Protein AF-0000000067000130 (afdb_homodimer)

Sequence (1724 aa):
MLTIAEVSGLIAAAVMIVQYGLPAALVVILVKYVGTENTAVTWSVVNRTISTTIWPHLLRTDAANTRQVPSRVQIPSWAATAGAALLVLASVVTPLGLYDEIVPGESTLVEFQYVKDPGPWGRVTMPRPDAQFSRQCEVGTVINCPGQYQGVYMAETEPGVWQSMETDENSTINITIPENFTTMFTSATSDQGNTVSGLFDIQYRRWKFNQNGLINKGQPYVRGDSRTIGTLITQERILLTEGLIVDVRDNPGIGFRNHTIPVGLEHGGTWTEDITWIEPVTKCADTNLSIELRIENTVDDFSNQNTFSVVDRGAFFGLDVTALESRAWIDNQTLDLFGRAHKAARMHNVLVASSLNISLPLDQNTKPLPKIPVTDTGSASPGMFSMSSFDTIVLDQMRGVGGAPPEVPEYSGGNTSIPFVNHYPDGFKKLLALNYSAIAQICRGYYEIGATDNDWRANNITYPAVQCGSVLGTPLQPPNQNISASTYTGIETYQKNLYICASAVRASIKTVTFRYNGTGAQFGNLEAVHIADKVYADEMSKPLWAAEHSYDRAMRFDPLWGIVDNRYHTMGYKDGFYTLRAEKLWLPTSPFLTGNFGESEGYDALAAASGFTRRLGNLYGGLSDLAGPDYSGQHDYTLLERYQRLSHDATNAAQIPSLKMTDGLAAGLVGTKTSVSTKYVAWPASLAVDDTASGFPRASVVEYRRVIRYDIRYAIPAFVMLALLLVALVWALAILCSSRHTLRTLRNMYNQTSTGRLAVNILRPGQGDAQQSSREWVRQDGALALRFGQINVPGGDDFCTVVGGCDDAKADFCPKDELCQRAYDGGNSVPRRPSSDIPPGGKKGVAETSITVIPKQEITGAMLTIAEVSGLIAAAVMIVQYGLPAALVVILVKYVGTENTAVTWSVVNRTISTTIWPHLLRTDAANTRQVPSRVQIPSWAATAGAALLVLASVVTPLGLYDEIVPGESTLVEFQYVKDPGPWGRVTMPRPDAQFSRQCEVGTVINCPGQYQGVYMAETEPGVWQSMETDENSTINITIPENFTTMFTSATSDQGNTVSGLFDIQYRRWKFNQNGLINKGQPYVRGDSRTIGTLITQERILLTEGLIVDVRDNPGIGFRNHTIPVGLEHGGTWTEDITWIEPVTKCADTNLSIELRIENTVDDFSNQNTFSVVDRGAFFGLDVTALESRAWIDNQTLDLFGRAHKAARMHNVLVASSLNISLPLDQNTKPLPKIPVTDTGSASPGMFSMSSFDTIVLDQMRGVGGAPPEVPEYSGGNTSIPFVNHYPDGFKKLLALNYSAIAQICRGYYEIGATDNDWRANNITYPAVQCGSVLGTPLQPPNQNISASTYTGIETYQKNLYICASAVRASIKTVTFRYNGTGAQFGNLEAVHIADKVYADEMSKPLWAAEHSYDRAMRFDPLWGIVDNRYHTMGYKDGFYTLRAEKLWLPTSPFLTGNFGESEGYDALAAASGFTRRLGNLYGGLSDLAGPDYSGQHDYTLLERYQRLSHDATNAAQIPSLKMTDGLAAGLVGTKTSVSTKYVAWPASLAVDDTASGFPRASVVEYRRVIRYDIRYAIPAFVMLALLLVALVWALAILCSSRHTLRTLRNMYNQTSTGRLAVNILRPGQGDAQQSSREWVRQDGALALRFGQINVPGGDDFCTVVGGCDDAKADFCPKDELCQRAYDGGNSVPRRPSSDIPPGGKKGVAETSITVIPKQEITGA

pLDDT: mean 78.93, std 21.7, range [13.81, 98.5]

Organism: NCBI:txid86049

Structure (mmCIF, N/CA/C/O backbone):
data_AF-0000000067000130-model_v1
#
loop_
_entity.id
_entity.type
_entity.pdbx_description
1 polymer 'Uncharacterized protein'
#
loop_
_atom_site.group_PDB
_atom_site.id
_atom_site.type_symbol
_atom_site.label_atom_id
_atom_site.label_alt_id
_atom_site.label_comp_id
_atom_site.label_asym_id
_atom_site.label_entity_id
_atom_site.label_seq_id
_atom_site.pdbx_PDB_ins_code
_atom_site.Cartn_x
_atom_site.Cartn_y
_atom_site.Cartn_z
_atom_site.occupancy
_atom_site.B_iso_or_equiv
_atom_site.auth_seq_id
_atom_site.auth_comp_id
_atom_site.auth_asym_id
_atom_site.auth_atom_id
_atom_site.pdbx_PDB_model_num
ATOM 1 N N . MET A 1 1 ? 12.211 -29.484 -22.578 1 67 1 MET A N 1
ATOM 2 C CA . MET A 1 1 ? 12.008 -30.391 -21.438 1 67 1 MET A CA 1
ATOM 3 C C . MET A 1 1 ? 10.914 -31.406 -21.734 1 67 1 MET A C 1
ATOM 5 O O . MET A 1 1 ? 9.969 -31.109 -22.469 1 67 1 MET A O 1
ATOM 9 N N . LEU A 1 2 ? 11.258 -32.562 -21.328 1 82.88 2 LEU A N 1
ATOM 10 C CA . LEU A 1 2 ? 10.328 -33.656 -21.625 1 82.88 2 LEU A CA 1
ATOM 11 C C . LEU A 1 2 ? 9.086 -33.562 -20.75 1 82.88 2 LEU A C 1
ATOM 13 O O . LEU A 1 2 ? 9.164 -33.094 -19.609 1 82.88 2 LEU A O 1
ATOM 17 N N . THR A 1 3 ? 7.93 -33.812 -21.219 1 85.5 3 THR A N 1
ATOM 18 C CA . THR A 1 3 ? 6.672 -33.875 -20.484 1 85.5 3 THR A CA 1
ATOM 19 C C . THR A 1 3 ? 6.395 -35.281 -19.953 1 85.5 3 THR A C 1
ATOM 21 O O . THR A 1 3 ? 7.059 -36.219 -20.359 1 85.5 3 THR A O 1
ATOM 24 N N . ILE A 1 4 ? 5.496 -35.375 -19.062 1 88.06 4 ILE A N 1
ATOM 25 C CA . ILE A 1 4 ? 5.113 -36.656 -18.531 1 88.06 4 ILE A CA 1
ATOM 26 C C . ILE A 1 4 ? 4.531 -37.531 -19.641 1 88.06 4 ILE A C 1
ATOM 28 O O . ILE A 1 4 ? 4.773 -38.75 -19.688 1 88.06 4 ILE A O 1
ATOM 32 N N . ALA A 1 5 ? 3.832 -36.844 -20.469 1 88.38 5 ALA A N 1
ATOM 33 C CA . ALA A 1 5 ? 3.25 -37.562 -21.594 1 88.38 5 ALA A CA 1
ATOM 34 C C . ALA A 1 5 ? 4.336 -38.156 -22.5 1 88.38 5 ALA A C 1
ATOM 36 O O . ALA A 1 5 ? 4.223 -39.281 -22.984 1 88.38 5 ALA A O 1
ATOM 37 N N . GLU A 1 6 ? 5.332 -37.5 -22.719 1 88.94 6 GLU A N 1
ATOM 38 C CA . GLU A 1 6 ? 6.426 -37.969 -23.578 1 88.94 6 GLU A CA 1
ATOM 39 C C . GLU A 1 6 ? 7.207 -39.094 -22.906 1 88.94 6 GLU A C 1
ATOM 41 O O . GLU A 1 6 ? 7.613 -40.031 -23.578 1 88.94 6 GLU A O 1
ATOM 46 N N . VAL A 1 7 ? 7.367 -38.938 -21.656 1 90.06 7 VAL A N 1
ATOM 47 C CA . VAL A 1 7 ? 8.078 -40 -20.953 1 90.06 7 VAL A CA 1
ATOM 48 C C . VAL A 1 7 ? 7.23 -41.281 -20.922 1 90.06 7 VAL A C 1
ATOM 50 O O . VAL A 1 7 ? 7.762 -42.375 -21.031 1 90.06 7 VAL A O 1
ATOM 53 N N . SER A 1 8 ? 6.055 -41.031 -20.781 1 89.69 8 SER A N 1
ATOM 54 C CA . SER A 1 8 ? 5.172 -42.188 -20.828 1 89.69 8 SER A CA 1
ATOM 55 C C . SER A 1 8 ? 5.234 -42.875 -22.188 1 89.69 8 SER A C 1
ATOM 57 O O . SER A 1 8 ? 5.16 -44.094 -22.266 1 89.69 8 SER A O 1
ATOM 59 N N . GLY A 1 9 ? 5.301 -42.094 -23.172 1 88 9 GLY A N 1
ATOM 60 C CA . GLY A 1 9 ? 5.488 -42.656 -24.5 1 88 9 GLY A CA 1
ATOM 61 C C . GLY A 1 9 ? 6.777 -43.438 -24.625 1 88 9 GLY A C 1
ATOM 62 O O . GLY A 1 9 ? 6.805 -44.5 -25.266 1 88 9 GLY A O 1
ATOM 63 N N . LEU A 1 10 ? 7.777 -43.062 -24.062 1 90.5 10 LEU A N 1
ATOM 64 C CA . LEU A 1 10 ? 9.062 -43.75 -24.094 1 90.5 10 LEU A CA 1
ATOM 65 C C . LEU A 1 10 ? 8.984 -45.062 -23.312 1 90.5 10 LEU A C 1
ATOM 67 O O . LEU A 1 10 ? 9.594 -46.062 -23.703 1 90.5 10 LEU A O 1
ATOM 71 N N . ILE A 1 11 ? 8.359 -45 -22.219 1 90.56 11 ILE A N 1
ATOM 72 C CA . ILE A 1 11 ? 8.164 -46.219 -21.453 1 90.56 11 ILE A CA 1
ATOM 73 C C . ILE A 1 11 ? 7.391 -47.219 -22.281 1 90.56 11 ILE A C 1
ATOM 75 O O . ILE A 1 11 ? 7.738 -48.406 -22.297 1 90.56 11 ILE A O 1
ATOM 79 N N . ALA A 1 12 ? 6.406 -46.688 -22.906 1 90.5 12 ALA A N 1
ATOM 80 C CA . ALA A 1 12 ? 5.621 -47.594 -23.766 1 90.5 12 ALA A CA 1
ATOM 81 C C . ALA A 1 12 ? 6.484 -48.188 -24.859 1 90.5 12 ALA A C 1
ATOM 83 O O . ALA A 1 12 ? 6.332 -49.375 -25.188 1 90.5 12 ALA A O 1
ATOM 84 N N . ALA A 1 13 ? 7.375 -47.5 -25.422 1 90.38 13 ALA A N 1
ATOM 85 C CA . ALA A 1 13 ? 8.297 -48 -26.438 1 90.38 13 ALA A CA 1
ATOM 86 C C . ALA A 1 13 ? 9.219 -49.062 -25.875 1 90.38 13 ALA A C 1
ATOM 88 O O . ALA A 1 13 ? 9.477 -50.062 -26.516 1 90.38 13 ALA A O 1
ATOM 89 N N . ALA A 1 14 ? 9.672 -48.844 -24.703 1 90.81 14 ALA A N 1
ATOM 90 C CA . ALA A 1 14 ? 10.539 -49.812 -24.047 1 90.81 14 ALA A CA 1
ATOM 91 C C . ALA A 1 14 ? 9.789 -51.125 -23.781 1 90.81 14 ALA A C 1
ATOM 93 O O . ALA A 1 14 ? 10.359 -52.219 -23.906 1 90.81 14 ALA A O 1
ATOM 94 N N . VAL A 1 15 ? 8.602 -50.969 -23.359 1 90.38 15 VAL A N 1
ATOM 95 C CA . VAL A 1 15 ? 7.781 -52.156 -23.094 1 90.38 15 VAL A CA 1
ATOM 96 C C . VAL A 1 15 ? 7.621 -52.969 -24.375 1 90.38 15 VAL A C 1
ATOM 98 O O . VAL A 1 15 ? 7.688 -54.219 -24.328 1 90.38 15 VAL A O 1
ATOM 101 N N . MET A 1 16 ? 7.523 -52.312 -25.484 1 88.81 16 MET A N 1
ATOM 102 C CA . MET A 1 16 ? 7.355 -53.031 -26.75 1 88.81 16 MET A CA 1
ATOM 103 C C . MET A 1 16 ? 8.648 -53.719 -27.156 1 88.81 16 MET A C 1
ATOM 105 O O . MET A 1 16 ? 8.617 -54.812 -27.719 1 88.81 16 MET A O 1
ATOM 109 N N . ILE A 1 17 ? 9.68 -53.219 -26.875 1 87.94 17 ILE A N 1
ATOM 110 C CA . ILE A 1 17 ? 10.969 -53.844 -27.188 1 87.94 17 ILE A CA 1
ATOM 111 C C . ILE A 1 17 ? 11.156 -55.094 -26.344 1 87.94 17 ILE A C 1
ATOM 113 O O . ILE A 1 17 ? 11.617 -56.125 -26.844 1 87.94 17 ILE A O 1
ATOM 117 N N . VAL A 1 18 ? 10.781 -54.969 -25.109 1 90.69 18 VAL A N 1
ATOM 118 C CA . VAL A 1 18 ? 10.898 -56.125 -24.234 1 90.69 18 VAL A CA 1
ATOM 119 C C . VAL A 1 18 ? 9.914 -57.219 -24.641 1 90.69 18 VAL A C 1
ATOM 121 O O . VAL A 1 18 ? 10.234 -58.406 -24.594 1 90.69 18 VAL A O 1
ATOM 124 N N . GLN A 1 19 ? 8.773 -56.812 -25.078 1 89.69 19 GLN A N 1
ATOM 125 C CA . GLN A 1 19 ? 7.719 -57.719 -25.453 1 89.69 19 GLN A CA 1
ATOM 126 C C . GLN A 1 19 ? 8.172 -58.625 -26.609 1 89.69 19 GLN A C 1
ATOM 128 O O . GLN A 1 19 ? 7.883 -59.844 -26.609 1 89.69 19 GLN A O 1
ATOM 133 N N . TYR A 1 20 ? 8.953 -58.125 -27.531 1 89 20 TYR A N 1
ATOM 134 C CA . TYR A 1 20 ? 9.375 -58.906 -28.688 1 89 20 TYR A CA 1
ATOM 135 C C . TYR A 1 20 ? 10.797 -59.438 -28.5 1 89 20 TYR A C 1
ATOM 137 O O . TYR A 1 20 ? 11.164 -60.469 -29.062 1 89 20 TYR A O 1
ATOM 145 N N . GLY A 1 21 ? 11.562 -58.844 -27.672 1 90.12 21 GLY A N 1
ATOM 146 C CA . GLY A 1 21 ? 12.953 -59.219 -27.5 1 90.12 21 GLY A CA 1
ATOM 147 C C . GLY A 1 21 ? 13.148 -60.406 -26.594 1 90.12 21 GLY A C 1
ATOM 148 O O . GLY A 1 21 ? 13.969 -61.281 -26.891 1 90.12 21 GLY A O 1
ATOM 149 N N . LEU A 1 22 ? 12.336 -60.5 -25.562 1 91.94 22 LEU A N 1
ATOM 150 C CA . LEU A 1 22 ? 12.531 -61.562 -24.594 1 91.94 22 LEU A CA 1
ATOM 151 C C . LEU A 1 22 ? 12.211 -62.938 -25.203 1 91.94 22 LEU A C 1
ATOM 153 O O . LEU A 1 22 ? 13.047 -63.844 -25.172 1 91.94 22 LEU A O 1
ATOM 157 N N . PRO A 1 23 ? 11.008 -63.156 -25.812 1 91.75 23 PRO A N 1
ATOM 158 C CA . PRO A 1 23 ? 10.742 -64.438 -26.422 1 91.75 23 PRO A CA 1
ATOM 159 C C . PRO A 1 23 ? 11.734 -64.812 -27.531 1 91.75 23 PRO A C 1
ATOM 161 O O . PRO A 1 23 ? 12.086 -66 -27.703 1 91.75 23 PRO A O 1
ATOM 164 N N . ALA A 1 24 ? 12.203 -63.875 -28.25 1 92.25 24 ALA A N 1
ATOM 165 C CA . ALA A 1 24 ? 13.172 -64.125 -29.312 1 92.25 24 ALA A CA 1
ATOM 166 C C . ALA A 1 24 ? 14.492 -64.625 -28.75 1 92.25 24 ALA A C 1
ATOM 168 O O . ALA A 1 24 ? 15.109 -65.5 -29.312 1 92.25 24 ALA A O 1
ATOM 169 N N . ALA A 1 25 ? 14.898 -64.125 -27.641 1 93.69 25 ALA A N 1
ATOM 170 C CA . ALA A 1 25 ? 16.141 -64.562 -27.016 1 93.69 25 ALA A CA 1
ATOM 171 C C . ALA A 1 25 ? 15.984 -65.938 -26.422 1 93.69 25 ALA A C 1
ATOM 173 O O . ALA A 1 25 ? 16.891 -66.812 -26.5 1 93.69 25 ALA A O 1
ATOM 174 N N . LEU A 1 26 ? 14.867 -66.25 -25.891 1 93.38 26 LEU A N 1
ATOM 175 C CA . LEU A 1 26 ? 14.625 -67.5 -25.25 1 93.38 26 LEU A CA 1
ATOM 176 C C . LEU A 1 26 ? 14.602 -68.625 -26.297 1 93.38 26 LEU A C 1
ATOM 178 O O . LEU A 1 26 ? 15.016 -69.75 -26 1 93.38 26 LEU A O 1
ATOM 182 N N . VAL A 1 27 ? 14.195 -68.375 -27.516 1 93.75 27 VAL A N 1
ATOM 183 C CA . VAL A 1 27 ? 14.117 -69.375 -28.562 1 93.75 27 VAL A CA 1
ATOM 184 C C . VAL A 1 27 ? 15.523 -69.812 -29 1 93.75 27 VAL A C 1
ATOM 186 O O . VAL A 1 27 ? 15.781 -70.938 -29.297 1 93.75 27 VAL A O 1
ATOM 189 N N . VAL A 1 28 ? 16.438 -68.875 -29.062 1 92.94 28 VAL A N 1
ATOM 190 C CA . VAL A 1 28 ? 17.812 -69.188 -29.406 1 92.94 28 VAL A CA 1
ATOM 191 C C . VAL A 1 28 ? 18.406 -70.188 -28.375 1 92.94 28 VAL A C 1
ATOM 193 O O . VAL A 1 28 ? 19.094 -71.125 -28.719 1 92.94 28 VAL A O 1
ATOM 196 N N . ILE A 1 29 ? 18.078 -69.938 -27.156 1 92.25 29 ILE A N 1
ATOM 197 C CA . ILE A 1 29 ? 18.547 -70.812 -26.078 1 92.25 29 ILE A CA 1
ATOM 198 C C . ILE A 1 29 ? 17.891 -72.188 -26.203 1 92.25 29 ILE A C 1
ATOM 200 O O . ILE A 1 29 ? 18.562 -73.25 -26.047 1 92.25 29 ILE A O 1
ATOM 204 N N . LEU A 1 30 ? 16.641 -72.25 -26.469 1 92.88 30 LEU A N 1
ATOM 205 C CA . LEU A 1 30 ? 15.883 -73.5 -26.609 1 92.88 30 LEU A CA 1
ATOM 206 C C . LEU A 1 30 ? 16.469 -74.312 -27.734 1 92.88 30 LEU A C 1
ATOM 208 O O . LEU A 1 30 ? 16.672 -75.562 -27.547 1 92.88 30 LEU A O 1
ATOM 212 N N . VAL A 1 31 ? 16.797 -73.812 -28.891 1 91.62 31 VAL A N 1
ATOM 213 C CA . VAL A 1 31 ? 17.25 -74.562 -30.062 1 91.62 31 VAL A CA 1
ATOM 214 C C . VAL A 1 31 ? 18.625 -75.125 -29.812 1 91.62 31 VAL A C 1
ATOM 216 O O . VAL A 1 31 ? 18.938 -76.25 -30.281 1 91.62 31 VAL A O 1
ATOM 219 N N . LYS A 1 32 ? 19.422 -74.5 -29.094 1 90.94 32 LYS A N 1
ATOM 220 C CA . LYS A 1 32 ? 20.766 -75 -28.781 1 90.94 32 LYS A CA 1
ATOM 221 C C . LYS A 1 32 ? 20.703 -76.25 -27.906 1 90.94 32 LYS A C 1
ATOM 223 O O . LYS A 1 32 ? 21.484 -77.188 -28.109 1 90.94 32 LYS A O 1
ATOM 228 N N . TYR A 1 33 ? 19.703 -76.375 -27.031 1 90.12 33 TYR A N 1
ATOM 229 C CA . TYR A 1 33 ? 19.75 -77.438 -26.016 1 90.12 33 TYR A CA 1
ATOM 230 C C . TYR A 1 33 ? 18.734 -78.5 -26.328 1 90.12 33 TYR A C 1
ATOM 232 O O . TYR A 1 33 ? 18.781 -79.625 -25.75 1 90.12 33 TYR A O 1
ATOM 240 N N . VAL A 1 34 ? 17.766 -78.312 -27.172 1 90.69 34 VAL A N 1
ATOM 241 C CA . VAL A 1 34 ? 16.703 -79.312 -27.438 1 90.69 34 VAL A CA 1
ATOM 242 C C . VAL A 1 34 ? 17.297 -80.562 -28.125 1 90.69 34 VAL A C 1
ATOM 244 O O . VAL A 1 34 ? 16.844 -81.688 -27.875 1 90.69 34 VAL A O 1
ATOM 247 N N . GLY A 1 35 ? 18.266 -80.562 -28.969 1 85.81 35 GLY A N 1
ATOM 248 C CA . GLY A 1 35 ? 18.828 -81.75 -29.672 1 85.81 35 GLY A CA 1
ATOM 249 C C . GLY A 1 35 ? 17.969 -82.25 -30.812 1 85.81 35 GLY A C 1
ATOM 250 O O . GLY A 1 35 ? 16.953 -81.562 -31.156 1 85.81 35 GLY A O 1
ATOM 251 N N . THR A 1 36 ? 18.219 -83.5 -31.422 1 89.5 36 THR A N 1
ATOM 252 C CA . THR A 1 36 ? 17.5 -84 -32.594 1 89.5 36 THR A CA 1
ATOM 253 C C . THR A 1 36 ? 16.625 -85.188 -32.219 1 89.5 36 THR A C 1
ATOM 255 O O . THR A 1 36 ? 15.883 -85.75 -33.062 1 89.5 36 THR A O 1
ATOM 258 N N . GLU A 1 37 ? 16.719 -85.562 -30.922 1 90.94 37 GLU A N 1
ATOM 259 C CA . GLU A 1 37 ? 15.898 -86.688 -30.438 1 90.94 37 GLU A CA 1
ATOM 260 C C . GLU A 1 37 ? 15.055 -86.25 -29.234 1 90.94 37 GLU A C 1
ATOM 262 O O . GLU A 1 37 ? 15.602 -85.875 -28.203 1 90.94 37 GLU A O 1
ATOM 267 N N . ASN A 1 38 ? 13.805 -86.188 -29.422 1 93.19 38 ASN A N 1
ATOM 268 C CA . ASN A 1 38 ? 12.891 -85.75 -28.359 1 93.19 38 ASN A CA 1
ATOM 269 C C . ASN A 1 38 ? 11.562 -86.5 -28.453 1 93.19 38 ASN A C 1
ATOM 271 O O . ASN A 1 38 ? 11.289 -87.188 -29.453 1 93.19 38 ASN A O 1
ATOM 275 N N . THR A 1 39 ? 10.742 -86.438 -27.391 1 92.94 39 THR A N 1
ATOM 276 C CA . THR A 1 39 ? 9.414 -87.062 -27.438 1 92.94 39 THR A CA 1
ATOM 277 C C . THR A 1 39 ? 8.523 -86.312 -28.438 1 92.94 39 THR A C 1
ATOM 279 O O . THR A 1 39 ? 8.812 -85.188 -28.828 1 92.94 39 THR A O 1
ATOM 282 N N . ALA A 1 40 ? 7.516 -87 -28.938 1 92.56 40 ALA A N 1
ATOM 283 C CA . ALA A 1 40 ? 6.602 -86.375 -29.906 1 92.56 40 ALA A CA 1
ATOM 284 C C . ALA A 1 40 ? 5.973 -85.125 -29.344 1 92.56 40 ALA A C 1
ATOM 286 O O . ALA A 1 40 ? 5.863 -84.125 -30.047 1 92.56 40 ALA A O 1
ATOM 287 N N . VAL A 1 41 ? 5.621 -85.188 -28.062 1 92.38 41 VAL A N 1
ATOM 288 C CA . VAL A 1 41 ? 5.012 -84 -27.453 1 92.38 41 VAL A CA 1
ATOM 289 C C . VAL A 1 41 ? 6.043 -82.875 -27.344 1 92.38 41 VAL A C 1
ATOM 291 O O . VAL A 1 41 ? 5.711 -81.688 -27.531 1 92.38 41 VAL A O 1
ATOM 294 N N . THR A 1 42 ? 7.242 -83.125 -27.047 1 93 42 THR A N 1
ATOM 295 C CA . THR A 1 42 ? 8.305 -82.125 -26.938 1 93 42 THR A CA 1
ATOM 296 C C . THR A 1 42 ? 8.508 -81.375 -28.266 1 93 42 THR A C 1
ATOM 298 O O . THR A 1 42 ? 8.734 -80.188 -28.281 1 93 42 THR A O 1
ATOM 301 N N . TRP A 1 43 ? 8.398 -82.125 -29.375 1 93.25 43 TRP A N 1
ATOM 302 C CA . TRP A 1 43 ? 8.562 -81.5 -30.688 1 93.25 43 TRP A CA 1
ATOM 303 C C . TRP A 1 43 ? 7.418 -80.562 -30.984 1 93.25 43 TRP A C 1
ATOM 305 O O . TRP A 1 43 ? 7.613 -79.5 -31.641 1 93.25 43 TRP A O 1
ATOM 315 N N . SER A 1 44 ? 6.23 -80.812 -30.469 1 92.56 44 SER A N 1
ATOM 316 C CA . SER A 1 44 ? 5.105 -79.938 -30.625 1 92.56 44 SER A CA 1
ATOM 317 C C . SER A 1 44 ? 5.32 -78.625 -29.812 1 92.56 44 SER A C 1
ATOM 319 O O . SER A 1 44 ? 4.988 -77.562 -30.266 1 92.56 44 SER A O 1
ATOM 321 N N . VAL A 1 45 ? 5.867 -78.75 -28.641 1 91.5 45 VAL A N 1
ATOM 322 C CA . VAL A 1 45 ? 6.125 -77.625 -27.781 1 91.5 45 VAL A CA 1
ATOM 323 C C . VAL A 1 45 ? 7.234 -76.75 -28.391 1 91.5 45 VAL A C 1
ATOM 325 O O . VAL A 1 45 ? 7.156 -75.5 -28.375 1 91.5 45 VAL A O 1
ATOM 328 N N . VAL A 1 46 ? 8.258 -77.375 -28.953 1 92.5 46 VAL A N 1
ATOM 329 C CA . VAL A 1 46 ? 9.383 -76.688 -29.547 1 92.5 46 VAL A CA 1
ATOM 330 C C . VAL A 1 46 ? 8.914 -75.875 -30.766 1 92.5 46 VAL A C 1
ATOM 332 O O . VAL A 1 46 ? 9.266 -74.688 -30.922 1 92.5 46 VAL A O 1
ATOM 335 N N . ASN A 1 47 ? 8.133 -76.438 -31.578 1 92.12 47 ASN A N 1
ATOM 336 C CA . ASN A 1 47 ? 7.613 -75.75 -32.781 1 92.12 47 ASN A CA 1
ATOM 337 C C . ASN A 1 47 ? 6.723 -74.562 -32.406 1 92.12 47 ASN A C 1
ATOM 339 O O . ASN A 1 47 ? 6.781 -73.5 -33.031 1 92.12 47 ASN A O 1
ATOM 343 N N . ARG A 1 48 ? 5.93 -74.75 -31.453 1 90.94 48 ARG A N 1
ATOM 344 C CA . ARG A 1 48 ? 5.078 -73.625 -31 1 90.94 48 ARG A CA 1
ATOM 345 C C . ARG A 1 48 ? 5.91 -72.5 -30.438 1 90.94 48 ARG A C 1
ATOM 347 O O . ARG A 1 48 ? 5.629 -71.312 -30.734 1 90.94 48 ARG A O 1
ATOM 354 N N . THR A 1 49 ? 6.82 -72.812 -29.594 1 90.38 49 THR A N 1
ATOM 355 C CA . THR A 1 49 ? 7.641 -71.75 -28.953 1 90.38 49 THR A CA 1
ATOM 356 C C . THR A 1 49 ? 8.391 -70.938 -30 1 90.38 49 THR A C 1
ATOM 358 O O . THR A 1 49 ? 8.539 -69.75 -29.875 1 90.38 49 THR A O 1
ATOM 361 N N . ILE A 1 50 ? 8.812 -71.625 -31.062 1 91.75 50 ILE A N 1
ATOM 362 C CA . ILE A 1 50 ? 9.516 -70.875 -32.125 1 91.75 50 ILE A CA 1
ATOM 363 C C . ILE A 1 50 ? 8.531 -70.062 -32.938 1 91.75 50 ILE A C 1
ATOM 365 O O . ILE A 1 50 ? 8.844 -68.938 -33.312 1 91.75 50 ILE A O 1
ATOM 369 N N . SER A 1 51 ? 7.367 -70.5 -33.094 1 89.88 51 SER A N 1
ATOM 370 C CA . SER A 1 51 ? 6.359 -69.875 -33.906 1 89.88 51 SER A CA 1
ATOM 371 C C . SER A 1 51 ? 5.883 -68.562 -33.25 1 89.88 51 SER A C 1
ATOM 373 O O . SER A 1 51 ? 5.441 -67.625 -33.938 1 89.88 51 SER A O 1
ATOM 375 N N . THR A 1 52 ? 5.938 -68.438 -31.953 1 86.88 52 THR A N 1
ATOM 376 C CA . THR A 1 52 ? 5.41 -67.25 -31.219 1 86.88 52 THR A CA 1
ATOM 377 C C . THR A 1 52 ? 6.391 -66.125 -31.281 1 86.88 52 THR A C 1
ATOM 379 O O . THR A 1 52 ? 6.066 -65 -30.859 1 86.88 52 THR A O 1
ATOM 382 N N . THR A 1 53 ? 7.492 -66.25 -31.797 1 90.31 53 THR A N 1
ATOM 383 C CA . THR A 1 53 ? 8.508 -65.188 -31.828 1 90.31 53 THR A CA 1
ATOM 384 C C . THR A 1 53 ? 8.625 -64.625 -33.219 1 90.31 53 THR A C 1
ATOM 386 O O . THR A 1 53 ? 7.914 -65 -34.156 1 90.31 53 THR A O 1
ATOM 389 N N . ILE A 1 54 ? 9.516 -63.688 -33.438 1 87.88 54 ILE A N 1
ATOM 390 C CA . ILE A 1 54 ? 9.68 -62.969 -34.688 1 87.88 54 ILE A CA 1
ATOM 391 C C . ILE A 1 54 ? 10.633 -63.719 -35.594 1 87.88 54 ILE A C 1
ATOM 393 O O . ILE A 1 54 ? 10.734 -63.406 -36.781 1 87.88 54 ILE A O 1
ATOM 397 N N . TRP A 1 55 ? 11.148 -64.875 -35.219 1 90.56 55 TRP A N 1
ATOM 398 C CA . TRP A 1 55 ? 12.195 -65.562 -35.938 1 90.56 55 TRP A CA 1
ATOM 399 C C . TRP A 1 55 ? 11.664 -66.062 -37.281 1 90.56 55 TRP A C 1
ATOM 401 O O . TRP A 1 55 ? 12.336 -66 -38.281 1 90.56 55 TRP A O 1
ATOM 411 N N . PRO A 1 56 ? 10.445 -66.75 -37.344 1 90.75 56 PRO A N 1
ATOM 412 C CA . PRO A 1 56 ? 9.945 -67.25 -38.625 1 90.75 56 PRO A CA 1
ATOM 413 C C . PRO A 1 56 ? 9.906 -66.188 -39.688 1 90.75 56 PRO A C 1
ATOM 415 O O . PRO A 1 56 ? 10.172 -66.5 -40.875 1 90.75 56 PRO A O 1
ATOM 418 N N . HIS A 1 57 ? 9.695 -64.938 -39.281 1 87.44 57 HIS A N 1
ATOM 419 C CA . HIS A 1 57 ? 9.656 -63.875 -40.25 1 87.44 57 HIS A CA 1
ATOM 420 C C . HIS A 1 57 ? 11.062 -63.375 -40.594 1 87.44 57 HIS A C 1
ATOM 422 O O . HIS A 1 57 ? 11.344 -63.062 -41.75 1 87.44 57 HIS A O 1
ATOM 428 N N . LEU A 1 58 ? 11.961 -63.406 -39.656 1 87.62 58 LEU A N 1
ATOM 429 C CA . LEU A 1 58 ? 13.32 -62.938 -39.875 1 87.62 58 LEU A CA 1
ATOM 430 C C . LEU A 1 58 ? 14.109 -63.906 -40.719 1 87.62 58 LEU A C 1
ATOM 432 O O . LEU A 1 58 ? 14.938 -63.5 -41.531 1 87.62 58 LEU A O 1
ATOM 436 N N . LEU A 1 59 ? 13.812 -65.25 -40.531 1 90.69 59 LEU A N 1
ATOM 437 C CA . LEU A 1 59 ? 14.547 -66.312 -41.25 1 90.69 59 LEU A CA 1
ATOM 438 C C . LEU A 1 59 ? 13.828 -66.688 -42.531 1 90.69 59 LEU A C 1
ATOM 440 O O . LEU A 1 59 ? 14.297 -67.562 -43.281 1 90.69 59 LEU A O 1
ATOM 444 N N . ARG A 1 60 ? 12.711 -66.125 -42.875 1 88.75 60 ARG A N 1
ATOM 445 C CA . ARG A 1 60 ? 11.938 -66.375 -44.094 1 88.75 60 ARG A CA 1
ATOM 446 C C . ARG A 1 60 ? 11.672 -67.875 -44.25 1 88.75 60 ARG A C 1
ATOM 448 O O . ARG A 1 60 ? 11.977 -68.438 -45.312 1 88.75 60 ARG A O 1
ATOM 455 N N . THR A 1 61 ? 11.117 -68.438 -43.156 1 91.5 61 THR A N 1
ATOM 456 C CA . THR A 1 61 ? 10.844 -69.812 -43.125 1 91.5 61 THR A CA 1
ATOM 457 C C . THR A 1 61 ? 9.617 -70.188 -43.969 1 91.5 61 THR A C 1
ATOM 459 O O . THR A 1 61 ? 8.961 -69.25 -44.5 1 91.5 61 THR A O 1
ATOM 462 N N . ASP A 1 62 ? 9.328 -71.5 -44.156 1 91 62 ASP A N 1
ATOM 463 C CA . ASP A 1 62 ? 8.195 -71.938 -44.969 1 91 62 ASP A CA 1
ATOM 464 C C . ASP A 1 62 ? 6.883 -71.375 -44.438 1 91 62 ASP A C 1
ATOM 466 O O . ASP A 1 62 ? 6.008 -71 -45.219 1 91 62 ASP A O 1
ATOM 470 N N . ALA A 1 63 ? 6.797 -71.312 -43.094 1 88.5 63 ALA A N 1
ATOM 471 C CA . ALA A 1 63 ? 5.555 -70.875 -42.438 1 88.5 63 ALA A CA 1
ATOM 472 C C . ALA A 1 63 ? 5.32 -69.375 -42.562 1 88.5 63 ALA A C 1
ATOM 474 O O . ALA A 1 63 ? 4.211 -68.875 -42.344 1 88.5 63 ALA A O 1
ATOM 475 N N . ALA A 1 64 ? 6.312 -68.562 -42.906 1 85.62 64 ALA A N 1
ATOM 476 C CA . ALA A 1 64 ? 6.172 -67.125 -43.062 1 85.62 64 ALA A CA 1
ATOM 477 C C . ALA A 1 64 ? 6.023 -66.75 -44.531 1 85.62 64 ALA A C 1
ATOM 479 O O . ALA A 1 64 ? 5.898 -65.562 -44.875 1 85.62 64 ALA A O 1
ATOM 480 N N . ASN A 1 65 ? 5.93 -67.812 -45.438 1 83.44 65 ASN A N 1
ATOM 481 C CA . ASN A 1 65 ? 5.863 -67.562 -46.875 1 83.44 65 ASN A CA 1
ATOM 482 C C . ASN A 1 65 ? 4.461 -67.188 -47.312 1 83.44 65 ASN A C 1
ATOM 484 O O . ASN A 1 65 ? 3.471 -67.625 -46.719 1 83.44 65 ASN A O 1
ATOM 488 N N . THR A 1 66 ? 4.406 -66.312 -48.312 1 80.44 66 THR A N 1
ATOM 489 C CA . THR A 1 66 ? 3.125 -65.812 -48.781 1 80.44 66 THR A CA 1
ATOM 490 C C . THR A 1 66 ? 2.793 -66.375 -50.188 1 80.44 66 THR A C 1
ATOM 492 O O . THR A 1 66 ? 1.653 -66.25 -50.625 1 80.44 66 THR A O 1
ATOM 495 N N . ARG A 1 67 ? 3.75 -67.188 -50.688 1 82.56 67 ARG A N 1
ATOM 496 C CA . ARG A 1 67 ? 3.514 -67.688 -52.031 1 82.56 67 ARG A CA 1
ATOM 497 C C . ARG A 1 67 ? 2.799 -69 -52 1 82.56 67 ARG A C 1
ATOM 499 O O . ARG A 1 67 ? 3.078 -69.875 -51.125 1 82.56 67 ARG A O 1
ATOM 506 N N . GLN A 1 68 ? 1.869 -69.25 -52.812 1 85.06 68 GLN A N 1
ATOM 507 C CA . GLN A 1 68 ? 1.129 -70.5 -53 1 85.06 68 GLN A CA 1
ATOM 508 C C . GLN A 1 68 ? 0.175 -70.688 -51.844 1 85.06 68 GLN A C 1
ATOM 510 O O . GLN A 1 68 ? -0.118 -71.875 -51.5 1 85.06 68 GLN A O 1
ATOM 515 N N . VAL A 1 69 ? -0.095 -69.625 -51.062 1 90.12 69 VAL A N 1
ATOM 516 C CA . VAL A 1 69 ? -1.051 -69.688 -49.938 1 90.12 69 VAL A CA 1
ATOM 517 C C . VAL A 1 69 ? -2.324 -68.938 -50.344 1 90.12 69 VAL A C 1
ATOM 519 O O . VAL A 1 69 ? -2.264 -67.812 -50.844 1 90.12 69 VAL A O 1
ATOM 522 N N . PRO A 1 70 ? -3.422 -69.562 -50.219 1 90.62 70 PRO A N 1
ATOM 523 C CA . PRO A 1 70 ? -4.672 -68.875 -50.625 1 90.62 70 PRO A CA 1
ATOM 524 C C . PRO A 1 70 ? -4.941 -67.625 -49.812 1 90.62 70 PRO A C 1
ATOM 526 O O . PRO A 1 70 ? -4.441 -67.438 -48.688 1 90.62 70 PRO A O 1
ATOM 529 N N . SER A 1 71 ? -5.75 -66.75 -50.375 1 90.19 71 SER A N 1
ATOM 530 C CA . SER A 1 71 ? -6.016 -65.438 -49.781 1 90.19 71 SER A CA 1
ATOM 531 C C . SER A 1 71 ? -6.762 -65.562 -48.469 1 90.19 71 SER A C 1
ATOM 533 O O . SER A 1 71 ? -6.586 -64.75 -47.562 1 90.19 71 SER A O 1
ATOM 535 N N . ARG A 1 72 ? -7.516 -66.625 -48.312 1 88.81 72 ARG A N 1
ATOM 536 C CA . ARG A 1 72 ? -8.297 -66.812 -47.094 1 88.81 72 ARG A CA 1
ATOM 537 C C . ARG A 1 72 ? -7.391 -67.062 -45.875 1 88.81 72 ARG A C 1
ATOM 539 O O . ARG A 1 72 ? -7.781 -66.812 -44.75 1 88.81 72 ARG A O 1
ATOM 546 N N . VAL A 1 73 ? -6.223 -67.562 -46.062 1 89.25 73 VAL A N 1
ATOM 547 C CA . VAL A 1 73 ? -5.254 -67.812 -45 1 89.25 73 VAL A CA 1
ATOM 548 C C . VAL A 1 73 ? -4.258 -66.625 -44.938 1 89.25 73 VAL A C 1
ATOM 550 O O . VAL A 1 73 ? -3.836 -66.25 -43.844 1 89.25 73 VAL A O 1
ATOM 553 N N . GLN A 1 74 ? -4.02 -66 -46 1 89.25 74 GLN A N 1
ATOM 554 C CA . GLN A 1 74 ? -3.025 -64.938 -46.062 1 89.25 74 GLN A CA 1
ATOM 555 C C . GLN A 1 74 ? -3.535 -63.656 -45.406 1 89.25 74 GLN A C 1
ATOM 557 O O . GLN A 1 74 ? -2.777 -62.969 -44.75 1 89.25 74 GLN A O 1
ATOM 562 N N . ILE A 1 75 ? -4.738 -63.375 -45.5 1 88.19 75 ILE A N 1
ATOM 563 C CA . ILE A 1 75 ? -5.281 -62.094 -45.031 1 88.19 75 ILE A CA 1
ATOM 564 C C . ILE A 1 75 ? -5.27 -62.062 -43.5 1 88.19 75 ILE A C 1
ATOM 566 O O . ILE A 1 75 ? -4.73 -61.156 -42.906 1 88.19 75 ILE A O 1
ATOM 570 N N . PRO A 1 76 ? -5.781 -63.031 -42.875 1 87.56 76 PRO A N 1
ATOM 571 C CA . PRO A 1 76 ? -5.73 -63 -41.406 1 87.56 76 PRO A CA 1
ATOM 572 C C . PRO A 1 76 ? -4.301 -63.031 -40.875 1 87.56 76 PRO A C 1
ATOM 574 O O . PRO A 1 76 ? -4.004 -62.406 -39.875 1 87.56 76 PRO A O 1
ATOM 577 N N . SER A 1 77 ? -3.414 -63.75 -41.5 1 84.19 77 SER A N 1
ATOM 578 C CA . SER A 1 77 ? -2.029 -63.844 -41.062 1 84.19 77 SER A CA 1
ATOM 579 C C . SER A 1 77 ? -1.313 -62.5 -41.219 1 84.19 77 SER A C 1
ATOM 581 O O . SER A 1 77 ? -0.608 -62.062 -40.312 1 84.19 77 SER A O 1
ATOM 583 N N . TRP A 1 78 ? -1.534 -61.875 -42.25 1 85.31 78 TRP A N 1
ATOM 584 C CA . TRP A 1 78 ? -0.906 -60.594 -42.5 1 85.31 78 TRP A CA 1
ATOM 585 C C . TRP A 1 78 ? -1.567 -59.5 -41.688 1 85.31 78 TRP A C 1
ATOM 587 O O . TRP A 1 78 ? -0.907 -58.531 -41.25 1 85.31 78 TRP A O 1
ATOM 597 N N . ALA A 1 79 ? -2.82 -59.594 -41.438 1 86.81 79 ALA A N 1
ATOM 598 C CA . ALA A 1 79 ? -3.52 -58.625 -40.594 1 86.81 79 ALA A CA 1
ATOM 599 C C . ALA A 1 79 ? -2.982 -58.656 -39.188 1 86.81 79 ALA A C 1
ATOM 601 O O . ALA A 1 79 ? -2.889 -57.625 -38.531 1 86.81 79 ALA A O 1
ATOM 602 N N . ALA A 1 80 ? -2.604 -59.812 -38.781 1 86.25 80 ALA A N 1
ATOM 603 C CA . ALA A 1 80 ? -2.039 -59.938 -37.438 1 86.25 80 ALA A CA 1
ATOM 604 C C . ALA A 1 80 ? -0.668 -59.281 -37.375 1 86.25 80 ALA A C 1
ATOM 606 O O . ALA A 1 80 ? -0.355 -58.625 -36.375 1 86.25 80 ALA A O 1
ATOM 607 N N . THR A 1 81 ? 0.142 -59.469 -38.375 1 83.81 81 THR A N 1
ATOM 608 C CA . THR A 1 81 ? 1.472 -58.875 -38.406 1 83.81 81 THR A CA 1
ATOM 609 C C . THR A 1 81 ? 1.379 -57.344 -38.562 1 83.81 81 THR A C 1
ATOM 611 O O . THR A 1 81 ? 2.059 -56.594 -37.875 1 83.81 81 THR A O 1
ATOM 614 N N . ALA A 1 82 ? 0.586 -56.938 -39.469 1 86.94 82 ALA A N 1
ATOM 615 C CA . ALA A 1 82 ? 0.389 -55.5 -39.688 1 86.94 82 ALA A CA 1
ATOM 616 C C . ALA A 1 82 ? -0.25 -54.844 -38.469 1 86.94 82 ALA A C 1
ATOM 618 O O . ALA A 1 82 ? 0.082 -53.719 -38.125 1 86.94 82 ALA A O 1
ATOM 619 N N . GLY A 1 83 ? -1.179 -55.562 -37.844 1 87.88 83 GLY A N 1
ATOM 620 C CA . GLY A 1 83 ? -1.79 -55.062 -36.625 1 87.88 83 GLY A CA 1
ATOM 621 C C . GLY A 1 83 ? -0.798 -54.875 -35.5 1 87.88 83 GLY A C 1
ATOM 622 O O . GLY A 1 83 ? -0.88 -53.938 -34.719 1 87.88 83 GLY A O 1
ATOM 623 N N . ALA A 1 84 ? 0.138 -55.781 -35.375 1 87.62 84 ALA A N 1
ATOM 624 C CA . ALA A 1 84 ? 1.165 -55.656 -34.344 1 87.62 84 ALA A CA 1
ATOM 625 C C . ALA A 1 84 ? 2.059 -54.438 -34.562 1 87.62 84 ALA A C 1
ATOM 627 O O . ALA A 1 84 ? 2.434 -53.75 -33.625 1 87.62 84 ALA A O 1
ATOM 628 N N . ALA A 1 85 ? 2.404 -54.219 -35.75 1 88.75 85 ALA A N 1
ATOM 629 C CA . ALA A 1 85 ? 3.227 -53.062 -36.094 1 88.75 85 ALA A CA 1
ATOM 630 C C . ALA A 1 85 ? 2.484 -51.75 -35.781 1 88.75 85 ALA A C 1
ATOM 632 O O . ALA A 1 85 ? 3.064 -50.812 -35.219 1 88.75 85 ALA A O 1
ATOM 633 N N . LEU A 1 86 ? 1.252 -51.688 -36.125 1 92.25 86 LEU A N 1
ATOM 634 C CA . LEU A 1 86 ? 0.436 -50.531 -35.875 1 92.25 86 LEU A CA 1
ATOM 635 C C . LEU A 1 86 ? 0.215 -50.344 -34.375 1 92.25 86 LEU A C 1
ATOM 637 O O . LEU A 1 86 ? 0.102 -49.188 -33.906 1 92.25 86 LEU A O 1
ATOM 641 N N . LEU A 1 87 ? 0.129 -51.375 -33.719 1 91.38 87 LEU A N 1
ATOM 642 C CA . LEU A 1 87 ? -0.071 -51.312 -32.25 1 91.38 87 LEU A CA 1
ATOM 643 C C . LEU A 1 87 ? 1.158 -50.719 -31.578 1 91.38 87 LEU A C 1
ATOM 645 O O . LEU A 1 87 ? 1.034 -50 -30.594 1 91.38 87 LEU A O 1
ATOM 649 N N . VAL A 1 88 ? 2.332 -51.094 -32.031 1 90.31 88 VAL A N 1
ATOM 650 C CA . VAL A 1 88 ? 3.553 -50.531 -31.484 1 90.31 88 VAL A CA 1
ATOM 651 C C . VAL A 1 88 ? 3.525 -49 -31.672 1 90.31 88 VAL A C 1
ATOM 653 O O . VAL A 1 88 ? 3.818 -48.25 -30.734 1 90.31 88 VAL A O 1
ATOM 656 N N . LEU A 1 89 ? 3.164 -48.625 -32.781 1 91.94 89 LEU A N 1
ATOM 657 C CA . LEU A 1 89 ? 3.082 -47.219 -33.031 1 91.94 89 LEU A CA 1
ATOM 658 C C . LEU A 1 89 ? 2.023 -46.531 -32.156 1 91.94 89 LEU A C 1
ATOM 660 O O . LEU A 1 89 ? 2.256 -45.469 -31.625 1 91.94 89 LEU A O 1
ATOM 664 N N . ALA A 1 90 ? 0.889 -47.125 -32.062 1 93.12 90 ALA A N 1
ATOM 665 C CA . ALA A 1 90 ? -0.202 -46.562 -31.266 1 93.12 90 ALA A CA 1
ATOM 666 C C . ALA A 1 90 ? 0.189 -46.5 -29.797 1 93.12 90 ALA A C 1
ATOM 668 O O . ALA A 1 90 ? -0.191 -45.562 -29.094 1 93.12 90 ALA A O 1
ATOM 669 N N . SER A 1 91 ? 0.878 -47.406 -29.281 1 91.06 91 SER A N 1
ATOM 670 C CA . SER A 1 91 ? 1.264 -47.438 -27.875 1 91.06 91 SER A CA 1
ATOM 671 C C . SER A 1 91 ? 2.207 -46.281 -27.531 1 91.06 91 SER A C 1
ATOM 673 O O . SER A 1 91 ? 2.191 -45.781 -26.406 1 91.06 91 SER A O 1
ATOM 675 N N . VAL A 1 92 ? 2.977 -45.906 -28.406 1 90.38 92 VAL A N 1
ATOM 676 C CA . VAL A 1 92 ? 3.969 -44.844 -28.156 1 90.38 92 VAL A CA 1
ATOM 677 C C . VAL A 1 92 ? 3.344 -43.469 -28.375 1 90.38 92 VAL A C 1
ATOM 679 O O . VAL A 1 92 ? 3.611 -42.531 -27.625 1 90.38 92 VAL A O 1
ATOM 682 N N . VAL A 1 93 ? 2.514 -43.344 -29.297 1 92.44 93 VAL A N 1
ATOM 683 C CA . VAL A 1 93 ? 2.035 -42.031 -29.734 1 92.44 93 VAL A CA 1
ATOM 684 C C . VAL A 1 93 ? 0.8 -41.656 -28.922 1 92.44 93 VAL A C 1
ATOM 686 O O . VAL A 1 93 ? 0.574 -40.469 -28.656 1 92.44 93 VAL A O 1
ATOM 689 N N . THR A 1 94 ? -0.005 -42.531 -28.5 1 92 94 THR A N 1
ATOM 690 C CA . THR A 1 94 ? -1.285 -42.219 -27.859 1 92 94 THR A CA 1
ATOM 691 C C . THR A 1 94 ? -1.082 -41.438 -26.562 1 92 94 THR A C 1
ATOM 693 O O . THR A 1 94 ? -1.79 -40.469 -26.297 1 92 94 THR A O 1
ATOM 696 N N . PRO A 1 95 ? -0.157 -41.781 -25.766 1 90.88 95 PRO A N 1
ATOM 697 C CA . PRO A 1 95 ? -0.007 -41.031 -24.531 1 90.88 95 PRO A CA 1
ATOM 698 C C . PRO A 1 95 ? 0.493 -39.625 -24.766 1 90.88 95 PRO A C 1
ATOM 700 O O . PRO A 1 95 ? 0.353 -38.75 -23.891 1 90.88 95 PRO A O 1
ATOM 703 N N . LEU A 1 96 ? 1.044 -39.281 -25.828 1 91.12 96 LEU A N 1
ATOM 704 C CA . LEU A 1 96 ? 1.62 -37.969 -26.125 1 91.12 96 LEU A CA 1
ATOM 705 C C . LEU A 1 96 ? 0.533 -36.906 -26.203 1 91.12 96 LEU A C 1
ATOM 707 O O . LEU A 1 96 ? 0.82 -35.719 -26.109 1 91.12 96 LEU A O 1
ATOM 711 N N . GLY A 1 97 ? -0.641 -37.281 -26.406 1 90.38 97 GLY A N 1
ATOM 712 C CA . GLY A 1 97 ? -1.729 -36.312 -26.562 1 90.38 97 GLY A CA 1
ATOM 713 C C . GLY A 1 97 ? -2.291 -35.844 -25.234 1 90.38 97 GLY A C 1
ATOM 714 O O . GLY A 1 97 ? -3.109 -34.906 -25.203 1 90.38 97 GLY A O 1
ATOM 715 N N . LEU A 1 98 ? -1.828 -36.375 -24.188 1 91.12 98 LEU A N 1
ATOM 716 C CA . LEU A 1 98 ? -2.371 -36.031 -22.875 1 91.12 98 LEU A CA 1
ATOM 717 C C . LEU A 1 98 ? -1.783 -34.719 -22.359 1 91.12 98 LEU A C 1
ATOM 719 O O . LEU A 1 98 ? -0.578 -34.5 -22.484 1 91.12 98 LEU A O 1
ATOM 723 N N . TYR A 1 99 ? -2.596 -33.75 -21.859 1 88.81 99 TYR A N 1
ATOM 724 C CA . TYR A 1 99 ? -2.15 -32.562 -21.188 1 88.81 99 TYR A CA 1
ATOM 725 C C . TYR A 1 99 ? -3.16 -32.094 -20.141 1 88.81 99 TYR A C 1
ATOM 727 O O . TYR A 1 99 ? -4.297 -32.594 -20.109 1 88.81 99 TYR A O 1
ATOM 735 N N . ASP A 1 100 ? -2.635 -31.359 -19.219 1 86.81 100 ASP A N 1
ATOM 736 C CA . ASP A 1 100 ? -3.482 -30.875 -18.125 1 86.81 100 ASP A CA 1
ATOM 737 C C . ASP A 1 100 ? -3.867 -29.406 -18.344 1 86.81 100 ASP A C 1
ATOM 739 O O . ASP A 1 100 ? -3.111 -28.656 -18.938 1 86.81 100 ASP A O 1
ATOM 743 N N . GLU A 1 101 ? -5.203 -29.125 -17.984 1 83.81 101 GLU A N 1
ATOM 744 C CA . GLU A 1 101 ? -5.676 -27.75 -18.031 1 83.81 101 GLU A CA 1
ATOM 745 C C . GLU A 1 101 ? -6.562 -27.438 -16.828 1 83.81 101 GLU A C 1
ATOM 747 O O . GLU A 1 101 ? -7.289 -28.297 -16.344 1 83.81 101 GLU A O 1
ATOM 752 N N . ILE A 1 102 ? -6.461 -26.25 -16.312 1 84.81 102 ILE A N 1
ATOM 753 C CA . ILE A 1 102 ? -7.336 -25.797 -15.227 1 84.81 102 ILE A CA 1
ATOM 754 C C . ILE A 1 102 ? -8.562 -25.094 -15.812 1 84.81 102 ILE A C 1
ATOM 756 O O . ILE A 1 102 ? -8.43 -24.094 -16.516 1 84.81 102 ILE A O 1
ATOM 760 N N . VAL A 1 103 ? -9.742 -25.672 -15.523 1 86.38 103 VAL A N 1
ATOM 761 C CA . VAL A 1 103 ? -10.984 -25.125 -16.078 1 86.38 103 VAL A CA 1
ATOM 762 C C . VAL A 1 103 ? -11.977 -24.875 -14.945 1 86.38 103 VAL A C 1
ATOM 764 O O . VAL A 1 103 ? -11.898 -25.5 -13.883 1 86.38 103 VAL A O 1
ATOM 767 N N . PRO A 1 104 ? -12.906 -23.891 -15.25 1 89.44 104 PRO A N 1
ATOM 768 C CA . PRO A 1 104 ? -13.969 -23.688 -14.258 1 89.44 104 PRO A CA 1
ATOM 769 C C . PRO A 1 104 ? -14.953 -24.859 -14.195 1 89.44 104 PRO A C 1
ATOM 771 O O . PRO A 1 104 ? -15.336 -25.406 -15.227 1 89.44 104 PRO A O 1
ATOM 774 N N . GLY A 1 105 ? -15.164 -25.344 -13.031 1 86 105 GLY A N 1
ATOM 775 C CA . GLY A 1 105 ? -16.109 -26.438 -12.836 1 86 105 GLY A CA 1
ATOM 776 C C . GLY A 1 105 ? -17.531 -25.969 -12.633 1 86 105 GLY A C 1
ATOM 777 O O . GLY A 1 105 ? -17.906 -24.891 -13.078 1 86 105 GLY A O 1
ATOM 778 N N . GLU A 1 106 ? -18.312 -26.906 -12.141 1 83.44 106 GLU A N 1
ATOM 779 C CA . GLU A 1 106 ? -19.703 -26.578 -11.82 1 83.44 106 GLU A CA 1
ATOM 780 C C . GLU A 1 106 ? -19.797 -25.859 -10.484 1 83.44 106 GLU A C 1
ATOM 782 O O . GLU A 1 106 ? -18.891 -25.938 -9.656 1 83.44 106 GLU A O 1
ATOM 787 N N . SER A 1 107 ? -20.875 -25.141 -10.406 1 88.69 107 SER A N 1
ATOM 788 C CA . SER A 1 107 ? -21.109 -24.406 -9.156 1 88.69 107 SER A CA 1
ATOM 789 C C . SER A 1 107 ? -21.438 -25.359 -8.016 1 88.69 107 SER A C 1
ATOM 791 O O . SER A 1 107 ? -22.297 -26.234 -8.148 1 88.69 107 SER A O 1
ATOM 793 N N . THR A 1 108 ? -20.609 -25.375 -7.02 1 87.38 108 THR A N 1
ATOM 794 C CA . THR A 1 108 ? -20.828 -26.219 -5.844 1 87.38 108 THR A CA 1
ATOM 795 C C . THR A 1 108 ? -20.969 -25.359 -4.59 1 87.38 108 THR A C 1
ATOM 797 O O . THR A 1 108 ? -20.453 -24.234 -4.539 1 87.38 108 THR A O 1
ATOM 800 N N . LEU A 1 109 ? -21.75 -25.891 -3.605 1 87.25 109 LEU A N 1
ATOM 801 C CA . LEU A 1 109 ? -21.875 -25.203 -2.32 1 87.25 109 LEU A CA 1
ATOM 802 C C . LEU A 1 109 ? -20.625 -25.438 -1.463 1 87.25 109 LEU A C 1
ATOM 804 O O . LEU A 1 109 ? -20.25 -26.594 -1.208 1 87.25 109 LEU A O 1
ATOM 808 N N . VAL A 1 110 ? -20 -24.438 -1.122 1 87.62 110 VAL A N 1
ATOM 809 C CA . VAL A 1 110 ? -18.75 -24.531 -0.364 1 87.62 110 VAL A CA 1
ATOM 810 C C . VAL A 1 110 ? -18.875 -23.734 0.94 1 87.62 110 VAL A C 1
ATOM 812 O O . VAL A 1 110 ? -19.594 -22.734 0.996 1 87.62 110 VAL A O 1
ATOM 815 N N . GLU A 1 111 ? -18.188 -24.297 1.951 1 85.75 111 GLU A N 1
ATOM 816 C CA . GLU A 1 111 ? -18.156 -23.594 3.234 1 85.75 111 GLU A CA 1
ATOM 817 C C . GLU A 1 111 ? -17.141 -22.453 3.217 1 85.75 111 GLU A C 1
ATOM 819 O O . GLU A 1 111 ? -16.109 -22.547 2.557 1 85.75 111 GLU A O 1
ATOM 824 N N . PHE A 1 112 ? -17.5 -21.375 3.998 1 88.06 112 PHE A N 1
ATOM 825 C CA . PHE A 1 112 ? -16.625 -20.203 4.07 1 88.06 112 PHE A CA 1
ATOM 826 C C . PHE A 1 112 ? -16.141 -19.984 5.496 1 88.06 112 PHE A C 1
ATOM 828 O O . PHE A 1 112 ? -16.844 -20.297 6.457 1 88.06 112 PHE A O 1
ATOM 835 N N . GLN A 1 113 ? -14.93 -19.469 5.637 1 85.5 113 GLN A N 1
ATOM 836 C CA . GLN A 1 113 ? -14.375 -19.094 6.934 1 85.5 113 GLN A CA 1
ATOM 837 C C . GLN A 1 113 ? -13.875 -17.656 6.941 1 85.5 113 GLN A C 1
ATOM 839 O O . GLN A 1 113 ? -13.414 -17.156 5.914 1 85.5 113 GLN A O 1
ATOM 844 N N . TYR A 1 114 ? -14.023 -17.094 8.203 1 87.81 114 TYR A N 1
ATOM 845 C CA . TYR A 1 114 ? -13.547 -15.719 8.375 1 87.81 114 TYR A CA 1
ATOM 846 C C . TYR A 1 114 ? -12.039 -15.648 8.219 1 87.81 114 TYR A C 1
ATOM 848 O O . TYR A 1 114 ? -11.312 -16.516 8.703 1 87.81 114 TYR A O 1
ATOM 856 N N . VAL A 1 115 ? -11.586 -14.609 7.512 1 89.44 115 VAL A N 1
ATOM 857 C CA . VAL A 1 115 ? -10.156 -14.344 7.387 1 89.44 115 VAL A CA 1
ATOM 858 C C . VAL A 1 115 ? -9.867 -12.883 7.73 1 89.44 115 VAL A C 1
ATOM 860 O O . VAL A 1 115 ? -10.398 -11.969 7.09 1 89.44 115 VAL A O 1
ATOM 863 N N . LYS A 1 116 ? -9.047 -12.656 8.711 1 88.62 116 LYS A N 1
ATOM 864 C CA . LYS A 1 116 ? -8.695 -11.312 9.148 1 88.62 116 LYS A CA 1
ATOM 865 C C . LYS A 1 116 ? -7.652 -10.688 8.219 1 88.62 116 LYS A C 1
ATOM 867 O O . LYS A 1 116 ? -6.746 -11.375 7.746 1 88.62 116 LYS A O 1
ATOM 872 N N . ASP A 1 117 ? -7.82 -9.398 8 1 91.81 117 ASP A N 1
ATOM 873 C CA . ASP A 1 117 ? -6.801 -8.641 7.285 1 91.81 117 ASP A CA 1
ATOM 874 C C . ASP A 1 117 ? -5.508 -8.562 8.094 1 91.81 117 ASP A C 1
ATOM 876 O O . ASP A 1 117 ? -5.48 -7.973 9.18 1 91.81 117 ASP A O 1
ATOM 880 N N . PRO A 1 118 ? -4.477 -9.117 7.547 1 89.31 118 PRO A N 1
ATOM 881 C CA . PRO A 1 118 ? -3.221 -9.07 8.297 1 89.31 118 PRO A CA 1
ATOM 882 C C . PRO A 1 118 ? -2.525 -7.715 8.211 1 89.31 118 PRO A C 1
ATOM 884 O O . PRO A 1 118 ? -1.558 -7.465 8.93 1 89.31 118 PRO A O 1
ATOM 887 N N . GLY A 1 119 ? -2.941 -6.879 7.43 1 88.38 119 GLY A N 1
ATOM 888 C CA . GLY A 1 119 ? -2.34 -5.57 7.227 1 88.38 119 GLY A CA 1
ATOM 889 C C . GLY A 1 119 ? -2.691 -4.574 8.312 1 88.38 119 GLY A C 1
ATOM 890 O O . GLY A 1 119 ? -3.301 -4.941 9.32 1 88.38 119 GLY A O 1
ATOM 891 N N . PRO A 1 120 ? -2.262 -3.352 8.086 1 88.19 120 PRO A N 1
ATOM 892 C CA . PRO A 1 120 ? -2.504 -2.316 9.094 1 88.19 120 PRO A CA 1
ATOM 893 C C . PRO A 1 120 ? -3.992 -2.064 9.328 1 88.19 120 PRO A C 1
ATOM 895 O O . PRO A 1 120 ? -4.395 -1.756 10.453 1 88.19 120 PRO A O 1
ATOM 898 N N . TRP A 1 121 ? -4.812 -2.207 8.344 1 92.25 121 TRP A N 1
ATOM 899 C CA . TRP A 1 121 ? -6.242 -1.953 8.477 1 92.25 121 TRP A CA 1
ATOM 900 C C . TRP A 1 121 ? -6.895 -2.977 9.406 1 92.25 121 TRP A C 1
ATOM 902 O O . TRP A 1 121 ? -7.828 -2.65 10.141 1 92.25 121 TRP A O 1
ATOM 912 N N . GLY A 1 122 ? -6.375 -4.164 9.336 1 91.19 122 GLY A N 1
ATOM 913 C CA . GLY A 1 122 ? -6.855 -5.168 10.266 1 91.19 122 GLY A CA 1
ATOM 914 C C . GLY A 1 122 ? -6.406 -4.926 11.695 1 91.19 122 GLY A C 1
ATOM 915 O O . GLY A 1 122 ? -7.172 -5.141 12.641 1 91.19 122 GLY A O 1
ATOM 916 N N . ARG A 1 123 ? -5.258 -4.422 11.859 1 88 123 ARG A N 1
ATOM 917 C CA . ARG A 1 123 ? -4.691 -4.223 13.188 1 88 123 ARG A CA 1
ATOM 918 C C . ARG A 1 123 ? -5.383 -3.068 13.906 1 88 123 ARG A C 1
ATOM 920 O O . ARG A 1 123 ? -5.516 -3.084 15.133 1 88 123 ARG A O 1
ATOM 927 N N . VAL A 1 124 ? -5.852 -2.143 13.102 1 90.19 124 VAL A N 1
ATOM 928 C CA . VAL A 1 124 ? -6.406 -0.953 13.734 1 90.19 124 VAL A CA 1
ATOM 929 C C . VAL A 1 124 ? -7.914 -1.114 13.914 1 90.19 124 VAL A C 1
ATOM 931 O O . VAL A 1 124 ? -8.57 -0.252 14.5 1 90.19 124 VAL A O 1
ATOM 934 N N . THR A 1 125 ? -8.461 -2.125 13.359 1 90.5 125 THR A N 1
ATOM 935 C CA . THR A 1 125 ? -9.883 -2.387 13.516 1 90.5 125 THR A CA 1
ATOM 936 C C . THR A 1 125 ? -10.164 -3.098 14.836 1 90.5 125 THR A C 1
ATOM 938 O O . THR A 1 125 ? -9.641 -4.188 15.086 1 90.5 125 THR A O 1
ATOM 941 N N . MET A 1 126 ? -11.039 -2.475 15.641 1 87 126 MET A N 1
ATOM 942 C CA . MET A 1 126 ? -11.391 -3.029 16.953 1 87 126 MET A CA 1
ATOM 943 C C . MET A 1 126 ? -12.578 -3.975 16.844 1 87 126 MET A C 1
ATOM 945 O O . MET A 1 126 ? -13.484 -3.748 16.031 1 87 126 MET A O 1
ATOM 949 N N . PRO A 1 127 ? -12.516 -4.988 17.688 1 82.25 127 PRO A N 1
ATOM 950 C CA . PRO A 1 127 ? -13.773 -5.727 17.812 1 82.25 127 PRO A CA 1
ATOM 951 C C . PRO A 1 127 ? -14.867 -4.91 18.484 1 82.25 127 PRO A C 1
ATOM 953 O O . PRO A 1 127 ? -14.578 -4.117 19.391 1 82.25 127 PRO A O 1
ATOM 956 N N . ARG A 1 128 ? -15.992 -5.047 18.062 1 83.31 128 ARG A N 1
ATOM 957 C CA . ARG A 1 128 ? -17.078 -4.328 18.719 1 83.31 128 ARG A CA 1
ATOM 958 C C . ARG A 1 128 ? -17.219 -4.754 20.172 1 83.31 128 ARG A C 1
ATOM 960 O O . ARG A 1 128 ? -17.219 -5.949 20.484 1 83.31 128 ARG A O 1
ATOM 967 N N . PRO A 1 129 ? -17.344 -3.744 21.031 1 82 129 PRO A N 1
ATOM 968 C CA . PRO A 1 129 ? -17.578 -4.094 22.438 1 82 129 PRO A CA 1
ATOM 969 C C . PRO A 1 129 ? -18.953 -4.703 22.672 1 82 129 PRO A C 1
ATOM 971 O O . PRO A 1 129 ? -19.891 -4.434 21.922 1 82 129 PRO A O 1
ATOM 974 N N . ASP A 1 130 ? -19.047 -5.52 23.766 1 79.88 130 ASP A N 1
ATOM 975 C CA . ASP A 1 130 ? -20.312 -6.109 24.156 1 79.88 130 ASP A CA 1
ATOM 976 C C . ASP A 1 130 ? -21.219 -5.078 24.828 1 79.88 130 ASP A C 1
ATOM 978 O O . ASP A 1 130 ? -21.312 -5.039 26.062 1 79.88 130 ASP A O 1
ATOM 982 N N . ALA A 1 131 ? -21.766 -4.23 23.984 1 82.25 131 ALA A N 1
ATOM 983 C CA . ALA A 1 131 ? -22.656 -3.168 24.438 1 82.25 131 ALA A CA 1
ATOM 984 C C . ALA A 1 131 ? -23.781 -2.943 23.422 1 82.25 131 ALA A C 1
ATOM 986 O O . ALA A 1 131 ? -23.641 -3.24 22.234 1 82.25 131 ALA A O 1
ATOM 987 N N . GLN A 1 132 ? -24.875 -2.447 23.938 1 80.38 132 GLN A N 1
ATOM 988 C CA . GLN A 1 132 ? -26.031 -2.197 23.094 1 80.38 132 GLN A CA 1
ATOM 989 C C . GLN A 1 132 ? -25.797 -0.999 22.172 1 80.38 132 GLN A C 1
ATOM 991 O O . GLN A 1 132 ? -24.938 -0.158 22.453 1 80.38 132 GLN A O 1
ATOM 996 N N . PHE A 1 133 ? -26.656 -1.013 21.125 1 84.88 133 PHE A N 1
ATOM 997 C CA . PHE A 1 133 ? -26.625 0.165 20.266 1 84.88 133 PHE A CA 1
ATOM 998 C C . PHE A 1 133 ? -27.219 1.372 20.984 1 84.88 133 PHE A C 1
ATOM 1000 O O . PHE A 1 133 ? -28.188 1.241 21.734 1 84.88 133 PHE A O 1
ATOM 1007 N N . SER A 1 134 ? -26.547 2.479 20.812 1 83 134 SER A N 1
ATOM 1008 C CA . SER A 1 134 ? -27.031 3.732 21.391 1 83 134 SER A CA 1
ATOM 1009 C C . SER A 1 134 ? -27.297 4.766 20.297 1 83 134 SER A C 1
ATOM 1011 O O . SER A 1 134 ? -26.609 4.777 19.266 1 83 134 SER A O 1
ATOM 1013 N N . ARG A 1 135 ? -28.344 5.492 20.469 1 84.19 135 ARG A N 1
ATOM 1014 C CA . ARG A 1 135 ? -28.703 6.57 19.562 1 84.19 135 ARG A CA 1
ATOM 1015 C C . ARG A 1 135 ? -28.906 7.883 20.312 1 84.19 135 ARG A C 1
ATOM 1017 O O . ARG A 1 135 ? -29.688 7.938 21.25 1 84.19 135 ARG A O 1
ATOM 1024 N N . GLN A 1 136 ? -28.109 8.859 19.812 1 79.75 136 GLN A N 1
ATOM 1025 C CA . GLN A 1 136 ? -28.234 10.188 20.406 1 79.75 136 GLN A CA 1
ATOM 1026 C C . GLN A 1 136 ? -28.688 11.211 19.375 1 79.75 136 GLN A C 1
ATOM 1028 O O . GLN A 1 136 ? -28.188 11.211 18.25 1 79.75 136 GLN A O 1
ATOM 1033 N N . CYS A 1 137 ? -29.703 11.93 19.516 1 70.81 137 CYS A N 1
ATOM 1034 C CA . CYS A 1 137 ? -30.25 12.875 18.547 1 70.81 137 CYS A CA 1
ATOM 1035 C C . CYS A 1 137 ? -29.844 14.305 18.891 1 70.81 137 CYS A C 1
ATOM 1037 O O . CYS A 1 137 ? -29.5 15.086 18.016 1 70.81 137 CYS A O 1
ATOM 1039 N N . GLU A 1 138 ? -30.297 15.016 19.922 1 62.62 138 GLU A N 1
ATOM 1040 C CA . GLU A 1 138 ? -30.172 16.453 20.094 1 62.62 138 GLU A CA 1
ATOM 1041 C C . GLU A 1 138 ? -29.25 16.797 21.266 1 62.62 138 GLU A C 1
ATOM 1043 O O . GLU A 1 138 ? -28.984 15.961 22.125 1 62.62 138 GLU A O 1
ATOM 1048 N N . VAL A 1 139 ? -28.422 17.922 20.859 1 54.88 139 VAL A N 1
ATOM 1049 C CA . VAL A 1 139 ? -27.734 18.562 21.984 1 54.88 139 VAL A CA 1
ATOM 1050 C C . VAL A 1 139 ? -28.594 19.688 22.531 1 54.88 139 VAL A C 1
ATOM 1052 O O . VAL A 1 139 ? -29.453 20.234 21.828 1 54.88 139 VAL A O 1
ATOM 1055 N N . GLY A 1 140 ? -28.875 19.812 23.781 1 48.12 140 GLY A N 1
ATOM 1056 C CA . GLY A 1 140 ? -29.547 20.922 24.438 1 48.12 140 GLY A CA 1
ATOM 1057 C C . GLY A 1 140 ? -30.688 20.484 25.359 1 48.12 140 GLY A C 1
ATOM 1058 O O . GLY A 1 140 ? -30.531 19.516 26.109 1 48.12 140 GLY A O 1
ATOM 1059 N N . THR A 1 141 ? -32 21.172 25.328 1 43 141 THR A N 1
ATOM 1060 C CA . THR A 1 141 ? -33.125 21.016 26.25 1 43 141 THR A CA 1
ATOM 1061 C C . THR A 1 141 ? -33.812 19.672 26 1 43 141 THR A C 1
ATOM 1063 O O . THR A 1 141 ? -34.438 19.125 26.922 1 43 141 THR A O 1
ATOM 1066 N N . VAL A 1 142 ? -34.531 19.406 25.234 1 45.38 142 VAL A N 1
ATOM 1067 C CA . VAL A 1 142 ? -35.562 18.406 24.969 1 45.38 142 VAL A CA 1
ATOM 1068 C C . VAL A 1 142 ? -34.906 17.125 24.422 1 45.38 142 VAL A C 1
ATOM 1070 O O . VAL A 1 142 ? -35.406 16.031 24.656 1 45.38 142 VAL A O 1
ATOM 1073 N N . ILE A 1 143 ? -33.875 16.234 24.156 1 56.16 143 ILE A N 1
ATOM 1074 C CA . ILE A 1 143 ? -34.062 15.938 22.734 1 56.16 143 ILE A CA 1
ATOM 1075 C C . ILE A 1 143 ? -34.031 14.422 22.531 1 56.16 143 ILE A C 1
ATOM 1077 O O . ILE A 1 143 ? -33 13.773 22.797 1 56.16 143 ILE A O 1
ATOM 1081 N N . ASN A 1 144 ? -35.031 13.688 23.141 1 66.75 144 ASN A N 1
ATOM 1082 C CA . ASN A 1 144 ? -35.156 12.281 22.766 1 66.75 144 ASN A CA 1
ATOM 1083 C C . ASN A 1 144 ? -35.312 12.125 21.25 1 66.75 144 ASN A C 1
ATOM 1085 O O . ASN A 1 144 ? -35.906 12.984 20.594 1 66.75 144 ASN A O 1
ATOM 1089 N N . CYS A 1 145 ? -34.719 11.008 20.844 1 77.94 145 CYS A N 1
ATOM 1090 C CA . CYS A 1 145 ? -34.906 10.695 19.422 1 77.94 145 CYS A CA 1
ATOM 1091 C C . CYS A 1 145 ? -36.344 10.266 19.141 1 77.94 145 CYS A C 1
ATOM 1093 O O . CYS A 1 145 ? -37.031 9.82 20.031 1 77.94 145 CYS A O 1
ATOM 1095 N N . PRO A 1 146 ? -36.781 10.508 17.891 1 74.62 146 PRO A N 1
ATOM 1096 C CA . PRO A 1 146 ? -38.094 10 17.562 1 74.62 146 PRO A CA 1
ATOM 1097 C C . PRO A 1 146 ? -38.312 8.539 17.969 1 74.62 146 PRO A C 1
ATOM 1099 O O . PRO A 1 146 ? -37.438 7.703 17.703 1 74.62 146 PRO A O 1
ATOM 1102 N N . GLY A 1 147 ? -39.375 8.258 18.672 1 70.44 147 GLY A N 1
ATOM 1103 C CA . GLY A 1 147 ? -39.688 6.906 19.109 1 70.44 147 GLY A CA 1
ATOM 1104 C C . GLY A 1 147 ? -39.156 6.59 20.5 1 70.44 147 GLY A C 1
ATOM 1105 O O . GLY A 1 147 ? -39.5 5.555 21.078 1 70.44 147 GLY A O 1
ATOM 1106 N N . GLN A 1 148 ? -38.25 7.484 21.016 1 69.12 148 GLN A N 1
ATOM 1107 C CA . GLN A 1 148 ? -37.625 7.23 22.312 1 69.12 148 GLN A CA 1
ATOM 1108 C C . GLN A 1 148 ? -38.125 8.219 23.359 1 69.12 148 GLN A C 1
ATOM 1110 O O . GLN A 1 148 ? -37.594 9.32 23.484 1 69.12 148 GLN A O 1
ATOM 1115 N N . TYR A 1 149 ? -39.344 8.359 23.625 1 58.53 149 TYR A N 1
ATOM 1116 C CA . TYR A 1 149 ? -39.844 9.438 24.469 1 58.53 149 TYR A CA 1
ATOM 1117 C C . TYR A 1 149 ? -39.812 9.031 25.938 1 58.53 149 TYR A C 1
ATOM 1119 O O . TYR A 1 149 ? -40.375 8 26.328 1 58.53 149 TYR A O 1
ATOM 1127 N N . GLN A 1 150 ? -38.562 9.281 26.719 1 54.81 150 GLN A N 1
ATOM 1128 C CA . GLN A 1 150 ? -38.719 8.992 28.141 1 54.81 150 GLN A CA 1
ATOM 1129 C C . GLN A 1 150 ? -38.531 10.258 28.984 1 54.81 150 GLN A C 1
ATOM 1131 O O . GLN A 1 150 ? -38.062 10.188 30.109 1 54.81 150 GLN A O 1
ATOM 1136 N N . GLY A 1 151 ? -39 11.453 28.688 1 50.28 151 GLY A N 1
ATOM 1137 C CA . GLY A 1 151 ? -39.375 12.367 29.75 1 50.28 151 GLY A CA 1
ATOM 1138 C C . GLY A 1 151 ? -38.406 13.539 29.891 1 50.28 151 GLY A C 1
ATOM 1139 O O . GLY A 1 151 ? -38.531 14.32 30.844 1 50.28 151 GLY A O 1
ATOM 1140 N N . VAL A 1 152 ? -37.125 13.617 29.5 1 55.12 152 VAL A N 1
ATOM 1141 C CA . VAL A 1 152 ? -36.25 14.711 29.969 1 55.12 152 VAL A CA 1
ATOM 1142 C C . VAL A 1 152 ? -36.5 15.953 29.109 1 55.12 152 VAL A C 1
ATOM 1144 O O . VAL A 1 152 ? -36.531 15.867 27.891 1 55.12 152 VAL A O 1
ATOM 1147 N N . TYR A 1 153 ? -37.031 16.969 29.812 1 53.72 153 TYR A N 1
ATOM 1148 C CA . TYR A 1 153 ? -37.094 18.266 29.141 1 53.72 153 TYR A CA 1
ATOM 1149 C C . TYR A 1 153 ? -35.969 19.172 29.625 1 53.72 153 TYR A C 1
ATOM 1151 O O . TYR A 1 153 ? -35.594 19.156 30.797 1 53.72 153 TYR A O 1
ATOM 1159 N N . MET A 1 154 ? -35.031 19.656 28.734 1 54.91 154 MET A N 1
ATOM 1160 C CA . MET A 1 154 ? -34 20.609 29.109 1 54.91 154 MET A CA 1
ATOM 1161 C C . MET A 1 154 ? -34.531 22.031 29.188 1 54.91 154 MET A C 1
ATOM 1163 O O . MET A 1 154 ? -35.312 22.453 28.312 1 54.91 154 MET A O 1
ATOM 1167 N N . ALA A 1 155 ? -34.469 22.688 30.438 1 51.94 155 ALA A N 1
ATOM 1168 C CA . ALA A 1 155 ? -34.844 24.094 30.578 1 51.94 155 ALA A CA 1
ATOM 1169 C C . ALA A 1 155 ? -33.625 24.969 30.797 1 51.94 155 ALA A C 1
ATOM 1171 O O . ALA A 1 155 ? -32.656 24.562 31.453 1 51.94 155 ALA A O 1
ATOM 1172 N N . GLU A 1 156 ? -33.438 25.922 29.922 1 52.09 156 GLU A N 1
ATOM 1173 C CA . GLU A 1 156 ? -32.406 26.938 30.172 1 52.09 156 GLU A CA 1
ATOM 1174 C C . GLU A 1 156 ? -32.688 27.672 31.469 1 52.09 156 GLU A C 1
ATOM 1176 O O . GLU A 1 156 ? -33.625 28.438 31.578 1 52.09 156 GLU A O 1
ATOM 1181 N N . THR A 1 157 ? -32.031 27.328 32.562 1 57 157 THR A N 1
ATOM 1182 C CA . THR A 1 157 ? -32.219 27.969 33.844 1 57 157 THR A CA 1
ATOM 1183 C C . THR A 1 157 ? -31.484 29.297 33.906 1 57 157 THR A C 1
ATOM 1185 O O . THR A 1 157 ? -31.922 30.234 34.562 1 57 157 THR A O 1
ATOM 1188 N N . GLU A 1 158 ? -30.391 29.312 33.344 1 57.16 158 GLU A N 1
ATOM 1189 C CA . GLU A 1 158 ? -29.609 30.531 33.125 1 57.16 158 GLU A CA 1
ATOM 1190 C C . GLU A 1 158 ? -29.125 30.625 31.672 1 57.16 158 GLU A C 1
ATOM 1192 O O . GLU A 1 158 ? -29.031 29.609 30.984 1 57.16 158 GLU A O 1
ATOM 1197 N N . PRO A 1 159 ? -29.141 31.906 31.328 1 56.25 159 PRO A N 1
ATOM 1198 C CA . PRO A 1 159 ? -28.672 32.062 29.953 1 56.25 159 PRO A CA 1
ATOM 1199 C C . PRO A 1 159 ? -27.453 31.188 29.641 1 56.25 159 PRO A C 1
ATOM 1201 O O . PRO A 1 159 ? -26.422 31.328 30.297 1 56.25 159 PRO A O 1
ATOM 1204 N N . GLY A 1 160 ? -27.531 30.297 28.844 1 51 160 GLY A N 1
ATOM 1205 C CA . GLY A 1 160 ? -26.453 29.438 28.375 1 51 160 GLY A CA 1
ATOM 1206 C C . GLY A 1 160 ? -26.297 28.172 29.188 1 51 160 GLY A C 1
ATOM 1207 O O . GLY A 1 160 ? -25.516 27.281 28.844 1 51 160 GLY A O 1
ATOM 1208 N N . VAL A 1 161 ? -27 28.266 30.406 1 52.03 161 VAL A N 1
ATOM 1209 C CA . VAL A 1 161 ? -26.922 27.094 31.266 1 52.03 161 VAL A CA 1
ATOM 1210 C C . VAL A 1 161 ? -28.172 26.234 31.078 1 52.03 161 VAL A C 1
ATOM 1212 O O . VAL A 1 161 ? -29.281 26.672 31.375 1 52.03 161 VAL A O 1
ATOM 1215 N N . TRP A 1 162 ? -28.062 25.234 30.484 1 51.94 162 TRP A N 1
ATOM 1216 C CA . TRP A 1 162 ? -29.156 24.312 30.234 1 51.94 162 TRP A CA 1
ATOM 1217 C C . TRP A 1 162 ? -29.188 23.188 31.266 1 51.94 162 TRP A C 1
ATOM 1219 O O . TRP A 1 162 ? -28.156 22.562 31.531 1 51.94 162 TRP A O 1
ATOM 1229 N N . GLN A 1 163 ? -30.203 23.359 32.094 1 51.06 163 GLN A N 1
ATOM 1230 C CA . GLN A 1 163 ? -30.359 22.312 33.094 1 51.06 163 GLN A CA 1
ATOM 1231 C C . GLN A 1 163 ? -31.562 21.422 32.781 1 51.06 163 GLN A C 1
ATOM 1233 O O . GLN A 1 163 ? -32.531 21.891 32.219 1 51.06 163 GLN A O 1
ATOM 1238 N N . SER A 1 164 ? -31.281 20.156 32.812 1 53.97 164 SER A N 1
ATOM 1239 C CA . SER A 1 164 ? -32.406 19.203 32.719 1 53.97 164 SER A CA 1
ATOM 1240 C C . SER A 1 164 ? -33.469 19.484 33.781 1 53.97 164 SER A C 1
ATOM 1242 O O . SER A 1 164 ? -33.125 19.672 34.969 1 53.97 164 SER A O 1
ATOM 1244 N N . MET A 1 165 ? -34.5 20.125 33.312 1 49.88 165 MET A N 1
ATOM 1245 C CA . MET A 1 165 ? -35.625 20.172 34.281 1 49.88 165 MET A CA 1
ATOM 1246 C C . MET A 1 165 ? -36.188 18.781 34.531 1 49.88 165 MET A C 1
ATOM 1248 O O . MET A 1 165 ? -36.594 18.109 33.562 1 49.88 165 MET A O 1
ATOM 1252 N N . GLU A 1 166 ? -35.5 18.094 35.344 1 49.66 166 GLU A N 1
ATOM 1253 C CA . GLU A 1 166 ? -36.031 16.812 35.812 1 49.66 166 GLU A CA 1
ATOM 1254 C C . GLU A 1 166 ? -37.562 16.891 35.969 1 49.66 166 GLU A C 1
ATOM 1256 O O . GLU A 1 166 ? -38.062 17.75 36.688 1 49.66 166 GLU A O 1
ATOM 1261 N N . THR A 1 167 ? -38.312 16.656 35 1 49.12 167 THR A N 1
ATOM 1262 C CA . THR A 1 167 ? -39.75 16.641 35.344 1 49.12 167 THR A CA 1
ATOM 1263 C C . THR A 1 167 ? -39.969 15.812 36.594 1 49.12 167 THR A C 1
ATOM 1265 O O . THR A 1 167 ? -40.875 16.125 37.375 1 49.12 167 THR A O 1
ATOM 1268 N N . ASP A 1 168 ? -39.438 14.617 36.719 1 49.38 168 ASP A N 1
ATOM 1269 C CA . ASP A 1 168 ? -39.469 13.797 37.938 1 49.38 168 ASP A CA 1
ATOM 1270 C C . ASP A 1 168 ? -38.062 13.227 38.219 1 49.38 168 ASP A C 1
ATOM 1272 O O . ASP A 1 168 ? -37.156 13.344 37.406 1 49.38 168 ASP A O 1
ATOM 1276 N N . GLU A 1 169 ? -37.719 12.992 39.5 1 51.59 169 GLU A N 1
ATOM 1277 C CA . GLU A 1 169 ? -36.469 12.469 40.062 1 51.59 169 GLU A CA 1
ATOM 1278 C C . GLU A 1 169 ? -35.875 11.375 39.156 1 51.59 169 GLU A C 1
ATOM 1280 O O . GLU A 1 169 ? -34.688 11.141 39.188 1 51.59 169 GLU A O 1
ATOM 1285 N N . ASN A 1 170 ? -36.688 10.859 38.281 1 54.38 170 ASN A N 1
ATOM 1286 C CA . ASN A 1 170 ? -36.312 9.68 37.5 1 54.38 170 ASN A CA 1
ATOM 1287 C C . ASN A 1 170 ? -36.125 10 36.031 1 54.38 170 ASN A C 1
ATOM 1289 O O . ASN A 1 170 ? -35.906 9.102 35.219 1 54.38 170 ASN A O 1
ATOM 1293 N N . SER A 1 171 ? -36.094 11.297 35.688 1 62 171 SER A N 1
ATOM 1294 C CA . SER A 1 171 ? -36.031 11.617 34.281 1 62 171 SER A CA 1
ATOM 1295 C C . SER A 1 171 ? -34.625 11.453 33.719 1 62 171 SER A C 1
ATOM 1297 O O . SER A 1 171 ? -33.656 11.883 34.344 1 62 171 SER A O 1
ATOM 1299 N N . THR A 1 172 ? -34.375 10.578 32.688 1 69.69 172 THR A N 1
ATOM 1300 C CA . THR A 1 172 ? -33.094 10.344 32 1 69.69 172 THR A CA 1
ATOM 1301 C C . THR A 1 172 ? -33.281 10.336 30.5 1 69.69 172 THR A C 1
ATOM 1303 O O . THR A 1 172 ? -34.406 10.234 30 1 69.69 172 THR A O 1
ATOM 1306 N N . ILE A 1 173 ? -32.281 10.797 29.797 1 76.88 173 ILE A N 1
ATOM 1307 C CA . ILE A 1 173 ? -32.25 10.602 28.359 1 76.88 173 ILE A CA 1
ATOM 1308 C C . ILE A 1 173 ? -32 9.133 28.031 1 76.88 173 ILE A C 1
ATOM 1310 O O . ILE A 1 173 ? -30.969 8.57 28.406 1 76.88 173 ILE A O 1
ATOM 1314 N N . ASN A 1 174 ? -33.031 8.57 27.453 1 77.5 174 ASN A N 1
ATOM 1315 C CA . ASN A 1 174 ? -32.875 7.18 27.031 1 77.5 174 ASN A CA 1
ATOM 1316 C C . ASN A 1 174 ? -32.344 7.074 25.609 1 77.5 174 ASN A C 1
ATOM 1318 O O . ASN A 1 174 ? -32.969 7.516 24.656 1 77.5 174 ASN A O 1
ATOM 1322 N N . ILE A 1 175 ? -31.188 6.438 25.438 1 82.31 175 ILE A N 1
ATOM 1323 C CA . ILE A 1 175 ? -30.562 6.387 24.125 1 82.31 175 ILE A CA 1
ATOM 1324 C C . ILE A 1 175 ? -30.688 4.977 23.547 1 82.31 175 ILE A C 1
ATOM 1326 O O . ILE A 1 175 ? -30 4.637 22.578 1 82.31 175 ILE A O 1
ATOM 1330 N N . THR A 1 176 ? -31.531 4.137 24.125 1 81.31 176 THR A N 1
ATOM 1331 C CA . THR A 1 176 ? -31.734 2.783 23.625 1 81.31 176 THR A CA 1
ATOM 1332 C C . THR A 1 176 ? -32.625 2.801 22.375 1 81.31 176 THR A C 1
ATOM 1334 O O . THR A 1 176 ? -33.594 3.543 22.312 1 81.31 176 THR A O 1
ATOM 1337 N N . ILE A 1 177 ? -32.312 1.988 21.438 1 83.94 177 ILE A N 1
ATOM 1338 C CA . ILE A 1 177 ? -33.094 1.892 20.203 1 83.94 177 ILE A CA 1
ATOM 1339 C C . ILE A 1 177 ? -34.312 0.982 20.453 1 83.94 177 ILE A C 1
ATOM 1341 O O . ILE A 1 177 ? -34.156 -0.154 20.906 1 83.94 177 ILE A O 1
ATOM 1345 N N . PRO A 1 178 ? -35.438 1.488 20.109 1 82.81 178 PRO A N 1
ATOM 1346 C CA . PRO A 1 178 ? -36.625 0.655 20.297 1 82.81 178 PRO A CA 1
ATOM 1347 C C . PRO A 1 178 ? -36.562 -0.667 19.531 1 82.81 178 PRO A C 1
ATOM 1349 O O . PRO A 1 178 ? -36.062 -0.707 18.406 1 82.81 178 PRO A O 1
ATOM 1352 N N . GLU A 1 179 ? -37.125 -1.702 20.047 1 82.69 179 GLU A N 1
ATOM 1353 C CA . GLU A 1 179 ? -37.094 -3.045 19.484 1 82.69 179 GLU A CA 1
ATOM 1354 C C . GLU A 1 179 ? -37.781 -3.096 18.125 1 82.69 179 GLU A C 1
ATOM 1356 O O . GLU A 1 179 ? -37.375 -3.836 17.234 1 82.69 179 GLU A O 1
ATOM 1361 N N . ASN A 1 180 ? -38.875 -2.363 17.984 1 84.12 180 ASN A N 1
ATOM 1362 C CA . ASN A 1 180 ? -39.594 -2.371 16.719 1 84.12 180 ASN A CA 1
ATOM 1363 C C . ASN A 1 180 ? -38.719 -1.823 15.586 1 84.12 180 ASN A C 1
ATOM 1365 O O . ASN A 1 180 ? -38.875 -2.232 14.43 1 84.12 180 ASN A O 1
ATOM 1369 N N . PHE A 1 181 ? -37.875 -0.916 15.914 1 88.06 181 PHE A N 1
ATOM 1370 C CA . PHE A 1 181 ? -36.969 -0.387 14.898 1 88.06 181 PHE A CA 1
ATOM 1371 C C . PHE A 1 181 ? -35.938 -1.425 14.508 1 88.06 181 PHE A C 1
ATOM 1373 O O . PHE A 1 181 ? -35.656 -1.605 13.32 1 88.06 181 PHE A O 1
ATOM 1380 N N . THR A 1 182 ? -35.375 -2.109 15.523 1 86 182 THR A N 1
ATOM 1381 C CA . THR A 1 182 ? -34.375 -3.131 15.242 1 86 182 THR A CA 1
ATOM 1382 C C . THR A 1 182 ? -34.969 -4.254 14.391 1 86 182 THR A C 1
ATOM 1384 O O . THR A 1 182 ? -34.344 -4.742 13.461 1 86 182 THR A O 1
ATOM 1387 N N . THR A 1 183 ? -36.156 -4.609 14.711 1 86.31 183 THR A N 1
ATOM 1388 C CA . THR A 1 183 ? -36.844 -5.656 13.961 1 86.31 183 THR A CA 1
ATOM 1389 C C . THR A 1 183 ? -37.125 -5.199 12.531 1 86.31 183 THR A C 1
ATOM 1391 O O . THR A 1 183 ? -36.938 -5.969 11.578 1 86.31 183 THR A O 1
ATOM 1394 N N . MET A 1 184 ? -37.531 -4.012 12.367 1 90.81 184 MET A N 1
ATOM 1395 C CA . MET A 1 184 ? -37.875 -3.482 11.047 1 90.81 184 MET A CA 1
ATOM 1396 C C . MET A 1 184 ? -36.656 -3.434 10.148 1 90.81 184 MET A C 1
ATOM 1398 O O . MET A 1 184 ? -36.656 -3.961 9.031 1 90.81 184 MET A O 1
ATOM 1402 N N . PHE A 1 185 ? -35.594 -2.934 10.617 1 92.81 185 PHE A N 1
ATOM 1403 C CA . PHE A 1 185 ? -34.438 -2.678 9.789 1 92.81 185 PHE A CA 1
ATOM 1404 C C . PHE A 1 185 ? -33.594 -3.936 9.641 1 92.81 185 PHE A C 1
ATOM 1406 O O . PHE A 1 185 ? -32.562 -3.938 8.922 1 92.81 185 PHE A O 1
ATOM 1413 N N . THR A 1 186 ? -33.938 -5.035 10.258 1 88.75 186 THR A N 1
ATOM 1414 C CA . THR A 1 186 ? -33.25 -6.316 10.039 1 88.75 186 THR A CA 1
ATOM 1415 C C . THR A 1 186 ? -34.156 -7.277 9.281 1 88.75 186 THR A C 1
ATOM 1417 O O . THR A 1 186 ? -33.75 -8.383 8.938 1 88.75 186 THR A O 1
ATOM 1420 N N . SER A 1 187 ? -35.312 -6.852 8.977 1 89.94 187 SER A N 1
ATOM 1421 C CA . SER A 1 187 ? -36.344 -7.734 8.43 1 89.94 187 SER A CA 1
ATOM 1422 C C . SER A 1 187 ? -35.969 -8.219 7.031 1 89.94 187 SER A C 1
ATOM 1424 O O . SER A 1 187 ? -36.219 -9.375 6.68 1 89.94 187 SER A O 1
ATOM 1426 N N . ALA A 1 188 ? -35.312 -7.371 6.25 1 90.56 188 ALA A N 1
ATOM 1427 C CA . ALA A 1 188 ? -35.031 -7.707 4.859 1 90.56 188 ALA A CA 1
ATOM 1428 C C . ALA A 1 188 ? -33.656 -8.375 4.723 1 90.56 188 ALA A C 1
ATOM 1430 O O . ALA A 1 188 ? -33.344 -8.984 3.693 1 90.56 188 ALA A O 1
ATOM 1431 N N . THR A 1 189 ? -32.812 -8.367 5.719 1 87.06 189 THR A N 1
ATOM 1432 C CA . THR A 1 189 ? -31.422 -8.773 5.551 1 87.06 189 THR A CA 1
ATOM 1433 C C . THR A 1 189 ? -31.078 -9.93 6.488 1 87.06 189 THR A C 1
ATOM 1435 O O . THR A 1 189 ? -29.953 -10.422 6.488 1 87.06 189 THR A O 1
ATOM 1438 N N . SER A 1 190 ? -32 -10.422 7.152 1 79.88 190 SER A N 1
ATOM 1439 C CA . SER A 1 190 ? -31.703 -11.398 8.203 1 79.88 190 SER A CA 1
ATOM 1440 C C . SER A 1 190 ? -31.797 -12.828 7.672 1 79.88 190 SER A C 1
ATOM 1442 O O . SER A 1 190 ? -31.406 -13.773 8.352 1 79.88 190 SER A O 1
ATOM 1444 N N . ASP A 1 191 ? -32.25 -12.953 6.441 1 75.06 191 ASP A N 1
ATOM 1445 C CA . ASP A 1 191 ? -32.406 -14.297 5.906 1 75.06 191 ASP A CA 1
ATOM 1446 C C . ASP A 1 191 ? -31.047 -14.984 5.742 1 75.06 191 ASP A C 1
ATOM 1448 O O . ASP A 1 191 ? -30.016 -14.32 5.551 1 75.06 191 ASP A O 1
ATOM 1452 N N . GLN A 1 192 ? -31.156 -16.297 5.777 1 70.44 192 GLN A N 1
ATOM 1453 C CA . GLN A 1 192 ? -29.938 -17.078 5.605 1 70.44 192 GLN A CA 1
ATOM 1454 C C . GLN A 1 192 ? -29.359 -16.906 4.199 1 70.44 192 GLN A C 1
ATOM 1456 O O . GLN A 1 192 ? -30.094 -16.969 3.213 1 70.44 192 GLN A O 1
ATOM 1461 N N . GLY A 1 193 ? -28.062 -16.625 4.152 1 71.81 193 GLY A N 1
ATOM 1462 C CA . GLY A 1 193 ? -27.375 -16.5 2.869 1 71.81 193 GLY A CA 1
ATOM 1463 C C . GLY A 1 193 ? -27.406 -15.086 2.316 1 71.81 193 GLY A C 1
ATOM 1464 O O . GLY A 1 193 ? -26.75 -14.797 1.312 1 71.81 193 GLY A O 1
ATOM 1465 N N . ASN A 1 194 ? -28.203 -14.273 3 1 84.06 194 ASN A N 1
ATOM 1466 C CA . ASN A 1 194 ? -28.234 -12.883 2.557 1 84.06 194 ASN A CA 1
ATOM 1467 C C . ASN A 1 194 ? -26.938 -12.148 2.912 1 84.06 194 ASN A C 1
ATOM 1469 O O . ASN A 1 194 ? -26.516 -12.156 4.07 1 84.06 194 ASN A O 1
ATOM 1473 N N . THR A 1 195 ? -26.297 -11.617 1.955 1 88.88 195 THR A N 1
ATOM 1474 C CA . THR A 1 195 ? -25 -10.977 2.166 1 88.88 195 THR A CA 1
ATOM 1475 C C . THR A 1 195 ? -25.141 -9.461 2.186 1 88.88 195 THR A C 1
ATOM 1477 O O . THR A 1 195 ? -24.156 -8.742 2.367 1 88.88 195 THR A O 1
ATOM 1480 N N . VAL A 1 196 ? -26.359 -8.961 2.082 1 92.56 196 VAL A N 1
ATOM 1481 C CA . VAL A 1 196 ? -26.625 -7.527 2.082 1 92.56 196 VAL A CA 1
ATOM 1482 C C . VAL A 1 196 ? -26.609 -7 3.516 1 92.56 196 VAL A C 1
ATOM 1484 O O . VAL A 1 196 ? -27.297 -7.535 4.387 1 92.56 196 VAL A O 1
ATOM 1487 N N . SER A 1 197 ? -25.844 -5.945 3.721 1 92.56 197 SER A N 1
ATOM 1488 C CA . SER A 1 197 ? -25.734 -5.344 5.047 1 92.56 197 SER A CA 1
ATOM 1489 C C . SER A 1 197 ? -26.875 -4.363 5.297 1 92.56 197 SER A C 1
ATOM 1491 O O . SER A 1 197 ? -27.219 -3.555 4.43 1 92.56 197 SER A O 1
ATOM 1493 N N . GLY A 1 198 ? -27.453 -4.48 6.465 1 91.56 198 GLY A N 1
ATOM 1494 C CA . GLY A 1 198 ? -28.453 -3.518 6.906 1 91.56 198 GLY A CA 1
ATOM 1495 C C . GLY A 1 198 ? -27.875 -2.42 7.777 1 91.56 198 GLY A C 1
ATOM 1496 O O . GLY A 1 198 ? -26.656 -2.293 7.898 1 91.56 198 GLY A O 1
ATOM 1497 N N . LEU A 1 199 ? -28.781 -1.65 8.367 1 91.69 199 LEU A N 1
ATOM 1498 C CA . LEU A 1 199 ? -28.422 -0.484 9.164 1 91.69 199 LEU A CA 1
ATOM 1499 C C . LEU A 1 199 ? -27.484 -0.873 10.312 1 91.69 199 LEU A C 1
ATOM 1501 O O . LEU A 1 199 ? -26.516 -0.176 10.578 1 91.69 199 LEU A O 1
ATOM 1505 N N . PHE A 1 200 ? -27.719 -1.971 10.945 1 89.56 200 PHE A N 1
ATOM 1506 C CA . PHE A 1 200 ? -27.016 -2.342 12.156 1 89.56 200 PHE A CA 1
ATOM 1507 C C . PHE A 1 200 ? -25.75 -3.135 11.828 1 89.56 200 PHE A C 1
ATOM 1509 O O . PHE A 1 200 ? -24.906 -3.35 12.695 1 89.56 200 PHE A O 1
ATOM 1516 N N . ASP A 1 201 ? -25.594 -3.535 10.555 1 90.25 201 ASP A N 1
ATOM 1517 C CA . ASP A 1 201 ? -24.391 -4.238 10.109 1 90.25 201 ASP A CA 1
ATOM 1518 C C . ASP A 1 201 ? -23.266 -3.254 9.773 1 90.25 201 ASP A C 1
ATOM 1520 O O . ASP A 1 201 ? -22.094 -3.645 9.68 1 90.25 201 ASP A O 1
ATOM 1524 N N . ILE A 1 202 ? -23.641 -2.035 9.531 1 93.12 202 ILE A N 1
ATOM 1525 C CA . ILE A 1 202 ? -22.672 -0.973 9.297 1 93.12 202 ILE A CA 1
ATOM 1526 C C . ILE A 1 202 ? -22.219 -0.379 10.633 1 93.12 202 ILE A C 1
ATOM 1528 O O . ILE A 1 202 ? -23.031 0.22 11.352 1 93.12 202 ILE A O 1
ATOM 1532 N N . GLN A 1 203 ? -20.953 -0.543 10.93 1 91.69 203 GLN A N 1
ATOM 1533 C CA . GLN A 1 203 ? -20.469 -0.14 12.242 1 91.69 203 GLN A CA 1
ATOM 1534 C C . GLN A 1 203 ? -19.188 0.678 12.133 1 91.69 203 GLN A C 1
ATOM 1536 O O . GLN A 1 203 ? -18.609 0.804 11.047 1 91.69 203 GLN A O 1
ATOM 1541 N N . TYR A 1 204 ? -18.859 1.224 13.312 1 91.06 204 TYR A N 1
ATOM 1542 C CA . TYR A 1 204 ? -17.594 1.959 13.367 1 91.06 204 TYR A CA 1
ATOM 1543 C C . TYR A 1 204 ? -16.406 1.005 13.445 1 91.06 204 TYR A C 1
ATOM 1545 O O . TYR A 1 204 ? -16.531 -0.106 13.961 1 91.06 204 TYR A O 1
ATOM 1553 N N . ARG A 1 205 ? -15.32 1.406 12.93 1 90.81 205 ARG A N 1
ATOM 1554 C CA . ARG A 1 205 ? -14.094 0.62 12.992 1 90.81 205 ARG A CA 1
ATOM 1555 C C . ARG A 1 205 ? -13.508 0.63 14.398 1 90.81 205 ARG A C 1
ATOM 1557 O O . ARG A 1 205 ? -12.836 -0.323 14.805 1 90.81 205 ARG A O 1
ATOM 1564 N N . ARG A 1 206 ? -13.727 1.724 15.055 1 89.56 206 ARG A N 1
ATOM 1565 C CA . ARG A 1 206 ? -13.195 1.881 16.406 1 89.56 206 ARG A CA 1
ATOM 1566 C C . ARG A 1 206 ? -14.266 2.377 17.359 1 89.56 206 ARG A C 1
ATOM 1568 O O . ARG A 1 206 ? -15.18 3.104 16.969 1 89.56 206 ARG A O 1
ATOM 1575 N N . TRP A 1 207 ? -14.039 2.041 18.672 1 87.56 207 TRP A N 1
ATOM 1576 C CA . TRP A 1 207 ? -15.055 2.305 19.688 1 87.56 207 TRP A CA 1
ATOM 1577 C C . TRP A 1 207 ? -14.43 2.93 20.922 1 87.56 207 TRP A C 1
ATOM 1579 O O . TRP A 1 207 ? -13.242 2.748 21.188 1 87.56 207 TRP A O 1
ATOM 1589 N N . LYS A 1 208 ? -15.203 3.6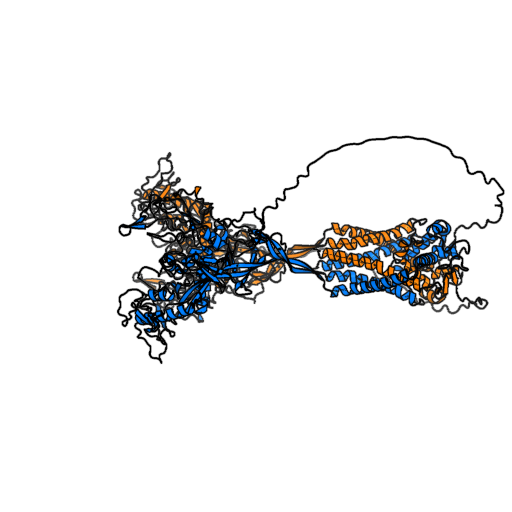76 21.688 1 85.44 208 LYS A N 1
ATOM 1590 C CA . LYS A 1 208 ? -14.844 4.172 23 1 85.44 208 LYS A CA 1
ATOM 1591 C C . LYS A 1 208 ? -16.062 4.25 23.922 1 85.44 208 LYS A C 1
ATOM 1593 O O . LYS A 1 208 ? -17.203 4.32 23.438 1 85.44 208 LYS A O 1
ATOM 1598 N N . PHE A 1 209 ? -15.875 4.168 25.188 1 85.25 209 PHE A N 1
ATOM 1599 C CA . PHE A 1 209 ? -16.969 4.312 26.141 1 85.25 209 PHE A CA 1
ATOM 1600 C C . PHE A 1 209 ? -17.094 5.762 26.609 1 85.25 209 PHE A C 1
ATOM 1602 O O . PHE A 1 209 ? -16.094 6.492 26.656 1 85.25 209 PHE A O 1
ATOM 1609 N N . ASN A 1 210 ? -18.266 6.109 26.844 1 82.94 210 ASN A N 1
ATOM 1610 C CA . ASN A 1 210 ? -18.594 7.395 27.438 1 82.94 210 ASN A CA 1
ATOM 1611 C C . ASN A 1 210 ? -19.625 7.238 28.562 1 82.94 210 ASN A C 1
ATOM 1613 O O . ASN A 1 210 ? -20.297 6.203 28.656 1 82.94 210 ASN A O 1
ATOM 1617 N N . GLN A 1 211 ? -19.578 8.297 29.469 1 82.81 211 GLN A N 1
ATOM 1618 C CA . GLN A 1 211 ? -20.531 8.297 30.578 1 82.81 211 GLN A CA 1
ATOM 1619 C C . GLN A 1 211 ? -21 9.711 30.906 1 82.81 211 GLN A C 1
ATOM 1621 O O . GLN A 1 211 ? -20.203 10.648 30.891 1 82.81 211 GLN A O 1
ATOM 1626 N N . ASN A 1 212 ? -22.297 9.789 30.953 1 80 212 ASN A N 1
ATOM 1627 C CA . ASN A 1 212 ? -22.938 11.047 31.312 1 80 212 ASN A CA 1
ATOM 1628 C C . ASN A 1 212 ? -24.109 10.828 32.281 1 80 212 ASN A C 1
ATOM 1630 O O . ASN A 1 212 ? -24.938 9.945 32.031 1 80 212 ASN A O 1
ATOM 1634 N N . GLY A 1 213 ? -24.109 11.617 33.344 1 75.94 213 GLY A N 1
ATOM 1635 C CA . GLY A 1 213 ? -25.125 11.445 34.375 1 75.94 213 GLY A CA 1
ATOM 1636 C C . GLY A 1 213 ? -26.547 11.578 33.812 1 75.94 213 GLY A C 1
ATOM 1637 O O . GLY A 1 213 ? -27.469 10.945 34.344 1 75.94 213 GLY A O 1
ATOM 1638 N N . LEU A 1 214 ? -26.766 12.305 32.781 1 75.44 214 LEU A N 1
ATOM 1639 C CA . LEU A 1 214 ? -28.094 12.555 32.219 1 75.44 214 LEU A CA 1
ATOM 1640 C C . LEU A 1 214 ? -28.469 11.453 31.219 1 75.44 214 LEU A C 1
ATOM 1642 O O . LEU A 1 214 ? -29.641 11.328 30.859 1 75.44 214 LEU A O 1
ATOM 1646 N N . ILE A 1 215 ? -27.531 10.703 30.828 1 80.19 215 ILE A N 1
ATOM 1647 C CA . ILE A 1 215 ? -27.781 9.664 29.844 1 80.19 215 ILE A CA 1
ATOM 1648 C C . ILE A 1 215 ? -27.859 8.305 30.516 1 80.19 215 ILE A C 1
ATOM 1650 O O . ILE A 1 215 ? -26.922 7.895 31.219 1 80.19 215 ILE A O 1
ATOM 1654 N N . ASN A 1 216 ? -28.938 7.625 30.344 1 80.62 216 ASN A N 1
ATOM 1655 C CA . ASN A 1 216 ? -29.156 6.293 30.891 1 80.62 216 ASN A CA 1
ATOM 1656 C C . ASN A 1 216 ? -28.828 6.25 32.375 1 80.62 216 ASN A C 1
ATOM 1658 O O . ASN A 1 216 ? -28.156 5.324 32.844 1 80.62 216 ASN A O 1
ATOM 1662 N N . LYS A 1 217 ? -29.094 7.309 33.031 1 78.38 217 LYS A N 1
ATOM 1663 C CA . LYS A 1 217 ? -28.906 7.414 34.469 1 78.38 217 LYS A CA 1
ATOM 1664 C C . LYS A 1 217 ? -27.438 7.227 34.844 1 78.38 217 LYS A C 1
ATOM 1666 O O . LYS A 1 217 ? -27.125 6.559 35.812 1 78.38 217 LYS A O 1
ATOM 1671 N N . GLY A 1 218 ? -26.578 7.598 33.938 1 79.44 218 GLY A N 1
ATOM 1672 C CA . GLY A 1 218 ? -25.156 7.594 34.25 1 79.44 218 GLY A CA 1
ATOM 1673 C C . GLY A 1 218 ? -24.469 6.285 33.906 1 79.44 218 GLY A C 1
ATOM 1674 O O . GLY A 1 218 ? -23.297 6.094 34.188 1 79.44 218 GLY A O 1
ATOM 1675 N N . GLN A 1 219 ? -25.141 5.359 33.25 1 82.75 219 GLN A N 1
ATOM 1676 C CA . GLN A 1 219 ? -24.516 4.113 32.812 1 82.75 219 GLN A CA 1
ATOM 1677 C C . GLN A 1 219 ? -23.609 4.348 31.625 1 82.75 219 GLN A C 1
ATOM 1679 O O . GLN A 1 219 ? -23.906 5.152 30.734 1 82.75 219 GLN A O 1
ATOM 1684 N N . PRO A 1 220 ? -22.469 3.584 31.625 1 85.94 220 PRO A N 1
ATOM 1685 C CA . PRO A 1 220 ? -21.578 3.725 30.469 1 85.94 220 PRO A CA 1
ATOM 1686 C C . PRO A 1 220 ? -22.188 3.213 29.172 1 85.94 220 PRO A C 1
ATOM 1688 O O . PRO A 1 220 ? -22.938 2.23 29.188 1 85.94 220 PRO A O 1
ATOM 1691 N N . TYR A 1 221 ? -21.953 3.9 28.078 1 85.56 221 TYR A N 1
ATOM 1692 C CA . TYR A 1 221 ? -22.406 3.5 26.75 1 85.56 221 TYR A CA 1
ATOM 1693 C C . TYR A 1 221 ? -21.297 3.643 25.719 1 85.56 221 TYR A C 1
ATOM 1695 O O . TYR A 1 221 ? -20.281 4.312 25.969 1 85.56 221 TYR A O 1
ATOM 1703 N N . VAL A 1 222 ? -21.453 2.984 24.578 1 85.69 222 VAL A N 1
ATOM 1704 C CA . VAL A 1 222 ? -20.391 2.945 23.578 1 85.69 222 VAL A CA 1
ATOM 1705 C C . VAL A 1 222 ? -20.703 3.955 22.469 1 85.69 222 VAL A C 1
ATOM 1707 O O . VAL A 1 222 ? -21.859 4.176 22.125 1 85.69 222 VAL A O 1
ATOM 1710 N N . ARG A 1 223 ? -19.672 4.547 21.922 1 86.56 223 ARG A N 1
ATOM 1711 C CA . ARG A 1 223 ? -19.75 5.422 20.75 1 86.56 223 ARG A CA 1
ATOM 1712 C C . ARG A 1 223 ? -18.578 5.176 19.812 1 86.56 223 ARG A C 1
ATOM 1714 O O . ARG A 1 223 ? -17.641 4.449 20.156 1 86.56 223 ARG A O 1
ATOM 1721 N N . GLY A 1 224 ? -18.734 5.699 18.609 1 86.62 224 GLY A N 1
ATOM 1722 C CA . GLY A 1 224 ? -17.641 5.582 17.656 1 86.62 224 GLY A CA 1
ATOM 1723 C C . GLY A 1 224 ? -16.438 6.43 18.031 1 86.62 224 GLY A C 1
ATOM 1724 O O . GLY A 1 224 ? -16.578 7.516 18.594 1 86.62 224 GLY A O 1
ATOM 1725 N N . ASP A 1 225 ? -15.266 5.859 17.797 1 85.38 225 ASP A N 1
ATOM 1726 C CA . ASP A 1 225 ? -14 6.574 17.938 1 85.38 225 ASP A CA 1
ATOM 1727 C C . ASP A 1 225 ? -13.258 6.652 16.609 1 85.38 225 ASP A C 1
ATOM 1729 O O . ASP A 1 225 ? -12.172 6.098 16.469 1 85.38 225 ASP A O 1
ATOM 1733 N N . SER A 1 226 ? -13.875 7.406 15.719 1 81.69 226 SER A N 1
ATOM 1734 C CA . SER A 1 226 ? -13.344 7.469 14.359 1 81.69 226 SER A CA 1
ATOM 1735 C C . SER A 1 226 ? -12 8.188 14.328 1 81.69 226 SER A C 1
ATOM 1737 O O . SER A 1 226 ? -11.82 9.211 14.992 1 81.69 226 SER A O 1
ATOM 1739 N N . ARG A 1 227 ? -11.07 7.543 13.727 1 83.31 227 ARG A N 1
ATOM 1740 C CA . ARG A 1 227 ? -9.75 8.109 13.477 1 83.31 227 ARG A CA 1
ATOM 1741 C C . ARG A 1 227 ? -9.398 8.047 12 1 83.31 227 ARG A C 1
ATOM 1743 O O . ARG A 1 227 ? -9.922 7.207 11.266 1 83.31 227 ARG A O 1
ATOM 1750 N N . THR A 1 228 ? -8.578 8.984 11.633 1 83.69 228 THR A N 1
ATOM 1751 C CA . THR A 1 228 ? -8.086 8.93 10.266 1 83.69 228 THR A CA 1
ATOM 1752 C C . THR A 1 228 ? -7.043 7.828 10.109 1 83.69 228 THR A C 1
ATOM 1754 O O . THR A 1 228 ? -6.207 7.629 10.992 1 83.69 228 THR A O 1
ATOM 1757 N N . ILE A 1 229 ? -7.234 7.105 9.039 1 87.94 229 ILE A N 1
ATOM 1758 C CA . ILE A 1 229 ? -6.32 6.02 8.695 1 87.94 229 ILE A CA 1
ATOM 1759 C C . ILE A 1 229 ? -5.625 6.32 7.375 1 87.94 229 ILE A C 1
ATOM 1761 O O . ILE A 1 229 ? -6.07 7.184 6.613 1 87.94 229 ILE A O 1
ATOM 1765 N N . GLY A 1 230 ? -4.492 5.887 7.094 1 81.38 230 GLY A N 1
ATOM 1766 C CA . GLY A 1 230 ? -3.779 6.098 5.844 1 81.38 230 GLY A CA 1
ATOM 1767 C C . GLY A 1 230 ? -4.703 6.277 4.652 1 81.38 230 GLY A C 1
ATOM 1768 O O . GLY A 1 230 ? -5.879 5.918 4.715 1 81.38 230 GLY A O 1
ATOM 1769 N N . THR A 1 231 ? -4.254 6.93 3.619 1 88.81 231 THR A N 1
ATOM 1770 C CA . THR A 1 231 ? -5.078 7.223 2.453 1 88.81 231 THR A CA 1
ATOM 1771 C C . THR A 1 231 ? -4.992 6.098 1.429 1 88.81 231 THR A C 1
ATOM 1773 O O . THR A 1 231 ? -3.924 5.52 1.221 1 88.81 231 THR A O 1
ATOM 1776 N N . LEU A 1 232 ? -6.121 5.742 0.849 1 93.31 232 LEU A N 1
ATOM 1777 C CA . LEU A 1 232 ? -6.199 4.703 -0.172 1 93.31 232 LEU A CA 1
ATOM 1778 C C . LEU A 1 232 ? -6.367 5.312 -1.559 1 93.31 232 LEU A C 1
ATOM 1780 O O . LEU A 1 232 ? -6.363 4.598 -2.562 1 93.31 232 LEU A O 1
ATOM 1784 N N . ILE A 1 233 ? -6.441 6.602 -1.671 1 94.81 233 ILE A N 1
ATOM 1785 C CA . ILE A 1 233 ? -6.797 7.312 -2.895 1 94.81 233 ILE A CA 1
ATOM 1786 C C . ILE A 1 233 ? -5.773 7.008 -3.984 1 94.81 233 ILE A C 1
ATOM 1788 O O . ILE A 1 233 ? -6.125 6.875 -5.16 1 94.81 233 ILE A O 1
ATOM 1792 N N . THR A 1 234 ? -4.531 6.797 -3.656 1 92.44 234 THR A N 1
ATOM 1793 C CA . THR A 1 234 ? -3.447 6.695 -4.625 1 92.44 234 THR A CA 1
ATOM 1794 C C . THR A 1 234 ? -3.354 5.281 -5.191 1 92.44 234 THR A C 1
ATOM 1796 O O . THR A 1 234 ? -2.674 5.051 -6.195 1 92.44 234 THR A O 1
ATOM 1799 N N . GLN A 1 235 ? -3.992 4.309 -4.676 1 89.19 235 GLN A N 1
ATOM 1800 C CA . GLN A 1 235 ? -3.891 2.918 -5.109 1 89.19 235 GLN A CA 1
ATOM 1801 C C . GLN A 1 235 ? -4.602 2.705 -6.445 1 89.19 235 GLN A C 1
ATOM 1803 O O . GLN A 1 235 ? -4.184 1.871 -7.25 1 89.19 235 GLN A O 1
ATOM 1808 N N . GLU A 1 236 ? -5.703 3.387 -6.758 1 92.25 236 GLU A N 1
ATOM 1809 C CA . GLU A 1 236 ? -6.445 3.398 -8.016 1 92.25 236 GLU A CA 1
ATOM 1810 C C . GLU A 1 236 ? -6.867 1.99 -8.422 1 92.25 236 GLU A C 1
ATOM 1812 O O . GLU A 1 236 ? -6.723 1.604 -9.586 1 92.25 236 GLU A O 1
ATOM 1817 N N . ARG A 1 237 ? -7.309 1.151 -7.543 1 93.38 237 ARG A N 1
ATOM 1818 C CA . ARG A 1 237 ? -7.82 -0.201 -7.738 1 93.38 237 ARG A CA 1
ATOM 1819 C C . ARG A 1 237 ? -8.875 -0.544 -6.688 1 93.38 237 ARG A C 1
ATOM 1821 O O . ARG A 1 237 ? -9.227 0.293 -5.852 1 93.38 237 ARG A O 1
ATOM 1828 N N . ILE A 1 238 ? -9.453 -1.779 -6.844 1 96.88 238 ILE A N 1
ATOM 1829 C CA . ILE A 1 238 ? -10.344 -2.289 -5.805 1 96.88 238 ILE A CA 1
ATOM 1830 C C . ILE A 1 238 ? -9.516 -2.906 -4.676 1 96.88 238 ILE A C 1
ATOM 1832 O O . ILE A 1 238 ? -8.617 -3.713 -4.926 1 96.88 238 ILE A O 1
ATOM 1836 N N . LEU A 1 239 ? -9.797 -2.463 -3.498 1 96.31 239 LEU A N 1
ATOM 1837 C CA . LEU A 1 239 ? -9.055 -2.955 -2.342 1 96.31 239 LEU A CA 1
ATOM 1838 C C . LEU A 1 239 ? -9.984 -3.631 -1.345 1 96.31 239 LEU A C 1
ATOM 1840 O O . LEU A 1 239 ? -11.117 -3.184 -1.146 1 96.31 239 LEU A O 1
ATOM 1844 N N . LEU A 1 240 ? -9.445 -4.684 -0.794 1 96.81 240 LEU A N 1
ATOM 1845 C CA . LEU A 1 240 ? -10.109 -5.301 0.345 1 96.81 240 LEU A CA 1
ATOM 1846 C C . LEU A 1 240 ? -9.43 -4.914 1.653 1 96.81 240 LEU A C 1
ATOM 1848 O O . LEU A 1 240 ? -8.219 -5.094 1.805 1 96.81 240 LEU A O 1
ATOM 1852 N N . THR A 1 241 ? -10.109 -4.297 2.496 1 95.56 241 THR A N 1
ATOM 1853 C CA . THR A 1 241 ? -9.672 -3.998 3.854 1 95.56 241 THR A CA 1
ATOM 1854 C C . THR A 1 241 ? -10.578 -4.668 4.879 1 95.56 241 THR A C 1
ATOM 1856 O O . THR A 1 241 ? -11.656 -5.16 4.531 1 95.56 241 THR A O 1
ATOM 1859 N N . GLU A 1 242 ? -10.125 -4.684 6.066 1 94.69 242 GLU A N 1
ATOM 1860 C CA . GLU A 1 242 ? -10.93 -5.348 7.09 1 94.69 242 GLU A CA 1
ATOM 1861 C C . GLU A 1 242 ? -12.367 -4.828 7.09 1 94.69 242 GLU A C 1
ATOM 1863 O O . GLU A 1 242 ? -12.602 -3.648 7.359 1 94.69 242 GLU A O 1
ATOM 1868 N N . GLY A 1 243 ? -13.25 -5.594 6.617 1 94.81 243 GLY A N 1
ATOM 1869 C CA . GLY A 1 243 ? -14.672 -5.305 6.711 1 94.81 243 GLY A CA 1
ATOM 1870 C C . GLY A 1 243 ? -15.211 -4.535 5.52 1 94.81 243 GLY A C 1
ATOM 1871 O O . GLY A 1 243 ? -16.391 -4.184 5.48 1 94.81 243 GLY A O 1
ATOM 1872 N N . LEU A 1 244 ? -14.344 -4.234 4.551 1 96.94 244 LEU A N 1
ATOM 1873 C CA . LEU A 1 244 ? -14.828 -3.377 3.475 1 96.94 244 LEU A CA 1
ATOM 1874 C C . LEU A 1 244 ? -14.219 -3.787 2.139 1 96.94 244 LEU A C 1
ATOM 1876 O O . LEU A 1 244 ? -13.117 -4.336 2.096 1 96.94 244 LEU A O 1
ATOM 1880 N N . ILE A 1 245 ? -14.984 -3.605 1.116 1 97.69 245 ILE A N 1
ATOM 1881 C CA . ILE A 1 245 ? -14.5 -3.475 -0.254 1 97.69 245 ILE A CA 1
ATOM 1882 C C . ILE A 1 245 ? -14.43 -1.998 -0.636 1 97.69 245 ILE A C 1
ATOM 1884 O O . ILE A 1 245 ? -15.438 -1.289 -0.597 1 97.69 245 ILE A O 1
ATOM 1888 N N . VAL A 1 246 ? -13.297 -1.528 -0.967 1 97.94 246 VAL A N 1
ATOM 1889 C CA . VAL A 1 246 ? -13.125 -0.11 -1.266 1 97.94 246 VAL A CA 1
ATOM 1890 C C . VAL A 1 246 ? -12.734 0.066 -2.73 1 97.94 246 VAL A C 1
ATOM 1892 O O . VAL A 1 246 ? -11.727 -0.484 -3.184 1 97.94 246 VAL A O 1
ATOM 1895 N N . ASP A 1 247 ? -13.531 0.738 -3.482 1 98 247 ASP A N 1
ATOM 1896 C CA . ASP A 1 247 ? -13.242 1.076 -4.871 1 98 247 ASP A CA 1
ATOM 1897 C C . ASP A 1 247 ? -12.773 2.523 -4.996 1 98 247 ASP A C 1
ATOM 1899 O O . ASP A 1 247 ? -13.531 3.455 -4.723 1 98 247 ASP A O 1
ATOM 1903 N N . VAL A 1 248 ? -11.562 2.732 -5.379 1 96.88 248 VAL A N 1
ATOM 1904 C CA . VAL A 1 248 ? -11.055 4.094 -5.496 1 96.88 248 VAL A CA 1
ATOM 1905 C C . VAL A 1 248 ? -10.727 4.402 -6.953 1 96.88 248 VAL A C 1
ATOM 1907 O O . VAL A 1 248 ? -9.844 5.223 -7.238 1 96.88 248 VAL A O 1
ATOM 1910 N N . ARG A 1 249 ? -11.352 3.682 -7.961 1 93.88 249 ARG A N 1
ATOM 1911 C CA . ARG A 1 249 ? -11.172 3.91 -9.391 1 93.88 249 ARG A CA 1
ATOM 1912 C C . ARG A 1 249 ? -12.078 5.035 -9.883 1 93.88 249 ARG A C 1
ATOM 1914 O O . ARG A 1 249 ? -12.148 6.098 -9.266 1 93.88 249 ARG A O 1
ATOM 1921 N N . ASP A 1 250 ? -12.758 4.977 -10.867 1 91.5 250 ASP A N 1
ATOM 1922 C CA . ASP A 1 250 ? -13.523 6.039 -11.516 1 91.5 250 ASP A CA 1
ATOM 1923 C C . ASP A 1 250 ? -14.82 6.316 -10.766 1 91.5 250 ASP A C 1
ATOM 1925 O O . ASP A 1 250 ? -15.32 7.445 -10.773 1 91.5 250 ASP A O 1
ATOM 1929 N N . ASN A 1 251 ? -15.383 5.293 -10.211 1 92.25 251 ASN A N 1
ATOM 1930 C CA . ASN A 1 251 ? -16.594 5.422 -9.406 1 92.25 251 ASN A CA 1
ATOM 1931 C C . ASN A 1 251 ? -16.344 4.984 -7.961 1 92.25 251 ASN A C 1
ATOM 1933 O O . ASN A 1 251 ? -16.797 3.912 -7.551 1 92.25 251 ASN A O 1
ATOM 1937 N N . PRO A 1 252 ? -15.812 5.965 -7.238 1 96.88 252 PRO A N 1
ATOM 1938 C CA . PRO A 1 252 ? -15.414 5.574 -5.883 1 96.88 252 PRO A CA 1
ATOM 1939 C C . PRO A 1 252 ? -16.609 5.191 -5.008 1 96.88 252 PRO A C 1
ATOM 1941 O O . PRO A 1 252 ? -17.688 5.773 -5.133 1 96.88 252 PRO A O 1
ATOM 1944 N N . GLY A 1 253 ? -16.406 4.234 -4.125 1 97.81 253 GLY A N 1
ATOM 1945 C CA . GLY A 1 253 ? -17.406 3.76 -3.193 1 97.81 253 GLY A CA 1
ATOM 1946 C C . GLY A 1 253 ? -16.906 2.643 -2.297 1 97.81 253 GLY A C 1
ATOM 1947 O O . GLY A 1 253 ? -15.766 2.211 -2.412 1 97.81 253 GLY A O 1
ATOM 1948 N N . ILE A 1 254 ? -17.75 2.312 -1.337 1 98.12 254 ILE A N 1
ATOM 1949 C CA . ILE A 1 254 ? -17.375 1.249 -0.414 1 98.12 254 ILE A CA 1
ATOM 1950 C C . ILE A 1 254 ? -18.5 0.217 -0.328 1 98.12 254 ILE A C 1
ATOM 1952 O O . ILE A 1 254 ? -19.672 0.564 -0.414 1 98.12 254 ILE A O 1
ATOM 1956 N N . GLY A 1 255 ? -18.062 -1.018 -0.278 1 98 255 GLY A N 1
ATOM 1957 C CA . GLY A 1 255 ? -18.953 -2.135 -0.007 1 98 255 GLY A CA 1
ATOM 1958 C C . GLY A 1 255 ? -18.703 -2.783 1.342 1 98 255 GLY A C 1
ATOM 1959 O O . GLY A 1 255 ? -17.562 -2.969 1.744 1 98 255 GLY A O 1
ATOM 1960 N N . PHE A 1 256 ? -19.797 -3.057 2.033 1 96.44 256 PHE A N 1
ATOM 1961 C CA . PHE A 1 256 ? -19.672 -3.607 3.377 1 96.44 256 PHE A CA 1
ATOM 1962 C C . PHE A 1 256 ? -19.688 -5.129 3.34 1 96.44 256 PHE A C 1
ATOM 1964 O O . PHE A 1 256 ? -20.672 -5.742 2.932 1 96.44 256 PHE A O 1
ATOM 1971 N N . ARG A 1 257 ? -18.547 -5.648 3.818 1 93.56 257 ARG A N 1
ATOM 1972 C CA . ARG A 1 257 ? -18.422 -7.102 3.828 1 93.56 257 ARG A CA 1
ATOM 1973 C C . ARG A 1 257 ? -17.359 -7.555 4.828 1 93.56 257 ARG A C 1
ATOM 1975 O O . ARG A 1 257 ? -16.203 -7.145 4.742 1 93.56 257 ARG A O 1
ATOM 1982 N N . ASN A 1 258 ? -17.75 -8.375 5.715 1 90.62 258 ASN A N 1
ATOM 1983 C CA . ASN A 1 258 ? -16.781 -9.062 6.547 1 90.62 258 ASN A CA 1
ATOM 1984 C C . ASN A 1 258 ? -16.125 -10.234 5.801 1 90.62 258 ASN A C 1
ATOM 1986 O O . ASN A 1 258 ? -16.781 -11.25 5.555 1 90.62 258 ASN A O 1
ATOM 1990 N N . HIS A 1 259 ? -14.867 -10.188 5.48 1 91.88 259 HIS A N 1
ATOM 1991 C CA . HIS A 1 259 ? -14.234 -11.047 4.488 1 91.88 259 HIS A CA 1
ATOM 1992 C C . HIS A 1 259 ? -14.125 -12.484 4.992 1 91.88 259 HIS A C 1
ATOM 1994 O O . HIS A 1 259 ? -13.648 -12.719 6.102 1 91.88 259 HIS A O 1
ATOM 2000 N N . THR A 1 260 ? -14.617 -13.367 4.133 1 90.06 260 THR A N 1
ATOM 2001 C CA . THR A 1 260 ? -14.516 -14.805 4.336 1 90.06 260 THR A CA 1
ATOM 2002 C C . THR A 1 260 ? -13.961 -15.492 3.088 1 90.06 260 THR A C 1
ATOM 2004 O O . THR A 1 260 ? -14.086 -14.961 1.981 1 90.06 260 THR A O 1
ATOM 2007 N N . ILE A 1 261 ? -13.297 -16.609 3.242 1 90.38 261 ILE A N 1
ATOM 2008 C CA . ILE A 1 261 ? -12.734 -17.344 2.123 1 90.38 261 ILE A CA 1
ATOM 2009 C C . ILE A 1 261 ? -13.258 -18.781 2.143 1 90.38 261 ILE A C 1
ATOM 2011 O O . ILE A 1 261 ? -13.586 -19.312 3.203 1 90.38 261 ILE A O 1
ATOM 2015 N N . PRO A 1 262 ? -13.344 -19.375 0.954 1 89.5 262 PRO A N 1
ATOM 2016 C CA . PRO A 1 262 ? -13.789 -20.766 0.902 1 89.5 262 PRO A CA 1
ATOM 2017 C C . PRO A 1 262 ? -12.75 -21.734 1.465 1 89.5 262 PRO A C 1
ATOM 2019 O O . PRO A 1 262 ? -11.547 -21.531 1.286 1 89.5 262 PRO A O 1
ATOM 2022 N N . VAL A 1 263 ? -13.297 -22.781 1.97 1 86.94 263 VAL A N 1
ATOM 2023 C CA . VAL A 1 263 ? -12.422 -23.781 2.588 1 86.94 263 VAL A CA 1
ATOM 2024 C C . VAL A 1 263 ? -12.258 -24.969 1.65 1 86.94 263 VAL A C 1
ATOM 2026 O O . VAL A 1 263 ? -13.227 -25.422 1.031 1 86.94 263 VAL A O 1
ATOM 2029 N N . GLY A 1 264 ? -11.016 -25.422 1.488 1 82.81 264 GLY A N 1
ATOM 2030 C CA . GLY A 1 264 ? -10.766 -26.719 0.863 1 82.81 264 GLY A CA 1
ATOM 2031 C C . GLY A 1 264 ? -10.664 -26.641 -0.649 1 82.81 264 GLY A C 1
ATOM 2032 O O . GLY A 1 264 ? -10.883 -27.625 -1.343 1 82.81 264 GLY A O 1
ATOM 2033 N N . LEU A 1 265 ? -10.602 -25.469 -1.178 1 87.5 265 LEU A N 1
ATOM 2034 C CA . LEU A 1 265 ? -10.438 -25.359 -2.623 1 87.5 265 LEU A CA 1
ATOM 2035 C C . LEU A 1 265 ? -8.961 -25.375 -3.008 1 87.5 265 LEU A C 1
ATOM 2037 O O . LEU A 1 265 ? -8.258 -24.391 -2.805 1 87.5 265 LEU A O 1
ATOM 2041 N N . GLU A 1 266 ? -8.539 -26.344 -3.6 1 83.69 266 GLU A N 1
ATOM 2042 C CA . GLU A 1 266 ? -7.125 -26.516 -3.922 1 83.69 266 GLU A CA 1
ATOM 2043 C C . GLU A 1 266 ? -6.68 -25.531 -5.004 1 83.69 266 GLU A C 1
ATOM 2045 O O . GLU A 1 266 ? -5.566 -25.016 -4.953 1 83.69 266 GLU A O 1
ATOM 2050 N N . HIS A 1 267 ? -7.547 -25.375 -5.984 1 87.81 267 HIS A N 1
ATOM 2051 C CA . HIS A 1 267 ? -7.148 -24.516 -7.105 1 87.81 267 HIS A CA 1
ATOM 2052 C C . HIS A 1 267 ? -7.914 -23.203 -7.098 1 87.81 267 HIS A C 1
ATOM 2054 O O . HIS A 1 267 ? -7.855 -22.438 -8.062 1 87.81 267 HIS A O 1
ATOM 2060 N N . GLY A 1 268 ? -8.672 -22.969 -6.129 1 91.94 268 GLY A N 1
ATOM 2061 C CA . GLY A 1 268 ? -9.406 -21.719 -6.02 1 91.94 268 GLY A CA 1
ATOM 2062 C C . GLY A 1 268 ? -10.758 -21.75 -6.715 1 91.94 268 GLY A C 1
ATOM 2063 O O . GLY A 1 268 ? -11.258 -22.828 -7.039 1 91.94 268 GLY A O 1
ATOM 2064 N N . GLY A 1 269 ? -11.359 -20.578 -6.848 1 93.06 269 GLY A N 1
ATOM 2065 C CA . GLY A 1 269 ? -12.68 -20.469 -7.457 1 93.06 269 GLY A CA 1
ATOM 2066 C C . GLY A 1 269 ? -13.188 -19.047 -7.547 1 93.06 269 GLY A C 1
ATOM 2067 O O . GLY A 1 269 ? -12.492 -18.109 -7.148 1 93.06 269 GLY A O 1
ATOM 2068 N N . THR A 1 270 ? -14.383 -18.938 -8.203 1 94.06 270 THR A N 1
ATOM 2069 C CA . THR A 1 270 ? -15.047 -17.656 -8.352 1 94.06 270 THR A CA 1
ATOM 2070 C C . THR A 1 270 ? -16.5 -17.734 -7.91 1 94.06 270 THR A C 1
ATOM 2072 O O . THR A 1 270 ? -17.141 -18.781 -8.039 1 94.06 270 THR A O 1
ATOM 2075 N N . TRP A 1 271 ? -17 -16.703 -7.34 1 92.69 271 TRP A N 1
ATOM 2076 C CA . TRP A 1 271 ? -18.406 -16.609 -6.973 1 92.69 271 TRP A CA 1
ATOM 2077 C C . TRP A 1 271 ? -18.859 -15.156 -6.969 1 92.69 271 TRP A C 1
ATOM 2079 O O . TRP A 1 271 ? -18.062 -14.242 -7.145 1 92.69 271 TRP A O 1
ATOM 2089 N N . THR A 1 272 ? -20.172 -14.938 -6.863 1 92.12 272 THR A N 1
ATOM 2090 C CA . THR A 1 272 ? -20.75 -13.594 -6.84 1 92.12 272 THR A CA 1
ATOM 2091 C C . THR A 1 272 ? -21.578 -13.383 -5.574 1 92.12 272 THR A C 1
ATOM 2093 O O . THR A 1 272 ? -22.172 -14.328 -5.047 1 92.12 272 THR A O 1
ATOM 2096 N N . GLU A 1 273 ? -21.516 -12.188 -5.098 1 93.12 273 GLU A N 1
ATOM 2097 C CA . GLU A 1 273 ? -22.297 -11.789 -3.93 1 93.12 273 GLU A CA 1
ATOM 2098 C C . GLU A 1 273 ? -22.938 -10.422 -4.137 1 93.12 273 GLU A C 1
ATOM 2100 O O . GLU A 1 273 ? -22.375 -9.562 -4.82 1 93.12 273 GLU A O 1
ATOM 2105 N N . ASP A 1 274 ? -24.172 -10.305 -3.543 1 93.75 274 ASP A N 1
ATOM 2106 C CA . ASP A 1 274 ? -24.797 -8.992 -3.465 1 93.75 274 ASP A CA 1
ATOM 2107 C C . ASP A 1 274 ? -24.359 -8.242 -2.207 1 93.75 274 ASP A C 1
ATOM 2109 O O . ASP A 1 274 ? -24.438 -8.781 -1.101 1 93.75 274 ASP A O 1
ATOM 2113 N N . ILE A 1 275 ? -23.938 -7.035 -2.408 1 96.12 275 ILE A N 1
ATOM 2114 C CA . ILE A 1 275 ? -23.312 -6.289 -1.32 1 96.12 275 ILE A CA 1
ATOM 2115 C C . ILE A 1 275 ? -23.938 -4.895 -1.23 1 96.12 275 ILE A C 1
ATOM 2117 O O . ILE A 1 275 ? -24.156 -4.246 -2.252 1 96.12 275 ILE A O 1
ATOM 2121 N N . THR A 1 276 ? -24.25 -4.465 0.027 1 97 276 THR A N 1
ATOM 2122 C CA . THR A 1 276 ? -24.641 -3.07 0.227 1 97 276 THR A CA 1
ATOM 2123 C C . THR A 1 276 ? -23.484 -2.133 -0.139 1 97 276 THR A C 1
ATOM 2125 O O . THR A 1 276 ? -22.359 -2.299 0.342 1 97 276 THR A O 1
ATOM 2128 N N . TRP A 1 277 ? -23.844 -1.204 -0.965 1 98.12 277 TRP A N 1
ATOM 2129 C CA . TRP A 1 277 ? -22.828 -0.323 -1.522 1 98.12 277 TRP A CA 1
ATOM 2130 C C . TRP A 1 277 ? -23.172 1.14 -1.264 1 98.12 277 TRP A C 1
ATOM 2132 O O . TRP A 1 277 ? -24.312 1.553 -1.429 1 98.12 277 TRP A O 1
ATOM 2142 N N . ILE A 1 278 ? -22.234 1.912 -0.727 1 98.12 278 ILE A N 1
ATOM 2143 C CA . ILE A 1 278 ? -22.359 3.352 -0.538 1 98.12 278 ILE A CA 1
ATOM 2144 C C . ILE A 1 278 ? -21.453 4.086 -1.528 1 98.12 278 ILE A C 1
ATOM 2146 O O . ILE A 1 278 ? -20.266 3.811 -1.611 1 98.12 278 ILE A O 1
ATOM 2150 N N . GLU A 1 279 ? -22.062 5.047 -2.191 1 97.25 279 GLU A N 1
ATOM 2151 C CA . GLU A 1 279 ? -21.328 5.77 -3.229 1 97.25 279 GLU A CA 1
ATOM 2152 C C . GLU A 1 279 ? -21.469 7.277 -3.049 1 97.25 279 GLU A C 1
ATOM 2154 O O . GLU A 1 279 ? -22.562 7.824 -3.164 1 97.25 279 GLU A O 1
ATOM 2159 N N . PRO A 1 280 ? -20.328 7.934 -2.727 1 97.56 280 PRO A N 1
ATOM 2160 C CA . PRO A 1 280 ? -20.359 9.391 -2.869 1 97.56 280 PRO A CA 1
ATOM 2161 C C . PRO A 1 280 ? -20.406 9.844 -4.328 1 97.56 280 PRO A C 1
ATOM 2163 O O . PRO A 1 280 ? -19.625 9.367 -5.152 1 97.56 280 PRO A O 1
ATOM 2166 N N . VAL A 1 281 ? -21.344 10.68 -4.629 1 97.56 281 VAL A N 1
ATOM 2167 C CA . VAL A 1 281 ? -21.516 11.18 -5.988 1 97.56 281 VAL A CA 1
ATOM 2168 C C . VAL A 1 281 ? -21.359 12.703 -6 1 97.56 281 VAL A C 1
ATOM 2170 O O . VAL A 1 281 ? -22.031 13.406 -5.234 1 97.56 281 VAL A O 1
ATOM 2173 N N . THR A 1 282 ? -20.469 13.117 -6.824 1 98 282 THR A N 1
ATOM 2174 C CA . THR A 1 282 ? -20.219 14.547 -6.945 1 98 282 THR A CA 1
ATOM 2175 C C . THR A 1 282 ? -20.312 14.992 -8.406 1 98 282 THR A C 1
ATOM 2177 O O . THR A 1 282 ? -19.906 14.266 -9.305 1 98 282 THR A O 1
ATOM 2180 N N . LYS A 1 283 ? -20.938 16.141 -8.609 1 98.19 283 LYS A N 1
ATOM 2181 C CA . LYS A 1 283 ? -20.891 16.844 -9.891 1 98.19 283 LYS A CA 1
ATOM 2182 C C . LYS A 1 283 ? -20.375 18.266 -9.711 1 98.19 283 LYS A C 1
ATOM 2184 O O . LYS A 1 283 ? -20.719 18.938 -8.727 1 98.19 283 LYS A O 1
ATOM 2189 N N . CYS A 1 284 ? -19.516 18.625 -10.609 1 98.5 284 CYS A N 1
ATOM 2190 C CA . CYS A 1 284 ? -18.938 19.969 -10.539 1 98.5 284 CYS A CA 1
ATOM 2191 C C . CYS A 1 284 ? -19.281 20.781 -11.781 1 98.5 284 CYS A C 1
ATOM 2193 O O . CYS A 1 284 ? -19.531 20.203 -12.852 1 98.5 284 CYS A O 1
ATOM 2195 N N . ALA A 1 285 ? -19.391 22.078 -11.57 1 98.38 285 ALA A N 1
ATOM 2196 C CA . ALA A 1 285 ? -19.547 23.031 -12.664 1 98.38 285 ALA A CA 1
ATOM 2197 C C . ALA A 1 285 ? -18.344 23.953 -12.758 1 98.38 285 ALA A C 1
ATOM 2199 O O . ALA A 1 285 ? -17.828 24.422 -11.734 1 98.38 285 ALA A O 1
ATOM 2200 N N . ASP A 1 286 ? -17.891 24.125 -13.969 1 98.12 286 ASP A N 1
ATOM 2201 C CA . ASP A 1 286 ? -16.781 25.047 -14.203 1 98.12 286 ASP A CA 1
ATOM 2202 C C . ASP A 1 286 ? -17.234 26.5 -14.062 1 98.12 286 ASP A C 1
ATOM 2204 O O . ASP A 1 286 ? -18.172 26.938 -14.742 1 98.12 286 ASP A O 1
ATOM 2208 N N . THR A 1 287 ? -16.578 27.297 -13.219 1 97.81 287 THR A N 1
ATOM 2209 C CA . THR A 1 287 ? -16.922 28.703 -13.086 1 97.81 287 THR A CA 1
ATOM 2210 C C . THR A 1 287 ? -16.406 29.5 -14.273 1 97.81 287 THR A C 1
ATOM 2212 O O . THR A 1 287 ? -16.781 30.656 -14.461 1 97.81 287 THR A O 1
ATOM 2215 N N . ASN A 1 288 ? -15.523 28.891 -15.016 1 96.88 288 ASN A N 1
ATOM 2216 C CA . ASN A 1 288 ? -14.805 29.531 -16.109 1 96.88 288 ASN A CA 1
ATOM 2217 C C . ASN A 1 288 ? -13.867 30.625 -15.594 1 96.88 288 ASN A C 1
ATOM 2219 O O . ASN A 1 288 ? -13.57 31.578 -16.312 1 96.88 288 ASN A O 1
ATOM 2223 N N . LEU A 1 289 ? -13.578 30.562 -14.352 1 97.06 289 LEU A N 1
ATOM 2224 C CA . LEU A 1 289 ? -12.508 31.344 -13.758 1 97.06 289 LEU A CA 1
ATOM 2225 C C . LEU A 1 289 ? -11.289 30.484 -13.469 1 97.06 289 LEU A C 1
ATOM 2227 O O . LEU A 1 289 ? -11.422 29.312 -13.117 1 97.06 289 LEU A O 1
ATOM 2231 N N . SER A 1 290 ? -10.148 31.062 -13.656 1 96.25 290 SER A N 1
ATOM 2232 C CA . SER A 1 290 ? -8.898 30.406 -13.297 1 96.25 290 SER A CA 1
ATOM 2233 C C . SER A 1 290 ? -8 31.344 -12.484 1 96.25 290 SER A C 1
ATOM 2235 O O . SER A 1 290 ? -8.141 32.562 -12.555 1 96.25 290 SER A O 1
ATOM 2237 N N . ILE A 1 291 ? -7.227 30.734 -11.68 1 96.75 291 ILE A N 1
ATOM 2238 C CA . ILE A 1 291 ? -6.191 31.453 -10.953 1 96.75 291 ILE A CA 1
ATOM 2239 C C . ILE A 1 291 ? -4.828 31.188 -11.578 1 96.75 291 ILE A C 1
ATOM 2241 O O . ILE A 1 291 ? -4.453 30.031 -11.781 1 96.75 291 ILE A O 1
ATOM 2245 N N . GLU A 1 292 ? -4.133 32.25 -11.852 1 95.56 292 GLU A N 1
ATOM 2246 C CA . GLU A 1 292 ? -2.842 32.094 -12.516 1 95.56 292 GLU A CA 1
ATOM 2247 C C . GLU A 1 292 ? -1.707 32.625 -11.648 1 95.56 292 GLU A C 1
ATOM 2249 O O . GLU A 1 292 ? -1.839 33.688 -11.023 1 95.56 292 GLU A O 1
ATOM 2254 N N . LEU A 1 293 ? -0.65 31.906 -11.539 1 94.44 293 LEU A N 1
ATOM 2255 C CA . LEU A 1 293 ? 0.606 32.312 -10.922 1 94.44 293 LEU A CA 1
ATOM 2256 C C . LEU A 1 293 ? 1.718 32.406 -11.961 1 94.44 293 LEU A C 1
ATOM 2258 O O . LEU A 1 293 ? 1.998 31.438 -12.672 1 94.44 293 LEU A O 1
ATOM 2262 N N . ARG A 1 294 ? 2.268 33.594 -12.055 1 91.69 294 ARG A N 1
ATOM 2263 C CA . ARG A 1 294 ? 3.414 33.844 -12.922 1 91.69 294 ARG A CA 1
ATOM 2264 C C . ARG A 1 294 ? 4.68 34.094 -12.109 1 91.69 294 ARG A C 1
ATOM 2266 O O . ARG A 1 294 ? 4.715 35 -11.266 1 91.69 294 ARG A O 1
ATOM 2273 N N . ILE A 1 295 ? 5.688 33.188 -12.336 1 89.19 295 ILE A N 1
ATOM 2274 C CA . ILE A 1 295 ? 6.977 33.312 -11.664 1 89.19 295 ILE A CA 1
ATOM 2275 C C . ILE A 1 295 ? 8.047 33.719 -12.672 1 89.19 295 ILE A C 1
ATOM 2277 O O . ILE A 1 295 ? 8.25 33.031 -13.68 1 89.19 295 ILE A O 1
ATOM 2281 N N . GLU A 1 296 ? 8.703 34.844 -12.398 1 87.19 296 GLU A N 1
ATOM 2282 C CA . GLU A 1 296 ? 9.766 35.312 -13.273 1 87.19 296 GLU A CA 1
ATOM 2283 C C . GLU A 1 296 ? 11.094 35.406 -12.531 1 87.19 296 GLU A C 1
ATOM 2285 O O . GLU A 1 296 ? 11.203 36.094 -11.516 1 87.19 296 GLU A O 1
ATOM 2290 N N . ASN A 1 297 ? 12.016 34.531 -13.055 1 84.19 297 ASN A N 1
ATOM 2291 C CA . ASN A 1 297 ? 13.375 34.594 -12.531 1 84.19 297 ASN A CA 1
ATOM 2292 C C . ASN A 1 297 ? 14.148 35.75 -13.133 1 84.19 297 ASN A C 1
ATOM 2294 O O . ASN A 1 297 ? 14.43 35.781 -14.336 1 84.19 297 ASN A O 1
ATOM 2298 N N . THR A 1 298 ? 14.531 36.812 -12.367 1 74.94 298 THR A N 1
ATOM 2299 C CA . THR A 1 298 ? 15.195 38 -12.883 1 74.94 298 THR A CA 1
ATOM 2300 C C . THR A 1 298 ? 16.703 37.781 -12.961 1 74.94 298 THR A C 1
ATOM 2302 O O . THR A 1 298 ? 17.438 38.688 -13.336 1 74.94 298 THR A O 1
ATOM 2305 N N . VAL A 1 299 ? 17.188 36.562 -12.969 1 69 299 VAL A N 1
ATOM 2306 C CA . VAL A 1 299 ? 18.594 36.188 -13.086 1 69 299 VAL A CA 1
ATOM 2307 C C . VAL A 1 299 ? 19.438 37.031 -12.125 1 69 299 VAL A C 1
ATOM 2309 O O . VAL A 1 299 ? 20.359 36.5 -11.5 1 69 299 VAL A O 1
ATOM 2312 N N . ASP A 1 300 ? 19.094 38.375 -12.07 1 62.19 300 ASP A N 1
ATOM 2313 C CA . ASP A 1 300 ? 19.953 39.312 -11.328 1 62.19 300 ASP A CA 1
ATOM 2314 C C . ASP A 1 300 ? 19.703 39.188 -9.82 1 62.19 300 ASP A C 1
ATOM 2316 O O . ASP A 1 300 ? 20.625 39.406 -9.023 1 62.19 300 ASP A O 1
ATOM 2320 N N . ASP A 1 301 ? 18.516 38.906 -9.461 1 60.75 301 ASP A N 1
ATOM 2321 C CA . ASP A 1 301 ? 18.188 38.969 -8.039 1 60.75 301 ASP A CA 1
ATOM 2322 C C . ASP A 1 301 ? 17.859 37.562 -7.512 1 60.75 301 ASP A C 1
ATOM 2324 O O . ASP A 1 301 ? 17.547 36.656 -8.289 1 60.75 301 ASP A O 1
ATOM 2328 N N . PHE A 1 302 ? 18.531 37.219 -6.234 1 61.06 302 PHE A N 1
ATOM 2329 C CA . PHE A 1 302 ? 18.281 35.938 -5.559 1 61.06 302 PHE A CA 1
ATOM 2330 C C . PHE A 1 302 ? 16.797 35.781 -5.266 1 61.06 302 PHE A C 1
ATOM 2332 O O . PHE A 1 302 ? 16.406 34.875 -4.512 1 61.06 302 PHE A O 1
ATOM 2339 N N . SER A 1 303 ? 15.992 36.719 -5.867 1 66.06 303 SER A N 1
ATOM 2340 C CA . SER A 1 303 ? 14.562 36.594 -5.586 1 66.06 303 SER A CA 1
ATOM 2341 C C . SER A 1 303 ? 13.742 36.562 -6.871 1 66.06 303 SER A C 1
ATOM 2343 O O . SER A 1 303 ? 14.109 37.219 -7.855 1 66.06 303 SER A O 1
ATOM 2345 N N . ASN A 1 304 ? 12.75 35.75 -6.996 1 76.62 304 ASN A N 1
ATOM 2346 C CA . ASN A 1 304 ? 11.805 35.688 -8.109 1 76.62 304 ASN A CA 1
ATOM 2347 C C . ASN A 1 304 ? 10.664 36.688 -7.938 1 76.62 304 ASN A C 1
ATOM 2349 O O . ASN A 1 304 ? 10.312 37.031 -6.816 1 76.62 304 ASN A O 1
ATOM 2353 N N . GLN A 1 305 ? 10.273 37.312 -9.039 1 84.44 305 GLN A N 1
ATOM 2354 C CA . GLN A 1 305 ? 9.055 38.094 -9.039 1 84.44 305 GLN A CA 1
ATOM 2355 C C . GLN A 1 305 ? 7.824 37.219 -9.281 1 84.44 305 GLN A C 1
ATOM 2357 O O . GLN A 1 305 ? 7.762 36.5 -10.273 1 84.44 305 GLN A O 1
ATOM 2362 N N . ASN A 1 306 ? 6.93 37.281 -8.305 1 89.31 306 ASN A N 1
ATOM 2363 C CA . ASN A 1 306 ? 5.715 36.469 -8.391 1 89.31 306 ASN A CA 1
ATOM 2364 C C . ASN A 1 306 ? 4.473 37.344 -8.508 1 89.31 306 ASN A C 1
ATOM 2366 O O . ASN A 1 306 ? 4.336 38.344 -7.801 1 89.31 306 ASN A O 1
ATOM 2370 N N . THR A 1 307 ? 3.596 37.031 -9.5 1 92.06 307 THR A N 1
ATOM 2371 C CA . THR A 1 307 ? 2.348 37.75 -9.688 1 92.06 307 THR A CA 1
ATOM 2372 C C . THR A 1 307 ? 1.167 36.781 -9.773 1 92.06 307 THR A C 1
ATOM 2374 O O . THR A 1 307 ? 1.208 35.812 -10.531 1 92.06 307 THR A O 1
ATOM 2377 N N . PHE A 1 308 ? 0.138 37.125 -9 1 95.12 308 PHE A N 1
ATOM 2378 C CA . PHE A 1 308 ? -1.111 36.375 -9.062 1 95.12 308 PHE A CA 1
ATOM 2379 C C . PHE A 1 308 ? -2.154 37.125 -9.875 1 95.12 308 PHE A C 1
ATOM 2381 O O . PHE A 1 308 ? -2.248 38.344 -9.789 1 95.12 308 PHE A O 1
ATOM 2388 N N . SER A 1 309 ? -2.945 36.406 -10.742 1 95.94 309 SER A N 1
ATOM 2389 C CA . SER A 1 309 ? -4.02 37 -11.523 1 95.94 309 SER A CA 1
ATOM 2390 C C . SER A 1 309 ? -5.238 36.094 -11.594 1 95.94 309 SER A C 1
ATOM 2392 O O . SER A 1 309 ? -5.105 34.875 -11.508 1 95.94 309 SER A O 1
ATOM 2394 N N . VAL A 1 310 ? -6.402 36.688 -11.672 1 96.5 310 VAL A N 1
ATOM 2395 C CA . VAL A 1 310 ? -7.637 35.969 -11.992 1 96.5 310 VAL A CA 1
ATOM 2396 C C . VAL A 1 310 ? -7.887 36.031 -13.5 1 96.5 310 VAL A C 1
ATOM 2398 O O . VAL A 1 310 ? -7.82 37.094 -14.117 1 96.5 310 VAL A O 1
ATOM 2401 N N . VAL A 1 311 ? -8.102 34.875 -14.078 1 96.56 311 VAL A N 1
ATOM 2402 C CA . VAL A 1 311 ? -8.297 34.781 -15.523 1 96.56 311 VAL A CA 1
ATOM 2403 C C . VAL A 1 311 ? -9.758 34.469 -15.828 1 96.56 311 VAL A C 1
ATOM 2405 O O . VAL A 1 311 ? -10.305 33.469 -15.328 1 96.56 311 VAL A O 1
ATOM 2408 N N . ASP A 1 312 ? -10.367 35.281 -16.656 1 96.25 312 ASP A N 1
ATOM 2409 C CA . ASP A 1 312 ? -11.734 35.062 -17.125 1 96.25 312 ASP A CA 1
ATOM 2410 C C . ASP A 1 312 ? -11.758 34.25 -18.422 1 96.25 312 ASP A C 1
ATOM 2412 O O . ASP A 1 312 ? -11.203 34.688 -19.438 1 96.25 312 ASP A O 1
ATOM 2416 N N . ARG A 1 313 ? -12.414 33.125 -18.375 1 95.25 313 ARG A N 1
ATOM 2417 C CA . ARG A 1 313 ? -12.57 32.281 -19.547 1 95.25 313 ARG A CA 1
ATOM 2418 C C . ARG A 1 313 ? -14.016 32.281 -20.031 1 95.25 313 ARG A C 1
ATOM 2420 O O . ARG A 1 313 ? -14.5 31.266 -20.531 1 95.25 313 ARG A O 1
ATOM 2427 N N . GLY A 1 314 ? -14.695 33.281 -19.688 1 93.94 314 GLY A N 1
ATOM 2428 C CA . GLY A 1 314 ? -16.109 33.406 -20.047 1 93.94 314 GLY A CA 1
ATOM 2429 C C . GLY A 1 314 ? -17.031 33.312 -18.859 1 93.94 314 GLY A C 1
ATOM 2430 O O . GLY A 1 314 ? -18.203 32.938 -19 1 93.94 314 GLY A O 1
ATOM 2431 N N . ALA A 1 315 ? -16.562 33.594 -17.688 1 96.06 315 ALA A N 1
ATOM 2432 C CA . ALA A 1 315 ? -17.297 33.438 -16.438 1 96.06 315 ALA A CA 1
ATOM 2433 C C . ALA A 1 315 ? -18.453 34.438 -16.344 1 96.06 315 ALA A C 1
ATOM 2435 O O . ALA A 1 315 ? -19.469 34.156 -15.711 1 96.06 315 ALA A O 1
ATOM 2436 N N . PHE A 1 316 ? -18.328 35.594 -17.047 1 94.31 316 PHE A N 1
ATOM 2437 C CA . PHE A 1 316 ? -19.266 36.688 -16.812 1 94.31 316 PHE A CA 1
ATOM 2438 C C . PHE A 1 316 ? -20.203 36.844 -18 1 94.31 316 PHE A C 1
ATOM 2440 O O . PHE A 1 316 ? -21.047 37.75 -18.016 1 94.31 316 PHE A O 1
ATOM 2447 N N . PHE A 1 317 ? -20.109 35.906 -18.906 1 90.94 317 PHE A N 1
ATOM 2448 C CA . PHE A 1 317 ? -20.984 35.969 -20.062 1 90.94 317 PHE A CA 1
ATOM 2449 C C . PHE A 1 317 ? -22.406 35.625 -19.688 1 90.94 317 PHE A C 1
ATOM 2451 O O . PHE A 1 317 ? -22.641 34.625 -19 1 90.94 317 PHE A O 1
ATOM 2458 N N . GLY A 1 318 ? -23.328 36.438 -20.156 1 86.38 318 GLY A N 1
ATOM 2459 C CA . GLY A 1 318 ? -24.734 36.156 -19.984 1 86.38 318 GLY A CA 1
ATOM 2460 C C . GLY A 1 318 ? -25.188 36.188 -18.547 1 86.38 318 GLY A C 1
ATOM 2461 O O . GLY A 1 318 ? -26.172 35.562 -18.172 1 86.38 318 GLY A O 1
ATOM 2462 N N . LEU A 1 319 ? -24.516 36.875 -17.688 1 91 319 LEU A N 1
ATOM 2463 C CA . LEU A 1 319 ? -24.859 36.969 -16.281 1 91 319 LEU A CA 1
ATOM 2464 C C . LEU A 1 319 ? -25.484 38.312 -15.938 1 91 319 LEU A C 1
ATOM 2466 O O . LEU A 1 319 ? -25.078 39.344 -16.484 1 91 319 LEU A O 1
ATOM 2470 N N . ASP A 1 320 ? -26.484 38.219 -15.156 1 88.69 320 ASP A N 1
ATOM 2471 C CA . ASP A 1 320 ? -27.062 39.406 -14.555 1 88.69 320 ASP A CA 1
ATOM 2472 C C . ASP A 1 320 ? -27.469 39.156 -13.102 1 88.69 320 ASP A C 1
ATOM 2474 O O . ASP A 1 320 ? -27.359 38.031 -12.609 1 88.69 320 ASP A O 1
ATOM 2478 N N . VAL A 1 321 ? -27.922 40.094 -12.406 1 86.94 321 VAL A N 1
ATOM 2479 C CA . VAL A 1 321 ? -28.188 40.031 -10.969 1 86.94 321 VAL A CA 1
ATOM 2480 C C . VAL A 1 321 ? -29.328 39.062 -10.695 1 86.94 321 VAL A C 1
ATOM 2482 O O . VAL A 1 321 ? -29.453 38.531 -9.586 1 86.94 321 VAL A O 1
ATOM 2485 N N . THR A 1 322 ? -30.125 38.75 -11.664 1 86.44 322 THR A N 1
ATOM 2486 C CA . THR A 1 322 ? -31.25 37.844 -11.492 1 86.44 322 THR A CA 1
ATOM 2487 C C . THR A 1 322 ? -30.766 36.438 -11.289 1 86.44 322 THR A C 1
ATOM 2489 O O . THR A 1 322 ? -31.516 35.562 -10.828 1 86.44 322 THR A O 1
ATOM 2492 N N . ALA A 1 323 ? -29.547 36.25 -11.68 1 89.75 323 ALA A N 1
ATOM 2493 C CA . ALA A 1 323 ? -28.969 34.938 -11.477 1 89.75 323 ALA A CA 1
ATOM 2494 C C . ALA A 1 323 ? -28.906 34.562 -9.992 1 89.75 323 ALA A C 1
ATOM 2496 O O . ALA A 1 323 ? -28.828 33.406 -9.633 1 89.75 323 ALA A O 1
ATOM 2497 N N . LEU A 1 324 ? -28.984 35.531 -9.133 1 89.44 324 LEU A N 1
ATOM 2498 C CA . LEU A 1 324 ? -28.891 35.312 -7.691 1 89.44 324 LEU A CA 1
ATOM 2499 C C . LEU A 1 324 ? -30.203 34.75 -7.137 1 89.44 324 LEU A C 1
ATOM 2501 O O . LEU A 1 324 ? -30.25 34.312 -5.988 1 89.44 324 LEU A O 1
ATOM 2505 N N . GLU A 1 325 ? -31.156 34.719 -7.934 1 83.56 325 GLU A N 1
ATOM 2506 C CA . GLU A 1 325 ? -32.469 34.188 -7.52 1 83.56 325 GLU A CA 1
ATOM 2507 C C . GLU A 1 325 ? -32.594 32.719 -7.863 1 83.56 325 GLU A C 1
ATOM 2509 O O . GLU A 1 325 ? -32.062 32.25 -8.867 1 83.56 325 GLU A O 1
ATOM 2514 N N . SER A 1 326 ? -33.25 31.953 -6.961 1 84.75 326 SER A N 1
ATOM 2515 C CA . SER A 1 326 ? -33.5 30.547 -7.211 1 84.75 326 SER A CA 1
ATOM 2516 C C . SER A 1 326 ? -34.844 30.094 -6.656 1 84.75 326 SER A C 1
ATOM 2518 O O . SER A 1 326 ? -35.344 30.656 -5.676 1 84.75 326 SER A O 1
ATOM 2520 N N . ARG A 1 327 ? -35.312 29.094 -7.34 1 79.12 327 ARG A N 1
ATOM 2521 C CA . ARG A 1 327 ? -36.438 28.359 -6.773 1 79.12 327 ARG A CA 1
ATOM 2522 C C . ARG A 1 327 ? -35.969 27.266 -5.824 1 79.12 327 ARG A C 1
ATOM 2524 O O . ARG A 1 327 ? -34.812 26.828 -5.895 1 79.12 327 ARG A O 1
ATOM 2531 N N . ALA A 1 328 ? -36.906 26.844 -4.891 1 76.88 328 ALA A N 1
ATOM 2532 C CA . ALA A 1 328 ? -36.562 25.703 -4.035 1 76.88 328 ALA A CA 1
ATOM 2533 C C . ALA A 1 328 ? -36.375 24.438 -4.859 1 76.88 328 ALA A C 1
ATOM 2535 O O . ALA A 1 328 ? -37.094 24.219 -5.852 1 76.88 328 ALA A O 1
ATOM 2536 N N . TRP A 1 329 ? -35.406 23.641 -4.422 1 80.5 329 TRP A N 1
ATOM 2537 C CA . TRP A 1 329 ? -35.188 22.359 -5.094 1 80.5 329 TRP A CA 1
ATOM 2538 C C . TRP A 1 329 ? -36.25 21.344 -4.688 1 80.5 329 TRP A C 1
ATOM 2540 O O . TRP A 1 329 ? -36.594 21.234 -3.512 1 80.5 329 TRP A O 1
ATOM 2550 N N . ILE A 1 330 ? -36.969 20.75 -5.605 1 72.5 330 ILE A N 1
ATOM 2551 C CA . ILE A 1 330 ? -37.938 19.688 -5.324 1 72.5 330 ILE A CA 1
ATOM 2552 C C . ILE A 1 330 ? -37.406 18.359 -5.855 1 72.5 330 ILE A C 1
ATOM 2554 O O . ILE A 1 330 ? -37.781 17.922 -6.945 1 72.5 330 ILE A O 1
ATOM 2558 N N . ASP A 1 331 ? -36.469 17.734 -5.238 1 73.44 331 ASP A N 1
ATOM 2559 C CA . ASP A 1 331 ? -35.719 16.594 -5.777 1 73.44 331 ASP A CA 1
ATOM 2560 C C . ASP A 1 331 ? -36.469 15.281 -5.52 1 73.44 331 ASP A C 1
ATOM 2562 O O . ASP A 1 331 ? -36.5 14.414 -6.391 1 73.44 331 ASP A O 1
ATOM 2566 N N . ASN A 1 332 ? -37.375 15.039 -4.582 1 77.38 332 ASN A N 1
ATOM 2567 C CA . ASN A 1 332 ? -38.062 13.805 -4.25 1 77.38 332 ASN A CA 1
ATOM 2568 C C . ASN A 1 332 ? -37.281 12.578 -4.719 1 77.38 332 ASN A C 1
ATOM 2570 O O . ASN A 1 332 ? -37.812 11.734 -5.438 1 77.38 332 ASN A O 1
ATOM 2574 N N . GLN A 1 333 ? -35.969 12.383 -4.457 1 87.88 333 GLN A N 1
ATOM 2575 C CA . GLN A 1 333 ? -35.062 11.273 -4.723 1 87.88 333 GLN A CA 1
ATOM 2576 C C . GLN A 1 333 ? -34.625 11.266 -6.184 1 87.88 333 GLN A C 1
ATOM 2578 O O . GLN A 1 333 ? -34.156 10.234 -6.688 1 87.88 333 GLN A O 1
ATOM 2583 N N . THR A 1 334 ? -34.75 12.305 -6.91 1 86.94 334 THR A N 1
ATOM 2584 C CA . THR A 1 334 ? -34.156 12.562 -8.211 1 86.94 334 THR A CA 1
ATOM 2585 C C . THR A 1 334 ? -33.219 13.773 -8.156 1 86.94 334 THR A C 1
ATOM 2587 O O . THR A 1 334 ? -33.594 14.867 -8.602 1 86.94 334 THR A O 1
ATOM 2590 N N . LEU A 1 335 ? -32.125 13.578 -7.719 1 90.31 335 LEU A N 1
ATOM 2591 C CA . LEU A 1 335 ? -31.203 14.664 -7.426 1 90.31 335 LEU A CA 1
ATOM 2592 C C . LEU A 1 335 ? -30.469 15.109 -8.688 1 90.31 335 LEU A C 1
ATOM 2594 O O . LEU A 1 335 ? -29.875 14.289 -9.391 1 90.31 335 LEU A O 1
ATOM 2598 N N . ASP A 1 336 ? -30.609 16.359 -9.023 1 92.81 336 ASP A N 1
ATOM 2599 C CA . ASP A 1 336 ? -29.844 16.984 -10.086 1 92.81 336 ASP A CA 1
ATOM 2600 C C . ASP A 1 336 ? -28.609 17.703 -9.531 1 92.81 336 ASP A C 1
ATOM 2602 O O . ASP A 1 336 ? -28.609 18.922 -9.414 1 92.81 336 ASP A O 1
ATOM 2606 N N . LEU A 1 337 ? -27.625 16.969 -9.305 1 96.31 337 LEU A N 1
ATOM 2607 C CA . LEU A 1 337 ? -26.422 17.516 -8.672 1 96.31 337 LEU A CA 1
ATOM 2608 C C . LEU A 1 337 ? -25.734 18.531 -9.594 1 96.31 337 LEU A C 1
ATOM 2610 O O . LEU A 1 337 ? -25.234 19.547 -9.133 1 96.31 337 LEU A O 1
ATOM 2614 N N . PHE A 1 338 ? -25.734 18.297 -10.859 1 96.75 338 PHE A N 1
ATOM 2615 C CA . PHE A 1 338 ? -25.094 19.234 -11.781 1 96.75 338 PHE A CA 1
ATOM 2616 C C . PHE A 1 338 ? -25.844 20.562 -11.82 1 96.75 338 PHE A C 1
ATOM 2618 O O . PHE A 1 338 ? -25.234 21.625 -11.828 1 96.75 338 PHE A O 1
ATOM 2625 N N . GLY A 1 339 ? -27.156 20.422 -11.953 1 95.06 339 GLY A N 1
ATOM 2626 C CA . GLY A 1 339 ? -27.953 21.641 -11.945 1 95.06 339 GLY A CA 1
ATOM 2627 C C . GLY A 1 339 ? -27.703 22.5 -10.727 1 95.06 339 GLY A C 1
ATOM 2628 O O . GLY A 1 339 ? -27.625 23.734 -10.828 1 95.06 339 GLY A O 1
ATOM 2629 N N . ARG A 1 340 ? -27.562 21.906 -9.625 1 95 340 ARG A N 1
ATOM 2630 C CA . ARG A 1 340 ? -27.281 22.641 -8.383 1 95 340 ARG A CA 1
ATOM 2631 C C . ARG A 1 340 ? -25.906 23.297 -8.445 1 95 340 ARG A C 1
ATOM 2633 O O . ARG A 1 340 ? -25.781 24.484 -8.109 1 95 340 ARG A O 1
ATOM 2640 N N . ALA A 1 341 ? -24.922 22.562 -8.875 1 97.81 341 ALA A N 1
ATOM 2641 C CA . ALA A 1 341 ? -23.578 23.078 -8.977 1 97.81 341 ALA A CA 1
ATOM 2642 C C . ALA A 1 341 ? -23.516 24.234 -9.984 1 97.81 341 ALA A C 1
ATOM 2644 O O . ALA A 1 341 ? -22.844 25.234 -9.742 1 97.81 341 ALA A O 1
ATOM 2645 N N . HIS A 1 342 ? -24.203 24.047 -11.07 1 97 342 HIS A N 1
ATOM 2646 C CA . HIS A 1 342 ? -24.188 25.047 -12.133 1 97 342 HIS A CA 1
ATOM 2647 C C . HIS A 1 342 ? -24.859 26.344 -11.664 1 97 342 HIS A C 1
ATOM 2649 O O . HIS A 1 342 ? -24.328 27.438 -11.922 1 97 342 HIS A O 1
ATOM 2655 N N . LYS A 1 343 ? -25.984 26.188 -11.047 1 95.31 343 LYS A N 1
ATOM 2656 C CA . LYS A 1 343 ? -26.672 27.359 -10.508 1 95.31 343 LYS A CA 1
ATOM 2657 C C . LYS A 1 343 ? -25.797 28.078 -9.477 1 95.31 343 LYS A C 1
ATOM 2659 O O . LYS A 1 343 ? -25.703 29.312 -9.492 1 95.31 343 LYS A O 1
ATOM 2664 N N . ALA A 1 344 ? -25.234 27.375 -8.625 1 96.56 344 ALA A N 1
ATOM 2665 C CA . ALA A 1 344 ? -24.344 27.938 -7.613 1 96.56 344 ALA A CA 1
ATOM 2666 C C . ALA A 1 344 ? -23.156 28.641 -8.258 1 96.56 344 ALA A C 1
ATOM 2668 O O . ALA A 1 344 ? -22.719 29.703 -7.793 1 96.56 344 ALA A O 1
ATOM 2669 N N . ALA A 1 345 ? -22.594 28.062 -9.312 1 97.94 345 ALA A N 1
ATOM 2670 C CA . ALA A 1 345 ? -21.469 28.672 -10.023 1 97.94 345 ALA A CA 1
ATOM 2671 C C . ALA A 1 345 ? -21.859 30.016 -10.625 1 97.94 345 ALA A C 1
ATOM 2673 O O . ALA A 1 345 ? -21.078 30.969 -10.586 1 97.94 345 ALA A O 1
ATOM 2674 N N . ARG A 1 346 ? -23.016 30.078 -11.172 1 96.62 346 ARG A N 1
ATOM 2675 C CA . ARG A 1 346 ? -23.5 31.328 -11.758 1 96.62 346 ARG A CA 1
ATOM 2676 C C . ARG A 1 346 ? -23.703 32.375 -10.68 1 96.62 346 ARG A C 1
ATOM 2678 O O . ARG A 1 346 ? -23.312 33.531 -10.867 1 96.62 346 ARG A O 1
ATOM 2685 N N . MET A 1 347 ? -24.297 32 -9.578 1 94.81 347 MET A N 1
ATOM 2686 C CA . MET A 1 347 ? -24.453 32.906 -8.453 1 94.81 347 MET A CA 1
ATOM 2687 C C . MET A 1 347 ? -23.094 33.406 -7.949 1 94.81 347 MET A C 1
ATOM 2689 O O . MET A 1 347 ? -22.906 34.594 -7.668 1 94.81 347 MET A O 1
ATOM 2693 N N . HIS A 1 348 ? -22.219 32.469 -7.836 1 96.25 348 HIS A N 1
ATOM 2694 C CA . HIS A 1 348 ? -20.859 32.781 -7.398 1 96.25 348 HIS A CA 1
ATOM 2695 C C . HIS A 1 348 ? -20.203 33.812 -8.289 1 96.25 348 HIS A C 1
ATOM 2697 O O . HIS A 1 348 ? -19.609 34.781 -7.789 1 96.25 348 HIS A O 1
ATOM 2703 N N . ASN A 1 349 ? -20.344 33.656 -9.547 1 96.44 349 ASN A N 1
ATOM 2704 C CA . ASN A 1 349 ? -19.719 34.562 -10.508 1 96.44 349 ASN A CA 1
ATOM 2705 C C . ASN A 1 349 ? -20.297 35.969 -10.406 1 96.44 349 ASN A C 1
ATOM 2707 O O . ASN A 1 349 ? -19.578 36.969 -10.633 1 96.44 349 ASN A O 1
ATOM 2711 N N . VAL A 1 350 ? -21.562 36.125 -10.094 1 95.12 350 VAL A N 1
ATOM 2712 C CA . VAL A 1 350 ? -22.156 37.438 -9.914 1 95.12 350 VAL A CA 1
ATOM 2713 C C . VAL A 1 350 ? -21.516 38.156 -8.727 1 95.12 350 VAL A C 1
ATOM 2715 O O . VAL A 1 350 ? -21.188 39.344 -8.805 1 95.12 350 VAL A O 1
ATOM 2718 N N . LEU A 1 351 ? -21.359 37.438 -7.688 1 93.5 351 LEU A N 1
ATOM 2719 C CA . LEU A 1 351 ? -20.75 38 -6.504 1 93.5 351 LEU A CA 1
ATOM 2720 C C . LEU A 1 351 ? -19.281 38.344 -6.758 1 93.5 351 LEU A C 1
ATOM 2722 O O . LEU A 1 351 ? -18.781 39.344 -6.27 1 93.5 351 LEU A O 1
ATOM 2726 N N . VAL A 1 352 ? -18.641 37.469 -7.492 1 95.12 352 VAL A N 1
ATOM 2727 C CA . VAL A 1 352 ? -17.25 37.719 -7.84 1 95.12 352 VAL A CA 1
ATOM 2728 C C . VAL A 1 352 ? -17.141 39 -8.695 1 95.12 352 VAL A C 1
ATOM 2730 O O . VAL A 1 352 ? -16.234 39.781 -8.516 1 95.12 352 VAL A O 1
ATOM 2733 N N . ALA A 1 353 ? -18.031 39.188 -9.586 1 93.88 353 ALA A N 1
ATOM 2734 C CA . ALA A 1 353 ? -18.047 40.375 -10.414 1 93.88 353 ALA A CA 1
ATOM 2735 C C . ALA A 1 353 ? -18.156 41.656 -9.555 1 93.88 353 ALA A C 1
ATOM 2737 O O . ALA A 1 353 ? -17.453 42.625 -9.797 1 93.88 353 ALA A O 1
ATOM 2738 N N . SER A 1 354 ? -19 41.531 -8.641 1 91.12 354 SER A N 1
ATOM 2739 C CA . SER A 1 354 ? -19.156 42.656 -7.727 1 91.12 354 SER A CA 1
ATOM 2740 C C . SER A 1 354 ? -17.859 42.938 -6.965 1 91.12 354 SER A C 1
ATOM 2742 O O . SER A 1 354 ? -17.453 44.094 -6.832 1 91.12 354 SER A O 1
ATOM 2744 N N . SER A 1 355 ? -17.266 41.906 -6.5 1 91.31 355 SER A N 1
ATOM 2745 C CA . SER A 1 355 ? -16.047 42.031 -5.707 1 91.31 355 SER A CA 1
ATOM 2746 C C . SER A 1 355 ? -14.898 42.594 -6.543 1 91.31 355 SER A C 1
ATOM 2748 O O . SER A 1 355 ? -14.016 43.25 -6.02 1 91.31 355 SER A O 1
ATOM 2750 N N . LEU A 1 356 ? -14.953 42.25 -7.812 1 91.5 356 LEU A N 1
ATOM 2751 C CA . LEU A 1 356 ? -13.898 42.719 -8.711 1 91.5 356 LEU A CA 1
ATOM 2752 C C . LEU A 1 356 ? -14.289 44 -9.43 1 91.5 356 LEU A C 1
ATOM 2754 O O . LEU A 1 356 ? -13.594 44.438 -10.336 1 91.5 356 LEU A O 1
ATOM 2758 N N . ASN A 1 357 ? -15.344 44.562 -9.109 1 89.25 357 ASN A N 1
ATOM 2759 C CA . ASN A 1 357 ? -15.859 45.812 -9.656 1 89.25 357 ASN A CA 1
ATOM 2760 C C . ASN A 1 357 ? -16.156 45.719 -11.148 1 89.25 357 ASN A C 1
ATOM 2762 O O . ASN A 1 357 ? -15.781 46.594 -11.93 1 89.25 357 ASN A O 1
ATOM 2766 N N . ILE A 1 358 ? -16.719 44.594 -11.414 1 90.81 358 ILE A N 1
ATOM 2767 C CA . ILE A 1 358 ? -17.172 44.344 -12.773 1 90.81 358 ILE A CA 1
ATOM 2768 C C . ILE A 1 358 ? -18.672 44.625 -12.875 1 90.81 358 ILE A C 1
ATOM 2770 O O . ILE A 1 358 ? -19.469 44.031 -12.141 1 90.81 358 ILE A O 1
ATOM 2774 N N . SER A 1 359 ? -19.031 45.469 -13.766 1 87.88 359 SER A N 1
ATOM 2775 C CA . SER A 1 359 ? -20.453 45.781 -13.945 1 87.88 359 SER A CA 1
ATOM 2776 C C . SER A 1 359 ? -21.125 44.75 -14.859 1 87.88 359 SER A C 1
ATOM 2778 O O . SER A 1 359 ? -20.672 44.531 -15.984 1 87.88 359 SER A O 1
ATOM 2780 N N . LEU A 1 360 ? -22.219 44.188 -14.422 1 90.19 360 LEU A N 1
ATOM 2781 C CA . LEU A 1 360 ? -22.984 43.188 -15.188 1 90.19 360 LEU A CA 1
ATOM 2782 C C . LEU A 1 360 ? -24.312 43.781 -15.633 1 90.19 360 LEU A C 1
ATOM 2784 O O . LEU A 1 360 ? -24.891 44.625 -14.953 1 90.19 360 LEU A O 1
ATOM 2788 N N . PRO A 1 361 ? -25.031 43.281 -16.734 1 89.56 361 PRO A N 1
ATOM 2789 C CA . PRO A 1 361 ? -24.5 42.312 -17.688 1 89.56 361 PRO A CA 1
ATOM 2790 C C . PRO A 1 361 ? -23.422 42.906 -18.609 1 89.56 361 PRO A C 1
ATOM 2792 O O . PRO A 1 361 ? -23.438 44.094 -18.891 1 89.56 361 PRO A O 1
ATOM 2795 N N . LEU A 1 362 ? -22.547 42.062 -18.969 1 88.19 362 LEU A N 1
ATOM 2796 C CA . LEU A 1 362 ? -21.531 42.5 -19.938 1 88.19 362 LEU A CA 1
ATOM 2797 C C . LEU A 1 362 ? -22.141 42.719 -21.297 1 88.19 362 LEU A C 1
ATOM 2799 O O . LEU A 1 362 ? -23.141 42.094 -21.656 1 88.19 362 LEU A O 1
ATOM 2803 N N . ASP A 1 363 ? -21.5 43.688 -22 1 76.62 363 ASP A N 1
ATOM 2804 C CA . ASP A 1 363 ? -21.953 43.938 -23.359 1 76.62 363 ASP A CA 1
ATOM 2805 C C . ASP A 1 363 ? -21.766 42.688 -24.234 1 76.62 363 ASP A C 1
ATOM 2807 O O . ASP A 1 363 ? -20.812 41.938 -24.047 1 76.62 363 ASP A O 1
ATOM 2811 N N . GLN A 1 364 ? -22.969 42.156 -24.906 1 61.56 364 GLN A N 1
ATOM 2812 C CA . GLN A 1 364 ? -23.125 40.938 -25.688 1 61.56 364 GLN A CA 1
ATOM 2813 C C . GLN A 1 364 ? -21.875 40.656 -26.516 1 61.56 364 GLN A C 1
ATOM 2815 O O . GLN A 1 364 ? -21.516 39.5 -26.734 1 61.56 364 GLN A O 1
ATOM 2820 N N . ASN A 1 365 ? -21.281 41.562 -27.203 1 60.31 365 ASN A N 1
ATOM 2821 C CA . ASN A 1 365 ? -20.172 41.312 -28.109 1 60.31 365 ASN A CA 1
ATOM 2822 C C . ASN A 1 365 ? -18.828 41.281 -27.375 1 60.31 365 ASN A C 1
ATOM 2824 O O . ASN A 1 365 ? -17.781 41.469 -27.984 1 60.31 365 ASN A O 1
ATOM 2828 N N . THR A 1 366 ? -19 40.906 -26.078 1 65.38 366 THR A N 1
ATOM 2829 C CA . THR A 1 366 ? -17.797 41.188 -25.312 1 65.38 366 THR A CA 1
ATOM 2830 C C . THR A 1 366 ? -16.938 39.938 -25.172 1 65.38 366 THR A C 1
ATOM 2832 O O . THR A 1 366 ? -17.469 38.844 -24.969 1 65.38 366 THR A O 1
ATOM 2835 N N . LYS A 1 367 ? -15.648 39.938 -25.578 1 79.81 367 LYS A N 1
ATOM 2836 C CA . LYS A 1 367 ? -14.531 39.031 -25.312 1 79.81 367 LYS A CA 1
ATOM 2837 C C . LYS A 1 367 ? -14.281 38.875 -23.812 1 79.81 367 LYS A C 1
ATOM 2839 O O . LYS A 1 367 ? -14.703 39.75 -23.016 1 79.81 367 LYS A O 1
ATOM 2844 N N . PRO A 1 368 ? -13.805 37.656 -23.359 1 90.19 368 PRO A N 1
ATOM 2845 C CA . PRO A 1 368 ? -13.406 37.5 -21.953 1 90.19 368 PRO A CA 1
ATOM 2846 C C . PRO A 1 368 ? -12.555 38.688 -21.469 1 90.19 368 PRO A C 1
ATOM 2848 O O . PRO A 1 368 ? -11.828 39.281 -22.266 1 90.19 368 PRO A O 1
ATOM 2851 N N . LEU A 1 369 ? -12.766 39.094 -20.266 1 92.25 369 LEU A N 1
ATOM 2852 C CA . LEU A 1 369 ? -12.016 40.188 -19.672 1 92.25 369 LEU A CA 1
ATOM 2853 C C . LEU A 1 369 ? -10.531 39.844 -19.594 1 92.25 369 LEU A C 1
ATOM 2855 O O . LEU A 1 369 ? -10.148 38.688 -19.531 1 92.25 369 LEU A O 1
ATOM 2859 N N . PRO A 1 370 ? -9.727 40.875 -19.75 1 92.5 370 PRO A N 1
ATOM 2860 C CA . PRO A 1 370 ? -8.289 40.625 -19.562 1 92.5 370 PRO A CA 1
ATOM 2861 C C . PRO A 1 370 ? -7.949 40.156 -18.156 1 92.5 370 PRO A C 1
ATOM 2863 O O . PRO A 1 370 ? -8.773 40.281 -17.234 1 92.5 370 PRO A O 1
ATOM 2866 N N . LYS A 1 371 ? -6.766 39.625 -18 1 94.81 371 LYS A N 1
ATOM 2867 C CA . LYS A 1 371 ? -6.293 39.156 -16.703 1 94.81 371 LYS A CA 1
ATOM 2868 C C . LYS A 1 371 ? -6.406 40.25 -15.648 1 94.81 371 LYS A C 1
ATOM 2870 O O . LYS A 1 371 ? -6.094 41.406 -15.906 1 94.81 371 LYS A O 1
ATOM 2875 N N . ILE A 1 372 ? -6.883 39.844 -14.492 1 94 372 ILE A N 1
ATOM 2876 C CA . ILE A 1 372 ? -7.074 40.781 -13.398 1 94 372 ILE A CA 1
ATOM 2877 C C . ILE A 1 372 ? -6.055 40.5 -12.289 1 94 372 ILE A C 1
ATOM 2879 O O . ILE A 1 372 ? -6.117 39.469 -11.625 1 94 372 ILE A O 1
ATOM 2883 N N . PRO A 1 373 ? -5.156 41.375 -12.062 1 92.88 373 PRO A N 1
ATOM 2884 C CA . PRO A 1 373 ? -4.188 41.156 -10.984 1 92.88 373 PRO A CA 1
ATOM 2885 C C . PRO A 1 373 ? -4.84 41.125 -9.602 1 92.88 373 PRO A C 1
ATOM 2887 O O . PRO A 1 373 ? -5.762 41.906 -9.336 1 92.88 373 PRO A O 1
ATOM 2890 N N . VAL A 1 374 ? -4.332 40.25 -8.812 1 90.38 374 VAL A N 1
ATOM 2891 C CA . VAL A 1 374 ? -4.883 40.125 -7.469 1 90.38 374 VAL A CA 1
ATOM 2892 C C . VAL A 1 374 ? -4.156 41.062 -6.516 1 90.38 374 VAL A C 1
ATOM 2894 O O . VAL A 1 374 ? -2.936 41 -6.367 1 90.38 374 VAL A O 1
ATOM 2897 N N . THR A 1 375 ? -4.926 41.969 -5.879 1 84.38 375 THR A N 1
ATOM 2898 C CA . THR A 1 375 ? -4.336 42.906 -4.941 1 84.38 375 THR A CA 1
ATOM 2899 C C . THR A 1 375 ? -4.809 42.625 -3.518 1 84.38 375 THR A C 1
ATOM 2901 O O . THR A 1 375 ? -4.148 43.031 -2.551 1 84.38 375 THR A O 1
ATOM 2904 N N . ASP A 1 376 ? -5.938 42.031 -3.414 1 86.5 376 ASP A N 1
ATOM 2905 C CA . ASP A 1 376 ? -6.547 41.656 -2.133 1 86.5 376 ASP A CA 1
ATOM 2906 C C . ASP A 1 376 ? -7.035 40.219 -2.135 1 86.5 376 ASP A C 1
ATOM 2908 O O . ASP A 1 376 ? -7.812 39.812 -3.002 1 86.5 376 ASP A O 1
ATOM 2912 N N . THR A 1 377 ? -6.512 39.5 -1.133 1 86.25 377 THR A N 1
ATOM 2913 C CA . THR A 1 377 ? -6.863 38.094 -1.082 1 86.25 377 THR A CA 1
ATOM 2914 C C . THR A 1 377 ? -7.848 37.812 0.054 1 86.25 377 THR A C 1
ATOM 2916 O O . THR A 1 377 ? -8.039 36.656 0.452 1 86.25 377 THR A O 1
ATOM 2919 N N . GLY A 1 378 ? -8.406 38.75 0.621 1 79.38 378 GLY A N 1
ATOM 2920 C CA . GLY A 1 378 ? -9.172 38.625 1.855 1 79.38 378 GLY A CA 1
ATOM 2921 C C . GLY A 1 378 ? -10.375 37.719 1.726 1 79.38 378 GLY A C 1
ATOM 2922 O O . GLY A 1 378 ? -10.703 36.969 2.658 1 79.38 378 GLY A O 1
ATOM 2923 N N . SER A 1 379 ? -11.055 37.688 0.632 1 83.31 379 SER A N 1
ATOM 2924 C CA . SER A 1 379 ? -12.273 36.875 0.48 1 83.31 379 SER A CA 1
ATOM 2925 C C . SER A 1 379 ? -11.969 35.5 -0.091 1 83.31 379 SER A C 1
ATOM 2927 O O . SER A 1 379 ? -12.852 34.656 -0.158 1 83.31 379 SER A O 1
ATOM 2929 N N . ALA A 1 380 ? -10.758 35.312 -0.407 1 90 380 ALA A N 1
ATOM 2930 C CA . ALA A 1 380 ? -10.391 34.062 -1.072 1 90 380 ALA A CA 1
ATOM 2931 C C . ALA A 1 380 ? -10.094 32.969 -0.054 1 90 380 ALA A C 1
ATOM 2933 O O . ALA A 1 380 ? -9.891 33.25 1.13 1 90 380 ALA A O 1
ATOM 2934 N N . SER A 1 381 ? -10.219 31.688 -0.504 1 88.38 381 SER A N 1
ATOM 2935 C CA . SER A 1 381 ? -9.82 30.547 0.321 1 88.38 381 SER A CA 1
ATOM 2936 C C . SER A 1 381 ? -8.344 30.625 0.684 1 88.38 381 SER A C 1
ATOM 2938 O O . SER A 1 381 ? -7.512 31 -0.144 1 88.38 381 SER A O 1
ATOM 2940 N N . PRO A 1 382 ? -8.141 30.125 1.915 1 82.69 382 PRO A N 1
ATOM 2941 C CA . PRO A 1 382 ? -6.727 30.031 2.264 1 82.69 382 PRO A CA 1
ATOM 2942 C C . PRO A 1 382 ? -5.945 29.109 1.329 1 82.69 382 PRO A C 1
ATOM 2944 O O . PRO A 1 382 ? -6.426 28.031 0.988 1 82.69 382 PRO A O 1
ATOM 2947 N N . GLY A 1 383 ? -4.988 29.438 0.772 1 86 383 GLY A N 1
ATOM 2948 C CA . GLY A 1 383 ? -4.145 28.609 -0.083 1 86 383 GLY A CA 1
ATOM 2949 C C . GLY A 1 383 ? -4.312 28.922 -1.559 1 86 383 GLY A C 1
ATOM 2950 O O . GLY A 1 383 ? -3.502 28.5 -2.383 1 86 383 GLY A O 1
ATOM 2951 N N . MET A 1 384 ? -5.438 29.625 -1.84 1 93 384 MET A N 1
ATOM 2952 C CA . MET A 1 384 ? -5.715 29.938 -3.238 1 93 384 MET A CA 1
ATOM 2953 C C . MET A 1 384 ? -4.562 30.719 -3.859 1 93 384 MET A C 1
ATOM 2955 O O . MET A 1 384 ? -4.195 30.484 -5.012 1 93 384 MET A O 1
ATOM 2959 N N . PHE A 1 385 ? -3.994 31.625 -3.01 1 93.44 385 PHE A N 1
ATOM 2960 C CA . PHE A 1 385 ? -2.938 32.5 -3.508 1 93.44 385 PHE A CA 1
ATOM 2961 C C . PHE A 1 385 ? -1.646 32.281 -2.725 1 93.44 385 PHE A C 1
ATOM 2963 O O . PHE A 1 385 ? -0.915 33.25 -2.453 1 93.44 385 PHE A O 1
ATOM 2970 N N . SER A 1 386 ? -1.417 31.047 -2.33 1 88.19 386 SER A N 1
ATOM 2971 C CA . SER A 1 386 ? -0.184 30.719 -1.625 1 88.19 386 SER A CA 1
ATOM 2972 C C . SER A 1 386 ? 0.884 30.203 -2.588 1 88.19 386 SER A C 1
ATOM 2974 O O . SER A 1 386 ? 0.659 29.234 -3.318 1 88.19 386 SER A O 1
ATOM 2976 N N . MET A 1 387 ? 2.035 30.828 -2.477 1 85.44 387 MET A N 1
ATOM 2977 C CA . MET A 1 387 ? 3.133 30.422 -3.35 1 85.44 387 MET A CA 1
ATOM 2978 C C . MET A 1 387 ? 3.643 29.031 -2.969 1 85.44 387 MET A C 1
ATOM 2980 O O . MET A 1 387 ? 3.943 28.219 -3.84 1 85.44 387 MET A O 1
ATOM 2984 N N . SER A 1 388 ? 3.721 28.75 -1.744 1 78.5 388 SER A N 1
ATOM 2985 C CA . SER A 1 388 ? 4.328 27.531 -1.235 1 78.5 388 SER A CA 1
ATOM 2986 C C . SER A 1 388 ? 3.439 26.312 -1.498 1 78.5 388 SER A C 1
ATOM 2988 O O . SER A 1 388 ? 3.924 25.188 -1.574 1 78.5 388 SER A O 1
ATOM 2990 N N . SER A 1 389 ? 2.166 26.594 -1.742 1 86.5 389 SER A N 1
ATOM 2991 C CA . SER A 1 389 ? 1.252 25.469 -1.911 1 86.5 389 SER A CA 1
ATOM 2992 C C . SER A 1 389 ? 0.37 25.656 -3.143 1 86.5 389 SER A C 1
ATOM 2994 O O . SER A 1 389 ? -0.746 25.125 -3.195 1 86.5 389 SER A O 1
ATOM 2996 N N . PHE A 1 390 ? 0.826 26.406 -4.109 1 90.75 390 PHE A N 1
ATOM 2997 C CA . PHE A 1 390 ? -0.024 26.719 -5.254 1 90.75 390 PHE A CA 1
ATOM 2998 C C . PHE A 1 390 ? -0.32 25.469 -6.062 1 90.75 390 PHE A C 1
ATOM 3000 O O . PHE A 1 390 ? -1.373 25.359 -6.695 1 90.75 390 PHE A O 1
ATOM 3007 N N . ASP A 1 391 ? 0.562 24.531 -6.043 1 89.12 391 ASP A N 1
ATOM 3008 C CA . ASP A 1 391 ? 0.376 23.359 -6.879 1 89.12 391 ASP A CA 1
ATOM 3009 C C . ASP A 1 391 ? -0.64 22.406 -6.258 1 89.12 391 ASP A C 1
ATOM 3011 O O . ASP A 1 391 ? -1.122 21.484 -6.926 1 89.12 391 ASP A O 1
ATOM 3015 N N . THR A 1 392 ? -1.022 22.656 -5.059 1 93.06 392 THR A N 1
ATOM 3016 C CA . THR A 1 392 ? -1.94 21.75 -4.363 1 93.06 392 THR A CA 1
ATOM 3017 C C . THR A 1 392 ? -3.389 22.109 -4.676 1 93.06 392 THR A C 1
ATOM 3019 O O . THR A 1 392 ? -3.66 23.172 -5.25 1 93.06 392 THR A O 1
ATOM 3022 N N . ILE A 1 393 ? -4.289 21.219 -4.371 1 95.12 393 ILE A N 1
ATOM 3023 C CA . ILE A 1 393 ? -5.703 21.547 -4.551 1 95.12 393 ILE A CA 1
ATOM 3024 C C . ILE A 1 393 ? -6.215 22.328 -3.35 1 95.12 393 ILE A C 1
ATOM 3026 O O . ILE A 1 393 ? -5.59 22.328 -2.287 1 95.12 393 ILE A O 1
ATOM 3030 N N . VAL A 1 394 ? -7.309 23.047 -3.611 1 93.94 394 VAL A N 1
ATOM 3031 C CA . VAL A 1 394 ? -8.039 23.703 -2.531 1 93.94 394 VAL A CA 1
ATOM 3032 C C . VAL A 1 394 ? -9.484 23.219 -2.518 1 93.94 394 VAL A C 1
ATOM 3034 O O . VAL A 1 394 ? -10.211 23.375 -3.502 1 93.94 394 VAL A O 1
ATOM 3037 N N . LEU A 1 395 ? -9.852 22.5 -1.521 1 93.12 395 LEU A N 1
ATOM 3038 C CA . LEU A 1 395 ? -11.234 22.125 -1.223 1 93.12 395 LEU A CA 1
ATOM 3039 C C . LEU A 1 395 ? -11.773 22.953 -0.058 1 93.12 395 LEU A C 1
ATOM 3041 O O . LEU A 1 395 ? -11.289 22.828 1.07 1 93.12 395 LEU A O 1
ATOM 3045 N N . ASP A 1 396 ? -12.742 23.75 -0.37 1 91.69 396 ASP A N 1
ATOM 3046 C CA . ASP A 1 396 ? -13.211 24.672 0.657 1 91.69 396 ASP A CA 1
ATOM 3047 C C . ASP A 1 396 ? -14.68 25.031 0.46 1 91.69 396 ASP A C 1
ATOM 3049 O O . ASP A 1 396 ? -15.266 24.703 -0.577 1 91.69 396 ASP A O 1
ATOM 3053 N N . GLN A 1 397 ? -15.203 25.609 1.56 1 90.31 397 GLN A N 1
ATOM 3054 C CA . GLN A 1 397 ? -16.531 26.203 1.408 1 90.31 397 GLN A CA 1
ATOM 3055 C C . GLN A 1 397 ? -16.531 27.297 0.346 1 90.31 397 GLN A C 1
ATOM 3057 O O . GLN A 1 397 ? -15.469 27.75 -0.073 1 90.31 397 GLN A O 1
ATOM 3062 N N . MET A 1 398 ? -17.703 27.641 -0.084 1 91.31 398 MET A N 1
ATOM 3063 C CA . MET A 1 398 ? -17.781 28.656 -1.137 1 91.31 398 MET A CA 1
ATOM 3064 C C . MET A 1 398 ? -17.281 30 -0.635 1 91.31 398 MET A C 1
ATOM 3066 O O . MET A 1 398 ? -17.75 30.5 0.388 1 91.31 398 MET A O 1
ATOM 3070 N N . ARG A 1 399 ? -16.266 30.422 -1.296 1 92.12 399 ARG A N 1
ATOM 3071 C CA . ARG A 1 399 ? -15.664 31.719 -1.019 1 92.12 399 ARG A CA 1
ATOM 3072 C C . ARG A 1 399 ? -15.391 32.5 -2.311 1 92.12 399 ARG A C 1
ATOM 3074 O O . ARG A 1 399 ? -15.672 31.984 -3.402 1 92.12 399 ARG A O 1
ATOM 3081 N N . GLY A 1 400 ? -14.914 33.719 -2.146 1 92.62 400 GLY A N 1
ATOM 3082 C CA . GLY A 1 400 ? -14.602 34.531 -3.311 1 92.62 400 GLY A CA 1
ATOM 3083 C C . GLY A 1 400 ? -13.195 34.312 -3.846 1 92.62 400 GLY A C 1
ATOM 3084 O O . GLY A 1 400 ? -12.578 33.281 -3.547 1 92.62 400 GLY A O 1
ATOM 3085 N N . VAL A 1 401 ? -12.867 35.094 -4.852 1 93.56 401 VAL A N 1
ATOM 3086 C CA . VAL A 1 401 ? -11.539 35 -5.445 1 93.56 401 VAL A CA 1
ATOM 3087 C C . VAL A 1 401 ? -10.727 36.25 -5.086 1 93.56 401 VAL A C 1
ATOM 3089 O O . VAL A 1 401 ? -9.875 36.688 -5.859 1 93.56 401 VAL A O 1
ATOM 3092 N N . GLY A 1 402 ? -11.109 36.844 -3.98 1 85.62 402 GLY A N 1
ATOM 3093 C CA . GLY A 1 402 ? -10.461 38.094 -3.586 1 85.62 402 GLY A CA 1
ATOM 3094 C C . GLY A 1 402 ? -11.273 39.344 -3.93 1 85.62 402 GLY A C 1
ATOM 3095 O O . GLY A 1 402 ? -12.391 39.219 -4.43 1 85.62 402 GLY A O 1
ATOM 3096 N N . GLY A 1 403 ? -10.812 40.5 -3.486 1 83.38 403 GLY A N 1
ATOM 3097 C CA . GLY A 1 403 ? -11.508 41.75 -3.717 1 83.38 403 GLY A CA 1
ATOM 3098 C C . GLY A 1 403 ? -12.367 42.188 -2.543 1 83.38 403 GLY A C 1
ATOM 3099 O O . GLY A 1 403 ? -12.336 41.562 -1.479 1 83.38 403 GLY A O 1
ATOM 3100 N N . ALA A 1 404 ? -13.172 43.188 -2.805 1 79.62 404 ALA A N 1
ATOM 3101 C CA . ALA A 1 404 ? -14.039 43.719 -1.768 1 79.62 404 ALA A CA 1
ATOM 3102 C C . ALA A 1 404 ? -15.227 42.812 -1.496 1 79.62 404 ALA A C 1
ATOM 3104 O O . ALA A 1 404 ? -15.578 41.969 -2.34 1 79.62 404 ALA A O 1
ATOM 3105 N N . PRO A 1 405 ? -15.719 42.875 -0.332 1 80.94 405 PRO A N 1
ATOM 3106 C CA . PRO A 1 405 ? -16.969 42.125 -0.108 1 80.94 405 PRO A CA 1
ATOM 3107 C C . PRO A 1 405 ? -18.047 42.469 -1.137 1 80.94 405 PRO A C 1
ATOM 3109 O O . PRO A 1 405 ? -18.188 43.625 -1.532 1 80.94 405 PRO A O 1
ATOM 3112 N N . PRO A 1 406 ? -18.609 41.375 -1.6 1 84.38 406 PRO A N 1
ATOM 3113 C CA . PRO A 1 406 ? -19.609 41.625 -2.637 1 84.38 406 PRO A CA 1
ATOM 3114 C C . PRO A 1 406 ? -20.75 42.5 -2.146 1 84.38 406 PRO A C 1
ATOM 3116 O O . PRO A 1 406 ? -21.188 42.375 -0.999 1 84.38 406 PRO A O 1
ATOM 3119 N N . GLU A 1 407 ? -21.188 43.5 -2.943 1 80.19 407 GLU A N 1
ATOM 3120 C CA . GLU A 1 407 ? -22.328 44.375 -2.703 1 80.19 407 GLU A CA 1
ATOM 3121 C C . GLU A 1 407 ? -23.312 44.344 -3.867 1 80.19 407 GLU A C 1
ATOM 3123 O O . GLU A 1 407 ? -22.922 44.5 -5.023 1 80.19 407 GLU A O 1
ATOM 3128 N N . VAL A 1 408 ? -24.578 43.969 -3.457 1 76 408 VAL A N 1
ATOM 3129 C CA . VAL A 1 408 ? -25.625 43.938 -4.484 1 76 408 VAL A CA 1
ATOM 3130 C C . VAL A 1 408 ? -26.625 45.062 -4.223 1 76 408 VAL A C 1
ATOM 3132 O O . VAL A 1 408 ? -27.578 44.906 -3.471 1 76 408 VAL A O 1
ATOM 3135 N N . PRO A 1 409 ? -26.344 46.25 -4.797 1 65.44 409 PRO A N 1
ATOM 3136 C CA . PRO A 1 409 ? -27.109 47.469 -4.477 1 65.44 409 PRO A CA 1
ATOM 3137 C C . PRO A 1 409 ? -28.625 47.25 -4.625 1 65.44 409 PRO A C 1
ATOM 3139 O O . PRO A 1 409 ? -29.406 47.875 -3.906 1 65.44 409 PRO A O 1
ATOM 3142 N N . GLU A 1 410 ? -28.938 46.531 -5.652 1 63.16 410 GLU A N 1
ATOM 3143 C CA . GLU A 1 410 ? -30.359 46.375 -5.906 1 63.16 410 GLU A CA 1
ATOM 3144 C C . GLU A 1 410 ? -31.078 45.75 -4.711 1 63.16 410 GLU A C 1
ATOM 3146 O O . GLU A 1 410 ? -32.281 45.844 -4.57 1 63.16 410 GLU A O 1
ATOM 3151 N N . TYR A 1 411 ? -30.234 45.094 -3.943 1 61.44 411 TYR A N 1
ATOM 3152 C CA . TYR A 1 411 ? -30.844 44.406 -2.814 1 61.44 411 TYR A CA 1
ATOM 3153 C C . TYR A 1 411 ? -30.312 44.938 -1.492 1 61.44 411 TYR A C 1
ATOM 3155 O O . TYR A 1 411 ? -29.094 45.031 -1.29 1 61.44 411 TYR A O 1
ATOM 3163 N N . SER A 1 412 ? -30.516 46.219 -1.104 1 52.22 412 SER A N 1
ATOM 3164 C CA . SER A 1 412 ? -29.984 46.906 0.068 1 52.22 412 SER A CA 1
ATOM 3165 C C . SER A 1 412 ? -30.047 46.031 1.306 1 52.22 412 SER A C 1
ATOM 3167 O O . SER A 1 412 ? -29.781 46.469 2.418 1 52.22 412 SER A O 1
ATOM 3169 N N . GLY A 1 413 ? -30.719 45.031 1.415 1 44.59 413 GLY A N 1
ATOM 3170 C CA . GLY A 1 413 ? -30.953 44.562 2.771 1 44.59 413 GLY A CA 1
ATOM 3171 C C . GLY A 1 413 ? -29.719 44 3.432 1 44.59 413 GLY A C 1
ATOM 3172 O O . GLY A 1 413 ? -28.75 43.656 2.752 1 44.59 413 GLY A O 1
ATOM 3173 N N . GLY A 1 414 ? -29.562 44.312 4.832 1 40.75 414 GLY A N 1
ATOM 3174 C CA . GLY A 1 414 ? -28.562 43.906 5.816 1 40.75 414 GLY A CA 1
ATOM 3175 C C . GLY A 1 414 ? -27.984 42.531 5.555 1 40.75 414 GLY A C 1
ATOM 3176 O O . GLY A 1 414 ? -28.438 41.844 4.645 1 40.75 414 GLY A O 1
ATOM 3177 N N . ASN A 1 415 ? -26.859 42.312 6.191 1 41.31 415 ASN A N 1
ATOM 3178 C CA . ASN A 1 415 ? -26.031 41.125 6.273 1 41.31 415 ASN A CA 1
ATOM 3179 C C . ASN A 1 415 ? -26.875 39.844 6.332 1 41.31 415 ASN A C 1
ATOM 3181 O O . ASN A 1 415 ? -26.406 38.781 6.777 1 41.31 415 ASN A O 1
ATOM 3185 N N . THR A 1 416 ? -28.25 40 6.559 1 43.22 416 THR A N 1
ATOM 3186 C CA . THR A 1 416 ? -28.906 38.781 7.023 1 43.22 416 THR A CA 1
ATOM 3187 C C . THR A 1 416 ? -28.938 37.719 5.926 1 43.22 416 THR A C 1
ATOM 3189 O O . THR A 1 416 ? -28.859 38.062 4.738 1 43.22 416 THR A O 1
ATOM 3192 N N . SER A 1 417 ? -28.828 36.438 6.227 1 45.88 417 SER A N 1
ATOM 3193 C CA . SER A 1 417 ? -29.109 35.25 5.465 1 45.88 417 SER A CA 1
ATOM 3194 C C . SER A 1 417 ? -30.234 35.469 4.453 1 45.88 417 SER A C 1
ATOM 3196 O O . SER A 1 417 ? -30.875 36.531 4.473 1 45.88 417 SER A O 1
ATOM 3198 N N . ILE A 1 418 ? -31 34.375 3.928 1 48.91 418 ILE A N 1
ATOM 3199 C CA . ILE A 1 418 ? -31.922 34.25 2.791 1 48.91 418 ILE A CA 1
ATOM 3200 C C . ILE A 1 418 ? -33.062 35.25 2.971 1 48.91 418 ILE A C 1
ATOM 3202 O O . ILE A 1 418 ? -33.938 35.031 3.816 1 48.91 418 ILE A O 1
ATOM 3206 N N . PRO A 1 419 ? -32.938 36.531 2.711 1 48.12 419 PRO A N 1
ATOM 3207 C CA . PRO A 1 419 ? -34.125 37.375 2.758 1 48.12 419 PRO A CA 1
ATOM 3208 C C . PRO A 1 419 ? -35.281 36.781 1.934 1 48.12 419 PRO A C 1
ATOM 3210 O O . PRO A 1 419 ? -35.062 36.344 0.808 1 48.12 419 PRO A O 1
ATOM 3213 N N . PHE A 1 420 ? -36.219 36.125 2.666 1 50.12 420 PHE A N 1
ATOM 3214 C CA . PHE A 1 420 ? -37.438 35.719 1.976 1 50.12 420 PHE A CA 1
ATOM 3215 C C . PHE A 1 420 ? -38.031 36.875 1.177 1 50.12 420 PHE A C 1
ATOM 3217 O O . PHE A 1 420 ? -38.281 37.938 1.72 1 50.12 420 PHE A O 1
ATOM 3224 N N . VAL A 1 421 ? -37.625 36.906 -0.132 1 56.69 421 VAL A N 1
ATOM 3225 C CA . VAL A 1 421 ? -38.25 37.875 -1 1 56.69 421 VAL A CA 1
ATOM 3226 C C . VAL A 1 421 ? -39.656 37.406 -1.374 1 56.69 421 VAL A C 1
ATOM 3228 O O . VAL A 1 421 ? -40.062 36.312 -1.03 1 56.69 421 VAL A O 1
ATOM 3231 N N . ASN A 1 422 ? -40.094 38.094 -2.607 1 62.38 422 ASN A N 1
ATOM 3232 C CA . ASN A 1 422 ? -41.375 37.969 -3.318 1 62.38 422 ASN A CA 1
ATOM 3233 C C . ASN A 1 422 ? -41.562 36.531 -3.85 1 62.38 422 ASN A C 1
ATOM 3235 O O . ASN A 1 422 ? -40.656 35.719 -3.785 1 62.38 422 ASN A O 1
ATOM 3239 N N . HIS A 1 423 ? -42.75 36.125 -4.039 1 65.75 423 HIS A N 1
ATOM 3240 C CA . HIS A 1 423 ? -43.188 34.875 -4.598 1 65.75 423 HIS A CA 1
ATOM 3241 C C . HIS A 1 423 ? -43.125 34.875 -6.121 1 65.75 423 HIS A C 1
ATOM 3243 O O . HIS A 1 423 ? -43.25 35.938 -6.742 1 65.75 423 HIS A O 1
ATOM 3249 N N . TYR A 1 424 ? -42.625 33.75 -6.637 1 65.56 424 TYR A N 1
ATOM 3250 C CA . TYR A 1 424 ? -42.812 33.562 -8.062 1 65.56 424 TYR A CA 1
ATOM 3251 C C . TYR A 1 424 ? -44.312 33.594 -8.406 1 65.56 424 TYR A C 1
ATOM 3253 O O . TYR A 1 424 ? -45.156 33.438 -7.535 1 65.56 424 TYR A O 1
ATOM 3261 N N . PRO A 1 425 ? -44.531 33.844 -9.672 1 63.53 425 PRO A N 1
ATOM 3262 C CA . PRO A 1 425 ? -45.938 33.875 -10.062 1 63.53 425 PRO A CA 1
ATOM 3263 C C . PRO A 1 425 ? -46.656 32.594 -9.703 1 63.53 425 PRO A C 1
ATOM 3265 O O . PRO A 1 425 ? -47.875 32.625 -9.453 1 63.53 425 PRO A O 1
ATOM 3268 N N . ASP A 1 426 ? -45.906 31.578 -9.633 1 65.44 426 ASP A N 1
ATOM 3269 C CA . ASP A 1 426 ? -46.531 30.297 -9.328 1 65.44 426 ASP A CA 1
ATOM 3270 C C . ASP A 1 426 ? -46.656 30.094 -7.82 1 65.44 426 ASP A C 1
ATOM 3272 O O . ASP A 1 426 ? -47.156 29.062 -7.367 1 65.44 426 ASP A O 1
ATOM 3276 N N . GLY A 1 427 ? -46.281 31 -7.078 1 62.53 427 GLY A N 1
ATOM 3277 C CA . GLY A 1 427 ? -46.531 30.969 -5.648 1 62.53 427 GLY A CA 1
ATOM 3278 C C . GLY A 1 427 ? -45.344 30.547 -4.836 1 62.53 427 GLY A C 1
ATOM 3279 O O . GLY A 1 427 ? -45.312 30.672 -3.609 1 62.53 427 GLY A O 1
ATOM 3280 N N . PHE A 1 428 ? -44.344 30.109 -5.508 1 66.88 428 PHE A N 1
ATOM 3281 C CA . PHE A 1 428 ? -43.188 29.625 -4.754 1 66.88 428 PHE A CA 1
ATOM 3282 C C . PHE A 1 428 ? -42.344 30.781 -4.238 1 66.88 428 PHE A C 1
ATOM 3284 O O . PHE A 1 428 ? -42.219 31.812 -4.91 1 66.88 428 PHE A O 1
ATOM 3291 N N . LYS A 1 429 ? -41.844 30.516 -3.037 1 69.44 429 LYS A N 1
ATOM 3292 C CA . LYS A 1 429 ? -40.969 31.531 -2.424 1 69.44 429 LYS A CA 1
ATOM 3293 C C . LYS A 1 429 ? -39.656 31.672 -3.176 1 69.44 429 LYS A C 1
ATOM 3295 O O . LYS A 1 429 ? -39.062 30.688 -3.588 1 69.44 429 LYS A O 1
ATOM 3300 N N . LYS A 1 430 ? -39.375 32.875 -3.5 1 72.06 430 LYS A N 1
ATOM 3301 C CA . LYS A 1 430 ? -38.125 33.156 -4.137 1 72.06 430 LYS A CA 1
ATOM 3302 C C . LYS A 1 430 ? -36.969 33.219 -3.113 1 72.06 430 LYS A C 1
ATOM 3304 O O . LYS A 1 430 ? -37.094 33.875 -2.082 1 72.06 430 LYS A O 1
ATOM 3309 N N . LEU A 1 431 ? -35.875 32.375 -3.422 1 79.06 431 LEU A N 1
ATOM 3310 C CA . LEU A 1 431 ? -34.656 32.438 -2.615 1 79.06 431 LEU A CA 1
ATOM 3311 C C . LEU A 1 431 ? -33.625 33.375 -3.248 1 79.06 431 LEU A C 1
ATOM 3313 O O . LEU A 1 431 ? -33.5 33.406 -4.473 1 79.06 431 LEU A O 1
ATOM 3317 N N . LEU A 1 432 ? -33.031 34.188 -2.467 1 81.12 432 LEU A N 1
ATOM 3318 C CA . LEU A 1 432 ? -32.031 35.156 -2.945 1 81.12 432 LEU A CA 1
ATOM 3319 C C . LEU A 1 432 ? -30.688 34.969 -2.223 1 81.12 432 LEU A C 1
ATOM 3321 O O . LEU A 1 432 ? -30.656 34.906 -0.991 1 81.12 432 LEU A O 1
ATOM 3325 N N . ALA A 1 433 ? -29.609 34.812 -3.021 1 85.94 433 ALA A N 1
ATOM 3326 C CA . ALA A 1 433 ? -28.281 34.688 -2.441 1 85.94 433 ALA A CA 1
ATOM 3327 C C . ALA A 1 433 ? -27.5 36 -2.492 1 85.94 433 ALA A C 1
ATOM 3329 O O . ALA A 1 433 ? -27.156 36.469 -3.572 1 85.94 433 ALA A O 1
ATOM 3330 N N . LEU A 1 434 ? -27.125 36.5 -1.27 1 84.19 434 LEU A N 1
ATOM 3331 C CA . LEU A 1 434 ? -26.438 37.812 -1.234 1 84.19 434 LEU A CA 1
ATOM 3332 C C . LEU A 1 434 ? -25 37.625 -0.741 1 84.19 434 LEU A C 1
ATOM 3334 O O . LEU A 1 434 ? -24.25 38.625 -0.682 1 84.19 434 LEU A O 1
ATOM 3338 N N . ASN A 1 435 ? -24.688 36.531 -0.324 1 86.25 435 ASN A N 1
ATOM 3339 C CA . ASN A 1 435 ? -23.328 36.188 0.049 1 86.25 435 ASN A CA 1
ATOM 3340 C C . ASN A 1 435 ? -23 34.75 -0.306 1 86.25 435 ASN A C 1
ATOM 3342 O O . ASN A 1 435 ? -23.859 34 -0.753 1 86.25 435 ASN A O 1
ATOM 3346 N N . TYR A 1 436 ? -21.828 34.375 -0.116 1 89.12 436 TYR A N 1
ATOM 3347 C CA . TYR A 1 436 ? -21.375 33.062 -0.557 1 89.12 436 TYR A CA 1
ATOM 3348 C C . TYR A 1 436 ? -22 31.969 0.272 1 89.12 436 TYR A C 1
ATOM 3350 O O . TYR A 1 436 ? -22.297 30.891 -0.246 1 89.12 436 TYR A O 1
ATOM 3358 N N . SER A 1 437 ? -22.141 32.125 1.594 1 83.38 437 SER A N 1
ATOM 3359 C CA . SER A 1 437 ? -22.781 31.141 2.449 1 83.38 437 SER A CA 1
ATOM 3360 C C . SER A 1 437 ? -24.219 30.891 2.023 1 83.38 437 SER A C 1
ATOM 3362 O O . SER A 1 437 ? -24.719 29.766 2.125 1 83.38 437 SER A O 1
ATOM 3364 N N . ALA A 1 438 ? -24.875 31.938 1.576 1 84.44 438 ALA A N 1
ATOM 3365 C CA . ALA A 1 438 ? -26.25 31.797 1.099 1 84.44 438 ALA A CA 1
ATOM 3366 C C . ALA A 1 438 ? -26.312 30.969 -0.175 1 84.44 438 ALA A C 1
ATOM 3368 O O . ALA A 1 438 ? -27.266 30.219 -0.391 1 84.44 438 ALA A O 1
ATOM 3369 N N . ILE A 1 439 ? -25.344 31.141 -1.04 1 90.38 439 ILE A N 1
ATOM 3370 C CA . ILE A 1 439 ? -25.281 30.328 -2.248 1 90.38 439 ILE A CA 1
ATOM 3371 C C . ILE A 1 439 ? -25.188 28.844 -1.869 1 90.38 439 ILE A C 1
ATOM 3373 O O . ILE A 1 439 ? -25.891 28.016 -2.449 1 90.38 439 ILE A O 1
ATOM 3377 N N . ALA A 1 440 ? -24.328 28.531 -0.907 1 88.25 440 ALA A N 1
ATOM 3378 C CA . ALA A 1 440 ? -24.156 27.156 -0.457 1 88.25 440 ALA A CA 1
ATOM 3379 C C . ALA A 1 440 ? -25.469 26.594 0.109 1 88.25 440 ALA A C 1
ATOM 3381 O O . ALA A 1 440 ? -25.781 25.422 -0.092 1 88.25 440 ALA A O 1
ATOM 3382 N N . GLN A 1 441 ? -26.172 27.406 0.788 1 83.31 441 GLN A N 1
ATOM 3383 C CA . GLN A 1 441 ? -27.422 26.969 1.377 1 83.31 441 GLN A CA 1
ATOM 3384 C C . GLN A 1 441 ? -28.469 26.672 0.299 1 83.31 441 GLN A C 1
ATOM 3386 O O . GLN A 1 441 ? -29.203 25.688 0.395 1 83.31 441 GLN A O 1
ATOM 3391 N N . ILE A 1 442 ? -28.531 27.531 -0.653 1 85.5 442 ILE A N 1
ATOM 3392 C CA . ILE A 1 442 ? -29.453 27.297 -1.758 1 85.5 442 ILE A CA 1
ATOM 3393 C C . ILE A 1 442 ? -29.062 26.031 -2.514 1 85.5 442 ILE A C 1
ATOM 3395 O O . ILE A 1 442 ? -29.922 25.219 -2.869 1 85.5 442 ILE A O 1
ATOM 3399 N N . CYS A 1 443 ? -27.828 25.906 -2.719 1 90.69 443 CYS A N 1
ATOM 3400 C CA . CYS A 1 443 ? -27.312 24.719 -3.418 1 90.69 443 CYS A CA 1
ATOM 3401 C C . CYS A 1 443 ? -27.656 23.453 -2.656 1 90.69 443 CYS A C 1
ATOM 3403 O O . CYS A 1 443 ? -27.984 22.422 -3.264 1 90.69 443 CYS A O 1
ATOM 3405 N N . ARG A 1 444 ? -27.594 23.469 -1.393 1 86.06 444 ARG A N 1
ATOM 3406 C CA . ARG A 1 444 ? -27.891 22.312 -0.544 1 86.06 444 ARG A CA 1
ATOM 3407 C C . ARG A 1 444 ? -29.391 21.969 -0.591 1 86.06 444 ARG A C 1
ATOM 3409 O O . ARG A 1 444 ? -29.766 20.828 -0.357 1 86.06 444 ARG A O 1
ATOM 3416 N N . GLY A 1 445 ? -30.172 22.969 -0.953 1 75.62 445 GLY A N 1
ATOM 3417 C CA . GLY A 1 445 ? -31.609 22.781 -0.976 1 75.62 445 GLY A CA 1
ATOM 3418 C C . GLY A 1 445 ? -32.281 23.188 0.322 1 75.62 445 GLY A C 1
ATOM 3419 O O . GLY A 1 445 ? -33.406 22.781 0.59 1 75.62 445 GLY A O 1
ATOM 3420 N N . TYR A 1 446 ? -31.375 23.75 1.274 1 61.28 446 TYR A N 1
ATOM 3421 C CA . TYR A 1 446 ? -31.969 24.094 2.568 1 61.28 446 TYR A CA 1
ATOM 3422 C C . TYR A 1 446 ? -32.688 25.438 2.51 1 61.28 446 TYR A C 1
ATOM 3424 O O . TYR A 1 446 ? -32.219 26.344 1.809 1 61.28 446 TYR A O 1
ATOM 3432 N N . TYR A 1 447 ? -34.031 25.438 2.646 1 53 447 TYR A N 1
ATOM 3433 C CA . TYR A 1 447 ? -34.812 26.672 2.68 1 53 447 TYR A CA 1
ATOM 3434 C C . TYR A 1 447 ? -34.594 27.406 4.004 1 53 447 TYR A C 1
ATOM 3436 O O . TYR A 1 447 ? -34.656 26.797 5.07 1 53 447 TYR A O 1
ATOM 3444 N N . GLU A 1 448 ? -33.656 28.359 4.082 1 45.78 448 GLU A N 1
ATOM 3445 C CA . GLU A 1 448 ? -33.344 29.141 5.273 1 45.78 448 GLU A CA 1
ATOM 3446 C C . GLU A 1 448 ? -34.625 29.531 6.02 1 45.78 448 GLU A C 1
ATOM 3448 O O . GLU A 1 448 ? -35.312 30.484 5.625 1 45.78 448 GLU A O 1
ATOM 3453 N N . ILE A 1 449 ? -35.438 28.703 6.363 1 40.5 449 ILE A N 1
ATOM 3454 C CA . ILE A 1 449 ? -36.312 29.516 7.211 1 40.5 449 ILE A CA 1
ATOM 3455 C C . ILE A 1 449 ? -35.5 30.281 8.234 1 40.5 449 ILE A C 1
ATOM 3457 O O . ILE A 1 449 ? -34.281 30 8.406 1 40.5 449 ILE A O 1
ATOM 3461 N N . GLY A 1 450 ? -35.875 30.641 9.438 1 37.28 450 GLY A N 1
ATOM 3462 C CA . GLY A 1 450 ? -35.188 31.516 10.391 1 37.28 450 GLY A CA 1
ATOM 3463 C C . GLY A 1 450 ? -33.75 31.141 10.633 1 37.28 450 GLY A C 1
ATOM 3464 O O . GLY A 1 450 ? -33.312 30.078 10.211 1 37.28 450 GLY A O 1
ATOM 3465 N N . ALA A 1 451 ? -32.844 32.25 10.977 1 38 451 ALA A N 1
ATOM 3466 C CA . ALA A 1 451 ? -31.422 32.281 11.203 1 38 451 ALA A CA 1
ATOM 3467 C C . ALA A 1 451 ? -30.891 30.922 11.594 1 38 451 ALA A C 1
ATOM 3469 O O . ALA A 1 451 ? -29.719 30.594 11.336 1 38 451 ALA A O 1
ATOM 3470 N N . THR A 1 452 ? -31.25 30.469 12.758 1 38.09 452 THR A N 1
ATOM 3471 C CA . THR A 1 452 ? -30.672 29.375 13.523 1 38.09 452 THR A CA 1
ATOM 3472 C C . THR A 1 452 ? -31.125 28.031 12.953 1 38.09 452 THR A C 1
ATOM 3474 O O . THR A 1 452 ? -30.641 26.969 13.367 1 38.09 452 THR A O 1
ATOM 3477 N N . ASP A 1 453 ? -32.438 27.734 12.602 1 38.97 453 ASP A N 1
ATOM 3478 C CA . ASP A 1 453 ? -33.094 26.422 12.625 1 38.97 453 ASP A CA 1
ATOM 3479 C C . ASP A 1 453 ? -33.125 25.797 11.234 1 38.97 453 ASP A C 1
ATOM 3481 O O . ASP A 1 453 ? -33.594 26.406 10.273 1 38.97 453 ASP A O 1
ATOM 3485 N N . ASN A 1 454 ? -32.156 25.188 10.727 1 44.12 454 ASN A N 1
ATOM 3486 C CA . ASN A 1 454 ? -32.312 24.25 9.617 1 44.12 454 ASN A CA 1
ATOM 3487 C C . ASN A 1 454 ? -33.75 23.75 9.516 1 44.12 454 ASN A C 1
ATOM 3489 O O . ASN A 1 454 ? -34.375 23.422 10.523 1 44.12 454 ASN A O 1
ATOM 3493 N N . ASP A 1 455 ? -34.5 24.156 8.516 1 48 455 ASP A N 1
ATOM 3494 C CA . ASP A 1 455 ? -35.844 23.578 8.414 1 48 455 ASP A CA 1
ATOM 3495 C C . ASP A 1 455 ? -35.844 22.125 8.859 1 48 455 ASP A C 1
ATOM 3497 O O . ASP A 1 455 ? -35.375 21.234 8.133 1 48 455 ASP A O 1
ATOM 3501 N N . TRP A 1 456 ? -35.875 21.938 10.148 1 50.72 456 TRP A N 1
ATOM 3502 C CA . TRP A 1 456 ? -35.906 20.719 10.953 1 50.72 456 TRP A CA 1
ATOM 3503 C C . TRP A 1 456 ? -36.875 19.703 10.367 1 50.72 456 TRP A C 1
ATOM 3505 O O . TRP A 1 456 ? -36.875 18.531 10.766 1 50.72 456 TRP A O 1
ATOM 3515 N N . ARG A 1 457 ? -37.781 20.203 9.375 1 50.56 457 ARG A N 1
ATOM 3516 C CA . ARG A 1 457 ? -38.781 19.328 8.766 1 50.56 457 ARG A CA 1
ATOM 3517 C C . ARG A 1 457 ? -38.219 18.562 7.59 1 50.56 457 ARG A C 1
ATOM 3519 O O . ARG A 1 457 ? -38.875 17.688 7.016 1 50.56 457 ARG A O 1
ATOM 3526 N N . ALA A 1 458 ? -36.875 18.922 7.359 1 58.44 458 ALA A N 1
ATOM 3527 C CA . ALA A 1 458 ? -36.281 18.406 6.129 1 58.44 458 ALA A CA 1
ATOM 3528 C C . ALA A 1 458 ? -35.688 17.016 6.344 1 58.44 458 ALA A C 1
ATOM 3530 O O . ALA A 1 458 ? -35.094 16.438 5.426 1 58.44 458 ALA A O 1
ATOM 3531 N N . ASN A 1 459 ? -36.094 16.516 7.477 1 65.69 459 ASN A N 1
ATOM 3532 C CA . ASN A 1 459 ? -35.531 15.203 7.742 1 65.69 459 ASN A CA 1
ATOM 3533 C C . ASN A 1 459 ? -36.438 14.078 7.266 1 65.69 459 ASN A C 1
ATOM 3535 O O . ASN A 1 459 ? -37.062 13.391 8.078 1 65.69 459 ASN A O 1
ATOM 3539 N N . ASN A 1 460 ? -36.562 14.016 5.965 1 73.44 460 ASN A N 1
ATOM 3540 C CA . ASN A 1 460 ? -37.312 12.906 5.426 1 73.44 460 ASN A CA 1
ATOM 3541 C C . ASN A 1 460 ? -36.719 12.383 4.125 1 73.44 460 ASN A C 1
ATOM 3543 O O . ASN A 1 460 ? -35.75 12.938 3.619 1 73.44 460 ASN A O 1
ATOM 3547 N N . ILE A 1 461 ? -37.281 11.406 3.584 1 82 461 ILE A N 1
ATOM 3548 C CA . ILE A 1 461 ? -36.781 10.641 2.447 1 82 461 ILE A CA 1
ATOM 3549 C C . ILE A 1 461 ? -36.781 11.523 1.2 1 82 461 ILE A C 1
ATOM 3551 O O . ILE A 1 461 ? -36.062 11.242 0.242 1 82 461 ILE A O 1
ATOM 3555 N N . THR A 1 462 ? -37.531 12.664 1.156 1 80.06 462 THR A N 1
ATOM 3556 C CA . THR A 1 462 ? -37.656 13.492 -0.039 1 80.06 462 THR A CA 1
ATOM 3557 C C . THR A 1 462 ? -36.562 14.547 -0.08 1 80.06 462 THR A C 1
ATOM 3559 O O . THR A 1 462 ? -36.375 15.219 -1.099 1 80.06 462 THR A O 1
ATOM 3562 N N . TYR A 1 463 ? -35.844 14.672 1.003 1 82 463 TYR A N 1
ATOM 3563 C CA . TYR A 1 463 ? -34.781 15.656 1.064 1 82 463 TYR A CA 1
ATOM 3564 C C . TYR A 1 463 ? -33.406 14.984 1.218 1 82 463 TYR A C 1
ATOM 3566 O O . TYR A 1 463 ? -32.906 14.828 2.334 1 82 463 TYR A O 1
ATOM 3574 N N . PRO A 1 464 ? -32.844 14.703 0.079 1 88.62 464 PRO A N 1
ATOM 3575 C CA . PRO A 1 464 ? -31.516 14.086 0.156 1 88.62 464 PRO A CA 1
ATOM 3576 C C . PRO A 1 464 ? -30.453 15.039 0.672 1 88.62 464 PRO A C 1
ATOM 3578 O O . PRO A 1 464 ? -30.562 16.25 0.487 1 88.62 464 PRO A O 1
ATOM 3581 N N . ALA A 1 465 ? -29.484 14.484 1.353 1 89.56 465 ALA A N 1
ATOM 3582 C CA . ALA A 1 465 ? -28.359 15.273 1.863 1 89.56 465 ALA A CA 1
ATOM 3583 C C . ALA A 1 465 ? -27.438 15.703 0.73 1 89.56 465 ALA A C 1
ATOM 3585 O O . ALA A 1 465 ? -26.953 14.867 -0.032 1 89.56 465 ALA A O 1
ATOM 3586 N N . VAL A 1 466 ? -27.234 17 0.601 1 92.31 466 VAL A N 1
ATOM 3587 C CA . VAL A 1 466 ? -26.328 17.562 -0.399 1 92.31 466 VAL A CA 1
ATOM 3588 C C . VAL A 1 466 ? -25.406 18.578 0.253 1 92.31 466 VAL A C 1
ATOM 3590 O O . VAL A 1 466 ? -25.828 19.359 1.116 1 92.31 466 VAL A O 1
ATOM 3593 N N . GLN A 1 467 ? -24.172 18.453 -0.022 1 91.94 467 GLN A N 1
ATOM 3594 C CA . GLN A 1 467 ? -23.203 19.469 0.39 1 91.94 467 GLN A CA 1
ATOM 3595 C C . GLN A 1 467 ? -22.531 20.109 -0.819 1 91.94 467 GLN A C 1
ATOM 3597 O O . GLN A 1 467 ? -22.281 19.453 -1.83 1 91.94 467 GLN A O 1
ATOM 3602 N N . CYS A 1 468 ? -22.359 21.438 -0.735 1 94.31 468 CYS A N 1
ATOM 3603 C CA . CYS A 1 468 ? -21.781 22.172 -1.853 1 94.31 468 CYS A CA 1
ATOM 3604 C C . CYS A 1 468 ? -20.531 22.938 -1.415 1 94.31 468 CYS A C 1
ATOM 3606 O O . CYS A 1 468 ? -20.438 23.359 -0.262 1 94.31 468 CYS A O 1
ATOM 3608 N N . GLY A 1 469 ? -19.594 23 -2.26 1 95.12 469 GLY A N 1
ATOM 3609 C CA . GLY A 1 469 ? -18.344 23.703 -2.016 1 95.12 469 GLY A CA 1
ATOM 3610 C C . GLY A 1 469 ? -17.547 23.969 -3.279 1 95.12 469 GLY A C 1
ATOM 3611 O O . GLY A 1 469 ? -18.078 23.828 -4.387 1 95.12 469 GLY A O 1
ATOM 3612 N N . SER A 1 470 ? -16.359 24.5 -3.111 1 96.5 470 SER A N 1
ATOM 3613 C CA . SER A 1 470 ? -15.508 24.844 -4.25 1 96.5 470 SER A CA 1
ATOM 3614 C C . SER A 1 470 ? -14.273 23.938 -4.305 1 96.5 470 SER A C 1
ATOM 3616 O O . SER A 1 470 ? -13.789 23.469 -3.271 1 96.5 470 SER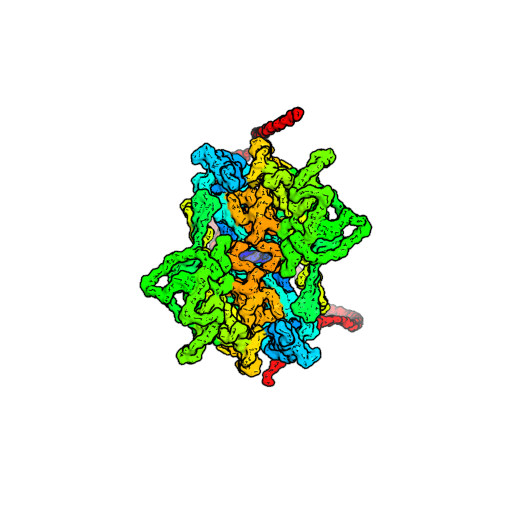 A O 1
ATOM 3618 N N . VAL A 1 471 ? -13.852 23.641 -5.543 1 96.94 471 VAL A N 1
ATOM 3619 C CA . VAL A 1 471 ? -12.625 22.891 -5.801 1 96.94 471 VAL A CA 1
ATOM 3620 C C . VAL A 1 471 ? -11.727 23.703 -6.738 1 96.94 471 VAL A C 1
ATOM 3622 O O . VAL A 1 471 ? -12.109 24 -7.867 1 96.94 471 VAL A O 1
ATOM 3625 N N . LEU A 1 472 ? -10.641 24.156 -6.18 1 97.38 472 LEU A N 1
ATOM 3626 C CA . LEU A 1 472 ? -9.562 24.656 -7.027 1 97.38 472 LEU A CA 1
ATOM 3627 C C . LEU A 1 472 ? -8.578 23.547 -7.379 1 97.38 472 LEU A C 1
ATOM 3629 O O . LEU A 1 472 ? -7.844 23.062 -6.516 1 97.38 472 LEU A O 1
ATOM 3633 N N . GLY A 1 473 ? -8.562 23.141 -8.609 1 96.06 473 GLY A N 1
ATOM 3634 C CA . GLY A 1 473 ? -7.75 22.016 -9.031 1 96.06 473 GLY A CA 1
ATOM 3635 C C . GLY A 1 473 ? -6.262 22.297 -8.977 1 96.06 473 GLY A C 1
ATOM 3636 O O . GLY A 1 473 ? -5.824 23.219 -8.289 1 96.06 473 GLY A O 1
ATOM 3637 N N . THR A 1 474 ? -5.473 21.359 -9.531 1 95.12 474 THR A N 1
ATOM 3638 C CA . THR A 1 474 ? -4.027 21.516 -9.664 1 95.12 474 THR A CA 1
ATOM 3639 C C . THR A 1 474 ? -3.684 22.281 -10.938 1 95.12 474 THR A C 1
ATOM 3641 O O . THR A 1 474 ? -4.547 22.5 -11.789 1 95.12 474 THR A O 1
ATOM 3644 N N . PRO A 1 475 ? -2.443 22.734 -10.938 1 93.25 475 PRO A N 1
ATOM 3645 C CA . PRO A 1 475 ? -2.059 23.406 -12.18 1 93.25 475 PRO A CA 1
ATOM 3646 C C . PRO A 1 475 ? -2.238 22.516 -13.406 1 93.25 475 PRO A C 1
ATOM 3648 O O . PRO A 1 475 ? -1.968 21.312 -13.344 1 93.25 475 PRO A O 1
ATOM 3651 N N . LEU A 1 476 ? -2.727 23.094 -14.477 1 88.19 476 LEU A N 1
ATOM 3652 C CA . LEU A 1 476 ? -3.037 22.375 -15.711 1 88.19 476 LEU A CA 1
ATOM 3653 C C . LEU A 1 476 ? -1.761 21.938 -16.422 1 88.19 476 LEU A C 1
ATOM 3655 O O . LEU A 1 476 ? -1.77 20.984 -17.188 1 88.19 476 LEU A O 1
ATOM 3659 N N . GLN A 1 477 ? -0.705 22.609 -16.109 1 77.81 477 GLN A N 1
ATOM 3660 C CA . GLN A 1 477 ? 0.574 22.266 -16.734 1 77.81 477 GLN A CA 1
ATOM 3661 C C . GLN A 1 477 ? 1.197 21.047 -16.062 1 77.81 477 GLN A C 1
ATOM 3663 O O . GLN A 1 477 ? 1.153 20.891 -14.844 1 77.81 477 GLN A O 1
ATOM 3668 N N . PRO A 1 478 ? 1.579 20.156 -16.891 1 64.38 478 PRO A N 1
ATOM 3669 C CA . PRO A 1 478 ? 2.123 18.938 -16.281 1 64.38 478 PRO A CA 1
ATOM 3670 C C . PRO A 1 478 ? 3.42 19.188 -15.508 1 64.38 478 PRO A C 1
ATOM 3672 O O . PRO A 1 478 ? 4.301 19.891 -16 1 64.38 478 PRO A O 1
ATOM 3675 N N . PRO A 1 479 ? 3.467 18.812 -14.266 1 57.88 479 PRO A N 1
ATOM 3676 C CA . PRO A 1 479 ? 4.672 19.031 -13.469 1 57.88 479 PRO A CA 1
ATOM 3677 C C . PRO A 1 479 ? 5.891 18.297 -14.008 1 57.88 479 PRO A C 1
ATOM 3679 O O . PRO A 1 479 ? 7.027 18.734 -13.805 1 57.88 479 PRO A O 1
ATOM 3682 N N . ASN A 1 480 ? 5.691 17.016 -14.453 1 57.34 480 ASN A N 1
ATOM 3683 C CA . ASN A 1 480 ? 6.766 16.047 -14.617 1 57.34 480 ASN A CA 1
ATOM 3684 C C . ASN A 1 480 ? 7.285 16.016 -16.047 1 57.34 480 ASN A C 1
ATOM 3686 O O . ASN A 1 480 ? 7.977 15.07 -16.453 1 57.34 480 ASN A O 1
ATOM 3690 N N . GLN A 1 481 ? 6.992 17.141 -16.766 1 60.75 481 GLN A N 1
ATOM 3691 C CA . GLN A 1 481 ? 7.418 16.938 -18.141 1 60.75 481 GLN A CA 1
ATOM 3692 C C . GLN A 1 481 ? 8.93 17.125 -18.281 1 60.75 481 GLN A C 1
ATOM 3694 O O . GLN A 1 481 ? 9.562 17.766 -17.453 1 60.75 481 GLN A O 1
ATOM 3699 N N . ASN A 1 482 ? 9.43 16.469 -19.344 1 62.81 482 ASN A N 1
ATOM 3700 C CA . ASN A 1 482 ? 10.82 16.5 -19.781 1 62.81 482 ASN A CA 1
ATOM 3701 C C . ASN A 1 482 ? 11.391 17.906 -19.781 1 62.81 482 ASN A C 1
ATOM 3703 O O . ASN A 1 482 ? 11.031 18.719 -20.641 1 62.81 482 ASN A O 1
ATOM 3707 N N . ILE A 1 483 ? 11.953 18.172 -18.594 1 73.06 483 ILE A N 1
ATOM 3708 C CA . ILE A 1 483 ? 12.539 19.516 -18.5 1 73.06 483 ILE A CA 1
ATOM 3709 C C . ILE A 1 483 ? 13.93 19.5 -19.125 1 73.06 483 ILE A C 1
ATOM 3711 O O . ILE A 1 483 ? 14.641 18.5 -19.078 1 73.06 483 ILE A O 1
ATOM 3715 N N . SER A 1 484 ? 14.156 20.469 -19.938 1 77.81 484 SER A N 1
ATOM 3716 C CA . SER A 1 484 ? 15.469 20.641 -20.562 1 77.81 484 SER A CA 1
ATOM 3717 C C . SER A 1 484 ? 15.977 22.062 -20.391 1 77.81 484 SER A C 1
ATOM 3719 O O . SER A 1 484 ? 15.188 23 -20.172 1 77.81 484 SER A O 1
ATOM 3721 N N . ALA A 1 485 ? 17.234 22.125 -20.375 1 78.62 485 ALA A N 1
ATOM 3722 C CA . ALA A 1 485 ? 17.859 23.438 -20.234 1 78.62 485 ALA A CA 1
ATOM 3723 C C . ALA A 1 485 ? 17.453 24.359 -21.391 1 78.62 485 ALA A C 1
ATOM 3725 O O . ALA A 1 485 ? 17.328 25.578 -21.203 1 78.62 485 ALA A O 1
ATOM 3726 N N . SER A 1 486 ? 17.172 23.797 -22.578 1 77.88 486 SER A N 1
ATOM 3727 C CA . SER A 1 486 ? 16.859 24.594 -23.75 1 77.88 486 SER A CA 1
ATOM 3728 C C . SER A 1 486 ? 15.461 25.188 -23.656 1 77.88 486 SER A C 1
ATOM 3730 O O . SER A 1 486 ? 15.188 26.234 -24.234 1 77.88 486 SER A O 1
ATOM 3732 N N . THR A 1 487 ? 14.688 24.516 -22.891 1 76.5 487 THR A N 1
ATOM 3733 C CA . THR A 1 487 ? 13.297 24.969 -22.844 1 76.5 487 THR A CA 1
ATOM 3734 C C . THR A 1 487 ? 13.062 25.812 -21.594 1 76.5 487 THR A C 1
ATOM 3736 O O . THR A 1 487 ? 11.984 26.391 -21.422 1 76.5 487 THR A O 1
ATOM 3739 N N . TYR A 1 488 ? 14.141 25.875 -20.812 1 84.12 488 TYR A N 1
ATOM 3740 C CA . TYR A 1 488 ? 14 26.688 -19.609 1 84.12 488 TYR A CA 1
ATOM 3741 C C . TYR A 1 488 ? 14.133 28.172 -19.938 1 84.12 488 TYR A C 1
ATOM 3743 O O . TYR A 1 488 ? 15.164 28.609 -20.453 1 84.12 488 TYR A O 1
ATOM 3751 N N . THR A 1 489 ? 13.031 29.078 -19.75 1 81.31 489 THR A N 1
ATOM 3752 C CA . THR A 1 489 ? 13.023 30.5 -20.078 1 81.31 489 THR A CA 1
ATOM 3753 C C . THR A 1 489 ? 13.141 31.359 -18.828 1 81.31 489 THR A C 1
ATOM 3755 O O . THR A 1 489 ? 13.242 32.562 -18.922 1 81.31 489 THR A O 1
ATOM 3758 N N . GLY A 1 490 ? 13.07 30.781 -17.703 1 82.56 490 GLY A N 1
ATOM 3759 C CA . GLY A 1 490 ? 13.055 31.547 -16.469 1 82.56 490 GLY A CA 1
ATOM 3760 C C . GLY A 1 490 ? 11.672 32.031 -16.078 1 82.56 490 GLY A C 1
ATOM 3761 O O . GLY A 1 490 ? 11.484 32.625 -15.016 1 82.56 490 GLY A O 1
ATOM 3762 N N . ILE A 1 491 ? 10.75 31.938 -17 1 86.5 491 ILE A N 1
ATOM 3763 C CA . ILE A 1 491 ? 9.367 32.312 -16.75 1 86.5 491 ILE A CA 1
ATOM 3764 C C . ILE A 1 491 ? 8.492 31.078 -16.672 1 86.5 491 ILE A C 1
ATOM 3766 O O . ILE A 1 491 ? 8.469 30.266 -17.594 1 86.5 491 ILE A O 1
ATOM 3770 N N . GLU A 1 492 ? 7.887 30.906 -15.57 1 84.94 492 GLU A N 1
ATOM 3771 C CA . GLU A 1 492 ? 6.945 29.812 -15.375 1 84.94 492 GLU A CA 1
ATOM 3772 C C . GLU A 1 492 ? 5.547 30.328 -15.062 1 84.94 492 GLU A C 1
ATOM 3774 O O . GLU A 1 492 ? 5.379 31.234 -14.25 1 84.94 492 GLU A O 1
ATOM 3779 N N . THR A 1 493 ? 4.574 29.859 -15.828 1 89.25 493 THR A N 1
ATOM 3780 C CA . THR A 1 493 ? 3.184 30.234 -15.594 1 89.25 493 THR A CA 1
ATOM 3781 C C . THR A 1 493 ? 2.338 29 -15.273 1 89.25 493 THR A C 1
ATOM 3783 O O . THR A 1 493 ? 2.367 28.016 -16.016 1 89.25 493 THR A O 1
ATOM 3786 N N . TYR A 1 494 ? 1.641 29.078 -14.203 1 92 494 TYR A N 1
ATOM 3787 C CA . TYR A 1 494 ? 0.756 28.016 -13.758 1 92 494 TYR A CA 1
ATOM 3788 C C . TYR A 1 494 ? -0.683 28.5 -13.648 1 92 494 TYR A C 1
ATOM 3790 O O . TYR A 1 494 ? -0.935 29.594 -13.133 1 92 494 TYR A O 1
ATOM 3798 N N . GLN A 1 495 ? -1.549 27.766 -14.203 1 94.88 495 GLN A N 1
ATOM 3799 C CA . GLN A 1 495 ? -2.963 28.125 -14.156 1 94.88 495 GLN A CA 1
ATOM 3800 C C . GLN A 1 495 ? -3.793 27 -13.539 1 94.88 495 GLN A C 1
ATOM 3802 O O . GLN A 1 495 ? -3.566 25.828 -13.828 1 94.88 495 GLN A O 1
ATOM 3807 N N . LYS A 1 496 ? -4.719 27.359 -12.664 1 96.44 496 LYS A N 1
ATOM 3808 C CA . LYS A 1 496 ? -5.633 26.422 -12.016 1 96.44 496 LYS A CA 1
ATOM 3809 C C . LYS A 1 496 ? -7.086 26.812 -12.266 1 96.44 496 LYS A C 1
ATOM 3811 O O . LYS A 1 496 ? -7.453 27.984 -12.156 1 96.44 496 LYS A O 1
ATOM 3816 N N . ASN A 1 497 ? -7.895 25.859 -12.594 1 97.5 497 ASN A N 1
ATOM 3817 C CA . ASN A 1 497 ? -9.312 26.125 -12.797 1 97.5 497 ASN A CA 1
ATOM 3818 C C . ASN A 1 497 ? -10.094 26.031 -11.484 1 97.5 497 ASN A C 1
ATOM 3820 O O . ASN A 1 497 ? -9.766 25.219 -10.625 1 97.5 497 ASN A O 1
ATOM 3824 N N . LEU A 1 498 ? -11.102 26.875 -11.359 1 97.94 498 LEU A N 1
ATOM 3825 C CA . LEU A 1 498 ? -11.977 26.891 -10.195 1 97.94 498 LEU A CA 1
ATOM 3826 C C . LEU A 1 498 ? -13.32 26.25 -10.516 1 97.94 498 LEU A C 1
ATOM 3828 O O . LEU A 1 498 ? -14.008 26.672 -11.453 1 97.94 498 LEU A O 1
ATOM 3832 N N . TYR A 1 499 ? -13.719 25.281 -9.695 1 98.38 499 TYR A N 1
ATOM 3833 C CA . TYR A 1 499 ? -14.969 24.562 -9.883 1 98.38 499 TYR A CA 1
ATOM 3834 C C . TYR A 1 499 ? -15.867 24.703 -8.664 1 98.38 499 TYR A C 1
ATOM 3836 O O . TYR A 1 499 ? -15.383 24.812 -7.535 1 98.38 499 TYR A O 1
ATOM 3844 N N . ILE A 1 500 ? -17.156 24.797 -8.891 1 98.25 500 ILE A N 1
ATOM 3845 C CA . ILE A 1 500 ? -18.172 24.656 -7.84 1 98.25 500 ILE A CA 1
ATOM 3846 C C . ILE A 1 500 ? -18.812 23.266 -7.918 1 98.25 500 ILE A C 1
ATOM 3848 O O . ILE A 1 500 ? -19.203 22.812 -8.992 1 98.25 500 ILE A O 1
ATOM 3852 N N . CYS A 1 501 ? -18.859 22.609 -6.785 1 98.31 501 CYS A N 1
ATOM 3853 C CA . CYS A 1 501 ? -19.281 21.203 -6.793 1 98.31 501 CYS A CA 1
ATOM 3854 C C . CYS A 1 501 ? -20.453 20.984 -5.84 1 98.31 501 CYS A C 1
ATOM 3856 O O . CYS A 1 501 ? -20.625 21.75 -4.883 1 98.31 501 CYS A O 1
ATOM 3858 N N . ALA A 1 502 ? -21.281 20.047 -6.145 1 97.62 502 ALA A N 1
ATOM 3859 C CA . ALA A 1 502 ? -22.344 19.5 -5.305 1 97.62 502 ALA A CA 1
ATOM 3860 C C . ALA A 1 502 ? -22.141 18 -5.086 1 97.62 502 ALA A C 1
ATOM 3862 O O . ALA A 1 502 ? -21.969 17.25 -6.043 1 97.62 502 ALA A O 1
ATOM 3863 N N . SER A 1 503 ? -22.125 17.609 -3.807 1 96.56 503 SER A N 1
ATOM 3864 C CA . SER A 1 503 ? -21.859 16.219 -3.453 1 96.56 503 SER A CA 1
ATOM 3865 C C . SER A 1 503 ? -23.016 15.625 -2.637 1 96.56 503 SER A C 1
ATOM 3867 O O . SER A 1 503 ? -23.609 16.312 -1.805 1 96.56 503 SER A O 1
ATOM 3869 N N . ALA A 1 504 ? -23.297 14.375 -2.881 1 96.12 504 ALA A N 1
ATOM 3870 C CA . ALA A 1 504 ? -24.297 13.602 -2.143 1 96.12 504 ALA A CA 1
ATOM 3871 C C . ALA A 1 504 ? -23.844 12.148 -1.985 1 96.12 504 ALA A C 1
ATOM 3873 O O . ALA A 1 504 ? -22.781 11.758 -2.49 1 96.12 504 ALA A O 1
ATOM 3874 N N . VAL A 1 505 ? -24.609 11.414 -1.171 1 96.06 505 VAL A N 1
ATOM 3875 C CA . VAL A 1 505 ? -24.297 10.008 -0.933 1 96.06 505 VAL A CA 1
ATOM 3876 C C . VAL A 1 505 ? -25.484 9.141 -1.291 1 96.06 505 VAL A C 1
ATOM 3878 O O . VAL A 1 505 ? -26.625 9.469 -0.958 1 96.06 505 VAL A O 1
ATOM 3881 N N . ARG A 1 506 ? -25.219 8.094 -1.979 1 96.25 506 ARG A N 1
ATOM 3882 C CA . ARG A 1 506 ? -26.297 7.199 -2.365 1 96.25 506 ARG A CA 1
ATOM 3883 C C . ARG A 1 506 ? -26 5.762 -1.946 1 96.25 506 ARG A C 1
ATOM 3885 O O . ARG A 1 506 ? -24.844 5.328 -1.987 1 96.25 506 ARG A O 1
ATOM 3892 N N . ALA A 1 507 ? -27.016 5.035 -1.501 1 97.25 507 ALA A N 1
ATOM 3893 C CA . ALA A 1 507 ? -26.938 3.625 -1.137 1 97.25 507 ALA A CA 1
ATOM 3894 C C . ALA A 1 507 ? -27.578 2.748 -2.211 1 97.25 507 ALA A C 1
ATOM 3896 O O . ALA A 1 507 ? -28.594 3.115 -2.793 1 97.25 507 ALA A O 1
ATOM 3897 N N . SER A 1 508 ? -26.938 1.65 -2.539 1 97.81 508 SER A N 1
ATOM 3898 C CA . SER A 1 508 ? -27.453 0.674 -3.498 1 97.81 508 SER A CA 1
ATOM 3899 C C . SER A 1 508 ? -26.922 -0.724 -3.195 1 97.81 508 SER A C 1
ATOM 3901 O O . SER A 1 508 ? -26.172 -0.915 -2.238 1 97.81 508 SER A O 1
ATOM 3903 N N . ILE A 1 509 ? -27.453 -1.641 -3.914 1 97.44 509 ILE A N 1
ATOM 3904 C CA . ILE A 1 509 ? -26.922 -3 -3.869 1 97.44 509 ILE A CA 1
ATOM 3905 C C . ILE A 1 509 ? -26.125 -3.285 -5.137 1 97.44 509 ILE A C 1
ATOM 3907 O O . ILE A 1 509 ? -26.609 -3.051 -6.25 1 97.44 509 ILE A O 1
ATOM 3911 N N . LYS A 1 510 ? -24.906 -3.709 -4.941 1 97.69 510 LYS A N 1
ATOM 3912 C CA . LYS A 1 510 ? -24.062 -4.094 -6.07 1 97.69 510 LYS A CA 1
ATOM 3913 C C . LYS A 1 510 ? -23.734 -5.586 -6.031 1 97.69 510 LYS A C 1
ATOM 3915 O O . LYS A 1 510 ? -23.641 -6.172 -4.953 1 97.69 510 LYS A O 1
ATOM 3920 N N . THR A 1 511 ? -23.609 -6.145 -7.227 1 96.5 511 THR A N 1
ATOM 3921 C CA . THR A 1 511 ? -23.156 -7.523 -7.355 1 96.5 511 THR A CA 1
ATOM 3922 C C . THR A 1 511 ? -21.641 -7.566 -7.594 1 96.5 511 THR A C 1
ATOM 3924 O O . THR A 1 511 ? -21.156 -7.043 -8.594 1 96.5 511 THR A O 1
ATOM 3927 N N . VAL A 1 512 ? -20.953 -8.203 -6.66 1 96.31 512 VAL A N 1
ATOM 3928 C CA . VAL A 1 512 ? -19.5 -8.25 -6.723 1 96.31 512 VAL A CA 1
ATOM 3929 C C . VAL A 1 512 ? -19.047 -9.68 -7.035 1 96.31 512 VAL A C 1
ATOM 3931 O O . VAL A 1 512 ? -19.516 -10.633 -6.422 1 96.31 512 VAL A O 1
ATOM 3934 N N . THR A 1 513 ? -18.141 -9.812 -8.016 1 96.19 513 THR A N 1
ATOM 3935 C CA . THR A 1 513 ? -17.531 -11.094 -8.344 1 96.19 513 THR A CA 1
ATOM 3936 C C . THR A 1 513 ? -16.188 -11.266 -7.625 1 96.19 513 THR A C 1
ATOM 3938 O O . THR A 1 513 ? -15.297 -10.43 -7.766 1 96.19 513 THR A O 1
ATOM 3941 N N . PHE A 1 514 ? -16.109 -12.367 -6.922 1 95.19 514 PHE A N 1
ATOM 3942 C CA . PHE A 1 514 ? -14.891 -12.664 -6.176 1 95.19 514 PHE A CA 1
ATOM 3943 C C . PHE A 1 514 ? -14.117 -13.812 -6.824 1 95.19 514 PHE A C 1
ATOM 3945 O O . PHE A 1 514 ? -14.719 -14.688 -7.453 1 95.19 514 PHE A O 1
ATOM 3952 N N . ARG A 1 515 ? -12.828 -13.68 -6.672 1 94.62 515 ARG A N 1
ATOM 3953 C CA . ARG A 1 515 ? -11.922 -14.742 -7.09 1 94.62 515 ARG A CA 1
ATOM 3954 C C . ARG A 1 515 ? -10.969 -15.133 -5.957 1 94.62 515 ARG A C 1
ATOM 3956 O O . ARG A 1 515 ? -10.453 -14.266 -5.25 1 94.62 515 ARG A O 1
ATOM 3963 N N . TYR A 1 516 ? -10.844 -16.375 -5.738 1 93.62 516 TYR A N 1
ATOM 3964 C CA . TYR A 1 516 ? -9.961 -16.906 -4.711 1 93.62 516 TYR A CA 1
ATOM 3965 C C . TYR A 1 516 ? -8.93 -17.859 -5.32 1 93.62 516 TYR A C 1
ATOM 3967 O O . TYR A 1 516 ? -9.273 -18.75 -6.094 1 93.62 516 TYR A O 1
ATOM 3975 N N . ASN A 1 517 ? -7.582 -17.562 -4.891 1 88.38 517 ASN A N 1
ATOM 3976 C CA . ASN A 1 517 ? -6.492 -18.453 -5.273 1 88.38 517 ASN A CA 1
ATOM 3977 C C . ASN A 1 517 ? -6.234 -19.516 -4.203 1 88.38 517 ASN A C 1
ATOM 3979 O O . ASN A 1 517 ? -5.992 -19.188 -3.043 1 88.38 517 ASN A O 1
ATOM 3983 N N . GLY A 1 518 ? -6.184 -20.703 -4.469 1 81.75 518 GLY A N 1
ATOM 3984 C CA . GLY A 1 518 ? -6.145 -21.812 -3.539 1 81.75 518 GLY A CA 1
ATOM 3985 C C . GLY A 1 518 ? -4.773 -22.047 -2.938 1 81.75 518 GLY A C 1
ATOM 3986 O O . GLY A 1 518 ? -4.574 -22.984 -2.168 1 81.75 518 GLY A O 1
ATOM 3987 N N . THR A 1 519 ? -3.729 -21.266 -3.189 1 73.75 519 THR A N 1
ATOM 3988 C CA . THR A 1 519 ? -2.361 -21.469 -2.727 1 73.75 519 THR A CA 1
ATOM 3989 C C . THR A 1 519 ? -2.258 -21.234 -1.222 1 73.75 519 THR A C 1
ATOM 3991 O O . THR A 1 519 ? -1.167 -21.297 -0.65 1 73.75 519 THR A O 1
ATOM 3994 N N . GLY A 1 520 ? -3.377 -21.203 -0.529 1 71.94 520 GLY A N 1
ATOM 3995 C CA . GLY A 1 520 ? -3.369 -21.031 0.915 1 71.94 520 GLY A CA 1
ATOM 3996 C C . GLY A 1 520 ? -4.547 -20.219 1.424 1 71.94 520 GLY A C 1
ATOM 3997 O O . GLY A 1 520 ? -5.16 -19.469 0.669 1 71.94 520 GLY A O 1
ATOM 3998 N N . ALA A 1 521 ? -4.809 -20.531 2.645 1 77 521 ALA A N 1
ATOM 3999 C CA . ALA A 1 521 ? -5.914 -19.828 3.289 1 77 521 ALA A CA 1
ATOM 4000 C C . ALA A 1 521 ? -5.48 -18.453 3.785 1 77 521 ALA A C 1
ATOM 4002 O O . ALA A 1 521 ? -5.402 -18.219 4.992 1 77 521 ALA A O 1
ATOM 4003 N N . GLN A 1 522 ? -5.254 -17.578 2.818 1 87 522 GLN A N 1
ATOM 4004 C CA . GLN A 1 522 ? -4.727 -16.266 3.17 1 87 522 GLN A CA 1
ATOM 4005 C C . GLN A 1 522 ? -5.594 -15.148 2.59 1 87 522 GLN A C 1
ATOM 4007 O O . GLN A 1 522 ? -6.168 -15.297 1.508 1 87 522 GLN A O 1
ATOM 4012 N N . PHE A 1 523 ? -5.637 -14.039 3.332 1 90.38 523 PHE A N 1
ATOM 4013 C CA . PHE A 1 523 ? -6.379 -12.844 2.949 1 90.38 523 PHE A CA 1
ATOM 4014 C C . PHE A 1 523 ? -5.926 -12.344 1.586 1 90.38 523 PHE A C 1
ATOM 4016 O O . PHE A 1 523 ? -6.742 -11.891 0.78 1 90.38 523 PHE A O 1
ATOM 4023 N N . GLY A 1 524 ? -4.68 -12.516 1.283 1 88.81 524 GLY A N 1
ATOM 4024 C CA . GLY A 1 524 ? -4.102 -12 0.052 1 88.81 524 GLY A CA 1
ATOM 4025 C C . GLY A 1 524 ? -4.52 -12.781 -1.177 1 88.81 524 GLY A C 1
ATOM 4026 O O . GLY A 1 524 ? -4.371 -12.305 -2.305 1 88.81 524 GLY A O 1
ATOM 4027 N N . ASN A 1 525 ? -5.156 -13.906 -0.986 1 91.31 525 ASN A N 1
ATOM 4028 C CA . ASN A 1 525 ? -5.586 -14.742 -2.1 1 91.31 525 ASN A CA 1
ATOM 4029 C C . ASN A 1 525 ? -7.016 -14.422 -2.523 1 91.31 525 ASN A C 1
ATOM 4031 O O . ASN A 1 525 ? -7.527 -15 -3.486 1 91.31 525 ASN A O 1
ATOM 4035 N N . LEU A 1 526 ? -7.664 -13.586 -1.821 1 94.56 526 LEU A N 1
ATOM 4036 C CA . LEU A 1 526 ? -9.016 -13.133 -2.135 1 94.56 526 LEU A CA 1
ATOM 4037 C C . LEU A 1 526 ? -8.984 -11.82 -2.908 1 94.56 526 LEU A C 1
ATOM 4039 O O . LEU A 1 526 ? -8.305 -10.875 -2.51 1 94.56 526 LEU A O 1
ATOM 4043 N N . GLU A 1 527 ? -9.711 -11.797 -4.035 1 94.19 527 GLU A N 1
ATOM 4044 C CA . GLU A 1 527 ? -9.766 -10.578 -4.836 1 94.19 527 GLU A CA 1
ATOM 4045 C C . GLU A 1 527 ? -11.188 -10.305 -5.32 1 94.19 527 GLU A C 1
ATOM 4047 O O . GLU A 1 527 ? -11.922 -11.234 -5.652 1 94.19 527 GLU A O 1
ATOM 4052 N N . ALA A 1 528 ? -11.586 -9.031 -5.223 1 96.12 528 ALA A N 1
ATOM 4053 C CA . ALA A 1 528 ? -12.789 -8.586 -5.918 1 96.12 528 ALA A CA 1
ATOM 4054 C C . ALA A 1 528 ? -12.477 -8.156 -7.348 1 96.12 528 ALA A C 1
ATOM 4056 O O . ALA A 1 528 ? -11.805 -7.148 -7.566 1 96.12 528 ALA A O 1
ATOM 4057 N N . VAL A 1 529 ? -13.023 -8.844 -8.297 1 93.94 529 VAL A N 1
ATOM 4058 C CA . VAL A 1 529 ? -12.586 -8.68 -9.672 1 93.94 529 VAL A CA 1
ATOM 4059 C C . VAL A 1 529 ? -13.523 -7.727 -10.406 1 93.94 529 VAL A C 1
ATOM 4061 O O . VAL A 1 529 ? -13.094 -6.957 -11.266 1 93.94 529 VAL A O 1
ATOM 4064 N N . HIS A 1 530 ? -14.82 -7.82 -10.031 1 94.56 530 HIS A N 1
ATOM 4065 C CA . HIS A 1 530 ? -15.789 -7.012 -10.766 1 94.56 530 HIS A CA 1
ATOM 4066 C C . HIS A 1 530 ? -16.906 -6.535 -9.852 1 94.56 530 HIS A C 1
ATOM 4068 O O . HIS A 1 530 ? -17.391 -7.297 -9.008 1 94.56 530 HIS A O 1
ATOM 4074 N N . ILE A 1 531 ? -17.266 -5.27 -10 1 97.06 531 ILE A N 1
ATOM 4075 C CA . ILE A 1 531 ? -18.359 -4.645 -9.273 1 97.06 531 ILE A CA 1
ATOM 4076 C C . ILE A 1 531 ? -19.391 -4.082 -10.258 1 97.06 531 ILE A C 1
ATOM 4078 O O . ILE A 1 531 ? -19.047 -3.266 -11.117 1 97.06 531 ILE A O 1
ATOM 4082 N N . ALA A 1 532 ? -20.625 -4.52 -10.141 1 96.25 532 ALA A N 1
ATOM 4083 C CA . ALA A 1 532 ? -21.688 -4.047 -11.016 1 96.25 532 ALA A CA 1
ATOM 4084 C C . ALA A 1 532 ? -22.969 -3.807 -10.234 1 96.25 532 ALA A C 1
ATOM 4086 O O . ALA A 1 532 ? -23.188 -4.398 -9.18 1 96.25 532 ALA A O 1
ATOM 4087 N N . ASP A 1 533 ? -23.781 -2.895 -10.758 1 96.69 533 ASP A N 1
ATOM 4088 C CA . ASP A 1 533 ? -25.109 -2.695 -10.156 1 96.69 533 ASP A CA 1
ATOM 4089 C C . ASP A 1 533 ? -25.953 -3.963 -10.258 1 96.69 533 ASP A C 1
ATOM 4091 O O . ASP A 1 533 ? -25.906 -4.66 -11.273 1 96.69 533 ASP A O 1
ATOM 4095 N N . LYS A 1 534 ? -26.609 -4.23 -9.211 1 96.62 534 LYS A N 1
ATOM 4096 C CA . LYS A 1 534 ? -27.516 -5.375 -9.258 1 96.62 534 LYS A CA 1
ATOM 4097 C C . LYS A 1 534 ? -28.625 -5.164 -10.289 1 96.62 534 LYS A C 1
ATOM 4099 O O . LYS A 1 534 ? -29.188 -4.074 -10.375 1 96.62 534 LYS A O 1
ATOM 4104 N N . VAL A 1 535 ? -28.906 -6.18 -11.062 1 95.5 535 VAL A N 1
ATOM 4105 C CA . VAL A 1 535 ? -29.984 -6.137 -12.055 1 95.5 535 VAL A CA 1
ATOM 4106 C C . VAL A 1 535 ? -31.234 -6.801 -11.484 1 95.5 535 VAL A C 1
ATOM 4108 O O . VAL A 1 535 ? -31.188 -7.953 -11.055 1 95.5 535 VAL A O 1
ATOM 4111 N N . TYR A 1 536 ? -32.25 -6.004 -11.438 1 95.81 536 TYR A N 1
ATOM 4112 C CA . TYR A 1 536 ? -33.5 -6.5 -10.898 1 95.81 536 TYR A CA 1
ATOM 4113 C C . TYR A 1 536 ? -34.438 -6.934 -12.016 1 95.81 536 TYR A C 1
ATOM 4115 O O . TYR A 1 536 ? -34.531 -6.285 -13.062 1 95.81 536 TYR A O 1
ATOM 4123 N N . ALA A 1 537 ? -35.25 -7.992 -11.859 1 92.19 537 ALA A N 1
ATOM 4124 C CA . ALA A 1 537 ? -36.156 -8.555 -12.875 1 92.19 537 ALA A CA 1
ATOM 4125 C C . ALA A 1 537 ? -37.344 -7.648 -13.109 1 92.19 537 ALA A C 1
ATOM 4127 O O . ALA A 1 537 ? -37.812 -7.5 -14.242 1 92.19 537 ALA A O 1
ATOM 4128 N N . ASP A 1 538 ? -37.938 -7.145 -12 1 91.62 538 ASP A N 1
ATOM 4129 C CA . ASP A 1 538 ? -39.094 -6.285 -12.094 1 91.62 538 ASP A CA 1
ATOM 4130 C C . ASP A 1 538 ? -39.062 -5.195 -11.023 1 91.62 538 ASP A C 1
ATOM 4132 O O . ASP A 1 538 ? -38.156 -5.145 -10.211 1 91.62 538 ASP A O 1
ATOM 4136 N N . GLU A 1 539 ? -40.031 -4.371 -11.094 1 92.31 539 GLU A N 1
ATOM 4137 C CA . GLU A 1 539 ? -40.094 -3.244 -10.172 1 92.31 539 GLU A CA 1
ATOM 4138 C C . GLU A 1 539 ? -40.344 -3.717 -8.734 1 92.31 539 GLU A C 1
ATOM 4140 O O . GLU A 1 539 ? -39.844 -3.105 -7.789 1 92.31 539 GLU A O 1
ATOM 4145 N N . MET A 1 540 ? -40.969 -4.785 -8.602 1 91.25 540 MET A N 1
ATOM 4146 C CA . MET A 1 540 ? -41.312 -5.281 -7.27 1 91.25 540 MET A CA 1
ATOM 4147 C C . MET A 1 540 ? -40.125 -5.973 -6.617 1 91.25 540 MET A C 1
ATOM 4149 O O . MET A 1 540 ? -40.094 -6.16 -5.402 1 91.25 540 MET A O 1
ATOM 4153 N N . SER A 1 541 ? -39.188 -6.301 -7.453 1 92.44 541 SER A N 1
ATOM 4154 C CA . SER A 1 541 ? -38 -6.988 -6.922 1 92.44 541 SER A CA 1
ATOM 4155 C C . SER A 1 541 ? -36.969 -5.992 -6.414 1 92.44 541 SER A C 1
ATOM 4157 O O . SER A 1 541 ? -36 -6.375 -5.727 1 92.44 541 SER A O 1
ATOM 4159 N N . LYS A 1 542 ? -37.219 -4.797 -6.656 1 96.06 542 LYS A N 1
ATOM 4160 C CA . LYS A 1 542 ? -36.312 -3.77 -6.133 1 96.06 542 LYS A CA 1
ATOM 4161 C C . LYS A 1 542 ? -36.438 -3.654 -4.617 1 96.06 542 LYS A C 1
ATOM 4163 O O . LYS A 1 542 ? -37.469 -3.971 -4.043 1 96.06 542 LYS A O 1
ATOM 4168 N N . PRO A 1 543 ? -35.344 -3.27 -4.031 1 96 543 PRO A N 1
ATOM 4169 C CA . PRO A 1 543 ? -35.438 -3.154 -2.572 1 96 543 PRO A CA 1
ATOM 4170 C C . PRO A 1 543 ? -36.406 -2.055 -2.119 1 96 543 PRO A C 1
ATOM 4172 O O . PRO A 1 543 ? -36.562 -1.043 -2.809 1 96 543 PRO A O 1
ATOM 4175 N N . LEU A 1 544 ? -37.062 -2.301 -0.966 1 96.75 544 LEU A N 1
ATOM 4176 C CA . LEU A 1 544 ? -37.875 -1.304 -0.298 1 96.75 544 LEU A CA 1
ATOM 4177 C C . LEU A 1 544 ? -37.094 -0.561 0.769 1 96.75 544 LEU A C 1
ATOM 4179 O O . LEU A 1 544 ? -36.75 -1.135 1.804 1 96.75 544 LEU A O 1
ATOM 4183 N N . TRP A 1 545 ? -36.875 0.735 0.483 1 96.19 545 TRP A N 1
ATOM 4184 C CA . TRP A 1 545 ? -36.125 1.567 1.418 1 96.19 545 TRP A CA 1
ATOM 4185 C C . TRP A 1 545 ? -37.062 2.283 2.385 1 96.19 545 TRP A C 1
ATOM 4187 O O . TRP A 1 545 ? -38.125 2.748 1.989 1 96.19 545 TRP A O 1
ATOM 4197 N N . ALA A 1 546 ? -36.656 2.346 3.619 1 95.38 546 ALA A N 1
ATOM 4198 C CA . ALA A 1 546 ? -37.375 3.131 4.625 1 95.38 546 ALA A CA 1
ATOM 4199 C C . ALA A 1 546 ? -36.469 4.223 5.199 1 95.38 546 ALA A C 1
ATOM 4201 O O . ALA A 1 546 ? -35.281 4.008 5.41 1 95.38 546 ALA A O 1
ATOM 4202 N N . ALA A 1 547 ? -37.062 5.391 5.414 1 92.56 547 ALA A N 1
ATOM 4203 C CA . ALA A 1 547 ? -36.375 6.492 6.066 1 92.56 547 ALA A CA 1
ATOM 4204 C C . ALA A 1 547 ? -37.25 7.16 7.117 1 92.56 547 ALA A C 1
ATOM 4206 O O . ALA A 1 547 ? -38.438 7.344 6.902 1 92.56 547 ALA A O 1
ATOM 4207 N N . GLU A 1 548 ? -36.562 7.516 8.141 1 89.62 548 GLU A N 1
ATOM 4208 C CA . GLU A 1 548 ? -37.25 8.133 9.266 1 89.62 548 GLU A CA 1
ATOM 4209 C C . GLU A 1 548 ? -37.594 9.586 8.953 1 89.62 548 GLU A C 1
ATOM 4211 O O . GLU A 1 548 ? -36.938 10.242 8.164 1 89.62 548 GLU A O 1
ATOM 4216 N N . HIS A 1 549 ? -38.719 10.016 9.531 1 82.75 549 HIS A N 1
ATOM 4217 C CA . HIS A 1 549 ? -39.062 11.43 9.414 1 82.75 549 HIS A CA 1
ATOM 4218 C C . HIS A 1 549 ? -39.562 11.984 10.75 1 82.75 549 HIS A C 1
ATOM 4220 O O . HIS A 1 549 ? -39.969 11.227 11.633 1 82.75 549 HIS A O 1
ATOM 4226 N N . SER A 1 550 ? -39.469 13.305 11.047 1 70.12 550 SER A N 1
ATOM 4227 C CA . SER A 1 550 ? -39.812 13.938 12.312 1 70.12 550 SER A CA 1
ATOM 4228 C C . SER A 1 550 ? -41.25 14.43 12.305 1 70.12 550 SER A C 1
ATOM 4230 O O . SER A 1 550 ? -41.625 15.289 13.109 1 70.12 550 SER A O 1
ATOM 4232 N N . TYR A 1 551 ? -42.031 13.883 11.516 1 64.06 551 TYR A N 1
ATOM 4233 C CA . TYR A 1 551 ? -43.406 14.383 11.43 1 64.06 551 TYR A CA 1
ATOM 4234 C C . TYR A 1 551 ? -43.438 15.898 11.289 1 64.06 551 TYR A C 1
ATOM 4236 O O . TYR A 1 551 ? -42.625 16.469 10.547 1 64.06 551 TYR A O 1
ATOM 4244 N N . ASP A 1 552 ? -44.344 16.5 11.984 1 59.19 552 ASP A N 1
ATOM 4245 C CA . ASP A 1 552 ? -44.5 17.953 11.898 1 59.19 552 ASP A CA 1
ATOM 4246 C C . ASP A 1 552 ? -43.656 18.656 12.969 1 59.19 552 ASP A C 1
ATOM 4248 O O . ASP A 1 552 ? -43.781 19.859 13.172 1 59.19 552 ASP A O 1
ATOM 4252 N N . ARG A 1 553 ? -42.781 17.844 13.539 1 61.06 553 ARG A N 1
ATOM 4253 C CA . ARG A 1 553 ? -42 18.422 14.617 1 61.06 553 ARG A CA 1
ATOM 4254 C C . ARG A 1 553 ? -40.594 18.75 14.133 1 61.06 553 ARG A C 1
ATOM 4256 O O . ARG A 1 553 ? -40 18 13.367 1 61.06 553 ARG A O 1
ATOM 4263 N N . ALA A 1 554 ? -40.156 19.938 14.445 1 62.88 554 ALA A N 1
ATOM 4264 C CA . ALA A 1 554 ? -38.75 20.328 14.211 1 62.88 554 ALA A CA 1
ATOM 4265 C C . ALA A 1 554 ? -37.844 19.625 15.195 1 62.88 554 ALA A C 1
ATOM 4267 O O . ALA A 1 554 ? -37.875 19.859 16.406 1 62.88 554 ALA A O 1
ATOM 4268 N N . MET A 1 555 ? -37.156 18.5 14.711 1 66.56 555 MET A N 1
ATOM 4269 C CA . MET A 1 555 ? -36.25 17.75 15.562 1 66.56 555 MET A CA 1
ATOM 4270 C C . MET A 1 555 ? -34.875 17.625 14.906 1 66.56 555 MET A C 1
ATOM 4272 O O . MET A 1 555 ? -34.781 17.562 13.68 1 66.56 555 MET A O 1
ATOM 4276 N N . ARG A 1 556 ? -33.906 17.656 15.82 1 72.69 556 ARG A N 1
ATOM 4277 C CA . ARG A 1 556 ? -32.562 17.469 15.359 1 72.69 556 ARG A CA 1
ATOM 4278 C C . ARG A 1 556 ? -32.094 16.031 15.594 1 72.69 556 ARG A C 1
ATOM 4280 O O . ARG A 1 556 ? -31.781 15.648 16.734 1 72.69 556 ARG A O 1
ATOM 4287 N N . PHE A 1 557 ? -32.125 15.273 14.562 1 78.06 557 PHE A N 1
ATOM 4288 C CA . PHE A 1 557 ? -31.672 13.891 14.68 1 78.06 557 PHE A CA 1
ATOM 4289 C C . PHE A 1 557 ? -31.172 13.367 13.336 1 78.06 557 PHE A C 1
ATOM 4291 O O . PHE A 1 557 ? -31.438 13.969 12.297 1 78.06 557 PHE A O 1
ATOM 4298 N N . ASP A 1 558 ? -30.391 12.359 13.359 1 82.94 558 ASP A N 1
ATOM 4299 C CA . ASP A 1 558 ? -29.984 11.633 12.164 1 82.94 558 ASP A CA 1
ATOM 4300 C C . ASP A 1 558 ? -31 10.57 11.781 1 82.94 558 ASP A C 1
ATOM 4302 O O . ASP A 1 558 ? -31.172 9.586 12.508 1 82.94 558 ASP A O 1
ATOM 4306 N N . PRO A 1 559 ? -31.656 10.797 10.648 1 87.06 559 PRO A N 1
ATOM 4307 C CA . PRO A 1 559 ? -32.719 9.844 10.297 1 87.06 559 PRO A CA 1
ATOM 4308 C C . PRO A 1 559 ? -32.188 8.43 10.07 1 87.06 559 PRO A C 1
ATOM 4310 O O . PRO A 1 559 ? -31.125 8.258 9.453 1 87.06 559 PRO A O 1
ATOM 4313 N N . LEU A 1 560 ? -32.906 7.434 10.602 1 91.19 560 LEU A N 1
ATOM 4314 C CA . LEU A 1 560 ? -32.625 6.039 10.289 1 91.19 560 LEU A CA 1
ATOM 4315 C C . LEU A 1 560 ? -33.031 5.699 8.859 1 91.19 560 LEU A C 1
ATOM 4317 O O . LEU A 1 560 ? -34.031 6.219 8.359 1 91.19 560 LEU A O 1
ATOM 4321 N N . TRP A 1 561 ? -32.25 4.898 8.242 1 94.5 561 TRP A N 1
ATOM 4322 C CA . TRP A 1 561 ? -32.562 4.457 6.887 1 94.5 561 TRP A CA 1
ATOM 4323 C C . TRP A 1 561 ? -32.125 3.016 6.668 1 94.5 561 TRP A C 1
ATOM 4325 O O . TRP A 1 561 ? -31.266 2.506 7.391 1 94.5 561 TRP A O 1
ATOM 4335 N N . GLY A 1 562 ? -32.719 2.316 5.75 1 95.38 562 GLY A N 1
ATOM 4336 C CA . GLY A 1 562 ? -32.312 0.957 5.422 1 95.38 562 GLY A CA 1
ATOM 4337 C C . GLY A 1 562 ? -33.344 0.214 4.602 1 95.38 562 GLY A C 1
ATOM 4338 O O . GLY A 1 562 ? -34.406 0.768 4.273 1 95.38 562 GLY A O 1
ATOM 4339 N N . ILE A 1 563 ? -33 -0.951 4.238 1 96.06 563 ILE A N 1
ATOM 4340 C CA . ILE A 1 563 ? -33.875 -1.822 3.49 1 96.06 563 ILE A CA 1
ATOM 4341 C C . ILE A 1 563 ? -34.812 -2.566 4.453 1 96.06 563 ILE A C 1
ATOM 4343 O O . ILE A 1 563 ? -34.375 -3.045 5.5 1 96.06 563 ILE A O 1
ATOM 4347 N N . VAL A 1 564 ? -36.125 -2.623 4.102 1 95.62 564 VAL A N 1
ATOM 4348 C CA . VAL A 1 564 ? -37.094 -3.301 4.949 1 95.62 564 VAL A CA 1
ATOM 4349 C C . VAL A 1 564 ? -37.906 -4.297 4.117 1 95.62 564 VAL A C 1
ATOM 4351 O O . VAL A 1 564 ? -37.844 -4.277 2.885 1 95.62 564 VAL A O 1
ATOM 4354 N N . ASP A 1 565 ? -38.594 -5.129 4.863 1 93.62 565 ASP A N 1
ATOM 4355 C CA . ASP A 1 565 ? -39.375 -6.148 4.203 1 93.62 565 ASP A CA 1
ATOM 4356 C C . ASP A 1 565 ? -40.625 -5.531 3.549 1 93.62 565 ASP A C 1
ATOM 4358 O O . ASP A 1 565 ? -41 -4.402 3.863 1 93.62 565 ASP A O 1
ATOM 4362 N N . ASN A 1 566 ? -41.219 -6.312 2.646 1 92.75 566 ASN A N 1
ATOM 4363 C CA . ASN A 1 566 ? -42.375 -5.852 1.875 1 92.75 566 ASN A CA 1
ATOM 4364 C C . ASN A 1 566 ? -43.562 -5.57 2.771 1 92.75 566 ASN A C 1
ATOM 4366 O O . ASN A 1 566 ? -44.469 -4.809 2.4 1 92.75 566 ASN A O 1
ATOM 4370 N N . ARG A 1 567 ? -43.656 -6.055 3.986 1 92.56 567 ARG A N 1
ATOM 4371 C CA . ARG A 1 567 ? -44.812 -5.848 4.887 1 92.56 567 ARG A CA 1
ATOM 4372 C C . ARG A 1 567 ? -44.875 -4.395 5.336 1 92.56 567 ARG A C 1
ATOM 4374 O O . ARG A 1 567 ? -45.938 -3.938 5.785 1 92.56 567 ARG A O 1
ATOM 4381 N N . TYR A 1 568 ? -43.812 -3.652 5.094 1 94.06 568 TYR A N 1
ATOM 4382 C CA . TYR A 1 568 ? -43.75 -2.268 5.551 1 94.06 568 TYR A CA 1
ATOM 4383 C C . TYR A 1 568 ? -44.031 -1.305 4.402 1 94.06 568 TYR A C 1
ATOM 4385 O O . TYR A 1 568 ? -43.812 -0.1 4.523 1 94.06 568 TYR A O 1
ATOM 4393 N N . HIS A 1 569 ? -44.531 -1.739 3.275 1 92.25 569 HIS A N 1
ATOM 4394 C CA . HIS A 1 569 ? -44.719 -0.928 2.078 1 92.25 569 HIS A CA 1
ATOM 4395 C C . HIS A 1 569 ? -45.781 0.141 2.297 1 92.25 569 HIS A C 1
ATOM 4397 O O . HIS A 1 569 ? -45.781 1.16 1.603 1 92.25 569 HIS A O 1
ATOM 4403 N N . THR A 1 570 ? -46.625 0.029 3.33 1 88.25 570 THR A N 1
ATOM 4404 C CA . THR A 1 570 ? -47.719 0.958 3.543 1 88.25 570 THR A CA 1
ATOM 4405 C C . THR A 1 570 ? -47.375 1.975 4.629 1 88.25 570 THR A C 1
ATOM 4407 O O . THR A 1 570 ? -48.219 2.779 5.027 1 88.25 570 THR A O 1
ATOM 4410 N N . MET A 1 571 ? -46.156 1.863 5.074 1 86.56 571 MET A N 1
ATOM 4411 C CA . MET A 1 571 ? -45.781 2.824 6.105 1 86.56 571 MET A CA 1
ATOM 4412 C C . MET A 1 571 ? -45.75 4.242 5.543 1 86.56 571 MET A C 1
ATOM 4414 O O . MET A 1 571 ? -45.344 4.449 4.398 1 86.56 571 MET A O 1
ATOM 4418 N N . GLY A 1 572 ? -46.25 5.148 6.375 1 79.19 572 GLY A N 1
ATOM 4419 C CA . GLY A 1 572 ? -46.312 6.543 5.969 1 79.19 572 GLY A CA 1
ATOM 4420 C C . GLY A 1 572 ? -46.094 7.508 7.121 1 79.19 572 GLY A C 1
ATOM 4421 O O . GLY A 1 572 ? -45.312 7.242 8.023 1 79.19 572 GLY A O 1
ATOM 4422 N N . TYR A 1 573 ? -46.781 8.531 7.105 1 75.81 573 TYR A N 1
ATOM 4423 C CA . TYR A 1 573 ? -46.625 9.664 8.016 1 75.81 573 TYR A CA 1
ATOM 4424 C C . TYR A 1 573 ? -46.906 9.25 9.453 1 75.81 573 TYR A C 1
ATOM 4426 O O . TYR A 1 573 ? -46.156 9.602 10.367 1 75.81 573 TYR A O 1
ATOM 4434 N N . LYS A 1 574 ? -47.875 8.453 9.664 1 75.06 574 LYS A N 1
ATOM 4435 C CA . LYS A 1 574 ? -48.312 8.109 11.016 1 75.06 574 LYS A CA 1
ATOM 4436 C C . LYS A 1 574 ? -47.344 7.129 11.672 1 75.06 574 LYS A C 1
ATOM 4438 O O . LYS A 1 574 ? -47.25 7.066 12.898 1 75.06 574 LYS A O 1
ATOM 4443 N N . ASP A 1 575 ? -46.625 6.484 10.852 1 80.12 575 ASP A N 1
ATOM 4444 C CA . ASP A 1 575 ? -45.75 5.441 11.375 1 80.12 575 ASP A CA 1
ATOM 4445 C C . ASP A 1 575 ? -44.344 5.992 11.656 1 80.12 575 ASP A C 1
ATOM 4447 O O . ASP A 1 575 ? -43.5 5.309 12.242 1 80.12 575 ASP A O 1
ATOM 4451 N N . GLY A 1 576 ? -44.062 7.223 11.25 1 82.56 576 GLY A N 1
ATOM 4452 C CA . GLY A 1 576 ? -42.781 7.844 11.492 1 82.56 576 GLY A CA 1
ATOM 4453 C C . GLY A 1 576 ? -41.75 7.512 10.43 1 82.56 576 GLY A C 1
ATOM 4454 O O . GLY A 1 576 ? -40.594 7.887 10.547 1 82.56 576 GLY A O 1
ATOM 4455 N N . PHE A 1 577 ? -42.188 6.695 9.367 1 90.06 577 PHE A N 1
ATOM 4456 C CA . PHE A 1 577 ? -41.281 6.289 8.297 1 90.06 577 PHE A CA 1
ATOM 4457 C C . PHE A 1 577 ? -41.969 6.426 6.938 1 90.06 577 PHE A C 1
ATOM 4459 O O . PHE A 1 577 ? -43.156 6.203 6.812 1 90.06 577 PHE A O 1
ATOM 4466 N N . TYR A 1 578 ? -41.156 6.91 6 1 90.06 578 TYR A N 1
ATOM 4467 C CA . TYR A 1 578 ? -41.562 6.809 4.602 1 90.06 578 TYR A CA 1
ATOM 4468 C C . TYR A 1 578 ? -40.812 5.691 3.896 1 90.06 578 TYR A C 1
ATOM 4470 O O . TYR A 1 578 ? -39.656 5.402 4.242 1 90.06 578 TYR A O 1
ATOM 4478 N N . THR A 1 579 ? -41.469 5.031 2.973 1 92.5 579 THR A N 1
ATOM 4479 C CA . THR A 1 579 ? -40.844 3.953 2.229 1 92.5 579 THR A CA 1
ATOM 4480 C C . THR A 1 579 ? -40.781 4.273 0.738 1 92.5 579 THR A C 1
ATOM 4482 O O . THR A 1 579 ? -41.625 5.035 0.239 1 92.5 579 THR A O 1
ATOM 4485 N N . LEU A 1 580 ? -39.812 3.809 0.037 1 92.56 580 LEU A N 1
ATOM 4486 C CA . LEU A 1 580 ? -39.594 3.994 -1.395 1 92.56 580 LEU A CA 1
ATOM 4487 C C . LEU A 1 580 ? -39 2.74 -2.023 1 92.56 580 LEU A C 1
ATOM 4489 O O . LEU A 1 580 ? -37.969 2.238 -1.56 1 92.56 580 LEU A O 1
ATOM 4493 N N . ARG A 1 581 ? -39.719 2.23 -3.023 1 94.56 581 ARG A N 1
ATOM 4494 C CA . ARG A 1 581 ? -39.156 1.143 -3.809 1 94.56 581 ARG A CA 1
ATOM 4495 C C . ARG A 1 581 ? -38.281 1.684 -4.938 1 94.56 581 ARG A C 1
ATOM 4497 O O . ARG A 1 581 ? -38.781 2.361 -5.84 1 94.56 581 ARG A O 1
ATOM 4504 N N . ALA A 1 582 ? -37 1.465 -4.82 1 94.81 582 ALA A N 1
ATOM 4505 C CA . ALA A 1 582 ? -36.062 1.996 -5.801 1 94.81 582 ALA A CA 1
ATOM 4506 C C . ALA A 1 582 ? -34.75 1.197 -5.797 1 94.81 582 ALA A C 1
ATOM 4508 O O . ALA A 1 582 ? -34.469 0.482 -4.836 1 94.81 582 ALA A O 1
ATOM 4509 N N . GLU A 1 583 ? -34 1.297 -6.906 1 96.12 583 GLU A N 1
ATOM 4510 C CA . GLU A 1 583 ? -32.719 0.632 -7.004 1 96.12 583 GLU A CA 1
ATOM 4511 C C . GLU A 1 583 ? -31.672 1.298 -6.098 1 96.12 583 GLU A C 1
ATOM 4513 O O . GLU A 1 583 ? -30.75 0.644 -5.621 1 96.12 583 GLU A O 1
ATOM 4518 N N . LYS A 1 584 ? -31.875 2.564 -6.008 1 95.88 584 LYS A N 1
ATOM 4519 C CA . LYS A 1 584 ? -30.922 3.357 -5.227 1 95.88 584 LYS A CA 1
ATOM 4520 C C . LYS A 1 584 ? -31.656 4.32 -4.293 1 95.88 584 LYS A C 1
ATOM 4522 O O . LYS A 1 584 ? -32.812 4.695 -4.555 1 95.88 584 LYS A O 1
ATOM 4527 N N . LEU A 1 585 ? -31.031 4.652 -3.219 1 96.31 585 LEU A N 1
ATOM 4528 C CA . LEU A 1 585 ? -31.547 5.621 -2.268 1 96.31 585 LEU A CA 1
ATOM 4529 C C . LEU A 1 585 ? -30.547 6.738 -2.012 1 96.31 585 LEU A C 1
ATOM 4531 O O . LEU A 1 585 ? -29.422 6.473 -1.58 1 96.31 585 LEU A O 1
ATOM 4535 N N . TRP A 1 586 ? -31.016 7.961 -2.301 1 95.44 586 TRP A N 1
ATOM 4536 C CA . TRP A 1 586 ? -30.234 9.086 -1.794 1 95.44 586 TRP A CA 1
ATOM 4537 C C . TRP A 1 586 ? -30.453 9.266 -0.295 1 95.44 586 TRP A C 1
ATOM 4539 O O . TRP A 1 586 ? -31.594 9.359 0.169 1 95.44 586 TRP A O 1
ATOM 4549 N N . LEU A 1 587 ? -29.391 9.258 0.463 1 93.69 587 LEU A N 1
ATOM 4550 C CA . LEU A 1 587 ? -29.531 9.328 1.915 1 93.69 587 LEU A CA 1
ATOM 4551 C C . LEU A 1 587 ? -30.125 10.664 2.344 1 93.69 587 LEU A C 1
ATOM 4553 O O . LEU A 1 587 ? -29.797 11.711 1.775 1 93.69 587 LEU A O 1
ATOM 4557 N N . PRO A 1 588 ? -30.969 10.578 3.281 1 88.56 588 PRO A N 1
ATOM 4558 C CA . PRO A 1 588 ? -31.656 11.797 3.727 1 88.56 588 PRO A CA 1
ATOM 4559 C C . PRO A 1 588 ? -30.719 12.766 4.453 1 88.56 588 PRO A C 1
ATOM 4561 O O . PRO A 1 588 ? -29.688 12.352 4.996 1 88.56 588 PRO A O 1
ATOM 4564 N N . THR A 1 589 ? -31.125 13.945 4.543 1 83.69 589 THR A N 1
ATOM 4565 C CA . THR A 1 589 ? -30.344 15.008 5.164 1 83.69 589 THR A CA 1
ATOM 4566 C C . THR A 1 589 ? -30.5 14.977 6.68 1 83.69 589 THR A C 1
ATOM 4568 O O . THR A 1 589 ? -31.375 14.297 7.207 1 83.69 589 THR A O 1
ATOM 4571 N N . SER A 1 590 ? -29.453 15.516 7.332 1 78.44 590 SER A N 1
ATOM 4572 C CA . SER A 1 590 ? -29.406 15.703 8.781 1 78.44 590 SER A CA 1
ATOM 4573 C C . SER A 1 590 ? -29.094 17.156 9.133 1 78.44 590 SER A C 1
ATOM 4575 O O . SER A 1 590 ? -28.375 17.844 8.398 1 78.44 590 SER A O 1
ATOM 4577 N N . PRO A 1 591 ? -29.75 17.641 10.18 1 69.38 591 PRO A N 1
ATOM 4578 C CA . PRO A 1 591 ? -29.391 19 10.609 1 69.38 591 PRO A CA 1
ATOM 4579 C C . PRO A 1 591 ? -27.906 19.156 10.914 1 69.38 591 PRO A C 1
ATOM 4581 O O . PRO A 1 591 ? -27.391 20.266 10.961 1 69.38 591 PRO A O 1
ATOM 4584 N N . PHE A 1 592 ? -27.312 18.062 11.07 1 67 592 PHE A N 1
ATOM 4585 C CA . PHE A 1 592 ? -25.906 18.078 11.422 1 67 592 PHE A CA 1
ATOM 4586 C C . PHE A 1 592 ? -25.031 18.312 10.195 1 67 592 PHE A C 1
ATOM 4588 O O . PHE A 1 592 ? -23.828 18.531 10.305 1 67 592 PHE A O 1
ATOM 4595 N N . LEU A 1 593 ? -25.562 18.297 9.094 1 71.25 593 LEU A N 1
ATOM 4596 C CA . LEU A 1 593 ? -24.844 18.578 7.863 1 71.25 593 LEU A CA 1
ATOM 4597 C C . LEU A 1 593 ? -24.203 19.969 7.918 1 71.25 593 LEU A C 1
ATOM 4599 O O . LEU A 1 593 ? -23.109 20.172 7.387 1 71.25 593 LEU A O 1
ATOM 4603 N N . THR A 1 594 ? -24.812 20.906 8.609 1 62.06 594 THR A N 1
ATOM 4604 C CA . THR A 1 594 ? -24.328 22.281 8.641 1 62.06 594 THR A CA 1
ATOM 4605 C C . THR A 1 594 ? -23.516 22.531 9.914 1 62.06 594 THR A C 1
ATOM 4607 O O . THR A 1 594 ? -22.797 23.531 10 1 62.06 594 THR A O 1
ATOM 4610 N N . GLY A 1 595 ? -23.766 21.906 10.938 1 55.94 595 GLY A N 1
ATOM 4611 C CA . GLY A 1 595 ? -23.094 22.203 12.195 1 55.94 595 GLY A CA 1
ATOM 4612 C C . GLY A 1 595 ? -21.641 21.797 12.219 1 55.94 595 GLY A C 1
ATOM 4613 O O . GLY A 1 595 ? -20.891 22.188 13.117 1 55.94 595 GLY A O 1
ATOM 4614 N N . ASN A 1 596 ? -21 21.719 11.102 1 52.94 596 ASN A N 1
ATOM 4615 C CA . ASN A 1 596 ? -19.594 21.484 10.82 1 52.94 596 ASN A CA 1
ATOM 4616 C C . ASN A 1 596 ? -18.906 20.75 11.977 1 52.94 596 ASN A C 1
ATOM 4618 O O . ASN A 1 596 ? -17.812 21.125 12.391 1 52.94 596 ASN A O 1
ATOM 4622 N N . PHE A 1 597 ? -19.734 19.953 12.711 1 51.84 597 PHE A N 1
ATOM 4623 C CA . PHE A 1 597 ? -19.062 19.297 13.836 1 51.84 597 PHE A CA 1
ATOM 4624 C C . PHE A 1 597 ? -18.047 18.266 13.344 1 51.84 597 PHE A C 1
ATOM 4626 O O . PHE A 1 597 ? -18.391 17.391 12.539 1 51.84 597 PHE A O 1
ATOM 4633 N N . GLY A 1 598 ? -17.016 18.609 12.656 1 48.47 598 GLY A N 1
ATOM 4634 C CA . GLY A 1 598 ? -15.93 17.781 12.172 1 48.47 598 GLY A CA 1
ATOM 4635 C C . GLY A 1 598 ? -16.109 16.312 12.508 1 48.47 598 GLY A C 1
ATOM 4636 O O . GLY A 1 598 ? -16.891 15.961 13.391 1 48.47 598 GLY A O 1
ATOM 4637 N N . GLU A 1 599 ? -15.898 15.391 11.57 1 52.78 599 GLU A N 1
ATOM 4638 C CA . GLU A 1 599 ? -15.945 13.945 11.805 1 52.78 599 GLU A CA 1
ATOM 4639 C C . GLU A 1 599 ? -15.172 13.562 13.062 1 52.78 599 GLU A C 1
ATOM 4641 O O . GLU A 1 599 ? -13.984 13.242 12.992 1 52.78 599 GLU A O 1
ATOM 4646 N N . SER A 1 600 ? -15.055 14.281 14.078 1 53.12 600 SER A N 1
ATOM 4647 C CA . SER A 1 600 ? -14.211 13.773 15.148 1 53.12 600 SER A CA 1
ATOM 4648 C C . SER A 1 600 ? -14.586 12.336 15.516 1 53.12 600 SER A C 1
ATOM 4650 O O . SER A 1 600 ? -13.766 11.43 15.406 1 53.12 600 SER A O 1
ATOM 4652 N N . GLU A 1 601 ? -15.492 12.211 16.469 1 60.97 601 GLU A N 1
ATOM 4653 C CA . GLU A 1 601 ? -15.852 10.938 17.094 1 60.97 601 GLU A CA 1
ATOM 4654 C C . GLU A 1 601 ? -17.297 10.555 16.766 1 60.97 601 GLU A C 1
ATOM 4656 O O . GLU A 1 601 ? -18.078 11.383 16.312 1 60.97 601 GLU A O 1
ATOM 4661 N N . GLY A 1 602 ? -17.531 9.242 16.453 1 62.84 602 GLY A N 1
ATOM 4662 C CA . GLY A 1 602 ? -18.922 8.805 16.438 1 62.84 602 GLY A CA 1
ATOM 4663 C C . GLY A 1 602 ? -19.75 9.375 17.578 1 62.84 602 GLY A C 1
ATOM 4664 O O . GLY A 1 602 ? -19.281 9.43 18.719 1 62.84 602 GLY A O 1
ATOM 4665 N N . TYR A 1 603 ? -20.812 10.047 17.219 1 68.38 603 TYR A N 1
ATOM 4666 C CA . TYR A 1 603 ? -21.703 10.68 18.188 1 68.38 603 TYR A CA 1
ATOM 4667 C C . TYR A 1 603 ? -22.391 9.633 19.047 1 68.38 603 TYR A C 1
ATOM 4669 O O . TYR A 1 603 ? -22.578 9.844 20.25 1 68.38 603 TYR A O 1
ATOM 4677 N N . ASP A 1 604 ? -22.703 8.578 18.484 1 82.56 604 ASP A N 1
ATOM 4678 C CA . ASP A 1 604 ? -23.328 7.434 19.156 1 82.56 604 ASP A CA 1
ATOM 4679 C C . ASP A 1 604 ? -22.812 6.117 18.578 1 82.56 604 ASP A C 1
ATOM 4681 O O . ASP A 1 604 ? -21.672 6.047 18.078 1 82.56 604 ASP A O 1
ATOM 4685 N N . ALA A 1 605 ? -23.625 5.082 18.797 1 87.88 605 ALA A N 1
ATOM 4686 C CA . ALA A 1 605 ? -23.141 3.775 18.359 1 87.88 605 ALA A CA 1
ATOM 4687 C C . ALA A 1 605 ? -23.703 3.408 16.984 1 87.88 605 ALA A C 1
ATOM 4689 O O . ALA A 1 605 ? -23.422 2.324 16.469 1 87.88 605 ALA A O 1
ATOM 4690 N N . LEU A 1 606 ? -24.469 4.336 16.344 1 89.38 606 LEU A N 1
ATOM 4691 C CA . LEU A 1 606 ? -25.078 4.02 15.062 1 89.38 606 LEU A CA 1
ATOM 4692 C C . LEU A 1 606 ? -24.297 4.652 13.914 1 89.38 606 LEU A C 1
ATOM 4694 O O . LEU A 1 606 ? -24.688 5.707 13.406 1 89.38 606 LEU A O 1
ATOM 4698 N N . ALA A 1 607 ? -23.391 3.902 13.422 1 90.62 607 ALA A N 1
ATOM 4699 C CA . ALA A 1 607 ? -22.484 4.391 12.383 1 90.62 607 ALA A CA 1
ATOM 4700 C C . ALA A 1 607 ? -23.25 4.672 11.086 1 90.62 607 ALA A C 1
ATOM 4702 O O . ALA A 1 607 ? -22.969 5.648 10.391 1 90.62 607 ALA A O 1
ATOM 4703 N N . ALA A 1 608 ? -24.25 3.934 10.766 1 91.62 608 ALA A N 1
ATOM 4704 C CA . ALA A 1 608 ? -24.984 4.043 9.508 1 91.62 608 ALA A CA 1
ATOM 4705 C C . ALA A 1 608 ? -25.844 5.312 9.484 1 91.62 608 ALA A C 1
ATOM 4707 O O . ALA A 1 608 ? -26.141 5.844 8.414 1 91.62 608 ALA A O 1
ATOM 4708 N N . ALA A 1 609 ? -26.219 5.727 10.609 1 88.19 609 ALA A N 1
ATOM 4709 C CA . ALA A 1 609 ? -27.078 6.906 10.68 1 88.19 609 ALA A CA 1
ATOM 4710 C C . ALA A 1 609 ? -26.25 8.188 10.617 1 88.19 609 ALA A C 1
ATOM 4712 O O . ALA A 1 609 ? -26.562 9.102 9.844 1 88.19 609 ALA A O 1
ATOM 4713 N N . SER A 1 610 ? -25.219 8.18 11.328 1 82.44 610 SER A N 1
ATOM 4714 C CA . SER A 1 610 ? -24.5 9.445 11.492 1 82.44 610 SER A CA 1
ATOM 4715 C C . SER A 1 610 ? -23.234 9.477 10.641 1 82.44 610 SER A C 1
ATOM 4717 O O . SER A 1 610 ? -22.734 10.547 10.281 1 82.44 610 SER A O 1
ATOM 4719 N N . GLY A 1 611 ? -22.703 8.445 10.273 1 83.94 611 GLY A N 1
ATOM 4720 C CA . GLY A 1 611 ? -21.375 8.367 9.695 1 83.94 611 GLY A CA 1
ATOM 4721 C C . GLY A 1 611 ? -21.281 9 8.32 1 83.94 611 GLY A C 1
ATOM 4722 O O . GLY A 1 611 ? -20.234 9.539 7.945 1 83.94 611 GLY A O 1
ATOM 4723 N N . PHE A 1 612 ? -22.375 9.023 7.535 1 89.62 612 PHE A N 1
ATOM 4724 C CA . PHE A 1 612 ? -22.312 9.484 6.156 1 89.62 612 PHE A CA 1
ATOM 4725 C C . PHE A 1 612 ? -22.547 10.992 6.082 1 89.62 612 PHE A C 1
ATOM 4727 O O . PHE A 1 612 ? -21.75 11.719 5.48 1 89.62 612 PHE A O 1
ATOM 4734 N N . THR A 1 613 ? -23.547 11.484 6.742 1 83 613 THR A N 1
ATOM 4735 C CA . THR A 1 613 ? -23.938 12.883 6.648 1 83 613 THR A CA 1
ATOM 4736 C C . THR A 1 613 ? -22.891 13.773 7.34 1 83 613 THR A C 1
ATOM 4738 O O . THR A 1 613 ? -22.656 14.898 6.906 1 83 613 THR A O 1
ATOM 4741 N N . ARG A 1 614 ? -22.375 13.289 8.328 1 80.62 614 ARG A N 1
ATOM 4742 C CA . ARG A 1 614 ? -21.359 14.078 9.031 1 80.62 614 ARG A CA 1
ATOM 4743 C C . ARG A 1 614 ? -20.109 14.242 8.188 1 80.62 614 ARG A C 1
ATOM 4745 O O . ARG A 1 614 ? -19.484 15.305 8.18 1 80.62 614 ARG A O 1
ATOM 4752 N N . ARG A 1 615 ? -19.75 13.234 7.578 1 85.75 615 ARG A N 1
ATOM 4753 C CA . ARG A 1 615 ? -18.594 13.328 6.699 1 85.75 615 ARG A CA 1
ATOM 4754 C C . ARG A 1 615 ? -18.891 14.195 5.48 1 85.75 615 ARG A C 1
ATOM 4756 O O . ARG A 1 615 ? -18.016 14.938 5.012 1 85.75 615 ARG A O 1
ATOM 4763 N N . LEU A 1 616 ? -20.078 14.07 5 1 89.69 616 LEU A N 1
ATOM 4764 C CA . LEU A 1 616 ? -20.5 14.914 3.889 1 89.69 616 LEU A CA 1
ATOM 4765 C C . LEU A 1 616 ? -20.469 16.391 4.285 1 89.69 616 LEU A C 1
ATOM 4767 O O . LEU A 1 616 ? -20.078 17.25 3.494 1 89.69 616 LEU A O 1
ATOM 4771 N N . GLY A 1 617 ? -20.828 16.656 5.484 1 84.12 617 GLY A N 1
ATOM 4772 C CA . GLY A 1 617 ? -20.859 18.016 5.973 1 84.12 617 GLY A CA 1
ATOM 4773 C C . GLY A 1 617 ? -19.469 18.656 6.047 1 84.12 617 GLY A C 1
ATOM 4774 O O . GLY A 1 617 ? -19.328 19.859 5.895 1 84.12 617 GLY A O 1
ATOM 4775 N N . ASN A 1 618 ? -18.484 17.828 6.199 1 82.94 618 ASN A N 1
ATOM 4776 C CA . ASN A 1 618 ? -17.125 18.328 6.344 1 82.94 618 ASN A CA 1
ATOM 4777 C C . ASN A 1 618 ? -16.312 18.156 5.059 1 82.94 618 ASN A C 1
ATOM 4779 O O . ASN A 1 618 ? -15.102 18.344 5.051 1 82.94 618 ASN A O 1
ATOM 4783 N N . LEU A 1 619 ? -16.953 17.828 4.051 1 89.56 619 LEU A N 1
ATOM 4784 C CA . LEU A 1 619 ? -16.25 17.453 2.822 1 89.56 619 LEU A CA 1
ATOM 4785 C C . LEU A 1 619 ? -15.477 18.641 2.252 1 89.56 619 LEU A C 1
ATOM 4787 O O . LEU A 1 619 ? -14.359 18.469 1.765 1 89.56 619 LEU A O 1
ATOM 4791 N N . TYR A 1 620 ? -16.062 19.859 2.197 1 89.94 620 TYR A N 1
ATOM 4792 C CA . TYR A 1 620 ? -15.445 21.031 1.617 1 89.94 620 TYR A CA 1
ATOM 4793 C C . TYR A 1 620 ? -14.922 21.969 2.705 1 89.94 620 TYR A C 1
ATOM 4795 O O . TYR A 1 620 ? -14.93 23.188 2.543 1 89.94 620 TYR A O 1
ATOM 4803 N N . GLY A 1 621 ? -14.453 21.469 3.609 1 74.31 621 GLY A N 1
ATOM 4804 C CA . GLY A 1 621 ? -13.883 22.281 4.672 1 74.31 621 GLY A CA 1
ATOM 4805 C C . GLY A 1 621 ? -14.891 22.641 5.75 1 74.31 621 GLY A C 1
ATOM 4806 O O . GLY A 1 621 ? -16.031 22.172 5.719 1 74.31 621 GLY A O 1
ATOM 4807 N N . GLY A 1 622 ? -14.555 23.266 6.902 1 59.97 622 GLY A N 1
ATOM 4808 C CA . GLY A 1 622 ? -15.328 23.688 8.055 1 59.97 622 GLY A CA 1
ATOM 4809 C C . GLY A 1 622 ? -14.57 23.562 9.367 1 59.97 622 GLY A C 1
ATOM 4810 O O . GLY A 1 622 ? -13.344 23.5 9.375 1 59.97 622 GLY A O 1
ATOM 4811 N N . LEU A 1 623 ? -15.203 23.875 10.344 1 49.47 623 LEU A N 1
ATOM 4812 C CA . LEU A 1 623 ? -14.562 23.938 11.656 1 49.47 623 LEU A CA 1
ATOM 4813 C C . LEU A 1 623 ? -13.68 22.719 11.898 1 49.47 623 LEU A C 1
ATOM 4815 O O . LEU A 1 623 ? -12.625 22.828 12.523 1 49.47 623 LEU A O 1
ATOM 4819 N N . SER A 1 624 ? -14.195 21.641 11.336 1 48.44 624 SER A N 1
ATOM 4820 C CA . SER A 1 624 ? -13.57 20.359 11.648 1 48.44 624 SER A CA 1
ATOM 4821 C C . SER A 1 624 ? -12.297 20.156 10.828 1 48.44 624 SER A C 1
ATOM 4823 O O . SER A 1 624 ? -11.414 19.406 11.234 1 48.44 624 SER A O 1
ATOM 4825 N N . ASP A 1 625 ? -12.227 20.75 9.625 1 50.66 625 ASP A N 1
ATOM 4826 C CA . ASP A 1 625 ? -11.094 20.5 8.734 1 50.66 625 ASP A CA 1
ATOM 4827 C C . ASP A 1 625 ? -9.812 21.125 9.297 1 50.66 625 ASP A C 1
ATOM 4829 O O . ASP A 1 625 ? -8.719 20.859 8.797 1 50.66 625 ASP A O 1
ATOM 4833 N N . LEU A 1 626 ? -9.93 21.953 10.344 1 46.78 626 LEU A N 1
ATOM 4834 C CA . LEU A 1 626 ? -8.781 22.625 10.938 1 46.78 626 LEU A CA 1
ATOM 4835 C C . LEU A 1 626 ? -7.824 21.625 11.578 1 46.78 626 LEU A C 1
ATOM 4837 O O . LEU A 1 626 ? -6.629 21.906 11.703 1 46.78 626 LEU A O 1
ATOM 4841 N N . ALA A 1 627 ? -8.375 20.438 11.836 1 58.94 627 ALA A N 1
ATOM 4842 C CA . ALA A 1 627 ? -7.43 19.547 12.5 1 58.94 627 ALA A CA 1
ATOM 4843 C C . ALA A 1 627 ? -7.406 18.172 11.82 1 58.94 627 ALA A C 1
ATOM 4845 O O . ALA A 1 627 ? -6.898 17.203 12.391 1 58.94 627 ALA A O 1
ATOM 4846 N N . GLY A 1 628 ? -7.871 18.234 10.492 1 70.81 628 GLY A N 1
ATOM 4847 C CA . GLY A 1 628 ? -7.973 16.922 9.883 1 70.81 628 GLY A CA 1
ATOM 4848 C C . GLY A 1 628 ? -6.789 16.578 8.992 1 70.81 628 GLY A C 1
ATOM 4849 O O . GLY A 1 628 ? -5.812 17.328 8.938 1 70.81 628 GLY A O 1
ATOM 4850 N N . PRO A 1 629 ? -6.84 15.367 8.438 1 79.31 629 PRO A N 1
ATOM 4851 C CA . PRO A 1 629 ? -5.77 14.945 7.527 1 79.31 629 PRO A CA 1
ATOM 4852 C C . PRO A 1 629 ? -5.66 15.844 6.293 1 79.31 629 PRO A C 1
ATOM 4854 O O . PRO A 1 629 ? -6.648 16.453 5.883 1 79.31 629 PRO A O 1
ATOM 4857 N N . ASP A 1 630 ? -4.492 15.984 5.824 1 83.62 630 ASP A N 1
ATOM 4858 C CA . ASP A 1 630 ? -4.262 16.797 4.637 1 83.62 630 ASP A CA 1
ATOM 4859 C C . ASP A 1 630 ? -4.602 16.031 3.365 1 83.62 630 ASP A C 1
ATOM 4861 O O . ASP A 1 630 ? -3.945 15.039 3.035 1 83.62 630 ASP A O 1
ATOM 4865 N N . TYR A 1 631 ? -5.598 16.484 2.65 1 89.94 631 TYR A N 1
ATOM 4866 C CA . TYR A 1 631 ? -5.988 15.875 1.383 1 89.94 631 TYR A CA 1
ATOM 4867 C C . TYR A 1 631 ? -5.586 16.766 0.208 1 89.94 631 TYR A C 1
ATOM 4869 O O . TYR A 1 631 ? -6.02 16.531 -0.924 1 89.94 631 TYR A O 1
ATOM 4877 N N . SER A 1 632 ? -4.816 17.781 0.463 1 90.69 632 SER A N 1
ATOM 4878 C CA . SER A 1 632 ? -4.492 18.734 -0.583 1 90.69 632 SER A CA 1
ATOM 4879 C C . SER A 1 632 ? -3.422 18.203 -1.523 1 90.69 632 SER A C 1
ATOM 4881 O O . SER A 1 632 ? -3.297 18.656 -2.66 1 90.69 632 SER A O 1
ATOM 4883 N N . GLY A 1 633 ? -2.65 17.281 -1.017 1 89.88 633 GLY A N 1
ATOM 4884 C CA . GLY A 1 633 ? -1.508 16.781 -1.767 1 89.88 633 GLY A CA 1
ATOM 4885 C C . GLY A 1 633 ? -0.214 17.5 -1.429 1 89.88 633 GLY A C 1
ATOM 4886 O O . GLY A 1 633 ? 0.823 17.234 -2.045 1 89.88 633 GLY A O 1
ATOM 4887 N N . GLN A 1 634 ? -0.237 18.297 -0.443 1 87.38 634 GLN A N 1
ATOM 4888 C CA . GLN A 1 634 ? 0.943 19.078 -0.088 1 87.38 634 GLN A CA 1
ATOM 4889 C C . GLN A 1 634 ? 2.062 18.172 0.43 1 87.38 634 GLN A C 1
ATOM 4891 O O . GLN A 1 634 ? 3.232 18.391 0.107 1 87.38 634 GLN A O 1
ATOM 4896 N N . HIS A 1 635 ? 1.696 17.172 1.174 1 85.81 635 HIS A N 1
ATOM 4897 C CA . HIS A 1 635 ? 2.719 16.359 1.815 1 85.81 635 HIS A CA 1
ATOM 4898 C C . HIS A 1 635 ? 2.707 14.938 1.27 1 85.81 635 HIS A C 1
ATOM 4900 O O . HIS A 1 635 ? 3.223 14.016 1.91 1 85.81 635 HIS A O 1
ATOM 4906 N N . ASP A 1 636 ? 2.084 14.758 0.178 1 89.38 636 ASP A N 1
ATOM 4907 C CA . ASP A 1 636 ? 2.043 13.492 -0.544 1 89.38 636 ASP A CA 1
ATOM 4908 C C . ASP A 1 636 ? 1.959 13.719 -2.051 1 89.38 636 ASP A C 1
ATOM 4910 O O . ASP A 1 636 ? 0.865 13.852 -2.605 1 89.38 636 ASP A O 1
ATOM 4914 N N . TYR A 1 637 ? 3.045 13.617 -2.654 1 90.81 637 TYR A N 1
ATOM 4915 C CA . TYR A 1 637 ? 3.119 13.938 -4.074 1 90.81 637 TYR A CA 1
ATOM 4916 C C . TYR A 1 637 ? 2.373 12.906 -4.906 1 90.81 637 TYR A C 1
ATOM 4918 O O . TYR A 1 637 ? 1.974 13.18 -6.043 1 90.81 637 TYR A O 1
ATOM 4926 N N . THR A 1 638 ? 2.24 11.703 -4.395 1 91.56 638 THR A N 1
ATOM 4927 C CA . THR A 1 638 ? 1.451 10.719 -5.129 1 91.56 638 THR A CA 1
ATOM 4928 C C . THR A 1 638 ? -0.018 11.133 -5.172 1 91.56 638 THR A C 1
ATOM 4930 O O . THR A 1 638 ? -0.704 10.898 -6.168 1 91.56 638 THR A O 1
ATOM 4933 N N . LEU A 1 639 ? -0.461 11.68 -4.117 1 93.5 639 LEU A N 1
ATOM 4934 C CA . LEU A 1 639 ? -1.817 12.211 -4.09 1 93.5 639 LEU A CA 1
ATOM 4935 C C . LEU A 1 639 ? -1.954 13.398 -5.043 1 93.5 639 LEU A C 1
ATOM 4937 O O . LEU A 1 639 ? -2.941 13.5 -5.773 1 93.5 639 LEU A O 1
ATOM 4941 N N . LEU A 1 640 ? -0.978 14.258 -5.027 1 92.69 640 LEU A N 1
ATOM 4942 C CA . LEU A 1 640 ? -0.97 15.414 -5.918 1 92.69 640 LEU A CA 1
ATOM 4943 C C . LEU A 1 640 ? -0.97 14.969 -7.375 1 92.69 640 LEU A C 1
ATOM 4945 O O . LEU A 1 640 ? -1.678 15.547 -8.203 1 92.69 640 LEU A O 1
ATOM 4949 N N . GLU A 1 641 ? -0.145 14.008 -7.637 1 91.88 641 GLU A N 1
ATOM 4950 C CA . GLU A 1 641 ? -0.067 13.484 -9 1 91.88 641 GLU A CA 1
ATOM 4951 C C . GLU A 1 641 ? -1.418 12.945 -9.461 1 91.88 641 GLU A C 1
ATOM 4953 O O . GLU A 1 641 ? -1.803 13.133 -10.617 1 91.88 641 GLU A O 1
ATOM 4958 N N . ARG A 1 642 ? -2.113 12.266 -8.625 1 93.25 642 ARG A N 1
ATOM 4959 C CA . ARG A 1 642 ? -3.447 11.781 -8.977 1 93.25 642 ARG A CA 1
ATOM 4960 C C . ARG A 1 642 ? -4.398 12.945 -9.234 1 93.25 642 ARG A C 1
ATOM 4962 O O . ARG A 1 642 ? -5.145 12.938 -10.219 1 93.25 642 ARG A O 1
ATOM 4969 N N . TYR A 1 643 ? -4.359 13.914 -8.422 1 95.31 643 TYR A N 1
ATOM 4970 C CA . TYR A 1 643 ? -5.23 15.078 -8.578 1 95.31 643 TYR A CA 1
ATOM 4971 C C . TYR A 1 643 ? -4.895 15.844 -9.852 1 95.31 643 TYR A C 1
ATOM 4973 O O . TYR A 1 643 ? -5.777 16.438 -10.469 1 95.31 643 TYR A O 1
ATOM 4981 N N . GLN A 1 644 ? -3.666 15.867 -10.18 1 93.19 644 GLN A N 1
ATOM 4982 C CA . GLN A 1 644 ? -3.268 16.531 -11.414 1 93.19 644 GLN A CA 1
ATOM 4983 C C . GLN A 1 644 ? -3.973 15.922 -12.617 1 93.19 644 GLN A C 1
ATOM 4985 O O . GLN A 1 644 ? -4.371 16.641 -13.539 1 93.19 644 GLN A O 1
ATOM 4990 N N . ARG A 1 645 ? -4.152 14.695 -12.609 1 92.19 645 ARG A N 1
ATOM 4991 C CA . ARG A 1 645 ? -4.82 14.008 -13.711 1 92.19 645 ARG A CA 1
ATOM 4992 C C . ARG A 1 645 ? -6.324 14.234 -13.664 1 92.19 645 ARG A C 1
ATOM 4994 O O . ARG A 1 645 ? -7.004 14.125 -14.688 1 92.19 645 ARG A O 1
ATOM 5001 N N . LEU A 1 646 ? -6.777 14.68 -12.508 1 95.19 646 LEU A N 1
ATOM 5002 C CA . LEU A 1 646 ? -8.219 14.805 -12.328 1 95.19 646 LEU A CA 1
ATOM 5003 C C . LEU A 1 646 ? -8.664 16.25 -12.438 1 95.19 646 LEU A C 1
ATOM 5005 O O . LEU A 1 646 ? -9.859 16.547 -12.469 1 95.19 646 LEU A O 1
ATOM 5009 N N . SER A 1 647 ? -7.797 17.203 -12.562 1 95.19 647 SER A N 1
ATOM 5010 C CA . SER A 1 647 ? -8.133 18.625 -12.406 1 95.19 647 SER A CA 1
ATOM 5011 C C . SER A 1 647 ? -8.344 19.297 -13.758 1 95.19 647 SER A C 1
ATOM 5013 O O . SER A 1 647 ? -8.625 20.484 -13.828 1 95.19 647 SER A O 1
ATOM 5015 N N . HIS A 1 648 ? -8.422 18.625 -14.836 1 92.62 648 HIS A N 1
ATOM 5016 C CA . HIS A 1 648 ? -8.414 19.25 -16.156 1 92.62 648 HIS A CA 1
ATOM 5017 C C . HIS A 1 648 ? -9.812 19.688 -16.562 1 92.62 648 HIS A C 1
ATOM 5019 O O . HIS A 1 648 ? -9.969 20.609 -17.359 1 92.62 648 HIS A O 1
ATOM 5025 N N . ASP A 1 649 ? -10.719 19 -16.078 1 94.88 649 ASP A N 1
ATOM 5026 C CA . ASP A 1 649 ? -12.094 19.344 -16.422 1 94.88 649 ASP A CA 1
ATOM 5027 C C . ASP A 1 649 ? -13.031 19.094 -15.242 1 94.88 649 ASP A C 1
ATOM 5029 O O . ASP A 1 649 ? -12.656 18.422 -14.273 1 94.88 649 ASP A O 1
ATOM 5033 N N . ALA A 1 650 ? -14.219 19.688 -15.406 1 96.94 650 ALA A N 1
ATOM 5034 C CA . ALA A 1 650 ? -15.18 19.641 -14.305 1 96.94 650 ALA A CA 1
ATOM 5035 C C . ALA A 1 650 ? -15.602 18.203 -14.016 1 96.94 650 ALA A C 1
ATOM 5037 O O . ALA A 1 650 ? -15.812 17.828 -12.859 1 96.94 650 ALA A O 1
ATOM 5038 N N . THR A 1 651 ? -15.742 17.406 -15.047 1 96 651 THR A N 1
ATOM 5039 C CA . THR A 1 651 ? -16.188 16.016 -14.883 1 96 651 THR A CA 1
ATOM 5040 C C . THR A 1 651 ? -15.172 15.219 -14.07 1 96 651 THR A C 1
ATOM 5042 O O . THR A 1 651 ? -15.539 14.516 -13.133 1 96 651 THR A O 1
ATOM 5045 N N . ASN A 1 652 ? -13.938 15.352 -14.422 1 95.5 652 ASN A N 1
ATOM 5046 C CA . ASN A 1 652 ? -12.883 14.633 -13.711 1 95.5 652 ASN A CA 1
ATOM 5047 C C . ASN A 1 652 ? -12.648 15.234 -12.32 1 95.5 652 ASN A C 1
ATOM 5049 O O . ASN A 1 652 ? -12.375 14.508 -11.367 1 95.5 652 ASN A O 1
ATOM 5053 N N . ALA A 1 653 ? -12.742 16.5 -12.234 1 97.31 653 ALA A N 1
ATOM 5054 C CA . ALA A 1 653 ? -12.523 17.172 -10.953 1 97.31 653 ALA A CA 1
ATOM 5055 C C . ALA A 1 653 ? -13.547 16.719 -9.914 1 97.31 653 ALA A C 1
ATOM 5057 O O . ALA A 1 653 ? -13.266 16.734 -8.711 1 97.31 653 ALA A O 1
ATOM 5058 N N . ALA A 1 654 ? -14.703 16.328 -10.375 1 97.94 654 ALA A N 1
ATOM 5059 C CA . ALA A 1 654 ? -15.773 15.875 -9.484 1 97.94 654 ALA A CA 1
ATOM 5060 C C . ALA A 1 654 ? -15.352 14.617 -8.719 1 97.94 654 ALA A C 1
ATOM 5062 O O . ALA A 1 654 ? -15.914 14.305 -7.668 1 97.94 654 ALA A O 1
ATOM 5063 N N . GLN A 1 655 ? -14.383 13.938 -9.172 1 97.38 655 GLN A N 1
ATOM 5064 C CA . GLN A 1 655 ? -13.922 12.719 -8.516 1 97.38 655 GLN A CA 1
ATOM 5065 C C . GLN A 1 655 ? -13.156 13.047 -7.234 1 97.38 655 GLN A C 1
ATOM 5067 O O . GLN A 1 655 ? -13.078 12.219 -6.324 1 97.38 655 GLN A O 1
ATOM 5072 N N . ILE A 1 656 ? -12.586 14.195 -7.152 1 97.31 656 ILE A N 1
ATOM 5073 C CA . ILE A 1 656 ? -11.695 14.555 -6.043 1 97.31 656 ILE A CA 1
ATOM 5074 C C . ILE A 1 656 ? -12.484 14.539 -4.734 1 97.31 656 ILE A C 1
ATOM 5076 O O . ILE A 1 656 ? -12.117 13.82 -3.795 1 97.31 656 ILE A O 1
ATOM 5080 N N . PRO A 1 657 ? -13.633 15.234 -4.637 1 96.94 657 PRO A N 1
ATOM 5081 C CA . PRO A 1 657 ? -14.398 15.141 -3.389 1 96.94 657 PRO A CA 1
ATOM 5082 C C . PRO A 1 657 ? -14.922 13.734 -3.117 1 96.94 657 PRO A C 1
ATOM 5084 O O . PRO A 1 657 ? -14.977 13.305 -1.962 1 96.94 657 PRO A O 1
ATOM 5087 N N . SER A 1 658 ? -15.289 13.047 -4.152 1 97.62 658 SER A N 1
ATOM 5088 C CA . SER A 1 658 ? -15.789 11.688 -3.979 1 97.62 658 SER A CA 1
ATOM 5089 C C . SER A 1 658 ? -14.711 10.766 -3.426 1 97.62 658 SER A C 1
ATOM 5091 O O . SER A 1 658 ? -14.992 9.906 -2.592 1 97.62 658 SER A O 1
ATOM 5093 N N . LEU A 1 659 ? -13.523 10.953 -3.9 1 97.5 659 LEU A N 1
ATOM 5094 C CA . LEU A 1 659 ? -12.406 10.156 -3.412 1 97.5 659 LEU A CA 1
ATOM 5095 C C . LEU A 1 659 ? -12.102 10.477 -1.952 1 97.5 659 LEU A C 1
ATOM 5097 O O . LEU A 1 659 ? -11.859 9.57 -1.152 1 97.5 659 LEU A O 1
ATOM 5101 N N . LYS A 1 660 ? -12.094 11.742 -1.635 1 94.5 660 LYS A N 1
ATOM 5102 C CA . LYS A 1 660 ? -11.875 12.141 -0.248 1 94.5 660 LYS A CA 1
ATOM 5103 C C . LYS A 1 660 ? -12.93 11.531 0.673 1 94.5 660 LYS A C 1
ATOM 5105 O O . LYS A 1 660 ? -12.602 11.008 1.739 1 94.5 660 LYS A O 1
ATOM 5110 N N . MET A 1 661 ? -14.117 11.609 0.26 1 94.62 661 MET A N 1
ATOM 5111 C CA . MET A 1 661 ? -15.211 11.055 1.056 1 94.62 661 MET A CA 1
ATOM 5112 C C . MET A 1 661 ? -15.062 9.539 1.202 1 94.62 661 MET A C 1
ATOM 5114 O O . MET A 1 661 ? -15.25 9 2.293 1 94.62 661 MET A O 1
ATOM 5118 N N . THR A 1 662 ? -14.789 8.867 0.115 1 96.31 662 THR A N 1
ATOM 5119 C CA . THR A 1 662 ? -14.617 7.418 0.133 1 96.31 662 THR A CA 1
ATOM 5120 C C . THR A 1 662 ? -13.5 7.012 1.091 1 96.31 662 THR A C 1
ATOM 5122 O O . THR A 1 662 ? -13.648 6.055 1.853 1 96.31 662 THR A O 1
ATOM 5125 N N . ASP A 1 663 ? -12.461 7.715 1.067 1 94.94 663 ASP A N 1
ATOM 5126 C CA . ASP A 1 663 ? -11.336 7.445 1.954 1 94.94 663 ASP A CA 1
ATOM 5127 C C . ASP A 1 663 ? -11.734 7.621 3.418 1 94.94 663 ASP A C 1
ATOM 5129 O O . ASP A 1 663 ? -11.367 6.809 4.266 1 94.94 663 ASP A O 1
ATOM 5133 N N . GLY A 1 664 ? -12.414 8.664 3.68 1 91.44 664 GLY A N 1
ATOM 5134 C CA . GLY A 1 664 ? -12.898 8.906 5.031 1 91.44 664 GLY A CA 1
ATOM 5135 C C . GLY A 1 664 ? -13.875 7.852 5.516 1 91.44 664 GLY A C 1
ATOM 5136 O O . GLY A 1 664 ? -13.836 7.445 6.68 1 91.44 664 GLY A O 1
ATOM 5137 N N . LEU A 1 665 ? -14.703 7.438 4.648 1 94.19 665 LEU A N 1
ATOM 5138 C CA . LEU A 1 665 ? -15.664 6.395 5 1 94.19 665 LEU A CA 1
ATOM 5139 C C . LEU A 1 665 ? -14.945 5.078 5.285 1 94.19 665 LEU A C 1
ATOM 5141 O O . LEU A 1 665 ? -15.289 4.375 6.238 1 94.19 665 LEU A O 1
ATOM 5145 N N . ALA A 1 666 ? -14.008 4.777 4.473 1 95 666 ALA A N 1
ATOM 5146 C CA . ALA A 1 666 ? -13.25 3.545 4.672 1 95 666 ALA A CA 1
ATOM 5147 C C . ALA A 1 666 ? -12.531 3.555 6.02 1 95 666 ALA A C 1
ATOM 5149 O O . ALA A 1 666 ? -12.422 2.52 6.68 1 95 666 ALA A O 1
ATOM 5150 N N . ALA A 1 667 ? -12.07 4.664 6.375 1 92.38 667 ALA A N 1
ATOM 5151 C CA . ALA A 1 667 ? -11.32 4.785 7.617 1 92.38 667 ALA A CA 1
ATOM 5152 C C . ALA A 1 667 ? -12.242 4.656 8.828 1 92.38 667 ALA A C 1
ATOM 5154 O O . ALA A 1 667 ? -11.828 4.16 9.883 1 92.38 667 ALA A O 1
ATOM 5155 N N . GLY A 1 668 ? -13.484 4.988 8.703 1 91.19 668 GLY A N 1
ATOM 5156 C CA . GLY A 1 668 ? -14.344 5.102 9.875 1 91.19 668 GLY A CA 1
ATOM 5157 C C . GLY A 1 668 ? -15.305 3.941 10.023 1 91.19 668 GLY A C 1
ATOM 5158 O O . GLY A 1 668 ? -15.797 3.672 11.117 1 91.19 668 GLY A O 1
ATOM 5159 N N . LEU A 1 669 ? -15.523 3.244 8.906 1 93.62 669 LEU A N 1
ATOM 5160 C CA . LEU A 1 669 ? -16.641 2.301 8.953 1 93.62 669 LEU A CA 1
ATOM 5161 C C . LEU A 1 669 ? -16.172 0.894 8.594 1 93.62 669 LEU A C 1
ATOM 5163 O O . LEU A 1 669 ? -15.117 0.725 7.965 1 93.62 669 LEU A O 1
ATOM 5167 N N . VAL A 1 670 ? -16.969 -0.102 9.07 1 93.56 670 VAL A N 1
ATOM 5168 C CA . VAL A 1 670 ? -16.734 -1.504 8.742 1 93.56 670 VAL A CA 1
ATOM 5169 C C . VAL A 1 670 ? -18.062 -2.242 8.609 1 93.56 670 VAL A C 1
ATOM 5171 O O . VAL A 1 670 ? -19.062 -1.838 9.195 1 93.56 670 VAL A O 1
ATOM 5174 N N . GLY A 1 671 ? -18 -3.215 7.723 1 92.56 671 GLY A N 1
ATOM 5175 C CA . GLY A 1 671 ? -19.125 -4.133 7.633 1 92.56 671 GLY A CA 1
ATOM 5176 C C . GLY A 1 671 ? -18.938 -5.391 8.461 1 92.56 671 GLY A C 1
ATOM 5177 O O . GLY A 1 671 ? -17.844 -5.977 8.461 1 92.56 671 GLY A O 1
ATOM 5178 N N . THR A 1 672 ? -19.984 -5.805 9.148 1 88.06 672 THR A N 1
ATOM 5179 C CA . THR A 1 672 ? -19.828 -6.949 10.047 1 88.06 672 THR A CA 1
ATOM 5180 C C . THR A 1 672 ? -20.531 -8.18 9.477 1 88.06 672 THR A C 1
ATOM 5182 O O . THR A 1 672 ? -20.375 -9.281 9.992 1 88.06 672 THR A O 1
ATOM 5185 N N . LYS A 1 673 ? -21.266 -7.891 8.508 1 83.12 673 LYS A N 1
ATOM 5186 C CA . LYS A 1 673 ? -22 -9.008 7.934 1 83.12 673 LYS A CA 1
ATOM 5187 C C . LYS A 1 673 ? -21.094 -9.867 7.055 1 83.12 673 LYS A C 1
ATOM 5189 O O . LYS A 1 673 ? -20.281 -9.344 6.293 1 83.12 673 LYS A O 1
ATOM 5194 N N . THR A 1 674 ? -21.156 -11.156 7.5 1 68.75 674 THR A N 1
ATOM 5195 C CA . THR A 1 674 ? -20.344 -12.094 6.727 1 68.75 674 THR A CA 1
ATOM 5196 C C . THR A 1 674 ? -21.172 -12.695 5.586 1 68.75 674 THR A C 1
ATOM 5198 O O . THR A 1 674 ? -22.391 -12.68 5.625 1 68.75 674 THR A O 1
ATOM 5201 N N . SER A 1 675 ? -20.562 -12.773 4.449 1 54.28 675 SER A N 1
ATOM 5202 C CA . SER A 1 675 ? -21.203 -13.32 3.258 1 54.28 675 SER A CA 1
ATOM 5203 C C . SER A 1 675 ? -22.234 -14.383 3.627 1 54.28 675 SER A C 1
ATOM 5205 O O . SER A 1 675 ? -23.266 -14.516 2.959 1 54.28 675 SER A O 1
ATOM 5207 N N . VAL A 1 676 ? -21.938 -15.359 4.527 1 48 676 VAL A N 1
ATOM 5208 C CA . VAL A 1 676 ? -22.734 -16.578 4.52 1 48 676 VAL A CA 1
ATOM 5209 C C . VAL A 1 676 ? -23.312 -16.828 5.91 1 48 676 VAL A C 1
ATOM 5211 O O . VAL A 1 676 ? -23.781 -17.922 6.207 1 48 676 VAL A O 1
ATOM 5214 N N . SER A 1 677 ? -23.422 -15.742 6.621 1 45.75 677 SER A N 1
ATOM 5215 C CA . SER A 1 677 ? -23.812 -16.062 7.988 1 45.75 677 SER A CA 1
ATOM 5216 C C . SER A 1 677 ? -25.328 -16.312 8.078 1 45.75 677 SER A C 1
ATOM 5218 O O . SER A 1 677 ? -26.109 -15.586 7.461 1 45.75 677 SER A O 1
ATOM 5220 N N . THR A 1 678 ? -25.688 -17.484 8.367 1 42.72 678 THR A N 1
ATOM 5221 C CA . THR A 1 678 ? -27.062 -17.875 8.586 1 42.72 678 THR A CA 1
ATOM 5222 C C . THR A 1 678 ? -27.625 -17.266 9.867 1 42.72 678 THR A C 1
ATOM 5224 O O . THR A 1 678 ? -28.828 -17.328 10.125 1 42.72 678 THR A O 1
ATOM 5227 N N . LYS A 1 679 ? -26.859 -17.078 10.828 1 38.78 679 LYS A N 1
ATOM 5228 C CA . LYS A 1 679 ? -27.547 -16.719 12.062 1 38.78 679 LYS A CA 1
ATOM 5229 C C . LYS A 1 679 ? -27.609 -15.203 12.227 1 38.78 679 LYS A C 1
ATOM 5231 O O . LYS A 1 679 ? -26.75 -14.484 11.719 1 38.78 679 LYS A O 1
ATOM 5236 N N . TYR A 1 680 ? -28.734 -14.969 12.695 1 39.31 680 TYR A N 1
ATOM 5237 C CA . TYR A 1 680 ? -29.031 -13.617 13.156 1 39.31 680 TYR A CA 1
ATOM 5238 C C . TYR A 1 680 ? -27.938 -13.102 14.086 1 39.31 680 TYR A C 1
ATOM 5240 O O . TYR A 1 680 ? -27.516 -13.805 15.008 1 39.31 680 TYR A O 1
ATOM 5248 N N . VAL A 1 681 ? -27.031 -12.5 13.688 1 40.38 681 VAL A N 1
ATOM 5249 C CA . VAL A 1 681 ? -26.125 -11.852 14.633 1 40.38 681 VAL A CA 1
ATOM 5250 C C . VAL A 1 681 ? -26.938 -11.125 15.711 1 40.38 681 VAL A C 1
ATOM 5252 O O . VAL A 1 681 ? -27.719 -10.227 15.406 1 40.38 681 VAL A O 1
ATOM 5255 N N . ALA A 1 682 ? -27.156 -11.906 16.75 1 39.88 682 ALA A N 1
ATOM 5256 C CA . ALA A 1 682 ? -27.812 -11.219 17.859 1 39.88 682 ALA A CA 1
ATOM 5257 C C . ALA A 1 682 ? -27.156 -9.867 18.141 1 39.88 682 ALA A C 1
ATOM 5259 O O . ALA A 1 682 ? -25.922 -9.766 18.125 1 39.88 682 ALA A O 1
ATOM 5260 N N . TRP A 1 683 ? -27.812 -8.844 17.734 1 40.44 683 TRP A N 1
ATOM 5261 C CA . TRP A 1 683 ? -27.375 -7.5 18.109 1 40.44 683 TRP A CA 1
ATOM 5262 C C . TRP A 1 683 ? -27.016 -7.438 19.578 1 40.44 683 TRP A C 1
ATOM 5264 O O . TRP A 1 683 ? -27.703 -8.023 20.422 1 40.44 683 TRP A O 1
ATOM 5274 N N . PRO A 1 684 ? -25.688 -6.789 19.906 1 41.25 684 PRO A N 1
ATOM 5275 C CA . PRO A 1 684 ? -24.828 -6.008 19.016 1 41.25 684 PRO A CA 1
ATOM 5276 C C . PRO A 1 684 ? -23.828 -6.867 18.266 1 41.25 684 PRO A C 1
ATOM 5278 O O . PRO A 1 684 ? -23.203 -7.758 18.844 1 41.25 684 PRO A O 1
ATOM 5281 N N . ALA A 1 685 ? -23.75 -6.793 16.922 1 40.97 685 ALA A N 1
ATOM 5282 C CA . ALA A 1 685 ? -23 -7.59 15.953 1 40.97 685 ALA A CA 1
ATOM 5283 C C . ALA A 1 685 ? -21.5 -7.348 16.078 1 40.97 685 ALA A C 1
ATOM 5285 O O . ALA A 1 685 ? -21.047 -6.203 16.203 1 40.97 685 ALA A O 1
ATOM 5286 N N . SER A 1 686 ? -20.641 -8.156 16.688 1 41.19 686 SER A N 1
ATOM 5287 C CA . SER A 1 686 ? -19.188 -8.055 16.734 1 41.19 686 SER A CA 1
ATOM 5288 C C . SER A 1 686 ? -18.562 -8.523 15.422 1 41.19 686 SER A C 1
ATOM 5290 O O . SER A 1 686 ? -19.156 -9.336 14.703 1 41.19 686 SER A O 1
ATOM 5292 N N . LEU A 1 687 ? -17.703 -7.773 14.82 1 40.91 687 LEU A N 1
ATOM 5293 C CA . LEU A 1 687 ? -16.938 -8.18 13.641 1 40.91 687 LEU A CA 1
ATOM 5294 C C . LEU A 1 687 ? -16.469 -9.625 13.758 1 40.91 687 LEU A C 1
ATOM 5296 O O . LEU A 1 687 ? -16.359 -10.328 12.758 1 40.91 687 LEU A O 1
ATOM 5300 N N . ALA A 1 688 ? -15.844 -10.039 14.992 1 38.09 688 ALA A N 1
ATOM 5301 C CA . ALA A 1 688 ? -15.273 -11.367 15.156 1 38.09 688 ALA A CA 1
ATOM 5302 C C . ALA A 1 688 ? -16.359 -12.445 15.062 1 38.09 688 ALA A C 1
ATOM 5304 O O . ALA A 1 688 ? -17.125 -12.648 16 1 38.09 688 ALA A O 1
ATOM 5305 N N . VAL A 1 689 ? -17.078 -12.484 14.211 1 36.75 689 VAL A N 1
ATOM 5306 C CA . VAL A 1 689 ? -18.047 -13.57 14.219 1 36.75 689 VAL A CA 1
ATOM 5307 C C . VAL A 1 689 ? -17.344 -14.891 14.555 1 36.75 689 VAL A C 1
ATOM 5309 O O . VAL A 1 689 ? -16.734 -15.508 13.688 1 36.75 689 VAL A O 1
ATOM 5312 N N . ASP A 1 690 ? -16.484 -14.953 15.453 1 34.19 690 ASP A N 1
ATOM 5313 C CA . ASP A 1 690 ? -16.172 -16.328 15.859 1 34.19 690 ASP A CA 1
ATOM 5314 C C . ASP A 1 690 ? -17.438 -17.109 16.156 1 34.19 690 ASP A C 1
ATOM 5316 O O . ASP A 1 690 ? -17.422 -18.094 16.891 1 34.19 690 ASP A O 1
ATOM 5320 N N . ASP A 1 691 ? -18.5 -16.516 16.172 1 35.88 691 ASP A N 1
ATOM 5321 C CA . ASP A 1 691 ? -19.484 -17.5 16.656 1 35.88 691 ASP A CA 1
ATOM 5322 C C . ASP A 1 691 ? -19.484 -18.75 15.781 1 35.88 691 ASP A C 1
ATOM 5324 O O . ASP A 1 691 ? -20.062 -18.734 14.695 1 35.88 691 ASP A O 1
ATOM 5328 N N . THR A 1 692 ? -18.484 -19.531 15.828 1 36.75 692 THR A N 1
ATOM 5329 C CA . THR A 1 692 ? -18.344 -20.906 15.406 1 36.75 692 THR A CA 1
ATOM 5330 C C . THR A 1 692 ? -19.656 -21.656 15.531 1 36.75 692 THR A C 1
ATOM 5332 O O . THR A 1 692 ? -19.766 -22.828 15.141 1 36.75 692 THR A O 1
ATOM 5335 N N . ALA A 1 693 ? -20.359 -21.312 16.484 1 34.09 693 ALA A N 1
ATOM 5336 C CA . ALA A 1 693 ? -21.438 -22.266 16.75 1 34.09 693 ALA A CA 1
ATOM 5337 C C . ALA A 1 693 ? -22.297 -22.469 15.516 1 34.09 693 ALA A C 1
ATOM 5339 O O . ALA A 1 693 ? -23 -23.484 15.406 1 34.09 693 ALA A O 1
ATOM 5340 N N . SER A 1 694 ? -22.828 -21.281 14.922 1 38.53 694 SER A N 1
ATOM 5341 C CA . SER A 1 694 ? -23.844 -21.594 13.922 1 38.53 694 SER A CA 1
ATOM 5342 C C . SER A 1 694 ? -23.234 -21.781 12.539 1 38.53 694 SER A C 1
ATOM 5344 O O . SER A 1 694 ? -22.672 -20.828 11.969 1 38.53 694 SER A O 1
ATOM 5346 N N . GLY A 1 695 ? -23.094 -22.875 12.125 1 45.88 695 GLY A N 1
ATOM 5347 C CA . GLY A 1 695 ? -22.703 -23.516 10.875 1 45.88 695 GLY A CA 1
ATOM 5348 C C . GLY A 1 695 ? -21.969 -22.594 9.93 1 45.88 695 GLY A C 1
ATOM 5349 O O . GLY A 1 695 ? -22.078 -21.359 10.039 1 45.88 695 GLY A O 1
ATOM 5350 N N . PHE A 1 696 ? -21.016 -22.922 9.328 1 54.59 696 PHE A N 1
ATOM 5351 C CA . PHE A 1 696 ? -20.219 -22.234 8.32 1 54.59 696 PHE A CA 1
ATOM 5352 C C . PHE A 1 696 ? -21.078 -21.781 7.152 1 54.59 696 PHE A C 1
ATOM 5354 O O . PHE A 1 696 ? -21.906 -22.547 6.66 1 54.59 696 PHE A O 1
ATOM 5361 N N . PRO A 1 697 ? -21.062 -20.344 6.84 1 65.38 697 PRO A N 1
ATOM 5362 C CA . PRO A 1 697 ? -21.797 -19.891 5.656 1 65.38 697 PRO A CA 1
ATOM 5363 C C . PRO A 1 697 ? -21.359 -20.609 4.379 1 65.38 697 PRO A C 1
ATOM 5365 O O . PRO A 1 697 ? -20.203 -21.031 4.27 1 65.38 697 PRO A O 1
ATOM 5368 N N . ARG A 1 698 ? -22.422 -21.062 3.592 1 73.81 698 ARG A N 1
ATOM 5369 C CA . ARG A 1 698 ? -22.156 -21.734 2.332 1 73.81 698 ARG A CA 1
ATOM 5370 C C . ARG A 1 698 ? -22.578 -20.875 1.143 1 73.81 698 ARG A C 1
ATOM 5372 O O . ARG A 1 698 ? -23.578 -20.156 1.22 1 73.81 698 ARG A O 1
ATOM 5379 N N . ALA A 1 699 ? -21.797 -20.719 0.161 1 80.62 699 ALA A N 1
ATOM 5380 C CA . ALA A 1 699 ? -22.125 -20.047 -1.094 1 80.62 699 ALA A CA 1
ATOM 5381 C C . ALA A 1 699 ? -21.75 -20.906 -2.293 1 80.62 699 ALA A C 1
ATOM 5383 O O . ALA A 1 699 ? -20.891 -21.781 -2.188 1 80.62 699 ALA A O 1
ATOM 5384 N N . SER A 1 700 ? -22.516 -20.734 -3.33 1 84 700 SER A N 1
ATOM 5385 C CA . SER A 1 700 ? -22.219 -21.453 -4.566 1 84 700 SER A CA 1
ATOM 5386 C C . SER A 1 700 ? -20.969 -20.891 -5.246 1 84 700 SER A C 1
ATOM 5388 O O . SER A 1 700 ? -20.906 -19.703 -5.574 1 84 700 SER A O 1
ATOM 5390 N N . VAL A 1 701 ? -20.031 -21.734 -5.34 1 90.62 701 VAL A N 1
ATOM 5391 C CA . VAL A 1 701 ? -18.75 -21.328 -5.91 1 90.62 701 VAL A CA 1
ATOM 5392 C C . VAL A 1 701 ? -18.453 -22.156 -7.148 1 90.62 701 VAL A C 1
ATOM 5394 O O . VAL A 1 701 ? -18.703 -23.359 -7.176 1 90.62 701 VAL A O 1
ATOM 5397 N N . VAL A 1 702 ? -18.016 -21.484 -8.188 1 92.5 702 VAL A N 1
ATOM 5398 C CA . VAL A 1 702 ? -17.453 -22.188 -9.344 1 92.5 702 VAL A CA 1
ATOM 5399 C C . VAL A 1 702 ? -16 -22.578 -9.062 1 92.5 702 VAL A C 1
ATOM 5401 O O . VAL A 1 702 ? -15.102 -21.75 -9.164 1 92.5 702 VAL A O 1
ATOM 5404 N N . GLU A 1 703 ? -15.812 -23.766 -8.797 1 91.12 703 GLU A N 1
ATOM 5405 C CA . GLU A 1 703 ? -14.5 -24.281 -8.422 1 91.12 703 GLU A CA 1
ATOM 5406 C C . GLU A 1 703 ? -13.641 -24.562 -9.656 1 91.12 703 GLU A C 1
ATOM 5408 O O . GLU A 1 703 ? -14.141 -25.062 -10.664 1 91.12 703 GLU A O 1
ATOM 5413 N N . TYR A 1 704 ? -12.375 -24.188 -9.484 1 90 704 TYR A N 1
ATOM 5414 C CA . TYR A 1 704 ? -11.43 -24.547 -10.539 1 90 704 TYR A CA 1
ATOM 5415 C C . TYR A 1 704 ? -10.914 -25.969 -10.352 1 90 704 TYR A C 1
ATOM 5417 O O . TYR A 1 704 ? -10.531 -26.344 -9.242 1 90 704 TYR A O 1
ATOM 5425 N N . ARG A 1 705 ? -11.031 -26.656 -11.414 1 85.81 705 ARG A N 1
ATOM 5426 C CA . ARG A 1 705 ? -10.578 -28.031 -11.359 1 85.81 705 ARG A CA 1
ATOM 5427 C C . ARG A 1 705 ? -9.578 -28.328 -12.477 1 85.81 705 ARG A C 1
ATOM 5429 O O . ARG A 1 705 ? -9.648 -27.734 -13.555 1 85.81 705 ARG A O 1
ATOM 5436 N N . ARG A 1 706 ? -8.695 -29.156 -12.078 1 85.19 706 ARG A N 1
ATOM 5437 C CA . ARG A 1 706 ? -7.734 -29.641 -13.062 1 85.19 706 ARG A CA 1
ATOM 5438 C C . ARG A 1 706 ? -8.336 -30.766 -13.914 1 85.19 706 ARG A C 1
ATOM 5440 O O . ARG A 1 706 ? -8.828 -31.75 -13.375 1 85.19 706 ARG A O 1
ATOM 5447 N N . VAL A 1 707 ? -8.406 -30.484 -15.219 1 85.88 707 VAL A N 1
ATOM 5448 C CA . VAL A 1 707 ? -8.969 -31.5 -16.109 1 85.88 707 VAL A CA 1
ATOM 5449 C C . VAL A 1 707 ? -7.91 -31.922 -17.125 1 85.88 707 VAL A C 1
ATOM 5451 O O . VAL A 1 707 ? -7.109 -31.109 -17.594 1 85.88 707 VAL A O 1
ATOM 5454 N N . ILE A 1 708 ? -7.852 -33.25 -17.312 1 87.38 708 ILE A N 1
ATOM 5455 C CA . ILE A 1 708 ? -6.953 -33.812 -18.312 1 87.38 708 ILE A CA 1
ATOM 5456 C C . ILE A 1 708 ? -7.625 -33.781 -19.688 1 87.38 708 ILE A C 1
ATOM 5458 O O . ILE A 1 708 ? -8.758 -34.219 -19.844 1 87.38 708 ILE A O 1
ATOM 5462 N N . ARG A 1 709 ? -6.961 -33.125 -20.609 1 86.38 709 ARG A N 1
ATOM 5463 C CA . ARG A 1 709 ? -7.453 -33.062 -21.969 1 86.38 709 ARG A CA 1
ATOM 5464 C C . ARG A 1 709 ? -6.59 -33.938 -22.906 1 86.38 709 ARG A C 1
ATOM 5466 O O . ARG A 1 709 ? -5.516 -34.375 -22.5 1 86.38 709 ARG A O 1
ATOM 5473 N N . TYR A 1 710 ? -7.293 -34.312 -24.031 1 90.56 710 TYR A N 1
ATOM 5474 C CA . TYR A 1 710 ? -6.609 -35.188 -24.984 1 90.56 710 TYR A CA 1
ATOM 5475 C C . TYR A 1 710 ? -6.684 -34.594 -26.391 1 90.56 710 TYR A C 1
ATOM 5477 O O . TYR A 1 710 ? -7.75 -34.188 -26.844 1 90.56 710 TYR A O 1
ATOM 5485 N N . ASP A 1 711 ? -5.539 -34.469 -26.953 1 91.25 711 ASP A N 1
ATOM 5486 C CA . ASP A 1 711 ? -5.492 -34.156 -28.375 1 91.25 711 ASP A CA 1
ATOM 5487 C C . ASP A 1 711 ? -5.812 -35.375 -29.219 1 91.25 711 ASP A C 1
ATOM 5489 O O . ASP A 1 711 ? -4.996 -36.281 -29.328 1 91.25 711 ASP A O 1
ATOM 5493 N N . ILE A 1 712 ? -6.875 -35.375 -29.984 1 90.31 712 ILE A N 1
ATOM 5494 C CA . ILE A 1 712 ? -7.426 -36.531 -30.672 1 90.31 712 ILE A CA 1
ATOM 5495 C C . ILE A 1 712 ? -6.5 -36.938 -31.812 1 90.31 712 ILE A C 1
ATOM 5497 O O . ILE A 1 712 ? -6.512 -38.094 -32.25 1 90.31 712 ILE A O 1
ATOM 5501 N N . ARG A 1 713 ? -5.707 -35.969 -32.281 1 86.56 713 ARG A N 1
ATOM 5502 C CA . ARG A 1 713 ? -4.801 -36.281 -33.406 1 86.56 713 ARG A CA 1
ATOM 5503 C C . ARG A 1 713 ? -3.854 -37.406 -33.031 1 86.56 713 ARG A C 1
ATOM 5505 O O . ARG A 1 713 ? -3.438 -38.188 -33.875 1 86.56 713 ARG A O 1
ATOM 5512 N N . TYR A 1 714 ? -3.545 -37.531 -31.703 1 92.31 714 TYR A N 1
ATOM 5513 C CA . TYR A 1 714 ? -2.598 -38.531 -31.234 1 92.31 714 TYR A CA 1
ATOM 5514 C C . TYR A 1 714 ? -3.297 -39.875 -31 1 92.31 714 TYR A C 1
ATOM 5516 O O . TYR A 1 714 ? -2.641 -40.906 -30.828 1 92.31 714 TYR A O 1
ATOM 5524 N N . ALA A 1 715 ? -4.59 -39.875 -31.109 1 91.75 715 ALA A N 1
ATOM 5525 C CA . ALA A 1 715 ? -5.352 -41.094 -30.828 1 91.75 715 ALA A CA 1
ATOM 5526 C C . ALA A 1 715 ? -5.738 -41.812 -32.125 1 91.75 715 ALA A C 1
ATOM 5528 O O . ALA A 1 715 ? -6.305 -42.906 -32.062 1 91.75 715 ALA A O 1
ATOM 5529 N N . ILE A 1 716 ? -5.363 -41.344 -33.219 1 92.62 716 ILE A N 1
ATOM 5530 C CA . ILE A 1 716 ? -5.793 -41.906 -34.531 1 92.62 716 ILE A CA 1
ATOM 5531 C C . ILE A 1 716 ? -5.312 -43.344 -34.656 1 92.62 716 ILE A C 1
ATOM 5533 O O . ILE A 1 716 ? -6.105 -44.25 -34.938 1 92.62 716 ILE A O 1
ATOM 5537 N N . PRO A 1 717 ? -4.012 -43.562 -34.469 1 92.25 717 PRO A N 1
ATOM 5538 C CA . PRO A 1 717 ? -3.57 -44.969 -34.594 1 92.25 717 PRO A CA 1
ATOM 5539 C C . PRO A 1 717 ? -4.301 -45.906 -33.625 1 92.25 717 PRO A C 1
ATOM 5541 O O . PRO A 1 717 ? -4.602 -47.031 -33.969 1 92.25 717 PRO A O 1
ATOM 5544 N N . ALA A 1 718 ? -4.598 -45.438 -32.5 1 91.5 718 ALA A N 1
ATOM 5545 C CA . ALA A 1 718 ? -5.305 -46.281 -31.531 1 91.5 718 ALA A CA 1
ATOM 5546 C C . ALA A 1 718 ? -6.742 -46.531 -31.969 1 91.5 718 ALA A C 1
ATOM 5548 O O . ALA A 1 718 ? -7.266 -47.625 -31.781 1 91.5 718 ALA A O 1
ATOM 5549 N N . PHE A 1 719 ? -7.391 -45.625 -32.594 1 92.75 719 PHE A N 1
ATOM 5550 C CA . PHE A 1 719 ? -8.766 -45.812 -33.062 1 92.75 719 PHE A CA 1
ATOM 5551 C C . PHE A 1 719 ? -8.812 -46.781 -34.219 1 92.75 719 PHE A C 1
ATOM 5553 O O . PHE A 1 719 ? -9.75 -47.594 -34.312 1 92.75 719 PHE A O 1
ATOM 5560 N N . VAL A 1 720 ? -7.84 -46.656 -35.031 1 92.38 720 VAL A N 1
ATOM 5561 C CA . VAL A 1 720 ? -7.766 -47.594 -36.156 1 92.38 720 VAL A CA 1
ATOM 5562 C C . VAL A 1 720 ? -7.617 -49.031 -35.625 1 92.38 720 VAL A C 1
ATOM 5564 O O . VAL A 1 720 ? -8.281 -49.938 -36.094 1 92.38 720 VAL A O 1
ATOM 5567 N N . MET A 1 721 ? -6.832 -49.094 -34.656 1 92.88 721 MET A N 1
ATOM 5568 C CA . MET A 1 721 ? -6.613 -50.406 -34.062 1 92.88 721 MET A CA 1
ATOM 5569 C C . MET A 1 721 ? -7.879 -50.906 -33.375 1 92.88 721 MET A C 1
ATOM 5571 O O . MET A 1 721 ? -8.203 -52.094 -33.438 1 92.88 721 MET A O 1
ATOM 5575 N N . LEU A 1 722 ? -8.531 -50.094 -32.656 1 91.75 722 LEU A N 1
ATOM 5576 C CA . LEU A 1 722 ? -9.766 -50.469 -31.984 1 91.75 722 LEU A CA 1
ATOM 5577 C C . LEU A 1 722 ? -10.852 -50.844 -32.969 1 91.75 722 LEU A C 1
ATOM 5579 O O . LEU A 1 722 ? -11.633 -51.75 -32.719 1 91.75 722 LEU A O 1
ATOM 5583 N N . ALA A 1 723 ? -10.859 -50.156 -34.125 1 92.06 723 ALA A N 1
ATOM 5584 C CA . ALA A 1 723 ? -11.805 -50.5 -35.188 1 92.06 723 ALA A CA 1
ATOM 5585 C C . ALA A 1 723 ? -11.5 -51.875 -35.781 1 92.06 723 ALA A C 1
ATOM 5587 O O . ALA A 1 723 ? -12.414 -52.688 -36 1 92.06 723 ALA A O 1
ATOM 5588 N N . LEU A 1 724 ? -10.234 -52.094 -36.031 1 90.94 724 LEU A N 1
ATOM 5589 C CA . LEU A 1 724 ? -9.828 -53.406 -36.531 1 90.94 724 LEU A CA 1
ATOM 5590 C C . LEU A 1 724 ? -10.172 -54.5 -35.562 1 90.94 724 LEU A C 1
ATOM 5592 O O . LEU A 1 724 ? -10.633 -55.562 -35.969 1 90.94 724 LEU A O 1
ATOM 5596 N N . LEU A 1 725 ? -9.93 -54.25 -34.344 1 92.62 725 LEU A N 1
ATOM 5597 C CA . LEU A 1 725 ? -10.258 -55.219 -33.312 1 92.62 725 LEU A CA 1
ATOM 5598 C C . LEU A 1 725 ? -11.758 -55.469 -33.25 1 92.62 725 LEU A C 1
ATOM 5600 O O . LEU A 1 725 ? -12.203 -56.594 -33.156 1 92.62 725 LEU A O 1
ATOM 5604 N N . LEU A 1 726 ? -12.492 -54.438 -33.344 1 93.5 726 LEU A N 1
ATOM 5605 C CA . LEU A 1 726 ? -13.938 -54.562 -33.25 1 93.5 726 LEU A CA 1
ATOM 5606 C C . LEU A 1 726 ? -14.5 -55.375 -34.406 1 93.5 726 LEU A C 1
ATOM 5608 O O . LEU A 1 726 ? -15.352 -56.219 -34.219 1 93.5 726 LEU A O 1
ATOM 5612 N N . VAL A 1 727 ? -14.031 -55.094 -35.594 1 93.06 727 VAL A N 1
ATOM 5613 C CA . VAL A 1 727 ? -14.477 -55.812 -36.781 1 93.06 727 VAL A CA 1
ATOM 5614 C C . VAL A 1 727 ? -14.102 -57.281 -36.656 1 93.06 727 VAL A C 1
ATOM 5616 O O . VAL A 1 727 ? -14.922 -58.156 -36.938 1 93.06 727 VAL A O 1
ATOM 5619 N N . ALA A 1 728 ? -12.906 -57.531 -36.188 1 93.56 728 ALA A N 1
ATOM 5620 C CA . ALA A 1 728 ? -12.445 -58.906 -36.031 1 93.56 728 ALA A CA 1
ATOM 5621 C C . ALA A 1 728 ? -13.227 -59.625 -34.938 1 93.56 728 ALA A C 1
ATOM 5623 O O . ALA A 1 728 ? -13.578 -60.812 -35.094 1 93.56 728 ALA A O 1
ATOM 5624 N N . LEU A 1 729 ? -13.469 -58.906 -33.844 1 94.12 729 LEU A N 1
ATOM 5625 C CA . LEU A 1 729 ? -14.18 -59.5 -32.719 1 94.12 729 LEU A CA 1
ATOM 5626 C C . LEU A 1 729 ? -15.625 -59.812 -33.094 1 94.12 729 LEU A C 1
ATOM 5628 O O . LEU A 1 729 ? -16.141 -60.875 -32.75 1 94.12 729 LEU A O 1
ATOM 5632 N N . VAL A 1 730 ? -16.297 -59.031 -33.875 1 94.25 730 VAL A N 1
ATOM 5633 C CA . VAL A 1 730 ? -17.672 -59.25 -34.281 1 94.25 730 VAL A CA 1
ATOM 5634 C C . VAL A 1 730 ? -17.734 -60.406 -35.25 1 94.25 730 VAL A C 1
ATOM 5636 O O . VAL A 1 730 ? -18.625 -61.25 -35.156 1 94.25 730 VAL A O 1
ATOM 5639 N N . TRP A 1 731 ? -16.812 -60.375 -36.156 1 93.69 731 TRP A N 1
ATOM 5640 C CA . TRP A 1 731 ? -16.734 -61.438 -37.125 1 93.69 731 TRP A CA 1
ATOM 5641 C C . TRP A 1 731 ? -16.469 -62.781 -36.469 1 93.69 731 TRP A C 1
ATOM 5643 O O . TRP A 1 731 ? -17.125 -63.781 -36.75 1 93.69 731 TRP A O 1
ATOM 5653 N N . ALA A 1 732 ? -15.664 -62.781 -35.469 1 93.88 732 ALA A N 1
ATOM 5654 C CA . ALA A 1 732 ? -15.336 -64 -34.75 1 93.88 732 ALA A CA 1
ATOM 5655 C C . ALA A 1 732 ? -16.516 -64.438 -33.875 1 93.88 732 ALA A C 1
ATOM 5657 O O . ALA A 1 732 ? -16.812 -65.625 -33.812 1 93.88 732 ALA A O 1
ATOM 5658 N N . LEU A 1 733 ? -17.141 -63.531 -33.281 1 93.12 733 LEU A N 1
ATOM 5659 C CA . LEU A 1 733 ? -18.281 -63.875 -32.438 1 93.12 733 LEU A CA 1
ATOM 5660 C C . LEU A 1 733 ? -19.422 -64.438 -33.281 1 93.12 733 LEU A C 1
ATOM 5662 O O . LEU A 1 733 ? -20.141 -65.312 -32.875 1 93.12 733 LEU A O 1
ATOM 5666 N N . ALA A 1 734 ? -19.594 -63.969 -34.531 1 94.06 734 ALA A N 1
ATOM 5667 C CA . ALA A 1 734 ? -20.609 -64.5 -35.438 1 94.06 734 ALA A CA 1
ATOM 5668 C C . ALA A 1 734 ? -20.328 -65.938 -35.844 1 94.06 734 ALA A C 1
ATOM 5670 O O . ALA A 1 734 ? -21.234 -66.75 -35.906 1 94.06 734 ALA A O 1
ATOM 5671 N N . ILE A 1 735 ? -19.125 -66.25 -36.031 1 93.31 735 ILE A N 1
ATOM 5672 C CA . ILE A 1 735 ? -18.719 -67.562 -36.375 1 93.31 735 ILE A CA 1
ATOM 5673 C C . ILE A 1 735 ? -18.922 -68.5 -35.219 1 93.31 735 ILE A C 1
ATOM 5675 O O . ILE A 1 735 ? -19.453 -69.625 -35.375 1 93.31 735 ILE A O 1
ATOM 5679 N N . LEU A 1 736 ? -18.547 -68 -34 1 91.25 736 LEU A N 1
ATOM 5680 C CA . LEU A 1 736 ? -18.672 -68.812 -32.812 1 91.25 736 LEU A CA 1
ATOM 5681 C C . LEU A 1 736 ? -20.141 -69.062 -32.5 1 91.25 736 LEU A C 1
ATOM 5683 O O . LEU A 1 736 ? -20.484 -70.188 -31.969 1 91.25 736 LEU A O 1
ATOM 5687 N N . CYS A 1 737 ? -20.953 -68.25 -32.875 1 90.31 737 CYS A N 1
ATOM 5688 C CA . CYS A 1 737 ? -22.375 -68.375 -32.594 1 90.31 737 CYS A CA 1
ATOM 5689 C C . CYS A 1 737 ? -23.031 -69.25 -33.656 1 90.31 737 CYS A C 1
ATOM 5691 O O . CYS A 1 737 ? -24 -69.938 -33.375 1 90.31 737 CYS A O 1
ATOM 5693 N N . SER A 1 738 ? -22.594 -69.25 -34.844 1 89.44 738 SER A N 1
ATOM 5694 C CA . SER A 1 738 ? -23.203 -69.938 -35.938 1 89.44 738 SER A CA 1
ATOM 5695 C C . SER A 1 738 ? -22.75 -71.438 -35.969 1 89.44 738 SER A C 1
ATOM 5697 O O . SER A 1 738 ? -23.469 -72.312 -36.469 1 89.44 738 SER A O 1
ATOM 5699 N N . SER A 1 739 ? -21.562 -71.688 -35.594 1 81.56 739 SER A N 1
ATOM 5700 C CA . SER A 1 739 ? -21.047 -73.062 -35.656 1 81.56 739 SER A CA 1
ATOM 5701 C C . SER A 1 739 ? -20.578 -73.562 -34.281 1 81.56 739 SER A C 1
ATOM 5703 O O . SER A 1 739 ? -19.609 -73 -33.719 1 81.56 739 SER A O 1
ATOM 5705 N N . ARG A 1 740 ? -21.312 -74.375 -33.562 1 77.38 740 ARG A N 1
ATOM 5706 C CA . ARG A 1 740 ? -21.031 -74.875 -32.219 1 77.38 740 ARG A CA 1
ATOM 5707 C C . ARG A 1 740 ? -19.766 -75.688 -32.188 1 77.38 740 ARG A C 1
ATOM 5709 O O . ARG A 1 740 ? -19.156 -75.875 -31.125 1 77.38 740 ARG A O 1
ATOM 5716 N N . HIS A 1 741 ? -19.219 -76.125 -33.312 1 84.88 741 HIS A N 1
ATOM 5717 C CA . HIS A 1 741 ? -18.109 -77.062 -33.312 1 84.88 741 HIS A CA 1
ATOM 5718 C C . HIS A 1 741 ? -16.812 -76.375 -33.719 1 84.88 741 HIS A C 1
ATOM 5720 O O . HIS A 1 741 ? -15.812 -77.062 -33.969 1 84.88 741 HIS A O 1
ATOM 5726 N N . THR A 1 742 ? -16.812 -75.062 -33.688 1 88.25 742 THR A N 1
ATOM 5727 C CA . THR A 1 742 ? -15.625 -74.375 -34.188 1 88.25 742 THR A CA 1
ATOM 5728 C C . THR A 1 742 ? -14.461 -74.5 -33.219 1 88.25 742 THR A C 1
ATOM 5730 O O . THR A 1 742 ? -13.312 -74.688 -33.625 1 88.25 742 THR A O 1
ATOM 5733 N N . LEU A 1 743 ? -14.648 -74.5 -31.922 1 89.12 743 LEU A N 1
ATOM 5734 C CA . LEU A 1 743 ? -13.578 -74.625 -30.953 1 89.12 743 LEU A CA 1
ATOM 5735 C C . LEU A 1 743 ? -13.016 -76.062 -30.938 1 89.12 743 LEU A C 1
ATOM 5737 O O . LEU A 1 743 ? -11.812 -76.25 -30.766 1 89.12 743 LEU A O 1
ATOM 5741 N N . ARG A 1 744 ? -13.852 -76.938 -31.172 1 89 744 ARG A N 1
ATOM 5742 C CA . ARG A 1 744 ? -13.398 -78.312 -31.281 1 89 744 ARG A CA 1
ATOM 5743 C C . ARG A 1 744 ? -12.602 -78.562 -32.562 1 89 744 ARG A C 1
ATOM 5745 O O . ARG A 1 744 ? -11.594 -79.25 -32.562 1 89 744 ARG A O 1
ATOM 5752 N N . THR A 1 745 ? -13.133 -77.875 -33.594 1 90.69 745 THR A N 1
ATOM 5753 C CA . THR A 1 745 ? -12.406 -78 -34.844 1 90.69 745 THR A CA 1
ATOM 5754 C C . THR A 1 745 ? -11.039 -77.312 -34.719 1 90.69 745 THR A C 1
ATOM 5756 O O . THR A 1 745 ? -10.047 -77.812 -35.25 1 90.69 745 THR A O 1
ATOM 5759 N N . LEU A 1 746 ? -11.023 -76.188 -34.031 1 92.44 746 LEU A N 1
ATOM 5760 C CA . LEU A 1 746 ? -9.766 -75.438 -33.812 1 92.44 746 LEU A CA 1
ATOM 5761 C C . LEU A 1 746 ? -8.789 -76.312 -33 1 92.44 746 LEU A C 1
ATOM 5763 O O . LEU A 1 746 ? -7.613 -76.438 -33.375 1 92.44 746 LEU A O 1
ATOM 5767 N N . ARG A 1 747 ? -9.211 -76.938 -32 1 91.69 747 ARG A N 1
ATOM 5768 C CA . ARG A 1 747 ? -8.367 -77.812 -31.172 1 91.69 747 ARG A CA 1
ATOM 5769 C C . ARG A 1 747 ? -7.883 -79 -31.984 1 91.69 747 ARG A C 1
ATOM 5771 O O . ARG A 1 747 ? -6.691 -79.312 -31.953 1 91.69 747 ARG A O 1
ATOM 5778 N N . ASN A 1 748 ? -8.758 -79.625 -32.719 1 91 748 ASN A N 1
ATOM 5779 C CA . ASN A 1 748 ? -8.398 -80.812 -33.531 1 91 748 ASN A CA 1
ATOM 5780 C C . ASN A 1 748 ? -7.457 -80.438 -34.656 1 91 748 ASN A C 1
ATOM 5782 O O . ASN A 1 748 ? -6.508 -81.188 -34.938 1 91 748 ASN A O 1
ATOM 5786 N N . MET A 1 749 ? -7.785 -79.375 -35.25 1 92 749 MET A N 1
ATOM 5787 C CA . MET A 1 749 ? -6.945 -78.938 -36.375 1 92 749 MET A CA 1
ATOM 5788 C C . MET A 1 749 ? -5.527 -78.625 -35.875 1 92 749 MET A C 1
ATOM 5790 O O . MET A 1 749 ? -4.555 -79.062 -36.5 1 92 749 MET A O 1
ATOM 5794 N N . TYR A 1 750 ? -5.434 -77.938 -34.75 1 92.31 750 TYR A N 1
ATOM 5795 C CA . TYR A 1 750 ? -4.117 -77.562 -34.219 1 92.31 750 TYR A CA 1
ATOM 5796 C C . TYR A 1 750 ? -3.375 -78.812 -33.75 1 92.31 750 TYR A C 1
ATOM 5798 O O . TYR A 1 750 ? -2.174 -78.938 -34 1 92.31 750 TYR A O 1
ATOM 5806 N N . ASN A 1 751 ? -4.023 -79.75 -33.125 1 92.38 751 ASN A N 1
ATOM 5807 C CA . ASN A 1 751 ? -3.404 -81 -32.594 1 92.38 751 ASN A CA 1
ATOM 5808 C C . ASN A 1 751 ? -2.969 -81.875 -33.75 1 92.38 751 ASN A C 1
ATOM 5810 O O . ASN A 1 751 ? -1.878 -82.438 -33.719 1 92.38 751 ASN A O 1
ATOM 5814 N N . GLN A 1 752 ? -3.771 -82.062 -34.719 1 90.88 752 GLN A N 1
ATOM 5815 C CA . GLN A 1 752 ? -3.473 -83 -35.812 1 90.88 752 GLN A CA 1
ATOM 5816 C C . GLN A 1 752 ? -2.383 -82.438 -36.719 1 90.88 752 GLN A C 1
ATOM 5818 O O . GLN A 1 752 ? -1.665 -83.188 -37.406 1 90.88 752 GLN A O 1
ATOM 5823 N N . THR A 1 753 ? -2.279 -81.062 -36.781 1 91.56 753 THR A N 1
ATOM 5824 C CA . THR A 1 753 ? -1.273 -80.438 -37.625 1 91.56 753 THR A CA 1
ATOM 5825 C C . THR A 1 753 ? -0.008 -80.125 -36.812 1 91.56 753 THR A C 1
ATOM 5827 O O . THR A 1 753 ? 0.974 -79.625 -37.375 1 91.56 753 THR A O 1
ATOM 5830 N N . SER A 1 754 ? -0.055 -80.438 -35.562 1 92.12 754 SER A N 1
ATOM 5831 C CA . SER A 1 754 ? 1.132 -80.25 -34.719 1 92.12 754 SER A CA 1
ATOM 5832 C C . SER A 1 754 ? 2.189 -81.312 -35.031 1 92.12 754 SER A C 1
ATOM 5834 O O . SER A 1 754 ? 1.871 -82.375 -35.562 1 92.12 754 SER A O 1
ATOM 5836 N N . THR A 1 755 ? 3.404 -80.938 -34.75 1 92.12 755 THR A N 1
ATOM 5837 C CA . THR A 1 755 ? 4.543 -81.812 -35.156 1 92.12 755 THR A CA 1
ATOM 5838 C C . THR A 1 755 ? 4.434 -83.188 -34.594 1 92.12 755 THR A C 1
ATOM 5840 O O . THR A 1 755 ? 4.594 -84.188 -35.312 1 92.12 755 THR A O 1
ATOM 5843 N N . GLY A 1 756 ? 4.117 -83.375 -33.312 1 90.56 756 GLY A N 1
ATOM 5844 C CA . GLY A 1 756 ? 4.129 -84.688 -32.656 1 90.56 756 GLY A CA 1
ATOM 5845 C C . GLY A 1 756 ? 3.035 -85.625 -33.125 1 90.56 756 GLY A C 1
ATOM 5846 O O . GLY A 1 756 ? 3.318 -86.688 -33.625 1 90.56 756 GLY A O 1
ATOM 5847 N N . ARG A 1 757 ? 1.854 -85.25 -33.094 1 90.75 757 ARG A N 1
ATOM 5848 C CA . ARG A 1 757 ? 0.728 -86.062 -33.5 1 90.75 757 ARG A CA 1
ATOM 5849 C C . ARG A 1 757 ? 0.771 -86.375 -34.969 1 90.75 757 ARG A C 1
ATOM 5851 O O . ARG A 1 757 ? 0.386 -87.5 -35.406 1 90.75 757 ARG A O 1
ATOM 5858 N N . LEU A 1 758 ? 1.184 -85.375 -35.781 1 92.5 758 LEU A N 1
ATOM 5859 C CA . LEU A 1 758 ? 1.299 -85.562 -37.219 1 92.5 758 LEU A CA 1
ATOM 5860 C C . LEU A 1 758 ? 2.346 -86.625 -37.531 1 92.5 758 LEU A C 1
ATOM 5862 O O . LEU A 1 758 ? 2.086 -87.562 -38.312 1 92.5 758 LEU A O 1
ATOM 5866 N N . ALA A 1 759 ? 3.465 -86.625 -36.938 1 92.06 759 ALA A N 1
ATOM 5867 C CA . ALA A 1 759 ? 4.547 -87.562 -37.188 1 92.06 759 ALA A CA 1
ATOM 5868 C C . ALA A 1 759 ? 4.172 -88.938 -36.719 1 92.06 759 ALA A C 1
ATOM 5870 O O . ALA A 1 759 ? 4.359 -89.938 -37.438 1 92.06 759 ALA A O 1
ATOM 5871 N N . VAL A 1 760 ? 3.564 -89.062 -35.562 1 91.06 760 VAL A N 1
ATOM 5872 C CA . VAL A 1 760 ? 3.252 -90.375 -34.969 1 91.06 760 VAL A CA 1
ATOM 5873 C C . VAL A 1 760 ? 2.15 -91.062 -35.781 1 91.06 760 VAL A C 1
ATOM 5875 O O . VAL A 1 760 ? 2.223 -92.25 -36.062 1 91.06 760 VAL A O 1
ATOM 5878 N N . ASN A 1 761 ? 1.198 -90.25 -36.219 1 89.69 761 ASN A N 1
ATOM 5879 C CA . ASN A 1 761 ? 0.072 -90.875 -36.938 1 89.69 761 ASN A CA 1
ATOM 5880 C C . ASN A 1 761 ? 0.454 -91.25 -38.344 1 89.69 761 ASN A C 1
ATOM 5882 O O . ASN A 1 761 ? -0.128 -92.188 -38.906 1 89.69 761 ASN A O 1
ATOM 5886 N N . ILE A 1 762 ? 1.467 -90.562 -38.938 1 89.44 762 ILE A N 1
ATOM 5887 C CA . ILE A 1 762 ? 1.907 -90.938 -40.281 1 89.44 762 ILE A CA 1
ATOM 5888 C C . ILE A 1 762 ? 2.885 -92.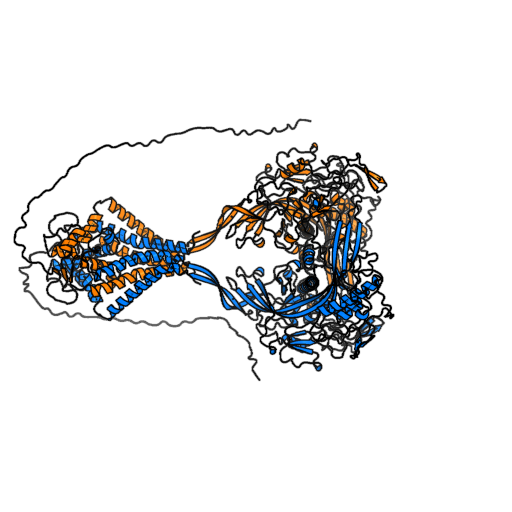125 -40.219 1 89.44 762 ILE A C 1
ATOM 5890 O O . ILE A 1 762 ? 2.867 -93 -41.094 1 89.44 762 ILE A O 1
ATOM 5894 N N . LEU A 1 763 ? 3.738 -92.188 -39.219 1 88.69 763 LEU A N 1
ATOM 5895 C CA . LEU A 1 763 ? 4.754 -93.25 -39.094 1 88.69 763 LEU A CA 1
ATOM 5896 C C . LEU A 1 763 ? 4.148 -94.5 -38.562 1 88.69 763 LEU A C 1
ATOM 5898 O O . LEU A 1 763 ? 4.645 -95.625 -38.844 1 88.69 763 LEU A O 1
ATOM 5902 N N . ARG A 1 764 ? 3.084 -94.438 -37.781 1 85.06 764 ARG A N 1
ATOM 5903 C CA . ARG A 1 764 ? 2.381 -95.625 -37.281 1 85.06 764 ARG A CA 1
ATOM 5904 C C . ARG A 1 764 ? 0.902 -95.562 -37.656 1 85.06 764 ARG A C 1
ATOM 5906 O O . ARG A 1 764 ? 0.049 -95.312 -36.781 1 85.06 764 ARG A O 1
ATOM 5913 N N . PRO A 1 765 ? 0.648 -96 -38.938 1 78.88 765 PRO A N 1
ATOM 5914 C CA . PRO A 1 765 ? -0.726 -95.812 -39.438 1 78.88 765 PRO A CA 1
ATOM 5915 C C . PRO A 1 765 ? -1.69 -96.812 -38.781 1 78.88 765 PRO A C 1
ATOM 5917 O O . PRO A 1 765 ? -1.365 -98 -38.594 1 78.88 765 PRO A O 1
ATOM 5920 N N . GLY A 1 766 ? -2.795 -96.438 -38.219 1 70.81 766 GLY A N 1
ATOM 5921 C CA . GLY A 1 766 ? -3.846 -97.25 -37.719 1 70.81 766 GLY A CA 1
ATOM 5922 C C . GLY A 1 766 ? -3.766 -97.5 -36.219 1 70.81 766 GLY A C 1
ATOM 5923 O O . GLY A 1 766 ? -4.688 -98 -35.594 1 70.81 766 GLY A O 1
ATOM 5924 N N . GLN A 1 767 ? -2.68 -97.25 -35.5 1 67.31 767 GLN A N 1
ATOM 5925 C CA . GLN A 1 767 ? -2.506 -97.562 -34.094 1 67.31 767 GLN A CA 1
ATOM 5926 C C . GLN A 1 767 ? -3.008 -96.438 -33.188 1 67.31 767 GLN A C 1
ATOM 5928 O O . GLN A 1 767 ? -3.395 -96.625 -32.031 1 67.31 767 GLN A O 1
ATOM 5933 N N . GLY A 1 768 ? -3.084 -95.25 -33.688 1 69.75 768 GLY A N 1
ATOM 5934 C CA . GLY A 1 768 ? -3.461 -94.188 -32.781 1 69.75 768 GLY A CA 1
ATOM 5935 C C . GLY A 1 768 ? -4.66 -93.375 -33.25 1 69.75 768 GLY A C 1
ATOM 5936 O O . GLY A 1 768 ? -5 -93.375 -34.438 1 69.75 768 GLY A O 1
ATOM 5937 N N . ASP A 1 769 ? -5.609 -93 -32.188 1 78.69 769 ASP A N 1
ATOM 5938 C CA . ASP A 1 769 ? -6.758 -92.125 -32.438 1 78.69 769 ASP A CA 1
ATOM 5939 C C . ASP A 1 769 ? -6.32 -90.688 -32.625 1 78.69 769 ASP A C 1
ATOM 5941 O O . ASP A 1 769 ? -5.766 -90.062 -31.688 1 78.69 769 ASP A O 1
ATOM 5945 N N . ALA A 1 770 ? -6.492 -90.188 -33.938 1 83.75 770 ALA A N 1
ATOM 5946 C CA . ALA A 1 770 ? -6.066 -88.812 -34.25 1 83.75 770 ALA A CA 1
ATOM 5947 C C . ALA A 1 770 ? -6.828 -87.812 -33.406 1 83.75 770 ALA A C 1
ATOM 5949 O O . ALA A 1 770 ? -6.359 -86.688 -33.219 1 83.75 770 ALA A O 1
ATOM 5950 N N . GLN A 1 771 ? -7.984 -88.125 -32.812 1 86.88 771 GLN A N 1
ATOM 5951 C CA . GLN A 1 771 ? -8.812 -87.188 -32.094 1 86.88 771 GLN A CA 1
ATOM 5952 C C . GLN A 1 771 ? -8.758 -87.438 -30.578 1 86.88 771 GLN A C 1
ATOM 5954 O O . GLN A 1 771 ? -9.609 -86.938 -29.828 1 86.88 771 GLN A O 1
ATOM 5959 N N . GLN A 1 772 ? -7.801 -88.188 -30.203 1 87.94 772 GLN A N 1
ATOM 5960 C CA . GLN A 1 772 ? -7.637 -88.5 -28.781 1 87.94 772 GLN A CA 1
ATOM 5961 C C . GLN A 1 772 ? -7.348 -87.25 -27.984 1 87.94 772 GLN A C 1
ATOM 5963 O O . GLN A 1 772 ? -6.672 -86.312 -28.469 1 87.94 772 GLN A O 1
ATOM 5968 N N . SER A 1 773 ? -7.934 -87.25 -26.781 1 88.88 773 SER A N 1
ATOM 5969 C CA . SER A 1 773 ? -7.711 -86.062 -25.922 1 88.88 773 SER A CA 1
ATOM 5970 C C . SER A 1 773 ? -6.227 -85.875 -25.641 1 88.88 773 SER A C 1
ATOM 5972 O O . SER A 1 773 ? -5.465 -86.875 -25.578 1 88.88 773 SER A O 1
ATOM 5974 N N . SER A 1 774 ? -5.844 -84.5 -25.562 1 90.69 774 SER A N 1
ATOM 5975 C CA . SER A 1 774 ? -4.434 -84.188 -25.391 1 90.69 774 SER A CA 1
ATOM 5976 C C . SER A 1 774 ? -3.846 -84.875 -24.156 1 90.69 774 SER A C 1
ATOM 5978 O O . SER A 1 774 ? -2.689 -85.312 -24.172 1 90.69 774 SER A O 1
ATOM 5980 N N . ARG A 1 775 ? -4.559 -85.062 -23.109 1 88.5 775 ARG A N 1
ATOM 5981 C CA . ARG A 1 775 ? -4.07 -85.688 -21.891 1 88.5 775 ARG A CA 1
ATOM 5982 C C . ARG A 1 775 ? -3.773 -87.188 -22.125 1 88.5 775 ARG A C 1
ATOM 5984 O O . ARG A 1 775 ? -2.746 -87.688 -21.672 1 88.5 775 ARG A O 1
ATOM 5991 N N . GLU A 1 776 ? -4.637 -87.875 -22.812 1 89.19 776 GLU A N 1
ATOM 5992 C CA . GLU A 1 776 ? -4.477 -89.25 -23.078 1 89.19 776 GLU A CA 1
ATOM 5993 C C . GLU A 1 776 ? -3.408 -89.5 -24.141 1 89.19 776 GLU A C 1
ATOM 5995 O O . GLU A 1 776 ? -2.607 -90.438 -24.016 1 89.19 776 GLU A O 1
ATOM 6000 N N . TRP A 1 777 ? -3.434 -88.688 -25.109 1 91.62 777 TRP A N 1
ATOM 6001 C CA . TRP A 1 777 ? -2.451 -88.875 -26.172 1 91.62 777 TRP A CA 1
ATOM 6002 C C . TRP A 1 777 ? -1.035 -88.625 -25.641 1 91.62 777 TRP A C 1
ATOM 6004 O O . TRP A 1 777 ? -0.111 -89.375 -26.047 1 91.62 777 TRP A O 1
ATOM 6014 N N . VAL A 1 778 ? -0.785 -87.625 -24.75 1 90.94 778 VAL A N 1
ATOM 6015 C CA . VAL A 1 778 ? 0.541 -87.312 -24.234 1 90.94 778 VAL A CA 1
ATOM 6016 C C . VAL A 1 778 ? 1.056 -88.5 -23.406 1 90.94 778 VAL A C 1
ATOM 6018 O O . VAL A 1 778 ? 2.25 -88.812 -23.422 1 90.94 778 VAL A O 1
ATOM 6021 N N . ARG A 1 779 ? 0.185 -89.25 -22.797 1 87.06 779 ARG A N 1
ATOM 6022 C CA . ARG A 1 779 ? 0.567 -90.375 -21.953 1 87.06 779 ARG A CA 1
ATOM 6023 C C . ARG A 1 779 ? 0.921 -91.625 -22.797 1 87.06 779 ARG A C 1
ATOM 6025 O O . ARG A 1 779 ? 1.759 -92.438 -22.406 1 87.06 779 ARG A O 1
ATOM 6032 N N . GLN A 1 780 ? 0.401 -91.688 -23.953 1 89.81 780 GLN A N 1
ATOM 6033 C CA . GLN A 1 780 ? 0.611 -92.875 -24.797 1 89.81 780 GLN A CA 1
ATOM 6034 C C . GLN A 1 780 ? 1.548 -92.562 -25.969 1 89.81 780 GLN A C 1
ATOM 6036 O O . GLN A 1 780 ? 2.77 -92.562 -25.797 1 89.81 780 GLN A O 1
ATOM 6041 N N . ASP A 1 781 ? 0.963 -92 -26.969 1 89.25 781 ASP A N 1
ATOM 6042 C CA . ASP A 1 781 ? 1.712 -91.812 -28.203 1 89.25 781 ASP A CA 1
ATOM 6043 C C . ASP A 1 781 ? 2.596 -90.562 -28.094 1 89.25 781 ASP A C 1
ATOM 6045 O O . ASP A 1 781 ? 3.562 -90.438 -28.844 1 89.25 781 ASP A O 1
ATOM 6049 N N . GLY A 1 782 ? 2.26 -89.688 -27.234 1 90.06 782 GLY A N 1
ATOM 6050 C CA . GLY A 1 782 ? 3.029 -88.5 -27.062 1 90.06 782 GLY A CA 1
ATOM 6051 C C . GLY A 1 782 ? 4.371 -88.688 -26.391 1 90.06 782 GLY A C 1
ATOM 6052 O O . GLY A 1 782 ? 5.285 -87.875 -26.531 1 90.06 782 GLY A O 1
ATOM 6053 N N . ALA A 1 783 ? 4.543 -89.812 -25.859 1 89 783 ALA A N 1
ATOM 6054 C CA . ALA A 1 783 ? 5.766 -90.125 -25.125 1 89 783 ALA A CA 1
ATOM 6055 C C . ALA A 1 783 ? 6.75 -90.875 -26.031 1 89 783 ALA A C 1
ATOM 6057 O O . ALA A 1 783 ? 7.906 -91.062 -25.656 1 89 783 ALA A O 1
ATOM 6058 N N . LEU A 1 784 ? 6.332 -91.188 -27.266 1 91.94 784 LEU A N 1
ATOM 6059 C CA . LEU A 1 784 ? 7.215 -91.875 -28.203 1 91.94 784 LEU A CA 1
ATOM 6060 C C . LEU A 1 784 ? 8.359 -90.938 -28.641 1 91.94 784 LEU A C 1
ATOM 6062 O O . LEU A 1 784 ? 8.156 -89.75 -28.859 1 91.94 784 LEU A O 1
ATOM 6066 N N . ALA A 1 785 ? 9.562 -91.5 -28.734 1 92.5 785 ALA A N 1
ATOM 6067 C CA . ALA A 1 785 ? 10.742 -90.75 -29.094 1 92.5 785 ALA A CA 1
ATOM 6068 C C . ALA A 1 785 ? 10.898 -90.625 -30.609 1 92.5 785 ALA A C 1
ATOM 6070 O O . ALA A 1 785 ? 10.883 -91.688 -31.297 1 92.5 785 ALA A O 1
ATOM 6071 N N . LEU A 1 786 ? 10.898 -89.375 -31.109 1 92.38 786 LEU A N 1
ATOM 6072 C CA . LEU A 1 786 ? 11.102 -89.125 -32.531 1 92.38 786 LEU A CA 1
ATOM 6073 C C . LEU A 1 786 ? 12.477 -88.562 -32.781 1 92.38 786 LEU A C 1
ATOM 6075 O O . LEU A 1 786 ? 12.922 -87.688 -32.031 1 92.38 786 LEU A O 1
ATOM 6079 N N . ARG A 1 787 ? 13.133 -89.062 -33.781 1 90.69 787 ARG A N 1
ATOM 6080 C CA . ARG A 1 787 ? 14.438 -88.562 -34.156 1 90.69 787 ARG A CA 1
ATOM 6081 C C . ARG A 1 787 ? 14.406 -87.938 -35.562 1 90.69 787 ARG A C 1
ATOM 6083 O O . ARG A 1 787 ? 13.945 -88.562 -36.5 1 90.69 787 ARG A O 1
ATOM 6090 N N . PHE A 1 788 ? 14.797 -86.625 -35.656 1 90.38 788 PHE A N 1
ATOM 6091 C CA . PHE A 1 788 ? 14.945 -85.938 -36.969 1 90.38 788 PHE A CA 1
ATOM 6092 C C . PHE A 1 788 ? 16.406 -85.938 -37.406 1 90.38 788 PHE A C 1
ATOM 6094 O O . PHE A 1 788 ? 17.234 -85.25 -36.812 1 90.38 788 PHE A O 1
ATOM 6101 N N . GLY A 1 789 ? 16.75 -86.75 -38.344 1 79.12 789 GLY A N 1
ATOM 6102 C CA . GLY A 1 789 ? 18.141 -87 -38.719 1 79.12 789 GLY A CA 1
ATOM 6103 C C . GLY A 1 789 ? 18.703 -86 -39.656 1 79.12 789 GLY A C 1
ATOM 6104 O O . GLY A 1 789 ? 19.922 -85.875 -39.844 1 79.12 789 GLY A O 1
ATOM 6105 N N . GLN A 1 790 ? 17.938 -85.062 -40.25 1 86.88 790 GLN A N 1
ATOM 6106 C CA . GLN A 1 790 ? 18.453 -84.25 -41.312 1 86.88 790 GLN A CA 1
ATOM 6107 C C . GLN A 1 790 ? 18.453 -82.75 -40.875 1 86.88 790 GLN A C 1
ATOM 6109 O O . GLN A 1 790 ? 18.531 -81.875 -41.719 1 86.88 790 GLN A O 1
ATOM 6114 N N . ILE A 1 791 ? 18.375 -82.562 -39.625 1 87.44 791 ILE A N 1
ATOM 6115 C CA . ILE A 1 791 ? 18.359 -81.188 -39.125 1 87.44 791 ILE A CA 1
ATOM 6116 C C . ILE A 1 791 ? 19.766 -80.625 -39.219 1 87.44 791 ILE A C 1
ATOM 6118 O O . ILE A 1 791 ? 19.953 -79.5 -39.688 1 87.44 791 ILE A O 1
ATOM 6122 N N . ASN A 1 792 ? 20.906 -81.312 -38.812 1 78.5 792 ASN A N 1
ATOM 6123 C CA . ASN A 1 792 ? 22.266 -80.812 -38.75 1 78.5 792 ASN A CA 1
ATOM 6124 C C . ASN A 1 792 ? 23.109 -81.312 -39.938 1 78.5 792 ASN A C 1
ATOM 6126 O O . ASN A 1 792 ? 24.047 -80.625 -40.344 1 78.5 792 ASN A O 1
ATOM 6130 N N . VAL A 1 793 ? 22.875 -82.688 -40.562 1 74.38 793 VAL A N 1
ATOM 6131 C CA . VAL A 1 793 ? 23.734 -83.25 -41.562 1 74.38 793 VAL A CA 1
ATOM 6132 C C . VAL A 1 793 ? 22.906 -83.562 -42.812 1 74.38 793 VAL A C 1
ATOM 6134 O O . VAL A 1 793 ? 21.844 -84.188 -42.75 1 74.38 793 VAL A O 1
ATOM 6137 N N . PRO A 1 794 ? 23.516 -83 -44.062 1 70.75 794 PRO A N 1
ATOM 6138 C CA . PRO A 1 794 ? 22.828 -83.312 -45.312 1 70.75 794 PRO A CA 1
ATOM 6139 C C . PRO A 1 794 ? 22.969 -84.75 -45.688 1 70.75 794 PRO A C 1
ATOM 6141 O O . PRO A 1 794 ? 24.016 -85.375 -45.469 1 70.75 794 PRO A O 1
ATOM 6144 N N . GLY A 1 795 ? 21.984 -85.5 -46.188 1 62.91 795 GLY A N 1
ATOM 6145 C CA . GLY A 1 795 ? 22.078 -86.812 -46.812 1 62.91 795 GLY A CA 1
ATOM 6146 C C . GLY A 1 795 ? 22.016 -87.938 -45.844 1 62.91 795 GLY A C 1
ATOM 6147 O O . GLY A 1 795 ? 22.422 -89.062 -46.156 1 62.91 795 GLY A O 1
ATOM 6148 N N . GLY A 1 796 ? 21.906 -87.625 -44.562 1 56.69 796 GLY A N 1
ATOM 6149 C CA . GLY A 1 796 ? 21.922 -88.812 -43.688 1 56.69 796 GLY A CA 1
ATOM 6150 C C . GLY A 1 796 ? 20.719 -89.688 -43.875 1 56.69 796 GLY A C 1
ATOM 6151 O O . GLY A 1 796 ? 19.812 -89.438 -44.656 1 56.69 796 GLY A O 1
ATOM 6152 N N . ASP A 1 797 ? 20.656 -90.938 -43.094 1 63.22 797 ASP A N 1
ATOM 6153 C CA . ASP A 1 797 ? 19.703 -92 -43.312 1 63.22 797 ASP A CA 1
ATOM 6154 C C . ASP A 1 797 ? 18.266 -91.5 -43.219 1 63.22 797 ASP A C 1
ATOM 6156 O O . ASP A 1 797 ? 17.984 -90.375 -43.594 1 63.22 797 ASP A O 1
ATOM 6160 N N . ASP A 1 798 ? 17.406 -91.75 -42.125 1 77.88 798 ASP A N 1
ATOM 6161 C CA . ASP A 1 798 ? 15.945 -91.688 -42.125 1 77.88 798 ASP A CA 1
ATOM 6162 C C . ASP A 1 798 ? 15.5 -90.25 -41.688 1 77.88 798 ASP A C 1
ATOM 6164 O O . ASP A 1 798 ? 16.094 -89.688 -40.781 1 77.88 798 ASP A O 1
ATOM 6168 N N . PHE A 1 799 ? 14.625 -89.375 -42.438 1 86.81 799 PHE A N 1
ATOM 6169 C CA . PHE A 1 799 ? 14.039 -88.062 -42.156 1 86.81 799 PHE A CA 1
ATOM 6170 C C . PHE A 1 799 ? 13.461 -88 -40.75 1 86.81 799 PHE A C 1
ATOM 6172 O O . PHE A 1 799 ? 13.891 -87.188 -39.938 1 86.81 799 PHE A O 1
ATOM 6179 N N . CYS A 1 800 ? 12.602 -88.75 -40.438 1 88.25 800 CYS A N 1
ATOM 6180 C CA . CYS A 1 800 ? 11.953 -88.875 -39.156 1 88.25 800 CYS A CA 1
ATOM 6181 C C . CYS A 1 800 ? 11.664 -90.312 -38.781 1 88.25 800 CYS A C 1
ATOM 6183 O O . CYS A 1 800 ? 11.031 -91.062 -39.562 1 88.25 800 CYS A O 1
ATOM 6185 N N . THR A 1 801 ? 12.289 -90.875 -37.688 1 88.38 801 THR A N 1
ATOM 6186 C CA . THR A 1 801 ? 12.086 -92.312 -37.312 1 88.38 801 THR A CA 1
ATOM 6187 C C . THR A 1 801 ? 11.688 -92.375 -35.844 1 88.38 801 THR A C 1
ATOM 6189 O O . THR A 1 801 ? 12.023 -91.562 -35.031 1 88.38 801 THR A O 1
ATOM 6192 N N . VAL A 1 802 ? 10.836 -93.312 -35.469 1 87.12 802 VAL A N 1
ATOM 6193 C CA . VAL A 1 802 ? 10.484 -93.625 -34.094 1 87.12 802 VAL A CA 1
ATOM 6194 C C . VAL A 1 802 ? 11.594 -94.5 -33.438 1 87.12 802 VAL A C 1
ATOM 6196 O O . VAL A 1 802 ? 12 -95.5 -33.969 1 87.12 802 VAL A O 1
ATOM 6199 N N . VAL A 1 803 ? 12.258 -94 -32.406 1 80.75 803 VAL A N 1
ATOM 6200 C CA . VAL A 1 803 ? 13.375 -94.688 -31.75 1 80.75 803 VAL A CA 1
ATOM 6201 C C . VAL A 1 803 ? 12.852 -95.688 -30.719 1 80.75 803 VAL A C 1
ATOM 6203 O O . VAL A 1 803 ? 12.031 -95.312 -29.875 1 80.75 803 VAL A O 1
ATOM 6206 N N . GLY A 1 804 ? 13.117 -97.375 -30.703 1 63 804 GLY A N 1
ATOM 6207 C CA . GLY A 1 804 ? 12.875 -98.5 -29.766 1 63 804 GLY A CA 1
ATOM 6208 C C . GLY A 1 804 ? 11.766 -99.375 -30.219 1 63 804 GLY A C 1
ATOM 6209 O O . GLY A 1 804 ? 11.242 -100.188 -29.422 1 63 804 GLY A O 1
ATOM 6210 N N . GLY A 1 805 ? 11.023 -99.5 -31.297 1 45.06 805 GLY A N 1
ATOM 6211 C CA . GLY A 1 805 ? 10.008 -100.562 -31.453 1 45.06 805 GLY A CA 1
ATOM 6212 C C . GLY A 1 805 ? 10.602 -101.938 -31.656 1 45.06 805 GLY A C 1
ATOM 6213 O O . GLY A 1 805 ? 11.516 -102.125 -32.469 1 45.06 805 GLY A O 1
ATOM 6214 N N . CYS A 1 806 ? 10.5 -102.938 -30.578 1 37.09 806 CYS A N 1
ATOM 6215 C CA . CYS A 1 806 ? 10.633 -104.438 -30.688 1 37.09 806 CYS A CA 1
ATOM 6216 C C . CYS A 1 806 ? 9.773 -104.938 -31.828 1 37.09 806 CYS A C 1
ATOM 6218 O O . CYS A 1 806 ? 8.602 -104.562 -31.953 1 37.09 806 CYS A O 1
ATOM 6220 N N . ASP A 1 807 ? 10.234 -105.75 -32.812 1 34.97 807 ASP A N 1
ATOM 6221 C CA . ASP A 1 807 ? 9.562 -106.625 -33.781 1 34.97 807 ASP A CA 1
ATOM 6222 C C . ASP A 1 807 ? 8.773 -107.688 -33.062 1 34.97 807 ASP A C 1
ATOM 6224 O O . ASP A 1 807 ? 8.141 -108.5 -33.719 1 34.97 807 ASP A O 1
ATOM 6228 N N . ASP A 1 808 ? 9.156 -108.375 -31.906 1 31.36 808 ASP A N 1
ATOM 6229 C CA . ASP A 1 808 ? 8.797 -109.75 -31.547 1 31.36 808 ASP A CA 1
ATOM 6230 C C . ASP A 1 808 ? 7.309 -109.875 -31.234 1 31.36 808 ASP A C 1
ATOM 6232 O O . ASP A 1 808 ? 6.895 -110.75 -30.516 1 31.36 808 ASP A O 1
ATOM 6236 N N . ALA A 1 809 ? 6.395 -109.375 -31.719 1 27.2 809 ALA A N 1
ATOM 6237 C CA . ALA A 1 809 ? 5.07 -109.688 -31.203 1 27.2 809 ALA A CA 1
ATOM 6238 C C . ALA A 1 809 ? 4.617 -111.062 -31.75 1 27.2 809 ALA A C 1
ATOM 6240 O O . ALA A 1 809 ? 3.447 -111.438 -31.609 1 27.2 809 ALA A O 1
ATOM 6241 N N . LYS A 1 810 ? 5.18 -111.875 -32.562 1 27.81 810 LYS A N 1
ATOM 6242 C CA . LYS A 1 810 ? 4.176 -112.875 -32.812 1 27.81 810 LYS A CA 1
ATOM 6243 C C . LYS A 1 810 ? 3.951 -113.75 -31.547 1 27.81 810 LYS A C 1
ATOM 6245 O O . LYS A 1 810 ? 2.889 -114.312 -31.375 1 27.81 810 LYS A O 1
ATOM 6250 N N . ALA A 1 811 ? 5.004 -114.562 -31.031 1 22.05 811 ALA A N 1
ATOM 6251 C CA . ALA A 1 811 ? 4.566 -115.875 -30.672 1 22.05 811 ALA A CA 1
ATOM 6252 C C . ALA A 1 811 ? 3.555 -115.812 -29.531 1 22.05 811 ALA A C 1
ATOM 6254 O O . ALA A 1 811 ? 2.473 -116.438 -29.625 1 22.05 811 ALA A O 1
ATOM 6255 N N . ASP A 1 812 ? 4.051 -116.188 -28.172 1 21.84 812 ASP A N 1
ATOM 6256 C CA . ASP A 1 812 ? 3.514 -117.188 -27.234 1 21.84 812 ASP A CA 1
ATOM 6257 C C . ASP A 1 812 ? 2.322 -116.625 -26.469 1 21.84 812 ASP A C 1
ATOM 6259 O O . ASP A 1 812 ? 1.835 -117.25 -25.516 1 21.84 812 ASP A O 1
ATOM 6263 N N . PHE A 1 813 ? 1.978 -115.375 -26.656 1 19.98 813 PHE A N 1
ATOM 6264 C CA . PHE A 1 813 ? 1.357 -114.938 -25.406 1 19.98 813 PHE A CA 1
ATOM 6265 C C . PHE A 1 813 ? 0.009 -115.688 -25.219 1 19.98 813 PHE A C 1
ATOM 6267 O O . PHE A 1 813 ? -1.04 -115.062 -25.422 1 19.98 813 PHE A O 1
ATOM 6274 N N . CYS A 1 814 ? -0.033 -117 -25.828 1 18.61 814 CYS A N 1
ATOM 6275 C CA . CYS A 1 814 ? -1.367 -117.438 -25.469 1 18.61 814 CYS A CA 1
ATOM 6276 C C . CYS A 1 814 ? -1.49 -117.625 -23.969 1 18.61 814 CYS A C 1
ATOM 6278 O O . CYS A 1 814 ? -0.906 -118.562 -23.391 1 18.61 814 CYS A O 1
ATOM 6280 N N . PRO A 1 815 ? -1.289 -116.688 -23.219 1 17.69 815 PRO A N 1
ATOM 6281 C CA . PRO A 1 815 ? -1.518 -117 -21.797 1 17.69 815 PRO A CA 1
ATOM 6282 C C . PRO A 1 815 ? -2.805 -117.75 -21.562 1 17.69 815 PRO A C 1
ATOM 6284 O O . PRO A 1 815 ? -3.83 -117.5 -22.188 1 17.69 815 PRO A O 1
ATOM 6287 N N . LYS A 1 816 ? -2.576 -119.062 -21.422 1 18.11 816 LYS A N 1
ATOM 6288 C CA . LYS A 1 816 ? -3.723 -119.812 -20.984 1 18.11 816 LYS A CA 1
ATOM 6289 C C . LYS A 1 816 ? -4.5 -119.125 -19.891 1 18.11 816 LYS A C 1
ATOM 6291 O O . LYS A 1 816 ? -5.727 -119.188 -19.844 1 18.11 816 LYS A O 1
ATOM 6296 N N . ASP A 1 817 ? -3.545 -118.938 -18.812 1 16.34 817 ASP A N 1
ATOM 6297 C CA . ASP A 1 817 ? -4.102 -119.5 -17.594 1 16.34 817 ASP A CA 1
ATOM 6298 C C . ASP A 1 817 ? -5.461 -118.938 -17.266 1 16.34 817 ASP A C 1
ATOM 6300 O O . ASP A 1 817 ? -5.883 -117.938 -17.922 1 16.34 817 ASP A O 1
ATOM 6304 N N . GLU A 1 818 ? -5.508 -118.562 -15.938 1 18.03 818 GLU A N 1
ATOM 6305 C CA . GLU A 1 818 ? -6.383 -118.75 -14.789 1 18.03 818 GLU A CA 1
ATOM 6306 C C . GLU A 1 818 ? -7.598 -117.812 -14.859 1 18.03 818 GLU A C 1
ATOM 6308 O O . GLU A 1 818 ? -7.629 -116.875 -15.656 1 18.03 818 GLU A O 1
ATOM 6313 N N . LEU A 1 819 ? -8.195 -117.688 -13.578 1 16.7 819 LEU A N 1
ATOM 6314 C CA . LEU A 1 819 ? -9.336 -117.562 -12.672 1 16.7 819 LEU A CA 1
ATOM 6315 C C . LEU A 1 819 ? -9.922 -116.188 -12.656 1 16.7 819 LEU A C 1
ATOM 6317 O O . LEU A 1 819 ? -9.18 -115.188 -12.539 1 16.7 819 LEU A O 1
ATOM 6321 N N . CYS A 1 820 ? -10.852 -115.875 -13.453 1 16.83 820 CYS A N 1
ATOM 6322 C CA . CYS A 1 820 ? -11.773 -114.75 -13.203 1 16.83 820 CYS A CA 1
ATOM 6323 C C . CYS A 1 820 ? -12.094 -114.688 -11.719 1 16.83 820 CYS A C 1
ATOM 6325 O O . CYS A 1 820 ? -13.008 -115.312 -11.227 1 16.83 820 CYS A O 1
ATOM 6327 N N . GLN A 1 821 ? -11.078 -114.812 -10.844 1 15.01 821 GLN A N 1
ATOM 6328 C CA . GLN A 1 821 ? -11.5 -114.812 -9.445 1 15.01 821 GLN A CA 1
ATOM 6329 C C . GLN A 1 821 ? -12.43 -113.625 -9.172 1 15.01 821 GLN A C 1
ATOM 6331 O O . GLN A 1 821 ? -12.422 -112.625 -9.922 1 15.01 821 GLN A O 1
ATOM 6336 N N . ARG A 1 822 ? -13.172 -113.875 -8 1 15.43 822 ARG A N 1
ATOM 6337 C CA . ARG A 1 822 ? -14.148 -113.312 -7.047 1 15.43 822 ARG A CA 1
ATOM 6338 C C . ARG A 1 822 ? -13.68 -112 -6.445 1 15.43 822 ARG A C 1
ATOM 6340 O O . ARG A 1 822 ? -12.539 -111.875 -5.992 1 15.43 822 ARG A O 1
ATOM 6347 N N . ALA A 1 823 ? -13.992 -111.062 -7.121 1 15.14 823 ALA A N 1
ATOM 6348 C CA . ALA A 1 823 ? -13.953 -109.812 -6.34 1 15.14 823 ALA A CA 1
ATOM 6349 C C . ALA A 1 823 ? -14.242 -110.062 -4.867 1 15.14 823 ALA A C 1
ATOM 6351 O O . ALA A 1 823 ? -15.211 -110.75 -4.535 1 15.14 823 ALA A O 1
ATOM 6352 N N . TYR A 1 824 ? -13.234 -109.938 -3.885 1 14.47 824 TYR A N 1
ATOM 6353 C CA . TYR A 1 824 ? -12.938 -109.812 -2.461 1 14.47 824 TYR A CA 1
ATOM 6354 C C . TYR A 1 824 ? -13.969 -108.938 -1.754 1 14.47 824 TYR A C 1
ATOM 6356 O O . TYR A 1 824 ? -14.57 -108.062 -2.367 1 14.47 824 TYR A O 1
ATOM 6364 N N . ASP A 1 825 ? -14.086 -109.125 -0.328 1 14.74 825 ASP A N 1
ATOM 6365 C CA . ASP A 1 825 ? -14.781 -109.125 0.952 1 14.74 825 ASP A CA 1
ATOM 6366 C C . ASP A 1 825 ? -14.648 -107.75 1.604 1 14.74 825 ASP A C 1
ATOM 6368 O O . ASP A 1 825 ? -15.391 -107.438 2.539 1 14.74 825 ASP A O 1
ATOM 6372 N N . GLY A 1 826 ? -13.656 -107 1.6 1 14.7 826 GLY A N 1
ATOM 6373 C CA . GLY A 1 826 ? -13.25 -106.5 2.918 1 14.7 826 GLY A CA 1
ATOM 6374 C C . GLY A 1 826 ? -14.391 -105.938 3.721 1 14.7 826 GLY A C 1
ATOM 6375 O O . GLY A 1 826 ? -15.43 -105.562 3.162 1 14.7 826 GLY A O 1
ATOM 6376 N N . GLY A 1 827 ? -14.078 -105.812 5.23 1 15.33 827 GLY A N 1
ATOM 6377 C CA . GLY A 1 827 ? -14.508 -105.75 6.617 1 15.33 827 GLY A CA 1
ATOM 6378 C C . GLY A 1 827 ? -15.211 -104.438 6.984 1 15.33 827 GLY A C 1
ATOM 6379 O O . GLY A 1 827 ? -16.422 -104.312 6.809 1 15.33 827 GLY A O 1
ATOM 6380 N N . ASN A 1 828 ? -14.445 -103.75 8.125 1 14.55 828 ASN A N 1
ATOM 6381 C CA . ASN A 1 828 ? -14.664 -103.438 9.531 1 14.55 828 ASN A CA 1
ATOM 6382 C C . ASN A 1 828 ? -15.438 -102.125 9.695 1 14.55 828 ASN A C 1
ATOM 6384 O O . ASN A 1 828 ? -16.531 -102 9.148 1 14.55 828 ASN A O 1
ATOM 6388 N N . SER A 1 829 ? -14.68 -101.25 10.688 1 14.54 829 SER A N 1
ATOM 6389 C CA . SER A 1 829 ? -14.805 -100.75 12.047 1 14.54 829 SER A CA 1
ATOM 6390 C C . SER A 1 829 ? -15.57 -99.438 12.07 1 14.54 829 SER A C 1
ATOM 6392 O O . SER A 1 829 ? -15.742 -98.812 11.031 1 14.54 829 SER A O 1
ATOM 6394 N N . VAL A 1 830 ? -15.195 -98.688 13.336 1 15.01 830 VAL A N 1
ATOM 6395 C CA . VAL A 1 830 ? -15.844 -98.188 14.547 1 15.01 830 VAL A CA 1
ATOM 6396 C C . VAL A 1 830 ? -16.281 -96.75 14.344 1 15.01 830 VAL A C 1
ATOM 6398 O O . VAL A 1 830 ? -17.438 -96.438 14.602 1 15.01 830 VAL A O 1
ATOM 6401 N N . PRO A 1 831 ? -15.359 -95.812 14.82 1 14.66 831 PRO A N 1
ATOM 6402 C CA . PRO A 1 831 ? -15.523 -95.125 16.094 1 14.66 831 PRO A CA 1
ATOM 6403 C C . PRO A 1 831 ? -16.5 -93.938 15.984 1 14.66 831 PRO A C 1
ATOM 6405 O O . PRO A 1 831 ? -16.812 -93.5 14.883 1 14.66 831 PRO A O 1
ATOM 6408 N N . ARG A 1 832 ? -16.156 -93 17.156 1 14.21 832 ARG A N 1
ATOM 6409 C CA . ARG A 1 832 ? -16.781 -92.312 18.25 1 14.21 832 ARG A CA 1
ATOM 6410 C C . ARG A 1 832 ? -17.25 -90.938 17.797 1 14.21 832 ARG A C 1
ATOM 6412 O O . ARG A 1 832 ? -18.406 -90.562 18 1 14.21 832 ARG A O 1
ATOM 6419 N N . ARG A 1 833 ? -16.297 -89.938 18.297 1 14.33 833 ARG A N 1
ATOM 6420 C CA . ARG A 1 833 ? -16.625 -89.062 19.406 1 14.33 833 ARG A CA 1
ATOM 6421 C C . ARG A 1 833 ? -17.516 -87.875 18.953 1 14.33 833 ARG A C 1
ATOM 6423 O O . ARG A 1 833 ? -17.562 -87.562 17.766 1 14.33 833 ARG A O 1
ATOM 6430 N N . PRO A 1 834 ? -17.391 -86.812 19.984 1 14.55 834 PRO A N 1
ATOM 6431 C CA . PRO A 1 834 ? -18.219 -86.125 20.953 1 14.55 834 PRO A CA 1
ATOM 6432 C C . PRO A 1 834 ? -18.688 -84.75 20.453 1 14.55 834 PRO A C 1
ATOM 6434 O O . PRO A 1 834 ? -19.875 -84.438 20.516 1 14.55 834 PRO A O 1
ATOM 6437 N N . SER A 1 835 ? -17.656 -83.75 20.594 1 14.72 835 SER A N 1
ATOM 6438 C CA . SER A 1 835 ? -17.703 -82.688 21.562 1 14.72 835 SER A CA 1
ATOM 6439 C C . SER A 1 835 ? -18.594 -81.5 21.078 1 14.72 835 SER A C 1
ATOM 6441 O O . SER A 1 835 ? -18.844 -81.438 19.875 1 14.72 835 SER A O 1
ATOM 6443 N N . SER A 1 836 ? -18.656 -80.5 22.062 1 14.85 836 SER A N 1
ATOM 6444 C CA . SER A 1 836 ? -19.391 -79.625 22.969 1 14.85 836 SER A CA 1
ATOM 6445 C C . SER A 1 836 ? -19.719 -78.312 22.312 1 14.85 836 SER A C 1
ATOM 6447 O O . SER A 1 836 ? -20.875 -77.875 22.25 1 14.85 836 SER A O 1
ATOM 6449 N N . ASP A 1 837 ? -19.219 -77.188 23.062 1 14.52 837 ASP A N 1
ATOM 6450 C CA . ASP A 1 837 ? -19.75 -76.188 23.969 1 14.52 837 ASP A CA 1
ATOM 6451 C C . ASP A 1 837 ? -19.828 -74.812 23.281 1 14.52 837 ASP A C 1
ATOM 6453 O O . ASP A 1 837 ? -20.828 -74.125 23.422 1 14.52 837 ASP A O 1
ATOM 6457 N N . ILE A 1 838 ? -18.703 -74.188 23.016 1 15.97 838 ILE A N 1
ATOM 6458 C CA . ILE A 1 838 ? -18.484 -73 23.812 1 15.97 838 ILE A CA 1
ATOM 6459 C C . ILE A 1 838 ? -19.469 -71.875 23.391 1 15.97 838 ILE A C 1
ATOM 6461 O O . ILE A 1 838 ? -19.766 -71.75 22.203 1 15.97 838 ILE A O 1
ATOM 6465 N N . PRO A 1 839 ? -19.75 -70.875 24.453 1 16.48 839 PRO A N 1
ATOM 6466 C CA . PRO A 1 839 ? -20.641 -70 25.172 1 16.48 839 PRO A CA 1
ATOM 6467 C C . PRO A 1 839 ? -20.844 -68.625 24.469 1 16.48 839 PRO A C 1
ATOM 6469 O O . PRO A 1 839 ? -21.984 -68.25 24.188 1 16.48 839 PRO A O 1
ATOM 6472 N N . PRO A 1 840 ? -20.312 -67.562 25.234 1 15.8 840 PRO A N 1
ATOM 6473 C CA . PRO A 1 840 ? -20.906 -66.438 25.953 1 15.8 840 PRO A CA 1
ATOM 6474 C C . PRO A 1 840 ? -20.906 -65.188 25.141 1 15.8 840 PRO A C 1
ATOM 6476 O O . PRO A 1 840 ? -21.906 -64.438 25.109 1 15.8 840 PRO A O 1
ATOM 6479 N N . GLY A 1 841 ? -19.703 -64.625 24.875 1 15.23 841 GLY A N 1
ATOM 6480 C CA . GLY A 1 841 ? -19.391 -63.344 25.516 1 15.23 841 GLY A CA 1
ATOM 6481 C C . GLY A 1 841 ? -20.062 -62.156 24.875 1 15.23 841 GLY A C 1
ATOM 6482 O O . GLY A 1 841 ? -20.609 -62.281 23.781 1 15.23 841 GLY A O 1
ATOM 6483 N N . GLY A 1 842 ? -19.734 -60.906 25.422 1 15.26 842 GLY A N 1
ATOM 6484 C CA . GLY A 1 842 ? -20.094 -59.625 26.062 1 15.26 842 GLY A CA 1
ATOM 6485 C C . GLY A 1 842 ? -20.188 -58.469 25.094 1 15.26 842 GLY A C 1
ATOM 6486 O O . GLY A 1 842 ? -21.188 -57.781 25.062 1 15.26 842 GLY A O 1
ATOM 6487 N N . LYS A 1 843 ? -19 -57.875 24.859 1 14.97 843 LYS A N 1
ATOM 6488 C CA . LYS A 1 843 ? -18.859 -56.5 25.266 1 14.97 843 LYS A CA 1
ATOM 6489 C C . LYS A 1 843 ? -19.672 -55.562 24.375 1 14.97 843 LYS A C 1
ATOM 6491 O O . LYS A 1 843 ? -20.125 -55.969 23.297 1 14.97 843 LYS A O 1
ATOM 6496 N N . LYS A 1 844 ? -18.938 -54.375 24.094 1 15.74 844 LYS A N 1
ATOM 6497 C CA . LYS A 1 844 ? -18.906 -53 24.516 1 15.74 844 LYS A CA 1
ATOM 6498 C C . LYS A 1 844 ? -19.625 -52.094 23.5 1 15.74 844 LYS A C 1
ATOM 6500 O O . LYS A 1 844 ? -19.906 -52.531 22.375 1 15.74 844 LYS A O 1
ATOM 6505 N N . GLY A 1 845 ? -19.078 -50.781 23.422 1 15.73 845 GLY A N 1
ATOM 6506 C CA . GLY A 1 845 ? -19.297 -49.406 23.75 1 15.73 845 GLY A CA 1
ATOM 6507 C C . GLY A 1 845 ? -19.531 -48.531 22.531 1 15.73 845 GLY A C 1
ATOM 6508 O O . GLY A 1 845 ? -19.625 -47.312 22.625 1 15.73 845 GLY A O 1
ATOM 6509 N N . VAL A 1 846 ? -19.766 -49 21.344 1 15.95 846 VAL A N 1
ATOM 6510 C CA . VAL A 1 846 ? -19.438 -47.938 20.406 1 15.95 846 VAL A CA 1
ATOM 6511 C C . VAL A 1 846 ? -20.359 -46.719 20.641 1 15.95 846 VAL A C 1
ATOM 6513 O O . VAL A 1 846 ? -21.578 -46.875 20.641 1 15.95 846 VAL A O 1
ATOM 6516 N N . ALA A 1 847 ? -19.828 -45.594 21.172 1 16.14 847 ALA A N 1
ATOM 6517 C CA . ALA A 1 847 ? -20.188 -44.25 21.625 1 16.14 847 ALA A CA 1
ATOM 6518 C C . ALA A 1 847 ? -20.828 -43.469 20.5 1 16.14 847 ALA A C 1
ATOM 6520 O O . ALA A 1 847 ? -21.625 -42.562 20.75 1 16.14 847 ALA A O 1
ATOM 6521 N N . GLU A 1 848 ? -20.484 -43.656 19.281 1 17.03 848 GLU A N 1
ATOM 6522 C CA . GLU A 1 848 ? -20.312 -42.375 18.625 1 17.03 848 GLU A CA 1
ATOM 6523 C C . GLU A 1 848 ? -21.594 -41.531 18.719 1 17.03 848 GLU A C 1
ATOM 6525 O O . GLU A 1 848 ? -22.688 -42.094 18.859 1 17.03 848 GLU A O 1
ATOM 6530 N N . THR A 1 849 ? -21.344 -40.25 18.391 1 17.66 849 THR A N 1
ATOM 6531 C CA . THR A 1 849 ? -21.641 -38.844 18.656 1 17.66 849 THR A CA 1
ATOM 6532 C C . THR A 1 849 ? -23 -38.469 18.078 1 17.66 849 THR A C 1
ATOM 6534 O O . THR A 1 849 ? -23.453 -39.062 17.094 1 17.66 849 THR A O 1
ATOM 6537 N N . SER A 1 850 ? -23.641 -37.562 18.812 1 17.62 850 SER A N 1
ATOM 6538 C CA . SER A 1 850 ? -24.906 -36.906 19.047 1 17.62 850 SER A CA 1
ATOM 6539 C C . SER A 1 850 ? -25.234 -35.906 17.922 1 17.62 850 SER A C 1
ATOM 6541 O O . SER A 1 850 ? -24.547 -34.906 17.75 1 17.62 850 SER A O 1
ATOM 6543 N N . ILE A 1 851 ? -25.359 -36.312 16.703 1 17.39 851 ILE A N 1
ATOM 6544 C CA . ILE A 1 851 ? -25.656 -35.281 15.742 1 17.39 851 ILE A CA 1
ATOM 6545 C C . ILE A 1 851 ? -26.953 -34.562 16.141 1 17.39 851 ILE A C 1
ATOM 6547 O O . ILE A 1 851 ? -28.016 -35.188 16.156 1 17.39 851 ILE A O 1
ATOM 6551 N N . THR A 1 852 ? -26.891 -33.625 17.062 1 17.12 852 THR A N 1
ATOM 6552 C CA . THR A 1 852 ? -28.078 -32.906 17.516 1 17.12 852 THR A CA 1
ATOM 6553 C C . THR A 1 852 ? -28.609 -31.984 16.406 1 17.12 852 THR A C 1
ATOM 6555 O O . THR A 1 852 ? -27.969 -31 16.047 1 17.12 852 THR A O 1
ATOM 6558 N N . VAL A 1 853 ? -28.859 -32.438 15.305 1 18.98 853 VAL A N 1
ATOM 6559 C CA . VAL A 1 853 ? -29.359 -31.422 14.375 1 18.98 853 VAL A CA 1
ATOM 6560 C C . VAL A 1 853 ? -30.594 -30.75 14.945 1 18.98 853 VAL A C 1
ATOM 6562 O O . VAL A 1 853 ? -31.578 -31.422 15.258 1 18.98 853 VAL A O 1
ATOM 6565 N N . ILE A 1 854 ? -30.375 -29.562 15.547 1 17.88 854 ILE A N 1
ATOM 6566 C CA . ILE A 1 854 ? -31.375 -28.75 16.25 1 17.88 854 ILE A CA 1
ATOM 6567 C C . ILE A 1 854 ? -32.562 -28.469 15.312 1 17.88 854 ILE A C 1
ATOM 6569 O O . ILE A 1 854 ? -33.688 -28.797 15.641 1 17.88 854 ILE A O 1
ATOM 6573 N N . PRO A 1 855 ? -32.812 -27.031 15.125 1 18.41 855 PRO A N 1
ATOM 6574 C CA . PRO A 1 855 ? -33.969 -26.266 15.531 1 18.41 855 PRO A CA 1
ATOM 6575 C C . PRO A 1 855 ? -34.938 -26 14.367 1 18.41 855 PRO A C 1
ATOM 6577 O O . PRO A 1 855 ? -36.125 -25.719 14.594 1 18.41 855 PRO A O 1
ATOM 6580 N N . LYS A 1 856 ? -34.594 -25.969 13.047 1 19.56 856 LYS A N 1
ATOM 6581 C CA . LYS A 1 856 ? -35.281 -24.891 12.305 1 19.56 856 LYS A CA 1
ATOM 6582 C C . LYS A 1 856 ? -36.781 -25.078 12.297 1 19.56 856 LYS A C 1
ATOM 6584 O O . LYS A 1 856 ? -37.281 -26.125 11.883 1 19.56 856 LYS A O 1
ATOM 6589 N N . GLN A 1 857 ? -37.469 -24.344 13.25 1 18 857 GLN A N 1
ATOM 6590 C CA . GLN A 1 857 ? -38.938 -24.328 13.234 1 18 857 GLN A CA 1
ATOM 6591 C C . GLN A 1 857 ? -39.469 -23.859 11.883 1 18 857 GLN A C 1
ATOM 6593 O O . GLN A 1 857 ? -38.875 -22.984 11.242 1 18 857 GLN A O 1
ATOM 6598 N N . GLU A 1 858 ? -40.219 -24.672 11.305 1 19.06 858 GLU A N 1
ATOM 6599 C CA . GLU A 1 858 ? -41.125 -24.547 10.164 1 19.06 858 GLU A CA 1
ATOM 6600 C C . GLU A 1 858 ? -42.062 -23.344 10.32 1 19.06 858 GLU A C 1
ATOM 6602 O O . GLU A 1 858 ? -42.875 -23.297 11.242 1 19.06 858 GLU A O 1
ATOM 6607 N N . ILE A 1 859 ? -41.531 -22.062 10.141 1 19.09 859 ILE A N 1
ATOM 6608 C CA . ILE A 1 859 ? -42.469 -20.938 10.055 1 19.09 859 ILE A CA 1
ATOM 6609 C C . ILE A 1 859 ? -43.531 -21.25 9.008 1 19.09 859 ILE A C 1
ATOM 6611 O O . ILE A 1 859 ? -43.219 -21.375 7.82 1 19.09 859 ILE A O 1
ATOM 6615 N N . THR A 1 860 ? -44.375 -22.047 9.312 1 19.56 860 THR A N 1
ATOM 6616 C CA . THR A 1 860 ? -45.625 -22.281 8.555 1 19.56 860 THR A CA 1
ATOM 6617 C C . THR A 1 860 ? -46.188 -20.953 8.062 1 19.56 860 THR A C 1
ATOM 6619 O O . THR A 1 860 ? -45.906 -19.891 8.617 1 19.56 860 THR A O 1
ATOM 6622 N N . GLY A 1 861 ? -47.25 -21.109 7.324 1 19.19 861 GLY A N 1
ATOM 6623 C CA . GLY A 1 861 ? -48.188 -20.484 6.406 1 19.19 861 GLY A CA 1
ATOM 6624 C C . GLY A 1 861 ? -48.906 -19.266 7 1 19.19 861 GLY A C 1
ATOM 6625 O O . GLY A 1 861 ? -48.594 -18.141 6.645 1 19.19 861 GLY A O 1
ATOM 6626 N N . ALA A 1 862 ? -50.312 -19.375 6.957 1 17.7 862 ALA A N 1
ATOM 6627 C CA . ALA A 1 862 ? -51.5 -18.531 7.008 1 17.7 862 ALA A CA 1
ATOM 6628 C C . ALA A 1 862 ? -51.719 -17.969 8.406 1 17.7 862 ALA A C 1
ATOM 6630 O O . ALA A 1 862 ? -51.531 -18.672 9.406 1 17.7 862 ALA A O 1
ATOM 6631 N N . MET B 1 1 ? -9.188 -37 -8.672 1 66.5 1 MET B N 1
ATOM 6632 C CA . MET B 1 1 ? -8.969 -36.688 -10.078 1 66.5 1 MET B CA 1
ATOM 6633 C C . MET B 1 1 ? -7.785 -37.469 -10.641 1 66.5 1 MET B C 1
ATOM 6635 O O . MET B 1 1 ? -6.836 -37.75 -9.914 1 66.5 1 MET B O 1
ATOM 6639 N N . LEU B 1 2 ? -8.062 -37.938 -11.789 1 82.62 2 LEU B N 1
ATOM 6640 C CA . LEU B 1 2 ? -7.047 -38.781 -12.406 1 82.62 2 LEU B CA 1
ATOM 6641 C C . LEU B 1 2 ? -5.848 -37.938 -12.852 1 82.62 2 LEU B C 1
ATOM 6643 O O . LEU B 1 2 ? -6 -36.781 -13.219 1 82.62 2 LEU B O 1
ATOM 6647 N N . THR B 1 3 ? -4.66 -38.375 -12.688 1 85.56 3 THR B N 1
ATOM 6648 C CA . THR B 1 3 ? -3.424 -37.75 -13.148 1 85.56 3 THR B CA 1
ATOM 6649 C C . THR B 1 3 ? -3.061 -38.219 -14.547 1 85.56 3 THR B C 1
ATOM 6651 O O . THR B 1 3 ? -3.641 -39.188 -15.055 1 85.56 3 THR B O 1
ATOM 6654 N N . ILE B 1 4 ? -2.18 -37.531 -15.172 1 88.06 4 ILE B N 1
ATOM 6655 C CA . ILE B 1 4 ? -1.721 -37.906 -16.5 1 88.06 4 ILE B CA 1
ATOM 6656 C C . ILE B 1 4 ? -1.035 -39.281 -16.438 1 88.06 4 ILE B C 1
ATOM 6658 O O . ILE B 1 4 ? -1.188 -40.094 -17.359 1 88.06 4 ILE B O 1
ATOM 6662 N N . ALA B 1 5 ? -0.359 -39.438 -15.352 1 88.31 5 ALA B N 1
ATOM 6663 C CA . ALA B 1 5 ? 0.318 -40.719 -15.172 1 88.31 5 ALA B CA 1
ATOM 6664 C C . ALA B 1 5 ? -0.688 -41.875 -15.078 1 88.31 5 ALA B C 1
ATOM 6666 O O . ALA B 1 5 ? -0.472 -42.938 -15.648 1 88.31 5 ALA B O 1
ATOM 6667 N N . GLU B 1 6 ? -1.717 -41.688 -14.484 1 89 6 GLU B N 1
ATOM 6668 C CA . GLU B 1 6 ? -2.74 -42.719 -14.336 1 89 6 GLU B CA 1
ATOM 6669 C C . GLU B 1 6 ? -3.455 -42.969 -15.656 1 89 6 GLU B C 1
ATOM 6671 O O . GLU B 1 6 ? -3.762 -44.125 -15.984 1 89 6 GLU B O 1
ATOM 6676 N N . VAL B 1 7 ? -3.66 -41.938 -16.344 1 90.06 7 VAL B N 1
ATOM 6677 C CA . VAL B 1 7 ? -4.312 -42.125 -17.641 1 90.06 7 VAL B CA 1
ATOM 6678 C C . VAL B 1 7 ? -3.373 -42.844 -18.594 1 90.06 7 VAL B C 1
ATOM 6680 O O . VAL B 1 7 ? -3.814 -43.656 -19.406 1 90.06 7 VAL B O 1
ATOM 6683 N N . SER B 1 8 ? -2.225 -42.5 -18.453 1 89.81 8 SER B N 1
ATOM 6684 C CA . SER B 1 8 ? -1.256 -43.219 -19.281 1 89.81 8 SER B CA 1
ATOM 6685 C C . SER B 1 8 ? -1.222 -44.688 -18.953 1 89.81 8 SER B C 1
ATOM 6687 O O . SER B 1 8 ? -1.049 -45.531 -19.844 1 89.81 8 SER B O 1
ATOM 6689 N N . GLY B 1 9 ? -1.304 -44.969 -17.703 1 88.12 9 GLY B N 1
ATOM 6690 C CA . GLY B 1 9 ? -1.402 -46.344 -17.312 1 88.12 9 GLY B CA 1
ATOM 6691 C C . GLY B 1 9 ? -2.621 -47.062 -17.891 1 88.12 9 GLY B C 1
ATOM 6692 O O . GLY B 1 9 ? -2.545 -48.219 -18.312 1 88.12 9 GLY B O 1
ATOM 6693 N N . LEU B 1 10 ? -3.672 -46.438 -17.984 1 90.56 10 LEU B N 1
ATOM 6694 C CA . LEU B 1 10 ? -4.891 -47 -18.547 1 90.56 10 LEU B CA 1
ATOM 6695 C C . LEU B 1 10 ? -4.746 -47.219 -20.047 1 90.56 10 LEU B C 1
ATOM 6697 O O . LEU B 1 10 ? -5.262 -48.188 -20.594 1 90.56 10 LEU B O 1
ATOM 6701 N N . ILE B 1 11 ? -4.145 -46.312 -20.672 1 90.62 11 ILE B N 1
ATOM 6702 C CA . ILE B 1 11 ? -3.887 -46.469 -22.094 1 90.62 11 ILE B CA 1
ATOM 6703 C C . ILE B 1 11 ? -3.004 -47.688 -22.328 1 90.62 11 ILE B C 1
ATOM 6705 O O . ILE B 1 11 ? -3.254 -48.469 -23.234 1 90.62 11 ILE B O 1
ATOM 6709 N N . ALA B 1 12 ? -2.037 -47.75 -21.469 1 90.44 12 ALA B N 1
ATOM 6710 C CA . ALA B 1 12 ? -1.158 -48.938 -21.578 1 90.44 12 ALA B CA 1
ATOM 6711 C C . ALA B 1 12 ? -1.936 -50.219 -21.391 1 90.44 12 ALA B C 1
ATOM 6713 O O . ALA B 1 12 ? -1.684 -51.219 -22.078 1 90.44 12 ALA B O 1
ATOM 6714 N N . ALA B 1 13 ? -2.846 -50.281 -20.5 1 90.25 13 ALA B N 1
ATOM 6715 C CA . ALA B 1 13 ? -3.688 -51.438 -20.281 1 90.25 13 ALA B CA 1
ATOM 6716 C C . ALA B 1 13 ? -4.543 -51.75 -21.516 1 90.25 13 ALA B C 1
ATOM 6718 O O . ALA B 1 13 ? -4.703 -52.906 -21.891 1 90.25 13 ALA B O 1
ATOM 6719 N N . ALA B 1 14 ? -5.039 -50.75 -22.094 1 90.69 14 ALA B N 1
ATOM 6720 C CA . ALA B 1 14 ? -5.852 -50.906 -23.297 1 90.69 14 ALA B CA 1
ATOM 6721 C C . ALA B 1 14 ? -5.02 -51.469 -24.438 1 90.69 14 ALA B C 1
ATOM 6723 O O . ALA B 1 14 ? -5.492 -52.312 -25.203 1 90.69 14 AL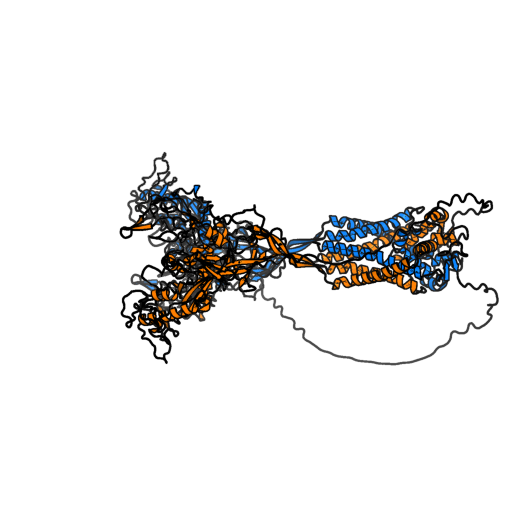A B O 1
ATOM 6724 N N . VAL B 1 15 ? -3.852 -51 -24.547 1 90.19 15 VAL B N 1
ATOM 6725 C CA . VAL B 1 15 ? -2.953 -51.469 -25.594 1 90.19 15 VAL B CA 1
ATOM 6726 C C . VAL B 1 15 ? -2.684 -52.969 -25.406 1 90.19 15 VAL B C 1
ATOM 6728 O O . VAL B 1 15 ? -2.652 -53.719 -26.375 1 90.19 15 VAL B O 1
ATOM 6731 N N . MET B 1 16 ? -2.588 -53.406 -24.188 1 88.81 16 MET B N 1
ATOM 6732 C CA . MET B 1 16 ? -2.32 -54.812 -23.922 1 88.81 16 MET B CA 1
ATOM 6733 C C . MET B 1 16 ? -3.539 -55.656 -24.25 1 88.81 16 MET B C 1
ATOM 6735 O O . MET B 1 16 ? -3.4 -56.781 -24.734 1 88.81 16 MET B O 1
ATOM 6739 N N . ILE B 1 17 ? -4.602 -55.188 -24.062 1 87.94 17 ILE B N 1
ATOM 6740 C CA . ILE B 1 17 ? -5.828 -55.906 -24.391 1 87.94 17 ILE B CA 1
ATOM 6741 C C . ILE B 1 17 ? -5.945 -56.062 -25.906 1 87.94 17 ILE B C 1
ATOM 6743 O O . ILE B 1 17 ? -6.309 -57.156 -26.391 1 87.94 17 ILE B O 1
ATOM 6747 N N . VAL B 1 18 ? -5.621 -55.031 -26.609 1 90.38 18 VAL B N 1
ATOM 6748 C CA . VAL B 1 18 ? -5.68 -55.094 -28.062 1 90.38 18 VAL B CA 1
ATOM 6749 C C . VAL B 1 18 ? -4.594 -56.031 -28.578 1 90.38 18 VAL B C 1
ATOM 6751 O O . VAL B 1 18 ? -4.816 -56.781 -29.547 1 90.38 18 VAL B O 1
ATOM 6754 N N . GLN B 1 19 ? -3.473 -56.031 -27.953 1 89.62 19 GLN B N 1
ATOM 6755 C CA . GLN B 1 19 ? -2.332 -56.812 -28.375 1 89.62 19 GLN B CA 1
ATOM 6756 C C . GLN B 1 19 ? -2.67 -58.312 -28.359 1 89.62 19 GLN B C 1
ATOM 6758 O O . GLN B 1 19 ? -2.279 -59.062 -29.25 1 89.62 19 GLN B O 1
ATOM 6763 N N . TYR B 1 20 ? -3.43 -58.781 -27.422 1 89.12 20 TYR B N 1
ATOM 6764 C CA . TYR B 1 20 ? -3.746 -60.188 -27.297 1 89.12 20 TYR B CA 1
ATOM 6765 C C . TYR B 1 20 ? -5.129 -60.5 -27.859 1 89.12 20 TYR B C 1
ATOM 6767 O O . TYR B 1 20 ? -5.391 -61.594 -28.312 1 89.12 20 TYR B O 1
ATOM 6775 N N . GLY B 1 21 ? -5.934 -59.531 -27.969 1 90 21 GLY B N 1
ATOM 6776 C CA . GLY B 1 21 ? -7.301 -59.719 -28.422 1 90 21 GLY B CA 1
ATOM 6777 C C . GLY B 1 21 ? -7.426 -59.812 -29.938 1 90 21 GLY B C 1
ATOM 6778 O O . GLY B 1 21 ? -8.156 -60.656 -30.453 1 90 21 GLY B O 1
ATOM 6779 N N . LEU B 1 22 ? -6.664 -59.031 -30.625 1 92 22 LEU B N 1
ATOM 6780 C CA . LEU B 1 22 ? -6.805 -58.938 -32.094 1 92 22 LEU B CA 1
ATOM 6781 C C . LEU B 1 22 ? -6.352 -60.25 -32.719 1 92 22 LEU B C 1
ATOM 6783 O O . LEU B 1 22 ? -7.105 -60.875 -33.469 1 92 22 LEU B O 1
ATOM 6787 N N . PRO B 1 23 ? -5.105 -60.781 -32.438 1 91.69 23 PRO B N 1
ATOM 6788 C CA . PRO B 1 23 ? -4.707 -62.031 -33.062 1 91.69 23 PRO B CA 1
ATOM 6789 C C . PRO B 1 23 ? -5.625 -63.188 -32.656 1 91.69 23 PRO B C 1
ATOM 6791 O O . PRO B 1 23 ? -5.875 -64.125 -33.469 1 91.69 23 PRO B O 1
ATOM 6794 N N . ALA B 1 24 ? -6.137 -63.188 -31.5 1 92.12 24 ALA B N 1
ATOM 6795 C CA . ALA B 1 24 ? -7.039 -64.25 -31.062 1 92.12 24 ALA B CA 1
ATOM 6796 C C . ALA B 1 24 ? -8.336 -64.25 -31.875 1 92.12 24 ALA B C 1
ATOM 6798 O O . ALA B 1 24 ? -8.852 -65.312 -32.25 1 92.12 24 ALA B O 1
ATOM 6799 N N . ALA B 1 25 ? -8.82 -63.094 -32.188 1 93.69 25 ALA B N 1
ATOM 6800 C CA . ALA B 1 25 ? -10.039 -63 -32.969 1 93.69 25 ALA B CA 1
ATOM 6801 C C . ALA B 1 25 ? -9.789 -63.406 -34.438 1 93.69 25 ALA B C 1
ATOM 6803 O O . ALA B 1 25 ? -10.625 -64.062 -35.062 1 93.69 25 ALA B O 1
ATOM 6804 N N . LEU B 1 26 ? -8.664 -63.062 -34.938 1 93.38 26 LEU B N 1
ATOM 6805 C CA . LEU B 1 26 ? -8.336 -63.375 -36.312 1 93.38 26 LEU B CA 1
ATOM 6806 C C . LEU B 1 26 ? -8.188 -64.875 -36.531 1 93.38 26 LEU B C 1
ATOM 6808 O O . LEU B 1 26 ? -8.508 -65.375 -37.594 1 93.38 26 LEU B O 1
ATOM 6812 N N . VAL B 1 27 ? -7.727 -65.625 -35.531 1 93.56 27 VAL B N 1
ATOM 6813 C CA . VAL B 1 27 ? -7.523 -67.062 -35.656 1 93.56 27 VAL B CA 1
ATOM 6814 C C . VAL B 1 27 ? -8.875 -67.75 -35.75 1 93.56 27 VAL B C 1
ATOM 6816 O O . VAL B 1 27 ? -9.023 -68.75 -36.469 1 93.56 27 VAL B O 1
ATOM 6819 N N . VAL B 1 28 ? -9.844 -67.312 -35.031 1 93 28 VAL B N 1
ATOM 6820 C CA . VAL B 1 28 ? -11.18 -67.875 -35.125 1 93 28 VAL B CA 1
ATOM 6821 C C . VAL B 1 28 ? -11.719 -67.75 -36.531 1 93 28 VAL B C 1
ATOM 6823 O O . VAL B 1 28 ? -12.312 -68.688 -37.094 1 93 28 VAL B O 1
ATOM 6826 N N . ILE B 1 29 ? -11.453 -66.625 -37.125 1 92.12 29 ILE B N 1
ATOM 6827 C CA . ILE B 1 29 ? -11.891 -66.375 -38.5 1 92.12 29 ILE B CA 1
ATOM 6828 C C . ILE B 1 29 ? -11.125 -67.312 -39.469 1 92.12 29 ILE B C 1
ATOM 6830 O O . ILE B 1 29 ? -11.711 -67.875 -40.375 1 92.12 29 ILE B O 1
ATOM 6834 N N . LEU B 1 30 ? -9.852 -67.438 -39.281 1 92.81 30 LEU B N 1
ATOM 6835 C CA . LEU B 1 30 ? -9 -68.25 -40.125 1 92.81 30 LEU B CA 1
ATOM 6836 C C . LEU B 1 30 ? -9.453 -69.75 -40.094 1 92.81 30 LEU B C 1
ATOM 6838 O O . LEU B 1 30 ? -9.562 -70.375 -41.156 1 92.81 30 LEU B O 1
ATOM 6842 N N . VAL B 1 31 ? -9.758 -70.312 -38.969 1 91.56 31 VAL B N 1
ATOM 6843 C CA . VAL B 1 31 ? -10.094 -71.75 -38.812 1 91.56 31 VAL B CA 1
ATOM 6844 C C . VAL B 1 31 ? -11.438 -72 -39.469 1 91.56 31 VAL B C 1
ATOM 6846 O O . VAL B 1 31 ? -11.633 -73.062 -40.031 1 91.56 31 VAL B O 1
ATOM 6849 N N . LYS B 1 32 ? -12.297 -71.125 -39.5 1 90.94 32 LYS B N 1
ATOM 6850 C CA . LYS B 1 32 ? -13.602 -71.312 -40.125 1 90.94 32 LYS B CA 1
ATOM 6851 C C . LYS B 1 32 ? -13.469 -71.438 -41.625 1 90.94 32 LYS B C 1
ATOM 6853 O O . LYS B 1 32 ? -14.156 -72.25 -42.281 1 90.94 32 LYS B O 1
ATOM 6858 N N . TYR B 1 33 ? -12.492 -70.75 -42.25 1 90.25 33 TYR B N 1
ATOM 6859 C CA . TYR B 1 33 ? -12.484 -70.625 -43.719 1 90.25 33 TYR B CA 1
ATOM 6860 C C . TYR B 1 33 ? -11.359 -71.438 -44.312 1 90.25 33 TYR B C 1
ATOM 6862 O O . TYR B 1 33 ? -11.336 -71.688 -45.531 1 90.25 33 TYR B O 1
ATOM 6870 N N . VAL B 1 34 ? -10.367 -71.938 -43.594 1 90.56 34 VAL B N 1
ATOM 6871 C CA . VAL B 1 34 ? -9.211 -72.688 -44.125 1 90.56 34 VAL B CA 1
ATOM 6872 C C . VAL B 1 34 ? -9.656 -74 -44.688 1 90.56 34 VAL B C 1
ATOM 6874 O O . VAL B 1 34 ? -9.125 -74.5 -45.719 1 90.56 34 VAL B O 1
ATOM 6877 N N . GLY B 1 35 ? -10.578 -74.812 -44.25 1 85.56 35 GLY B N 1
ATOM 6878 C CA . GLY B 1 35 ? -11.016 -76.125 -44.719 1 85.56 35 GLY B CA 1
ATOM 6879 C C . GLY B 1 35 ? -10.062 -77.188 -44.344 1 85.56 35 GLY B C 1
ATOM 6880 O O . GLY B 1 35 ? -9.102 -77 -43.594 1 85.56 35 GLY B O 1
ATOM 6881 N N . THR B 1 36 ? -10.156 -78.5 -44.938 1 89.38 36 THR B N 1
ATOM 6882 C CA . THR B 1 36 ? -9.352 -79.688 -44.562 1 89.38 36 THR B CA 1
ATOM 6883 C C . THR B 1 36 ? -8.391 -80.062 -45.688 1 89.38 36 THR B C 1
ATOM 6885 O O . THR B 1 36 ? -7.578 -81 -45.531 1 89.38 36 THR B O 1
ATOM 6888 N N . GLU B 1 37 ? -8.508 -79.312 -46.812 1 90.81 37 GLU B N 1
ATOM 6889 C CA . GLU B 1 37 ? -7.609 -79.562 -47.938 1 90.81 37 GLU B CA 1
ATOM 6890 C C . GLU B 1 37 ? -6.863 -78.312 -48.312 1 90.81 37 GLU B C 1
ATOM 6892 O O . GLU B 1 37 ? -7.477 -77.312 -48.719 1 90.81 37 GLU B O 1
ATOM 6897 N N . ASN B 1 38 ? -5.617 -78.312 -48.094 1 93.12 38 ASN B N 1
ATOM 6898 C CA . ASN B 1 38 ? -4.785 -77.125 -48.438 1 93.12 38 ASN B CA 1
ATOM 6899 C C . ASN B 1 38 ? -3.393 -77.562 -48.875 1 93.12 38 ASN B C 1
ATOM 6901 O O . ASN B 1 38 ? -3.018 -78.75 -48.75 1 93.12 38 ASN B O 1
ATOM 6905 N N . THR B 1 39 ? -2.637 -76.688 -49.5 1 92.75 39 THR B N 1
ATOM 6906 C CA . THR B 1 39 ? -1.261 -76.938 -49.875 1 92.75 39 THR B CA 1
ATOM 6907 C C . THR B 1 39 ? -0.396 -77.188 -48.656 1 92.75 39 THR B C 1
ATOM 6909 O O . THR B 1 39 ? -0.766 -76.812 -47.531 1 92.75 39 THR B O 1
ATOM 6912 N N . ALA B 1 40 ? 0.694 -77.938 -48.812 1 92.56 40 ALA B N 1
ATOM 6913 C CA . ALA B 1 40 ? 1.586 -78.188 -47.688 1 92.56 40 ALA B CA 1
ATOM 6914 C C . ALA B 1 40 ? 2.078 -76.938 -47.031 1 92.56 40 ALA B C 1
ATOM 6916 O O . ALA B 1 40 ? 2.131 -76.812 -45.781 1 92.56 40 ALA B O 1
ATOM 6917 N N . VAL B 1 41 ? 2.367 -75.938 -47.844 1 92.44 41 VAL B N 1
ATOM 6918 C CA . VAL B 1 41 ? 2.85 -74.688 -47.312 1 92.44 41 VAL B CA 1
ATOM 6919 C C . VAL B 1 41 ? 1.724 -74 -46.562 1 92.44 41 VAL B C 1
ATOM 6921 O O . VAL B 1 41 ? 1.961 -73.375 -45.5 1 92.44 41 VAL B O 1
ATOM 6924 N N . THR B 1 42 ? 0.524 -74 -46.969 1 93 42 THR B N 1
ATOM 6925 C CA . THR B 1 42 ? -0.623 -73.375 -46.312 1 93 42 THR B CA 1
ATOM 6926 C C . THR B 1 42 ? -0.836 -74 -44.906 1 93 42 THR B C 1
ATOM 6928 O O . THR B 1 42 ? -1.165 -73.25 -43.969 1 93 42 THR B O 1
ATOM 6931 N N . TRP B 1 43 ? -0.625 -75.25 -44.75 1 93.31 43 TRP B N 1
ATOM 6932 C CA . TRP B 1 43 ? -0.788 -75.875 -43.469 1 93.31 43 TRP B CA 1
ATOM 6933 C C . TRP B 1 43 ? 0.28 -75.438 -42.469 1 93.31 43 TRP B C 1
ATOM 6935 O O . TRP B 1 43 ? 0.022 -75.312 -41.281 1 93.31 43 TRP B O 1
ATOM 6945 N N . SER B 1 44 ? 1.465 -75.125 -43 1 92.62 44 SER B N 1
ATOM 6946 C CA . SER B 1 44 ? 2.512 -74.562 -42.156 1 92.62 44 SER B CA 1
ATOM 6947 C C . SER B 1 44 ? 2.158 -73.188 -41.688 1 92.62 44 SER B C 1
ATOM 6949 O O . SER B 1 44 ? 2.412 -72.812 -40.531 1 92.62 44 SER B O 1
ATOM 6951 N N . VAL B 1 45 ? 1.562 -72.375 -42.531 1 91.56 45 VAL B N 1
ATOM 6952 C CA . VAL B 1 45 ? 1.172 -71.062 -42.219 1 91.56 45 VAL B CA 1
ATOM 6953 C C . VAL B 1 45 ? 0.018 -71.062 -41.219 1 91.56 45 VAL B C 1
ATOM 6955 O O . VAL B 1 45 ? -0.009 -70.25 -40.25 1 91.56 45 VAL B O 1
ATOM 6958 N N . VAL B 1 46 ? -0.938 -71.938 -41.375 1 92.5 46 VAL B N 1
ATOM 6959 C CA . VAL B 1 46 ? -2.098 -72.062 -40.469 1 92.5 46 VAL B CA 1
ATOM 6960 C C . VAL B 1 46 ? -1.646 -72.438 -39.094 1 92.5 46 VAL B C 1
ATOM 6962 O O . VAL B 1 46 ? -2.092 -71.875 -38.094 1 92.5 46 VAL B O 1
ATOM 6965 N N . ASN B 1 47 ? -0.784 -73.375 -38.969 1 92 47 ASN B N 1
ATOM 6966 C CA . ASN B 1 47 ? -0.279 -73.812 -37.688 1 92 47 ASN B CA 1
ATOM 6967 C C . ASN B 1 47 ? 0.492 -72.688 -36.969 1 92 47 ASN B C 1
ATOM 6969 O O . ASN B 1 47 ? 0.37 -72.562 -35.75 1 92 47 ASN B O 1
ATOM 6973 N N . ARG B 1 48 ? 1.245 -72 -37.656 1 91.06 48 ARG B N 1
ATOM 6974 C CA . ARG B 1 48 ? 1.982 -70.938 -37.062 1 91.06 48 ARG B CA 1
ATOM 6975 C C . ARG B 1 48 ? 1.032 -69.812 -36.562 1 91.06 48 ARG B C 1
ATOM 6977 O O . ARG B 1 48 ? 1.224 -69.312 -35.469 1 91.06 48 ARG B O 1
ATOM 6984 N N . THR B 1 49 ? 0.105 -69.438 -37.344 1 90.38 49 THR B N 1
ATOM 6985 C CA . THR B 1 49 ? -0.825 -68.375 -36.969 1 90.38 49 THR B CA 1
ATOM 6986 C C . THR B 1 49 ? -1.601 -68.688 -35.719 1 90.38 49 THR B C 1
ATOM 6988 O O . THR B 1 49 ? -1.854 -67.875 -34.875 1 90.38 49 THR B O 1
ATOM 6991 N N . ILE B 1 50 ? -1.93 -70 -35.562 1 91.88 50 ILE B N 1
ATOM 6992 C CA . ILE B 1 50 ? -2.648 -70.438 -34.375 1 91.88 50 ILE B CA 1
ATOM 6993 C C . ILE B 1 50 ? -1.706 -70.438 -33.188 1 91.88 50 ILE B C 1
ATOM 6995 O O . ILE B 1 50 ? -2.096 -70 -32.094 1 91.88 50 ILE B O 1
ATOM 6999 N N . SER B 1 51 ? -0.503 -70.75 -33.406 1 89.94 51 SER B N 1
ATOM 7000 C CA . SER B 1 51 ? 0.48 -70.875 -32.344 1 89.94 51 SER B CA 1
ATOM 7001 C C . SER B 1 51 ? 0.819 -69.5 -31.734 1 89.94 51 SER B C 1
ATOM 7003 O O . SER B 1 51 ? 1.196 -69.438 -30.562 1 89.94 51 SER B O 1
ATOM 7005 N N . THR B 1 52 ? 0.691 -68.438 -32.438 1 87 52 THR B N 1
ATOM 7006 C CA . THR B 1 52 ? 1.087 -67.125 -32 1 87 52 THR B CA 1
ATOM 7007 C C . THR B 1 52 ? 0.02 -66.5 -31.094 1 87 52 THR B C 1
ATOM 7009 O O . THR B 1 52 ? 0.235 -65.438 -30.5 1 87 52 THR B O 1
ATOM 7012 N N . THR B 1 53 ? -1.05 -67.062 -30.938 1 90.38 53 THR B N 1
ATOM 7013 C CA . THR B 1 53 ? -2.148 -66.5 -30.141 1 90.38 53 THR B CA 1
ATOM 7014 C C . THR B 1 53 ? -2.254 -67.25 -28.797 1 90.38 53 THR B C 1
ATOM 7016 O O . THR B 1 53 ? -1.476 -68.125 -28.516 1 90.38 53 THR B O 1
ATOM 7019 N N . ILE B 1 54 ? -3.213 -66.875 -28 1 87.88 54 ILE B N 1
ATOM 7020 C CA . ILE B 1 54 ? -3.383 -67.375 -26.641 1 87.88 54 ILE B CA 1
ATOM 7021 C C . ILE B 1 54 ? -4.238 -68.625 -26.672 1 87.88 54 ILE B C 1
ATOM 7023 O O . ILE B 1 54 ? -4.305 -69.375 -25.688 1 87.88 54 ILE B O 1
ATOM 7027 N N . TRP B 1 55 ? -4.668 -69.125 -27.828 1 90.56 55 TRP B N 1
ATOM 7028 C CA . TRP B 1 55 ? -5.625 -70.188 -27.938 1 90.56 55 TRP B CA 1
ATOM 7029 C C . TRP B 1 55 ? -4.996 -71.5 -27.484 1 90.56 55 TRP B C 1
ATOM 7031 O O . TRP B 1 55 ? -5.633 -72.312 -26.797 1 90.56 55 TRP B O 1
ATOM 7041 N N . PRO B 1 56 ? -3.721 -71.875 -27.891 1 90.75 56 PRO B N 1
ATOM 7042 C CA . PRO B 1 56 ? -3.131 -73.125 -27.469 1 90.75 56 PRO B CA 1
ATOM 7043 C C . PRO B 1 56 ? -3.137 -73.312 -25.938 1 90.75 56 PRO B C 1
ATOM 7045 O O . PRO B 1 56 ? -3.33 -74.438 -25.438 1 90.75 56 PRO B O 1
ATOM 7048 N N . HIS B 1 57 ? -3.033 -72.188 -25.266 1 87.69 57 HIS B N 1
ATOM 7049 C CA . HIS B 1 57 ? -3.051 -72.25 -23.797 1 87.69 57 HIS B CA 1
ATOM 7050 C C . HIS B 1 57 ? -4.477 -72.312 -23.266 1 87.69 57 HIS B C 1
ATOM 7052 O O . HIS B 1 57 ? -4.738 -73.062 -22.312 1 87.69 57 HIS B O 1
ATOM 7058 N N . LEU B 1 58 ? -5.398 -71.688 -23.922 1 87.75 58 LEU B N 1
ATOM 7059 C CA . LEU B 1 58 ? -6.785 -71.688 -23.469 1 87.75 58 LEU B CA 1
ATOM 7060 C C . LEU B 1 58 ? -7.453 -73 -23.719 1 87.75 58 LEU B C 1
ATOM 7062 O O . LEU B 1 58 ? -8.273 -73.438 -22.906 1 87.75 58 LEU B O 1
ATOM 7066 N N . LEU B 1 59 ? -7.047 -73.688 -24.844 1 90.81 59 LEU B N 1
ATOM 7067 C CA . LEU B 1 59 ? -7.66 -74.938 -25.234 1 90.81 59 LEU B CA 1
ATOM 7068 C C . LEU B 1 59 ? -6.855 -76.125 -24.703 1 90.81 59 LEU B C 1
ATOM 7070 O O . LEU B 1 59 ? -7.223 -77.312 -24.906 1 90.81 59 LEU B O 1
ATOM 7074 N N . ARG B 1 60 ? -5.773 -75.938 -23.984 1 88.81 60 ARG B N 1
ATOM 7075 C CA . ARG B 1 60 ? -4.922 -77 -23.391 1 88.81 60 ARG B CA 1
ATOM 7076 C C . ARG B 1 60 ? -4.535 -78.062 -24.438 1 88.81 60 ARG B C 1
ATOM 7078 O O . ARG B 1 60 ? -4.742 -79.25 -24.219 1 88.81 60 ARG B O 1
ATOM 7085 N N . THR B 1 61 ? -3.994 -77.5 -25.547 1 91.5 61 THR B N 1
ATOM 7086 C CA . THR B 1 61 ? -3.602 -78.375 -26.656 1 91.5 61 THR B CA 1
ATOM 7087 C C . THR B 1 61 ? -2.32 -79.125 -26.328 1 91.5 61 THR B C 1
ATOM 7089 O O . THR B 1 61 ? -1.719 -78.938 -25.266 1 91.5 61 THR B O 1
ATOM 7092 N N . ASP B 1 62 ? -1.896 -80.062 -27.219 1 91.06 62 ASP B N 1
ATOM 7093 C CA . ASP B 1 62 ? -0.703 -80.875 -27.016 1 91.06 62 ASP B CA 1
ATOM 7094 C C . ASP B 1 62 ? 0.541 -80 -26.859 1 91.06 62 ASP B C 1
ATOM 7096 O O . ASP B 1 62 ? 1.41 -80.312 -26.047 1 91.06 62 ASP B O 1
ATOM 7100 N N . ALA B 1 63 ? 0.561 -78.875 -27.609 1 88.62 63 ALA B N 1
ATOM 7101 C CA . ALA B 1 63 ? 1.739 -78.062 -27.672 1 88.62 63 ALA B CA 1
ATOM 7102 C C . ALA B 1 63 ? 1.852 -77.188 -26.422 1 88.62 63 ALA B C 1
ATOM 7104 O O . ALA B 1 63 ? 2.908 -76.625 -26.141 1 88.62 63 ALA B O 1
ATOM 7105 N N . ALA B 1 64 ? 0.8 -77.062 -25.703 1 86.44 64 ALA B N 1
ATOM 7106 C CA . ALA B 1 64 ? 0.827 -76.312 -24.484 1 86.44 64 ALA B CA 1
ATOM 7107 C C . ALA B 1 64 ? 0.995 -77.188 -23.25 1 86.44 64 ALA B C 1
ATOM 7109 O O . ALA B 1 64 ? 1.021 -76.688 -22.125 1 86.44 64 ALA B O 1
ATOM 7110 N N . ASN B 1 65 ? 1.228 -78.438 -23.406 1 83.56 65 ASN B N 1
ATOM 7111 C CA . ASN B 1 65 ? 1.326 -79.375 -22.312 1 83.56 65 ASN B CA 1
ATOM 7112 C C . ASN B 1 65 ? 2.709 -79.375 -21.672 1 83.56 65 ASN B C 1
ATOM 7114 O O . ASN B 1 65 ? 3.707 -79.062 -22.344 1 83.56 65 ASN B O 1
ATOM 7118 N N . THR B 1 66 ? 2.734 -79.625 -20.391 1 80.62 66 THR B N 1
ATOM 7119 C CA . THR B 1 66 ? 3.988 -79.562 -19.656 1 80.62 66 THR B CA 1
ATOM 7120 C C . THR B 1 66 ? 4.426 -80.938 -19.203 1 80.62 66 THR B C 1
ATOM 7122 O O . THR B 1 66 ? 5.574 -81.125 -18.797 1 80.62 66 THR B O 1
ATOM 7125 N N . ARG B 1 67 ? 3.594 -81.938 -19.531 1 82.56 67 ARG B N 1
ATOM 7126 C CA . ARG B 1 67 ? 3.928 -83.25 -19.062 1 82.56 67 ARG B CA 1
ATOM 7127 C C . ARG B 1 67 ? 4.754 -84 -20.109 1 82.56 67 ARG B C 1
ATOM 7129 O O . ARG B 1 67 ? 4.512 -83.875 -21.312 1 82.56 67 ARG B O 1
ATOM 7136 N N . GLN B 1 68 ? 5.73 -84.75 -19.703 1 84.88 68 GLN B N 1
ATOM 7137 C CA . GLN B 1 68 ? 6.586 -85.562 -20.531 1 84.88 68 GLN B CA 1
ATOM 7138 C C . GLN B 1 68 ? 7.512 -84.75 -21.406 1 84.88 68 GLN B C 1
ATOM 7140 O O . GLN B 1 68 ? 7.898 -85.188 -22.5 1 84.88 68 GLN B O 1
ATOM 7145 N N . VAL B 1 69 ? 7.641 -83.438 -21.047 1 89.81 69 VAL B N 1
ATOM 7146 C CA . VAL B 1 69 ? 8.555 -82.562 -21.734 1 89.81 69 VAL B CA 1
ATOM 7147 C C . VAL B 1 69 ? 9.766 -82.25 -20.859 1 89.81 69 VAL B C 1
ATOM 7149 O O . VAL B 1 69 ? 9.625 -81.938 -19.672 1 89.81 69 VAL B O 1
ATOM 7152 N N . PRO B 1 70 ? 10.898 -82.5 -21.375 1 90.69 70 PRO B N 1
ATOM 7153 C CA . PRO B 1 70 ? 12.102 -82.25 -20.562 1 90.69 70 PRO B CA 1
ATOM 7154 C C . PRO B 1 70 ? 12.227 -80.812 -20.094 1 90.69 70 PRO B C 1
ATOM 7156 O O . PRO B 1 70 ? 11.664 -79.938 -20.703 1 90.69 70 PRO B O 1
ATOM 7159 N N . SER B 1 71 ? 12.961 -80.625 -19.016 1 90.25 71 SER B N 1
ATOM 7160 C CA . SER B 1 71 ? 13.094 -79.312 -18.375 1 90.25 71 SER B CA 1
ATOM 7161 C C . SER B 1 71 ? 13.789 -78.312 -19.297 1 90.25 71 SER B C 1
ATOM 7163 O O . SER B 1 71 ? 13.508 -77.125 -19.25 1 90.25 71 SER B O 1
ATOM 7165 N N . ARG B 1 72 ? 14.617 -78.812 -20.219 1 88.81 72 ARG B N 1
ATOM 7166 C CA . ARG B 1 72 ? 15.359 -77.938 -21.109 1 88.81 72 ARG B CA 1
ATOM 7167 C C . ARG B 1 72 ? 14.43 -77.25 -22.078 1 88.81 72 ARG B C 1
ATOM 7169 O O . ARG B 1 72 ? 14.742 -76.188 -22.578 1 88.81 72 ARG B O 1
ATOM 7176 N N . VAL B 1 73 ? 13.312 -77.812 -22.375 1 89.44 73 VAL B N 1
ATOM 7177 C CA . VAL B 1 73 ? 12.32 -77.188 -23.281 1 89.44 73 VAL B CA 1
ATOM 7178 C C . VAL B 1 73 ? 11.234 -76.5 -22.469 1 89.44 73 VAL B C 1
ATOM 7180 O O . VAL B 1 73 ? 10.727 -75.438 -22.859 1 89.44 73 VAL B O 1
ATOM 7183 N N . GLN B 1 74 ? 10.977 -76.938 -21.297 1 89.12 74 GLN B N 1
ATOM 7184 C CA . GLN B 1 74 ? 9.898 -76.438 -20.469 1 89.12 74 GLN B CA 1
ATOM 7185 C C . GLN B 1 74 ? 10.273 -75.062 -19.891 1 89.12 74 GLN B C 1
ATOM 7187 O O . GLN B 1 74 ? 9.43 -74.188 -19.797 1 89.12 74 GLN B O 1
ATOM 7192 N N . ILE B 1 75 ? 11.43 -74.875 -19.547 1 88.19 75 ILE B N 1
ATOM 7193 C CA . ILE B 1 75 ? 11.844 -73.625 -18.859 1 88.19 75 ILE B CA 1
ATOM 7194 C C . ILE B 1 75 ? 11.766 -72.438 -19.797 1 88.19 75 ILE B C 1
ATOM 7196 O O . ILE B 1 75 ? 11.133 -71.438 -19.484 1 88.19 75 ILE B O 1
ATOM 7200 N N . PRO B 1 76 ? 12.32 -72.5 -20.938 1 87.81 76 PRO B N 1
ATOM 7201 C CA . PRO B 1 76 ? 12.195 -71.375 -21.828 1 87.81 76 PRO B CA 1
ATOM 7202 C C . PRO B 1 76 ? 10.758 -71.125 -22.25 1 87.81 76 PRO B C 1
ATOM 7204 O O . PRO B 1 76 ? 10.359 -69.938 -22.422 1 87.81 76 PRO B O 1
ATOM 7207 N N . SER B 1 77 ? 9.961 -72.125 -22.422 1 84.44 77 SER B N 1
ATOM 7208 C CA . SER B 1 77 ? 8.57 -71.938 -22.828 1 84.44 77 SER B CA 1
ATOM 7209 C C . SER B 1 77 ? 7.762 -71.312 -21.703 1 84.44 77 SER B C 1
ATOM 7211 O O . SER B 1 77 ? 6.98 -70.375 -21.969 1 84.44 77 SER B O 1
ATOM 7213 N N . TRP B 1 78 ? 7.969 -71.688 -20.547 1 85.56 78 TRP B N 1
ATOM 7214 C CA . TRP B 1 78 ? 7.254 -71.062 -19.422 1 85.56 78 TRP B CA 1
ATOM 7215 C C . TRP B 1 78 ? 7.793 -69.688 -19.094 1 85.56 78 TRP B C 1
ATOM 7217 O O . TRP B 1 78 ? 7.047 -68.812 -18.641 1 85.56 78 TRP B O 1
ATOM 7227 N N . ALA B 1 79 ? 9.016 -69.5 -19.266 1 87.12 79 ALA B N 1
ATOM 7228 C CA . ALA B 1 79 ? 9.602 -68.188 -19.047 1 87.12 79 ALA B CA 1
ATOM 7229 C C . ALA B 1 79 ? 9.008 -67.125 -20 1 87.12 79 ALA B C 1
ATOM 7231 O O . ALA B 1 79 ? 8.805 -66 -19.625 1 87.12 79 ALA B O 1
ATOM 7232 N N . ALA B 1 80 ? 8.695 -67.562 -21.156 1 86.31 80 ALA B N 1
ATOM 7233 C CA . ALA B 1 80 ? 8.094 -66.688 -22.125 1 86.31 80 ALA B CA 1
ATOM 7234 C C . ALA B 1 80 ? 6.668 -66.312 -21.719 1 86.31 80 ALA B C 1
ATOM 7236 O O . ALA B 1 80 ? 6.258 -65.188 -21.844 1 86.31 80 ALA B O 1
ATOM 7237 N N . THR B 1 81 ? 5.91 -67.25 -21.219 1 84 81 THR B N 1
ATOM 7238 C CA . THR B 1 81 ? 4.535 -67 -20.797 1 84 81 THR B CA 1
ATOM 7239 C C . THR B 1 81 ? 4.508 -66.188 -19.516 1 84 81 THR B C 1
ATOM 7241 O O . THR B 1 81 ? 3.74 -65.25 -19.406 1 84 81 THR B O 1
ATOM 7244 N N . ALA B 1 82 ? 5.293 -66.562 -18.609 1 86.94 82 ALA B N 1
ATOM 7245 C CA . ALA B 1 82 ? 5.379 -65.812 -17.359 1 86.94 82 ALA B CA 1
ATOM 7246 C C . ALA B 1 82 ? 5.91 -64.375 -17.609 1 86.94 82 ALA B C 1
ATOM 7248 O O . ALA B 1 82 ? 5.469 -63.438 -16.984 1 86.94 82 ALA B O 1
ATOM 7249 N N . GLY B 1 83 ? 6.859 -64.312 -18.5 1 87.69 83 GLY B N 1
ATOM 7250 C CA . GLY B 1 83 ? 7.375 -63 -18.859 1 87.69 83 GLY B CA 1
ATOM 7251 C C . GLY B 1 83 ? 6.328 -62.094 -19.5 1 87.69 83 GLY B C 1
ATOM 7252 O O . GLY B 1 83 ? 6.297 -60.875 -19.234 1 87.69 83 GLY B O 1
ATOM 7253 N N . ALA B 1 84 ? 5.469 -62.625 -20.281 1 87.69 84 ALA B N 1
ATOM 7254 C CA . ALA B 1 84 ? 4.395 -61.844 -20.906 1 87.69 84 ALA B CA 1
ATOM 7255 C C . ALA B 1 84 ? 3.414 -61.344 -19.859 1 87.69 84 ALA B C 1
ATOM 7257 O O . ALA B 1 84 ? 2.947 -60.188 -19.953 1 87.69 84 ALA B O 1
ATOM 7258 N N . ALA B 1 85 ? 3.084 -62.125 -18.938 1 88.75 85 ALA B N 1
ATOM 7259 C CA . ALA B 1 85 ? 2.178 -61.688 -17.875 1 88.75 85 ALA B CA 1
ATOM 7260 C C . ALA B 1 85 ? 2.797 -60.594 -17.031 1 88.75 85 ALA B C 1
ATOM 7262 O O . ALA B 1 85 ? 2.121 -59.625 -16.688 1 88.75 85 ALA B O 1
ATOM 7263 N N . LEU B 1 86 ? 4.02 -60.719 -16.719 1 92.31 86 LEU B N 1
ATOM 7264 C CA . LEU B 1 86 ? 4.723 -59.719 -15.938 1 92.31 86 LEU B CA 1
ATOM 7265 C C . LEU B 1 86 ? 4.867 -58.438 -16.734 1 92.31 86 LEU B C 1
ATOM 7267 O O . LEU B 1 86 ? 4.863 -57.344 -16.172 1 92.31 86 LEU B O 1
ATOM 7271 N N . LEU B 1 87 ? 5.027 -58.562 -17.969 1 91.44 87 LEU B N 1
ATOM 7272 C CA . LEU B 1 87 ? 5.164 -57.406 -18.828 1 91.44 87 LEU B CA 1
ATOM 7273 C C . LEU B 1 87 ? 3.867 -56.594 -18.859 1 91.44 87 LEU B C 1
ATOM 7275 O O . LEU B 1 87 ? 3.893 -55.375 -18.922 1 91.44 87 LEU B O 1
ATOM 7279 N N . VAL B 1 88 ? 2.725 -57.25 -18.906 1 90.44 88 VAL B N 1
ATOM 7280 C CA . VAL B 1 88 ? 1.442 -56.562 -18.844 1 90.44 88 VAL B CA 1
ATOM 7281 C C . VAL B 1 88 ? 1.358 -55.75 -17.562 1 90.44 88 VAL B C 1
ATOM 7283 O O . VAL B 1 88 ? 0.972 -54.594 -17.594 1 90.44 88 VAL B O 1
ATOM 7286 N N . LEU B 1 89 ? 1.719 -56.312 -16.562 1 91.88 89 LEU B N 1
ATOM 7287 C CA . LEU B 1 89 ? 1.695 -55.625 -15.281 1 91.88 89 LEU B CA 1
ATOM 7288 C C . LEU B 1 89 ? 2.668 -54.438 -15.289 1 91.88 89 LEU B C 1
ATOM 7290 O O . LEU B 1 89 ? 2.336 -53.375 -14.812 1 91.88 89 LEU B O 1
ATOM 7294 N N . ALA B 1 90 ? 3.834 -54.656 -15.758 1 93.06 90 ALA B N 1
ATOM 7295 C CA . ALA B 1 90 ? 4.852 -53.625 -15.805 1 93.06 90 ALA B CA 1
ATOM 7296 C C . ALA B 1 90 ? 4.406 -52.469 -16.703 1 93.06 90 ALA B C 1
ATOM 7298 O O . ALA B 1 90 ? 4.688 -51.281 -16.406 1 93.06 90 ALA B O 1
ATOM 7299 N N . SER B 1 91 ? 3.775 -52.688 -17.75 1 91.19 91 SER B N 1
ATOM 7300 C CA . SER B 1 91 ? 3.342 -51.656 -18.688 1 91.19 91 SER B CA 1
ATOM 7301 C C . SER B 1 91 ? 2.299 -50.75 -18.062 1 91.19 91 SER B C 1
ATOM 7303 O O . SER B 1 91 ? 2.232 -49.562 -18.391 1 91.19 91 SER B O 1
ATOM 7305 N N . VAL B 1 92 ? 1.513 -51.219 -17.219 1 90.5 92 VAL B N 1
ATOM 7306 C CA . VAL B 1 92 ? 0.434 -50.438 -16.625 1 90.5 92 VAL B CA 1
ATOM 7307 C C . VAL B 1 92 ? 0.957 -49.688 -15.398 1 90.5 92 VAL B C 1
ATOM 7309 O O . VAL B 1 92 ? 0.588 -48.531 -15.164 1 90.5 92 VAL B O 1
ATOM 7312 N N . VAL B 1 93 ? 1.819 -50.25 -14.68 1 92.38 93 VAL B N 1
ATOM 7313 C CA . VAL B 1 93 ? 2.209 -49.719 -13.383 1 92.38 93 VAL B CA 1
ATOM 7314 C C . VAL B 1 93 ? 3.381 -48.75 -13.555 1 92.38 93 VAL B C 1
ATOM 7316 O O . VAL B 1 93 ? 3.502 -47.781 -12.812 1 92.38 93 VAL B O 1
ATOM 7319 N N . THR B 1 94 ? 4.203 -48.938 -14.461 1 91.75 94 THR B N 1
ATOM 7320 C CA . THR B 1 94 ? 5.438 -48.156 -14.594 1 91.75 94 THR B CA 1
ATOM 7321 C C . THR B 1 94 ? 5.125 -46.688 -14.828 1 91.75 94 THR B C 1
ATOM 7323 O O . THR B 1 94 ? 5.746 -45.812 -14.219 1 91.75 94 THR B O 1
ATOM 7326 N N . PRO B 1 95 ? 4.207 -46.344 -15.648 1 90.75 95 PRO B N 1
ATOM 7327 C CA . PRO B 1 95 ? 3.955 -44.938 -15.859 1 90.75 95 PRO B CA 1
ATOM 7328 C C . PRO B 1 95 ? 3.348 -44.25 -14.633 1 90.75 95 PRO B C 1
ATOM 7330 O O . PRO B 1 95 ? 3.385 -43 -14.531 1 90.75 95 PRO B O 1
ATOM 7333 N N . LEU B 1 96 ? 2.814 -44.906 -13.727 1 90.94 96 LEU B N 1
ATOM 7334 C CA . LEU B 1 96 ? 2.141 -44.344 -12.562 1 90.94 96 LEU B CA 1
ATOM 7335 C C . LEU B 1 96 ? 3.139 -43.656 -11.641 1 90.94 96 LEU B C 1
ATOM 7337 O O . LEU B 1 96 ? 2.75 -42.812 -10.805 1 90.94 96 LEU B O 1
ATOM 7341 N N . GLY B 1 97 ? 4.34 -43.938 -11.734 1 90.31 97 GLY B N 1
ATOM 7342 C CA . GLY B 1 97 ? 5.352 -43.375 -10.859 1 90.31 97 GLY B CA 1
ATOM 7343 C C . GLY B 1 97 ? 5.824 -42 -11.312 1 90.31 97 GLY B C 1
ATOM 7344 O O . GLY B 1 97 ? 6.562 -41.312 -10.594 1 90.31 97 GLY B O 1
ATOM 7345 N N . LEU B 1 98 ? 5.359 -41.594 -12.422 1 90.94 98 LEU B N 1
ATOM 7346 C CA . LEU B 1 98 ? 5.824 -40.312 -12.977 1 90.94 98 LEU B CA 1
ATOM 7347 C C . LEU B 1 98 ? 5.117 -39.125 -12.32 1 90.94 98 LEU B C 1
ATOM 7349 O O . LEU B 1 98 ? 3.902 -39.188 -12.109 1 90.94 98 LEU B O 1
ATOM 7353 N N . TYR B 1 99 ? 5.816 -38.094 -11.859 1 88.75 99 TYR B N 1
ATOM 7354 C CA . TYR B 1 99 ? 5.258 -36.844 -11.367 1 88.75 99 TYR B CA 1
ATOM 7355 C C . TYR B 1 99 ? 6.195 -35.656 -11.656 1 88.75 99 TYR B C 1
ATOM 7357 O O . TYR B 1 99 ? 7.363 -35.875 -11.984 1 88.75 99 TYR B O 1
ATOM 7365 N N . ASP B 1 100 ? 5.574 -34.531 -11.695 1 86.62 100 ASP B N 1
ATOM 7366 C CA . ASP B 1 100 ? 6.344 -33.344 -11.984 1 86.62 100 ASP B CA 1
ATOM 7367 C C . ASP B 1 100 ? 6.633 -32.562 -10.703 1 86.62 100 ASP B C 1
ATOM 7369 O O . ASP B 1 100 ? 5.848 -32.594 -9.758 1 86.62 100 ASP B O 1
ATOM 7373 N N . GLU B 1 101 ? 7.914 -32 -10.664 1 83.75 101 GLU B N 1
ATOM 7374 C CA . GLU B 1 101 ? 8.297 -31.125 -9.562 1 83.75 101 GLU B CA 1
ATOM 7375 C C . GLU B 1 101 ? 9.117 -29.938 -10.055 1 83.75 101 GLU B C 1
ATOM 7377 O O . GLU B 1 101 ? 9.883 -30.062 -11.008 1 83.75 101 GLU B O 1
ATOM 7382 N N . ILE B 1 102 ? 8.898 -28.812 -9.484 1 84.62 102 ILE B N 1
ATOM 7383 C CA . ILE B 1 102 ? 9.695 -27.625 -9.805 1 84.62 102 ILE B CA 1
ATOM 7384 C C . ILE B 1 102 ? 10.883 -27.547 -8.844 1 84.62 102 ILE B C 1
ATOM 7386 O O . ILE B 1 102 ? 10.703 -27.453 -7.629 1 84.62 102 ILE B O 1
ATOM 7390 N N . VAL B 1 103 ? 12.094 -27.625 -9.422 1 86.38 103 VAL B N 1
ATOM 7391 C CA . VAL B 1 103 ? 13.305 -27.609 -8.609 1 86.38 103 VAL B CA 1
ATOM 7392 C C . VAL B 1 103 ? 14.25 -26.516 -9.102 1 86.38 103 VAL B C 1
ATOM 7394 O O . VAL B 1 103 ? 14.18 -26.109 -10.258 1 86.38 103 VAL B O 1
ATOM 7397 N N . PRO B 1 104 ? 15.086 -26.078 -8.117 1 89.38 104 PRO B N 1
ATOM 7398 C CA . PRO B 1 104 ? 16.109 -25.125 -8.555 1 89.38 104 PRO B CA 1
ATOM 7399 C C . PRO B 1 104 ? 17.156 -25.75 -9.461 1 89.38 104 PRO B C 1
ATOM 7401 O O . PRO B 1 104 ? 17.609 -26.875 -9.219 1 89.38 104 PRO B O 1
ATOM 7404 N N . GLY B 1 105 ? 17.375 -25.156 -10.578 1 85.81 105 GLY B N 1
ATOM 7405 C CA . GLY B 1 105 ? 18.391 -25.625 -11.516 1 85.81 105 GLY B CA 1
ATOM 7406 C C . GLY B 1 105 ? 19.766 -25.078 -11.234 1 85.81 105 GLY B C 1
ATOM 7407 O O . GLY B 1 105 ? 20.078 -24.703 -10.102 1 85.81 105 GLY B O 1
ATOM 7408 N N . GLU B 1 106 ? 20.594 -25.281 -12.258 1 83.5 106 GLU B N 1
ATOM 7409 C CA . GLU B 1 106 ? 21.938 -24.734 -12.164 1 83.5 106 GLU B CA 1
ATOM 7410 C C . GLU B 1 106 ? 21.953 -23.234 -12.453 1 83.5 106 GLU B C 1
ATOM 7412 O O . GLU B 1 106 ? 21.031 -22.719 -13.086 1 83.5 106 GLU B O 1
ATOM 7417 N N . SER B 1 107 ? 22.969 -22.641 -11.93 1 88.56 107 SER B N 1
ATOM 7418 C CA . SER B 1 107 ? 23.109 -21.203 -12.156 1 88.56 107 SER B CA 1
ATOM 7419 C C . SER B 1 107 ? 23.469 -20.906 -13.609 1 88.56 107 SER B C 1
ATOM 7421 O O . SER B 1 107 ? 24.391 -21.516 -14.164 1 88.56 107 SER B O 1
ATOM 7423 N N . THR B 1 108 ? 22.609 -20.234 -14.273 1 87.25 108 THR B N 1
ATOM 7424 C CA . THR B 1 108 ? 22.859 -19.844 -15.664 1 87.25 108 THR B CA 1
ATOM 7425 C C . THR B 1 108 ? 22.906 -18.328 -15.805 1 87.25 108 THR B C 1
ATOM 7427 O O . THR B 1 108 ? 22.312 -17.609 -15 1 87.25 108 THR B O 1
ATOM 7430 N N . LEU B 1 109 ? 23.703 -17.875 -16.812 1 87.19 109 LEU B N 1
ATOM 7431 C CA . LEU B 1 109 ? 23.734 -16.453 -17.109 1 87.19 109 LEU B CA 1
ATOM 7432 C C . LEU B 1 109 ? 22.5 -16.031 -17.891 1 87.19 109 LEU B C 1
ATOM 7434 O O . LEU B 1 109 ? 22.203 -16.594 -18.953 1 87.19 109 LEU B O 1
ATOM 7438 N N . VAL B 1 110 ? 21.766 -15.164 -17.375 1 87.19 110 VAL B N 1
ATOM 7439 C CA . VAL B 1 110 ? 20.516 -14.727 -17.984 1 87.19 110 VAL B CA 1
ATOM 7440 C C . VAL B 1 110 ? 20.562 -13.219 -18.219 1 87.19 110 VAL B C 1
ATOM 7442 O O . VAL B 1 110 ? 21.188 -12.484 -17.453 1 87.19 110 VAL B O 1
ATOM 7445 N N . GLU B 1 111 ? 19.859 -12.844 -19.312 1 85.31 111 GLU B N 1
ATOM 7446 C CA . GLU B 1 111 ? 19.75 -11.414 -19.609 1 85.31 111 GLU B CA 1
ATOM 7447 C C . GLU B 1 111 ? 18.656 -10.766 -18.766 1 85.31 111 GLU B C 1
ATOM 7449 O O . GLU B 1 111 ? 17.641 -11.391 -18.438 1 85.31 111 GLU B O 1
ATOM 7454 N N . PHE B 1 112 ? 18.906 -9.445 -18.438 1 87.81 112 PHE B N 1
ATOM 7455 C CA . PHE B 1 112 ? 17.953 -8.703 -17.625 1 87.81 112 PHE B CA 1
ATOM 7456 C C . PHE B 1 112 ? 17.422 -7.496 -18.391 1 87.81 112 PHE B C 1
ATOM 7458 O O . PHE B 1 112 ? 18.125 -6.922 -19.219 1 87.81 112 PHE B O 1
ATOM 7465 N N . GLN B 1 113 ? 16.156 -7.129 -18.109 1 84.94 113 GLN B N 1
ATOM 7466 C CA . GLN B 1 113 ? 15.547 -5.938 -18.703 1 84.94 113 GLN B CA 1
ATOM 7467 C C . GLN B 1 113 ? 14.945 -5.043 -17.625 1 84.94 113 GLN B C 1
ATOM 7469 O O . GLN B 1 113 ? 14.469 -5.531 -16.594 1 84.94 113 GLN B O 1
ATOM 7474 N N . TYR B 1 114 ? 15.023 -3.697 -18 1 87.31 114 TYR B N 1
ATOM 7475 C CA . TYR B 1 114 ? 14.445 -2.723 -17.078 1 87.31 114 TYR B CA 1
ATOM 7476 C C . TYR B 1 114 ? 12.938 -2.898 -16.969 1 87.31 114 TYR B C 1
ATOM 7478 O O . TYR B 1 114 ? 12.258 -3.145 -17.969 1 87.31 114 TYR B O 1
ATOM 7486 N N . VAL B 1 115 ? 12.43 -2.793 -15.734 1 89.19 115 VAL B N 1
ATOM 7487 C CA . VAL B 1 115 ? 10.984 -2.82 -15.492 1 89.19 115 VAL B CA 1
ATOM 7488 C C . VAL B 1 115 ? 10.586 -1.644 -14.602 1 89.19 115 VAL B C 1
ATOM 7490 O O . VAL B 1 115 ? 11.07 -1.52 -13.469 1 89.19 115 VAL B O 1
ATOM 7493 N N . LYS B 1 116 ? 9.734 -0.805 -15.102 1 88.31 116 LYS B N 1
ATOM 7494 C CA . LYS B 1 116 ? 9.273 0.367 -14.359 1 88.31 116 LYS B CA 1
ATOM 7495 C C . LYS B 1 116 ? 8.227 -0.015 -13.32 1 88.31 116 LYS B C 1
ATOM 7497 O O . LYS B 1 116 ? 7.383 -0.878 -13.57 1 88.31 116 LYS B O 1
ATOM 7502 N N . ASP B 1 117 ? 8.312 0.656 -12.188 1 91.62 117 ASP B N 1
ATOM 7503 C CA . ASP B 1 117 ? 7.27 0.528 -11.18 1 91.62 117 ASP B CA 1
ATOM 7504 C C . ASP B 1 117 ? 5.949 1.108 -11.68 1 91.62 117 ASP B C 1
ATOM 7506 O O . ASP B 1 117 ? 5.848 2.312 -11.922 1 91.62 117 ASP B O 1
ATOM 7510 N N . PRO B 1 118 ? 4.973 0.253 -11.797 1 89.25 118 PRO B N 1
ATOM 7511 C CA . PRO B 1 118 ? 3.695 0.773 -12.297 1 89.25 118 PRO B CA 1
ATOM 7512 C C . PRO B 1 118 ? 2.912 1.527 -11.219 1 89.25 118 PRO B C 1
ATOM 7514 O O . PRO B 1 118 ? 1.909 2.18 -11.531 1 89.25 118 PRO B O 1
ATOM 7517 N N . GLY B 1 119 ? 3.295 1.501 -10.062 1 88.25 119 GLY B N 1
ATOM 7518 C CA . GLY B 1 119 ? 2.613 2.146 -8.953 1 88.25 119 GLY B CA 1
ATOM 7519 C C . GLY B 1 119 ? 2.867 3.641 -8.883 1 88.25 119 GLY B C 1
ATOM 7520 O O . GLY B 1 119 ? 3.475 4.215 -9.789 1 88.25 119 GLY B O 1
ATOM 7521 N N . PRO B 1 120 ? 2.355 4.23 -7.82 1 88.25 120 PRO B N 1
ATOM 7522 C CA . PRO B 1 120 ? 2.5 5.68 -7.672 1 88.25 120 PRO B CA 1
ATOM 7523 C C . PRO B 1 120 ? 3.959 6.121 -7.586 1 88.25 120 PRO B C 1
ATOM 7525 O O . PRO B 1 120 ? 4.309 7.207 -8.062 1 88.25 120 PRO B O 1
ATOM 7528 N N . TRP B 1 121 ? 4.816 5.336 -7.031 1 92.19 121 TRP B N 1
ATOM 7529 C CA . TRP B 1 121 ? 6.219 5.699 -6.879 1 92.19 121 TRP B CA 1
ATOM 7530 C C . TRP B 1 121 ? 6.91 5.793 -8.234 1 92.19 121 TRP B C 1
ATOM 7532 O O . TRP B 1 121 ? 7.805 6.621 -8.43 1 92.19 121 TRP B O 1
ATOM 7542 N N . GLY B 1 122 ? 6.469 4.945 -9.125 1 90.88 122 GLY B N 1
ATOM 7543 C CA . GLY B 1 122 ? 6.988 5.047 -10.484 1 90.88 122 GLY B CA 1
ATOM 7544 C C . GLY B 1 122 ? 6.473 6.262 -11.227 1 90.88 122 GLY B C 1
ATOM 7545 O O . GLY B 1 122 ? 7.219 6.898 -11.977 1 90.88 122 GLY B O 1
ATOM 7546 N N . ARG B 1 123 ? 5.293 6.637 -10.977 1 87.88 123 ARG B N 1
ATOM 7547 C CA . ARG B 1 123 ? 4.672 7.742 -11.695 1 87.88 123 ARG B CA 1
ATOM 7548 C C . ARG B 1 123 ? 5.262 9.078 -11.25 1 87.88 123 ARG B C 1
ATOM 7550 O O . ARG B 1 123 ? 5.355 10.016 -12.047 1 87.88 123 ARG B O 1
ATOM 7557 N N . VAL B 1 124 ? 5.688 9.094 -10.008 1 90.06 124 VAL B N 1
ATOM 7558 C CA . VAL B 1 124 ? 6.137 10.375 -9.492 1 90.06 124 VAL B CA 1
ATOM 7559 C C . VAL B 1 124 ? 7.648 10.516 -9.688 1 90.06 124 VAL B C 1
ATOM 7561 O O . VAL B 1 124 ? 8.227 11.555 -9.383 1 90.06 124 VAL B O 1
ATOM 7564 N N . THR B 1 125 ? 8.273 9.477 -10.094 1 90.25 125 THR B N 1
ATOM 7565 C CA . THR B 1 125 ? 9.703 9.523 -10.352 1 90.25 125 THR B CA 1
ATOM 7566 C C . THR B 1 125 ? 9.984 10.102 -11.734 1 90.25 125 THR B C 1
ATOM 7568 O O . THR B 1 125 ? 9.523 9.562 -12.742 1 90.25 125 THR B O 1
ATOM 7571 N N . MET B 1 126 ? 10.812 11.164 -11.75 1 86.75 126 MET B N 1
ATOM 7572 C CA . MET B 1 126 ? 11.148 11.828 -13.008 1 86.75 126 MET B CA 1
ATOM 7573 C C . MET B 1 126 ? 12.406 11.211 -13.625 1 86.75 126 MET B C 1
ATOM 7575 O O . MET B 1 126 ? 13.312 10.797 -12.906 1 86.75 126 MET B O 1
ATOM 7579 N N . PRO B 1 127 ? 12.375 11.211 -14.945 1 82.25 127 PRO B N 1
ATOM 7580 C CA . PRO B 1 127 ? 13.672 10.906 -15.555 1 82.25 127 PRO B CA 1
ATOM 7581 C C . PRO B 1 127 ? 14.695 12.016 -15.344 1 82.25 127 PRO B C 1
ATOM 7583 O O . PRO B 1 127 ? 14.344 13.203 -15.352 1 82.25 127 PRO B O 1
ATOM 7586 N N . ARG B 1 128 ? 15.836 11.664 -15.133 1 83.06 128 ARG B N 1
ATOM 7587 C CA . ARG B 1 128 ? 16.859 12.695 -14.969 1 83.06 128 ARG B CA 1
ATOM 7588 C C . ARG B 1 128 ? 16.984 13.539 -16.234 1 83.06 128 ARG B C 1
ATOM 7590 O O . ARG B 1 128 ? 17.062 13.008 -17.344 1 83.06 128 ARG B O 1
ATOM 7597 N N . PRO B 1 129 ? 17.031 14.844 -16.016 1 81.81 129 PRO B N 1
ATOM 7598 C CA . PRO B 1 129 ? 17.234 15.703 -17.188 1 81.81 129 PRO B CA 1
ATOM 7599 C C . PRO B 1 129 ? 18.641 15.586 -17.766 1 81.81 129 PRO B C 1
ATOM 7601 O O . PRO B 1 129 ? 19.578 15.25 -17.031 1 81.81 129 PRO B O 1
ATOM 7604 N N . ASP B 1 130 ? 18.75 15.906 -19.078 1 79.75 130 ASP B N 1
ATOM 7605 C CA . ASP B 1 130 ? 20.047 15.906 -19.75 1 79.75 130 ASP B CA 1
ATOM 7606 C C . ASP B 1 130 ? 20.859 17.156 -19.375 1 79.75 130 ASP B C 1
ATOM 7608 O O . ASP B 1 130 ? 20.906 18.125 -20.141 1 79.75 130 ASP B O 1
ATOM 7612 N N . ALA B 1 131 ? 21.37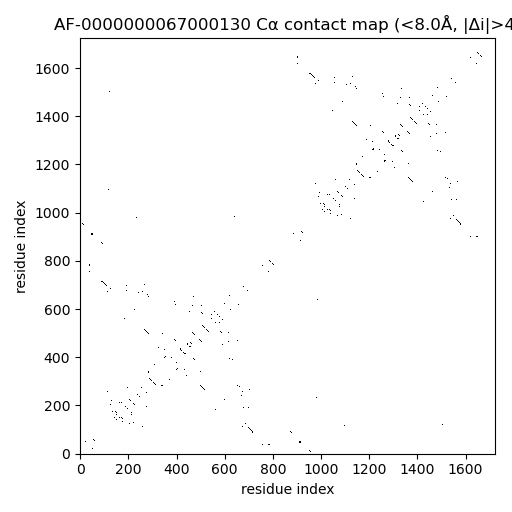5 17.078 -18.172 1 82.25 131 ALA B N 1
ATOM 7613 C CA . ALA B 1 131 ? 22.188 18.156 -17.625 1 82.25 131 ALA B CA 1
ATOM 7614 C C . ALA B 1 131 ? 23.328 17.609 -16.766 1 82.25 131 ALA B C 1
ATOM 7616 O O . ALA B 1 131 ? 23.234 16.516 -16.219 1 82.25 131 ALA B O 1
ATOM 7617 N N . GLN B 1 132 ? 24.359 18.391 -16.688 1 80.44 132 GLN B N 1
ATOM 7618 C CA . GLN B 1 132 ? 25.516 17.969 -15.898 1 80.44 132 GLN B CA 1
ATOM 7619 C C . GLN B 1 132 ? 25.219 18.047 -14.406 1 80.44 132 GLN B C 1
ATOM 7621 O O . GLN B 1 132 ? 24.312 18.75 -13.977 1 80.44 132 GLN B O 1
ATOM 7626 N N . PHE B 1 133 ? 26.094 17.281 -13.703 1 84.75 133 PHE B N 1
ATOM 7627 C CA . PHE B 1 133 ? 26.016 17.391 -12.25 1 84.75 133 PHE B CA 1
ATOM 7628 C C . PHE B 1 133 ? 26.5 18.766 -11.781 1 84.75 133 PHE B C 1
ATOM 7630 O O . PHE B 1 133 ? 27.453 19.312 -12.336 1 84.75 133 PHE B O 1
ATOM 7637 N N . SER B 1 134 ? 25.75 19.297 -10.852 1 83.06 134 SER B N 1
ATOM 7638 C CA . SER B 1 134 ? 26.141 20.562 -10.25 1 83.06 134 SER B CA 1
ATOM 7639 C C . SER B 1 134 ? 26.375 20.422 -8.75 1 83.06 134 SER B C 1
ATOM 7641 O O . SER B 1 134 ? 25.734 19.594 -8.094 1 83.06 134 SER B O 1
ATOM 7643 N N . ARG B 1 135 ? 27.391 21.078 -8.297 1 83.88 135 ARG B N 1
ATOM 7644 C CA . ARG B 1 135 ? 27.703 21.109 -6.871 1 83.88 135 ARG B CA 1
ATOM 7645 C C . ARG B 1 135 ? 27.812 22.531 -6.355 1 83.88 135 ARG B C 1
ATOM 7647 O O . ARG B 1 135 ? 28.562 23.344 -6.898 1 83.88 135 ARG B O 1
ATOM 7654 N N . GLN B 1 136 ? 26.969 22.75 -5.324 1 79.69 136 GLN B N 1
ATOM 7655 C CA . GLN B 1 136 ? 27 24.062 -4.691 1 79.69 136 GLN B CA 1
ATOM 7656 C C . GLN B 1 136 ? 27.422 23.953 -3.229 1 79.69 136 GLN B C 1
ATOM 7658 O O . GLN B 1 136 ? 26.969 23.062 -2.51 1 79.69 136 GLN B O 1
ATOM 7663 N N . CYS B 1 137 ? 28.375 24.578 -2.795 1 70.62 137 CYS B N 1
ATOM 7664 C CA . CYS B 1 137 ? 28.891 24.484 -1.432 1 70.62 137 CYS B CA 1
ATOM 7665 C C . CYS B 1 137 ? 28.391 25.656 -0.583 1 70.62 137 CYS B C 1
ATOM 7667 O O . CYS B 1 137 ? 27.859 25.453 0.512 1 70.62 137 CYS B O 1
ATOM 7669 N N . GLU B 1 138 ? 28.984 26.875 -0.598 1 62.31 138 GLU B N 1
ATOM 7670 C CA . GLU B 1 138 ? 28.844 27.922 0.422 1 62.31 138 GLU B CA 1
ATOM 7671 C C . GLU B 1 138 ? 27.875 29.016 -0.042 1 62.31 138 GLU B C 1
ATOM 7673 O O . GLU B 1 138 ? 27.641 29.156 -1.241 1 62.31 138 GLU B O 1
ATOM 7678 N N . VAL B 1 139 ? 27.016 29.266 1.12 1 54.75 139 VAL B N 1
ATOM 7679 C CA . VAL B 1 139 ? 26.312 30.531 0.936 1 54.75 139 VAL B CA 1
ATOM 7680 C C . VAL B 1 139 ? 27.125 31.656 1.567 1 54.75 139 VAL B C 1
ATOM 7682 O O . VAL B 1 139 ? 27.906 31.438 2.494 1 54.75 139 VAL B O 1
ATOM 7685 N N . GLY B 1 140 ? 27.578 32.656 0.918 1 48.53 140 GLY B N 1
ATOM 7686 C CA . GLY B 1 140 ? 28.266 33.812 1.455 1 48.53 140 GLY B CA 1
ATOM 7687 C C . GLY B 1 140 ? 29.422 34.281 0.6 1 48.53 140 GLY B C 1
ATOM 7688 O O . GLY B 1 140 ? 29.312 34.312 -0.627 1 48.53 140 GLY B O 1
ATOM 7689 N N . THR B 1 141 ? 30.828 34.438 1.383 1 45.38 141 THR B N 1
ATOM 7690 C CA . THR B 1 141 ? 32 35.062 0.765 1 45.38 141 THR B CA 1
ATOM 7691 C C . THR B 1 141 ? 32.688 34.062 -0.158 1 45.38 141 THR B C 1
ATOM 7693 O O . THR B 1 141 ? 33.312 34.469 -1.16 1 45.38 141 THR B O 1
ATOM 7696 N N . VAL B 1 142 ? 33.188 32.969 0.367 1 49.06 142 VAL B N 1
ATOM 7697 C CA . VAL B 1 142 ? 33.938 31.984 -0.386 1 49.06 142 VAL B CA 1
ATOM 7698 C C . VAL B 1 142 ? 32.969 30.922 -0.941 1 49.06 142 VAL B C 1
ATOM 7700 O O . VAL B 1 142 ? 32.344 30.203 -0.18 1 49.06 142 VAL B O 1
ATOM 7703 N N . ILE B 1 143 ? 32.594 30.938 -2.297 1 59.5 143 ILE B N 1
ATOM 7704 C CA . ILE B 1 143 ? 31.422 30.281 -2.834 1 59.5 143 ILE B CA 1
ATOM 7705 C C . ILE B 1 143 ? 31.812 29.016 -3.568 1 59.5 143 ILE B C 1
ATOM 7707 O O . ILE B 1 143 ? 31.016 28.094 -3.727 1 59.5 143 ILE B O 1
ATOM 7711 N N . ASN B 1 144 ? 33.219 28.891 -3.74 1 67.69 144 ASN B N 1
ATOM 7712 C CA . ASN B 1 144 ? 33.531 27.734 -4.57 1 67.69 144 ASN B CA 1
ATOM 7713 C C . ASN B 1 144 ? 33.781 26.484 -3.723 1 67.69 144 ASN B C 1
ATOM 7715 O O . ASN B 1 144 ? 34.344 26.578 -2.633 1 67.69 144 ASN B O 1
ATOM 7719 N N . CYS B 1 145 ? 33.344 25.391 -4.18 1 77.75 145 CYS B N 1
ATOM 7720 C CA . CYS B 1 145 ? 33.594 24.109 -3.518 1 77.75 145 CYS B CA 1
ATOM 7721 C C . CYS B 1 145 ? 35.062 23.719 -3.629 1 77.75 145 CYS B C 1
ATOM 7723 O O . CYS B 1 145 ? 35.781 24.188 -4.523 1 77.75 145 CYS B O 1
ATOM 7725 N N . PRO B 1 146 ? 35.531 22.953 -2.629 1 74.5 146 PRO B N 1
ATOM 7726 C CA . PRO B 1 146 ? 36.906 22.484 -2.77 1 74.5 146 PRO B CA 1
ATOM 7727 C C . PRO B 1 146 ? 37.188 21.875 -4.141 1 74.5 146 PRO B C 1
ATOM 7729 O O . PRO B 1 146 ? 36.406 21.062 -4.633 1 74.5 146 PRO B O 1
ATOM 7732 N N . GLY B 1 147 ? 38.25 22.297 -4.777 1 69.88 147 GLY B N 1
ATOM 7733 C CA . GLY B 1 147 ? 38.656 21.797 -6.082 1 69.88 147 GLY B CA 1
ATOM 7734 C C . GLY B 1 147 ? 38.094 22.594 -7.234 1 69.88 147 GLY B C 1
ATOM 7735 O O . GLY B 1 147 ? 38.469 22.406 -8.391 1 69.88 147 GLY B O 1
ATOM 7736 N N . GLN B 1 148 ? 37.094 23.516 -6.922 1 69.31 148 GLN B N 1
ATOM 7737 C CA . GLN B 1 148 ? 36.438 24.266 -7.977 1 69.31 148 GLN B CA 1
ATOM 7738 C C . GLN B 1 148 ? 36.781 25.75 -7.902 1 69.31 148 GLN B C 1
ATOM 7740 O O . GLN B 1 148 ? 36.25 26.562 -8.664 1 69.31 148 GLN B O 1
ATOM 7745 N N . TYR B 1 149 ? 37.938 26.188 -7.871 1 59.28 149 TYR B N 1
ATOM 7746 C CA . TYR B 1 149 ? 38.25 27.594 -7.617 1 59.28 149 TYR B CA 1
ATOM 7747 C C . TYR B 1 149 ? 38.219 28.391 -8.914 1 59.28 149 TYR B C 1
ATOM 7749 O O . TYR B 1 149 ? 38.906 28.047 -9.875 1 59.28 149 TYR B O 1
ATOM 7757 N N . GLN B 1 150 ? 37.031 29.172 -9.242 1 56.09 150 GLN B N 1
ATOM 7758 C CA . GLN B 1 150 ? 37.156 30.016 -10.43 1 56.09 150 GLN B CA 1
ATOM 7759 C C . GLN B 1 150 ? 36.969 31.484 -10.078 1 56.09 150 GLN B C 1
ATOM 7761 O O . GLN B 1 150 ? 36.375 32.25 -10.836 1 56.09 150 GLN B O 1
ATOM 7766 N N . GLY B 1 151 ? 37.438 32.031 -8.969 1 53.38 151 GLY B N 1
ATOM 7767 C CA . GLY B 1 151 ? 37.75 33.469 -8.867 1 53.38 151 GLY B CA 1
ATOM 7768 C C . GLY B 1 151 ? 36.656 34.25 -8.172 1 53.38 151 GLY B C 1
ATOM 7769 O O . GLY B 1 151 ? 36.594 35.469 -8.297 1 53.38 151 GLY B O 1
ATOM 7770 N N . VAL B 1 152 ? 35.469 33.812 -7.793 1 56.94 152 VAL B N 1
ATOM 7771 C CA . VAL B 1 152 ? 34.469 34.688 -7.211 1 56.94 152 VAL B CA 1
ATOM 7772 C C . VAL B 1 152 ? 34.625 34.75 -5.695 1 56.94 152 VAL B C 1
ATOM 7774 O O . VAL B 1 152 ? 34.781 33.719 -5.043 1 56.94 152 VAL B O 1
ATOM 7777 N N . TYR B 1 153 ? 34.938 36 -5.27 1 56.94 153 TYR B N 1
ATOM 7778 C CA . TYR B 1 153 ? 34.938 36.219 -3.83 1 56.94 153 TYR B CA 1
ATOM 7779 C C . TYR B 1 153 ? 33.75 37.094 -3.42 1 56.94 153 TYR B C 1
ATOM 7781 O O . TYR B 1 153 ? 33.344 37.969 -4.176 1 56.94 153 TYR B O 1
ATOM 7789 N N . MET B 1 154 ? 32.906 36.625 -2.494 1 56.78 154 MET B N 1
ATOM 7790 C CA . MET B 1 154 ? 31.797 37.469 -2.006 1 56.78 154 MET B CA 1
ATOM 7791 C C . MET B 1 154 ? 32.281 38.438 -0.929 1 56.78 154 MET B C 1
ATOM 7793 O O . MET B 1 154 ? 33.062 38.031 -0.049 1 56.78 154 MET B O 1
ATOM 7797 N N . ALA B 1 155 ? 32.156 39.781 -1.196 1 54.03 155 ALA B N 1
ATOM 7798 C CA . ALA B 1 155 ? 32.469 40.781 -0.182 1 54.03 155 ALA B CA 1
ATOM 7799 C C . ALA B 1 155 ? 31.203 41.469 0.324 1 54.03 155 ALA B C 1
ATOM 7801 O O . ALA B 1 155 ? 30.266 41.719 -0.443 1 54.03 155 ALA B O 1
ATOM 7802 N N . GLU B 1 156 ? 31.031 41.375 1.602 1 54.03 156 GLU B N 1
ATOM 7803 C CA . GLU B 1 156 ? 29.953 42.188 2.186 1 54.03 156 GLU B CA 1
ATOM 7804 C C . GLU B 1 156 ? 30.188 43.656 1.931 1 54.03 156 GLU B C 1
ATOM 7806 O O . GLU B 1 156 ? 31.125 44.25 2.471 1 54.03 156 GLU B O 1
ATOM 7811 N N . THR B 1 157 ? 29.531 44.25 0.976 1 58.88 157 THR B N 1
ATOM 7812 C CA . THR B 1 157 ? 29.672 45.656 0.659 1 58.88 157 THR B CA 1
ATOM 7813 C C . THR B 1 157 ? 28.859 46.531 1.622 1 58.88 157 THR B C 1
ATOM 7815 O O . THR B 1 157 ? 29.266 47.625 1.961 1 58.88 157 THR B O 1
ATOM 7818 N N . GLU B 1 158 ? 27.766 46.062 1.954 1 58.34 158 GLU B N 1
ATOM 7819 C CA . GLU B 1 158 ? 26.938 46.625 3.014 1 58.34 158 GLU B CA 1
ATOM 7820 C C . GLU B 1 158 ? 26.453 45.531 3.977 1 58.34 158 GLU B C 1
ATOM 7822 O O . GLU B 1 158 ? 26.422 44.344 3.621 1 58.34 158 GLU B O 1
ATOM 7827 N N . PRO B 1 159 ? 26.406 46.094 5.195 1 56.72 159 PRO B N 1
ATOM 7828 C CA . PRO B 1 159 ? 25.938 45.062 6.16 1 56.72 159 PRO B CA 1
ATOM 7829 C C . PRO B 1 159 ? 24.781 44.25 5.637 1 56.72 159 PRO B C 1
ATOM 7831 O O . PRO B 1 159 ? 23.719 44.781 5.301 1 56.72 159 PRO B O 1
ATOM 7834 N N . GLY B 1 160 ? 24.922 43.062 5.438 1 51.78 160 GLY B N 1
ATOM 7835 C CA . GLY B 1 160 ? 23.906 42.125 5.023 1 51.78 160 GLY B CA 1
ATOM 7836 C C . GLY B 1 160 ? 23.812 41.969 3.518 1 51.78 160 GLY B C 1
ATOM 7837 O O . GLY B 1 160 ? 23.078 41.094 3.021 1 51.78 160 GLY B O 1
ATOM 7838 N N . VAL B 1 161 ? 24.531 42.969 2.867 1 53.81 161 VAL B N 1
ATOM 7839 C CA . VAL B 1 161 ? 24.5 42.938 1.409 1 53.81 161 VAL B CA 1
ATOM 7840 C C . VAL B 1 161 ? 25.781 42.281 0.879 1 53.81 161 VAL B C 1
ATOM 7842 O O . VAL B 1 161 ? 26.859 42.844 1.044 1 53.81 161 VAL B O 1
ATOM 7845 N N . TRP B 1 162 ? 25.688 41.188 0.448 1 53.5 162 TRP B N 1
ATOM 7846 C CA . TRP B 1 162 ? 26.828 40.469 -0.082 1 53.5 162 TRP B CA 1
ATOM 7847 C C . TRP B 1 162 ? 26.891 40.562 -1.602 1 53.5 162 TRP B C 1
ATOM 7849 O O . TRP B 1 162 ? 25.891 40.375 -2.285 1 53.5 162 TRP B O 1
ATOM 7859 N N . GLN B 1 163 ? 27.938 41.312 -1.969 1 53.44 163 GLN B N 1
ATOM 7860 C CA . GLN B 1 163 ? 28.109 41.469 -3.408 1 53.44 163 GLN B CA 1
ATOM 7861 C C . GLN B 1 163 ? 29.344 40.688 -3.893 1 53.44 163 GLN B C 1
ATOM 7863 O O . GLN B 1 163 ? 30.312 40.531 -3.156 1 53.44 163 GLN B O 1
ATOM 7868 N N . SER B 1 164 ? 29.078 39.938 -4.938 1 56.66 164 SER B N 1
ATOM 7869 C CA . SER B 1 164 ? 30.203 39.281 -5.605 1 56.66 164 SER B CA 1
ATOM 7870 C C . SER B 1 164 ? 31.25 40.312 -6.059 1 56.66 164 SER B C 1
ATOM 7872 O O . SER B 1 164 ? 30.906 41.312 -6.688 1 56.66 164 SER B O 1
ATOM 7874 N N . MET B 1 165 ? 32.312 40.312 -5.297 1 53 165 MET B N 1
ATOM 7875 C CA . MET B 1 165 ? 33.438 41.094 -5.836 1 53 165 MET B CA 1
ATOM 7876 C C . MET B 1 165 ? 34.094 40.375 -6.996 1 53 165 MET B C 1
ATOM 7878 O O . MET B 1 165 ? 34.562 39.25 -6.844 1 53 165 MET B O 1
ATOM 7882 N N . GLU B 1 166 ? 33.375 40.562 -8.125 1 53.28 166 GLU B N 1
ATOM 7883 C CA . GLU B 1 166 ? 34 40.031 -9.344 1 53.28 166 GLU B CA 1
ATOM 7884 C C . GLU B 1 166 ? 35.469 40.469 -9.445 1 53.28 166 GLU B C 1
ATOM 7886 O O . GLU B 1 166 ? 35.781 41.656 -9.281 1 53.28 166 GLU B O 1
ATOM 7891 N N . THR B 1 167 ? 36.406 39.656 -9.086 1 51.31 167 THR B N 1
ATOM 7892 C CA . THR B 1 167 ? 37.781 40.062 -9.305 1 51.31 167 THR B CA 1
ATOM 7893 C C . THR B 1 167 ? 38 40.5 -10.758 1 51.31 167 THR B C 1
ATOM 7895 O O . THR B 1 167 ? 38.875 41.344 -11.047 1 51.31 167 THR B O 1
ATOM 7898 N N . ASP B 1 168 ? 37.406 39.875 -11.688 1 53.16 168 ASP B N 1
ATOM 7899 C CA . ASP B 1 168 ? 37.438 40.25 -13.094 1 53.16 168 ASP B CA 1
ATOM 7900 C C . ASP B 1 168 ? 36.094 40.031 -13.766 1 53.16 168 ASP B C 1
ATOM 7902 O O . ASP B 1 168 ? 35.188 39.469 -13.164 1 53.16 168 ASP B O 1
ATOM 7906 N N . GLU B 1 169 ? 35.812 40.75 -14.781 1 54.72 169 GLU B N 1
ATOM 7907 C CA . GLU B 1 169 ? 34.562 40.719 -15.562 1 54.72 169 GLU B CA 1
ATOM 7908 C C . GLU B 1 169 ? 34.094 39.312 -15.82 1 54.72 169 GLU B C 1
ATOM 7910 O O . GLU B 1 169 ? 32.906 39.094 -16.047 1 54.72 169 GLU B O 1
ATOM 7915 N N . ASN B 1 170 ? 35 38.375 -15.578 1 57.09 170 ASN B N 1
ATOM 7916 C CA . ASN B 1 170 ? 34.688 36.969 -15.953 1 57.09 170 ASN B CA 1
ATOM 7917 C C . ASN B 1 170 ? 34.5 36.094 -14.719 1 57.09 170 ASN B C 1
ATOM 7919 O O . ASN B 1 170 ? 34.344 34.875 -14.836 1 57.09 170 ASN B O 1
ATOM 7923 N N . SER B 1 171 ? 34.375 36.781 -13.586 1 63.84 171 SER B N 1
ATOM 7924 C CA . SER B 1 171 ? 34.312 35.969 -12.367 1 63.84 171 SER B CA 1
ATOM 7925 C C . SER B 1 171 ? 32.938 35.375 -12.195 1 63.84 171 SER B C 1
ATOM 7927 O O . SER B 1 171 ? 31.906 36.031 -12.406 1 63.84 171 SER B O 1
ATOM 7929 N N . THR B 1 172 ? 32.781 33.969 -12.125 1 70.75 172 THR B N 1
ATOM 7930 C CA . THR B 1 172 ? 31.531 33.25 -11.914 1 70.75 172 THR B CA 1
ATOM 7931 C C . THR B 1 172 ? 31.734 32.125 -10.914 1 70.75 172 THR B C 1
ATOM 7933 O O . THR B 1 172 ? 32.875 31.75 -10.609 1 70.75 172 THR B O 1
ATOM 7936 N N . ILE B 1 173 ? 30.719 31.844 -10.211 1 77.19 173 ILE B N 1
ATOM 7937 C CA . ILE B 1 173 ? 30.75 30.625 -9.406 1 77.19 173 ILE B CA 1
ATOM 7938 C C . ILE B 1 173 ? 30.594 29.406 -10.32 1 77.19 173 ILE B C 1
ATOM 7940 O O . ILE B 1 173 ? 29.562 29.25 -10.992 1 77.19 173 ILE B O 1
ATOM 7944 N N . ASN B 1 174 ? 31.672 28.672 -10.336 1 77.56 174 ASN B N 1
ATOM 7945 C CA . ASN B 1 174 ? 31.625 27.438 -11.125 1 77.56 174 ASN B CA 1
ATOM 7946 C C . ASN B 1 174 ? 31.109 26.266 -10.297 1 77.56 174 ASN B C 1
ATOM 7948 O O . ASN B 1 174 ? 31.75 25.875 -9.312 1 77.56 174 ASN B O 1
ATOM 7952 N N . ILE B 1 175 ? 30.031 25.641 -10.719 1 82.38 175 ILE B N 1
ATOM 7953 C CA . ILE B 1 175 ? 29.438 24.562 -9.93 1 82.38 175 ILE B CA 1
ATOM 7954 C C . ILE B 1 175 ? 29.672 23.219 -10.617 1 82.38 175 ILE B C 1
ATOM 7956 O O . ILE B 1 175 ? 29.047 22.219 -10.258 1 82.38 175 ILE B O 1
ATOM 7960 N N . THR B 1 176 ? 30.547 23.188 -11.609 1 81.38 176 THR B N 1
ATOM 7961 C CA . THR B 1 176 ? 30.859 21.938 -12.297 1 81.38 176 THR B CA 1
ATOM 7962 C C . THR B 1 176 ? 31.781 21.062 -11.453 1 81.38 176 THR B C 1
ATOM 7964 O O . THR B 1 176 ? 32.719 21.547 -10.82 1 81.38 176 THR B O 1
ATOM 7967 N N . ILE B 1 177 ? 31.547 19.781 -11.477 1 84 177 ILE B N 1
ATOM 7968 C CA . ILE B 1 177 ? 32.375 18.844 -10.734 1 84 177 ILE B CA 1
ATOM 7969 C C . ILE B 1 177 ? 33.625 18.516 -11.547 1 84 177 ILE B C 1
ATOM 7971 O O . ILE B 1 177 ? 33.531 18.125 -12.711 1 84 177 ILE B O 1
ATOM 7975 N N . PRO B 1 178 ? 34.75 18.656 -10.898 1 82.81 178 PRO B N 1
ATOM 7976 C CA . PRO B 1 178 ? 36 18.344 -11.625 1 82.81 178 PRO B CA 1
ATOM 7977 C C . PRO B 1 178 ? 36.031 16.906 -12.141 1 82.81 178 PRO B C 1
ATOM 7979 O O . PRO B 1 178 ? 35.562 15.992 -11.461 1 82.81 178 PRO B O 1
ATOM 7982 N N . GLU B 1 179 ? 36.656 16.703 -13.234 1 82.56 179 GLU B N 1
ATOM 7983 C CA . GLU B 1 179 ? 36.719 15.391 -13.891 1 82.56 179 GLU B CA 1
ATOM 7984 C C . GLU B 1 179 ? 37.469 14.375 -13.031 1 82.56 179 GLU B C 1
ATOM 7986 O O . GLU B 1 179 ? 37.125 13.195 -13.031 1 82.56 179 GLU B O 1
ATOM 7991 N N . ASN B 1 180 ? 38.5 14.805 -12.352 1 83.69 180 ASN B N 1
ATOM 7992 C CA . ASN B 1 180 ? 39.25 13.883 -11.516 1 83.69 180 ASN B CA 1
ATOM 7993 C C . ASN B 1 180 ? 38.406 13.312 -10.391 1 83.69 180 ASN B C 1
ATOM 7995 O O . ASN B 1 180 ? 38.625 12.18 -9.953 1 83.69 180 ASN B O 1
ATOM 7999 N N . PHE B 1 181 ? 37.469 14.109 -9.93 1 87.69 181 PHE B N 1
ATOM 8000 C CA . PHE B 1 181 ? 36.594 13.609 -8.898 1 87.69 181 PHE B CA 1
ATOM 8001 C C . PHE B 1 181 ? 35.625 12.578 -9.461 1 87.69 181 PHE B C 1
ATOM 8003 O O . PHE B 1 181 ? 35.375 11.539 -8.844 1 87.69 181 PHE B O 1
ATOM 8010 N N . THR B 1 182 ? 35.094 12.859 -10.656 1 85.75 182 THR B N 1
ATOM 8011 C CA . THR B 1 182 ? 34.156 11.922 -11.281 1 85.75 182 THR B CA 1
ATOM 8012 C C . THR B 1 182 ? 34.844 10.594 -11.57 1 85.75 182 THR B C 1
ATOM 8014 O O . THR B 1 182 ? 34.281 9.523 -11.359 1 85.75 182 THR B O 1
ATOM 8017 N N . THR B 1 183 ? 36.031 10.688 -12.008 1 86.12 183 THR B N 1
ATOM 8018 C CA . THR B 1 183 ? 36.812 9.484 -12.305 1 86.12 183 THR B CA 1
ATOM 8019 C C . THR B 1 183 ? 37.125 8.703 -11.023 1 86.12 183 THR B C 1
ATOM 8021 O O . THR B 1 183 ? 37 7.477 -11 1 86.12 183 THR B O 1
ATOM 8024 N N . MET B 1 184 ? 37.438 9.375 -10.008 1 90.56 184 MET B N 1
ATOM 8025 C CA . MET B 1 184 ? 37.781 8.727 -8.742 1 90.56 184 MET B CA 1
ATOM 8026 C C . MET B 1 184 ? 36.594 7.996 -8.164 1 90.56 184 MET B C 1
ATOM 8028 O O . MET B 1 184 ? 36.656 6.809 -7.84 1 90.56 184 MET B O 1
ATOM 8032 N N . PHE B 1 185 ? 35.5 8.602 -8.117 1 92.44 185 PHE B N 1
ATOM 8033 C CA . PHE B 1 185 ? 34.312 8.055 -7.418 1 92.44 185 PHE B CA 1
ATOM 8034 C C . PHE B 1 185 ? 33.562 7.078 -8.312 1 92.44 185 PHE B C 1
ATOM 8036 O O . PHE B 1 185 ? 32.594 6.465 -7.875 1 92.44 185 PHE B O 1
ATOM 8043 N N . THR B 1 186 ? 34 6.867 -9.523 1 88.5 186 THR B N 1
ATOM 8044 C CA . THR B 1 186 ? 33.406 5.836 -10.383 1 88.5 186 THR B CA 1
ATOM 8045 C C . THR B 1 186 ? 34.406 4.699 -10.602 1 88.5 186 THR B C 1
ATOM 8047 O O . THR B 1 186 ? 34.062 3.697 -11.242 1 88.5 186 THR B O 1
ATOM 8050 N N . SER B 1 187 ? 35.5 4.812 -10.039 1 89.75 187 SER B N 1
ATOM 8051 C CA . SER B 1 187 ? 36.594 3.896 -10.336 1 89.75 187 SER B CA 1
ATOM 8052 C C . SER B 1 187 ? 36.312 2.494 -9.812 1 89.75 187 SER B C 1
ATOM 8054 O O . SER B 1 187 ? 36.656 1.501 -10.453 1 89.75 187 SER B O 1
ATOM 8056 N N . ALA B 1 188 ? 35.625 2.402 -8.672 1 90.44 188 ALA B N 1
ATOM 8057 C CA . ALA B 1 188 ? 35.406 1.105 -8.039 1 90.44 188 ALA B CA 1
ATOM 8058 C C . ALA B 1 188 ? 34.094 0.486 -8.492 1 90.44 188 ALA B C 1
ATOM 8060 O O . ALA B 1 188 ? 33.875 -0.711 -8.305 1 90.44 188 ALA B O 1
ATOM 8061 N N . THR B 1 189 ? 33.219 1.197 -9.148 1 86.88 189 THR B N 1
ATOM 8062 C CA . THR B 1 189 ? 31.859 0.72 -9.391 1 86.88 189 THR B CA 1
ATOM 8063 C C . THR B 1 189 ? 31.562 0.663 -10.891 1 86.88 189 THR B C 1
ATOM 8065 O O . THR B 1 189 ? 30.469 0.259 -11.297 1 86.88 189 THR B O 1
ATOM 8068 N N . SER B 1 190 ? 32.5 0.919 -11.664 1 79.69 190 SER B N 1
ATOM 8069 C CA . SER B 1 190 ? 32.25 1.064 -13.094 1 79.69 190 SER B CA 1
ATOM 8070 C C . SER B 1 190 ? 32.469 -0.252 -13.828 1 79.69 190 SER B C 1
ATOM 8072 O O . SER B 1 190 ? 32.125 -0.373 -15.008 1 79.69 190 SER B O 1
ATOM 8074 N N . ASP B 1 191 ? 32.938 -1.242 -13.133 1 74.62 191 ASP B N 1
ATOM 8075 C CA . ASP B 1 191 ? 33.188 -2.51 -13.805 1 74.62 191 ASP B CA 1
ATOM 8076 C C . ASP B 1 191 ? 31.891 -3.166 -14.266 1 74.62 191 ASP B C 1
ATOM 8078 O O . ASP B 1 191 ? 30.828 -2.951 -13.672 1 74.62 191 ASP B O 1
ATOM 8082 N N . GLN B 1 192 ? 32.125 -3.99 -15.266 1 70.12 192 GLN B N 1
ATOM 8083 C CA . GLN B 1 192 ? 30.969 -4.711 -15.805 1 70.12 192 GLN B CA 1
ATOM 8084 C C . GLN B 1 192 ? 30.422 -5.703 -14.773 1 70.12 192 GLN B C 1
ATOM 8086 O O . GLN B 1 192 ? 31.188 -6.445 -14.156 1 70.12 192 GLN B O 1
ATOM 8091 N N . GLY B 1 193 ? 29.094 -5.629 -14.562 1 71.31 193 GLY B N 1
ATOM 8092 C CA . GLY B 1 193 ? 28.438 -6.566 -13.664 1 71.31 193 GLY B CA 1
ATOM 8093 C C . GLY B 1 193 ? 28.391 -6.078 -12.234 1 71.31 193 GLY B C 1
ATOM 8094 O O . GLY B 1 193 ? 27.766 -6.707 -11.375 1 71.31 193 GLY B O 1
ATOM 8095 N N . ASN B 1 194 ? 29.109 -4.973 -12.047 1 83.69 194 ASN B N 1
ATOM 8096 C CA . ASN B 1 194 ? 29.047 -4.414 -10.703 1 83.69 194 ASN B CA 1
ATOM 8097 C C . ASN B 1 194 ? 27.703 -3.758 -10.414 1 83.69 194 ASN B C 1
ATOM 8099 O O . ASN B 1 194 ? 27.25 -2.912 -11.18 1 83.69 194 ASN B O 1
ATOM 8103 N N . THR B 1 195 ? 27.047 -4.188 -9.414 1 88.31 195 THR B N 1
ATOM 8104 C CA . THR B 1 195 ? 25.703 -3.699 -9.094 1 88.31 195 THR B CA 1
ATOM 8105 C C . THR B 1 195 ? 25.75 -2.701 -7.945 1 88.31 195 THR B C 1
ATOM 8107 O O . THR B 1 195 ? 24.719 -2.164 -7.539 1 88.31 195 THR B O 1
ATOM 8110 N N . VAL B 1 196 ? 26.938 -2.381 -7.461 1 92.25 196 VAL B N 1
ATOM 8111 C CA . VAL B 1 196 ? 27.094 -1.441 -6.355 1 92.25 196 VAL B CA 1
ATOM 8112 C C . VAL B 1 196 ? 27.016 -0.009 -6.879 1 92.25 196 VAL B C 1
ATOM 8114 O O . VAL B 1 196 ? 27.703 0.357 -7.828 1 92.25 196 VAL B O 1
ATOM 8117 N N . SER B 1 197 ? 26.172 0.784 -6.234 1 92.31 197 SER B N 1
ATOM 8118 C CA . SER B 1 197 ? 25.984 2.176 -6.629 1 92.31 197 SER B CA 1
ATOM 8119 C C . SER B 1 197 ? 27.062 3.072 -6.012 1 92.31 197 SER B C 1
ATOM 8121 O O . SER B 1 197 ? 27.359 2.951 -4.824 1 92.31 197 SER B O 1
ATOM 8123 N N . GLY B 1 198 ? 27.594 3.926 -6.852 1 91.38 198 GLY B N 1
ATOM 8124 C CA . GLY B 1 198 ? 28.516 4.945 -6.375 1 91.38 198 GLY B CA 1
ATOM 8125 C C . GLY B 1 198 ? 27.844 6.281 -6.109 1 91.38 198 GLY B C 1
ATOM 8126 O O . GLY B 1 198 ? 26.625 6.375 -6.125 1 91.38 198 GLY B O 1
ATOM 8127 N N . LEU B 1 199 ? 28.688 7.281 -5.883 1 91.38 199 LEU B N 1
ATOM 8128 C CA . LEU B 1 199 ? 28.219 8.617 -5.52 1 91.38 199 LEU B CA 1
ATOM 8129 C C . LEU B 1 199 ? 27.281 9.172 -6.582 1 91.38 199 LEU B C 1
ATOM 8131 O O . LEU B 1 199 ? 26.234 9.758 -6.254 1 91.38 199 LEU B O 1
ATOM 8135 N N . PHE B 1 200 ? 27.562 8.969 -7.816 1 89.31 200 PHE B N 1
ATOM 8136 C CA . PHE B 1 200 ? 26.844 9.609 -8.906 1 89.31 200 PHE B CA 1
ATOM 8137 C C . PHE B 1 200 ? 25.641 8.766 -9.328 1 89.31 200 PHE B C 1
ATOM 8139 O O . PHE B 1 200 ? 24.781 9.234 -10.07 1 89.31 200 PHE B O 1
ATOM 8146 N N . ASP B 1 201 ? 25.547 7.527 -8.828 1 90.06 201 ASP B N 1
ATOM 8147 C CA . ASP B 1 201 ? 24.422 6.656 -9.109 1 90.06 201 ASP B CA 1
ATOM 8148 C C . ASP B 1 201 ? 23.25 6.961 -8.18 1 90.06 201 ASP B C 1
ATOM 8150 O O . ASP B 1 201 ? 22.109 6.559 -8.445 1 90.06 201 ASP B O 1
ATOM 8154 N N . ILE B 1 202 ? 23.547 7.578 -7.082 1 92.88 202 ILE B N 1
ATOM 8155 C CA . ILE B 1 202 ? 22.516 8.023 -6.148 1 92.88 202 ILE B CA 1
ATOM 8156 C C . ILE B 1 202 ? 21.984 9.391 -6.57 1 92.88 202 ILE B C 1
ATOM 8158 O O . ILE B 1 202 ? 22.734 10.375 -6.559 1 92.88 202 ILE B O 1
ATOM 8162 N N . GLN B 1 203 ? 20.719 9.438 -6.918 1 91.38 203 GLN B N 1
ATOM 8163 C CA . GLN B 1 203 ? 20.172 10.664 -7.477 1 91.38 203 GLN B CA 1
ATOM 8164 C C . GLN B 1 203 ? 18.844 11.023 -6.82 1 91.38 203 GLN B C 1
ATOM 8166 O O . GLN B 1 203 ? 18.297 10.242 -6.035 1 91.38 203 GLN B O 1
ATOM 8171 N N . TYR B 1 204 ? 18.438 12.25 -7.184 1 90.75 204 TYR B N 1
ATOM 8172 C CA . TYR B 1 204 ? 17.141 12.688 -6.699 1 90.75 204 TYR B CA 1
ATOM 8173 C C . TYR B 1 204 ? 16.016 12.055 -7.512 1 90.75 204 TYR B C 1
ATOM 8175 O O . TYR B 1 204 ? 16.188 11.742 -8.688 1 90.75 204 TYR B O 1
ATOM 8183 N N . ARG B 1 205 ? 14.906 11.852 -6.898 1 90.56 205 ARG B N 1
ATOM 8184 C CA . ARG B 1 205 ? 13.734 11.312 -7.578 1 90.56 205 ARG B CA 1
ATOM 8185 C C . ARG B 1 205 ? 13.102 12.359 -8.492 1 90.56 205 ARG B C 1
ATOM 8187 O O . ARG B 1 205 ? 12.484 12.016 -9.508 1 90.56 205 ARG B O 1
ATOM 8194 N N . ARG B 1 206 ? 13.242 13.578 -8.07 1 89.38 206 ARG B N 1
ATOM 8195 C CA . ARG B 1 206 ? 12.656 14.672 -8.836 1 89.38 206 ARG B CA 1
ATOM 8196 C C . ARG B 1 206 ? 13.664 15.797 -9.047 1 89.38 206 ARG B C 1
ATOM 8198 O O . ARG B 1 206 ? 14.539 16.016 -8.211 1 89.38 206 ARG B O 1
ATOM 8205 N N . TRP B 1 207 ? 13.43 16.547 -10.156 1 87.38 207 TRP B N 1
ATOM 8206 C CA . TRP B 1 207 ? 14.398 17.547 -10.578 1 87.38 207 TRP B CA 1
ATOM 8207 C C . TRP B 1 207 ? 13.695 18.859 -10.922 1 87.38 207 TRP B C 1
ATOM 8209 O O . TRP B 1 207 ? 12.516 18.875 -11.258 1 87.38 207 TRP B O 1
ATOM 8219 N N . LYS B 1 208 ? 14.406 19.969 -10.828 1 85.5 208 LYS B N 1
ATOM 8220 C CA . LYS B 1 208 ? 13.977 21.281 -11.305 1 85.5 208 LYS B CA 1
ATOM 8221 C C . LYS B 1 208 ? 15.156 22.109 -11.805 1 85.5 208 LYS B C 1
ATOM 8223 O O . LYS B 1 208 ? 16.297 21.859 -11.414 1 85.5 208 LYS B O 1
ATOM 8228 N N . PHE B 1 209 ? 14.93 23 -12.703 1 85.19 209 PHE B N 1
ATOM 8229 C CA . PHE B 1 209 ? 15.977 23.906 -13.18 1 85.19 209 PHE B CA 1
ATOM 8230 C C . PHE B 1 209 ? 15.992 25.203 -12.383 1 85.19 209 PHE B C 1
ATOM 8232 O O . PHE B 1 209 ? 14.953 25.641 -11.875 1 85.19 209 PHE B O 1
ATOM 8239 N N . ASN B 1 210 ? 17.125 25.688 -12.242 1 83.12 210 ASN B N 1
ATOM 8240 C CA . ASN B 1 210 ? 17.359 27 -11.648 1 83.12 210 ASN B CA 1
ATOM 8241 C C . ASN B 1 210 ? 18.359 27.812 -12.461 1 83.12 210 ASN B C 1
ATOM 8243 O O . ASN B 1 210 ? 19.078 27.25 -13.297 1 83.12 210 ASN B O 1
ATOM 8247 N N . GLN B 1 211 ? 18.219 29.172 -12.258 1 83 211 GLN B N 1
ATOM 8248 C CA . GLN B 1 211 ? 19.125 30.078 -12.953 1 83 211 GLN B CA 1
ATOM 8249 C C . GLN B 1 211 ? 19.5 31.266 -12.07 1 83 211 GLN B C 1
ATOM 8251 O O . GLN B 1 211 ? 18.641 31.812 -11.367 1 83 211 GLN B O 1
ATOM 8256 N N . ASN B 1 212 ? 20.781 31.453 -12.016 1 80.12 212 ASN B N 1
ATOM 8257 C CA . ASN B 1 212 ? 21.344 32.594 -11.281 1 80.12 212 ASN B CA 1
ATOM 8258 C C . ASN B 1 212 ? 22.484 33.25 -12.047 1 80.12 212 ASN B C 1
ATOM 8260 O O . ASN B 1 212 ? 23.375 32.562 -12.547 1 80.12 212 ASN B O 1
ATOM 8264 N N . GLY B 1 213 ? 22.406 34.562 -12.148 1 76.25 213 GLY B N 1
ATOM 8265 C CA . GLY B 1 213 ? 23.406 35.281 -12.914 1 76.25 213 GLY B CA 1
ATOM 8266 C C . GLY B 1 213 ? 24.828 35.062 -12.43 1 76.25 213 GLY B C 1
ATOM 8267 O O . GLY B 1 213 ? 25.766 35.094 -13.227 1 76.25 213 GLY B O 1
ATOM 8268 N N . LEU B 1 214 ? 25.031 34.75 -11.203 1 75.56 214 LEU B N 1
ATOM 8269 C CA . LEU B 1 214 ? 26.359 34.562 -10.617 1 75.56 214 LEU B CA 1
ATOM 8270 C C . LEU B 1 214 ? 26.844 33.125 -10.781 1 75.56 214 LEU B C 1
ATOM 8272 O O . LEU B 1 214 ? 28.031 32.844 -10.617 1 75.56 214 LEU B O 1
ATOM 8276 N N . ILE B 1 215 ? 25.969 32.281 -11.125 1 80.56 215 ILE B N 1
ATOM 8277 C CA . ILE B 1 215 ? 26.312 30.875 -11.25 1 80.56 215 ILE B CA 1
ATOM 8278 C C . ILE B 1 215 ? 26.453 30.516 -12.727 1 80.56 215 ILE B C 1
ATOM 8280 O O . ILE B 1 215 ? 25.516 30.703 -13.516 1 80.56 215 ILE B O 1
ATOM 8284 N N . ASN B 1 216 ? 27.578 30.016 -13.086 1 80.81 216 ASN B N 1
ATOM 8285 C CA . ASN B 1 216 ? 27.859 29.578 -14.453 1 80.81 216 ASN B CA 1
ATOM 8286 C C . ASN B 1 216 ? 27.484 30.656 -15.469 1 80.81 216 ASN B C 1
ATOM 8288 O O . ASN B 1 216 ? 26.859 30.359 -16.484 1 80.81 216 ASN B O 1
ATOM 8292 N N . LYS B 1 217 ? 27.672 31.844 -15.062 1 78.75 217 LYS B N 1
ATOM 8293 C CA . LYS B 1 217 ? 27.438 33 -15.93 1 78.75 217 LYS B CA 1
ATOM 8294 C C . LYS B 1 217 ? 25.969 33.062 -16.359 1 78.75 217 LYS B C 1
ATOM 8296 O O . LYS B 1 217 ? 25.672 33.375 -17.516 1 78.75 217 LYS B O 1
ATOM 8301 N N . GLY B 1 218 ? 25.109 32.562 -15.508 1 79.56 218 GLY B N 1
ATOM 8302 C CA . GLY B 1 218 ? 23.688 32.688 -15.75 1 79.56 218 GLY B CA 1
ATOM 8303 C C . GLY B 1 218 ? 23.094 31.531 -16.516 1 79.56 218 GLY B C 1
ATOM 8304 O O . GLY B 1 218 ? 21.922 31.562 -16.891 1 79.56 218 GLY B O 1
ATOM 8305 N N . GLN B 1 219 ? 23.844 30.5 -16.797 1 82.94 219 GLN B N 1
ATOM 8306 C CA . GLN B 1 219 ? 23.312 29.312 -17.469 1 82.94 219 GLN B CA 1
ATOM 8307 C C . GLN B 1 219 ? 22.422 28.5 -16.547 1 82.94 219 GLN B C 1
ATOM 8309 O O . GLN B 1 219 ? 22.719 28.375 -15.352 1 82.94 219 GLN B O 1
ATOM 8314 N N . PRO B 1 220 ? 21.328 27.953 -17.141 1 86.06 220 PRO B N 1
ATOM 8315 C CA . PRO B 1 220 ? 20.469 27.109 -16.312 1 86.06 220 PRO B CA 1
ATOM 8316 C C . PRO B 1 220 ? 21.156 25.844 -15.844 1 86.06 220 PRO B C 1
ATOM 8318 O O . PRO B 1 220 ? 21.969 25.266 -16.578 1 86.06 220 PRO B O 1
ATOM 8321 N N . TYR B 1 221 ? 20.891 25.438 -14.617 1 85.5 221 TYR B N 1
ATOM 8322 C CA . TYR B 1 221 ? 21.422 24.203 -14.047 1 85.5 221 TYR B CA 1
ATOM 8323 C C . TYR B 1 221 ? 20.328 23.438 -13.312 1 85.5 221 TYR B C 1
ATOM 8325 O O . TYR B 1 221 ? 19.281 23.984 -12.984 1 85.5 221 TYR B O 1
ATOM 8333 N N . VAL B 1 222 ? 20.578 22.141 -13.078 1 85.5 222 VAL B N 1
ATOM 8334 C CA . VAL B 1 222 ? 19.562 21.281 -12.492 1 85.5 222 VAL B CA 1
ATOM 8335 C C . VAL B 1 222 ? 19.844 21.109 -11 1 85.5 222 VAL B C 1
ATOM 8337 O O . VAL B 1 222 ? 21 21.078 -10.57 1 85.5 222 VAL B O 1
ATOM 8340 N N . ARG B 1 223 ? 18.781 21 -10.211 1 86.19 223 ARG B N 1
ATOM 8341 C CA . ARG B 1 223 ? 18.844 20.672 -8.789 1 86.19 223 ARG B CA 1
ATOM 8342 C C . ARG B 1 223 ? 17.703 19.734 -8.398 1 86.19 223 ARG B C 1
ATOM 8344 O O . ARG B 1 223 ? 16.812 19.453 -9.203 1 86.19 223 ARG B O 1
ATOM 8351 N N . GLY B 1 224 ? 17.859 19.172 -7.211 1 86.19 224 GLY B N 1
ATOM 8352 C CA . GLY B 1 224 ? 16.812 18.297 -6.719 1 86.19 224 GLY B CA 1
ATOM 8353 C C . GLY B 1 224 ? 15.539 19.047 -6.348 1 86.19 224 GLY B C 1
ATOM 8354 O O . GLY B 1 224 ? 15.602 20.188 -5.887 1 86.19 224 GLY B O 1
ATOM 8355 N N . ASP B 1 225 ? 14.414 18.422 -6.672 1 85.06 225 ASP B N 1
ATOM 8356 C CA . ASP B 1 225 ? 13.109 18.906 -6.258 1 85.06 225 ASP B CA 1
ATOM 8357 C C . ASP B 1 225 ? 12.398 17.891 -5.359 1 85.06 225 ASP B C 1
ATOM 8359 O O . ASP B 1 225 ? 11.352 17.359 -5.723 1 85.06 225 ASP B O 1
ATOM 8363 N N . SER B 1 226 ? 12.969 17.75 -4.184 1 81.56 226 SER B N 1
ATOM 8364 C CA . SER B 1 226 ? 12.477 16.719 -3.279 1 81.56 226 SER B CA 1
ATOM 8365 C C . SER B 1 226 ? 11.094 17.062 -2.752 1 81.56 226 SER B C 1
ATOM 8367 O O . SER B 1 226 ? 10.82 18.219 -2.416 1 81.56 226 SER B O 1
ATOM 8369 N N . ARG B 1 227 ? 10.234 16.109 -2.879 1 83.12 227 ARG B N 1
ATOM 8370 C CA . ARG B 1 227 ? 8.883 16.188 -2.322 1 83.12 227 ARG B CA 1
ATOM 8371 C C . ARG B 1 227 ? 8.586 14.992 -1.432 1 83.12 227 ARG B C 1
ATOM 8373 O O . ARG B 1 227 ? 9.195 13.93 -1.586 1 83.12 227 ARG B O 1
ATOM 8380 N N . THR B 1 228 ? 7.734 15.266 -0.501 1 83.69 228 THR B N 1
ATOM 8381 C CA . THR B 1 228 ? 7.297 14.141 0.319 1 83.69 228 THR B CA 1
ATOM 8382 C C . THR B 1 228 ? 6.332 13.25 -0.456 1 83.69 228 THR B C 1
ATOM 8384 O O . THR B 1 228 ? 5.477 13.742 -1.193 1 83.69 228 THR B O 1
ATOM 8387 N N . ILE B 1 229 ? 6.633 11.984 -0.331 1 88 229 ILE B N 1
ATOM 8388 C CA . ILE B 1 229 ? 5.809 10.969 -0.98 1 88 229 ILE B CA 1
ATOM 8389 C C . ILE B 1 229 ? 5.141 10.094 0.076 1 88 229 ILE B C 1
ATOM 8391 O O . ILE B 1 229 ? 5.594 10.031 1.221 1 88 229 ILE B O 1
ATOM 8395 N N . GLY B 1 230 ? 4 9.609 -0.05 1 81.31 230 GLY B N 1
ATOM 8396 C CA . GLY B 1 230 ? 3.309 8.742 0.888 1 81.31 230 GLY B CA 1
ATOM 8397 C C . GLY B 1 230 ? 4.246 8.008 1.825 1 81.31 230 GLY B C 1
ATOM 8398 O O . GLY B 1 230 ? 5.449 7.918 1.565 1 81.31 230 GLY B O 1
ATOM 8399 N N . THR B 1 231 ? 3.783 7.562 2.973 1 88.94 231 THR B N 1
ATOM 8400 C CA . THR B 1 231 ? 4.617 6.918 3.979 1 88.94 231 THR B CA 1
ATOM 8401 C C . THR B 1 231 ? 4.641 5.406 3.771 1 88.94 231 THR B C 1
ATOM 8403 O O . THR B 1 231 ? 3.621 4.805 3.428 1 88.94 231 THR B O 1
ATOM 8406 N N . LEU B 1 232 ? 5.812 4.809 3.928 1 93.31 232 LEU B N 1
ATOM 8407 C CA . LEU B 1 232 ? 5.992 3.365 3.797 1 93.31 232 LEU B CA 1
ATOM 8408 C C . LEU B 1 232 ? 6.16 2.713 5.164 1 93.31 232 LEU B C 1
ATOM 8410 O O . LEU B 1 232 ? 6.234 1.486 5.27 1 93.31 232 LEU B O 1
ATOM 8414 N N . ILE B 1 233 ? 6.152 3.455 6.219 1 94.81 233 ILE B N 1
ATOM 8415 C CA . ILE B 1 233 ? 6.5 3 7.562 1 94.81 233 ILE B CA 1
ATOM 8416 C C . ILE B 1 233 ? 5.531 1.904 8 1 94.81 233 ILE B C 1
ATOM 8418 O O . ILE B 1 233 ? 5.93 0.946 8.672 1 94.81 233 ILE B O 1
ATOM 8422 N N . THR B 1 234 ? 4.301 1.941 7.59 1 92.56 234 THR B N 1
ATOM 8423 C CA . THR B 1 234 ? 3.258 1.062 8.109 1 92.56 234 THR B CA 1
ATOM 8424 C C . THR B 1 234 ? 3.279 -0.283 7.387 1 92.56 234 THR B C 1
ATOM 8426 O O . THR B 1 234 ? 2.648 -1.242 7.836 1 92.56 234 THR B O 1
ATOM 8429 N N . GLN B 1 235 ? 3.967 -0.472 6.332 1 89.38 235 GLN B N 1
ATOM 8430 C CA . GLN B 1 235 ? 3.973 -1.701 5.547 1 89.38 235 GLN B CA 1
ATOM 8431 C C . GLN B 1 235 ? 4.73 -2.812 6.27 1 89.38 235 GLN B C 1
ATOM 8433 O O . GLN B 1 235 ? 4.387 -3.988 6.145 1 89.38 235 GLN B O 1
ATOM 8438 N N . GLU B 1 236 ? 5.793 -2.543 7.027 1 92.38 236 GLU B N 1
ATOM 8439 C CA . GLU B 1 236 ? 6.562 -3.449 7.875 1 92.38 236 GLU B CA 1
ATOM 8440 C C . GLU B 1 236 ? 7.086 -4.637 7.074 1 92.38 236 GLU B C 1
ATOM 8442 O O . GLU B 1 236 ? 7 -5.781 7.523 1 92.38 236 GLU B O 1
ATOM 8447 N N . ARG B 1 237 ? 7.555 -4.488 5.867 1 93.38 237 ARG B N 1
ATOM 8448 C CA . ARG B 1 237 ? 8.164 -5.473 4.977 1 93.38 237 ARG B CA 1
ATOM 8449 C C . ARG B 1 237 ? 9.203 -4.82 4.066 1 93.38 237 ARG B C 1
ATOM 8451 O O . ARG B 1 237 ? 9.453 -3.617 4.164 1 93.38 237 ARG B O 1
ATOM 8458 N N . ILE B 1 238 ? 9.867 -5.688 3.258 1 96.88 238 ILE B N 1
ATOM 8459 C CA . ILE B 1 238 ? 10.758 -5.164 2.229 1 96.88 238 ILE B CA 1
ATOM 8460 C C . ILE B 1 238 ? 9.945 -4.75 1.004 1 96.88 238 ILE B C 1
ATOM 8462 O O . ILE B 1 238 ? 9.102 -5.512 0.524 1 96.88 238 ILE B O 1
ATOM 8466 N N . LEU B 1 239 ? 10.164 -3.551 0.58 1 96.25 239 LEU B N 1
ATOM 8467 C CA . LEU B 1 239 ? 9.422 -3.035 -0.565 1 96.25 239 LEU B CA 1
ATOM 8468 C C . LEU B 1 239 ? 10.367 -2.65 -1.697 1 96.25 239 LEU B C 1
ATOM 8470 O O . LEU B 1 239 ? 11.461 -2.148 -1.45 1 96.25 239 LEU B O 1
ATOM 8474 N N . LEU B 1 240 ? 9.883 -2.932 -2.873 1 96.81 240 LEU B N 1
ATOM 8475 C CA . LEU B 1 240 ? 10.555 -2.414 -4.059 1 96.81 240 LEU B CA 1
ATOM 8476 C C . LEU B 1 240 ? 9.812 -1.209 -4.625 1 96.81 240 LEU B C 1
ATOM 8478 O O . LEU B 1 240 ? 8.609 -1.285 -4.895 1 96.81 240 LEU B O 1
ATOM 8482 N N . THR B 1 241 ? 10.414 -0.125 -4.676 1 95.5 241 THR B N 1
ATOM 8483 C CA . THR B 1 241 ? 9.906 1.074 -5.336 1 95.5 241 THR B CA 1
ATOM 8484 C C . THR B 1 241 ? 10.836 1.492 -6.473 1 95.5 241 THR B C 1
ATOM 8486 O O . THR B 1 241 ? 11.953 0.984 -6.59 1 95.5 241 THR B O 1
ATOM 8489 N N . GLU B 1 242 ? 10.352 2.367 -7.266 1 94.44 242 GLU B N 1
ATOM 8490 C CA . GLU B 1 242 ? 11.164 2.773 -8.406 1 94.44 242 GLU B CA 1
ATOM 8491 C C . GLU B 1 242 ? 12.562 3.197 -7.965 1 94.44 242 GLU B C 1
ATOM 8493 O O . GLU B 1 242 ? 12.719 4.176 -7.23 1 94.44 242 GLU B O 1
ATOM 8498 N N . GLY B 1 243 ? 13.516 2.393 -8.219 1 94.56 243 GLY B N 1
ATOM 8499 C CA . GLY B 1 243 ? 14.914 2.736 -8.016 1 94.56 243 GLY B CA 1
ATOM 8500 C C . GLY B 1 243 ? 15.438 2.354 -6.648 1 94.56 243 GLY B C 1
ATOM 8501 O O . GLY B 1 243 ? 16.594 2.625 -6.316 1 94.56 243 GLY B O 1
ATOM 8502 N N . LEU B 1 244 ? 14.57 1.753 -5.816 1 96.81 244 LEU B N 1
ATOM 8503 C CA . LEU B 1 244 ? 15.031 1.514 -4.453 1 96.81 244 LEU B CA 1
ATOM 8504 C C . LEU B 1 244 ? 14.492 0.189 -3.924 1 96.81 244 LEU B C 1
ATOM 8506 O O . LEU B 1 244 ? 13.43 -0.264 -4.344 1 96.81 244 LEU B O 1
ATOM 8510 N N . ILE B 1 245 ? 15.281 -0.422 -3.104 1 97.62 245 ILE B N 1
ATOM 8511 C CA . ILE B 1 245 ? 14.836 -1.415 -2.133 1 97.62 245 ILE B CA 1
ATOM 8512 C C . ILE B 1 245 ? 14.672 -0.763 -0.762 1 97.62 245 ILE B C 1
ATOM 8514 O O . ILE B 1 245 ? 15.633 -0.211 -0.215 1 97.62 245 ILE B O 1
ATOM 8518 N N . VAL B 1 246 ? 13.508 -0.802 -0.225 1 97.94 246 VAL B N 1
ATOM 8519 C CA . VAL B 1 246 ? 13.258 -0.128 1.043 1 97.94 246 VAL B CA 1
ATOM 8520 C C . VAL B 1 246 ? 12.898 -1.157 2.113 1 97.94 246 VAL B C 1
ATOM 8522 O O . VAL B 1 246 ? 11.938 -1.918 1.955 1 97.94 246 VAL B O 1
ATOM 8525 N N . ASP B 1 247 ? 13.688 -1.238 3.139 1 98 247 ASP B N 1
ATOM 8526 C CA . ASP B 1 247 ? 13.414 -2.098 4.285 1 98 247 ASP B CA 1
ATOM 8527 C C . ASP B 1 247 ? 12.852 -1.289 5.453 1 98 247 ASP B C 1
ATOM 8529 O O . ASP B 1 247 ? 13.539 -0.433 6.012 1 98 247 ASP B O 1
ATOM 8533 N N . VAL B 1 248 ? 11.641 -1.528 5.809 1 96.88 248 VAL B N 1
ATOM 8534 C CA . VAL B 1 248 ? 11.039 -0.774 6.906 1 96.88 248 VAL B CA 1
ATOM 8535 C C . VAL B 1 248 ? 10.734 -1.712 8.07 1 96.88 248 VAL B C 1
ATOM 8537 O O . VAL B 1 248 ? 9.805 -1.469 8.844 1 96.88 248 VAL B O 1
ATOM 8540 N N . ARG B 1 249 ? 11.453 -2.869 8.203 1 93.75 249 ARG B N 1
ATOM 8541 C CA . ARG B 1 249 ? 11.305 -3.824 9.297 1 93.75 249 ARG B CA 1
ATOM 8542 C C . ARG B 1 249 ? 12.141 -3.414 10.5 1 93.75 249 ARG B C 1
ATOM 8544 O O . ARG B 1 249 ? 12.133 -2.252 10.906 1 93.75 249 ARG B O 1
ATOM 8551 N N . ASP B 1 250 ? 12.836 -4.176 11.125 1 91.31 250 ASP B N 1
ATOM 8552 C CA . ASP B 1 250 ? 13.547 -3.934 12.375 1 91.31 250 ASP B CA 1
ATOM 8553 C C . ASP B 1 250 ? 14.805 -3.105 12.141 1 91.31 250 ASP B C 1
ATOM 8555 O O . ASP B 1 250 ? 15.234 -2.35 13.016 1 91.31 250 ASP B O 1
ATOM 8559 N N . ASN B 1 251 ? 15.43 -3.293 11.023 1 92.12 251 ASN B N 1
ATOM 8560 C CA . ASN B 1 251 ? 16.594 -2.516 10.633 1 92.12 251 ASN B CA 1
ATOM 8561 C C . ASN B 1 251 ? 16.344 -1.716 9.359 1 92.12 251 ASN B C 1
ATOM 8563 O O . ASN B 1 251 ? 16.844 -2.066 8.289 1 92.12 251 ASN B O 1
ATOM 8567 N N . PRO B 1 252 ? 15.719 -0.577 9.625 1 96.88 252 PRO B N 1
ATOM 8568 C CA . PRO B 1 252 ? 15.305 0.175 8.438 1 96.88 252 PRO B CA 1
ATOM 8569 C C . PRO B 1 252 ? 16.484 0.675 7.617 1 96.88 252 PRO B C 1
ATOM 8571 O O . PRO B 1 252 ? 17.531 1.024 8.18 1 96.88 252 PRO B O 1
ATOM 8574 N N . GLY B 1 253 ? 16.328 0.71 6.316 1 97.81 253 GLY B N 1
ATOM 8575 C CA . GLY B 1 253 ? 17.344 1.183 5.383 1 97.81 253 GLY B CA 1
ATOM 8576 C C . GLY B 1 253 ? 16.891 1.117 3.936 1 97.81 253 GLY B C 1
ATOM 8577 O O . GLY B 1 253 ? 15.773 0.673 3.643 1 97.81 253 GLY B O 1
ATOM 8578 N N . ILE B 1 254 ? 17.719 1.687 3.088 1 98.12 254 ILE B N 1
ATOM 8579 C CA . ILE B 1 254 ? 17.375 1.682 1.668 1 98.12 254 ILE B CA 1
ATOM 8580 C C . ILE B 1 254 ? 18.562 1.16 0.858 1 98.12 254 ILE B C 1
ATOM 8582 O O . ILE B 1 254 ? 19.719 1.401 1.212 1 98.12 254 ILE B O 1
ATOM 8586 N N . GLY B 1 255 ? 18.203 0.382 -0.135 1 98 255 GLY B N 1
ATOM 8587 C CA . GLY B 1 255 ? 19.156 -0.071 -1.135 1 98 255 GLY B CA 1
ATOM 8588 C C . GLY B 1 255 ? 18.922 0.521 -2.508 1 98 255 GLY B C 1
ATOM 8589 O O . GLY B 1 255 ? 17.766 0.631 -2.943 1 98 255 GLY B O 1
ATOM 8590 N N . PHE B 1 256 ? 20 0.942 -3.113 1 96.31 256 PHE B N 1
ATOM 8591 C CA . PHE B 1 256 ? 19.875 1.607 -4.406 1 96.31 256 PHE B CA 1
ATOM 8592 C C . PHE B 1 256 ? 19.984 0.602 -5.547 1 96.31 256 PHE B C 1
ATOM 8594 O O . PHE B 1 256 ? 21.016 -0.042 -5.715 1 96.31 256 PHE B O 1
ATOM 8601 N N . ARG B 1 257 ? 18.875 0.562 -6.289 1 93.31 257 ARG B N 1
ATOM 8602 C CA . ARG B 1 257 ? 18.844 -0.372 -7.41 1 93.31 257 ARG B CA 1
ATOM 8603 C C . ARG B 1 257 ? 17.797 0.039 -8.438 1 93.31 257 ARG B C 1
ATOM 8605 O O . ARG B 1 257 ? 16.609 0.171 -8.102 1 93.31 257 ARG B O 1
ATOM 8612 N N . ASN B 1 258 ? 18.219 0.206 -9.609 1 90.38 258 ASN B N 1
ATOM 8613 C CA . ASN B 1 258 ? 17.266 0.333 -10.711 1 90.38 258 ASN B CA 1
ATOM 8614 C C . ASN B 1 258 ? 16.719 -1.026 -11.133 1 90.38 258 ASN B C 1
ATOM 8616 O O . ASN B 1 258 ? 17.438 -1.833 -11.727 1 90.38 258 ASN B O 1
ATOM 8620 N N . HIS B 1 259 ? 15.469 -1.313 -10.938 1 91.56 259 HIS B N 1
ATOM 8621 C CA . HIS B 1 259 ? 14.914 -2.662 -10.984 1 91.56 259 HIS B CA 1
ATOM 8622 C C . HIS B 1 259 ? 14.898 -3.203 -12.414 1 91.56 259 HIS B C 1
ATOM 8624 O O . HIS B 1 259 ? 14.406 -2.535 -13.328 1 91.56 259 HIS B O 1
ATOM 8630 N N . THR B 1 260 ? 15.461 -4.398 -12.508 1 89.75 260 THR B N 1
ATOM 8631 C CA . THR B 1 260 ? 15.453 -5.176 -13.75 1 89.75 260 THR B CA 1
ATOM 8632 C C . THR B 1 260 ? 14.992 -6.605 -13.484 1 89.75 260 THR B C 1
ATOM 8634 O O . THR B 1 260 ? 15.102 -7.102 -12.359 1 89.75 260 THR B O 1
ATOM 8637 N N . ILE B 1 261 ? 14.406 -7.25 -14.453 1 90.19 261 ILE B N 1
ATOM 8638 C CA . ILE B 1 261 ? 13.93 -8.625 -14.312 1 90.19 261 ILE B CA 1
ATOM 8639 C C . ILE B 1 261 ? 14.547 -9.492 -15.406 1 90.19 261 ILE B C 1
ATOM 8641 O O . ILE B 1 261 ? 14.891 -9.008 -16.484 1 90.19 261 ILE B O 1
ATOM 8645 N N . PRO B 1 262 ? 14.703 -10.773 -15.078 1 89.19 262 PRO B N 1
ATOM 8646 C CA . PRO B 1 262 ? 15.234 -11.68 -16.094 1 89.19 262 PRO B CA 1
ATOM 8647 C C . PRO B 1 262 ? 14.258 -11.938 -17.234 1 89.19 262 PRO B C 1
ATOM 8649 O O . PRO B 1 262 ? 13.047 -12.023 -17.016 1 89.19 262 PRO B O 1
ATOM 8652 N N . VAL B 1 263 ? 14.883 -12.18 -18.328 1 86.69 263 VAL B N 1
ATOM 8653 C CA . VAL B 1 263 ? 14.07 -12.398 -19.516 1 86.69 263 VAL B CA 1
ATOM 8654 C C . VAL B 1 263 ? 14.008 -13.891 -19.844 1 86.69 263 VAL B C 1
ATOM 8656 O O . VAL B 1 263 ? 15.023 -14.586 -19.75 1 86.69 263 VAL B O 1
ATOM 8659 N N . GLY B 1 264 ? 12.828 -14.375 -20.141 1 82.88 264 GLY B N 1
ATOM 8660 C CA . GLY B 1 264 ? 12.688 -15.695 -20.734 1 82.88 264 GLY B CA 1
ATOM 8661 C C . GLY B 1 264 ? 12.625 -16.812 -19.703 1 82.88 264 GLY B C 1
ATOM 8662 O O . GLY B 1 264 ? 12.922 -17.969 -20.016 1 82.88 264 GLY B O 1
ATOM 8663 N N . LEU B 1 265 ? 12.484 -16.469 -18.469 1 87.31 265 LEU B N 1
ATOM 8664 C CA . LEU B 1 265 ? 12.352 -17.531 -17.469 1 87.31 265 LEU B CA 1
ATOM 8665 C C . LEU B 1 265 ? 10.891 -17.922 -17.281 1 87.31 265 LEU B C 1
ATOM 8667 O O . LEU B 1 265 ? 10.109 -17.172 -16.688 1 87.31 265 LEU B O 1
ATOM 8671 N N . GLU B 1 266 ? 10.555 -19.016 -17.641 1 83.56 266 GLU B N 1
ATOM 8672 C CA . GLU B 1 266 ? 9.164 -19.469 -17.625 1 83.56 266 GLU B CA 1
ATOM 8673 C C . GLU B 1 266 ? 8.688 -19.688 -16.188 1 83.56 266 GLU B C 1
ATOM 8675 O O . GLU B 1 266 ? 7.539 -19.391 -15.852 1 83.56 266 GLU B O 1
ATOM 8680 N N . HIS B 1 267 ? 9.586 -20.281 -15.398 1 87.62 267 HIS B N 1
ATOM 8681 C CA . HIS B 1 267 ? 9.164 -20.609 -14.047 1 87.62 267 HIS B CA 1
ATOM 8682 C C . HIS B 1 267 ? 9.836 -19.719 -13.016 1 87.62 267 HIS B C 1
ATOM 8684 O O . HIS B 1 267 ? 9.742 -19.969 -11.812 1 87.62 267 HIS B O 1
ATOM 8690 N N . GLY B 1 268 ? 10.531 -18.781 -13.438 1 91.88 268 GLY B N 1
ATOM 8691 C CA . GLY B 1 268 ? 11.18 -17.844 -12.531 1 91.88 268 GLY B CA 1
ATOM 8692 C C . GLY B 1 268 ? 12.547 -18.312 -12.062 1 91.88 268 GLY B C 1
ATOM 8693 O O . GLY B 1 268 ? 13.133 -19.219 -12.656 1 91.88 268 GLY B O 1
ATOM 8694 N N . GLY B 1 269 ? 13.062 -17.625 -11.055 1 92.94 269 GLY B N 1
ATOM 8695 C CA . GLY B 1 269 ? 14.383 -17.938 -10.539 1 92.94 269 GLY B CA 1
ATOM 8696 C C . GLY B 1 269 ? 14.789 -17.062 -9.367 1 92.94 269 GLY B C 1
ATOM 8697 O O . GLY B 1 269 ? 14.016 -16.203 -8.938 1 92.94 269 GLY B O 1
ATOM 8698 N N . THR B 1 270 ? 15.992 -17.422 -8.828 1 94.06 270 THR B N 1
ATOM 8699 C CA . THR B 1 270 ? 16.562 -16.672 -7.719 1 94.06 270 THR B CA 1
ATOM 8700 C C . THR B 1 270 ? 18.016 -16.281 -8.016 1 94.06 270 THR B C 1
ATOM 8702 O O . THR B 1 270 ? 18.719 -17.016 -8.719 1 94.06 270 THR B O 1
ATOM 8705 N N . TRP B 1 271 ? 18.422 -15.148 -7.598 1 92.56 271 TRP B N 1
ATOM 8706 C CA . TRP B 1 271 ? 19.797 -14.711 -7.715 1 92.56 271 TRP B CA 1
ATOM 8707 C C . TRP B 1 271 ? 20.156 -13.742 -6.59 1 92.56 271 TRP B C 1
ATOM 8709 O O . TRP B 1 271 ? 19.297 -13.352 -5.805 1 92.56 271 TRP B O 1
ATOM 8719 N N . THR B 1 272 ? 21.438 -13.438 -6.441 1 92.06 272 THR B N 1
ATOM 8720 C CA . THR B 1 272 ? 21.922 -12.516 -5.418 1 92.06 272 THR B CA 1
ATOM 8721 C C . THR B 1 272 ? 22.703 -11.367 -6.047 1 92.06 272 THR B C 1
ATOM 8723 O O . THR B 1 272 ? 23.328 -11.531 -7.09 1 92.06 272 THR B O 1
ATOM 8726 N N . GLU B 1 273 ? 22.531 -10.219 -5.457 1 92.88 273 GLU B N 1
ATOM 8727 C CA . GLU B 1 273 ? 23.25 -9.023 -5.879 1 92.88 273 GLU B CA 1
ATOM 8728 C C . GLU B 1 273 ? 23.812 -8.266 -4.68 1 92.88 273 GLU B C 1
ATOM 8730 O O . GLU B 1 273 ? 23.203 -8.266 -3.602 1 92.88 273 GLU B O 1
ATOM 8735 N N . ASP B 1 274 ? 25.016 -7.672 -4.938 1 93.38 274 ASP B N 1
ATOM 8736 C CA . ASP B 1 274 ? 25.547 -6.727 -3.959 1 93.38 274 ASP B CA 1
ATOM 8737 C C . ASP B 1 274 ? 25.016 -5.316 -4.215 1 93.38 274 ASP B C 1
ATOM 8739 O O . ASP B 1 274 ? 25.094 -4.809 -5.332 1 93.38 274 ASP B O 1
ATOM 8743 N N . ILE B 1 275 ? 24.516 -4.719 -3.174 1 95.94 275 ILE B N 1
ATOM 8744 C CA . ILE B 1 275 ? 23.812 -3.449 -3.32 1 95.94 275 ILE B CA 1
ATOM 8745 C C . ILE B 1 275 ? 24.344 -2.445 -2.297 1 95.94 275 ILE B C 1
ATOM 8747 O O . ILE B 1 275 ? 24.562 -2.795 -1.136 1 95.94 275 ILE B O 1
ATOM 8751 N N . THR B 1 276 ? 24.594 -1.189 -2.773 1 96.88 276 THR B N 1
ATOM 8752 C CA . THR B 1 276 ? 24.875 -0.118 -1.828 1 96.88 276 THR B CA 1
ATOM 8753 C C . THR B 1 276 ? 23.688 0.131 -0.91 1 96.88 276 THR B C 1
ATOM 8755 O O . THR B 1 276 ? 22.562 0.319 -1.382 1 96.88 276 THR B O 1
ATOM 8758 N N . TRP B 1 277 ? 24.016 0.122 0.351 1 98.12 277 TRP B N 1
ATOM 8759 C CA . TRP B 1 277 ? 22.953 0.195 1.354 1 98.12 277 TRP B CA 1
ATOM 8760 C C . TRP B 1 277 ? 23.188 1.356 2.312 1 98.12 277 TRP B C 1
ATOM 8762 O O . TRP B 1 277 ? 24.312 1.574 2.768 1 98.12 277 TRP B O 1
ATOM 8772 N N . ILE B 1 278 ? 22.188 2.199 2.512 1 98.06 278 ILE B N 1
ATOM 8773 C CA . ILE B 1 278 ? 22.219 3.277 3.494 1 98.06 278 ILE B CA 1
ATOM 8774 C C . ILE B 1 278 ? 21.297 2.932 4.668 1 98.06 278 ILE B C 1
ATOM 8776 O O . ILE B 1 278 ? 20.125 2.611 4.477 1 98.06 278 ILE B O 1
ATOM 8780 N N . GLU B 1 279 ? 21.859 3.086 5.855 1 97.25 279 GLU B N 1
ATOM 8781 C CA . GLU B 1 279 ? 21.125 2.711 7.055 1 97.25 279 GLU B CA 1
ATOM 8782 C C . GLU B 1 279 ? 21.156 3.828 8.094 1 97.25 279 GLU B C 1
ATOM 8784 O O . GLU B 1 279 ? 22.219 4.168 8.617 1 97.25 279 GLU B O 1
ATOM 8789 N N . PRO B 1 280 ? 19.969 4.418 8.352 1 97.5 280 PRO B N 1
ATOM 8790 C CA . PRO B 1 280 ? 19.891 5.246 9.555 1 97.5 280 PRO B CA 1
ATOM 8791 C C . PRO B 1 280 ? 19.969 4.426 10.844 1 97.5 280 PRO B C 1
ATOM 8793 O O . PRO B 1 280 ? 19.25 3.438 10.992 1 97.5 280 PRO B O 1
ATOM 8796 N N . VAL B 1 281 ? 20.859 4.793 11.703 1 97.5 281 VAL B N 1
ATOM 8797 C CA . VAL B 1 281 ? 21.031 4.094 12.969 1 97.5 281 VAL B CA 1
ATOM 8798 C C . VAL B 1 281 ? 20.781 5.055 14.133 1 97.5 281 VAL B C 1
ATOM 8800 O O . VAL B 1 281 ? 21.391 6.133 14.188 1 97.5 281 VAL B O 1
ATOM 8803 N N . THR B 1 282 ? 19.891 4.641 14.945 1 98 282 THR B N 1
ATOM 8804 C CA . THR B 1 282 ? 19.547 5.457 16.109 1 98 282 THR B CA 1
ATOM 8805 C C . THR B 1 282 ? 19.656 4.637 17.391 1 98 282 THR B C 1
ATOM 8807 O O . THR B 1 282 ? 19.312 3.453 17.406 1 98 282 THR B O 1
ATOM 8810 N N . LYS B 1 283 ? 20.203 5.25 18.422 1 98.19 283 LYS B N 1
ATOM 8811 C CA . LYS B 1 283 ? 20.141 4.73 19.781 1 98.19 283 LYS B CA 1
ATOM 8812 C C . LYS B 1 283 ? 19.547 5.75 20.75 1 98.19 283 LYS B C 1
ATOM 8814 O O . LYS B 1 283 ? 19.797 6.949 20.625 1 98.19 283 LYS B O 1
ATOM 8819 N N . CYS B 1 284 ? 18.688 5.242 21.578 1 98.5 284 CYS B N 1
ATOM 8820 C CA . CYS B 1 284 ? 18.016 6.125 22.531 1 98.5 284 CYS B CA 1
ATOM 8821 C C . CYS B 1 284 ? 18.344 5.723 23.969 1 98.5 284 CYS B C 1
ATOM 8823 O O . CYS B 1 284 ? 18.656 4.559 24.234 1 98.5 284 CYS B O 1
ATOM 8825 N N . ALA B 1 285 ? 18.375 6.727 24.812 1 98.38 285 ALA B N 1
ATOM 8826 C CA . ALA B 1 285 ? 18.484 6.523 26.25 1 98.38 285 ALA B CA 1
ATOM 8827 C C . ALA B 1 285 ? 17.219 6.973 26.969 1 98.38 285 ALA B C 1
ATOM 8829 O O . ALA B 1 285 ? 16.656 8.016 26.656 1 98.38 285 ALA B O 1
ATOM 8830 N N . ASP B 1 286 ? 16.797 6.129 27.875 1 98.12 286 ASP B N 1
ATOM 8831 C CA . ASP B 1 286 ? 15.633 6.477 28.688 1 98.12 286 ASP B CA 1
ATOM 8832 C C . ASP B 1 286 ? 15.984 7.547 29.719 1 98.12 286 ASP B C 1
ATOM 8834 O O . ASP B 1 286 ? 16.906 7.371 30.516 1 98.12 286 ASP B O 1
ATOM 8838 N N . THR B 1 287 ? 15.266 8.656 29.766 1 97.88 287 THR B N 1
ATOM 8839 C CA . THR B 1 287 ? 15.508 9.688 30.766 1 97.88 287 THR B CA 1
ATOM 8840 C C . THR B 1 287 ? 14.969 9.266 32.125 1 97.88 287 THR B C 1
ATOM 8842 O O . THR B 1 287 ? 15.266 9.898 33.156 1 97.88 287 THR B O 1
ATOM 8845 N N . ASN B 1 288 ? 14.164 8.242 32.094 1 96.88 288 ASN B N 1
ATOM 8846 C CA . ASN B 1 288 ? 13.438 7.777 33.281 1 96.88 288 ASN B CA 1
ATOM 8847 C C . ASN B 1 288 ? 12.414 8.805 33.75 1 96.88 288 ASN B C 1
ATOM 8849 O O . ASN B 1 288 ? 12.062 8.852 34.938 1 96.88 288 ASN B O 1
ATOM 8853 N N . LEU B 1 289 ? 12.102 9.695 32.906 1 97.12 289 LEU B N 1
ATOM 8854 C CA . LEU B 1 289 ? 10.961 10.586 33.094 1 97.12 289 LEU B CA 1
ATOM 8855 C C . LEU B 1 289 ? 9.789 10.164 32.219 1 97.12 289 LEU B C 1
ATOM 8857 O O . LEU B 1 289 ? 9.992 9.688 31.094 1 97.12 289 LEU B O 1
ATOM 8861 N N . SER B 1 290 ? 8.617 10.32 32.75 1 96.31 290 SER B N 1
ATOM 8862 C CA . SER B 1 290 ? 7.398 10.094 31.984 1 96.31 290 SER B CA 1
ATOM 8863 C C . SER B 1 290 ? 6.418 11.25 32.125 1 96.31 290 SER B C 1
ATOM 8865 O O . SER B 1 290 ? 6.477 11.992 33.125 1 96.31 290 SER B O 1
ATOM 8867 N N . ILE B 1 291 ? 5.668 11.422 31.125 1 96.88 291 ILE B N 1
ATOM 8868 C CA . ILE B 1 291 ? 4.566 12.375 31.172 1 96.88 291 ILE B CA 1
ATOM 8869 C C . ILE B 1 291 ? 3.244 11.625 31.328 1 96.88 291 ILE B C 1
ATOM 8871 O O . ILE B 1 291 ? 2.953 10.703 30.562 1 96.88 291 ILE B O 1
ATOM 8875 N N . GLU B 1 292 ? 2.492 12.047 32.281 1 95.62 292 GLU B N 1
ATOM 8876 C CA . GLU B 1 292 ? 1.235 11.359 32.562 1 95.62 292 GLU B CA 1
ATOM 8877 C C . GLU B 1 292 ? 0.041 12.289 32.375 1 95.62 292 GLU B C 1
ATOM 8879 O O . GLU B 1 292 ? 0.085 13.453 32.781 1 95.62 292 GLU B O 1
ATOM 8884 N N . LEU B 1 293 ? -0.964 11.844 31.719 1 94.5 293 LEU B N 1
ATOM 8885 C CA . LEU B 1 293 ? -2.264 12.5 31.594 1 94.5 293 LEU B CA 1
ATOM 8886 C C . LEU B 1 293 ? -3.346 11.695 32.312 1 94.5 293 LEU B C 1
ATOM 8888 O O . LEU B 1 293 ? -3.541 10.508 32.031 1 94.5 293 LEU B O 1
ATOM 8892 N N . ARG B 1 294 ? -3.975 12.344 33.25 1 91.62 294 ARG B N 1
ATOM 8893 C CA . ARG B 1 294 ? -5.105 11.75 33.969 1 91.62 294 ARG B CA 1
ATOM 8894 C C . ARG B 1 294 ? -6.41 12.445 33.594 1 91.62 294 ARG B C 1
ATOM 8896 O O . ARG B 1 294 ? -6.527 13.664 33.719 1 91.62 294 ARG B O 1
ATOM 8903 N N . ILE B 1 295 ? -7.352 11.633 33.031 1 89.06 295 ILE B N 1
ATOM 8904 C CA . ILE B 1 295 ? -8.664 12.148 32.656 1 89.06 295 ILE B CA 1
ATOM 8905 C C . ILE B 1 295 ? -9.727 11.57 33.594 1 89.06 295 ILE B C 1
ATOM 8907 O O . ILE B 1 295 ? -9.852 10.352 33.719 1 89.06 295 ILE B O 1
ATOM 8911 N N . GLU B 1 296 ? -10.445 12.445 34.219 1 87 296 GLU B N 1
ATOM 8912 C CA . GLU B 1 296 ? -11.516 12.023 35.125 1 87 296 GLU B CA 1
ATOM 8913 C C . GLU B 1 296 ? -12.867 12.562 34.656 1 87 296 GLU B C 1
ATOM 8915 O O . GLU B 1 296 ? -13.055 13.773 34.531 1 87 296 GLU B O 1
ATOM 8920 N N . ASN B 1 297 ? -13.719 11.547 34.312 1 83.75 297 ASN B N 1
ATOM 8921 C CA . ASN B 1 297 ? -15.094 11.898 33.969 1 83.75 297 ASN B CA 1
ATOM 8922 C C . ASN B 1 297 ? -15.93 12.156 35.219 1 83.75 297 ASN B C 1
ATOM 8924 O O . ASN B 1 297 ? -16.188 11.234 36 1 83.75 297 ASN B O 1
ATOM 8928 N N . THR B 1 298 ? -16.391 13.398 35.5 1 74.69 298 THR B N 1
ATOM 8929 C CA . THR B 1 298 ? -17.109 13.734 36.719 1 74.69 298 THR B CA 1
ATOM 8930 C C . THR B 1 298 ? -18.594 13.453 36.562 1 74.69 298 THR B C 1
ATOM 8932 O O . THR B 1 298 ? -19.375 13.703 37.469 1 74.69 298 THR B O 1
ATOM 8935 N N . VAL B 1 299 ? -19 12.602 35.625 1 67.88 299 VAL B N 1
ATOM 8936 C CA . VAL B 1 299 ? -20.375 12.18 35.375 1 67.88 299 VAL B CA 1
ATOM 8937 C C . VAL B 1 299 ? -21.297 13.398 35.344 1 67.88 299 VAL B C 1
ATOM 8939 O O . VAL B 1 299 ? -22.219 13.477 34.531 1 67.88 299 VAL B O 1
ATOM 8942 N N . ASP B 1 300 ? -21.078 14.344 36.344 1 61.69 300 ASP B N 1
ATOM 8943 C CA . ASP B 1 300 ? -22 15.445 36.531 1 61.69 300 ASP B CA 1
ATOM 8944 C C . ASP B 1 300 ? -21.797 16.531 35.469 1 61.69 300 ASP B C 1
ATOM 8946 O O . ASP B 1 300 ? -22.75 17.219 35.094 1 61.69 300 ASP B O 1
ATOM 8950 N N . ASP B 1 301 ? -20.609 16.75 35.094 1 59.97 301 ASP B N 1
ATOM 8951 C CA . ASP B 1 301 ? -20.312 17.891 34.219 1 59.97 301 ASP B CA 1
ATOM 8952 C C . ASP B 1 301 ? -19.891 17.422 32.812 1 59.97 301 ASP B C 1
ATOM 8954 O O . ASP B 1 301 ? -19.516 16.266 32.656 1 59.97 301 ASP B O 1
ATOM 8958 N N . PHE B 1 302 ? -20.625 18.031 31.672 1 61.16 302 PHE B N 1
ATOM 8959 C CA . PHE B 1 302 ? -20.297 17.766 30.281 1 61.16 302 PHE B CA 1
ATOM 8960 C C . PHE B 1 302 ? -18.812 17.984 30.016 1 61.16 302 PHE B C 1
ATOM 8962 O O . PHE B 1 302 ? -18.391 18.094 28.859 1 61.16 302 PHE B O 1
ATOM 8969 N N . SER B 1 303 ? -18.062 18.156 31.188 1 65.19 303 SER B N 1
ATOM 8970 C CA . SER B 1 303 ? -16.641 18.391 30.953 1 65.19 303 SER B CA 1
ATOM 8971 C C . SER B 1 303 ? -15.781 17.438 31.781 1 65.19 303 SER B C 1
ATOM 8973 O O . SER B 1 303 ? -16.172 17.031 32.875 1 65.19 303 SER B O 1
ATOM 8975 N N . ASN B 1 304 ? -14.711 16.906 31.281 1 76.06 304 ASN B N 1
ATOM 8976 C CA . ASN B 1 304 ? -13.727 16.062 31.953 1 76.06 304 ASN B CA 1
ATOM 8977 C C . ASN B 1 304 ? -12.664 16.906 32.656 1 76.06 304 ASN B C 1
ATOM 8979 O O . ASN B 1 304 ? -12.359 18.016 32.219 1 76.06 304 ASN B O 1
ATOM 8983 N N . GLN B 1 305 ? -12.281 16.5 33.875 1 84.25 305 GLN B N 1
ATOM 8984 C CA . GLN B 1 305 ? -11.117 17.109 34.531 1 84.25 305 GLN B CA 1
ATOM 8985 C C . GLN B 1 305 ? -9.828 16.438 34.062 1 84.25 305 GLN B C 1
ATOM 8987 O O . GLN B 1 305 ? -9.68 15.219 34.156 1 84.25 305 GLN B O 1
ATOM 8992 N N . ASN B 1 306 ? -8.984 17.266 33.469 1 89.19 306 ASN B N 1
ATOM 8993 C CA . ASN B 1 306 ? -7.719 16.75 32.938 1 89.19 306 ASN B CA 1
ATOM 8994 C C . ASN B 1 306 ? -6.531 17.312 33.719 1 89.19 306 ASN B C 1
ATOM 8996 O O . ASN B 1 306 ? -6.484 18.5 34.031 1 89.19 306 ASN B O 1
ATOM 9000 N N . THR B 1 307 ? -5.598 16.406 34.156 1 92 307 THR B N 1
ATOM 9001 C CA . THR B 1 307 ? -4.395 16.828 34.875 1 92 307 THR B CA 1
ATOM 9002 C C . THR B 1 307 ? -3.15 16.219 34.25 1 92 307 THR B C 1
ATOM 9004 O O . THR B 1 307 ? -3.1 15.008 34 1 92 307 THR B O 1
ATOM 9007 N N . PHE B 1 308 ? -2.178 17.078 34 1 95.19 308 PHE B N 1
ATOM 9008 C CA . PHE B 1 308 ? -0.879 16.625 33.531 1 95.19 308 PHE B CA 1
ATOM 9009 C C . PHE B 1 308 ? 0.132 16.562 34.656 1 95.19 308 PHE B C 1
ATOM 9011 O O . PHE B 1 308 ? 0.136 17.422 35.531 1 95.19 308 PHE B O 1
ATOM 9018 N N . SER B 1 309 ? 1.007 15.508 34.688 1 95.94 309 SER B N 1
ATOM 9019 C CA . SER B 1 309 ? 2.062 15.383 35.688 1 95.94 309 SER B CA 1
ATOM 9020 C C . SER B 1 309 ? 3.338 14.812 35.062 1 95.94 309 SER B C 1
ATOM 9022 O O . SER B 1 309 ? 3.285 14.078 34.094 1 95.94 309 SER B O 1
ATOM 9024 N N . VAL B 1 310 ? 4.461 15.203 35.625 1 96.5 310 VAL B N 1
ATOM 9025 C CA . VAL B 1 310 ? 5.746 14.586 35.312 1 96.5 310 VAL B CA 1
ATOM 9026 C C . VAL B 1 310 ? 6.039 13.484 36.344 1 96.5 310 VAL B C 1
ATOM 9028 O O . VAL B 1 310 ? 5.93 13.695 37.562 1 96.5 310 VAL B O 1
ATOM 9031 N N . VAL B 1 311 ? 6.355 12.312 35.844 1 96.56 311 VAL B N 1
ATOM 9032 C CA . VAL B 1 311 ? 6.605 11.164 36.719 1 96.56 311 VAL B CA 1
ATOM 9033 C C . VAL B 1 311 ? 8.094 10.828 36.719 1 96.56 311 VAL B C 1
ATOM 9035 O O . VAL B 1 311 ? 8.688 10.617 35.656 1 96.56 311 VAL B O 1
ATOM 9038 N N . ASP B 1 312 ? 8.672 10.773 37.906 1 96.31 312 ASP B N 1
ATOM 9039 C CA . ASP B 1 312 ? 10.062 10.375 38.094 1 96.31 312 ASP B CA 1
ATOM 9040 C C . ASP B 1 312 ? 10.18 8.867 38.312 1 96.31 312 ASP B C 1
ATOM 9042 O O . ASP B 1 312 ? 9.641 8.336 39.281 1 96.31 312 ASP B O 1
ATOM 9046 N N . ARG B 1 313 ? 10.898 8.211 37.438 1 95.25 313 ARG B N 1
ATOM 9047 C CA . ARG B 1 313 ? 11.148 6.781 37.562 1 95.25 313 ARG B CA 1
ATOM 9048 C C . ARG B 1 313 ? 12.609 6.504 37.906 1 95.25 313 ARG B C 1
ATOM 9050 O O . ARG B 1 313 ? 13.188 5.512 37.438 1 95.25 313 ARG B O 1
ATOM 9057 N N . GLY B 1 314 ? 13.203 7.477 38.469 1 94 314 GLY B N 1
ATOM 9058 C CA . GLY B 1 314 ? 14.609 7.371 38.844 1 94 314 GLY B CA 1
ATOM 9059 C C . GLY B 1 314 ? 15.508 8.281 38 1 94 314 GLY B C 1
ATOM 9060 O O . GLY B 1 314 ? 16.703 8.008 37.844 1 94 314 GLY B O 1
ATOM 9061 N N . ALA B 1 315 ? 14.992 9.312 37.469 1 96.19 315 ALA B N 1
ATOM 9062 C CA . ALA B 1 315 ? 15.695 10.211 36.562 1 96.19 315 ALA B CA 1
ATOM 9063 C C . ALA B 1 315 ? 16.781 11 37.281 1 96.19 315 ALA B C 1
ATOM 9065 O O . ALA B 1 315 ? 17.797 11.367 36.688 1 96.19 315 ALA B O 1
ATOM 9066 N N . PHE B 1 316 ? 16.625 11.211 38.625 1 94.44 316 PHE B N 1
ATOM 9067 C CA . PHE B 1 316 ? 17.469 12.156 39.312 1 94.44 316 PHE B CA 1
ATOM 9068 C C . PHE B 1 316 ? 18.438 11.422 40.25 1 94.44 316 PHE B C 1
ATOM 9070 O O . PHE B 1 316 ? 19.219 12.055 40.969 1 94.44 316 PHE B O 1
ATOM 9077 N N . PHE B 1 317 ? 18.438 10.117 40.094 1 91.12 317 PHE B N 1
ATOM 9078 C CA . PHE B 1 317 ? 19.344 9.336 40.938 1 91.12 317 PHE B CA 1
ATOM 9079 C C . PHE B 1 317 ? 20.781 9.492 40.469 1 91.12 317 PHE B C 1
ATOM 9081 O O . PHE B 1 317 ? 21.062 9.406 39.281 1 91.12 317 PHE B O 1
ATOM 9088 N N . GLY B 1 318 ? 21.641 9.727 41.438 1 86.81 318 GLY B N 1
ATOM 9089 C CA . GLY B 1 318 ? 23.078 9.75 41.125 1 86.81 318 GLY B CA 1
ATOM 9090 C C . GLY B 1 318 ? 23.484 10.922 40.25 1 86.81 318 GLY B C 1
ATOM 9091 O O . GLY B 1 318 ? 24.484 10.852 39.562 1 86.81 318 GLY B O 1
ATOM 9092 N N . LEU B 1 319 ? 22.719 11.977 40.219 1 91.31 319 LEU B N 1
ATOM 9093 C CA . LEU B 1 319 ? 23.016 13.125 39.375 1 91.31 319 LEU B CA 1
ATOM 9094 C C . LEU B 1 319 ? 23.531 14.297 40.219 1 91.31 319 LEU B C 1
ATOM 9096 O O . LEU B 1 319 ? 23.078 14.516 41.344 1 91.31 319 LEU B O 1
ATOM 9100 N N . ASP B 1 320 ? 24.516 14.922 39.656 1 89.12 320 ASP B N 1
ATOM 9101 C CA . ASP B 1 320 ? 24.984 16.188 40.188 1 89.12 320 ASP B CA 1
ATOM 9102 C C . ASP B 1 320 ? 25.375 17.156 39.094 1 89.12 320 ASP B C 1
ATOM 9104 O O . ASP B 1 320 ? 25.297 16.797 37.906 1 89.12 320 ASP B O 1
ATOM 9108 N N . VAL B 1 321 ? 25.734 18.312 39.344 1 87.25 321 VAL B N 1
ATOM 9109 C CA . VAL B 1 321 ? 25.969 19.375 38.375 1 87.25 321 VAL B CA 1
ATOM 9110 C C . VAL B 1 321 ? 27.156 19.016 37.5 1 87.25 321 VAL B C 1
ATOM 9112 O O . VAL B 1 321 ? 27.297 19.531 36.375 1 87.25 321 VAL B O 1
ATOM 9115 N N . THR B 1 322 ? 28 18.141 37.938 1 86.69 322 THR B N 1
ATOM 9116 C CA . THR B 1 322 ? 29.172 17.75 37.156 1 86.69 322 THR B CA 1
ATOM 9117 C C . THR B 1 322 ? 28.766 16.938 35.906 1 86.69 322 THR B C 1
ATOM 9119 O O . THR B 1 322 ? 29.547 16.781 35 1 86.69 322 THR B O 1
ATOM 9122 N N . ALA B 1 323 ? 27.562 16.453 36 1 90.38 323 ALA B N 1
ATOM 9123 C CA . ALA B 1 323 ? 27.062 15.711 34.844 1 90.38 323 ALA B CA 1
ATOM 9124 C C . ALA B 1 323 ? 26.984 16.609 33.625 1 90.38 323 ALA B C 1
ATOM 9126 O O . ALA B 1 323 ? 26.969 16.109 32.469 1 90.38 323 ALA B O 1
ATOM 9127 N N . LEU B 1 324 ? 26.969 17.875 33.781 1 89.69 324 LEU B N 1
ATOM 9128 C CA . LEU B 1 324 ? 26.844 18.828 32.688 1 89.69 324 LEU B CA 1
ATOM 9129 C C . LEU B 1 324 ? 28.156 18.984 31.938 1 89.69 324 LEU B C 1
ATOM 9131 O O . LEU B 1 324 ? 28.203 19.578 30.859 1 89.69 324 LEU B O 1
ATOM 9135 N N . GLU B 1 325 ? 29.156 18.406 32.438 1 83.5 325 GLU B N 1
ATOM 9136 C CA . GLU B 1 325 ? 30.469 18.469 31.828 1 83.5 325 GLU B CA 1
ATOM 9137 C C . GLU B 1 325 ? 30.719 17.266 30.922 1 83.5 325 GLU B C 1
ATOM 9139 O O . GLU B 1 325 ? 30.234 16.156 31.219 1 83.5 325 GLU B O 1
ATOM 9144 N N . SER B 1 326 ? 31.406 17.5 29.781 1 84.81 326 SER B N 1
ATOM 9145 C CA . SER B 1 326 ? 31.734 16.406 28.875 1 84.81 326 SER B CA 1
ATOM 9146 C C . SER B 1 326 ? 33.094 16.641 28.219 1 84.81 326 SER B C 1
ATOM 9148 O O . SER B 1 326 ? 33.5 17.781 28.016 1 84.81 326 SER B O 1
ATOM 9150 N N . ARG B 1 327 ? 33.656 15.5 27.906 1 79 327 ARG B N 1
ATOM 9151 C CA . ARG B 1 327 ? 34.812 15.539 27.016 1 79 327 ARG B CA 1
ATOM 9152 C C . ARG B 1 327 ? 34.375 15.531 25.547 1 79 327 ARG B C 1
ATOM 9154 O O . ARG B 1 327 ? 33.25 15.141 25.234 1 79 327 ARG B O 1
ATOM 9161 N N . ALA B 1 328 ? 35.312 16.031 24.672 1 76.69 328 ALA B N 1
ATOM 9162 C CA . ALA B 1 328 ? 35.031 15.938 23.234 1 76.69 328 ALA B CA 1
ATOM 9163 C C . ALA B 1 328 ? 34.938 14.484 22.781 1 76.69 328 ALA B C 1
ATOM 9165 O O . ALA B 1 328 ? 35.688 13.641 23.281 1 76.69 328 ALA B O 1
ATOM 9166 N N . TRP B 1 329 ? 34.031 14.25 21.891 1 80.44 329 TRP B N 1
ATOM 9167 C CA . TRP B 1 329 ? 33.906 12.906 21.328 1 80.44 329 TRP B CA 1
ATOM 9168 C C . TRP B 1 329 ? 35.031 12.633 20.328 1 80.44 329 TRP B C 1
ATOM 9170 O O . TRP B 1 329 ? 35.344 13.484 19.5 1 80.44 329 TRP B O 1
ATOM 9180 N N . ILE B 1 330 ? 35.781 11.578 20.484 1 72.44 330 ILE B N 1
ATOM 9181 C CA . ILE B 1 330 ? 36.812 11.164 19.531 1 72.44 330 ILE B CA 1
ATOM 9182 C C . ILE B 1 330 ? 36.375 9.883 18.828 1 72.44 330 ILE B C 1
ATOM 9184 O O . ILE B 1 330 ? 36.781 8.781 19.234 1 72.44 330 ILE B O 1
ATOM 9188 N N . ASP B 1 331 ? 35.469 9.875 17.906 1 73.06 331 ASP B N 1
ATOM 9189 C CA . ASP B 1 331 ? 34.812 8.703 17.344 1 73.06 331 ASP B CA 1
ATOM 9190 C C . ASP B 1 331 ? 35.625 8.102 16.203 1 73.06 331 ASP B C 1
ATOM 9192 O O . ASP B 1 331 ? 35.75 6.879 16.109 1 73.06 331 ASP B O 1
ATOM 9196 N N . ASN B 1 332 ? 36.562 8.703 15.5 1 77.12 332 ASN B N 1
ATOM 9197 C CA . ASN B 1 332 ? 37.312 8.211 14.352 1 77.12 332 ASN B CA 1
ATOM 9198 C C . ASN B 1 332 ? 36.625 7.016 13.703 1 77.12 332 ASN B C 1
ATOM 9200 O O . ASN B 1 332 ? 37.25 5.965 13.523 1 77.12 332 ASN B O 1
ATOM 9204 N N . GLN B 1 333 ? 35.312 7.004 13.352 1 87.5 333 GLN B N 1
ATOM 9205 C CA . GLN B 1 333 ? 34.5 6.027 12.648 1 87.5 333 GLN B CA 1
ATOM 9206 C C . GLN B 1 333 ? 34.094 4.879 13.57 1 87.5 333 GLN B C 1
ATOM 9208 O O . GLN B 1 333 ? 33.719 3.797 13.109 1 87.5 333 GLN B O 1
ATOM 9213 N N . THR B 1 334 ? 34.188 5 14.836 1 86.81 334 THR B N 1
ATOM 9214 C CA . THR B 1 334 ? 33.594 4.133 15.859 1 86.81 334 THR B CA 1
ATOM 9215 C C . THR B 1 334 ? 32.594 4.898 16.719 1 86.81 334 THR B C 1
ATOM 9217 O O . THR B 1 334 ? 32.906 5.285 17.844 1 86.81 334 THR B O 1
ATOM 9220 N N . LEU B 1 335 ? 31.516 5.035 16.25 1 90.19 335 LEU B N 1
ATOM 9221 C CA . LEU B 1 335 ? 30.5 5.891 16.859 1 90.19 335 LEU B CA 1
ATOM 9222 C C . LEU B 1 335 ? 29.781 5.164 18 1 90.19 335 LEU B C 1
ATOM 9224 O O . LEU B 1 335 ? 29.281 4.059 17.797 1 90.19 335 LEU B O 1
ATOM 9228 N N . ASP B 1 336 ? 29.859 5.738 19.156 1 92.94 336 ASP B N 1
ATOM 9229 C CA . ASP B 1 336 ? 29.078 5.27 20.297 1 92.94 336 ASP B CA 1
ATOM 9230 C C . ASP B 1 336 ? 27.781 6.074 20.453 1 92.94 336 ASP B C 1
ATOM 9232 O O . ASP B 1 336 ? 27.688 6.949 21.312 1 92.94 336 ASP B O 1
ATOM 9236 N N . LEU B 1 337 ? 26.844 5.707 19.719 1 96.31 337 LEU B N 1
ATOM 9237 C CA . LEU B 1 337 ? 25.594 6.465 19.688 1 96.31 337 LEU B CA 1
ATOM 9238 C C . LEU B 1 337 ? 24.859 6.363 21.031 1 96.31 337 LEU B C 1
ATOM 9240 O O . LEU B 1 337 ? 24.281 7.34 21.5 1 96.31 337 LEU B O 1
ATOM 9244 N N . PHE B 1 338 ? 24.922 5.258 21.672 1 96.81 338 PHE B N 1
ATOM 9245 C CA . PHE B 1 338 ? 24.25 5.113 22.953 1 96.81 338 PHE B CA 1
ATOM 9246 C C . PHE B 1 338 ? 24.906 5.984 24.016 1 96.81 338 PHE B C 1
ATOM 9248 O O . PHE B 1 338 ? 24.219 6.625 24.812 1 96.81 338 PHE B O 1
ATOM 9255 N N . GLY B 1 339 ? 26.234 5.891 24.031 1 95.19 339 GLY B N 1
ATOM 9256 C CA . GLY B 1 339 ? 26.938 6.734 24.984 1 95.19 339 GLY B CA 1
ATOM 9257 C C . GLY B 1 339 ? 26.594 8.203 24.844 1 95.19 339 GLY B C 1
ATOM 9258 O O . GLY B 1 339 ? 26.438 8.914 25.844 1 95.19 339 GLY B O 1
ATOM 9259 N N . ARG B 1 340 ? 26.469 8.656 23.672 1 94.94 340 ARG B N 1
ATOM 9260 C CA . ARG B 1 340 ? 26.094 10.047 23.406 1 94.94 340 ARG B CA 1
ATOM 9261 C C . ARG B 1 340 ? 24.688 10.336 23.922 1 94.94 340 ARG B C 1
ATOM 9263 O O . ARG B 1 340 ? 24.469 11.344 24.594 1 94.94 340 ARG B O 1
ATOM 9270 N N . ALA B 1 341 ? 23.781 9.461 23.594 1 97.81 341 ALA B N 1
ATOM 9271 C CA . ALA B 1 341 ? 22.391 9.633 24.031 1 97.81 341 ALA B CA 1
ATOM 9272 C C . ALA B 1 341 ? 22.281 9.602 25.547 1 97.81 341 ALA B C 1
ATOM 9274 O O . ALA B 1 341 ? 21.547 10.391 26.141 1 97.81 341 ALA B O 1
ATOM 9275 N N . HIS B 1 342 ? 23.016 8.695 26.141 1 97.06 342 HIS B N 1
ATOM 9276 C CA . HIS B 1 342 ? 22.984 8.539 27.578 1 97.06 342 HIS B CA 1
ATOM 9277 C C . HIS B 1 342 ? 23.531 9.766 28.281 1 97.06 342 HIS B C 1
ATOM 9279 O O . HIS B 1 342 ? 22.953 10.25 29.266 1 97.06 342 HIS B O 1
ATOM 9285 N N . LYS B 1 343 ? 24.672 10.219 27.797 1 95.38 343 LYS B N 1
ATOM 9286 C CA . LYS B 1 343 ? 25.25 11.43 28.375 1 95.38 343 LYS B CA 1
ATOM 9287 C C . LYS B 1 343 ? 24.297 12.617 28.234 1 95.38 343 LYS B C 1
ATOM 9289 O O . LYS B 1 343 ? 24.125 13.391 29.172 1 95.38 343 LYS B O 1
ATOM 9294 N N . ALA B 1 344 ? 23.75 12.773 27.109 1 96.62 344 ALA B N 1
ATOM 9295 C CA . ALA B 1 344 ? 22.797 13.852 26.859 1 96.62 344 ALA B CA 1
ATOM 9296 C C . ALA B 1 344 ? 21.594 13.734 27.781 1 96.62 344 ALA B C 1
ATOM 9298 O O . ALA B 1 344 ? 21.078 14.742 28.266 1 96.62 344 ALA B O 1
ATOM 9299 N N . ALA B 1 345 ? 21.109 12.516 28.016 1 98 345 ALA B N 1
ATOM 9300 C CA . ALA B 1 345 ? 19.969 12.289 28.891 1 98 345 ALA B CA 1
ATOM 9301 C C . ALA B 1 345 ? 20.281 12.727 30.312 1 98 345 ALA B C 1
ATOM 9303 O O . ALA B 1 345 ? 19.438 13.328 30.984 1 98 345 ALA B O 1
ATOM 9304 N N . ARG B 1 346 ? 21.453 12.422 30.75 1 96.69 346 ARG B N 1
ATOM 9305 C CA . ARG B 1 346 ? 21.859 12.812 32.094 1 96.69 346 ARG B CA 1
ATOM 9306 C C . ARG B 1 346 ? 21.953 14.336 32.219 1 96.69 346 ARG B C 1
ATOM 9308 O O . ARG B 1 346 ? 21.5 14.906 33.219 1 96.69 346 ARG B O 1
ATOM 9315 N N . MET B 1 347 ? 22.547 14.969 31.219 1 94.88 347 MET B N 1
ATOM 9316 C CA . MET B 1 347 ? 22.609 16.422 31.203 1 94.88 347 MET B CA 1
ATOM 9317 C C . MET B 1 347 ? 21.219 17.031 31.203 1 94.88 347 MET B C 1
ATOM 9319 O O . MET B 1 347 ? 20.953 18 31.922 1 94.88 347 MET B O 1
ATOM 9323 N N . HIS B 1 348 ? 20.391 16.469 30.406 1 96.38 348 HIS B N 1
ATOM 9324 C CA . HIS B 1 348 ? 19 16.891 30.312 1 96.38 348 HIS B CA 1
ATOM 9325 C C . HIS B 1 348 ? 18.312 16.859 31.672 1 96.38 348 HIS B C 1
ATOM 9327 O O . HIS B 1 348 ? 17.641 17.812 32.062 1 96.38 348 HIS B O 1
ATOM 9333 N N . ASN B 1 349 ? 18.5 15.805 32.375 1 96.56 349 ASN B N 1
ATOM 9334 C CA . ASN B 1 349 ? 17.859 15.617 33.656 1 96.56 349 ASN B CA 1
ATOM 9335 C C . ASN B 1 349 ? 18.328 16.641 34.688 1 96.56 349 ASN B C 1
ATOM 9337 O O . ASN B 1 349 ? 17.562 17.062 35.562 1 96.56 349 ASN B O 1
ATOM 9341 N N . VAL B 1 350 ? 19.562 17.078 34.625 1 95.25 350 VAL B N 1
ATOM 9342 C CA . VAL B 1 350 ? 20.078 18.094 35.531 1 95.25 350 VAL B CA 1
ATOM 9343 C C . VAL B 1 350 ? 19.359 19.422 35.281 1 95.25 350 VAL B C 1
ATOM 9345 O O . VAL B 1 350 ? 18.953 20.094 36.219 1 95.25 350 VAL B O 1
ATOM 9348 N N . LEU B 1 351 ? 19.219 19.719 34.062 1 93.69 351 LEU B N 1
ATOM 9349 C CA . LEU B 1 351 ? 18.531 20.969 33.719 1 93.69 351 LEU B CA 1
ATOM 9350 C C . LEU B 1 351 ? 17.062 20.906 34.094 1 93.69 351 LEU B C 1
ATOM 9352 O O . LEU B 1 351 ? 16.469 21.891 34.531 1 93.69 351 LEU B O 1
ATOM 9356 N N . VAL B 1 352 ? 16.5 19.719 33.875 1 95.31 352 VAL B N 1
ATOM 9357 C CA . VAL B 1 352 ? 15.094 19.531 34.25 1 95.31 352 VAL B CA 1
ATOM 9358 C C . VAL B 1 352 ? 14.938 19.703 35.75 1 95.31 352 VAL B C 1
ATOM 9360 O O . VAL B 1 352 ? 13.969 20.297 36.219 1 95.31 352 VAL B O 1
ATOM 9363 N N . ALA B 1 353 ? 15.844 19.188 36.531 1 94.06 353 ALA B N 1
ATOM 9364 C CA . ALA B 1 353 ? 15.805 19.344 37.969 1 94.06 353 ALA B CA 1
ATOM 9365 C C . ALA B 1 353 ? 15.805 20.812 38.375 1 94.06 353 ALA B C 1
ATOM 9367 O O . ALA B 1 353 ? 15.039 21.219 39.25 1 94.06 353 ALA B O 1
ATOM 9368 N N . SER B 1 354 ? 16.641 21.516 37.719 1 91.25 354 SER B N 1
ATOM 9369 C CA . SER B 1 354 ? 16.688 22.953 38 1 91.25 354 SER B CA 1
ATOM 9370 C C . SER B 1 354 ? 15.367 23.625 37.688 1 91.25 354 SER B C 1
ATOM 9372 O O . SER B 1 354 ? 14.875 24.438 38.469 1 91.25 354 SER B O 1
ATOM 9374 N N . SER B 1 355 ? 14.812 23.266 36.562 1 91.5 355 SER B N 1
ATOM 9375 C CA . SER B 1 355 ? 13.57 23.875 36.094 1 91.5 355 SER B CA 1
ATOM 9376 C C . SER B 1 355 ? 12.414 23.516 37.031 1 91.5 355 SER B C 1
ATOM 9378 O O . SER B 1 355 ? 11.477 24.312 37.188 1 91.5 355 SER B O 1
ATOM 9380 N N . LEU B 1 356 ? 12.531 22.344 37.625 1 91.62 356 LEU B N 1
ATOM 9381 C CA . LEU B 1 356 ? 11.469 21.891 38.5 1 91.62 356 LEU B CA 1
ATOM 9382 C C . LEU B 1 356 ? 11.805 22.203 39.969 1 91.62 356 LEU B C 1
ATOM 9384 O O . LEU B 1 356 ? 11.102 21.75 40.875 1 91.62 356 LEU B O 1
ATOM 9388 N N . ASN B 1 357 ? 12.812 22.875 40.219 1 89.5 357 ASN B N 1
ATOM 9389 C CA . ASN B 1 357 ? 13.266 23.297 41.562 1 89.5 357 ASN B CA 1
ATOM 9390 C C . ASN B 1 357 ? 13.609 22.109 42.438 1 89.5 357 ASN B C 1
ATOM 9392 O O . ASN B 1 357 ? 13.211 22.062 43.594 1 89.5 357 ASN B O 1
ATOM 9396 N N . ILE B 1 358 ? 14.242 21.203 41.781 1 91 358 ILE B N 1
ATOM 9397 C CA . ILE B 1 358 ? 14.742 20.047 42.5 1 91 358 ILE B CA 1
ATOM 9398 C C . ILE B 1 358 ? 16.234 20.234 42.812 1 91 358 ILE B C 1
ATOM 9400 O O . ILE B 1 358 ? 17.031 20.453 41.906 1 91 358 ILE B O 1
ATOM 9404 N N . SER B 1 359 ? 16.562 20.141 44.031 1 88.12 359 SER B N 1
ATOM 9405 C CA . SER B 1 359 ? 17.953 20.281 44.438 1 88.12 359 SER B CA 1
ATOM 9406 C C . SER B 1 359 ? 18.719 18.969 44.25 1 88.12 359 SER B C 1
ATOM 9408 O O . SER B 1 359 ? 18.312 17.938 44.781 1 88.12 359 SER B O 1
ATOM 9410 N N . LEU B 1 360 ? 19.844 19.016 43.594 1 90.38 360 LEU B N 1
ATOM 9411 C CA . LEU B 1 360 ? 20.688 17.844 43.344 1 90.38 360 LEU B CA 1
ATOM 9412 C C . LEU B 1 360 ? 22 17.969 44.125 1 90.38 360 LEU B C 1
ATOM 9414 O O . LEU B 1 360 ? 22.5 19.062 44.344 1 90.38 360 LEU B O 1
ATOM 9418 N N . PRO B 1 361 ? 22.766 16.859 44.5 1 89.75 361 PRO B N 1
ATOM 9419 C CA . PRO B 1 361 ? 22.328 15.469 44.344 1 89.75 361 PRO B CA 1
ATOM 9420 C C . PRO B 1 361 ? 21.25 15.078 45.344 1 89.75 361 PRO B C 1
ATOM 9422 O O . PRO B 1 361 ? 21.172 15.656 46.438 1 89.75 361 PRO B O 1
ATOM 9425 N N . LEU B 1 362 ? 20.438 14.188 44.906 1 88.31 362 LEU B N 1
ATOM 9426 C CA . LEU B 1 362 ? 19.422 13.672 45.812 1 88.31 362 LEU B CA 1
ATOM 9427 C C . LEU B 1 362 ? 20.062 12.828 46.906 1 88.31 362 LEU B C 1
ATOM 9429 O O . LEU B 1 362 ? 21.109 12.227 46.719 1 88.31 362 LEU B O 1
ATOM 9433 N N . ASP B 1 363 ? 19.375 12.883 48.062 1 76.5 363 ASP B N 1
ATOM 9434 C CA . ASP B 1 363 ? 19.859 12.039 49.156 1 76.5 363 ASP B CA 1
ATOM 9435 C C . ASP B 1 363 ? 19.781 10.562 48.781 1 76.5 363 ASP B C 1
ATOM 9437 O O . ASP B 1 363 ? 18.891 10.148 48.062 1 76.5 363 ASP B O 1
ATOM 9441 N N . GLN B 1 364 ? 21.047 9.766 48.875 1 61 364 GLN B N 1
ATOM 9442 C CA . GLN B 1 364 ? 21.328 8.391 48.469 1 61 364 GLN B CA 1
ATOM 9443 C C . GLN B 1 364 ? 20.125 7.484 48.75 1 61 364 GLN B C 1
ATOM 9445 O O . GLN B 1 364 ? 19.875 6.539 47.969 1 61 364 GLN B O 1
ATOM 9450 N N . ASN B 1 365 ? 19.5 7.484 49.844 1 60.19 365 ASN B N 1
ATOM 9451 C CA . ASN B 1 365 ? 18.422 6.566 50.219 1 60.19 365 ASN B CA 1
ATOM 9452 C C . ASN B 1 365 ? 17.094 7.008 49.625 1 60.19 365 ASN B C 1
ATOM 9454 O O . ASN B 1 365 ? 16.031 6.586 50.125 1 60.19 365 ASN B O 1
ATOM 9458 N N . THR B 1 366 ? 17.234 7.77 48.531 1 65.19 366 THR B N 1
ATOM 9459 C CA . THR B 1 366 ? 16 8.492 48.188 1 65.19 366 THR B CA 1
ATOM 9460 C C . THR B 1 366 ? 15.203 7.734 47.156 1 65.19 366 THR B C 1
ATOM 9462 O O . THR B 1 366 ? 15.773 7.195 46.188 1 65.19 366 THR B O 1
ATOM 9465 N N . LYS B 1 367 ? 13.938 7.324 47.375 1 79.5 367 LYS B N 1
ATOM 9466 C CA . LYS B 1 367 ? 12.852 6.891 46.5 1 79.5 367 LYS B CA 1
ATOM 9467 C C . LYS B 1 367 ? 12.57 7.926 45.406 1 79.5 367 LYS B C 1
ATOM 9469 O O . LYS B 1 367 ? 12.922 9.102 45.562 1 79.5 367 LYS B O 1
ATOM 9474 N N . PRO B 1 368 ? 12.141 7.43 44.125 1 89.94 368 PRO B N 1
ATOM 9475 C CA . PRO B 1 368 ? 11.711 8.391 43.125 1 89.94 368 PRO B CA 1
ATOM 9476 C C . PRO B 1 368 ? 10.773 9.461 43.656 1 89.94 368 PRO B C 1
ATOM 9478 O O . PRO B 1 368 ? 10.023 9.203 44.594 1 89.94 368 PRO B O 1
ATOM 9481 N N . LEU B 1 369 ? 10.938 10.648 43.188 1 92.25 369 LEU B N 1
ATOM 9482 C CA . LEU B 1 369 ? 10.102 11.766 43.625 1 92.25 369 LEU B CA 1
ATOM 9483 C C . LEU B 1 369 ? 8.641 11.508 43.281 1 92.25 369 LEU B C 1
ATOM 9485 O O . LEU B 1 369 ? 8.336 10.789 42.312 1 92.25 369 LEU B O 1
ATOM 9489 N N . PRO B 1 370 ? 7.762 11.984 44.125 1 92.56 370 PRO B N 1
ATOM 9490 C CA . PRO B 1 370 ? 6.344 11.875 43.781 1 92.56 370 PRO B CA 1
ATOM 9491 C C . PRO B 1 370 ? 5.988 12.625 42.5 1 92.56 370 PRO B C 1
ATOM 9493 O O . PRO B 1 370 ? 6.773 13.453 42.031 1 92.56 370 PRO B O 1
ATOM 9496 N N . LYS B 1 371 ? 4.832 12.312 41.969 1 94.81 371 LYS B N 1
ATOM 9497 C CA . LYS B 1 371 ? 4.355 12.961 40.75 1 94.81 371 LYS B CA 1
ATOM 9498 C C . LYS B 1 371 ? 4.363 14.477 40.875 1 94.81 371 LYS B C 1
ATOM 9500 O O . LYS B 1 371 ? 3.979 15.008 41.938 1 94.81 371 LYS B O 1
ATOM 9505 N N . ILE B 1 372 ? 4.824 15.133 39.844 1 94.12 372 ILE B N 1
ATOM 9506 C CA . ILE B 1 372 ? 4.918 16.578 39.844 1 94.12 372 ILE B CA 1
ATOM 9507 C C . ILE B 1 372 ? 3.883 17.172 38.906 1 94.12 372 ILE B C 1
ATOM 9509 O O . ILE B 1 372 ? 3.99 17.016 37.688 1 94.12 372 ILE B O 1
ATOM 9513 N N . PRO B 1 373 ? 2.91 17.859 39.406 1 92.81 373 PRO B N 1
ATOM 9514 C CA . PRO B 1 373 ? 1.923 18.469 38.5 1 92.81 373 PRO B CA 1
ATOM 9515 C C . PRO B 1 373 ? 2.529 19.547 37.625 1 92.81 373 PRO B C 1
ATOM 9517 O O . PRO B 1 373 ? 3.395 20.312 38.062 1 92.81 373 PRO B O 1
ATOM 9520 N N . VAL B 1 374 ? 2.064 19.562 36.406 1 90.5 374 VAL B N 1
ATOM 9521 C CA . VAL B 1 374 ? 2.582 20.531 35.438 1 90.5 374 VAL B CA 1
ATOM 9522 C C . VAL B 1 374 ? 1.762 21.828 35.531 1 90.5 374 VAL B C 1
ATOM 9524 O O . VAL B 1 374 ? 0.543 21.797 35.312 1 90.5 374 VAL B O 1
ATOM 9527 N N . THR B 1 375 ? 2.438 22.938 35.812 1 84.5 375 THR B N 1
ATOM 9528 C CA . THR B 1 375 ? 1.751 24.234 35.906 1 84.5 375 THR B CA 1
ATOM 9529 C C . THR B 1 375 ? 2.201 25.156 34.781 1 84.5 375 THR B C 1
ATOM 9531 O O . THR B 1 375 ? 1.483 26.094 34.406 1 84.5 375 THR B O 1
ATOM 9534 N N . ASP B 1 376 ? 3.379 24.922 34.281 1 86.88 376 ASP B N 1
ATOM 9535 C CA . ASP B 1 376 ? 3.973 25.703 33.219 1 86.88 376 ASP B CA 1
ATOM 9536 C C . ASP B 1 376 ? 4.559 24.797 32.125 1 86.88 376 ASP B C 1
ATOM 9538 O O . ASP B 1 376 ? 5.395 23.938 32.406 1 86.88 376 ASP B O 1
ATOM 9542 N N . THR B 1 377 ? 4.051 25.047 30.922 1 86.44 377 THR B N 1
ATOM 9543 C CA . THR B 1 377 ? 4.5 24.203 29.828 1 86.44 377 THR B CA 1
ATOM 9544 C C . THR B 1 377 ? 5.465 24.953 28.922 1 86.44 377 THR B C 1
ATOM 9546 O O . THR B 1 377 ? 5.727 24.531 27.797 1 86.44 377 THR B O 1
ATOM 9549 N N . GLY B 1 378 ? 5.945 26.047 29.266 1 79.88 378 GLY B N 1
ATOM 9550 C CA . GLY B 1 378 ? 6.672 26.953 28.406 1 79.88 378 GLY B CA 1
ATOM 9551 C C . GLY B 1 378 ? 7.941 26.344 27.828 1 79.88 378 GLY B C 1
ATOM 9552 O O . GLY B 1 378 ? 8.289 26.609 26.672 1 79.88 378 GLY B O 1
ATOM 9553 N N . SER B 1 379 ? 8.648 25.531 28.531 1 83.75 379 SER B N 1
ATOM 9554 C CA . SER B 1 379 ? 9.922 24.984 28.078 1 83.75 379 SER B CA 1
ATOM 9555 C C . SER B 1 379 ? 9.734 23.641 27.391 1 83.75 379 SER B C 1
ATOM 9557 O O . SER B 1 379 ? 10.672 23.078 26.812 1 83.75 379 SER B O 1
ATOM 9559 N N . ALA B 1 380 ? 8.539 23.188 27.422 1 90.06 380 ALA B N 1
ATOM 9560 C CA . ALA B 1 380 ? 8.273 21.859 26.891 1 90.06 380 ALA B CA 1
ATOM 9561 C C . ALA B 1 380 ? 8.023 21.906 25.375 1 90.06 380 ALA B C 1
ATOM 9563 O O . ALA B 1 380 ? 7.766 22.969 24.828 1 90.06 380 ALA B O 1
ATOM 9564 N N . SER B 1 381 ? 8.242 20.75 24.719 1 88.56 381 SER B N 1
ATOM 9565 C CA . SER B 1 381 ? 7.902 20.625 23.297 1 88.56 381 SER B CA 1
ATOM 9566 C C . SER B 1 381 ? 6.414 20.844 23.062 1 88.56 381 SER B C 1
ATOM 9568 O O . SER B 1 381 ? 5.582 20.406 23.859 1 88.56 381 SER B O 1
ATOM 9570 N N . PRO B 1 382 ? 6.207 21.453 21.891 1 82.94 382 PRO B N 1
ATOM 9571 C CA . PRO B 1 382 ? 4.785 21.562 21.531 1 82.94 382 PRO B CA 1
ATOM 9572 C C . PRO B 1 382 ? 4.109 20.203 21.406 1 82.94 382 PRO B C 1
ATOM 9574 O O . PRO B 1 382 ? 4.676 19.281 20.812 1 82.94 382 PRO B O 1
ATOM 9577 N N . GLY B 1 383 ? 3.131 19.922 22 1 86.25 383 GLY B N 1
ATOM 9578 C CA . GLY B 1 383 ? 2.381 18.688 21.891 1 86.25 383 GLY B CA 1
ATOM 9579 C C . GLY B 1 383 ? 2.572 17.766 23.078 1 86.25 383 GLY B C 1
ATOM 9580 O O . GLY B 1 383 ? 1.82 16.812 23.266 1 86.25 383 GLY B O 1
ATOM 9581 N N . MET B 1 384 ? 3.656 18.062 23.844 1 93.06 384 MET B N 1
ATOM 9582 C CA . MET B 1 384 ? 3.953 17.219 25 1 93.06 384 MET B CA 1
ATOM 9583 C C . MET B 1 384 ? 2.773 17.172 25.953 1 93.06 384 MET B C 1
ATOM 9585 O O . MET B 1 384 ? 2.459 16.125 26.516 1 93.06 384 MET B O 1
ATOM 9589 N N . PHE B 1 385 ? 2.117 18.375 26.078 1 93.56 385 PHE B N 1
ATOM 9590 C CA . PHE B 1 385 ? 1.021 18.484 27.031 1 93.56 385 PHE B CA 1
ATOM 9591 C C . PHE B 1 385 ? -0.277 18.859 26.312 1 93.56 385 PHE B C 1
ATOM 9593 O O . PHE B 1 385 ? -1.069 19.641 26.844 1 93.56 385 PHE B O 1
ATOM 9600 N N . SER B 1 386 ? -0.469 18.344 25.125 1 88.25 386 SER B N 1
ATOM 9601 C CA . SER B 1 386 ? -1.699 18.578 24.375 1 88.25 386 SER B CA 1
ATOM 9602 C C . SER B 1 386 ? -2.697 17.438 24.578 1 88.25 386 SER B C 1
ATOM 9604 O O . SER B 1 386 ? -2.385 16.281 24.312 1 88.25 386 SER B O 1
ATOM 9606 N N . MET B 1 387 ? -3.883 17.844 24.953 1 85.75 387 MET B N 1
ATOM 9607 C CA . MET B 1 387 ? -4.918 16.844 25.172 1 85.75 387 MET B CA 1
ATOM 9608 C C . MET B 1 387 ? -5.355 16.203 23.859 1 85.75 387 MET B C 1
ATOM 9610 O O . MET B 1 387 ? -5.57 14.992 23.797 1 85.75 387 MET B O 1
ATOM 9614 N N . SER B 1 388 ? -5.465 16.953 22.859 1 78.69 388 SER B N 1
ATOM 9615 C CA . SER B 1 388 ? -6.012 16.5 21.578 1 78.69 388 SER B CA 1
ATOM 9616 C C . SER B 1 388 ? -5.031 15.594 20.844 1 78.69 388 SER B C 1
ATOM 9618 O O . SER B 1 388 ? -5.438 14.781 20.016 1 78.69 388 SER B O 1
ATOM 9620 N N . SER B 1 389 ? -3.764 15.664 21.266 1 86.62 389 SER B N 1
ATOM 9621 C CA . SER B 1 389 ? -2.773 14.867 20.547 1 86.62 389 SER B CA 1
ATOM 9622 C C . SER B 1 389 ? -1.865 14.109 21.516 1 86.62 389 SER B C 1
ATOM 9624 O O . SER B 1 389 ? -0.712 13.82 21.188 1 86.62 389 SER B O 1
ATOM 9626 N N . PHE B 1 390 ? -2.35 13.859 22.656 1 90.88 390 PHE B N 1
ATOM 9627 C CA . PHE B 1 390 ? -1.483 13.242 23.656 1 90.88 390 PHE B CA 1
ATOM 9628 C C . PHE B 1 390 ? -1.084 11.836 23.234 1 90.88 390 PHE B C 1
ATOM 9630 O O . PHE B 1 390 ? -0.005 11.359 23.594 1 90.88 390 PHE B O 1
ATOM 9637 N N . ASP B 1 391 ? -1.9 11.18 22.5 1 89.38 391 ASP B N 1
ATOM 9638 C CA . ASP B 1 391 ? -1.611 9.789 22.141 1 89.38 391 ASP B CA 1
ATOM 9639 C C . ASP B 1 391 ? -0.546 9.719 21.062 1 89.38 391 ASP B C 1
ATOM 9641 O O . ASP B 1 391 ? 0.019 8.648 20.797 1 89.38 391 ASP B O 1
ATOM 9645 N N . THR B 1 392 ? -0.211 10.82 20.484 1 93.06 392 THR B N 1
ATOM 9646 C CA . THR B 1 392 ? 0.743 10.828 19.391 1 93.06 392 THR B CA 1
ATOM 9647 C C . THR B 1 392 ? 2.174 10.93 19.906 1 93.06 392 THR B C 1
ATOM 9649 O O . THR B 1 392 ? 2.391 11.203 21.094 1 93.06 392 THR B O 1
ATOM 9652 N N . ILE B 1 393 ? 3.127 10.656 19.062 1 95.19 393 ILE B N 1
ATOM 9653 C CA . ILE B 1 393 ? 4.52 10.82 19.453 1 95.19 393 ILE B CA 1
ATOM 9654 C C . ILE B 1 393 ? 4.941 12.273 19.297 1 95.19 393 ILE B C 1
ATOM 9656 O O . ILE B 1 393 ? 4.285 13.039 18.578 1 95.19 393 ILE B O 1
ATOM 9660 N N . VAL B 1 394 ? 5.996 12.609 20.031 1 94 394 VAL B N 1
ATOM 9661 C CA . VAL B 1 394 ? 6.648 13.906 19.859 1 94 394 VAL B CA 1
ATOM 9662 C C . VAL B 1 394 ? 8.125 13.703 19.516 1 94 394 VAL B C 1
ATOM 9664 O O . VAL B 1 394 ? 8.867 13.094 20.297 1 94 394 VAL B O 1
ATOM 9667 N N . LEU B 1 395 ? 8.516 14.031 18.344 1 93.12 395 LEU B N 1
ATOM 9668 C CA . LEU B 1 395 ? 9.906 14.117 17.922 1 93.12 395 LEU B CA 1
ATOM 9669 C C . LEU B 1 395 ? 10.359 15.57 17.812 1 93.12 395 LEU B C 1
ATOM 9671 O O . LEU B 1 395 ? 9.852 16.328 16.969 1 93.12 395 LEU B O 1
ATOM 9675 N N . ASP B 1 396 ? 11.281 15.914 18.656 1 91.69 396 ASP B N 1
ATOM 9676 C CA . ASP B 1 396 ? 11.648 17.328 18.703 1 91.69 396 ASP B CA 1
ATOM 9677 C C . ASP B 1 396 ? 13.109 17.5 19.141 1 91.69 396 ASP B C 1
ATOM 9679 O O . ASP B 1 396 ? 13.742 16.547 19.578 1 91.69 396 ASP B O 1
ATOM 9683 N N . GLN B 1 397 ? 13.562 18.75 18.875 1 90.19 397 GLN B N 1
ATOM 9684 C CA . GLN B 1 397 ? 14.852 19.109 19.453 1 90.19 397 GLN B CA 1
ATOM 9685 C C . GLN B 1 397 ? 14.82 19 20.984 1 90.19 397 GLN B C 1
ATOM 9687 O O . GLN B 1 397 ? 13.742 18.922 21.578 1 90.19 397 GLN B O 1
ATOM 9692 N N . MET B 1 398 ? 15.984 18.984 21.562 1 91.31 398 MET B N 1
ATOM 9693 C CA . MET B 1 398 ? 16.031 18.844 23.016 1 91.31 398 MET B CA 1
ATOM 9694 C C . MET B 1 398 ? 15.422 20.047 23.703 1 91.31 398 MET B C 1
ATOM 9696 O O . MET B 1 398 ? 15.828 21.188 23.438 1 91.31 398 MET B O 1
ATOM 9700 N N . ARG B 1 399 ? 14.406 19.75 24.422 1 92.19 399 ARG B N 1
ATOM 9701 C CA . ARG B 1 399 ? 13.711 20.75 25.219 1 92.19 399 ARG B CA 1
ATOM 9702 C C . ARG B 1 399 ? 13.43 20.25 26.625 1 92.19 399 ARG B C 1
ATOM 9704 O O . ARG B 1 399 ? 13.781 19.109 26.969 1 92.19 399 ARG B O 1
ATOM 9711 N N . GLY B 1 400 ? 12.867 21.141 27.438 1 92.69 400 GLY B N 1
ATOM 9712 C CA . GLY B 1 400 ? 12.539 20.75 28.812 1 92.69 400 GLY B CA 1
ATOM 9713 C C . GLY B 1 400 ? 11.172 20.109 28.938 1 92.69 400 GLY B C 1
ATOM 9714 O O . GLY B 1 400 ? 10.617 19.625 27.938 1 92.69 400 GLY B O 1
ATOM 9715 N N . VAL B 1 401 ? 10.812 19.828 30.172 1 93.56 401 VAL B N 1
ATOM 9716 C CA . VAL B 1 401 ? 9.508 19.234 30.453 1 93.56 401 VAL B CA 1
ATOM 9717 C C . VAL B 1 401 ? 8.617 20.25 31.141 1 93.56 401 VAL B C 1
ATOM 9719 O O . VAL B 1 401 ? 7.762 19.891 31.953 1 93.56 401 VAL B O 1
ATOM 9722 N N . GLY B 1 402 ? 8.914 21.516 30.875 1 85.69 402 GLY B N 1
ATOM 9723 C CA . GLY B 1 402 ? 8.172 22.578 31.547 1 85.69 402 GLY B CA 1
ATOM 9724 C C . GLY B 1 402 ? 8.906 23.156 32.75 1 85.69 402 GLY B C 1
ATOM 9725 O O . GLY B 1 402 ? 10.039 22.781 33.031 1 85.69 402 GLY B O 1
ATOM 9726 N N . GLY B 1 403 ? 8.367 24.234 33.312 1 83.69 403 GLY B N 1
ATOM 9727 C CA . GLY B 1 403 ? 8.984 24.922 34.438 1 83.69 403 GLY B CA 1
ATOM 9728 C C . GLY B 1 403 ? 9.789 26.141 34.031 1 83.69 403 GLY B C 1
ATOM 9729 O O . GLY B 1 403 ? 9.758 26.547 32.875 1 83.69 403 GLY B O 1
ATOM 9730 N N . ALA B 1 404 ? 10.531 26.656 35 1 80.06 404 ALA B N 1
ATOM 9731 C CA . ALA B 1 404 ? 11.336 27.844 34.75 1 80.06 404 ALA B CA 1
ATOM 9732 C C . ALA B 1 404 ? 12.57 27.531 33.938 1 80.06 404 ALA B C 1
ATOM 9734 O O . ALA B 1 404 ? 13 26.375 33.844 1 80.06 404 ALA B O 1
ATOM 9735 N N . PRO B 1 405 ? 13.039 28.484 33.25 1 81.56 405 PRO B N 1
ATOM 9736 C CA . PRO B 1 405 ? 14.32 28.25 32.594 1 81.56 405 PRO B CA 1
ATOM 9737 C C . PRO B 1 405 ? 15.406 27.75 33.531 1 81.56 405 PRO B C 1
ATOM 9739 O O . PRO B 1 405 ? 15.484 28.219 34.688 1 81.56 405 PRO B O 1
ATOM 9742 N N . PRO B 1 406 ? 16.062 26.734 33.031 1 85 406 PRO B N 1
ATOM 9743 C CA . PRO B 1 406 ? 17.078 26.172 33.906 1 85 406 PRO B CA 1
ATOM 9744 C C . PRO B 1 406 ? 18.141 27.188 34.312 1 85 406 PRO B C 1
ATOM 9746 O O . PRO B 1 406 ? 18.547 28.016 33.469 1 85 406 PRO B O 1
ATOM 9749 N N . GLU B 1 407 ? 18.531 27.266 35.625 1 80.75 407 GLU B N 1
ATOM 9750 C CA . GLU B 1 407 ? 19.609 28.094 36.156 1 80.75 407 GLU B CA 1
ATOM 9751 C C . GLU B 1 407 ? 20.625 27.234 36.906 1 80.75 407 GLU B C 1
ATOM 9753 O O . GLU B 1 407 ? 20.266 26.453 37.781 1 80.75 407 GLU B O 1
ATOM 9758 N N . VAL B 1 408 ? 21.922 27.375 36.406 1 76.69 408 VAL B N 1
ATOM 9759 C CA . VAL B 1 408 ? 22.984 26.672 37.094 1 76.69 408 VAL B CA 1
ATOM 9760 C C . VAL B 1 408 ? 23.906 27.656 37.812 1 76.69 408 VAL B C 1
ATOM 9762 O O . VAL B 1 408 ? 24.844 28.172 37.188 1 76.69 408 VAL B O 1
ATOM 9765 N N . PRO B 1 409 ? 23.594 27.984 39.062 1 66.06 409 PRO B N 1
ATOM 9766 C CA . PRO B 1 409 ? 24.266 29.062 39.812 1 66.06 409 PRO B CA 1
ATOM 9767 C C . PRO B 1 409 ? 25.797 28.906 39.781 1 66.06 409 PRO B C 1
ATOM 9769 O O . PRO B 1 409 ? 26.516 29.906 39.812 1 66.06 409 PRO B O 1
ATOM 9772 N N . GLU B 1 410 ? 26.188 27.672 39.906 1 64.06 410 GLU B N 1
ATOM 9773 C CA . GLU B 1 410 ? 27.625 27.469 40 1 64.06 410 GLU B CA 1
ATOM 9774 C C . GLU B 1 410 ? 28.344 28 38.75 1 64.06 410 GLU B C 1
ATOM 9776 O O . GLU B 1 410 ? 29.547 28.266 38.812 1 64.06 410 GLU B O 1
ATOM 9781 N N . TYR B 1 411 ? 27.531 28.141 37.75 1 62.03 411 TYR B N 1
ATOM 9782 C CA . TYR B 1 411 ? 28.141 28.578 36.5 1 62.03 411 TYR B CA 1
ATOM 9783 C C . TYR B 1 411 ? 27.547 29.891 36.031 1 62.03 411 TYR B C 1
ATOM 9785 O O . TYR B 1 411 ? 26.328 30.031 35.969 1 62.03 411 TYR B O 1
ATOM 9793 N N . SER B 1 412 ? 27.688 31.031 36.75 1 52.38 412 SER B N 1
ATOM 9794 C CA . SER B 1 412 ? 27.094 32.344 36.5 1 52.38 412 SER B CA 1
ATOM 9795 C C . SER B 1 412 ? 27.156 32.688 35.031 1 52.38 412 SER B C 1
ATOM 9797 O O . SER B 1 412 ? 26.828 33.812 34.625 1 52.38 412 SER B O 1
ATOM 9799 N N . GLY B 1 413 ? 27.906 32.156 34.219 1 44.75 413 GLY B N 1
ATOM 9800 C CA . GLY B 1 413 ? 28.156 32.906 32.969 1 44.75 413 GLY B CA 1
ATOM 9801 C C . GLY B 1 413 ? 26.938 32.938 32.062 1 44.75 413 GLY B C 1
ATOM 9802 O O . GLY B 1 413 ? 26.016 32.125 32.219 1 44.75 413 GLY B O 1
ATOM 9803 N N . GLY B 1 414 ? 26.766 34.188 31.344 1 41.44 414 GLY B N 1
ATOM 9804 C CA . GLY B 1 414 ? 25.781 34.594 30.359 1 41.44 414 GLY B CA 1
ATOM 9805 C C . GLY B 1 414 ? 25.297 33.469 29.484 1 41.44 414 GLY B C 1
ATOM 9806 O O . GLY B 1 414 ? 25.797 32.344 29.594 1 41.44 414 GLY B O 1
ATOM 9807 N N . ASN B 1 415 ? 24.188 33.719 28.844 1 42.09 415 ASN B N 1
ATOM 9808 C CA . ASN B 1 415 ? 23.422 32.938 27.875 1 42.09 415 ASN B CA 1
ATOM 9809 C C . ASN B 1 415 ? 24.359 32.188 26.906 1 42.09 415 ASN B C 1
ATOM 9811 O O . ASN B 1 415 ? 23.938 31.797 25.812 1 42.09 415 ASN B O 1
ATOM 9815 N N . THR B 1 416 ? 25.703 32.531 26.922 1 43.75 416 THR B N 1
ATOM 9816 C CA . THR B 1 416 ? 26.438 32.094 25.734 1 43.75 416 THR B CA 1
ATOM 9817 C C . THR B 1 416 ? 26.562 30.562 25.703 1 43.75 416 THR B C 1
ATOM 9819 O O . THR B 1 416 ? 26.531 29.922 26.75 1 43.75 416 THR B O 1
ATOM 9822 N N . SER B 1 417 ? 26.375 29.875 24.625 1 45.69 417 SER B N 1
ATOM 9823 C CA . SER B 1 417 ? 26.734 28.516 24.25 1 45.69 417 SER B CA 1
ATOM 9824 C C . SER B 1 417 ? 27.938 28.016 25.047 1 45.69 417 SER B C 1
ATOM 9826 O O . SER B 1 417 ? 28.578 28.797 25.766 1 45.69 417 SER B O 1
ATOM 9828 N N . ILE B 1 418 ? 28.812 27.016 24.484 1 48.97 418 ILE B N 1
ATOM 9829 C CA . ILE B 1 418 ? 29.812 26.156 25.109 1 48.97 418 ILE B CA 1
ATOM 9830 C C . ILE B 1 418 ? 30.891 27.031 25.75 1 48.97 418 ILE B C 1
ATOM 9832 O O . ILE B 1 418 ? 31.719 27.641 25.062 1 48.97 418 ILE B O 1
ATOM 9836 N N . PRO B 1 419 ? 30.672 27.672 26.844 1 47.38 419 PRO B N 1
ATOM 9837 C CA . PRO B 1 419 ? 31.797 28.344 27.516 1 47.38 419 PRO B CA 1
ATOM 9838 C C . PRO B 1 419 ? 33.031 27.438 27.672 1 47.38 419 PRO B C 1
ATOM 9840 O O . PRO B 1 419 ? 32.875 26.25 28 1 47.38 419 PRO B O 1
ATOM 9843 N N . PHE B 1 420 ? 34 27.594 26.75 1 50.06 420 PHE B N 1
ATOM 9844 C CA . PHE B 1 420 ? 35.281 26.906 26.922 1 50.06 420 PHE B CA 1
ATOM 9845 C C . PHE B 1 420 ? 35.844 27.141 28.312 1 50.06 420 PHE B C 1
ATOM 9847 O O . PHE B 1 420 ? 36.062 28.281 28.719 1 50.06 420 PHE B O 1
ATOM 9854 N N . VAL B 1 421 ? 35.375 26.297 29.234 1 55.91 421 VAL B N 1
ATOM 9855 C CA . VAL B 1 421 ? 35.969 26.391 30.578 1 55.91 421 VAL B CA 1
ATOM 9856 C C . VAL B 1 421 ? 37.406 25.891 30.531 1 55.91 421 VAL B C 1
ATOM 9858 O O . VAL B 1 421 ? 37.906 25.516 29.469 1 55.91 421 VAL B O 1
ATOM 9861 N N . ASN B 1 422 ? 37.75 25.109 31.891 1 62.34 422 ASN B N 1
ATOM 9862 C CA . ASN B 1 422 ? 39.031 24.531 32.344 1 62.34 422 ASN B CA 1
ATOM 9863 C C . ASN B 1 422 ? 39.344 23.25 31.594 1 62.34 422 ASN B C 1
ATOM 9865 O O . ASN B 1 422 ? 38.5 22.719 30.859 1 62.34 422 ASN B O 1
ATOM 9869 N N . HIS B 1 423 ? 40.531 22.906 31.453 1 65.44 423 HIS B N 1
ATOM 9870 C CA . HIS B 1 423 ? 41.094 21.703 30.859 1 65.44 423 HIS B CA 1
ATOM 9871 C C . HIS B 1 423 ? 41.031 20.531 31.844 1 65.44 423 HIS B C 1
ATOM 9873 O O . HIS B 1 423 ? 41.094 20.734 33.062 1 65.44 423 HIS B O 1
ATOM 9879 N N . TYR B 1 424 ? 40.625 19.391 31.266 1 65.06 424 TYR B N 1
ATOM 9880 C CA . TYR B 1 424 ? 40.875 18.172 32.031 1 65.06 424 TYR B CA 1
ATOM 9881 C C . TYR B 1 424 ? 42.344 18.016 32.344 1 65.06 424 TYR B C 1
ATOM 9883 O O . TYR B 1 424 ? 43.188 18.625 31.688 1 65.06 424 TYR B O 1
ATOM 9891 N N . PRO B 1 425 ? 42.562 17.219 33.375 1 62.69 425 PRO B N 1
ATOM 9892 C CA . PRO B 1 425 ? 44 17 33.688 1 62.69 425 PRO B CA 1
ATOM 9893 C C . PRO B 1 425 ? 44.781 16.5 32.469 1 62.69 425 PRO B C 1
ATOM 9895 O O . PRO B 1 425 ? 46 16.766 32.375 1 62.69 425 PRO B O 1
ATOM 9898 N N . ASP B 1 426 ? 44.094 15.875 31.625 1 64.38 426 ASP B N 1
ATOM 9899 C CA . ASP B 1 426 ? 44.781 15.312 30.453 1 64.38 426 ASP B CA 1
ATOM 9900 C C . ASP B 1 426 ? 44.875 16.359 29.344 1 64.38 426 ASP B C 1
ATOM 9902 O O . ASP B 1 426 ? 45.406 16.062 28.266 1 64.38 426 ASP B O 1
ATOM 9906 N N . GLY B 1 427 ? 44.438 17.5 29.547 1 62.03 427 GLY B N 1
ATOM 9907 C CA . GLY B 1 427 ? 44.656 18.594 28.609 1 62.03 427 GLY B CA 1
ATOM 9908 C C . GLY B 1 427 ? 43.469 18.875 27.734 1 62.03 427 GLY B C 1
ATOM 9909 O O . GLY B 1 427 ? 43.438 19.906 27.047 1 62.03 427 GLY B O 1
ATOM 9910 N N . PHE B 1 428 ? 42.531 18.031 27.781 1 66.19 428 PHE B N 1
ATOM 9911 C CA . PHE B 1 428 ? 41.375 18.25 26.891 1 66.19 428 PHE B CA 1
ATOM 9912 C C . PHE B 1 428 ? 40.469 19.344 27.438 1 66.19 428 PHE B C 1
ATOM 9914 O O . PHE B 1 428 ? 40.312 19.469 28.656 1 66.19 428 PHE B O 1
ATOM 9921 N N . LYS B 1 429 ? 39.938 20.094 26.469 1 69.44 429 LYS B N 1
ATOM 9922 C CA . LYS B 1 429 ? 39.031 21.172 26.844 1 69.44 429 LYS B CA 1
ATOM 9923 C C . LYS B 1 429 ? 37.719 20.609 27.375 1 69.44 429 LYS B C 1
ATOM 9925 O O . LYS B 1 429 ? 37.188 19.625 26.828 1 69.44 429 LYS B O 1
ATOM 9930 N N . LYS B 1 430 ? 37.344 21.094 28.469 1 71.69 430 LYS B N 1
ATOM 9931 C CA . LYS B 1 430 ? 36.062 20.719 29.047 1 71.69 430 LYS B CA 1
ATOM 9932 C C . LYS B 1 430 ? 34.906 21.469 28.359 1 71.69 430 LYS B C 1
ATOM 9934 O O . LYS B 1 430 ? 34.969 22.688 28.203 1 71.69 430 LYS B O 1
ATOM 9939 N N . LEU B 1 431 ? 33.875 20.625 27.891 1 78.88 431 LEU B N 1
ATOM 9940 C CA . LEU B 1 431 ? 32.656 21.203 27.375 1 78.88 431 LEU B CA 1
ATOM 9941 C C . LEU B 1 431 ? 31.578 21.281 28.453 1 78.88 431 LEU B C 1
ATOM 9943 O O . LEU B 1 431 ? 31.469 20.359 29.281 1 78.88 431 LEU B O 1
ATOM 9947 N N . LEU B 1 432 ? 30.906 22.375 28.562 1 81.06 432 LEU B N 1
ATOM 9948 C CA . LEU B 1 432 ? 29.859 22.562 29.562 1 81.06 432 LEU B CA 1
ATOM 9949 C C . LEU B 1 432 ? 28.531 22.906 28.906 1 81.06 432 LEU B C 1
ATOM 9951 O O . LEU B 1 432 ? 28.469 23.797 28.047 1 81.06 432 LEU B O 1
ATOM 9955 N N . ALA B 1 433 ? 27.469 22.156 29.297 1 85.94 433 ALA B N 1
ATOM 9956 C CA . ALA B 1 433 ? 26.141 22.422 28.766 1 85.94 433 ALA B CA 1
ATOM 9957 C C . ALA B 1 433 ? 25.281 23.156 29.781 1 85.94 433 ALA B C 1
ATOM 9959 O O . ALA B 1 433 ? 24.938 22.609 30.844 1 85.94 433 ALA B O 1
ATOM 9960 N N . LEU B 1 434 ? 24.828 24.391 29.391 1 84.44 434 LEU B N 1
ATOM 9961 C CA . LEU B 1 434 ? 24.047 25.203 30.328 1 84.44 434 LEU B CA 1
ATOM 9962 C C . LEU B 1 434 ? 22.609 25.391 29.844 1 84.44 434 LEU B C 1
ATOM 9964 O O . LEU B 1 434 ? 21.797 26.031 30.516 1 84.44 434 LEU B O 1
ATOM 9968 N N . ASN B 1 435 ? 22.344 24.969 28.734 1 86.44 435 ASN B N 1
ATOM 9969 C CA . ASN B 1 435 ? 21 24.953 28.188 1 86.44 435 ASN B CA 1
ATOM 9970 C C . ASN B 1 435 ? 20.781 23.719 27.297 1 86.44 435 ASN B C 1
ATOM 9972 O O . ASN B 1 435 ? 21.719 22.953 27.047 1 86.44 435 ASN B O 1
ATOM 9976 N N . TYR B 1 436 ? 19.625 23.562 26.859 1 89.12 436 TYR B N 1
ATOM 9977 C CA . TYR B 1 436 ? 19.266 22.359 26.125 1 89.12 436 TYR B CA 1
ATOM 9978 C C . TYR B 1 436 ? 19.953 22.312 24.766 1 89.12 436 TYR B C 1
ATOM 9980 O O . TYR B 1 436 ? 20.344 21.25 24.281 1 89.12 436 TYR B O 1
ATOM 9988 N N . SER B 1 437 ? 20.047 23.438 24.031 1 83.38 437 SER B N 1
ATOM 9989 C CA . SER B 1 437 ? 20.719 23.484 22.734 1 83.38 437 SER B CA 1
ATOM 9990 C C . SER B 1 437 ? 22.188 23.094 22.859 1 83.38 437 SER B C 1
ATOM 9992 O O . SER B 1 437 ? 22.75 22.484 21.953 1 83.38 437 SER B O 1
ATOM 9994 N N . ALA B 1 438 ? 22.781 23.484 23.969 1 84.38 438 ALA B N 1
ATOM 9995 C CA . ALA B 1 438 ? 24.172 23.125 24.219 1 84.38 438 ALA B CA 1
ATOM 9996 C C . ALA B 1 438 ? 24.328 21.609 24.406 1 84.38 438 ALA B C 1
ATOM 9998 O O . ALA B 1 438 ? 25.344 21.031 24 1 84.38 438 ALA B O 1
ATOM 9999 N N . ILE B 1 439 ? 23.391 21 25.078 1 90.44 439 ILE B N 1
ATOM 10000 C CA . ILE B 1 439 ? 23.422 19.547 25.234 1 90.44 439 ILE B CA 1
ATOM 10001 C C . ILE B 1 439 ? 23.406 18.875 23.875 1 90.44 439 ILE B C 1
ATOM 10003 O O . ILE B 1 439 ? 24.172 17.938 23.625 1 90.44 439 ILE B O 1
ATOM 10007 N N . ALA B 1 440 ? 22.516 19.344 22.969 1 88.25 440 ALA B N 1
ATOM 10008 C CA . ALA B 1 440 ? 22.438 18.797 21.625 1 88.25 440 ALA B CA 1
ATOM 10009 C C . ALA B 1 440 ? 23.75 18.953 20.875 1 88.25 440 ALA B C 1
ATOM 10011 O O . ALA B 1 440 ? 24.156 18.062 20.125 1 88.25 440 ALA B O 1
ATOM 10012 N N . GLN B 1 441 ? 24.375 20.031 21.078 1 83.44 441 GLN B N 1
ATOM 10013 C CA . GLN B 1 441 ? 25.656 20.281 20.406 1 83.44 441 GLN B CA 1
ATOM 10014 C C . GLN B 1 441 ? 26.734 19.344 20.906 1 83.44 441 GLN B C 1
ATOM 10016 O O . GLN B 1 441 ? 27.531 18.828 20.125 1 83.44 441 GLN B O 1
ATOM 10021 N N . ILE B 1 442 ? 26.766 19.156 22.172 1 85.56 442 ILE B N 1
ATOM 10022 C CA . ILE B 1 442 ? 27.734 18.234 22.75 1 85.56 442 ILE B CA 1
ATOM 10023 C C . ILE B 1 442 ? 27.453 16.812 22.25 1 85.56 442 ILE B C 1
ATOM 10025 O O . ILE B 1 442 ? 28.375 16.078 21.891 1 85.56 442 ILE B O 1
ATOM 10029 N N . CYS B 1 443 ? 26.234 16.5 22.25 1 90.75 443 CYS B N 1
ATOM 10030 C CA . CYS B 1 443 ? 25.828 15.172 21.797 1 90.75 443 CYS B CA 1
ATOM 10031 C C . CYS B 1 443 ? 26.234 14.953 20.344 1 90.75 443 CYS B C 1
ATOM 10033 O O . CYS B 1 443 ? 26.641 13.859 19.969 1 90.75 443 CYS B O 1
ATOM 10035 N N . ARG B 1 444 ? 26.141 15.914 19.531 1 86 444 ARG B N 1
ATOM 10036 C CA . ARG B 1 444 ? 26.484 15.844 18.109 1 86 444 ARG B CA 1
ATOM 10037 C C . ARG B 1 444 ? 28 15.68 17.938 1 86 444 ARG B C 1
ATOM 10039 O O . ARG B 1 444 ? 28.453 15.133 16.922 1 86 444 ARG B O 1
ATOM 10046 N N . GLY B 1 445 ? 28.719 16.094 18.953 1 75.31 445 GLY B N 1
ATOM 10047 C CA . GLY B 1 445 ? 30.172 16.047 18.875 1 75.31 445 GLY B CA 1
ATOM 10048 C C . GLY B 1 445 ? 30.781 17.328 18.344 1 75.31 445 GLY B C 1
ATOM 10049 O O . GLY B 1 445 ? 31.953 17.344 17.953 1 75.31 445 GLY B O 1
ATOM 10050 N N . TYR B 1 446 ? 29.812 18.328 18.047 1 60.28 446 TYR B N 1
ATOM 10051 C CA . TYR B 1 446 ? 30.344 19.531 17.438 1 60.28 446 TYR B CA 1
ATOM 10052 C C . TYR B 1 446 ? 30.906 20.484 18.5 1 60.28 446 TYR B C 1
ATOM 10054 O O . TYR B 1 446 ? 30.375 20.547 19.609 1 60.28 446 TYR B O 1
ATOM 10062 N N . TYR B 1 447 ? 32.219 20.734 18.516 1 51.66 447 TYR B N 1
ATOM 10063 C CA . TYR B 1 447 ? 32.875 21.703 19.406 1 51.66 447 TYR B CA 1
ATOM 10064 C C . TYR B 1 447 ? 32.5 23.125 19.016 1 51.66 447 TYR B C 1
ATOM 10066 O O . TYR B 1 447 ? 32.656 23.516 17.844 1 51.66 447 TYR B O 1
ATOM 10074 N N . GLU B 1 448 ? 31.344 23.625 19.438 1 45.41 448 GLU B N 1
ATOM 10075 C CA . GLU B 1 448 ? 30.922 24.969 19.078 1 45.41 448 GLU B CA 1
ATOM 10076 C C . GLU B 1 448 ? 32.094 25.953 19.125 1 45.41 448 GLU B C 1
ATOM 10078 O O . GLU B 1 448 ? 32.531 26.328 20.203 1 45.41 448 GLU B O 1
ATOM 10083 N N . ILE B 1 449 ? 33.062 25.797 18.438 1 40.25 449 ILE B N 1
ATOM 10084 C CA . ILE B 1 449 ? 33.812 27.047 18.578 1 40.25 449 ILE B CA 1
ATOM 10085 C C . ILE B 1 449 ? 32.875 28.234 18.391 1 40.25 449 ILE B C 1
ATOM 10087 O O . ILE B 1 449 ? 31.75 28.078 17.922 1 40.25 449 ILE B O 1
ATOM 10091 N N . GLY B 1 450 ? 33.25 29.438 17.969 1 37.72 450 GLY B N 1
ATOM 10092 C CA . GLY B 1 450 ? 32.5 30.656 17.891 1 37.72 450 GLY B CA 1
ATOM 10093 C C . GLY B 1 450 ? 31.109 30.469 17.266 1 37.72 450 GLY B C 1
ATOM 10094 O O . GLY B 1 450 ? 30.828 29.391 16.719 1 37.72 450 GLY B O 1
ATOM 10095 N N . ALA B 1 451 ? 30.094 31.484 17.625 1 38.12 451 ALA B N 1
ATOM 10096 C CA . ALA B 1 451 ? 28.688 31.5 17.266 1 38.12 451 ALA B CA 1
ATOM 10097 C C . ALA B 1 451 ? 28.422 30.688 16 1 38.12 451 ALA B C 1
ATOM 10099 O O . ALA B 1 451 ? 27.484 29.891 15.953 1 38.12 451 ALA B O 1
ATOM 10100 N N . THR B 1 452 ? 28.578 31.391 14.883 1 37.62 452 THR B N 1
ATOM 10101 C CA . THR B 1 452 ? 28.156 31.062 13.523 1 37.62 452 THR B CA 1
ATOM 10102 C C . THR B 1 452 ? 28.891 29.828 13.023 1 37.62 452 THR B C 1
ATOM 10104 O O . THR B 1 452 ? 28.578 29.297 11.953 1 37.62 452 THR B O 1
ATOM 10107 N N . ASP B 1 453 ? 30.234 29.594 13.281 1 36.72 453 ASP B N 1
ATOM 10108 C CA . ASP B 1 453 ? 31.094 28.797 12.414 1 36.72 453 ASP B CA 1
ATOM 10109 C C . ASP B 1 453 ? 31.203 27.359 12.93 1 36.72 453 ASP B C 1
ATOM 10111 O O . ASP B 1 453 ? 31.562 27.141 14.086 1 36.72 453 ASP B O 1
ATOM 10115 N N . ASN B 1 454 ? 30.344 26.484 12.812 1 42.88 454 ASN B N 1
ATOM 10116 C CA . ASN B 1 454 ? 30.672 25.078 12.945 1 42.88 454 ASN B CA 1
ATOM 10117 C C . ASN B 1 454 ? 32.156 24.828 12.773 1 42.88 454 ASN B C 1
ATOM 10119 O O . ASN B 1 454 ? 32.781 25.359 11.852 1 42.88 454 ASN B O 1
ATOM 10123 N N . ASP B 1 455 ? 32.906 24.609 13.789 1 44.84 455 ASP B N 1
ATOM 10124 C CA . ASP B 1 455 ? 34.312 24.281 13.516 1 44.84 455 ASP B CA 1
ATOM 10125 C C . ASP B 1 455 ? 34.438 23.594 12.156 1 44.84 455 ASP B C 1
ATOM 10127 O O . ASP B 1 455 ? 33.969 22.469 11.977 1 44.84 455 ASP B O 1
ATOM 10131 N N . TRP B 1 456 ? 34.438 24.375 11.125 1 49.53 456 TRP B N 1
ATOM 10132 C CA . TRP B 1 456 ? 34.562 24.156 9.688 1 49.53 456 TRP B CA 1
ATOM 10133 C C . TRP B 1 456 ? 35.531 23.031 9.383 1 49.53 456 TRP B C 1
ATOM 10135 O O . TRP B 1 456 ? 35.594 22.547 8.25 1 49.53 456 TRP B O 1
ATOM 10145 N N . ARG B 1 457 ? 36.406 22.625 10.469 1 50.06 457 ARG B N 1
ATOM 10146 C CA . ARG B 1 457 ? 37.406 21.578 10.297 1 50.06 457 ARG B CA 1
ATOM 10147 C C . ARG B 1 457 ? 36.75 20.188 10.43 1 50.06 457 ARG B C 1
ATOM 10149 O O . ARG B 1 457 ? 37.406 19.172 10.211 1 50.06 457 ARG B O 1
ATOM 10156 N N . ALA B 1 458 ? 35.375 20.266 10.719 1 58.31 458 ALA B N 1
ATOM 10157 C CA . ALA B 1 458 ? 34.75 19.016 11.086 1 58.31 458 ALA B CA 1
ATOM 10158 C C . ALA B 1 458 ? 34.312 18.234 9.844 1 58.31 458 ALA B C 1
ATOM 10160 O O . ALA B 1 458 ? 33.781 17.125 9.953 1 58.31 458 ALA B O 1
ATOM 10161 N N . ASN B 1 459 ? 34.781 18.797 8.734 1 66.81 459 ASN B N 1
ATOM 10162 C CA . ASN B 1 459 ? 34.344 18.078 7.539 1 66.81 459 ASN B CA 1
ATOM 10163 C C . ASN B 1 459 ? 35.406 17.062 7.082 1 66.81 459 ASN B C 1
ATOM 10165 O O . ASN B 1 459 ? 36.125 17.312 6.125 1 66.81 459 ASN B O 1
ATOM 10169 N N . ASN B 1 460 ? 35.531 16.047 7.867 1 73.69 460 ASN B N 1
ATOM 10170 C CA . ASN B 1 460 ? 36.406 14.969 7.426 1 73.69 460 ASN B CA 1
ATOM 10171 C C . ASN B 1 460 ? 35.844 13.609 7.82 1 73.69 460 ASN B C 1
ATOM 10173 O O . ASN B 1 460 ? 34.812 13.523 8.523 1 73.69 460 ASN B O 1
ATOM 10177 N N . ILE B 1 461 ? 36.5 12.609 7.426 1 82 461 ILE B N 1
ATOM 10178 C CA . ILE B 1 461 ? 36.062 11.219 7.559 1 82 461 ILE B CA 1
ATOM 10179 C C . ILE B 1 461 ? 36 10.836 9.031 1 82 461 ILE B C 1
ATOM 10181 O O . ILE B 1 461 ? 35.344 9.883 9.414 1 82 461 ILE B O 1
ATOM 10185 N N . THR B 1 462 ? 36.688 11.57 9.945 1 79.81 462 THR B N 1
ATOM 10186 C CA . THR B 1 462 ? 36.781 11.195 11.352 1 79.81 462 THR B CA 1
ATOM 10187 C C . THR B 1 462 ? 35.625 11.773 12.148 1 79.81 462 THR B C 1
ATOM 10189 O O . THR B 1 462 ? 35.406 11.414 13.312 1 79.81 462 THR B O 1
ATOM 10192 N N . TYR B 1 463 ? 34.875 12.617 11.531 1 82 463 TYR B N 1
ATOM 10193 C CA . TYR B 1 463 ? 33.719 13.234 12.203 1 82 463 TYR B CA 1
ATOM 10194 C C . TYR B 1 463 ? 32.406 12.82 11.547 1 82 463 TYR B C 1
ATOM 10196 O O . TYR B 1 463 ? 31.906 13.523 10.672 1 82 463 TYR B O 1
ATOM 10204 N N . PRO B 1 464 ? 31.891 11.742 12.047 1 88.5 464 PRO B N 1
ATOM 10205 C CA . PRO B 1 464 ? 30.609 11.32 11.484 1 88.5 464 PRO B CA 1
ATOM 10206 C C . PRO B 1 464 ? 29.469 12.266 11.844 1 88.5 464 PRO B C 1
ATOM 10208 O O . PRO B 1 464 ? 29.5 12.922 12.891 1 88.5 464 PRO B O 1
ATOM 10211 N N . ALA B 1 465 ? 28.516 12.352 10.969 1 89.31 465 ALA B N 1
ATOM 10212 C CA . ALA B 1 465 ? 27.328 13.172 11.203 1 89.31 465 ALA B CA 1
ATOM 10213 C C . ALA B 1 465 ? 26.422 12.531 12.242 1 89.31 465 ALA B C 1
ATOM 10215 O O . ALA B 1 465 ? 26 11.383 12.086 1 89.31 465 ALA B O 1
ATOM 10216 N N . VAL B 1 466 ? 26.156 13.258 13.305 1 92.06 466 VAL B N 1
ATOM 10217 C CA . VAL B 1 466 ? 25.234 12.797 14.352 1 92.06 466 VAL B CA 1
ATOM 10218 C C . VAL B 1 466 ? 24.234 13.891 14.68 1 92.06 466 VAL B C 1
ATOM 10220 O O . VAL B 1 466 ? 24.578 15.078 14.727 1 92.06 466 VAL B O 1
ATOM 10223 N N . GLN B 1 467 ? 23.016 13.516 14.727 1 91.69 467 GLN B N 1
ATOM 10224 C CA . GLN B 1 467 ? 21.969 14.422 15.195 1 91.69 467 GLN B CA 1
ATOM 10225 C C . GLN B 1 467 ? 21.297 13.875 16.453 1 91.69 467 GLN B C 1
ATOM 10227 O O . GLN B 1 467 ? 21.109 12.664 16.594 1 91.69 467 GLN B O 1
ATOM 10232 N N . CYS B 1 468 ? 21.031 14.773 17.406 1 94.31 468 CYS B N 1
ATOM 10233 C CA . CYS B 1 468 ? 20.438 14.359 18.672 1 94.31 468 CYS B CA 1
ATOM 10234 C C . CYS B 1 468 ? 19.141 15.102 18.922 1 94.31 468 CYS B C 1
ATOM 10236 O O . CYS B 1 468 ? 18.969 16.25 18.5 1 94.31 468 CYS B O 1
ATOM 10238 N N . GLY B 1 469 ? 18.234 14.438 19.5 1 95.06 469 GLY B N 1
ATOM 10239 C CA . GLY B 1 469 ? 16.938 14.992 19.859 1 95.06 469 GLY B CA 1
ATOM 10240 C C . GLY B 1 469 ? 16.156 14.141 20.844 1 95.06 469 GLY B C 1
ATOM 10241 O O . GLY B 1 469 ? 16.719 13.242 21.469 1 95.06 469 GLY B O 1
ATOM 10242 N N . SER B 1 470 ? 14.93 14.539 21.109 1 96.5 470 SER B N 1
ATOM 10243 C CA . SER B 1 470 ? 14.094 13.836 22.078 1 96.5 470 SER B CA 1
ATOM 10244 C C . SER B 1 470 ? 12.93 13.133 21.391 1 96.5 470 SER B C 1
ATOM 10246 O O . SER B 1 470 ? 12.438 13.594 20.344 1 96.5 470 SER B O 1
ATOM 10248 N N . VAL B 1 471 ? 12.547 11.977 21.953 1 96.94 471 VAL B N 1
ATOM 10249 C CA . VAL B 1 471 ? 11.375 11.219 21.5 1 96.94 471 VAL B CA 1
ATOM 10250 C C . VAL B 1 471 ? 10.453 10.961 22.688 1 96.94 471 VAL B C 1
ATOM 10252 O O . VAL B 1 471 ? 10.852 10.312 23.672 1 96.94 471 VAL B O 1
ATOM 10255 N N . LEU B 1 472 ? 9.32 11.602 22.641 1 97.38 472 LEU B N 1
ATOM 10256 C CA . LEU B 1 472 ? 8.242 11.203 23.547 1 97.38 472 LEU B CA 1
ATOM 10257 C C . LEU B 1 472 ? 7.352 10.156 22.891 1 97.38 472 LEU B C 1
ATOM 10259 O O . LEU B 1 472 ? 6.625 10.453 21.938 1 97.38 472 LEU B O 1
ATOM 10263 N N . GLY B 1 473 ? 7.391 8.969 23.391 1 96.06 473 GLY B N 1
ATOM 10264 C CA . GLY B 1 473 ? 6.672 7.859 22.781 1 96.06 473 GLY B CA 1
ATOM 10265 C C . GLY B 1 473 ? 5.164 7.984 22.906 1 96.06 473 GLY B C 1
ATOM 10266 O O . GLY B 1 473 ? 4.648 9.07 23.156 1 96.06 473 GLY B O 1
ATOM 10267 N N . THR B 1 474 ? 4.465 6.879 22.531 1 95.19 474 THR B N 1
ATOM 10268 C CA . THR B 1 474 ? 3.02 6.789 22.703 1 95.19 474 THR B CA 1
ATOM 10269 C C . THR B 1 474 ? 2.666 6.293 24.109 1 95.19 474 THR B C 1
ATOM 10271 O O . THR B 1 474 ? 3.541 5.844 24.844 1 95.19 474 THR B O 1
ATOM 10274 N N . PRO B 1 475 ? 1.396 6.5 24.406 1 93.25 475 PRO B N 1
ATOM 10275 C CA . PRO B 1 475 ? 1.01 5.953 25.719 1 93.25 475 PRO B CA 1
ATOM 10276 C C . PRO B 1 475 ? 1.293 4.457 25.828 1 93.25 475 PRO B C 1
ATOM 10278 O O . PRO B 1 475 ? 1.103 3.711 24.875 1 93.25 475 PRO B O 1
ATOM 10281 N N . LEU B 1 476 ? 1.785 4.047 27 1 88.06 476 LEU B N 1
ATOM 10282 C CA . LEU B 1 476 ? 2.186 2.668 27.25 1 88.06 476 LEU B CA 1
ATOM 10283 C C . LEU B 1 476 ? 0.965 1.758 27.359 1 88.06 476 LEU B C 1
ATOM 10285 O O . LEU B 1 476 ? 1.065 0.55 27.125 1 88.06 476 LEU B O 1
ATOM 10289 N N . GLN B 1 477 ? -0.136 2.354 27.625 1 77.5 477 GLN B N 1
ATOM 10290 C CA . GLN B 1 477 ? -1.37 1.582 27.734 1 77.5 477 GLN B CA 1
ATOM 10291 C C . GLN B 1 477 ? -1.939 1.268 26.359 1 77.5 477 GLN B C 1
ATOM 10293 O O . GLN B 1 477 ? -1.936 2.121 25.469 1 77.5 477 GLN B O 1
ATOM 10298 N N . PRO B 1 478 ? -2.215 0.043 26.172 1 63.56 478 PRO B N 1
ATOM 10299 C CA . PRO B 1 478 ? -2.721 -0.292 24.828 1 63.56 478 PRO B CA 1
ATOM 10300 C C . PRO B 1 478 ? -4.066 0.362 24.531 1 63.56 478 PRO B C 1
ATOM 10302 O O . PRO B 1 478 ? -4.961 0.363 25.375 1 63.56 478 PRO B O 1
ATOM 10305 N N . PRO B 1 479 ? -4.168 1.139 23.5 1 57.47 479 PRO B N 1
ATOM 10306 C CA . PRO B 1 479 ? -5.426 1.811 23.172 1 57.47 479 PRO B CA 1
ATOM 10307 C C . PRO B 1 479 ? -6.582 0.833 22.953 1 57.47 479 PRO B C 1
ATOM 10309 O O . PRO B 1 479 ? -7.742 1.182 23.188 1 57.47 479 PRO B O 1
ATOM 10312 N N . ASN B 1 480 ? -6.348 -0.254 22.172 1 56.28 480 ASN B N 1
ATOM 10313 C CA . ASN B 1 480 ? -7.379 -0.993 21.453 1 56.28 480 ASN B CA 1
ATOM 10314 C C . ASN B 1 480 ? -7.875 -2.189 22.266 1 56.28 480 ASN B C 1
ATOM 10316 O O . ASN B 1 480 ? -8.703 -2.965 21.781 1 56.28 480 ASN B O 1
ATOM 10320 N N . GLN B 1 481 ? -7.473 -2.283 23.609 1 60.06 481 GLN B N 1
ATOM 10321 C CA . GLN B 1 481 ? -7.848 -3.639 24 1 60.06 481 GLN B CA 1
ATOM 10322 C C . GLN B 1 481 ? -9.164 -3.641 24.781 1 60.06 481 GLN B C 1
ATOM 10324 O O . GLN B 1 481 ? -9.383 -2.783 25.641 1 60.06 481 GLN B O 1
ATOM 10329 N N . ASN B 1 482 ? -9.93 -4.688 24.469 1 62.75 482 ASN B N 1
ATOM 10330 C CA . ASN B 1 482 ? -11.219 -5.219 24.906 1 62.75 482 ASN B CA 1
ATOM 10331 C C . ASN B 1 482 ? -11.875 -4.316 25.938 1 62.75 482 ASN B C 1
ATOM 10333 O O . ASN B 1 482 ? -11.641 -4.48 27.141 1 62.75 482 ASN B O 1
ATOM 10337 N N . ILE B 1 483 ? -12.445 -3.254 25.375 1 73.44 483 ILE B N 1
ATOM 10338 C CA . ILE B 1 483 ? -13.109 -2.352 26.312 1 73.44 483 ILE B CA 1
ATOM 10339 C C . ILE B 1 483 ? -14.484 -2.91 26.672 1 73.44 483 ILE B C 1
ATOM 10341 O O . ILE B 1 483 ? -15.133 -3.566 25.859 1 73.44 483 ILE B O 1
ATOM 10345 N N . SER B 1 484 ? -14.742 -2.934 27.938 1 77.75 484 SER B N 1
ATOM 10346 C CA . SER B 1 484 ? -16.031 -3.377 28.438 1 77.75 484 SER B CA 1
ATOM 10347 C C . SER B 1 484 ? -16.641 -2.357 29.406 1 77.75 484 SER B C 1
ATOM 10349 O O . SER B 1 484 ? -15.914 -1.557 30 1 77.75 484 SER B O 1
ATOM 10351 N N . ALA B 1 485 ? -17.906 -2.391 29.422 1 78.19 485 ALA B N 1
ATOM 10352 C CA . ALA B 1 485 ? -18.625 -1.479 30.312 1 78.19 485 ALA B CA 1
ATOM 10353 C C . ALA B 1 485 ? -18.25 -1.741 31.766 1 78.19 485 ALA B C 1
ATOM 10355 O O . ALA B 1 485 ? -18.203 -0.815 32.594 1 78.19 485 ALA B O 1
ATOM 10356 N N . SER B 1 486 ? -17.906 -2.98 32.125 1 77.44 486 SER B N 1
ATOM 10357 C CA . SER B 1 486 ? -17.594 -3.357 33.5 1 77.44 486 SER B CA 1
ATOM 10358 C C . SER B 1 486 ? -16.25 -2.814 33.938 1 77.44 486 SER B C 1
ATOM 10360 O O . SER B 1 486 ? -16.031 -2.564 35.125 1 77.44 486 SER B O 1
ATOM 10362 N N . THR B 1 487 ? -15.438 -2.615 32.969 1 76.19 487 THR B N 1
ATOM 10363 C CA . THR B 1 487 ? -14.086 -2.188 33.312 1 76.19 487 THR B CA 1
ATOM 10364 C C . THR B 1 487 ? -13.938 -0.676 33.156 1 76.19 487 THR B C 1
ATOM 10366 O O . THR B 1 487 ? -12.906 -0.107 33.531 1 76.19 487 THR B O 1
ATOM 10369 N N . TYR B 1 488 ? -15.039 -0.12 32.656 1 83.75 488 TYR B N 1
ATOM 10370 C CA . TYR B 1 488 ? -14.977 1.329 32.5 1 83.75 488 TYR B CA 1
ATOM 10371 C C . TYR B 1 488 ? -15.195 2.031 33.844 1 83.75 488 TYR B C 1
ATOM 10373 O O . TYR B 1 488 ? -16.234 1.849 34.5 1 83.75 488 TYR B O 1
ATOM 10381 N N . THR B 1 489 ? -14.172 2.834 34.438 1 80.88 489 THR B N 1
ATOM 10382 C CA . THR B 1 489 ? -14.242 3.486 35.75 1 80.88 489 THR B CA 1
ATOM 10383 C C . THR B 1 489 ? -14.445 4.988 35.594 1 80.88 489 THR B C 1
ATOM 10385 O O . THR B 1 489 ? -14.625 5.703 36.562 1 80.88 489 THR B O 1
ATOM 10388 N N . GLY B 1 490 ? -14.375 5.492 34.406 1 82.19 490 GLY B N 1
ATOM 10389 C CA . GLY B 1 490 ? -14.453 6.93 34.219 1 82.19 490 GLY B CA 1
ATOM 10390 C C . GLY B 1 490 ? -13.117 7.629 34.375 1 82.19 490 GLY B C 1
ATOM 10391 O O . GLY B 1 490 ? -13 8.836 34.125 1 82.19 490 GLY B O 1
ATOM 10392 N N . ILE B 1 491 ? -12.164 6.93 34.938 1 86.38 491 ILE B N 1
ATOM 10393 C CA . ILE B 1 491 ? -10.82 7.469 35.094 1 86.38 491 ILE B CA 1
ATOM 10394 C C . ILE B 1 491 ? -9.859 6.781 34.125 1 86.38 491 ILE B C 1
ATOM 10396 O O . ILE B 1 491 ? -9.758 5.555 34.125 1 86.38 491 ILE B O 1
ATOM 10400 N N . GLU B 1 492 ? -9.289 7.559 33.312 1 84.88 492 GLU B N 1
ATOM 10401 C CA . GLU B 1 492 ? -8.281 7.055 32.375 1 84.88 492 GLU B CA 1
ATOM 10402 C C . GLU B 1 492 ? -6.93 7.719 32.625 1 84.88 492 GLU B C 1
ATOM 10404 O O . GLU B 1 492 ? -6.855 8.938 32.781 1 84.88 492 GLU B O 1
ATOM 10409 N N . THR B 1 493 ? -5.898 6.906 32.781 1 89.25 493 THR B N 1
ATOM 10410 C CA . THR B 1 493 ? -4.547 7.422 32.969 1 89.25 493 THR B CA 1
ATOM 10411 C C . THR B 1 493 ? -3.633 6.93 31.828 1 89.25 493 THR B C 1
ATOM 10413 O O . THR B 1 493 ? -3.566 5.727 31.562 1 89.25 493 THR B O 1
ATOM 10416 N N . TYR B 1 494 ? -2.994 7.848 31.234 1 92 494 TYR B N 1
ATOM 10417 C CA . TYR B 1 494 ? -2.053 7.551 30.156 1 92 494 TYR B CA 1
ATOM 10418 C C . TYR B 1 494 ? -0.654 8.047 30.5 1 92 494 TYR B C 1
ATOM 10420 O O . TYR B 1 494 ? -0.49 9.156 31 1 92 494 TYR B O 1
ATOM 10428 N N . GLN B 1 495 ? 0.287 7.199 30.312 1 94.94 495 GLN B N 1
ATOM 10429 C CA . GLN B 1 495 ? 1.672 7.562 30.594 1 94.94 495 GLN B CA 1
ATOM 10430 C C . GLN B 1 495 ? 2.555 7.359 29.375 1 94.94 495 GLN B C 1
ATOM 10432 O O . GLN B 1 495 ? 2.414 6.367 28.656 1 94.94 495 GLN 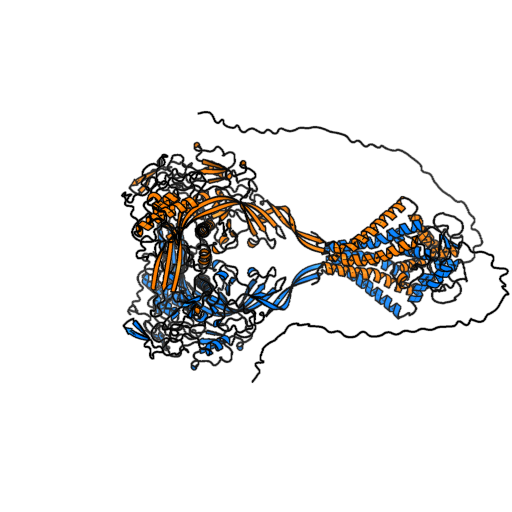B O 1
ATOM 10437 N N . LYS B 1 496 ? 3.414 8.328 29.125 1 96.5 496 LYS B N 1
ATOM 10438 C CA . LYS B 1 496 ? 4.367 8.281 28.016 1 96.5 496 LYS B CA 1
ATOM 10439 C C . LYS B 1 496 ? 5.801 8.43 28.516 1 96.5 496 LYS B C 1
ATOM 10441 O O . LYS B 1 496 ? 6.082 9.289 29.359 1 96.5 496 LYS B O 1
ATOM 10446 N N . ASN B 1 497 ? 6.684 7.629 28.031 1 97.5 497 ASN B N 1
ATOM 10447 C CA . ASN B 1 497 ? 8.086 7.742 28.391 1 97.5 497 ASN B CA 1
ATOM 10448 C C . ASN B 1 497 ? 8.828 8.734 27.5 1 97.5 497 ASN B C 1
ATOM 10450 O O . ASN B 1 497 ? 8.539 8.828 26.312 1 97.5 497 ASN B O 1
ATOM 10454 N N . LEU B 1 498 ? 9.773 9.438 28.109 1 97.94 498 LEU B N 1
ATOM 10455 C CA . LEU B 1 498 ? 10.609 10.391 27.391 1 97.94 498 LEU B CA 1
ATOM 10456 C C . LEU B 1 498 ? 12 9.82 27.141 1 97.94 498 LEU B C 1
ATOM 10458 O O . LEU B 1 498 ? 12.688 9.414 28.094 1 97.94 498 LEU B O 1
ATOM 10462 N N . TYR B 1 499 ? 12.422 9.852 25.891 1 98.38 499 TYR B N 1
ATOM 10463 C CA . TYR B 1 499 ? 13.727 9.328 25.5 1 98.38 499 TYR B CA 1
ATOM 10464 C C . TYR B 1 499 ? 14.578 10.406 24.844 1 98.38 499 TYR B C 1
ATOM 10466 O O . TYR B 1 499 ? 14.047 11.305 24.172 1 98.38 499 TYR B O 1
ATOM 10474 N N . ILE B 1 500 ? 15.875 10.375 25.078 1 98.31 500 ILE B N 1
ATOM 10475 C CA . ILE B 1 500 ? 16.859 11.148 24.328 1 98.31 500 ILE B CA 1
ATOM 10476 C C . ILE B 1 500 ? 17.594 10.242 23.344 1 98.31 500 ILE B C 1
ATOM 10478 O O . ILE B 1 500 ? 18.047 9.156 23.703 1 98.31 500 ILE B O 1
ATOM 10482 N N . CYS B 1 501 ? 17.641 10.68 22.094 1 98.31 501 CYS B N 1
ATOM 10483 C CA . CYS B 1 501 ? 18.172 9.805 21.062 1 98.31 501 CYS B CA 1
ATOM 10484 C C . CYS B 1 501 ? 19.312 10.469 20.312 1 98.31 501 CYS B C 1
ATOM 10486 O O . CYS B 1 501 ? 19.406 11.695 20.266 1 98.31 501 CYS B O 1
ATOM 10488 N N . ALA B 1 502 ? 20.219 9.68 19.812 1 97.62 502 ALA B N 1
ATOM 10489 C CA . ALA B 1 502 ? 21.281 10.039 18.891 1 97.62 502 ALA B CA 1
ATOM 10490 C C . ALA B 1 502 ? 21.188 9.227 17.594 1 97.62 502 ALA B C 1
ATOM 10492 O O . ALA B 1 502 ? 21.078 8 17.641 1 97.62 502 ALA B O 1
ATOM 10493 N N . SER B 1 503 ? 21.156 9.953 16.469 1 96.56 503 SER B N 1
ATOM 10494 C CA . SER B 1 503 ? 20.969 9.312 15.172 1 96.56 503 SER B CA 1
ATOM 10495 C C . SER B 1 503 ? 22.125 9.625 14.227 1 96.56 503 SER B C 1
ATOM 10497 O O . SER B 1 503 ? 22.641 10.742 14.227 1 96.56 503 SER B O 1
ATOM 10499 N N . ALA B 1 504 ? 22.5 8.656 13.461 1 95.94 504 ALA B N 1
ATOM 10500 C CA . ALA B 1 504 ? 23.516 8.789 12.422 1 95.94 504 ALA B CA 1
ATOM 10501 C C . ALA B 1 504 ? 23.172 7.949 11.195 1 95.94 504 ALA B C 1
ATOM 10503 O O . ALA B 1 504 ? 22.156 7.25 11.188 1 95.94 504 ALA B O 1
ATOM 10504 N N . VAL B 1 505 ? 23.953 8.133 10.125 1 96.06 505 VAL B N 1
ATOM 10505 C CA . VAL B 1 505 ? 23.719 7.395 8.891 1 96.06 505 VAL B CA 1
ATOM 10506 C C . VAL B 1 505 ? 24.984 6.641 8.492 1 96.06 505 VAL B C 1
ATOM 10508 O O . VAL B 1 505 ? 26.094 7.184 8.578 1 96.06 505 VAL B O 1
ATOM 10511 N N . ARG B 1 506 ? 24.812 5.434 8.125 1 96.31 506 ARG B N 1
ATOM 10512 C CA . ARG B 1 506 ? 25.953 4.633 7.723 1 96.31 506 ARG B CA 1
ATOM 10513 C C . ARG B 1 506 ? 25.734 4.008 6.352 1 96.31 506 ARG B C 1
ATOM 10515 O O . ARG B 1 506 ? 24.609 3.621 6.012 1 96.31 506 ARG B O 1
ATOM 10522 N N . ALA B 1 507 ? 26.781 3.93 5.551 1 97.19 507 ALA B N 1
ATOM 10523 C CA . ALA B 1 507 ? 26.781 3.293 4.238 1 97.19 507 ALA B CA 1
ATOM 10524 C C . ALA B 1 507 ? 27.516 1.951 4.281 1 97.19 507 ALA B C 1
ATOM 10526 O O . ALA B 1 507 ? 28.531 1.809 4.969 1 97.19 507 ALA B O 1
ATOM 10527 N N . SER B 1 508 ? 26.953 0.96 3.625 1 97.88 508 SER B N 1
ATOM 10528 C CA . SER B 1 508 ? 27.562 -0.366 3.516 1 97.88 508 SER B CA 1
ATOM 10529 C C . SER B 1 508 ? 27.109 -1.07 2.24 1 97.88 508 SER B C 1
ATOM 10531 O O . SER B 1 508 ? 26.344 -0.513 1.454 1 97.88 508 SER B O 1
ATOM 10533 N N . ILE B 1 509 ? 27.719 -2.182 2.018 1 97.31 509 ILE B N 1
ATOM 10534 C CA . ILE B 1 509 ? 27.281 -3.057 0.934 1 97.31 509 ILE B CA 1
ATOM 10535 C C . ILE B 1 509 ? 26.531 -4.258 1.511 1 97.31 509 ILE B C 1
ATOM 10537 O O . ILE B 1 509 ? 27.031 -4.926 2.422 1 97.31 509 ILE B O 1
ATOM 10541 N N . LYS B 1 510 ? 25.344 -4.449 1.021 1 97.69 510 LYS B N 1
ATOM 10542 C CA . LYS B 1 510 ? 24.562 -5.617 1.432 1 97.69 510 LYS B CA 1
ATOM 10543 C C . LYS B 1 510 ? 24.344 -6.566 0.259 1 97.69 510 LYS B C 1
ATOM 10545 O O . LYS B 1 510 ? 24.234 -6.129 -0.889 1 97.69 510 LYS B O 1
ATOM 10550 N N . THR B 1 511 ? 24.297 -7.855 0.599 1 96.25 511 THR B N 1
ATOM 10551 C CA . THR B 1 511 ? 23.922 -8.875 -0.382 1 96.25 511 THR B CA 1
ATOM 10552 C C . THR B 1 511 ? 22.438 -9.188 -0.307 1 96.25 511 THR B C 1
ATOM 10554 O O . THR B 1 511 ? 21.938 -9.648 0.724 1 96.25 511 THR B O 1
ATOM 10557 N N . VAL B 1 512 ? 21.75 -8.922 -1.422 1 96.19 512 VAL B N 1
ATOM 10558 C CA . VAL B 1 512 ? 20.297 -9.102 -1.463 1 96.19 512 VAL B CA 1
ATOM 10559 C C . VAL B 1 512 ? 19.953 -10.281 -2.365 1 96.19 512 VAL B C 1
ATOM 10561 O O . VAL B 1 512 ? 20.469 -10.391 -3.479 1 96.19 512 VAL B O 1
ATOM 10564 N N . THR B 1 513 ? 19.109 -11.172 -1.859 1 96.06 513 THR B N 1
ATOM 10565 C CA . THR B 1 513 ? 18.594 -12.289 -2.646 1 96.06 513 THR B CA 1
ATOM 10566 C C . THR B 1 513 ? 17.25 -11.93 -3.283 1 96.06 513 THR B C 1
ATOM 10568 O O . THR B 1 513 ? 16.312 -11.562 -2.586 1 96.06 513 THR B O 1
ATOM 10571 N N . PHE B 1 514 ? 17.203 -12.109 -4.578 1 95.06 514 PHE B N 1
ATOM 10572 C CA . PHE B 1 514 ? 15.992 -11.812 -5.328 1 95.06 514 PHE B CA 1
ATOM 10573 C C . PHE B 1 514 ? 15.32 -13.094 -5.812 1 95.06 514 PHE B C 1
ATOM 10575 O O . PHE B 1 514 ? 15.992 -14.094 -6.062 1 95.06 514 PHE B O 1
ATOM 10582 N N . ARG B 1 515 ? 14.031 -12.977 -5.848 1 94.62 515 ARG B N 1
ATOM 10583 C CA . ARG B 1 515 ? 13.211 -14.031 -6.422 1 94.62 515 ARG B CA 1
ATOM 10584 C C . ARG B 1 515 ? 12.258 -13.477 -7.48 1 94.62 515 ARG B C 1
ATOM 10586 O O . ARG B 1 515 ? 11.664 -12.414 -7.289 1 94.62 515 ARG B O 1
ATOM 10593 N N . TYR B 1 516 ? 12.219 -14.125 -8.578 1 93.62 516 TYR B N 1
ATOM 10594 C CA . TYR B 1 516 ? 11.344 -13.742 -9.68 1 93.62 516 TYR B CA 1
ATOM 10595 C C . TYR B 1 516 ? 10.398 -14.883 -10.039 1 93.62 516 TYR B C 1
ATOM 10597 O O . TYR B 1 516 ? 10.828 -16.016 -10.227 1 93.62 516 TYR B O 1
ATOM 10605 N N . ASN B 1 517 ? 9.031 -14.445 -10.148 1 88.44 517 ASN B N 1
ATOM 10606 C CA . ASN B 1 517 ? 8.016 -15.383 -10.625 1 88.44 517 ASN B CA 1
ATOM 10607 C C . ASN B 1 517 ? 7.797 -15.258 -12.133 1 88.44 517 ASN B C 1
ATOM 10609 O O . ASN B 1 517 ? 7.496 -14.172 -12.633 1 88.44 517 ASN B O 1
ATOM 10613 N N . GLY B 1 518 ? 7.824 -16.219 -12.852 1 81.94 518 GLY B N 1
ATOM 10614 C CA . GLY B 1 518 ? 7.836 -16.234 -14.305 1 81.94 518 GLY B CA 1
ATOM 10615 C C . GLY B 1 518 ? 6.465 -16.016 -14.914 1 81.94 518 GLY B C 1
ATOM 10616 O O . GLY B 1 518 ? 6.309 -16.047 -16.141 1 81.94 518 GLY B O 1
ATOM 10617 N N . THR B 1 519 ? 5.379 -15.75 -14.188 1 73.94 519 THR B N 1
ATOM 10618 C CA . THR B 1 519 ? 4.016 -15.625 -14.688 1 73.94 519 THR B CA 1
ATOM 10619 C C . THR B 1 519 ? 3.85 -14.336 -15.484 1 73.94 519 THR B C 1
ATOM 10621 O O . THR B 1 519 ? 2.754 -14.031 -15.961 1 73.94 519 THR B O 1
ATOM 10624 N N . GLY B 1 520 ? 4.945 -13.695 -15.859 1 72.38 520 GLY B N 1
ATOM 10625 C CA . GLY B 1 520 ? 4.883 -12.484 -16.656 1 72.38 520 GLY B CA 1
ATOM 10626 C C . GLY B 1 520 ? 5.988 -11.5 -16.344 1 72.38 520 GLY B C 1
ATOM 10627 O O . GLY B 1 520 ? 6.582 -11.555 -15.258 1 72.38 520 GLY B O 1
ATOM 10628 N N . ALA B 1 521 ? 6.223 -10.75 -17.344 1 76.69 521 ALA B N 1
ATOM 10629 C CA . ALA B 1 521 ? 7.258 -9.734 -17.188 1 76.69 521 ALA B CA 1
ATOM 10630 C C . ALA B 1 521 ? 6.719 -8.5 -16.469 1 76.69 521 ALA B C 1
ATOM 10632 O O . ALA B 1 521 ? 6.594 -7.43 -17.062 1 76.69 521 ALA B O 1
ATOM 10633 N N . GLN B 1 522 ? 6.449 -8.703 -15.188 1 87.06 522 GLN B N 1
ATOM 10634 C CA . GLN B 1 522 ? 5.832 -7.625 -14.422 1 87.06 522 GLN B CA 1
ATOM 10635 C C . GLN B 1 522 ? 6.641 -7.301 -13.172 1 87.06 522 GLN B C 1
ATOM 10637 O O . GLN B 1 522 ? 7.254 -8.188 -12.578 1 87.06 522 GLN B O 1
ATOM 10642 N N . PHE B 1 523 ? 6.594 -6.016 -12.789 1 90.25 523 PHE B N 1
ATOM 10643 C CA . PHE B 1 523 ? 7.27 -5.5 -11.609 1 90.25 523 PHE B CA 1
ATOM 10644 C C . PHE B 1 523 ? 6.824 -6.25 -10.359 1 90.25 523 PHE B C 1
ATOM 10646 O O . PHE B 1 523 ? 7.633 -6.523 -9.469 1 90.25 523 PHE B O 1
ATOM 10653 N N . GLY B 1 524 ? 5.605 -6.676 -10.352 1 88.5 524 GLY B N 1
ATOM 10654 C CA . GLY B 1 524 ? 5.031 -7.324 -9.18 1 88.5 524 GLY B CA 1
ATOM 10655 C C . GLY B 1 524 ? 5.539 -8.742 -8.977 1 88.5 524 GLY B C 1
ATOM 10656 O O . GLY B 1 524 ? 5.387 -9.305 -7.891 1 88.5 524 GLY B O 1
ATOM 10657 N N . ASN B 1 525 ? 6.246 -9.273 -9.93 1 91.38 525 ASN B N 1
ATOM 10658 C CA . ASN B 1 525 ? 6.762 -10.633 -9.844 1 91.38 525 ASN B CA 1
ATOM 10659 C C . ASN B 1 525 ? 8.18 -10.664 -9.281 1 91.38 525 ASN B C 1
ATOM 10661 O O . ASN B 1 525 ? 8.758 -11.734 -9.094 1 91.38 525 ASN B O 1
ATOM 10665 N N . LEU B 1 526 ? 8.742 -9.547 -9.062 1 94.5 526 LEU B N 1
ATOM 10666 C CA . LEU B 1 526 ? 10.062 -9.406 -8.469 1 94.5 526 LEU B CA 1
ATOM 10667 C C . LEU B 1 526 ? 9.969 -9.156 -6.973 1 94.5 526 LEU B C 1
ATOM 10669 O O . LEU B 1 526 ? 9.211 -8.297 -6.527 1 94.5 526 LEU B O 1
ATOM 10673 N N . GLU B 1 527 ? 10.719 -9.953 -6.203 1 94.12 527 GLU B N 1
ATOM 10674 C CA . GLU B 1 527 ? 10.719 -9.781 -4.754 1 94.12 527 GLU B CA 1
ATOM 10675 C C . GLU B 1 527 ? 12.125 -9.883 -4.184 1 94.12 527 GLU B C 1
ATOM 10677 O O . GLU B 1 527 ? 12.93 -10.688 -4.648 1 94.12 527 GLU B O 1
ATOM 10682 N N . ALA B 1 528 ? 12.445 -8.961 -3.275 1 96.06 528 ALA B N 1
ATOM 10683 C CA . ALA B 1 528 ? 13.641 -9.133 -2.451 1 96.06 528 ALA B CA 1
ATOM 10684 C C . ALA B 1 528 ? 13.344 -9.969 -1.213 1 96.06 528 ALA B C 1
ATOM 10686 O O . ALA B 1 528 ? 12.617 -9.531 -0.321 1 96.06 528 ALA B O 1
ATOM 10687 N N . VAL B 1 529 ? 13.961 -11.094 -1.116 1 93.88 529 VAL B N 1
ATOM 10688 C CA . VAL B 1 529 ? 13.555 -12.078 -0.113 1 93.88 529 VAL B CA 1
ATOM 10689 C C . VAL B 1 529 ? 14.453 -11.961 1.117 1 93.88 529 VAL B C 1
ATOM 10691 O O . VAL B 1 529 ? 14 -12.164 2.246 1 93.88 529 VAL B O 1
ATOM 10694 N N . HIS B 1 530 ? 15.727 -11.648 0.868 1 94.62 530 HIS B N 1
ATOM 10695 C CA . HIS B 1 530 ? 16.656 -11.625 1.988 1 94.62 530 HIS B CA 1
ATOM 10696 C C . HIS B 1 530 ? 17.719 -10.547 1.798 1 94.62 530 HIS B C 1
ATOM 10698 O O . HIS B 1 530 ? 18.234 -10.359 0.69 1 94.62 530 HIS B O 1
ATOM 10704 N N . ILE B 1 531 ? 17.984 -9.82 2.865 1 97 531 ILE B N 1
ATOM 10705 C CA . ILE B 1 531 ? 19.016 -8.789 2.906 1 97 531 ILE B CA 1
ATOM 10706 C C . ILE B 1 531 ? 20.031 -9.117 3.996 1 97 531 ILE B C 1
ATOM 10708 O O . ILE B 1 531 ? 19.672 -9.266 5.164 1 97 531 ILE B O 1
ATOM 10712 N N . ALA B 1 532 ? 21.281 -9.227 3.627 1 96.06 532 ALA B N 1
ATOM 10713 C CA . ALA B 1 532 ? 22.344 -9.531 4.586 1 96.06 532 ALA B CA 1
ATOM 10714 C C . ALA B 1 532 ? 23.594 -8.695 4.312 1 96.06 532 ALA B C 1
ATOM 10716 O O . ALA B 1 532 ? 23.812 -8.25 3.184 1 96.06 532 ALA B O 1
ATOM 10717 N N . ASP B 1 533 ? 24.344 -8.469 5.371 1 96.5 533 ASP B N 1
ATOM 10718 C CA . ASP B 1 533 ? 25.625 -7.801 5.18 1 96.5 533 ASP B CA 1
ATOM 10719 C C . ASP B 1 533 ? 26.562 -8.641 4.309 1 96.5 533 ASP B C 1
ATOM 10721 O O . ASP B 1 533 ? 26.594 -9.867 4.43 1 96.5 533 ASP B O 1
ATOM 10725 N N . LYS B 1 534 ? 27.219 -7.953 3.441 1 96.44 534 LYS B N 1
ATOM 10726 C CA . LYS B 1 534 ? 28.203 -8.664 2.623 1 96.44 534 LYS B CA 1
ATOM 10727 C C . LYS B 1 534 ? 29.312 -9.242 3.482 1 96.44 534 LYS B C 1
ATOM 10729 O O . LYS B 1 534 ? 29.812 -8.578 4.395 1 96.44 534 LYS B O 1
ATOM 10734 N N . VAL B 1 535 ? 29.688 -10.477 3.221 1 95.25 535 VAL B N 1
ATOM 10735 C CA . VAL B 1 535 ? 30.781 -11.133 3.924 1 95.25 535 VAL B CA 1
ATOM 10736 C C . VAL B 1 535 ? 32.062 -11.039 3.094 1 95.25 535 VAL B C 1
ATOM 10738 O O . VAL B 1 535 ? 32.094 -11.453 1.933 1 95.25 535 VAL B O 1
ATOM 10741 N N . TYR B 1 536 ? 33 -10.43 3.703 1 95.69 536 TYR B N 1
ATOM 10742 C CA . TYR B 1 536 ? 34.281 -10.242 3.018 1 95.69 536 TYR B CA 1
ATOM 10743 C C . TYR B 1 536 ? 35.281 -11.312 3.436 1 95.69 536 TYR B C 1
ATOM 10745 O O . TYR B 1 536 ? 35.344 -11.688 4.609 1 95.69 536 TYR B O 1
ATOM 10753 N N . ALA B 1 537 ? 36.156 -11.828 2.562 1 91.75 537 ALA B N 1
ATOM 10754 C CA . ALA B 1 537 ? 37.125 -12.906 2.812 1 91.75 537 ALA B CA 1
ATOM 10755 C C . ALA B 1 537 ? 38.25 -12.422 3.691 1 91.75 537 ALA B C 1
ATOM 10757 O O . ALA B 1 537 ? 38.75 -13.164 4.555 1 91.75 537 ALA B O 1
ATOM 10758 N N . ASP B 1 538 ? 38.781 -11.211 3.377 1 91.38 538 ASP B N 1
ATOM 10759 C CA . ASP B 1 538 ? 39.906 -10.656 4.129 1 91.38 538 ASP B CA 1
ATOM 10760 C C . ASP B 1 538 ? 39.75 -9.141 4.27 1 91.38 538 ASP B C 1
ATOM 10762 O O . ASP B 1 538 ? 38.812 -8.547 3.764 1 91.38 538 ASP B O 1
ATOM 10766 N N . GLU B 1 539 ? 40.656 -8.609 4.977 1 92.19 539 GLU B N 1
ATOM 10767 C CA . GLU B 1 539 ? 40.625 -7.172 5.242 1 92.19 539 GLU B CA 1
ATOM 10768 C C . GLU B 1 539 ? 40.844 -6.367 3.965 1 92.19 539 GLU B C 1
ATOM 10770 O O . GLU B 1 539 ? 40.312 -5.277 3.811 1 92.19 539 GLU B O 1
ATOM 10775 N N . MET B 1 540 ? 41.562 -6.906 3.076 1 91.12 540 MET B N 1
ATOM 10776 C CA . MET B 1 540 ? 41.906 -6.188 1.849 1 91.12 540 MET B CA 1
ATOM 10777 C C . MET B 1 540 ? 40.75 -6.215 0.864 1 91.12 540 MET B C 1
ATOM 10779 O O . MET B 1 540 ? 40.688 -5.414 -0.072 1 91.12 540 MET B O 1
ATOM 10783 N N . SER B 1 541 ? 39.844 -7.129 1.132 1 92.25 541 SER B N 1
ATOM 10784 C CA . SER B 1 541 ? 38.688 -7.238 0.231 1 92.25 541 SER B CA 1
ATOM 10785 C C . SER B 1 541 ? 37.562 -6.277 0.63 1 92.25 541 SER B C 1
ATOM 10787 O O . SER B 1 541 ? 36.625 -6.066 -0.13 1 92.25 541 SER B O 1
ATOM 10789 N N . LYS B 1 542 ? 37.75 -5.664 1.704 1 95.88 542 LYS B N 1
ATOM 10790 C CA . LYS B 1 542 ? 36.781 -4.66 2.123 1 95.88 542 LYS B CA 1
ATOM 10791 C C . LYS B 1 542 ? 36.844 -3.426 1.227 1 95.88 542 LYS B C 1
ATOM 10793 O O . LYS B 1 542 ? 37.875 -3.131 0.642 1 95.88 542 LYS B O 1
ATOM 10798 N N . PRO B 1 543 ? 35.719 -2.805 1.116 1 95.94 543 PRO B N 1
ATOM 10799 C CA . PRO B 1 543 ? 35.75 -1.618 0.259 1 95.94 543 PRO B CA 1
ATOM 10800 C C . PRO B 1 543 ? 36.625 -0.5 0.829 1 95.94 543 PRO B C 1
ATOM 10802 O O . PRO B 1 543 ? 36.719 -0.361 2.051 1 95.94 543 PRO B O 1
ATOM 10805 N N . LEU B 1 544 ? 37.25 0.269 -0.092 1 96.75 544 LEU B N 1
ATOM 10806 C CA . LEU B 1 544 ? 38 1.475 0.263 1 96.75 544 LEU B CA 1
ATOM 10807 C C . LEU B 1 544 ? 37.125 2.713 0.115 1 96.75 544 LEU B C 1
ATOM 10809 O O . LEU B 1 544 ? 36.781 3.105 -1.002 1 96.75 544 LEU B O 1
ATOM 10813 N N . TRP B 1 545 ? 36.812 3.326 1.277 1 96.12 545 TRP B N 1
ATOM 10814 C CA . TRP B 1 545 ? 36 4.527 1.285 1 96.12 545 TRP B CA 1
ATOM 10815 C C . TRP B 1 545 ? 36.844 5.785 1.231 1 96.12 545 TRP B C 1
ATOM 10817 O O . TRP B 1 545 ? 37.906 5.848 1.869 1 96.12 545 TRP B O 1
ATOM 10827 N N . ALA B 1 546 ? 36.406 6.742 0.472 1 95.31 546 ALA B N 1
ATOM 10828 C CA . ALA B 1 546 ? 37.031 8.062 0.439 1 95.31 546 ALA B CA 1
ATOM 10829 C C . ALA B 1 546 ? 36.062 9.148 0.87 1 95.31 546 ALA B C 1
ATOM 10831 O O . ALA B 1 546 ? 34.875 9.094 0.531 1 95.31 546 ALA B O 1
ATOM 10832 N N . ALA B 1 547 ? 36.562 10.102 1.646 1 92.5 547 ALA B N 1
ATOM 10833 C CA . ALA B 1 547 ? 35.75 11.266 2.043 1 92.5 547 ALA B CA 1
ATOM 10834 C C . ALA B 1 547 ? 36.562 12.555 1.908 1 92.5 547 ALA B C 1
ATOM 10836 O O . ALA B 1 547 ? 37.75 12.586 2.227 1 92.5 547 ALA B O 1
ATOM 10837 N N . GLU B 1 548 ? 35.844 13.523 1.491 1 89.5 548 GLU B N 1
ATOM 10838 C CA . GLU B 1 548 ? 36.469 14.82 1.271 1 89.5 548 GLU B CA 1
ATOM 10839 C C . GLU B 1 548 ? 36.719 15.547 2.592 1 89.5 548 GLU B C 1
ATOM 10841 O O . GLU B 1 548 ? 36 15.312 3.576 1 89.5 548 GLU B O 1
ATOM 10846 N N . HIS B 1 549 ? 37.781 16.328 2.619 1 82.62 549 HIS B N 1
ATOM 10847 C CA . HIS B 1 549 ? 38.031 17.172 3.789 1 82.62 549 HIS B CA 1
ATOM 10848 C C . HIS B 1 549 ? 38.406 18.594 3.385 1 82.62 549 HIS B C 1
ATOM 10850 O O . HIS B 1 549 ? 38.844 18.812 2.248 1 82.62 549 HIS B O 1
ATOM 10856 N N . SER B 1 550 ? 38.219 19.656 4.223 1 70.88 550 SER B N 1
ATOM 10857 C CA . SER B 1 550 ? 38.469 21.062 3.918 1 70.88 550 SER B CA 1
ATOM 10858 C C . SER B 1 550 ? 39.875 21.469 4.332 1 70.88 550 SER B C 1
ATOM 10860 O O . SER B 1 550 ? 40.156 22.656 4.52 1 70.88 550 SER B O 1
ATOM 10862 N N . TYR B 1 551 ? 40.75 20.562 4.402 1 64.38 551 TYR B N 1
ATOM 10863 C CA . TYR B 1 551 ? 42.094 20.891 4.863 1 64.38 551 TYR B CA 1
ATOM 10864 C C . TYR B 1 551 ? 42.031 21.766 6.113 1 64.38 551 TYR B C 1
ATOM 10866 O O . TYR B 1 551 ? 41.25 21.484 7.039 1 64.38 551 TYR B O 1
ATOM 10874 N N . ASP B 1 552 ? 42.844 22.766 6.137 1 60.12 552 ASP B N 1
ATOM 10875 C CA . ASP B 1 552 ? 42.906 23.641 7.301 1 60.12 552 ASP B CA 1
ATOM 10876 C C . ASP B 1 552 ? 42 24.859 7.121 1 60.12 552 ASP B C 1
ATOM 10878 O O . ASP B 1 552 ? 42.062 25.812 7.906 1 60.12 552 ASP B O 1
ATOM 10882 N N . ARG B 1 553 ? 41.156 24.703 6.129 1 61.38 553 ARG B N 1
ATOM 10883 C CA . ARG B 1 553 ? 40.281 25.859 5.855 1 61.38 553 ARG B CA 1
ATOM 10884 C C . ARG B 1 553 ? 38.875 25.625 6.355 1 61.38 553 ARG B C 1
ATOM 10886 O O . ARG B 1 553 ? 38.344 24.516 6.258 1 61.38 553 ARG B O 1
ATOM 10893 N N . ALA B 1 554 ? 38.375 26.609 7.027 1 63.31 554 ALA B N 1
ATOM 10894 C CA . ALA B 1 554 ? 36.938 26.594 7.398 1 63.31 554 ALA B CA 1
ATOM 10895 C C . ALA B 1 554 ? 36.062 26.812 6.176 1 63.31 554 ALA B C 1
ATOM 10897 O O . ALA B 1 554 ? 36.094 27.875 5.559 1 63.31 554 ALA B O 1
ATOM 10898 N N . MET B 1 555 ? 35.469 25.672 5.652 1 66.62 555 MET B N 1
ATOM 10899 C CA . MET B 1 555 ? 34.594 25.75 4.492 1 66.62 555 MET B CA 1
ATOM 10900 C C . MET B 1 555 ? 33.25 25.094 4.777 1 66.62 555 MET B C 1
ATOM 10902 O O . MET B 1 555 ? 33.188 24.125 5.531 1 66.62 555 MET B O 1
ATOM 10906 N N . ARG B 1 556 ? 32.25 25.75 4.172 1 72.44 556 ARG B N 1
ATOM 10907 C CA . ARG B 1 556 ? 30.922 25.172 4.277 1 72.44 556 ARG B CA 1
ATOM 10908 C C . ARG B 1 556 ? 30.547 24.406 3.012 1 72.44 556 ARG B C 1
ATOM 10910 O O . ARG B 1 556 ? 30.219 25 1.987 1 72.44 556 ARG B O 1
ATOM 10917 N N . PHE B 1 557 ? 30.688 23.141 3.1 1 78 557 PHE B N 1
ATOM 10918 C CA . PHE B 1 557 ? 30.328 22.312 1.957 1 78 557 PHE B CA 1
ATOM 10919 C C . PHE B 1 557 ? 29.906 20.922 2.408 1 78 557 PHE B C 1
ATOM 10921 O O . PHE B 1 557 ? 30.156 20.531 3.549 1 78 557 PHE B O 1
ATOM 10928 N N . ASP B 1 558 ? 29.203 20.219 1.609 1 82.75 558 ASP B N 1
ATOM 10929 C CA . ASP B 1 558 ? 28.875 18.812 1.817 1 82.75 558 ASP B CA 1
ATOM 10930 C C . ASP B 1 558 ? 29.984 17.906 1.282 1 82.75 558 ASP B C 1
ATOM 10932 O O . ASP B 1 558 ? 30.203 17.844 0.072 1 82.75 558 ASP B O 1
ATOM 10936 N N . PRO B 1 559 ? 30.656 17.25 2.211 1 86.88 559 PRO B N 1
ATOM 10937 C CA . PRO B 1 559 ? 31.766 16.422 1.745 1 86.88 559 PRO B CA 1
ATOM 10938 C C . PRO B 1 559 ? 31.344 15.305 0.804 1 86.88 559 PRO B C 1
ATOM 10940 O O . PRO B 1 559 ? 30.312 14.664 1.037 1 86.88 559 PRO B O 1
ATOM 10943 N N . LEU B 1 560 ? 32.125 15.094 -0.261 1 91 560 LEU B N 1
ATOM 10944 C CA . LEU B 1 560 ? 31.922 13.945 -1.132 1 91 560 LEU B CA 1
ATOM 10945 C C . LEU B 1 560 ? 32.406 12.664 -0.456 1 91 560 LEU B C 1
ATOM 10947 O O . LEU B 1 560 ? 33.375 12.68 0.299 1 91 560 LEU B O 1
ATOM 10951 N N . TRP B 1 561 ? 31.719 11.633 -0.7 1 94.44 561 TRP B N 1
ATOM 10952 C CA . TRP B 1 561 ? 32.094 10.336 -0.147 1 94.44 561 TRP B CA 1
ATOM 10953 C C . TRP B 1 561 ? 31.75 9.211 -1.117 1 94.44 561 TRP B C 1
ATOM 10955 O O . TRP B 1 561 ? 30.891 9.375 -1.994 1 94.44 561 TRP B O 1
ATOM 10965 N N . GLY B 1 562 ? 32.406 8.102 -1.035 1 95.31 562 GLY B N 1
ATOM 10966 C CA . GLY B 1 562 ? 32.125 6.949 -1.871 1 95.31 562 GLY B CA 1
ATOM 10967 C C . GLY B 1 562 ? 33.219 5.91 -1.875 1 95.31 562 GLY B C 1
ATOM 10968 O O . GLY B 1 562 ? 34.25 6.082 -1.201 1 95.31 562 GLY B O 1
ATOM 10969 N N . ILE B 1 563 ? 32.969 4.855 -2.557 1 95.88 563 ILE B N 1
ATOM 10970 C CA . ILE B 1 563 ? 33.938 3.781 -2.707 1 95.88 563 ILE B CA 1
ATOM 10971 C C . ILE B 1 563 ? 34.875 4.098 -3.869 1 95.88 563 ILE B C 1
ATOM 10973 O O . ILE B 1 563 ? 34.438 4.555 -4.926 1 95.88 563 ILE B O 1
ATOM 10977 N N . VAL B 1 564 ? 36.188 3.881 -3.635 1 95.5 564 VAL B N 1
ATOM 10978 C CA . VAL B 1 564 ? 37.188 4.152 -4.672 1 95.5 564 VAL B CA 1
ATOM 10979 C C . VAL B 1 564 ? 38.062 2.924 -4.867 1 95.5 564 VAL B C 1
ATOM 10981 O O . VAL B 1 564 ? 38.062 1.994 -4.059 1 95.5 564 VAL B O 1
ATOM 10984 N N . ASP B 1 565 ? 38.781 2.998 -5.969 1 93.5 565 ASP B N 1
ATOM 10985 C CA . ASP B 1 565 ? 39.656 1.891 -6.297 1 93.5 565 ASP B CA 1
ATOM 10986 C C . ASP B 1 565 ? 40.875 1.866 -5.371 1 93.5 565 ASP B C 1
ATOM 10988 O O . ASP B 1 565 ? 41.188 2.857 -4.699 1 93.5 565 ASP B O 1
ATOM 10992 N N . ASN B 1 566 ? 41.562 0.711 -5.359 1 92.69 566 ASN B N 1
ATOM 10993 C CA . ASN B 1 566 ? 42.688 0.493 -4.477 1 92.69 566 ASN B CA 1
ATOM 10994 C C . ASN B 1 566 ? 43.844 1.435 -4.809 1 92.69 566 ASN B C 1
ATOM 10996 O O . ASN B 1 566 ? 44.688 1.699 -3.965 1 92.69 566 ASN B O 1
ATOM 11000 N N . ARG B 1 567 ? 43.938 2.053 -5.977 1 92.38 567 ARG B N 1
ATOM 11001 C CA . ARG B 1 567 ? 45.031 2.943 -6.371 1 92.38 567 ARG B CA 1
ATOM 11002 C C . ARG B 1 567 ? 45 4.227 -5.551 1 92.38 567 ARG B C 1
ATOM 11004 O O . ARG B 1 567 ? 46 4.93 -5.461 1 92.38 567 ARG B O 1
ATOM 11011 N N . TYR B 1 568 ? 43.875 4.449 -4.859 1 94 568 TYR B N 1
ATOM 11012 C CA . TYR B 1 568 ? 43.75 5.688 -4.102 1 94 568 TYR B CA 1
ATOM 11013 C C . TYR B 1 568 ? 44 5.449 -2.619 1 94 568 TYR B C 1
ATOM 11015 O O . TYR B 1 568 ? 43.656 6.301 -1.783 1 94 568 TYR B O 1
ATOM 11023 N N . HIS B 1 569 ? 44.531 4.352 -2.205 1 92.19 569 HIS B N 1
ATOM 11024 C CA . HIS B 1 569 ? 44.719 3.975 -0.807 1 92.19 569 HIS B CA 1
ATOM 11025 C C . HIS B 1 569 ? 45.688 4.902 -0.1 1 92.19 569 HIS B C 1
ATOM 11027 O O . HIS B 1 569 ? 45.656 5.031 1.126 1 92.19 569 HIS B O 1
ATOM 11033 N N . THR B 1 570 ? 46.5 5.68 -0.816 1 88.25 570 THR B N 1
ATOM 11034 C CA . THR B 1 570 ? 47.531 6.512 -0.211 1 88.25 570 THR B CA 1
ATOM 11035 C C . THR B 1 570 ? 47.094 7.973 -0.154 1 88.25 570 THR B C 1
ATOM 11037 O O . THR B 1 570 ? 47.875 8.852 0.222 1 88.25 570 THR B O 1
ATOM 11040 N N . MET B 1 571 ? 45.875 8.18 -0.562 1 86.81 571 MET B N 1
ATOM 11041 C CA . MET B 1 571 ? 45.406 9.555 -0.508 1 86.81 571 MET B CA 1
ATOM 11042 C C . MET B 1 571 ? 45.281 10.039 0.935 1 86.81 571 MET B C 1
ATOM 11044 O O . MET B 1 571 ? 44.906 9.273 1.818 1 86.81 571 MET B O 1
ATOM 11048 N N . GLY B 1 572 ? 45.688 11.289 1.109 1 79.69 572 GLY B N 1
ATOM 11049 C CA . GLY B 1 572 ? 45.688 11.883 2.439 1 79.69 572 GLY B CA 1
ATOM 11050 C C . GLY B 1 572 ? 45.375 13.367 2.432 1 79.69 572 GLY B C 1
ATOM 11051 O O . GLY B 1 572 ? 44.562 13.836 1.633 1 79.69 572 GLY B O 1
ATOM 11052 N N . TYR B 1 573 ? 46 14.07 3.238 1 76.56 573 TYR B N 1
ATOM 11053 C CA . TYR B 1 573 ? 45.75 15.484 3.508 1 76.56 573 TYR B CA 1
ATOM 11054 C C . TYR B 1 573 ? 46 16.328 2.268 1 76.56 573 TYR B C 1
ATOM 11056 O O . TYR B 1 573 ? 45.219 17.203 1.927 1 76.56 573 TYR B O 1
ATOM 11064 N N . LYS B 1 574 ? 47.031 16.047 1.559 1 75.75 574 LYS B N 1
ATOM 11065 C CA . LYS B 1 574 ? 47.438 16.875 0.436 1 75.75 574 LYS B CA 1
ATOM 11066 C C . LYS B 1 574 ? 46.5 16.688 -0.763 1 75.75 574 LYS B C 1
ATOM 11068 O O . LYS B 1 574 ? 46.375 17.578 -1.602 1 75.75 574 LYS B O 1
ATOM 11073 N N . ASP B 1 575 ? 45.875 15.586 -0.755 1 80.56 575 ASP B N 1
ATOM 11074 C CA . ASP B 1 575 ? 45.031 15.258 -1.91 1 80.56 575 ASP B CA 1
ATOM 11075 C C . ASP B 1 575 ? 43.594 15.742 -1.707 1 80.56 575 ASP B C 1
ATOM 11077 O O . ASP B 1 575 ? 42.781 15.695 -2.633 1 80.56 575 ASP B O 1
ATOM 11081 N N . GLY B 1 576 ? 43.25 16.203 -0.51 1 82.44 576 GLY B N 1
ATOM 11082 C CA . GLY B 1 576 ? 41.938 16.703 -0.231 1 82.44 576 GLY B CA 1
ATOM 11083 C C . GLY B 1 576 ? 40.938 15.617 0.17 1 82.44 576 GLY B C 1
ATOM 11084 O O . GLY B 1 576 ? 39.75 15.883 0.338 1 82.44 576 GLY B O 1
ATOM 11085 N N . PHE B 1 577 ? 41.469 14.305 0.233 1 90 577 PHE B N 1
ATOM 11086 C CA . PHE B 1 577 ? 40.625 13.164 0.584 1 90 577 PHE B CA 1
ATOM 11087 C C . PHE B 1 577 ? 41.344 12.266 1.589 1 90 577 PHE B C 1
ATOM 11089 O O . PHE B 1 577 ? 42.562 12.102 1.54 1 90 577 PHE B O 1
ATOM 11096 N N . TYR B 1 578 ? 40.531 11.797 2.533 1 90 578 TYR B N 1
ATOM 11097 C CA . TYR B 1 578 ? 40.969 10.695 3.373 1 90 578 TYR B CA 1
ATOM 11098 C C . TYR B 1 578 ? 40.312 9.391 2.959 1 90 578 TYR B C 1
ATOM 11100 O O . TYR B 1 578 ? 39.188 9.383 2.469 1 90 578 TYR B O 1
ATOM 11108 N N . THR B 1 579 ? 41.031 8.297 3.088 1 92.62 579 THR B N 1
ATOM 11109 C CA . THR B 1 579 ? 40.5 6.992 2.727 1 92.62 579 THR B CA 1
ATOM 11110 C C . THR B 1 579 ? 40.469 6.062 3.934 1 92.62 579 THR B C 1
ATOM 11112 O O . THR B 1 579 ? 41.281 6.227 4.863 1 92.62 579 THR B O 1
ATOM 11115 N N . LEU B 1 580 ? 39.531 5.148 3.996 1 92.44 580 LEU B N 1
ATOM 11116 C CA . LEU B 1 580 ? 39.344 4.164 5.059 1 92.44 580 LEU B CA 1
ATOM 11117 C C . LEU B 1 580 ? 38.875 2.838 4.488 1 92.44 580 LEU B C 1
ATOM 11119 O O . LEU B 1 580 ? 37.875 2.799 3.762 1 92.44 580 LEU B O 1
ATOM 11123 N N . ARG B 1 581 ? 39.656 1.8 4.789 1 94.44 581 ARG B N 1
ATOM 11124 C CA . ARG B 1 581 ? 39.188 0.464 4.445 1 94.44 581 ARG B CA 1
ATOM 11125 C C . ARG B 1 581 ? 38.312 -0.112 5.562 1 94.44 581 ARG B C 1
ATOM 11127 O O . ARG B 1 581 ? 38.812 -0.347 6.672 1 94.44 581 ARG B O 1
ATOM 11134 N N . ALA B 1 582 ? 37.062 -0.243 5.281 1 94.75 582 ALA B N 1
ATOM 11135 C CA . ALA B 1 582 ? 36.125 -0.71 6.289 1 94.75 582 ALA B CA 1
ATOM 11136 C C . ALA B 1 582 ? 34.875 -1.31 5.641 1 94.75 582 ALA B C 1
ATOM 11138 O O . ALA B 1 582 ? 34.594 -1.054 4.465 1 94.75 582 ALA B O 1
ATOM 11139 N N . GLU B 1 583 ? 34.156 -2.139 6.41 1 96 583 GLU B N 1
ATOM 11140 C CA . GLU B 1 583 ? 32.906 -2.729 5.926 1 96 583 GLU B CA 1
ATOM 11141 C C . GLU B 1 583 ? 31.797 -1.681 5.82 1 96 583 GLU B C 1
ATOM 11143 O O . GLU B 1 583 ? 30.906 -1.803 4.984 1 96 583 GLU B O 1
ATOM 11148 N N . LYS B 1 584 ? 31.906 -0.782 6.73 1 95.88 584 LYS B N 1
ATOM 11149 C CA . LYS B 1 584 ? 30.875 0.261 6.801 1 95.88 584 LYS B CA 1
ATOM 11150 C C . LYS B 1 584 ? 31.516 1.64 6.961 1 95.88 584 LYS B C 1
ATOM 11152 O O . LYS B 1 584 ? 32.625 1.76 7.461 1 95.88 584 LYS B O 1
ATOM 11157 N N . LEU B 1 585 ? 30.844 2.637 6.488 1 96.31 585 LEU B N 1
ATOM 11158 C CA . LEU B 1 585 ? 31.281 4.023 6.629 1 96.31 585 LEU B CA 1
ATOM 11159 C C . LEU B 1 585 ? 30.188 4.871 7.285 1 96.31 585 LEU B C 1
ATOM 11161 O O . LEU B 1 585 ? 29.078 4.957 6.773 1 96.31 585 LEU B O 1
ATOM 11165 N N . TRP B 1 586 ? 30.578 5.469 8.414 1 95.38 586 TRP B N 1
ATOM 11166 C CA . TRP B 1 586 ? 29.719 6.535 8.922 1 95.38 586 TRP B CA 1
ATOM 11167 C C . TRP B 1 586 ? 29.891 7.805 8.094 1 95.38 586 TRP B C 1
ATOM 11169 O O . TRP B 1 586 ? 31 8.289 7.895 1 95.38 586 TRP B O 1
ATOM 11179 N N . LEU B 1 587 ? 28.812 8.32 7.57 1 93.56 587 LEU B N 1
ATOM 11180 C CA . LEU B 1 587 ? 28.891 9.477 6.684 1 93.56 587 LEU B CA 1
ATOM 11181 C C . LEU B 1 587 ? 29.391 10.703 7.438 1 93.56 587 LEU B C 1
ATOM 11183 O O . LEU B 1 587 ? 29.016 10.93 8.594 1 93.56 587 LEU B O 1
ATOM 11187 N N . PRO B 1 588 ? 30.203 11.406 6.793 1 88.44 588 PRO B N 1
ATOM 11188 C CA . PRO B 1 588 ? 30.797 12.578 7.449 1 88.44 588 PRO B CA 1
ATOM 11189 C C . PRO B 1 588 ? 29.781 13.695 7.684 1 88.44 588 PRO B C 1
ATOM 11191 O O . PRO B 1 588 ? 28.781 13.781 6.973 1 88.44 588 PRO B O 1
ATOM 11194 N N . THR B 1 589 ? 30.094 14.555 8.555 1 83.62 589 THR B N 1
ATOM 11195 C CA . THR B 1 589 ? 29.219 15.656 8.93 1 83.62 589 THR B CA 1
ATOM 11196 C C . THR B 1 589 ? 29.328 16.797 7.934 1 83.62 589 THR B C 1
ATOM 11198 O O . THR B 1 589 ? 30.266 16.828 7.117 1 83.62 589 THR B O 1
ATOM 11201 N N . SER B 1 590 ? 28.234 17.578 7.875 1 78.25 590 SER B N 1
ATOM 11202 C CA . SER B 1 590 ? 28.141 18.797 7.082 1 78.25 590 SER B CA 1
ATOM 11203 C C . SER B 1 590 ? 27.734 19.984 7.945 1 78.25 590 SER B C 1
ATOM 11205 O O . SER B 1 590 ? 27 19.812 8.922 1 78.25 590 SER B O 1
ATOM 11207 N N . PRO B 1 591 ? 28.328 21.141 7.66 1 69 591 PRO B N 1
ATOM 11208 C CA . PRO B 1 591 ? 27.875 22.312 8.406 1 69 591 PRO B CA 1
ATOM 11209 C C . PRO B 1 591 ? 26.375 22.547 8.281 1 69 591 PRO B C 1
ATOM 11211 O O . PRO B 1 591 ? 25.781 23.281 9.086 1 69 591 PRO B O 1
ATOM 11214 N N . PHE B 1 592 ? 25.844 21.938 7.324 1 65.88 592 PHE B N 1
ATOM 11215 C CA . PHE B 1 592 ? 24.422 22.141 7.07 1 65.88 592 PHE B CA 1
ATOM 11216 C C . PHE B 1 592 ? 23.562 21.297 8.016 1 65.88 592 PHE B C 1
ATOM 11218 O O . PHE B 1 592 ? 22.344 21.453 8.062 1 65.88 592 PHE B O 1
ATOM 11225 N N . LEU B 1 593 ? 24.125 20.5 8.734 1 70.25 593 LEU B N 1
ATOM 11226 C CA . LEU B 1 593 ? 23.422 19.688 9.719 1 70.25 593 LEU B CA 1
ATOM 11227 C C . LEU B 1 593 ? 22.672 20.594 10.711 1 70.25 593 LEU B C 1
ATOM 11229 O O . LEU B 1 593 ? 21.594 20.234 11.172 1 70.25 593 LEU B O 1
ATOM 11233 N N . THR B 1 594 ? 23.188 21.766 10.992 1 61.34 594 THR B N 1
ATOM 11234 C CA . THR B 1 594 ? 22.609 22.641 12.008 1 61.34 594 THR B CA 1
ATOM 11235 C C . THR B 1 594 ? 21.75 23.734 11.352 1 61.34 594 THR B C 1
ATOM 11237 O O . THR B 1 594 ? 20.984 24.406 12.031 1 61.34 594 THR B O 1
ATOM 11240 N N . GLY B 1 595 ? 22 24.125 10.195 1 55.03 595 GLY B N 1
ATOM 11241 C CA . GLY B 1 595 ? 21.297 25.25 9.578 1 55.03 595 GLY B CA 1
ATOM 11242 C C . GLY B 1 595 ? 19.875 24.906 9.188 1 55.03 595 GLY B C 1
ATOM 11243 O O . GLY B 1 595 ? 19.094 25.797 8.844 1 55.03 595 GLY B O 1
ATOM 11244 N N . ASN B 1 596 ? 19.203 24.047 9.914 1 52.22 596 ASN B N 1
ATOM 11245 C CA . ASN B 1 596 ? 17.812 23.609 9.852 1 52.22 596 ASN B CA 1
ATOM 11246 C C . ASN B 1 596 ? 17.188 23.953 8.508 1 52.22 596 ASN B C 1
ATOM 11248 O O . ASN B 1 596 ? 16.062 24.469 8.469 1 52.22 596 ASN B O 1
ATOM 11252 N N . PHE B 1 597 ? 18.047 24.016 7.461 1 51.38 597 PHE B N 1
ATOM 11253 C CA . PHE B 1 597 ? 17.391 24.406 6.215 1 51.38 597 PHE B CA 1
ATOM 11254 C C . PHE B 1 597 ? 16.5 23.297 5.695 1 51.38 597 PHE B C 1
ATOM 11256 O O . PHE B 1 597 ? 16.938 22.156 5.535 1 51.38 597 PHE B O 1
ATOM 11263 N N . GLY B 1 598 ? 15.5 22.875 6.34 1 47.41 598 GLY B N 1
ATOM 11264 C CA . GLY B 1 598 ? 14.492 21.891 5.965 1 47.41 598 GLY B CA 1
ATOM 11265 C C . GLY B 1 598 ? 14.781 21.219 4.637 1 47.41 598 GLY B C 1
ATOM 11266 O O . GLY B 1 598 ? 15.547 21.75 3.82 1 47.41 598 GLY B O 1
ATOM 11267 N N . GLU B 1 599 ? 14.867 19.922 4.516 1 51.56 599 GLU B N 1
ATOM 11268 C CA . GLU B 1 599 ? 15.055 19.172 3.275 1 51.56 599 GLU B CA 1
ATOM 11269 C C . GLU B 1 599 ? 14.141 19.703 2.17 1 51.56 599 GLU B C 1
ATOM 11271 O O . GLU B 1 599 ? 13.18 19.047 1.782 1 51.56 599 GLU B O 1
ATOM 11276 N N . SER B 1 600 ? 13.641 20.828 2.098 1 53.16 600 SER B N 1
ATOM 11277 C CA . SER B 1 600 ? 12.641 21.062 1.059 1 53.16 600 SER B CA 1
ATOM 11278 C C . SER B 1 600 ? 13.164 20.641 -0.312 1 53.16 600 SER B C 1
ATOM 11280 O O . SER B 1 600 ? 12.469 19.938 -1.05 1 53.16 600 SER B O 1
ATOM 11282 N N . GLU B 1 601 ? 14.281 21.328 -0.768 1 60.62 601 GLU B N 1
ATOM 11283 C CA . GLU B 1 601 ? 14.711 21.094 -2.143 1 60.62 601 GLU B CA 1
ATOM 11284 C C . GLU B 1 601 ? 16.188 20.719 -2.207 1 60.62 601 GLU B C 1
ATOM 11286 O O . GLU B 1 601 ? 16.938 20.969 -1.252 1 60.62 601 GLU B O 1
ATOM 11291 N N . GLY B 1 602 ? 16.547 19.703 -3.051 1 63 602 GLY B N 1
ATOM 11292 C CA . GLY B 1 602 ? 17.969 19.5 -3.34 1 63 602 GLY B CA 1
ATOM 11293 C C . GLY B 1 602 ? 18.688 20.797 -3.65 1 63 602 GLY B C 1
ATOM 11294 O O . GLY B 1 602 ? 18.156 21.656 -4.359 1 63 602 GLY B O 1
ATOM 11295 N N . TYR B 1 603 ? 19.734 21.078 -2.904 1 67.88 603 TYR B N 1
ATOM 11296 C CA . TYR B 1 603 ? 20.531 22.281 -3.055 1 67.88 603 TYR B CA 1
ATOM 11297 C C . TYR B 1 603 ? 21.25 22.297 -4.398 1 67.88 603 TYR B C 1
ATOM 11299 O O . TYR B 1 603 ? 21.391 23.359 -5.023 1 67.88 603 TYR B O 1
ATOM 11307 N N . ASP B 1 604 ? 21.625 21.203 -4.824 1 82.69 604 ASP B N 1
ATOM 11308 C CA . ASP B 1 604 ? 22.312 21 -6.098 1 82.69 604 ASP B CA 1
ATOM 11309 C C . ASP B 1 604 ? 21.906 19.672 -6.73 1 82.69 604 ASP B C 1
ATOM 11311 O O . ASP B 1 604 ? 20.797 19.188 -6.488 1 82.69 604 ASP B O 1
ATOM 11315 N N . ALA B 1 605 ? 22.766 19.234 -7.645 1 87.75 605 ALA B N 1
ATOM 11316 C CA . ALA B 1 605 ? 22.391 18.016 -8.367 1 87.75 605 ALA B CA 1
ATOM 11317 C C . ALA B 1 605 ? 23.016 16.781 -7.738 1 87.75 605 ALA B C 1
ATOM 11319 O O . ALA B 1 605 ? 22.844 15.672 -8.242 1 87.75 605 ALA B O 1
ATOM 11320 N N . LEU B 1 606 ? 23.719 16.938 -6.602 1 89.31 606 LEU B N 1
ATOM 11321 C CA . LEU B 1 606 ? 24.406 15.812 -5.988 1 89.31 606 LEU B CA 1
ATOM 11322 C C . LEU B 1 606 ? 23.625 15.281 -4.789 1 89.31 606 LEU B C 1
ATOM 11324 O O . LEU B 1 606 ? 23.953 15.594 -3.643 1 89.31 606 LEU B O 1
ATOM 11328 N N . ALA B 1 607 ? 22.766 14.367 -5.082 1 90.44 607 ALA B N 1
ATOM 11329 C CA . ALA B 1 607 ? 21.875 13.82 -4.062 1 90.44 607 ALA B CA 1
ATOM 11330 C C . ALA B 1 607 ? 22.656 13.062 -2.992 1 90.44 607 ALA B C 1
ATOM 11332 O O . ALA B 1 607 ? 22.328 13.141 -1.806 1 90.44 607 ALA B O 1
ATOM 11333 N N . ALA B 1 608 ? 23.719 12.406 -3.311 1 91.44 608 ALA B N 1
ATOM 11334 C CA . ALA B 1 608 ? 24.484 11.57 -2.391 1 91.44 608 ALA B CA 1
ATOM 11335 C C . ALA B 1 608 ? 25.25 12.422 -1.381 1 91.44 608 ALA B C 1
ATOM 11337 O O . ALA B 1 608 ? 25.531 11.969 -0.268 1 91.44 608 ALA B O 1
ATOM 11338 N N . ALA B 1 609 ? 25.562 13.57 -1.788 1 88.06 609 ALA B N 1
ATOM 11339 C CA . ALA B 1 609 ? 26.344 14.438 -0.906 1 88.06 609 ALA B CA 1
ATOM 11340 C C . ALA B 1 609 ? 25.453 15.164 0.087 1 88.06 609 ALA B C 1
ATOM 11342 O O . ALA B 1 609 ? 25.734 15.195 1.287 1 88.06 609 ALA B O 1
ATOM 11343 N N . SER B 1 610 ? 24.375 15.625 -0.402 1 82.56 610 SER B N 1
ATOM 11344 C CA . SER B 1 610 ? 23.578 16.516 0.435 1 82.56 610 SER B CA 1
ATOM 11345 C C . SER B 1 610 ? 22.344 15.812 0.969 1 82.56 610 SER B C 1
ATOM 11347 O O . SER B 1 610 ? 21.797 16.188 2.008 1 82.56 610 SER B O 1
ATOM 11349 N N . GLY B 1 611 ? 21.891 14.836 0.391 1 83.88 611 GLY B N 1
ATOM 11350 C CA . GLY B 1 611 ? 20.578 14.266 0.672 1 83.88 611 GLY B CA 1
ATOM 11351 C C . GLY B 1 611 ? 20.5 13.625 2.045 1 83.88 611 GLY B C 1
ATOM 11352 O O . GLY B 1 611 ? 19.438 13.648 2.682 1 83.88 611 GLY B O 1
ATOM 11353 N N . PHE B 1 612 ? 21.594 13.078 2.594 1 89.62 612 PHE B N 1
ATOM 11354 C CA . PHE B 1 612 ? 21.547 12.32 3.84 1 89.62 612 PHE B CA 1
ATOM 11355 C C . PHE B 1 612 ? 21.688 13.25 5.039 1 89.62 612 PHE B C 1
ATOM 11357 O O . PHE B 1 612 ? 20.875 13.203 5.965 1 89.62 612 PHE B O 1
ATOM 11364 N N . THR B 1 613 ? 22.641 14.141 5.012 1 83.12 613 THR B N 1
ATOM 11365 C CA . THR B 1 613 ? 22.922 15 6.16 1 83.12 613 THR B CA 1
ATOM 11366 C C . THR B 1 613 ? 21.812 16.031 6.348 1 83.12 613 THR B C 1
ATOM 11368 O O . THR B 1 613 ? 21.516 16.422 7.48 1 83.12 613 THR B O 1
ATOM 11371 N N . ARG B 1 614 ? 21.297 16.438 5.32 1 80.94 614 ARG B N 1
ATOM 11372 C CA . ARG B 1 614 ? 20.203 17.422 5.434 1 80.94 614 ARG B CA 1
ATOM 11373 C C . ARG B 1 614 ? 18.969 16.797 6.074 1 80.94 614 ARG B C 1
ATOM 11375 O O . ARG B 1 614 ? 18.297 17.438 6.879 1 80.94 614 ARG B O 1
ATOM 11382 N N . ARG B 1 615 ? 18.703 15.656 5.691 1 85.94 615 ARG B N 1
ATOM 11383 C CA . ARG B 1 615 ? 17.562 14.969 6.297 1 85.94 615 ARG B CA 1
ATOM 11384 C C . ARG B 1 615 ? 17.859 14.625 7.754 1 85.94 615 ARG B C 1
ATOM 11386 O O . ARG B 1 615 ? 16.953 14.695 8.602 1 85.94 615 ARG B O 1
ATOM 11393 N N . LEU B 1 616 ? 19.062 14.258 8.008 1 89.56 616 LEU B N 1
ATOM 11394 C CA . LEU B 1 616 ? 19.453 13.984 9.383 1 89.56 616 LEU B CA 1
ATOM 11395 C C . LEU B 1 616 ? 19.328 15.234 10.242 1 89.56 616 LEU B C 1
ATOM 11397 O O . LEU B 1 616 ? 18.891 15.156 11.398 1 89.56 616 LEU B O 1
ATOM 11401 N N . GLY B 1 617 ? 19.641 16.344 9.672 1 84 617 GLY B N 1
ATOM 11402 C CA . GLY B 1 617 ? 19.562 17.594 10.398 1 84 617 GLY B CA 1
ATOM 11403 C C . GLY B 1 617 ? 18.141 17.969 10.789 1 84 617 GLY B C 1
ATOM 11404 O O . GLY B 1 617 ? 17.922 18.625 11.812 1 84 617 GLY B O 1
ATOM 11405 N N . ASN B 1 618 ? 17.203 17.484 10.039 1 82.94 618 ASN B N 1
ATOM 11406 C CA . ASN B 1 618 ? 15.805 17.828 10.289 1 82.94 618 ASN B CA 1
ATOM 11407 C C . ASN B 1 618 ? 15.047 16.688 10.961 1 82.94 618 ASN B C 1
ATOM 11409 O O . ASN B 1 618 ? 13.82 16.719 11.07 1 82.94 618 ASN B O 1
ATOM 11413 N N . LEU B 1 619 ? 15.727 15.758 11.391 1 89.56 619 LEU B N 1
ATOM 11414 C CA . LEU B 1 619 ? 15.094 14.531 11.875 1 89.56 619 LEU B CA 1
ATOM 11415 C C . LEU B 1 619 ? 14.258 14.812 13.125 1 89.56 619 LEU B C 1
ATOM 11417 O O . LEU B 1 619 ? 13.156 14.266 13.273 1 89.56 619 LEU B O 1
ATOM 11421 N N . TYR B 1 620 ? 14.766 15.57 14.109 1 89.94 620 TYR B N 1
ATOM 11422 C CA . TYR B 1 620 ? 14.086 15.852 15.367 1 89.94 620 TYR B CA 1
ATOM 11423 C C . TYR B 1 620 ? 13.469 17.25 15.359 1 89.94 620 TYR B C 1
ATOM 11425 O O . TYR B 1 620 ? 13.414 17.922 16.391 1 89.94 620 TYR B O 1
ATOM 11433 N N . GLY B 1 621 ? 12.977 17.562 14.375 1 74.25 621 GLY B N 1
ATOM 11434 C CA . GLY B 1 621 ? 12.32 18.859 14.289 1 74.25 621 GLY B CA 1
ATOM 11435 C C . GLY B 1 621 ? 13.266 19.984 13.914 1 74.25 621 GLY B C 1
ATOM 11436 O O . GLY B 1 621 ? 14.445 19.75 13.641 1 74.25 621 GLY B O 1
ATOM 11437 N N . GLY B 1 622 ? 12.844 21.234 13.633 1 59.75 622 GLY B N 1
ATOM 11438 C CA . GLY B 1 622 ? 13.539 22.453 13.25 1 59.75 622 GLY B CA 1
ATOM 11439 C C . GLY B 1 622 ? 12.75 23.312 12.281 1 59.75 622 GLY B C 1
ATOM 11440 O O . GLY B 1 622 ? 11.531 23.172 12.164 1 59.75 622 GLY B O 1
ATOM 11441 N N . LEU B 1 623 ? 13.289 24.312 11.906 1 49.5 623 LEU B N 1
ATOM 11442 C CA . LEU B 1 623 ? 12.602 25.297 11.086 1 49.5 623 LEU B CA 1
ATOM 11443 C C . LEU B 1 623 ? 11.828 24.641 9.961 1 49.5 623 LEU B C 1
ATOM 11445 O O . LEU B 1 623 ? 10.742 25.094 9.586 1 49.5 623 LEU B O 1
ATOM 11449 N N . SER B 1 624 ? 12.453 23.547 9.531 1 47.69 624 SER B N 1
ATOM 11450 C CA . SER B 1 624 ? 11.93 22.891 8.328 1 47.69 624 SER B CA 1
ATOM 11451 C C . SER B 1 624 ? 10.703 22.062 8.648 1 47.69 624 SER B C 1
ATOM 11453 O O . SER B 1 624 ? 9.867 21.812 7.77 1 47.69 624 SER B O 1
ATOM 11455 N N . ASP B 1 625 ? 10.617 21.484 9.867 1 50.84 625 ASP B N 1
ATOM 11456 C CA . ASP B 1 625 ? 9.531 20.578 10.227 1 50.84 625 ASP B CA 1
ATOM 11457 C C . ASP B 1 625 ? 8.195 21.328 10.281 1 50.84 625 ASP B C 1
ATOM 11459 O O . ASP B 1 625 ? 7.133 20.703 10.352 1 50.84 625 ASP B O 1
ATOM 11463 N N . LEU B 1 626 ? 8.211 22.688 10.258 1 47.06 626 LEU B N 1
ATOM 11464 C CA . LEU B 1 626 ? 7 23.484 10.352 1 47.06 626 LEU B CA 1
ATOM 11465 C C . LEU B 1 626 ? 6.109 23.266 9.141 1 47.06 626 LEU B C 1
ATOM 11467 O O . LEU B 1 626 ? 4.891 23.438 9.219 1 47.06 626 LEU B O 1
ATOM 11471 N N . ALA B 1 627 ? 6.766 22.766 8.078 1 59.09 627 ALA B N 1
ATOM 11472 C CA . ALA B 1 627 ? 5.867 22.641 6.93 1 59.09 627 ALA B CA 1
ATOM 11473 C C . ALA B 1 627 ? 5.953 21.234 6.324 1 59.09 627 ALA B C 1
ATOM 11475 O O . ALA B 1 627 ? 5.504 21.016 5.195 1 59.09 627 ALA B O 1
ATOM 11476 N N . GLY B 1 628 ? 6.434 20.297 7.254 1 70.94 628 GLY B N 1
ATOM 11477 C CA . GLY B 1 628 ? 6.633 18.984 6.652 1 70.94 628 GLY B CA 1
ATOM 11478 C C . GLY B 1 628 ? 5.5 18.031 6.938 1 70.94 628 GLY B C 1
ATOM 11479 O O . GLY B 1 628 ? 4.477 18.406 7.508 1 70.94 628 GLY B O 1
ATOM 11480 N N . PRO B 1 629 ? 5.641 16.812 6.387 1 79.25 629 PRO B N 1
ATOM 11481 C CA . PRO B 1 629 ? 4.625 15.781 6.625 1 79.25 629 PRO B CA 1
ATOM 11482 C C . PRO B 1 629 ? 4.496 15.406 8.102 1 79.25 629 PRO B C 1
ATOM 11484 O O . PRO B 1 629 ? 5.453 15.562 8.867 1 79.25 629 PRO B O 1
ATOM 11487 N N . ASP B 1 630 ? 3.336 15.062 8.461 1 83.56 630 ASP B N 1
ATOM 11488 C CA . ASP B 1 630 ? 3.09 14.672 9.844 1 83.56 630 ASP B CA 1
ATOM 11489 C C . ASP B 1 630 ? 3.525 13.227 10.094 1 83.56 630 ASP B C 1
ATOM 11491 O O . ASP B 1 630 ? 2.949 12.297 9.531 1 83.56 630 ASP B O 1
ATOM 11495 N N . TYR B 1 631 ? 4.516 13.055 10.945 1 90 631 TYR B N 1
ATOM 11496 C CA . TYR B 1 631 ? 4.984 11.719 11.312 1 90 631 TYR B CA 1
ATOM 11497 C C . TYR B 1 631 ? 4.562 11.367 12.734 1 90 631 TYR B C 1
ATOM 11499 O O . TYR B 1 631 ? 5.039 10.383 13.305 1 90 631 TYR B O 1
ATOM 11507 N N . SER B 1 632 ? 3.73 12.156 13.312 1 90.75 632 SER B N 1
ATOM 11508 C CA . SER B 1 632 ? 3.379 11.953 14.719 1 90.75 632 SER B CA 1
ATOM 11509 C C . SER B 1 632 ? 2.373 10.82 14.875 1 90.75 632 SER B C 1
ATOM 11511 O O . SER B 1 632 ? 2.252 10.242 15.961 1 90.75 632 SER B O 1
ATOM 11513 N N . GLY B 1 633 ? 1.646 10.562 13.828 1 90 633 GLY B N 1
ATOM 11514 C CA . GLY B 1 633 ? 0.564 9.594 13.898 1 90 633 GLY B CA 1
ATOM 11515 C C . GLY B 1 633 ? -0.784 10.227 14.188 1 90 633 GLY B C 1
ATOM 11516 O O . GLY B 1 633 ? -1.779 9.523 14.375 1 90 633 GLY B O 1
ATOM 11517 N N . GLN B 1 634 ? -0.844 11.484 14.148 1 87.56 634 GLN B N 1
ATOM 11518 C CA . GLN B 1 634 ? -2.084 12.18 14.477 1 87.56 634 GLN B CA 1
ATOM 11519 C C . GLN B 1 634 ? -3.158 11.922 13.422 1 87.56 634 GLN B C 1
ATOM 11521 O O . GLN B 1 634 ? -4.328 11.727 13.758 1 87.56 634 GLN B O 1
ATOM 11526 N N . HIS B 1 635 ? -2.762 11.875 12.195 1 85.75 635 HIS B N 1
ATOM 11527 C CA . HIS B 1 635 ? -3.75 11.773 11.125 1 85.75 635 HIS B CA 1
ATOM 11528 C C . HIS B 1 635 ? -3.625 10.445 10.383 1 85.75 635 HIS B C 1
ATOM 11530 O O . HIS B 1 635 ? -4.098 10.312 9.258 1 85.75 635 HIS B O 1
ATOM 11536 N N . ASP B 1 636 ? -2.945 9.539 10.992 1 89.19 636 ASP B N 1
ATOM 11537 C CA . ASP B 1 636 ? -2.797 8.18 10.492 1 89.19 636 ASP B CA 1
ATOM 11538 C C . ASP B 1 636 ? -2.682 7.18 11.641 1 89.19 636 ASP B C 1
ATOM 11540 O O . ASP B 1 636 ? -1.583 6.914 12.133 1 89.19 636 ASP B O 1
ATOM 11544 N N . TYR B 1 637 ? -3.74 6.57 11.898 1 90.75 637 TYR B N 1
ATOM 11545 C CA . TYR B 1 637 ? -3.787 5.688 13.062 1 90.75 637 TYR B CA 1
ATOM 11546 C C . TYR B 1 637 ? -2.947 4.438 12.836 1 90.75 637 TYR B C 1
ATOM 11548 O O . TYR B 1 637 ? -2.539 3.775 13.789 1 90.75 637 TYR B O 1
ATOM 11556 N N . THR B 1 638 ? -2.75 4.07 11.586 1 91.56 638 THR B N 1
ATOM 11557 C CA . THR B 1 638 ? -1.875 2.932 11.336 1 91.56 638 THR B CA 1
ATOM 11558 C C . THR B 1 638 ? -0.437 3.26 11.727 1 91.56 638 THR B C 1
ATOM 11560 O O . THR B 1 638 ? 0.293 2.393 12.219 1 91.56 638 THR B O 1
ATOM 11563 N N . LEU B 1 639 ? -0.069 4.441 11.484 1 93.56 639 LEU B N 1
ATOM 11564 C CA . LEU B 1 639 ? 1.245 4.902 11.922 1 93.56 639 LEU B CA 1
ATOM 11565 C C . LEU B 1 639 ? 1.329 4.945 13.445 1 93.56 639 LEU B C 1
ATOM 11567 O O . LEU B 1 639 ? 2.328 4.52 14.031 1 93.56 639 LEU B O 1
ATOM 11571 N N . LEU B 1 640 ? 0.299 5.438 14.062 1 92.69 640 LEU B N 1
ATOM 11572 C CA . LEU B 1 640 ? 0.242 5.496 15.523 1 92.69 640 LEU B CA 1
ATOM 11573 C C . LEU B 1 640 ? 0.318 4.098 16.125 1 92.69 640 LEU B C 1
ATOM 11575 O O . LEU B 1 640 ? 1.012 3.887 17.125 1 92.69 640 LEU B O 1
ATOM 11579 N N . GLU B 1 641 ? -0.435 3.236 15.523 1 91.88 641 GLU B N 1
ATOM 11580 C CA . GLU B 1 641 ? -0.436 1.855 16 1 91.88 641 GLU B CA 1
ATOM 11581 C C . GLU B 1 641 ? 0.962 1.247 15.93 1 91.88 641 GLU B C 1
ATOM 11583 O O . GLU B 1 641 ? 1.367 0.506 16.828 1 91.88 641 GLU B O 1
ATOM 11588 N N . ARG B 1 642 ? 1.675 1.486 14.898 1 93.19 642 ARG B N 1
ATOM 11589 C CA . ARG B 1 642 ? 3.047 0.999 14.805 1 93.19 642 ARG B CA 1
ATOM 11590 C C . ARG B 1 642 ? 3.924 1.611 15.891 1 93.19 642 ARG B C 1
ATOM 11592 O O . ARG B 1 642 ? 4.695 0.905 16.547 1 93.19 642 ARG B O 1
ATOM 11599 N N . TYR B 1 643 ? 3.807 2.857 16.109 1 95.38 643 TYR B N 1
ATOM 11600 C CA . TYR B 1 643 ? 4.598 3.545 17.109 1 95.38 643 TYR B CA 1
ATOM 11601 C C . TYR B 1 643 ? 4.254 3.043 18.516 1 95.38 643 TYR B C 1
ATOM 11603 O O . TYR B 1 643 ? 5.109 3.012 19.391 1 95.38 643 TYR B O 1
ATOM 11611 N N . GLN B 1 644 ? 3.033 2.729 18.703 1 93.19 644 GLN B N 1
ATOM 11612 C CA . GLN B 1 644 ? 2.629 2.186 20 1 93.19 644 GLN B CA 1
ATOM 11613 C C . GLN B 1 644 ? 3.41 0.918 20.328 1 93.19 644 GLN B C 1
ATOM 11615 O O . GLN B 1 644 ? 3.789 0.702 21.484 1 93.19 644 GLN B O 1
ATOM 11620 N N . ARG B 1 645 ? 3.676 0.151 19.391 1 92.19 645 ARG B N 1
ATOM 11621 C CA . ARG B 1 645 ? 4.418 -1.085 19.609 1 92.19 645 ARG B CA 1
ATOM 11622 C C . ARG B 1 645 ? 5.906 -0.804 19.797 1 92.19 645 ARG B C 1
ATOM 11624 O O . ARG B 1 645 ? 6.621 -1.605 20.406 1 92.19 645 ARG B O 1
ATOM 11631 N N . LEU B 1 646 ? 6.297 0.406 19.406 1 95.19 646 LEU B N 1
ATOM 11632 C CA . LEU B 1 646 ? 7.723 0.713 19.422 1 95.19 646 LEU B CA 1
ATOM 11633 C C . LEU B 1 646 ? 8.07 1.6 20.609 1 95.19 646 LEU B C 1
ATOM 11635 O O . LEU B 1 646 ? 9.25 1.846 20.891 1 95.19 646 LEU B O 1
ATOM 11639 N N . SER B 1 647 ? 7.152 2.055 21.406 1 95.25 647 SER B N 1
ATOM 11640 C CA . SER B 1 647 ? 7.387 3.107 22.391 1 95.25 647 SER B CA 1
ATOM 11641 C C . SER B 1 647 ? 7.605 2.525 23.781 1 95.25 647 SER B C 1
ATOM 11643 O O . SER B 1 647 ? 7.809 3.266 24.75 1 95.25 647 SER B O 1
ATOM 11645 N N . HIS B 1 648 ? 7.762 1.284 23.969 1 92.62 648 HIS B N 1
ATOM 11646 C CA . HIS B 1 648 ? 7.754 0.678 25.297 1 92.62 648 HIS B CA 1
ATOM 11647 C C . HIS B 1 648 ? 9.133 0.746 25.938 1 92.62 648 HIS B C 1
ATOM 11649 O O . HIS B 1 648 ? 9.25 0.745 27.172 1 92.62 648 HIS B O 1
ATOM 11655 N N . ASP B 1 649 ? 10.07 0.726 25.125 1 94.81 649 ASP B N 1
ATOM 11656 C CA . ASP B 1 649 ? 11.43 0.786 25.656 1 94.81 649 ASP B CA 1
ATOM 11657 C C . ASP B 1 649 ? 12.344 1.586 24.734 1 94.81 649 ASP B C 1
ATOM 11659 O O . ASP B 1 649 ? 11.984 1.877 23.594 1 94.81 649 ASP B O 1
ATOM 11663 N N . ALA B 1 650 ? 13.484 1.923 25.328 1 96.94 650 ALA B N 1
ATOM 11664 C CA . ALA B 1 650 ? 14.406 2.791 24.609 1 96.94 650 ALA B CA 1
ATOM 11665 C C . ALA B 1 650 ? 14.922 2.117 23.344 1 96.94 650 ALA B C 1
ATOM 11667 O O . ALA B 1 650 ? 15.117 2.775 22.312 1 96.94 650 ALA B O 1
ATOM 11668 N N . THR B 1 651 ? 15.133 0.822 23.391 1 96 651 THR B N 1
ATOM 11669 C CA . THR B 1 651 ? 15.656 0.089 22.25 1 96 651 THR B CA 1
ATOM 11670 C C . THR B 1 651 ? 14.672 0.128 21.078 1 96 651 THR B C 1
ATOM 11672 O O . THR B 1 651 ? 15.055 0.413 19.953 1 96 651 THR B O 1
ATOM 11675 N N . ASN B 1 652 ? 13.445 -0.147 21.375 1 95.44 652 ASN B N 1
ATOM 11676 C CA . ASN B 1 652 ? 12.422 -0.127 20.344 1 95.44 652 ASN B CA 1
ATOM 11677 C C . ASN B 1 652 ? 12.102 1.298 19.891 1 95.44 652 ASN B C 1
ATOM 11679 O O . ASN B 1 652 ? 11.852 1.541 18.719 1 95.44 652 ASN B O 1
ATOM 11683 N N . ALA B 1 653 ? 12.109 2.189 20.797 1 97.31 653 ALA B N 1
ATOM 11684 C CA . ALA B 1 653 ? 11.805 3.582 20.484 1 97.31 653 ALA B CA 1
ATOM 11685 C C . ALA B 1 653 ? 12.828 4.148 19.5 1 97.31 653 ALA B C 1
ATOM 11687 O O . ALA B 1 653 ? 12.516 5.059 18.719 1 97.31 653 ALA B O 1
ATOM 11688 N N . ALA B 1 654 ? 14.031 3.633 19.531 1 98 654 ALA B N 1
ATOM 11689 C CA . ALA B 1 654 ? 15.094 4.086 18.641 1 98 654 ALA B CA 1
ATOM 11690 C C . ALA B 1 654 ? 14.734 3.824 17.188 1 98 654 ALA B C 1
ATOM 11692 O O . ALA B 1 654 ? 15.281 4.465 16.281 1 98 654 ALA B O 1
ATOM 11693 N N . GLN B 1 655 ? 13.82 2.967 16.922 1 97.38 655 GLN B N 1
ATOM 11694 C CA . GLN B 1 655 ? 13.422 2.652 15.555 1 97.38 655 GLN B CA 1
ATOM 11695 C C . GLN B 1 655 ? 12.602 3.783 14.953 1 97.38 655 GLN B C 1
ATOM 11697 O O . GLN B 1 655 ? 12.547 3.936 13.727 1 97.38 655 GLN B O 1
ATOM 11702 N N . ILE B 1 656 ? 11.953 4.555 15.75 1 97.38 656 ILE B N 1
ATOM 11703 C CA . ILE B 1 656 ? 11.008 5.562 15.281 1 97.38 656 ILE B CA 1
ATOM 11704 C C . ILE B 1 656 ? 11.75 6.605 14.445 1 97.38 656 ILE B C 1
ATOM 11706 O O . ILE B 1 656 ? 11.406 6.836 13.281 1 97.38 656 ILE B O 1
ATOM 11710 N N . PRO B 1 657 ? 12.852 7.207 14.945 1 96.94 657 PRO B N 1
ATOM 11711 C CA . PRO B 1 657 ? 13.578 8.156 14.094 1 96.94 657 PRO B CA 1
ATOM 11712 C C . PRO B 1 657 ? 14.18 7.492 12.859 1 96.94 657 PRO B C 1
ATOM 11714 O O . PRO B 1 657 ? 14.234 8.102 11.789 1 96.94 657 PRO B O 1
ATOM 11717 N N . SER B 1 658 ? 14.633 6.285 13.023 1 97.62 658 SER B N 1
ATOM 11718 C CA . SER B 1 658 ? 15.219 5.578 11.891 1 97.62 658 SER B CA 1
ATOM 11719 C C . SER B 1 658 ? 14.188 5.332 10.797 1 97.62 658 SER B C 1
ATOM 11721 O O . SER B 1 658 ? 14.492 5.43 9.609 1 97.62 658 SER B O 1
ATOM 11723 N N . LEU B 1 659 ? 13 5.004 11.203 1 97.44 659 LEU B N 1
ATOM 11724 C CA . LEU B 1 659 ? 11.922 4.789 10.25 1 97.44 659 LEU B CA 1
ATOM 11725 C C . LEU B 1 659 ? 11.555 6.09 9.539 1 97.44 659 LEU B C 1
ATOM 11727 O O . LEU B 1 659 ? 11.352 6.105 8.32 1 97.44 659 LEU B O 1
ATOM 11731 N N . LYS B 1 660 ? 11.453 7.156 10.289 1 94.5 660 LYS B N 1
ATOM 11732 C CA . LYS B 1 660 ? 11.172 8.461 9.695 1 94.5 660 LYS B CA 1
ATOM 11733 C C . LYS B 1 660 ? 12.227 8.836 8.672 1 94.5 660 LYS B C 1
ATOM 11735 O O . LYS B 1 660 ? 11.898 9.297 7.574 1 94.5 660 LYS B O 1
ATOM 11740 N N . MET B 1 661 ? 13.43 8.656 9.031 1 94.56 661 MET B N 1
ATOM 11741 C CA . MET B 1 661 ? 14.531 8.984 8.133 1 94.56 661 MET B CA 1
ATOM 11742 C C . MET B 1 661 ? 14.484 8.109 6.883 1 94.56 661 MET B C 1
ATOM 11744 O O . MET B 1 661 ? 14.672 8.609 5.77 1 94.56 661 MET B O 1
ATOM 11748 N N . THR B 1 662 ? 14.273 6.832 7.062 1 96.38 662 THR B N 1
ATOM 11749 C CA . THR B 1 662 ? 14.203 5.902 5.938 1 96.38 662 THR B CA 1
ATOM 11750 C C . THR B 1 662 ? 13.086 6.301 4.98 1 96.38 662 THR B C 1
ATOM 11752 O O . THR B 1 662 ? 13.266 6.277 3.76 1 96.38 662 THR B O 1
ATOM 11755 N N . ASP B 1 663 ? 12.008 6.66 5.496 1 94.94 663 ASP B N 1
ATOM 11756 C CA . ASP B 1 663 ? 10.867 7.09 4.691 1 94.94 663 ASP B CA 1
ATOM 11757 C C . ASP B 1 663 ? 11.211 8.344 3.887 1 94.94 663 ASP B C 1
ATOM 11759 O O . ASP B 1 663 ? 10.867 8.445 2.705 1 94.94 663 ASP B O 1
ATOM 11763 N N . GLY B 1 664 ? 11.812 9.266 4.535 1 91.56 664 GLY B N 1
ATOM 11764 C CA . GLY B 1 664 ? 12.227 10.484 3.855 1 91.56 664 GLY B CA 1
ATOM 11765 C C . GLY B 1 664 ? 13.258 10.234 2.77 1 91.56 664 GLY B C 1
ATOM 11766 O O . GLY B 1 664 ? 13.211 10.859 1.708 1 91.56 664 GLY B O 1
ATOM 11767 N N . LEU B 1 665 ? 14.148 9.367 3.043 1 94.19 665 LEU B N 1
ATOM 11768 C CA . LEU B 1 665 ? 15.164 9.031 2.047 1 94.19 665 LEU B CA 1
ATOM 11769 C C . LEU B 1 665 ? 14.539 8.352 0.836 1 94.19 665 LEU B C 1
ATOM 11771 O O . LEU B 1 665 ? 14.898 8.648 -0.304 1 94.19 665 LEU B O 1
ATOM 11775 N N . ALA B 1 666 ? 13.648 7.469 1.107 1 94.94 666 ALA B N 1
ATOM 11776 C CA . ALA B 1 666 ? 12.969 6.777 0.016 1 94.94 666 ALA B CA 1
ATOM 11777 C C . ALA B 1 666 ? 12.211 7.762 -0.871 1 94.94 666 ALA B C 1
ATOM 11779 O O . ALA B 1 666 ? 12.156 7.594 -2.092 1 94.94 666 ALA B O 1
ATOM 11780 N N . ALA B 1 667 ? 11.664 8.711 -0.271 1 92.44 667 ALA B N 1
ATOM 11781 C CA . ALA B 1 667 ? 10.867 9.688 -1.01 1 92.44 667 ALA B CA 1
ATOM 11782 C C . ALA B 1 667 ? 11.758 10.594 -1.862 1 92.44 667 ALA B C 1
ATOM 11784 O O . ALA B 1 667 ? 11.344 11.039 -2.934 1 92.44 667 ALA B O 1
ATOM 11785 N N . GLY B 1 668 ? 12.977 10.797 -1.489 1 91.12 668 GLY B N 1
ATOM 11786 C CA . GLY B 1 668 ? 13.789 11.812 -2.13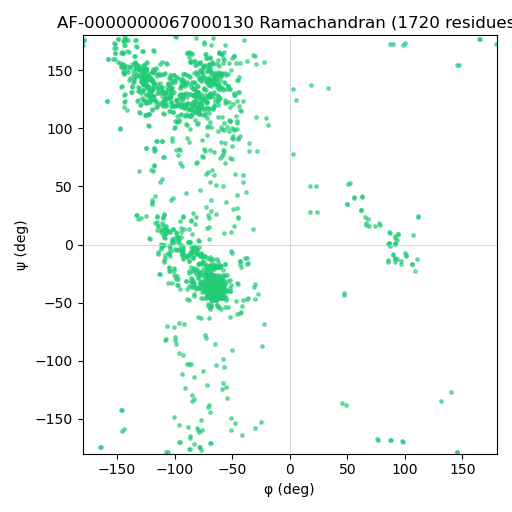5 1 91.12 668 GLY B CA 1
ATOM 11787 C C . GLY B 1 668 ? 14.82 11.242 -3.09 1 91.12 668 GLY B C 1
ATOM 11788 O O . GLY B 1 668 ? 15.289 11.938 -3.992 1 91.12 668 GLY B O 1
ATOM 11789 N N . LEU B 1 669 ? 15.109 9.953 -2.898 1 93.5 669 LEU B N 1
ATOM 11790 C CA . LEU B 1 669 ? 16.281 9.453 -3.611 1 93.5 669 LEU B CA 1
ATOM 11791 C C . LEU B 1 669 ? 15.922 8.25 -4.469 1 93.5 669 LEU B C 1
ATOM 11793 O O . LEU B 1 669 ? 14.906 7.59 -4.227 1 93.5 669 LEU B O 1
ATOM 11797 N N . VAL B 1 670 ? 16.766 8.031 -5.516 1 93.31 670 VAL B N 1
ATOM 11798 C CA . VAL B 1 670 ? 16.625 6.875 -6.391 1 93.31 670 VAL B CA 1
ATOM 11799 C C . VAL B 1 670 ? 18 6.375 -6.82 1 93.31 670 VAL B C 1
ATOM 11801 O O . VAL B 1 670 ? 18.969 7.152 -6.867 1 93.31 670 VAL B O 1
ATOM 11804 N N . GLY B 1 671 ? 18.047 5.062 -6.973 1 92.31 671 GLY B N 1
ATOM 11805 C CA . GLY B 1 671 ? 19.234 4.477 -7.574 1 92.31 671 GLY B CA 1
ATOM 11806 C C . GLY B 1 671 ? 19.109 4.277 -9.07 1 92.31 671 GLY B C 1
ATOM 11807 O O . GLY B 1 671 ? 18.062 3.824 -9.555 1 92.31 671 GLY B O 1
ATOM 11808 N N . THR B 1 672 ? 20.172 4.613 -9.789 1 87.75 672 THR B N 1
ATOM 11809 C CA . THR B 1 672 ? 20.078 4.551 -11.25 1 87.75 672 THR B CA 1
ATOM 11810 C C . THR B 1 672 ? 20.891 3.383 -11.797 1 87.75 672 THR B C 1
ATOM 11812 O O . THR B 1 672 ? 20.812 3.066 -12.984 1 87.75 672 THR B O 1
ATOM 11815 N N . LYS B 1 673 ? 21.594 2.859 -10.898 1 82.44 673 LYS B N 1
ATOM 11816 C CA . LYS B 1 673 ? 22.438 1.763 -11.352 1 82.44 673 LYS B CA 1
ATOM 11817 C C . LYS B 1 673 ? 21.656 0.467 -11.484 1 82.44 673 LYS B C 1
ATOM 11819 O O . LYS B 1 673 ? 20.797 0.173 -10.648 1 82.44 673 LYS B O 1
ATOM 11824 N N . THR B 1 674 ? 21.781 -0.016 -12.742 1 67.69 674 THR B N 1
ATOM 11825 C CA . THR B 1 674 ? 21.125 -1.302 -12.977 1 67.69 674 THR B CA 1
ATOM 11826 C C . THR B 1 674 ? 22.141 -2.438 -12.93 1 67.69 674 THR B C 1
ATOM 11828 O O . THR B 1 674 ? 23.344 -2.203 -13.07 1 67.69 674 THR B O 1
ATOM 11831 N N . SER B 1 675 ? 21.812 -3.463 -12.172 1 52.72 675 SER B N 1
ATOM 11832 C CA . SER B 1 675 ? 22.688 -4.625 -12.086 1 52.72 675 SER B CA 1
ATOM 11833 C C . SER B 1 675 ? 23.516 -4.789 -13.359 1 52.72 675 SER B C 1
ATOM 11835 O O . SER B 1 675 ? 24.656 -5.25 -13.305 1 52.72 675 SER B O 1
ATOM 11837 N N . VAL B 1 676 ? 22.938 -4.617 -14.562 1 44.88 676 VAL B N 1
ATOM 11838 C CA . VAL B 1 676 ? 23.531 -5.301 -15.711 1 44.88 676 VAL B CA 1
ATOM 11839 C C . VAL B 1 676 ? 24.078 -4.273 -16.703 1 44.88 676 VAL B C 1
ATOM 11841 O O . VAL B 1 676 ? 24.453 -4.621 -17.812 1 44.88 676 VAL B O 1
ATOM 11844 N N . SER B 1 677 ? 24.125 -3.047 -16.188 1 41.94 677 SER B N 1
ATOM 11845 C CA . SER B 1 677 ? 24.531 -2.137 -17.25 1 41.94 677 SER B CA 1
ATOM 11846 C C . SER B 1 677 ? 26.031 -2.125 -17.422 1 41.94 677 SER B C 1
ATOM 11848 O O . SER B 1 677 ? 26.781 -2.047 -16.453 1 41.94 677 SER B O 1
ATOM 11850 N N . THR B 1 678 ? 26.484 -2.678 -18.422 1 40.97 678 THR B N 1
ATOM 11851 C CA . THR B 1 678 ? 27.906 -2.67 -18.797 1 40.97 678 THR B CA 1
ATOM 11852 C C . THR B 1 678 ? 28.359 -1.255 -19.125 1 40.97 678 THR B C 1
ATOM 11854 O O . THR B 1 678 ? 29.562 -1.01 -19.297 1 40.97 678 THR B O 1
ATOM 11857 N N . LYS B 1 679 ? 27.562 -0.5 -19.672 1 38.5 679 LYS B N 1
ATOM 11858 C CA . LYS B 1 679 ? 28.188 0.732 -20.156 1 38.5 679 LYS B CA 1
ATOM 11859 C C . LYS B 1 679 ? 28.172 1.812 -19.078 1 38.5 679 LYS B C 1
ATOM 11861 O O . LYS B 1 679 ? 27.281 1.823 -18.219 1 38.5 679 LYS B O 1
ATOM 11866 N N . TYR B 1 680 ? 29.266 2.361 -19.156 1 38.25 680 TYR B N 1
ATOM 11867 C CA . TYR B 1 680 ? 29.469 3.576 -18.375 1 38.25 680 TYR B CA 1
ATOM 11868 C C . TYR B 1 680 ? 28.328 4.559 -18.594 1 38.25 680 TYR B C 1
ATOM 11870 O O . TYR B 1 680 ? 27.922 4.82 -19.719 1 38.25 680 TYR B O 1
ATOM 11878 N N . VAL B 1 681 ? 27.391 4.535 -17.906 1 40.09 681 VAL B N 1
ATOM 11879 C CA . VAL B 1 681 ? 26.422 5.621 -18 1 40.09 681 VAL B CA 1
ATOM 11880 C C . VAL B 1 681 ? 27.156 6.961 -18.094 1 40.09 681 VAL B C 1
ATOM 11882 O O . VAL B 1 681 ? 27.906 7.324 -17.188 1 40.09 681 VAL B O 1
ATOM 11885 N N . ALA B 1 682 ? 27.344 7.344 -19.328 1 39.56 682 ALA B N 1
ATOM 11886 C CA . ALA B 1 682 ? 27.938 8.672 -19.484 1 39.56 682 ALA B CA 1
ATOM 11887 C C . ALA B 1 682 ? 27.266 9.688 -18.562 1 39.56 682 ALA B C 1
ATOM 11889 O O . ALA B 1 682 ? 26.047 9.648 -18.375 1 39.56 682 ALA B O 1
ATOM 11890 N N . TRP B 1 683 ? 27.969 10.039 -17.547 1 40.69 683 TRP B N 1
ATOM 11891 C CA . TRP B 1 683 ? 27.516 11.148 -16.719 1 40.69 683 TRP B CA 1
ATOM 11892 C C . TRP B 1 683 ? 27.031 12.305 -17.578 1 40.69 683 TRP B C 1
ATOM 11894 O O . TRP B 1 683 ? 27.641 12.633 -18.594 1 40.69 683 TRP B O 1
ATOM 11904 N N . PRO B 1 684 ? 25.672 12.859 -17.156 1 41.75 684 PRO B N 1
ATOM 11905 C CA . PRO B 1 684 ? 24.859 12.539 -15.977 1 41.75 684 PRO B CA 1
ATOM 11906 C C . PRO B 1 684 ? 23.891 11.391 -16.234 1 41.75 684 PRO B C 1
ATOM 11908 O O . PRO B 1 684 ? 23.25 11.336 -17.297 1 41.75 684 PRO B O 1
ATOM 11911 N N . ALA B 1 685 ? 23.812 10.328 -15.359 1 41.03 685 ALA B N 1
ATOM 11912 C CA . ALA B 1 685 ? 23.109 9.047 -15.453 1 41.03 685 ALA B CA 1
ATOM 11913 C C . ALA B 1 685 ? 21.609 9.227 -15.367 1 41.03 685 ALA B C 1
ATOM 11915 O O . ALA B 1 685 ? 21.109 9.984 -14.531 1 41.03 685 ALA B O 1
ATOM 11916 N N . SER B 1 686 ? 20.734 9.148 -16.359 1 40.41 686 SER B N 1
ATOM 11917 C CA . SER B 1 686 ? 19.266 9.172 -16.359 1 40.41 686 SER B CA 1
ATOM 11918 C C . SER B 1 686 ? 18.703 7.82 -15.938 1 40.41 686 SER B C 1
ATOM 11920 O O . SER B 1 686 ? 19.328 6.781 -16.172 1 40.41 686 SER B O 1
ATOM 11922 N N . LEU B 1 687 ? 17.859 7.77 -14.977 1 41.34 687 LEU B N 1
ATOM 11923 C CA . LEU B 1 687 ? 17.156 6.555 -14.578 1 41.34 687 LEU B CA 1
ATOM 11924 C C . LEU B 1 687 ? 16.703 5.758 -15.797 1 41.34 687 LEU B C 1
ATOM 11926 O O . LEU B 1 687 ? 16.688 4.523 -15.766 1 41.34 687 LEU B O 1
ATOM 11930 N N . ALA B 1 688 ? 15.938 6.449 -16.781 1 36.5 688 ALA B N 1
ATOM 11931 C CA . ALA B 1 688 ? 15.266 5.812 -17.906 1 36.5 688 ALA B CA 1
ATOM 11932 C C . ALA B 1 688 ? 16.266 5.117 -18.828 1 36.5 688 ALA B C 1
ATOM 11934 O O . ALA B 1 688 ? 15.914 4.676 -19.922 1 36.5 688 ALA B O 1
ATOM 11935 N N . VAL B 1 689 ? 17.484 5.434 -18.781 1 34.66 689 VAL B N 1
ATOM 11936 C CA . VAL B 1 689 ? 18.203 5.195 -20.031 1 34.66 689 VAL B CA 1
ATOM 11937 C C . VAL B 1 689 ? 18.125 3.715 -20.391 1 34.66 689 VAL B C 1
ATOM 11939 O O . VAL B 1 689 ? 18.656 2.865 -19.672 1 34.66 689 VAL B O 1
ATOM 11942 N N . ASP B 1 690 ? 17.156 3.369 -21.062 1 34.59 690 ASP B N 1
ATOM 11943 C CA . ASP B 1 690 ? 17.141 2.322 -22.078 1 34.59 690 ASP B CA 1
ATOM 11944 C C . ASP B 1 690 ? 18.484 2.227 -22.781 1 34.59 690 ASP B C 1
ATOM 11946 O O . ASP B 1 690 ? 18.641 2.68 -23.922 1 34.59 690 ASP B O 1
ATOM 11950 N N . ASP B 1 691 ? 19.406 2.785 -22.312 1 35.16 691 ASP B N 1
ATOM 11951 C CA . ASP B 1 691 ? 20.516 2.553 -23.234 1 35.16 691 ASP B CA 1
ATOM 11952 C C . ASP B 1 691 ? 20.609 1.08 -23.625 1 35.16 691 ASP B C 1
ATOM 11954 O O . ASP B 1 691 ? 21.172 0.272 -22.891 1 35.16 691 ASP B O 1
ATOM 11958 N N . THR B 1 692 ? 19.609 0.58 -24.219 1 36.41 692 THR B N 1
ATOM 11959 C CA . THR B 1 692 ? 19.531 -0.649 -25 1 36.41 692 THR B CA 1
ATOM 11960 C C . THR B 1 692 ? 20.859 -0.93 -25.688 1 36.41 692 THR B C 1
ATOM 11962 O O . THR B 1 692 ? 21.031 -1.972 -26.328 1 36.41 692 THR B O 1
ATOM 11965 N N . ALA B 1 693 ? 21.422 0.123 -26.078 1 33.59 693 ALA B N 1
ATOM 11966 C CA . ALA B 1 693 ? 22.531 -0.205 -26.984 1 33.59 693 ALA B CA 1
ATOM 11967 C C . ALA B 1 693 ? 23.484 -1.197 -26.328 1 33.59 693 ALA B C 1
ATOM 11969 O O . ALA B 1 693 ? 24.234 -1.884 -27.031 1 33.59 693 ALA B O 1
ATOM 11970 N N . SER B 1 694 ? 23.953 -0.8 -25.078 1 37.72 694 SER B N 1
ATOM 11971 C CA . SER B 1 694 ? 25.062 -1.642 -24.656 1 37.72 694 SER B CA 1
ATOM 11972 C C . SER B 1 694 ? 24.578 -2.869 -23.891 1 37.72 694 SER B C 1
ATOM 11974 O O . SER B 1 694 ? 24.141 -2.762 -22.75 1 37.72 694 SER B O 1
ATOM 11976 N N . GLY B 1 695 ? 24.375 -3.867 -24.531 1 44.59 695 GLY B N 1
ATOM 11977 C CA . GLY B 1 695 ? 24.125 -5.262 -24.219 1 44.59 695 GLY B CA 1
ATOM 11978 C C . GLY B 1 695 ? 23.344 -5.441 -22.922 1 44.59 695 GLY B C 1
ATOM 11979 O O . GLY B 1 695 ? 23.312 -4.547 -22.078 1 44.59 695 GLY B O 1
ATOM 11980 N N . PHE B 1 696 ? 22.438 -6.18 -22.859 1 53.28 696 PHE B N 1
ATOM 11981 C CA . PHE B 1 696 ? 21.625 -6.574 -21.719 1 53.28 696 PHE B CA 1
ATOM 11982 C C . PHE B 1 696 ? 22.5 -7.129 -20.609 1 53.28 696 PHE B C 1
ATOM 11984 O O . PHE B 1 696 ? 2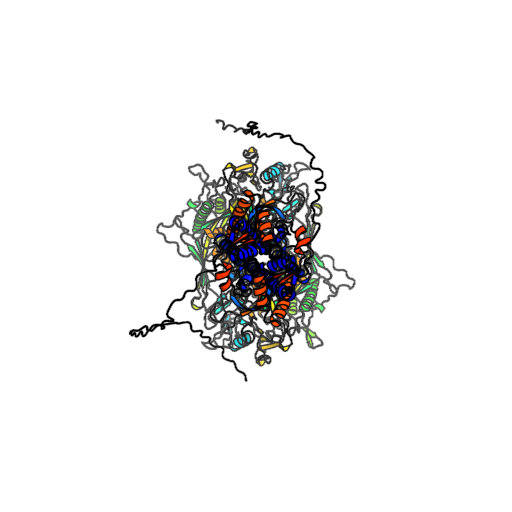3.391 -7.934 -20.844 1 53.28 696 PHE B O 1
ATOM 11991 N N . PRO B 1 697 ? 22.359 -6.469 -19.297 1 64 697 PRO B N 1
ATOM 11992 C CA . PRO B 1 697 ? 23.094 -7.031 -18.172 1 64 697 PRO B CA 1
ATOM 11993 C C . PRO B 1 697 ? 22.734 -8.492 -17.906 1 64 697 PRO B C 1
ATOM 11995 O O . PRO B 1 697 ? 21.625 -8.922 -18.188 1 64 697 PRO B O 1
ATOM 11998 N N . ARG B 1 698 ? 23.859 -9.305 -17.734 1 72.56 698 ARG B N 1
ATOM 11999 C CA . ARG B 1 698 ? 23.672 -10.719 -17.438 1 72.56 698 ARG B CA 1
ATOM 12000 C C . ARG B 1 698 ? 24.062 -11.047 -16 1 72.56 698 ARG B C 1
ATOM 12002 O O . ARG B 1 698 ? 25 -10.453 -15.461 1 72.56 698 ARG B O 1
ATOM 12009 N N . ALA B 1 699 ? 23.281 -11.695 -15.273 1 79.94 699 ALA B N 1
ATOM 12010 C CA . ALA B 1 699 ? 23.594 -12.203 -13.938 1 79.94 699 ALA B CA 1
ATOM 12011 C C . ALA B 1 699 ? 23.312 -13.703 -13.852 1 79.94 699 ALA B C 1
ATOM 12013 O O . ALA B 1 699 ? 22.516 -14.242 -14.633 1 79.94 699 ALA B O 1
ATOM 12014 N N . SER B 1 700 ? 24.078 -14.336 -13.023 1 83.88 700 SER B N 1
ATOM 12015 C CA . SER B 1 700 ? 23.859 -15.758 -12.789 1 83.88 700 SER B CA 1
ATOM 12016 C C . SER B 1 700 ? 22.594 -16 -11.977 1 83.88 700 SER B C 1
ATOM 12018 O O . SER B 1 700 ? 22.469 -15.5 -10.859 1 83.88 700 SER B O 1
ATOM 12020 N N . VAL B 1 701 ? 21.719 -16.672 -12.594 1 90.56 701 VAL B N 1
ATOM 12021 C CA . VAL B 1 701 ? 20.422 -16.922 -11.961 1 90.56 701 VAL B CA 1
ATOM 12022 C C . VAL B 1 701 ? 20.203 -18.422 -11.812 1 90.56 701 VAL B C 1
ATOM 12024 O O . VAL B 1 701 ? 20.547 -19.203 -12.703 1 90.56 701 VAL B O 1
ATOM 12027 N N . VAL B 1 702 ? 19.781 -18.797 -10.625 1 92.5 702 VAL B N 1
ATOM 12028 C CA . VAL B 1 702 ? 19.312 -20.172 -10.445 1 92.5 702 VAL B CA 1
ATOM 12029 C C . VAL B 1 702 ? 17.891 -20.297 -10.977 1 92.5 702 VAL B C 1
ATOM 12031 O O . VAL B 1 702 ? 16.922 -19.922 -10.305 1 92.5 702 VAL B O 1
ATOM 12034 N N . GLU B 1 703 ? 17.797 -20.875 -12.055 1 91 703 GLU B N 1
ATOM 12035 C CA . GLU B 1 703 ? 16.5 -21 -12.734 1 91 703 GLU B CA 1
ATOM 12036 C C . GLU B 1 703 ? 15.711 -22.172 -12.188 1 91 703 GLU B C 1
ATOM 12038 O O . GLU B 1 703 ? 16.266 -23.234 -11.914 1 91 703 GLU B O 1
ATOM 12043 N N . TYR B 1 704 ? 14.414 -21.875 -12.062 1 89.94 704 TYR B N 1
ATOM 12044 C CA . TYR B 1 704 ? 13.523 -22.984 -11.695 1 89.94 704 TYR B CA 1
ATOM 12045 C C . TYR B 1 704 ? 13.109 -23.781 -12.93 1 89.94 704 TYR B C 1
ATOM 12047 O O . TYR B 1 704 ? 12.734 -23.203 -13.953 1 89.94 704 TYR B O 1
ATOM 12055 N N . ARG B 1 705 ? 13.32 -25.016 -12.758 1 85.69 705 ARG B N 1
ATOM 12056 C CA . ARG B 1 705 ? 12.961 -25.891 -13.875 1 85.69 705 ARG B CA 1
ATOM 12057 C C . ARG B 1 705 ? 12.016 -27 -13.422 1 85.69 705 ARG B C 1
ATOM 12059 O O . ARG B 1 705 ? 12.078 -27.438 -12.266 1 85.69 705 ARG B O 1
ATOM 12066 N N . ARG B 1 706 ? 11.195 -27.266 -14.336 1 85 706 ARG B N 1
ATOM 12067 C CA . ARG B 1 706 ? 10.297 -28.391 -14.117 1 85 706 ARG B CA 1
ATOM 12068 C C . ARG B 1 706 ? 11.008 -29.719 -14.406 1 85 706 ARG B C 1
ATOM 12070 O O . ARG B 1 706 ? 11.539 -29.906 -15.5 1 85 706 ARG B O 1
ATOM 12077 N N . VAL B 1 707 ? 11.109 -30.516 -13.336 1 85.62 707 VAL B N 1
ATOM 12078 C CA . VAL B 1 707 ? 11.773 -31.797 -13.516 1 85.62 707 VAL B CA 1
ATOM 12079 C C . VAL B 1 707 ? 10.781 -32.938 -13.25 1 85.62 707 VAL B C 1
ATOM 12081 O O . VAL B 1 707 ? 9.922 -32.812 -12.367 1 85.62 707 VAL B O 1
ATOM 12084 N N . ILE B 1 708 ? 10.859 -33.906 -14.141 1 86.88 708 ILE B N 1
ATOM 12085 C CA . ILE B 1 708 ? 10.039 -35.094 -13.969 1 86.88 708 ILE B CA 1
ATOM 12086 C C . ILE B 1 708 ? 10.75 -36.094 -13.039 1 86.88 708 ILE B C 1
ATOM 12088 O O . ILE B 1 708 ? 11.922 -36.406 -13.242 1 86.88 708 ILE B O 1
ATOM 12092 N N . ARG B 1 709 ? 10.086 -36.406 -11.984 1 86.44 709 ARG B N 1
ATOM 12093 C CA . ARG B 1 709 ? 10.609 -37.375 -11.047 1 86.44 709 ARG B CA 1
ATOM 12094 C C . ARG B 1 709 ? 9.852 -38.719 -11.148 1 86.44 709 ARG B C 1
ATOM 12096 O O . ARG B 1 709 ? 8.797 -38.781 -11.789 1 86.44 709 ARG B O 1
ATOM 12103 N N . TYR B 1 710 ? 10.625 -39.75 -10.719 1 90.44 710 TYR B N 1
ATOM 12104 C CA . TYR B 1 710 ? 10.047 -41.094 -10.805 1 90.44 710 TYR B CA 1
ATOM 12105 C C . TYR B 1 710 ? 10.125 -41.812 -9.461 1 90.44 710 TYR B C 1
ATOM 12107 O O . TYR B 1 710 ? 11.172 -41.812 -8.812 1 90.44 710 TYR B O 1
ATOM 12115 N N . ASP B 1 711 ? 9.016 -42.219 -9.039 1 91.31 711 ASP B N 1
ATOM 12116 C CA . ASP B 1 711 ? 8.992 -43.125 -7.895 1 91.31 711 ASP B CA 1
ATOM 12117 C C . ASP B 1 711 ? 9.438 -44.531 -8.297 1 91.31 711 ASP B C 1
ATOM 12119 O O . ASP B 1 711 ? 8.695 -45.25 -8.969 1 91.31 711 ASP B O 1
ATOM 12123 N N . ILE B 1 712 ? 10.539 -45.031 -7.746 1 90.5 712 ILE B N 1
ATOM 12124 C CA . ILE B 1 712 ? 11.203 -46.25 -8.18 1 90.5 712 ILE B CA 1
ATOM 12125 C C . ILE B 1 712 ? 10.352 -47.469 -7.797 1 90.5 712 ILE B C 1
ATOM 12127 O O . ILE B 1 712 ? 10.469 -48.531 -8.406 1 90.5 712 ILE B O 1
ATOM 12131 N N . ARG B 1 713 ? 9.5 -47.281 -6.793 1 86.5 713 ARG B N 1
ATOM 12132 C CA . ARG B 1 713 ? 8.664 -48.375 -6.363 1 86.5 713 ARG B CA 1
ATOM 12133 C C . ARG B 1 713 ? 7.801 -48.906 -7.516 1 86.5 713 ARG B C 1
ATOM 12135 O O . ARG B 1 713 ? 7.48 -50.094 -7.578 1 86.5 713 ARG B O 1
ATOM 12142 N N . TYR B 1 714 ? 7.461 -47.969 -8.438 1 92.44 714 TYR B N 1
ATOM 12143 C CA . TYR B 1 714 ? 6.582 -48.312 -9.547 1 92.44 714 TYR B CA 1
ATOM 12144 C C . TYR B 1 714 ? 7.379 -48.906 -10.695 1 92.44 714 TYR B C 1
ATOM 12146 O O . TYR B 1 714 ? 6.801 -49.5 -11.625 1 92.44 714 TYR B O 1
ATOM 12154 N N . ALA B 1 715 ? 8.68 -48.938 -10.594 1 91.75 715 ALA B N 1
ATOM 12155 C CA . ALA B 1 715 ? 9.531 -49.406 -11.68 1 91.75 715 ALA B CA 1
ATOM 12156 C C . ALA B 1 715 ? 10.016 -50.844 -11.391 1 91.75 715 ALA B C 1
ATOM 12158 O O . ALA B 1 715 ? 10.672 -51.469 -12.234 1 91.75 715 ALA B O 1
ATOM 12159 N N . ILE B 1 716 ? 9.641 -51.438 -10.344 1 92.44 716 ILE B N 1
ATOM 12160 C CA . ILE B 1 716 ? 10.148 -52.75 -9.922 1 92.44 716 ILE B CA 1
ATOM 12161 C C . ILE B 1 716 ? 9.805 -53.812 -10.977 1 92.44 716 ILE B C 1
ATOM 12163 O O . ILE B 1 716 ? 10.68 -54.531 -11.453 1 92.44 716 ILE B O 1
ATOM 12167 N N . PRO B 1 717 ? 8.523 -53.906 -11.328 1 92.31 717 PRO B N 1
ATOM 12168 C CA . PRO B 1 717 ? 8.203 -54.906 -12.344 1 92.31 717 PRO B CA 1
ATOM 12169 C C . PRO B 1 717 ? 8.984 -54.719 -13.641 1 92.31 717 PRO B C 1
ATOM 12171 O O . PRO B 1 717 ? 9.391 -55.688 -14.289 1 92.31 717 PRO B O 1
ATOM 12174 N N . ALA B 1 718 ? 9.219 -53.531 -14 1 91.62 718 ALA B N 1
ATOM 12175 C CA . ALA B 1 718 ? 9.953 -53.25 -15.219 1 91.62 718 ALA B CA 1
ATOM 12176 C C . ALA B 1 718 ? 11.43 -53.625 -15.086 1 91.62 718 ALA B C 1
ATOM 12178 O O . ALA B 1 718 ? 12.031 -54.125 -16.031 1 91.62 718 ALA B O 1
ATOM 12179 N N . PHE B 1 719 ? 12.016 -53.5 -13.945 1 92.94 719 PHE B N 1
ATOM 12180 C CA . PHE B 1 719 ? 13.406 -53.844 -13.727 1 92.94 719 PHE B CA 1
ATOM 12181 C C . PHE B 1 719 ? 13.586 -55.375 -13.75 1 92.94 719 PHE B C 1
ATOM 12183 O O . PHE B 1 719 ? 14.586 -55.875 -14.258 1 92.94 719 PHE B O 1
ATOM 12190 N N . VAL B 1 720 ? 12.633 -56 -13.195 1 92.5 720 VAL B N 1
ATOM 12191 C CA . VAL B 1 720 ? 12.672 -57.469 -13.219 1 92.5 720 VAL B CA 1
ATOM 12192 C C . VAL B 1 720 ? 12.625 -57.969 -14.664 1 92.5 720 VAL B C 1
ATOM 12194 O O . VAL B 1 720 ? 13.383 -58.844 -15.039 1 92.5 720 VAL B O 1
ATOM 12197 N N . MET B 1 721 ? 11.82 -57.312 -15.344 1 92.88 721 MET B N 1
ATOM 12198 C CA . MET B 1 721 ? 11.688 -57.719 -16.75 1 92.88 721 MET B CA 1
ATOM 12199 C C . MET B 1 721 ? 12.961 -57.375 -17.516 1 92.88 721 MET B C 1
ATOM 12201 O O . MET B 1 721 ? 13.383 -58.156 -18.375 1 92.88 721 MET B O 1
ATOM 12205 N N . LEU B 1 722 ? 13.516 -56.312 -17.297 1 91.88 722 LEU B N 1
ATOM 12206 C CA . LEU B 1 722 ? 14.75 -55.906 -17.984 1 91.88 722 LEU B CA 1
ATOM 12207 C C . LEU B 1 722 ? 15.898 -56.844 -17.594 1 91.88 722 LEU B C 1
ATOM 12209 O O . LEU B 1 722 ? 16.75 -57.156 -18.422 1 91.88 722 LEU B O 1
ATOM 12213 N N . ALA B 1 723 ? 15.906 -57.312 -16.344 1 92.19 723 ALA B N 1
ATOM 12214 C CA . ALA B 1 723 ? 16.922 -58.25 -15.898 1 92.19 723 ALA B CA 1
ATOM 12215 C C . ALA B 1 723 ? 16.75 -59.594 -16.594 1 92.19 723 ALA B C 1
ATOM 12217 O O . ALA B 1 723 ? 17.734 -60.188 -17.031 1 92.19 723 ALA B O 1
ATOM 12218 N N . LEU B 1 724 ? 15.523 -60 -16.656 1 91.06 724 LEU B N 1
ATOM 12219 C CA . LEU B 1 724 ? 15.242 -61.281 -17.344 1 91.06 724 LEU B CA 1
ATOM 12220 C C . LEU B 1 724 ? 15.641 -61.188 -18.812 1 91.06 724 LEU B C 1
ATOM 12222 O O . LEU B 1 724 ? 16.203 -62.125 -19.359 1 91.06 724 LEU B O 1
ATOM 12226 N N . LEU B 1 725 ? 15.336 -60.094 -19.391 1 92.88 725 LEU B N 1
ATOM 12227 C CA . LEU B 1 725 ? 15.695 -59.906 -20.797 1 92.88 725 LEU B CA 1
ATOM 12228 C C . LEU B 1 725 ? 17.219 -59.875 -20.969 1 92.88 725 LEU B C 1
ATOM 12230 O O . LEU B 1 725 ? 17.75 -60.5 -21.891 1 92.88 725 LEU B O 1
ATOM 12234 N N . LEU B 1 726 ? 17.891 -59.25 -20.094 1 93.56 726 LEU B N 1
ATOM 12235 C CA . LEU B 1 726 ? 19.344 -59.125 -20.188 1 93.56 726 LEU B CA 1
ATOM 12236 C C . LEU B 1 726 ? 20 -60.5 -20.047 1 93.56 726 LEU B C 1
ATOM 12238 O O . LEU B 1 726 ? 20.922 -60.844 -20.812 1 93.56 726 LEU B O 1
ATOM 12242 N N . VAL B 1 727 ? 19.562 -61.281 -19.094 1 93.12 727 VAL B N 1
ATOM 12243 C CA . VAL B 1 727 ? 20.094 -62.625 -18.891 1 93.12 727 VAL B CA 1
ATOM 12244 C C . VAL B 1 727 ? 19.844 -63.5 -20.125 1 93.12 727 VAL B C 1
ATOM 12246 O O . VAL B 1 727 ? 20.75 -64.188 -20.609 1 93.12 727 VAL B O 1
ATOM 12249 N N . ALA B 1 728 ? 18.672 -63.406 -20.656 1 93.75 728 ALA B N 1
ATOM 12250 C CA . ALA B 1 728 ? 18.312 -64.188 -21.844 1 93.75 728 ALA B CA 1
ATOM 12251 C C . ALA B 1 728 ? 19.109 -63.719 -23.062 1 93.75 728 ALA B C 1
ATOM 12253 O O . ALA B 1 728 ? 19.562 -64.562 -23.875 1 93.75 728 ALA B O 1
ATOM 12254 N N . LEU B 1 729 ? 19.266 -62.406 -23.172 1 94.12 729 LEU B N 1
ATOM 12255 C CA . LEU B 1 729 ? 19.984 -61.844 -24.312 1 94.12 729 LEU B CA 1
ATOM 12256 C C . LEU B 1 729 ? 21.453 -62.219 -24.266 1 94.12 729 LEU B C 1
ATOM 12258 O O . LEU B 1 729 ? 22.047 -62.562 -25.297 1 94.12 729 LEU B O 1
ATOM 12262 N N . VAL B 1 730 ? 22.094 -62.25 -23.156 1 94.31 730 VAL B N 1
ATOM 12263 C CA . VAL B 1 730 ? 23.516 -62.594 -23.016 1 94.31 730 VAL B CA 1
ATOM 12264 C C . VAL B 1 730 ? 23.719 -64.062 -23.297 1 94.31 730 VAL B C 1
ATOM 12266 O O . VAL B 1 730 ? 24.656 -64.438 -23.984 1 94.31 730 VAL B O 1
ATOM 12269 N N . TRP B 1 731 ? 22.828 -64.812 -22.734 1 93.75 731 TRP B N 1
ATOM 12270 C CA . TRP B 1 731 ? 22.875 -66.25 -22.953 1 93.75 731 TRP B CA 1
ATOM 12271 C C . TRP B 1 731 ? 22.703 -66.625 -24.438 1 93.75 731 TRP B C 1
ATOM 12273 O O . TRP B 1 731 ? 23.453 -67.438 -25 1 93.75 731 TRP B O 1
ATOM 12283 N N . ALA B 1 732 ? 21.859 -65.938 -25.078 1 93.94 732 ALA B N 1
ATOM 12284 C CA . ALA B 1 732 ? 21.609 -66.125 -26.484 1 93.94 732 ALA B CA 1
ATOM 12285 C C . ALA B 1 732 ? 22.781 -65.688 -27.344 1 93.94 732 ALA B C 1
ATOM 12287 O O . ALA B 1 732 ? 23.172 -66.312 -28.297 1 93.94 732 ALA B O 1
ATOM 12288 N N . LEU B 1 733 ? 23.312 -64.562 -27 1 93.25 733 LEU B N 1
ATOM 12289 C CA . LEU B 1 733 ? 24.453 -64.062 -27.75 1 93.25 733 LEU B CA 1
ATOM 12290 C C . LEU B 1 733 ? 25.672 -64.938 -27.578 1 93.25 733 LEU B C 1
ATOM 12292 O O . LEU B 1 733 ? 26.438 -65.125 -28.531 1 93.25 733 LEU B O 1
ATOM 12296 N N . ALA B 1 734 ? 25.844 -65.562 -26.453 1 94 734 ALA B N 1
ATOM 12297 C CA . ALA B 1 734 ? 26.938 -66.562 -26.219 1 94 734 ALA B CA 1
ATOM 12298 C C . ALA B 1 734 ? 26.781 -67.75 -27.094 1 94 734 ALA B C 1
ATOM 12300 O O . ALA B 1 734 ? 27.766 -68.25 -27.656 1 94 734 ALA B O 1
ATOM 12301 N N . ILE B 1 735 ? 25.641 -68.188 -27.266 1 93.44 735 ILE B N 1
ATOM 12302 C CA . ILE B 1 735 ? 25.359 -69.375 -28.094 1 93.44 735 ILE B CA 1
ATOM 12303 C C . ILE B 1 735 ? 25.594 -69.062 -29.562 1 93.44 735 ILE B C 1
ATOM 12305 O O . ILE B 1 735 ? 26.219 -69.812 -30.281 1 93.44 735 ILE B O 1
ATOM 12309 N N . LEU B 1 736 ? 25.156 -67.812 -29.922 1 91.25 736 LEU B N 1
ATOM 12310 C CA . LEU B 1 736 ? 25.297 -67.375 -31.312 1 91.25 736 LEU B CA 1
ATOM 12311 C C . LEU B 1 736 ? 26.766 -67.188 -31.672 1 91.25 736 LEU B C 1
ATOM 12313 O O . LEU B 1 736 ? 27.172 -67.438 -32.812 1 91.25 736 LEU B O 1
ATOM 12317 N N . CYS B 1 737 ? 27.531 -66.875 -30.734 1 90.19 737 CYS B N 1
ATOM 12318 C CA . CYS B 1 737 ? 28.953 -66.625 -30.969 1 90.19 737 CYS B CA 1
ATOM 12319 C C . CYS B 1 737 ? 29.719 -67.938 -30.922 1 90.19 737 CYS B C 1
ATOM 12321 O O . CYS B 1 737 ? 30.734 -68.125 -31.609 1 90.19 737 CYS B O 1
ATOM 12323 N N . SER B 1 738 ? 29.328 -68.875 -30.188 1 89.56 738 SER B N 1
ATOM 12324 C CA . SER B 1 738 ? 30.047 -70.125 -30.016 1 89.56 738 SER B CA 1
ATOM 12325 C C . SER B 1 738 ? 29.719 -71.125 -31.141 1 89.56 738 SER B C 1
ATOM 12327 O O . SER B 1 738 ? 30.531 -72 -31.469 1 89.56 738 SER B O 1
ATOM 12329 N N . SER B 1 739 ? 28.531 -71.062 -31.641 1 81.69 739 SER B N 1
ATOM 12330 C CA . SER B 1 739 ? 28.156 -72 -32.688 1 81.69 739 SER B CA 1
ATOM 12331 C C . SER B 1 739 ? 27.688 -71.312 -33.938 1 81.69 739 SER B C 1
ATOM 12333 O O . SER B 1 739 ? 26.656 -70.625 -33.938 1 81.69 739 SER B O 1
ATOM 12335 N N . ARG B 1 740 ? 28.438 -71.188 -35.031 1 77.44 740 ARG B N 1
ATOM 12336 C CA . ARG B 1 740 ? 28.141 -70.5 -36.281 1 77.44 740 ARG B CA 1
ATOM 12337 C C . ARG B 1 740 ? 26.953 -71.125 -37 1 77.44 740 ARG B C 1
ATOM 12339 O O . ARG B 1 740 ? 26.312 -70.5 -37.812 1 77.44 740 ARG B O 1
ATOM 12346 N N . HIS B 1 741 ? 26.484 -72.312 -36.594 1 84.88 741 HIS B N 1
ATOM 12347 C CA . HIS B 1 741 ? 25.469 -73 -37.375 1 84.88 741 HIS B CA 1
ATOM 12348 C C . HIS B 1 741 ? 24.125 -73 -36.625 1 84.88 741 HIS B C 1
ATOM 12350 O O . HIS B 1 741 ? 23.203 -73.688 -37.031 1 84.88 741 HIS B O 1
ATOM 12356 N N . THR B 1 742 ? 24.016 -72.125 -35.625 1 88 742 THR B N 1
ATOM 12357 C CA . THR B 1 742 ? 22.797 -72.188 -34.844 1 88 742 THR B CA 1
ATOM 12358 C C . THR B 1 742 ? 21.609 -71.625 -35.594 1 88 742 THR B C 1
ATOM 12360 O O . THR B 1 742 ? 20.5 -72.125 -35.531 1 88 742 THR B O 1
ATOM 12363 N N . LEU B 1 743 ? 21.734 -70.562 -36.375 1 89.12 743 LEU B N 1
ATOM 12364 C CA . LEU B 1 743 ? 20.656 -70 -37.156 1 89.12 743 LEU B CA 1
ATOM 12365 C C . LEU B 1 743 ? 20.203 -70.938 -38.25 1 89.12 743 LEU B C 1
ATOM 12367 O O . LEU B 1 743 ? 19.016 -71 -38.562 1 89.12 743 LEU B O 1
ATOM 12371 N N . ARG B 1 744 ? 21.141 -71.625 -38.781 1 88.88 744 ARG B N 1
ATOM 12372 C CA . ARG B 1 744 ? 20.812 -72.562 -39.812 1 88.88 744 ARG B CA 1
ATOM 12373 C C . ARG B 1 744 ? 20.094 -73.75 -39.188 1 88.88 744 ARG B C 1
ATOM 12375 O O . ARG B 1 744 ? 19.141 -74.312 -39.781 1 88.88 744 ARG B O 1
ATOM 12382 N N . THR B 1 745 ? 20.594 -74.125 -38.062 1 90.56 745 THR B N 1
ATOM 12383 C CA . THR B 1 745 ? 19.922 -75.188 -37.344 1 90.56 745 THR B CA 1
ATOM 12384 C C . THR B 1 745 ? 18.5 -74.812 -36.969 1 90.56 745 THR B C 1
ATOM 12386 O O . THR B 1 745 ? 17.578 -75.625 -37.062 1 90.56 745 THR B O 1
ATOM 12389 N N . LEU B 1 746 ? 18.359 -73.562 -36.5 1 92.44 746 LEU B N 1
ATOM 12390 C CA . LEU B 1 746 ? 17.047 -73.062 -36.125 1 92.44 746 LEU B CA 1
ATOM 12391 C C . LEU B 1 746 ? 16.109 -73.062 -37.344 1 92.44 746 LEU B C 1
ATOM 12393 O O . LEU B 1 746 ? 14.953 -73.5 -37.219 1 92.44 746 LEU B O 1
ATOM 12397 N N . ARG B 1 747 ? 16.547 -72.625 -38.438 1 91.69 747 ARG B N 1
ATOM 12398 C CA . ARG B 1 747 ? 15.75 -72.562 -39.656 1 91.69 747 ARG B CA 1
ATOM 12399 C C . ARG B 1 747 ? 15.398 -74 -40.094 1 91.69 747 ARG B C 1
ATOM 12401 O O . ARG B 1 747 ? 14.242 -74.312 -40.406 1 91.69 747 ARG B O 1
ATOM 12408 N N . ASN B 1 748 ? 16.375 -74.875 -40.094 1 91.19 748 ASN B N 1
ATOM 12409 C CA . ASN B 1 748 ? 16.156 -76.312 -40.5 1 91.19 748 ASN B CA 1
ATOM 12410 C C . ASN B 1 748 ? 15.227 -77 -39.531 1 91.19 748 ASN B C 1
ATOM 12412 O O . ASN B 1 748 ? 14.359 -77.75 -39.969 1 91.19 748 ASN B O 1
ATOM 12416 N N . MET B 1 749 ? 15.469 -76.812 -38.312 1 91.88 749 MET B N 1
ATOM 12417 C CA . MET B 1 749 ? 14.641 -77.438 -37.312 1 91.88 749 MET B CA 1
ATOM 12418 C C . MET B 1 749 ? 13.188 -77 -37.438 1 91.88 749 MET B C 1
ATOM 12420 O O . MET B 1 749 ? 12.273 -77.812 -37.406 1 91.88 749 MET B O 1
ATOM 12424 N N . TYR B 1 750 ? 12.992 -75.688 -37.594 1 92.38 750 TYR B N 1
ATOM 12425 C CA . TYR B 1 750 ? 11.633 -75.125 -37.719 1 92.38 750 TYR B CA 1
ATOM 12426 C C . TYR B 1 750 ? 10.984 -75.625 -39 1 92.38 750 TYR B C 1
ATOM 12428 O O . TYR B 1 750 ? 9.805 -76 -39 1 92.38 750 TYR B O 1
ATOM 12436 N N . ASN B 1 751 ? 11.719 -75.688 -40.094 1 92.38 751 ASN B N 1
ATOM 12437 C CA . ASN B 1 751 ? 11.18 -76.062 -41.406 1 92.38 751 ASN B CA 1
ATOM 12438 C C . ASN B 1 751 ? 10.875 -77.562 -41.406 1 92.38 751 ASN B C 1
ATOM 12440 O O . ASN B 1 751 ? 9.836 -78 -41.938 1 92.38 751 ASN B O 1
ATOM 12444 N N . GLN B 1 752 ? 11.742 -78.375 -40.906 1 91 752 GLN B N 1
ATOM 12445 C CA . GLN B 1 752 ? 11.562 -79.812 -40.906 1 91 752 GLN B CA 1
ATOM 12446 C C . GLN B 1 752 ? 10.461 -80.25 -39.969 1 91 752 GLN B C 1
ATOM 12448 O O . GLN B 1 752 ? 9.836 -81.312 -40.156 1 91 752 GLN B O 1
ATOM 12453 N N . THR B 1 753 ? 10.242 -79.438 -38.875 1 91.56 753 THR B N 1
ATOM 12454 C CA . THR B 1 753 ? 9.219 -79.812 -37.906 1 91.56 753 THR B CA 1
ATOM 12455 C C . THR B 1 753 ? 7.906 -79.062 -38.219 1 91.56 753 THR B C 1
ATOM 12457 O O . THR B 1 753 ? 6.91 -79.312 -37.531 1 91.56 753 THR B O 1
ATOM 12460 N N . SER B 1 754 ? 7.934 -78.312 -39.25 1 92.19 754 SER B N 1
ATOM 12461 C CA . SER B 1 754 ? 6.703 -77.625 -39.688 1 92.19 754 SER B CA 1
ATOM 12462 C C . SER B 1 754 ? 5.75 -78.625 -40.344 1 92.19 754 SER B C 1
ATOM 12464 O O . SER B 1 754 ? 6.176 -79.688 -40.844 1 92.19 754 SER B O 1
ATOM 12466 N N . THR B 1 755 ? 4.496 -78.312 -40.281 1 92.12 755 THR B N 1
ATOM 12467 C CA . THR B 1 755 ? 3.451 -79.188 -40.719 1 92.12 755 THR B CA 1
ATOM 12468 C C . THR B 1 755 ? 3.656 -79.625 -42.156 1 92.12 755 THR B C 1
ATOM 12470 O O . THR B 1 755 ? 3.613 -80.812 -42.469 1 92.12 755 THR B O 1
ATOM 12473 N N . GLY B 1 756 ? 3.945 -78.75 -43.125 1 90.75 756 GLY B N 1
ATOM 12474 C CA . GLY B 1 756 ? 4.02 -79.062 -44.531 1 90.75 756 GLY B CA 1
ATOM 12475 C C . GLY B 1 756 ? 5.211 -79.938 -44.906 1 90.75 756 GLY B C 1
ATOM 12476 O O . GLY B 1 756 ? 5.047 -81 -45.469 1 90.75 756 GLY B O 1
ATOM 12477 N N . ARG B 1 757 ? 6.348 -79.562 -44.594 1 90.75 757 ARG B N 1
ATOM 12478 C CA . ARG B 1 757 ? 7.562 -80.312 -44.938 1 90.75 757 ARG B CA 1
ATOM 12479 C C . ARG B 1 757 ? 7.609 -81.625 -44.25 1 90.75 757 ARG B C 1
ATOM 12481 O O . ARG B 1 757 ? 8.109 -82.625 -44.812 1 90.75 757 ARG B O 1
ATOM 12488 N N . LEU B 1 758 ? 7.152 -81.625 -42.969 1 92.44 758 LEU B N 1
ATOM 12489 C CA . LEU B 1 758 ? 7.117 -82.875 -42.219 1 92.44 758 LEU B CA 1
ATOM 12490 C C . LEU B 1 758 ? 6.184 -83.938 -42.906 1 92.44 758 LEU B C 1
ATOM 12492 O O . LEU B 1 758 ? 6.555 -85.062 -43.094 1 92.44 758 LEU B O 1
ATOM 12496 N N . ALA B 1 759 ? 5.043 -83.5 -43.312 1 92.06 759 ALA B N 1
ATOM 12497 C CA . ALA B 1 759 ? 4.062 -84.375 -43.938 1 92.06 759 ALA B CA 1
ATOM 12498 C C . ALA B 1 759 ? 4.543 -84.875 -45.281 1 92.06 759 ALA B C 1
ATOM 12500 O O . ALA B 1 759 ? 4.473 -86.062 -45.594 1 92.06 759 ALA B O 1
ATOM 12501 N N . VAL B 1 760 ? 5.113 -84 -46.062 1 91.25 760 VAL B N 1
ATOM 12502 C CA . VAL B 1 760 ? 5.516 -84.312 -47.438 1 91.25 760 VAL B CA 1
ATOM 12503 C C . VAL B 1 760 ? 6.711 -85.25 -47.406 1 91.25 760 VAL B C 1
ATOM 12505 O O . VAL B 1 760 ? 6.754 -86.25 -48.156 1 91.25 760 VAL B O 1
ATOM 12508 N N . ASN B 1 761 ? 7.629 -85.062 -46.5 1 89.81 761 ASN B N 1
ATOM 12509 C CA . ASN B 1 761 ? 8.836 -85.875 -46.438 1 89.81 761 ASN B CA 1
ATOM 12510 C C . ASN B 1 761 ? 8.555 -87.25 -45.875 1 89.81 761 ASN B C 1
ATOM 12512 O O . ASN B 1 761 ? 9.242 -88.188 -46.219 1 89.81 761 ASN B O 1
ATOM 12516 N N . ILE B 1 762 ? 7.52 -87.375 -45.031 1 89.19 762 ILE B N 1
ATOM 12517 C CA . ILE B 1 762 ? 7.172 -88.688 -44.469 1 89.19 762 ILE B CA 1
ATOM 12518 C C . ILE B 1 762 ? 6.301 -89.438 -45.469 1 89.19 762 ILE B C 1
ATOM 12520 O O . ILE B 1 762 ? 6.434 -90.625 -45.594 1 89.19 762 ILE B O 1
ATOM 12524 N N . LEU B 1 763 ? 5.43 -88.75 -46.188 1 88.81 763 LEU B N 1
ATOM 12525 C CA . LEU B 1 763 ? 4.508 -89.438 -47.125 1 88.81 763 LEU B CA 1
ATOM 12526 C C . LEU B 1 763 ? 5.207 -89.75 -48.438 1 88.81 763 LEU B C 1
ATOM 12528 O O . LEU B 1 763 ? 4.828 -90.75 -49.094 1 88.81 763 LEU B O 1
ATOM 12532 N N . ARG B 1 764 ? 6.23 -89 -48.812 1 85.06 764 ARG B N 1
ATOM 12533 C CA . ARG B 1 764 ? 7.016 -89.312 -50 1 85.06 764 ARG B CA 1
ATOM 12534 C C . ARG B 1 764 ? 8.5 -89.438 -49.656 1 85.06 764 ARG B C 1
ATOM 12536 O O . ARG B 1 764 ? 9.289 -88.5 -50 1 85.06 764 ARG B O 1
ATOM 12543 N N . PRO B 1 765 ? 8.867 -90.688 -49.156 1 78.94 765 PRO B N 1
ATOM 12544 C CA . PRO B 1 765 ? 10.242 -90.875 -48.688 1 78.94 765 PRO B CA 1
ATOM 12545 C C . PRO B 1 765 ? 11.266 -90.875 -49.812 1 78.94 765 PRO B C 1
ATOM 12547 O O . PRO B 1 765 ? 11.039 -91.5 -50.875 1 78.94 765 PRO B O 1
ATOM 12550 N N . GLY B 1 766 ? 12.312 -90.125 -49.844 1 70.56 766 GLY B N 1
ATOM 12551 C CA . GLY B 1 766 ? 13.406 -90.125 -50.781 1 70.56 766 GLY B CA 1
ATOM 12552 C C . GLY B 1 766 ? 13.289 -89.125 -51.875 1 70.56 766 GLY B C 1
ATOM 12553 O O . GLY B 1 766 ? 14.234 -88.875 -52.656 1 70.56 766 GLY B O 1
ATOM 12554 N N . GLN B 1 767 ? 12.156 -88.5 -52.219 1 66.56 767 GLN B N 1
ATOM 12555 C CA . GLN B 1 767 ? 11.961 -87.625 -53.344 1 66.56 767 GLN B CA 1
ATOM 12556 C C . GLN B 1 767 ? 12.32 -86.188 -53 1 66.56 767 GLN B C 1
ATOM 12558 O O . GLN B 1 767 ? 12.688 -85.375 -53.906 1 66.56 767 GLN B O 1
ATOM 12563 N N . GLY B 1 768 ? 12.273 -85.812 -51.75 1 69.38 768 GLY B N 1
ATOM 12564 C CA . GLY B 1 768 ? 12.508 -84.438 -51.5 1 69.38 768 GLY B CA 1
ATOM 12565 C C . GLY B 1 768 ? 13.641 -84.188 -50.531 1 69.38 768 GLY B C 1
ATOM 12566 O O . GLY B 1 768 ? 14.023 -85.062 -49.781 1 69.38 768 GLY B O 1
ATOM 12567 N N . ASP B 1 769 ? 14.5 -83.062 -50.844 1 78.06 769 ASP B N 1
ATOM 12568 C CA . ASP B 1 769 ? 15.57 -82.625 -49.969 1 78.06 769 ASP B CA 1
ATOM 12569 C C . ASP B 1 769 ? 15.016 -81.875 -48.75 1 78.06 769 ASP B C 1
ATOM 12571 O O . ASP B 1 769 ? 14.375 -80.812 -48.875 1 78.06 769 ASP B O 1
ATOM 12575 N N . ALA B 1 770 ? 15.172 -82.562 -47.531 1 84 770 ALA B N 1
ATOM 12576 C CA . ALA B 1 770 ? 14.648 -82 -46.312 1 84 770 ALA B CA 1
ATOM 12577 C C . ALA B 1 770 ? 15.289 -80.625 -46 1 84 770 ALA B C 1
ATOM 12579 O O . ALA B 1 770 ? 14.711 -79.812 -45.281 1 84 770 ALA B O 1
ATOM 12580 N N . GLN B 1 771 ? 16.438 -80.312 -46.625 1 87.06 771 GLN B N 1
ATOM 12581 C CA . GLN B 1 771 ? 17.141 -79.062 -46.312 1 87.06 771 GLN B CA 1
ATOM 12582 C C . GLN B 1 771 ? 17.062 -78.125 -47.469 1 87.06 771 GLN B C 1
ATOM 12584 O O . GLN B 1 771 ? 17.828 -77.125 -47.531 1 87.06 771 GLN B O 1
ATOM 12589 N N . GLN B 1 772 ? 16.141 -78.375 -48.312 1 88.19 772 GLN B N 1
ATOM 12590 C CA . GLN B 1 772 ? 15.953 -77.438 -49.438 1 88.19 772 GLN B CA 1
ATOM 12591 C C . GLN B 1 772 ? 15.516 -76.062 -48.969 1 88.19 772 GLN B C 1
ATOM 12593 O O . GLN B 1 772 ? 14.781 -75.938 -48 1 88.19 772 GLN B O 1
ATOM 12598 N N . SER B 1 773 ? 16.031 -75.125 -49.719 1 88.88 773 SER B N 1
ATOM 12599 C CA . SER B 1 773 ? 15.672 -73.75 -49.375 1 88.88 773 SER B CA 1
ATOM 12600 C C . SER B 1 773 ? 14.164 -73.5 -49.469 1 88.88 773 SER B C 1
ATOM 12602 O O . SER B 1 773 ? 13.492 -74.188 -50.281 1 88.88 773 SER B O 1
ATOM 12604 N N . SER B 1 774 ? 13.648 -72.688 -48.5 1 90.69 774 SER B N 1
ATOM 12605 C CA . SER B 1 774 ? 12.203 -72.438 -48.406 1 90.69 774 SER B CA 1
ATOM 12606 C C . SER B 1 774 ? 11.625 -72 -49.719 1 90.69 774 SER B C 1
ATOM 12608 O O . SER B 1 774 ? 10.516 -72.375 -50.094 1 90.69 774 SER B O 1
ATOM 12610 N N . ARG B 1 775 ? 12.32 -71.25 -50.531 1 88.62 775 ARG B N 1
ATOM 12611 C CA . ARG B 1 775 ? 11.836 -70.75 -51.812 1 88.62 775 ARG B CA 1
ATOM 12612 C C . ARG B 1 775 ? 11.688 -71.875 -52.812 1 88.62 775 ARG B C 1
ATOM 12614 O O . ARG B 1 775 ? 10.688 -71.938 -53.531 1 88.62 775 ARG B O 1
ATOM 12621 N N . GLU B 1 776 ? 12.648 -72.75 -52.844 1 89.06 776 GLU B N 1
ATOM 12622 C CA . GLU B 1 776 ? 12.633 -73.812 -53.781 1 89.06 776 GLU B CA 1
ATOM 12623 C C . GLU B 1 776 ? 11.633 -74.875 -53.344 1 89.06 776 GLU B C 1
ATOM 12625 O O . GLU B 1 776 ? 10.914 -75.438 -54.188 1 89.06 776 GLU B O 1
ATOM 12630 N N . TRP B 1 777 ? 11.625 -75.125 -52.125 1 91.56 777 TRP B N 1
ATOM 12631 C CA . TRP B 1 777 ? 10.703 -76.125 -51.594 1 91.56 777 TRP B CA 1
ATOM 12632 C C . TRP B 1 777 ? 9.258 -75.75 -51.844 1 91.56 777 TRP B C 1
ATOM 12634 O O . TRP B 1 777 ? 8.414 -76.562 -52.156 1 91.56 777 TRP B O 1
ATOM 12644 N N . VAL B 1 778 ? 8.867 -74.438 -51.594 1 90.94 778 VAL B N 1
ATOM 12645 C CA . VAL B 1 778 ? 7.5 -73.938 -51.75 1 90.94 778 VAL B CA 1
ATOM 12646 C C . VAL B 1 778 ? 7.059 -74.062 -53.219 1 90.94 778 VAL B C 1
ATOM 12648 O O . VAL B 1 778 ? 5.898 -74.375 -53.469 1 90.94 778 VAL B O 1
ATOM 12651 N N . ARG B 1 779 ? 7.988 -74 -54.156 1 87.19 779 ARG B N 1
ATOM 12652 C CA . ARG B 1 779 ? 7.676 -74.125 -55.562 1 87.19 779 ARG B CA 1
ATOM 12653 C C . ARG B 1 779 ? 7.469 -75.562 -56 1 87.19 779 ARG B C 1
ATOM 12655 O O . ARG B 1 779 ? 6.684 -75.812 -56.906 1 87.19 779 ARG B O 1
ATOM 12662 N N . GLN B 1 780 ? 8.055 -76.438 -55.312 1 89.62 780 GLN B N 1
ATOM 12663 C CA . GLN B 1 780 ? 7.988 -77.812 -55.719 1 89.62 780 GLN B CA 1
ATOM 12664 C C . GLN B 1 780 ? 7.074 -78.625 -54.781 1 89.62 780 GLN B C 1
ATOM 12666 O O . GLN B 1 780 ? 5.855 -78.625 -54.938 1 89.62 780 GLN B O 1
ATOM 12671 N N . ASP B 1 781 ? 7.629 -79 -53.688 1 89.25 781 ASP B N 1
ATOM 12672 C CA . ASP B 1 781 ? 6.91 -79.875 -52.781 1 89.25 781 ASP B CA 1
ATOM 12673 C C . ASP B 1 781 ? 5.918 -79.125 -51.906 1 89.25 781 ASP B C 1
ATOM 12675 O O . ASP B 1 781 ? 4.973 -79.688 -51.375 1 89.25 781 ASP B O 1
ATOM 12679 N N . GLY B 1 782 ? 6.145 -77.875 -51.781 1 89.5 782 GLY B N 1
ATOM 12680 C CA . GLY B 1 782 ? 5.262 -77.062 -50.969 1 89.5 782 GLY B CA 1
ATOM 12681 C C . GLY B 1 782 ? 3.918 -76.75 -51.625 1 89.5 782 GLY B C 1
ATOM 12682 O O . GLY B 1 782 ? 2.943 -76.438 -50.938 1 89.5 782 GLY B O 1
ATOM 12683 N N . ALA B 1 783 ? 3.818 -77.062 -52.812 1 88.94 783 ALA B N 1
ATOM 12684 C CA . ALA B 1 783 ? 2.6 -76.812 -53.594 1 88.94 783 ALA B CA 1
ATOM 12685 C C . ALA B 1 783 ? 1.721 -78.062 -53.625 1 88.94 783 ALA B C 1
ATOM 12687 O O . ALA B 1 783 ? 0.576 -78 -54.094 1 88.94 783 ALA B O 1
ATOM 12688 N N . LEU B 1 784 ? 2.213 -79.125 -53.062 1 91.81 784 LEU B N 1
ATOM 12689 C CA . LEU B 1 784 ? 1.43 -80.375 -53.031 1 91.81 784 LEU B CA 1
ATOM 12690 C C . LEU B 1 784 ? 0.228 -80.25 -52.094 1 91.81 784 LEU B C 1
ATOM 12692 O O . LEU B 1 784 ? 0.337 -79.625 -51 1 91.81 784 LEU B O 1
ATOM 12696 N N . ALA B 1 785 ? -0.911 -80.75 -52.5 1 92.44 785 ALA B N 1
ATOM 12697 C CA . ALA B 1 785 ? -2.139 -80.688 -51.719 1 92.44 785 ALA B CA 1
ATOM 12698 C C . ALA B 1 785 ? -2.244 -81.812 -50.719 1 92.44 785 ALA B C 1
ATOM 12700 O O . ALA B 1 785 ? -2.107 -83 -51.062 1 92.44 785 ALA B O 1
ATOM 12701 N N . LEU B 1 786 ? -2.334 -81.375 -49.438 1 92.19 786 LEU B N 1
ATOM 12702 C CA . LEU B 1 786 ? -2.498 -82.312 -48.375 1 92.19 786 LEU B CA 1
ATOM 12703 C C . LEU B 1 786 ? -3.91 -82.312 -47.781 1 92.19 786 LEU B C 1
ATOM 12705 O O . LEU B 1 786 ? -4.461 -81.188 -47.594 1 92.19 786 LEU B O 1
ATOM 12709 N N . ARG B 1 787 ? -4.477 -83.438 -47.594 1 90.75 787 ARG B N 1
ATOM 12710 C CA . ARG B 1 787 ? -5.809 -83.5 -47 1 90.75 787 ARG B CA 1
ATOM 12711 C C . ARG B 1 787 ? -5.766 -84.25 -45.625 1 90.75 787 ARG B C 1
ATOM 12713 O O . ARG B 1 787 ? -5.211 -85.312 -45.531 1 90.75 787 ARG B O 1
ATOM 12720 N N . PHE B 1 788 ? -6.27 -83.5 -44.562 1 90.19 788 PHE B N 1
ATOM 12721 C CA . PHE B 1 788 ? -6.422 -84.062 -43.25 1 90.19 788 PHE B CA 1
ATOM 12722 C C . PHE B 1 788 ? -7.855 -84.562 -43.031 1 90.19 788 PHE B C 1
ATOM 12724 O O . PHE B 1 788 ? -8.773 -83.75 -42.938 1 90.19 788 PHE B O 1
ATOM 12731 N N . GLY B 1 789 ? -8.07 -85.812 -43.031 1 79 789 GLY B N 1
ATOM 12732 C CA . GLY B 1 789 ? -9.414 -86.375 -43.062 1 79 789 GLY B CA 1
ATOM 12733 C C . GLY B 1 789 ? -10.031 -86.5 -41.688 1 79 789 GLY B C 1
ATOM 12734 O O . GLY B 1 789 ? -11.242 -86.75 -41.562 1 79 789 GLY B O 1
ATOM 12735 N N . GLN B 1 790 ? -9.312 -86.312 -40.625 1 86.69 790 GLN B N 1
ATOM 12736 C CA . GLN B 1 790 ? -9.867 -86.625 -39.312 1 86.69 790 GLN B CA 1
ATOM 12737 C C . GLN B 1 790 ? -10.016 -85.375 -38.438 1 86.69 790 GLN B C 1
ATOM 12739 O O . GLN B 1 790 ? -10.133 -85.5 -37.219 1 86.69 790 GLN B O 1
ATOM 12744 N N . ILE B 1 791 ? -10.016 -84.25 -39.062 1 87.38 791 ILE B N 1
ATOM 12745 C CA . ILE B 1 791 ? -10.141 -83.062 -38.312 1 87.38 791 ILE B CA 1
ATOM 12746 C C . ILE B 1 791 ? -11.594 -82.812 -37.875 1 87.38 791 ILE B C 1
ATOM 12748 O O . ILE B 1 791 ? -11.867 -82.5 -36.719 1 87.38 791 ILE B O 1
ATOM 12752 N N . ASN B 1 792 ? -12.664 -83.125 -38.719 1 78.25 792 ASN B N 1
ATOM 12753 C CA . ASN B 1 792 ? -14.07 -82.875 -38.438 1 78.25 792 ASN B CA 1
ATOM 12754 C C . ASN B 1 792 ? -14.82 -84.125 -38.094 1 78.25 792 ASN B C 1
ATOM 12756 O O . ASN B 1 792 ? -15.812 -84.125 -37.375 1 78.25 792 ASN B O 1
ATOM 12760 N N . VAL B 1 793 ? -14.43 -85.438 -38.75 1 74.12 793 VAL B N 1
ATOM 12761 C CA . VAL B 1 793 ? -15.188 -86.688 -38.625 1 74.12 793 VAL B CA 1
ATOM 12762 C C . VAL B 1 793 ? -14.297 -87.75 -38 1 74.12 793 VAL B C 1
ATOM 12764 O O . VAL B 1 793 ? -13.172 -88 -38.469 1 74.12 793 VAL B O 1
ATOM 12767 N N . PRO B 1 794 ? -14.898 -88.438 -36.812 1 69.81 794 PRO B N 1
ATOM 12768 C CA . PRO B 1 794 ? -14.141 -89.562 -36.25 1 69.81 794 PRO B CA 1
ATOM 12769 C C . PRO B 1 794 ? -14.117 -90.75 -37.156 1 69.81 794 PRO B C 1
ATOM 12771 O O . PRO B 1 794 ? -15.117 -91.062 -37.812 1 69.81 794 PRO B O 1
ATOM 12774 N N . GLY B 1 795 ? -13.031 -91.562 -37.344 1 62.66 795 GLY B N 1
ATOM 12775 C CA . GLY B 1 795 ? -12.961 -92.875 -37.938 1 62.66 795 GLY B CA 1
ATOM 12776 C C . GLY B 1 795 ? -12.82 -92.875 -39.438 1 62.66 795 GLY B C 1
ATOM 12777 O O . GLY B 1 795 ? -13.078 -93.875 -40.125 1 62.66 795 GLY B O 1
ATOM 12778 N N . GLY B 1 796 ? -12.766 -91.688 -40.031 1 56.75 796 GLY B N 1
ATOM 12779 C CA . GLY B 1 796 ? -12.695 -91.75 -41.469 1 56.75 796 GLY B CA 1
ATOM 12780 C C . GLY B 1 796 ? -11.391 -92.312 -41.969 1 56.75 796 GLY B C 1
ATOM 12781 O O . GLY B 1 796 ? -10.477 -92.625 -41.188 1 56.75 796 GLY B O 1
ATOM 12782 N N . ASP B 1 797 ? -11.242 -92.625 -43.438 1 62.97 797 ASP B N 1
ATOM 12783 C CA . ASP B 1 797 ? -10.172 -93.438 -44.031 1 62.97 797 ASP B CA 1
ATOM 12784 C C . ASP B 1 797 ? -8.797 -92.812 -43.688 1 62.97 797 ASP B C 1
ATOM 12786 O O . ASP B 1 797 ? -8.352 -92.938 -42.562 1 62.97 797 ASP B O 1
ATOM 12790 N N . ASP B 1 798 ? -8.055 -92 -44.531 1 77.56 798 ASP B N 1
ATOM 12791 C CA . ASP B 1 798 ? -6.617 -91.75 -44.438 1 77.56 798 ASP B CA 1
ATOM 12792 C C . ASP B 1 798 ? -6.32 -90.5 -43.625 1 77.56 798 ASP B C 1
ATOM 12794 O O . ASP B 1 798 ? -7.008 -89.5 -43.75 1 77.56 798 ASP B O 1
ATOM 12798 N N . PHE B 1 799 ? -5.531 -90.438 -42.406 1 86.88 799 PHE B N 1
ATOM 12799 C CA . PHE B 1 799 ? -5.078 -89.375 -41.531 1 86.88 799 PHE B CA 1
ATOM 12800 C C . PHE B 1 799 ? -4.57 -88.188 -42.344 1 86.88 799 PHE B C 1
ATOM 12802 O O . PHE B 1 799 ? -5.113 -87.062 -42.25 1 86.88 799 PHE B O 1
ATOM 12809 N N . CYS B 1 800 ? -3.646 -88.375 -43.125 1 88.38 800 CYS B N 1
ATOM 12810 C CA . CYS B 1 800 ? -3.049 -87.375 -44 1 88.38 800 CYS B CA 1
ATOM 12811 C C . CYS B 1 800 ? -2.646 -88 -45.344 1 88.38 800 CYS B C 1
ATOM 12813 O O . CYS B 1 800 ? -1.919 -89 -45.375 1 88.38 800 CYS B O 1
ATOM 12815 N N . THR B 1 801 ? -3.271 -87.5 -46.5 1 88.38 801 THR B N 1
ATOM 12816 C CA . THR B 1 801 ? -2.963 -88.062 -47.812 1 88.38 801 THR B CA 1
ATOM 12817 C C . THR B 1 801 ? -2.611 -87 -48.812 1 88.38 801 THR B C 1
ATOM 12819 O O . THR B 1 801 ? -3.051 -85.812 -48.688 1 88.38 801 THR B O 1
ATOM 12822 N N . VAL B 1 802 ? -1.67 -87.188 -49.75 1 86.69 802 VAL B N 1
ATOM 12823 C CA . VAL B 1 802 ? -1.342 -86.25 -50.844 1 86.69 802 VAL B CA 1
ATOM 12824 C C . VAL B 1 802 ? -2.391 -86.375 -51.938 1 86.69 802 VAL B C 1
ATOM 12826 O O . VAL B 1 802 ? -2.674 -87.5 -52.438 1 86.69 802 VAL B O 1
ATOM 12829 N N . VAL B 1 803 ? -3.094 -85.312 -52.281 1 79.75 803 VAL B N 1
ATOM 12830 C CA . VAL B 1 803 ? -4.156 -85.312 -53.281 1 79.75 803 VAL B CA 1
ATOM 12831 C C . VAL B 1 803 ? -3.568 -85.062 -54.656 1 79.75 803 VAL B C 1
ATOM 12833 O O . VAL B 1 803 ? -2.824 -84.125 -54.844 1 79.75 803 VAL B O 1
ATOM 12836 N N . GLY B 1 804 ? -3.562 -86.062 -55.938 1 62.62 804 GLY B N 1
ATOM 12837 C CA . GLY B 1 804 ? -3.221 -86 -57.344 1 62.62 804 GLY B CA 1
ATOM 12838 C C . GLY B 1 804 ? -1.969 -86.812 -57.688 1 62.62 804 GLY B C 1
ATOM 12839 O O . GLY B 1 804 ? -1.395 -86.625 -58.781 1 62.62 804 GLY B O 1
ATOM 12840 N N . GLY B 1 805 ? -1.037 -87.375 -56.969 1 44.16 805 GLY B N 1
ATOM 12841 C CA . GLY B 1 805 ? 0.102 -88.062 -57.594 1 44.16 805 GLY B CA 1
ATOM 12842 C C . GLY B 1 805 ? -0.297 -89.188 -58.5 1 44.16 805 GLY B C 1
ATOM 12843 O O . GLY B 1 805 ? -1.169 -90 -58.188 1 44.16 805 GLY B O 1
ATOM 12844 N N . CYS B 1 806 ? -0.064 -88.875 -59.875 1 36.59 806 CYS B N 1
ATOM 12845 C CA . CYS B 1 806 ? 0.094 -89.938 -60.875 1 36.59 806 CYS B CA 1
ATOM 12846 C C . CYS B 1 806 ? 1.136 -90.938 -60.438 1 36.59 806 CYS B C 1
ATOM 12848 O O . CYS B 1 806 ? 2.232 -90.562 -60 1 36.59 806 CYS B O 1
ATOM 12850 N N . ASP B 1 807 ? 0.957 -92.125 -60.219 1 34.78 807 ASP B N 1
ATOM 12851 C CA . ASP B 1 807 ? 1.853 -93.312 -60.094 1 34.78 807 ASP B CA 1
ATOM 12852 C C . ASP B 1 807 ? 2.775 -93.375 -61.312 1 34.78 807 ASP B C 1
ATOM 12854 O O . ASP B 1 807 ? 3.418 -94.438 -61.531 1 34.78 807 ASP B O 1
ATOM 12858 N N . ASP B 1 808 ? 2.801 -92.625 -62.438 1 30.28 808 ASP B N 1
ATOM 12859 C CA . ASP B 1 808 ? 3.646 -93.125 -63.531 1 30.28 808 ASP B CA 1
ATOM 12860 C C . ASP B 1 808 ? 5.121 -92.812 -63.25 1 30.28 808 ASP B C 1
ATOM 12862 O O . ASP B 1 808 ? 5.703 -91.875 -63.781 1 30.28 808 ASP B O 1
ATOM 12866 N N . ALA B 1 809 ? 5.66 -93 -62.219 1 27.06 809 ALA B N 1
ATOM 12867 C CA . ALA B 1 809 ? 7.109 -93 -62.031 1 27.06 809 ALA B CA 1
ATOM 12868 C C . ALA B 1 809 ? 7.77 -94.125 -62.812 1 27.06 809 ALA B C 1
ATOM 12870 O O . ALA B 1 809 ? 8.375 -95 -62.219 1 27.06 809 ALA B O 1
ATOM 12871 N N . LYS B 1 810 ? 7.367 -94.688 -63.844 1 27.14 810 LYS B N 1
ATOM 12872 C CA . LYS B 1 810 ? 8.469 -95.625 -64.25 1 27.14 810 LYS B CA 1
ATOM 12873 C C . LYS B 1 810 ? 9.703 -94.812 -64.625 1 27.14 810 LYS B C 1
ATOM 12875 O O . LYS B 1 810 ? 10.82 -95.125 -64.25 1 27.14 810 LYS B O 1
ATOM 12880 N N . ALA B 1 811 ? 9.836 -94.312 -65.938 1 20.5 811 ALA B N 1
ATOM 12881 C CA . ALA B 1 811 ? 11.117 -94.562 -66.625 1 20.5 811 ALA B CA 1
ATOM 12882 C C . ALA B 1 811 ? 12.195 -93.625 -66.062 1 20.5 811 ALA B C 1
ATOM 12884 O O . ALA B 1 811 ? 13.266 -94.062 -65.688 1 20.5 811 ALA B O 1
ATOM 12885 N N . ASP B 1 812 ? 12.664 -92.5 -67 1 20.72 812 ASP B N 1
ATOM 12886 C CA . ASP B 1 812 ? 13.984 -92.188 -67.562 1 20.72 812 ASP B CA 1
ATOM 12887 C C . ASP B 1 812 ? 14.75 -91.25 -66.625 1 20.72 812 ASP B C 1
ATOM 12889 O O . ASP B 1 812 ? 14.789 -90 -66.938 1 20.72 812 ASP B O 1
ATOM 12893 N N . PHE B 1 813 ? 14.773 -91.438 -65.438 1 20.39 813 PHE B N 1
ATOM 12894 C CA . PHE B 1 813 ? 15.453 -90.438 -64.625 1 20.39 813 PHE B CA 1
ATOM 12895 C C . PHE B 1 813 ? 16.953 -90.438 -64.812 1 20.39 813 PHE B C 1
ATOM 12897 O O . PHE B 1 813 ? 17.734 -89.875 -64.062 1 20.39 813 PHE B O 1
ATOM 12904 N N . CYS B 1 814 ? 17.406 -91.062 -66.188 1 16.81 814 CYS B N 1
ATOM 12905 C CA . CYS B 1 814 ? 18.859 -91.188 -66.062 1 16.81 814 CYS B CA 1
ATOM 12906 C C . CYS B 1 814 ? 19.484 -89.875 -65.75 1 16.81 814 CYS B C 1
ATOM 12908 O O . CYS B 1 814 ? 18.922 -88.812 -66.062 1 16.81 814 CYS B O 1
ATOM 12910 N N . PRO B 1 815 ? 20.781 -89.812 -65.438 1 18.86 815 PRO B N 1
ATOM 12911 C CA . PRO B 1 815 ? 21.734 -89.062 -64.625 1 18.86 815 PRO B CA 1
ATOM 12912 C C . PRO B 1 815 ? 22.188 -87.75 -65.375 1 18.86 815 PRO B C 1
ATOM 12914 O O . PRO B 1 815 ? 22.609 -86.812 -64.75 1 18.86 815 PRO B O 1
ATOM 12917 N N . LYS B 1 816 ? 22.094 -87.625 -66.875 1 18.42 816 LYS B N 1
ATOM 12918 C CA . LYS B 1 816 ? 23.422 -87.188 -67.25 1 18.42 816 LYS B CA 1
ATOM 12919 C C . LYS B 1 816 ? 23.844 -85.938 -66.438 1 18.42 816 LYS B C 1
ATOM 12921 O O . LYS B 1 816 ? 23 -85.188 -66 1 18.42 816 LYS B O 1
ATOM 12926 N N . ASP B 1 817 ? 25.25 -85.812 -66.375 1 17.19 817 ASP B N 1
ATOM 12927 C CA . ASP B 1 817 ? 26.391 -85.188 -65.688 1 17.19 817 ASP B CA 1
ATOM 12928 C C . ASP B 1 817 ? 26.453 -83.688 -66 1 17.19 817 ASP B C 1
ATOM 12930 O O . ASP B 1 817 ? 27.359 -83 -65.562 1 17.19 817 ASP B O 1
ATOM 12934 N N . GLU B 1 818 ? 25.438 -83.125 -66.75 1 16.34 818 GLU B N 1
ATOM 12935 C CA . GLU B 1 818 ? 26.156 -82.062 -67.438 1 16.34 818 GLU B CA 1
ATOM 12936 C C . GLU B 1 818 ? 26.938 -81.25 -66.375 1 16.34 818 GLU B C 1
ATOM 12938 O O . GLU B 1 818 ? 26.672 -81.312 -65.188 1 16.34 818 GLU B O 1
ATOM 12943 N N . LEU B 1 819 ? 27.203 -80 -67 1 15.92 819 LEU B N 1
ATOM 12944 C CA . LEU B 1 819 ? 28.266 -79 -67.125 1 15.92 819 LEU B CA 1
ATOM 12945 C C . LEU B 1 819 ? 28.375 -78.188 -65.812 1 15.92 819 LEU B C 1
ATOM 12947 O O . LEU B 1 819 ? 27.422 -77.5 -65.438 1 15.92 819 LEU B O 1
ATOM 12951 N N . CYS B 1 820 ? 29.078 -78.75 -64.812 1 16.66 820 CYS B N 1
ATOM 12952 C CA . CYS B 1 820 ? 29.578 -78.188 -63.562 1 16.66 820 CYS B CA 1
ATOM 12953 C C . CYS B 1 820 ? 30.328 -76.875 -63.812 1 16.66 820 CYS B C 1
ATOM 12955 O O . CYS B 1 820 ? 31.562 -76.875 -63.875 1 16.66 820 CYS B O 1
ATOM 12957 N N . GLN B 1 821 ? 29.891 -76.125 -64.875 1 14.47 821 GLN B N 1
ATOM 12958 C CA . GLN B 1 821 ? 30.906 -75.188 -65.188 1 14.47 821 GLN B CA 1
ATOM 12959 C C . GLN B 1 821 ? 31.547 -74.562 -63.906 1 14.47 821 GLN B C 1
ATOM 12961 O O . GLN B 1 821 ? 30.953 -74.688 -62.844 1 14.47 821 GLN B O 1
ATOM 12966 N N . ARG B 1 822 ? 32.281 -73.375 -64.312 1 14.61 822 ARG B N 1
ATOM 12967 C CA . ARG B 1 822 ? 33.594 -72.75 -64.125 1 14.61 822 ARG B CA 1
ATOM 12968 C C . ARG B 1 822 ? 33.656 -72.125 -62.75 1 14.61 822 ARG B C 1
ATOM 12970 O O . ARG B 1 822 ? 32.812 -71.312 -62.375 1 14.61 822 ARG B O 1
ATOM 12977 N N . ALA B 1 823 ? 34.594 -72.625 -61.938 1 15.13 823 ALA B N 1
ATOM 12978 C CA . ALA B 1 823 ? 35.219 -72.625 -60.625 1 15.13 823 ALA B CA 1
ATOM 12979 C C . ALA B 1 823 ? 35.781 -71.25 -60.312 1 15.13 823 ALA B C 1
ATOM 12981 O O . ALA B 1 823 ? 35.625 -70.75 -59.188 1 15.13 823 ALA B O 1
ATOM 12982 N N . TYR B 1 824 ? 36.75 -70.625 -61.25 1 13.81 824 TYR B N 1
ATOM 12983 C CA . TYR B 1 824 ? 38.094 -70.438 -60.688 1 13.81 824 TYR B CA 1
ATOM 12984 C C . TYR B 1 824 ? 38.125 -69.25 -59.75 1 13.81 824 TYR B C 1
ATOM 12986 O O . TYR B 1 824 ? 38.75 -69.312 -58.688 1 13.81 824 TYR B O 1
ATOM 12994 N N . ASP B 1 825 ? 37.875 -68.062 -60.281 1 15.56 825 ASP B N 1
ATOM 12995 C CA . ASP B 1 825 ? 39.031 -67.188 -60.219 1 15.56 825 ASP B CA 1
ATOM 12996 C C . ASP B 1 825 ? 39.375 -66.812 -58.781 1 15.56 825 ASP B C 1
ATOM 12998 O O . ASP B 1 825 ? 38.5 -66.688 -57.938 1 15.56 825 ASP B O 1
ATOM 13002 N N . GLY B 1 826 ? 40.812 -66.75 -58.562 1 14.44 826 GLY B N 1
ATOM 13003 C CA . GLY B 1 826 ? 41.906 -66.875 -57.625 1 14.44 826 GLY B CA 1
ATOM 13004 C C . GLY B 1 826 ? 41.812 -65.938 -56.438 1 14.44 826 GLY B C 1
ATOM 13005 O O . GLY B 1 826 ? 40.75 -65.375 -56.156 1 14.44 826 GLY B O 1
ATOM 13006 N N . GLY B 1 827 ? 42.969 -65.062 -56.438 1 14.88 827 GLY B N 1
ATOM 13007 C CA . GLY B 1 827 ? 44.062 -65 -55.5 1 14.88 827 GLY B CA 1
ATOM 13008 C C . GLY B 1 827 ? 43.75 -64.188 -54.281 1 14.88 827 GLY B C 1
ATOM 13009 O O . GLY B 1 827 ? 42.719 -63.5 -54.219 1 14.88 827 GLY B O 1
ATOM 13010 N N . ASN B 1 828 ? 45 -64 -53.469 1 14.7 828 ASN B N 1
ATOM 13011 C CA . ASN B 1 828 ? 45.562 -64.062 -52.125 1 14.7 828 ASN B CA 1
ATOM 13012 C C . ASN B 1 828 ? 45.375 -62.781 -51.344 1 14.7 828 ASN B C 1
ATOM 13014 O O . ASN B 1 828 ? 44.781 -62.781 -50.25 1 14.7 828 ASN B O 1
ATOM 13018 N N . SER B 1 829 ? 46.625 -61.969 -51.281 1 14.36 829 SER B N 1
ATOM 13019 C CA . SER B 1 829 ? 47.5 -61.844 -50.125 1 14.36 829 SER B CA 1
ATOM 13020 C C . SER B 1 829 ? 47.062 -60.719 -49.188 1 14.36 829 SER B C 1
ATOM 13022 O O . SER B 1 829 ? 46.875 -60.938 -48 1 14.36 829 SER B O 1
ATOM 13024 N N . VAL B 1 830 ? 47.875 -59.531 -49.312 1 15.8 830 VAL B N 1
ATOM 13025 C CA . VAL B 1 830 ? 48.812 -59.031 -48.312 1 15.8 830 VAL B CA 1
ATOM 13026 C C . VAL B 1 830 ? 48.062 -58.312 -47.188 1 15.8 830 VAL B C 1
ATOM 13028 O O . VAL B 1 830 ? 47 -57.719 -47.406 1 15.8 830 VAL B O 1
ATOM 13031 N N . PRO B 1 831 ? 48.844 -58.25 -45.875 1 14.83 831 PRO B N 1
ATOM 13032 C CA . PRO B 1 831 ? 48.656 -58.125 -44.438 1 14.83 831 PRO B CA 1
ATOM 13033 C C . PRO B 1 831 ? 48.469 -56.688 -43.969 1 14.83 831 PRO B C 1
ATOM 13035 O O . PRO B 1 831 ? 48 -56.438 -42.875 1 14.83 831 PRO B O 1
ATOM 13038 N N . ARG B 1 832 ? 48.562 -55.719 -44.812 1 14.54 832 ARG B N 1
ATOM 13039 C CA . ARG B 1 832 ? 49.344 -54.656 -44.188 1 14.54 832 ARG B CA 1
ATOM 13040 C C . ARG B 1 832 ? 48.906 -54.438 -42.719 1 14.54 832 ARG B C 1
ATOM 13042 O O . ARG B 1 832 ? 47.75 -54.594 -42.406 1 14.54 832 ARG B O 1
ATOM 13049 N N . ARG B 1 833 ? 49.938 -53.875 -42.062 1 14.29 833 ARG B N 1
ATOM 13050 C CA . ARG B 1 833 ? 50.625 -53.688 -40.812 1 14.29 833 ARG B CA 1
ATOM 13051 C C . ARG B 1 833 ? 49.75 -53 -39.781 1 14.29 833 ARG B C 1
ATOM 13053 O O . ARG B 1 833 ? 48.812 -52.312 -40.125 1 14.29 833 ARG B O 1
ATOM 13060 N N . PRO B 1 834 ? 50.344 -53.156 -38.562 1 15.05 834 PRO B N 1
ATOM 13061 C CA . PRO B 1 834 ? 50.062 -53.25 -37.125 1 15.05 834 PRO B CA 1
ATOM 13062 C C . PRO B 1 834 ? 49.688 -51.938 -36.5 1 15.05 834 PRO B C 1
ATOM 13064 O O . PRO B 1 834 ? 48.656 -51.844 -35.812 1 15.05 834 PRO B O 1
ATOM 13067 N N . SER B 1 835 ? 50.75 -51.094 -36.25 1 14.51 835 SER B N 1
ATOM 13068 C CA . SER B 1 835 ? 51.406 -50.781 -34.969 1 14.51 835 SER B CA 1
ATOM 13069 C C . SER B 1 835 ? 50.688 -49.625 -34.281 1 14.51 835 SER B C 1
ATOM 13071 O O . SER B 1 835 ? 50 -48.812 -34.906 1 14.51 835 SER B O 1
ATOM 13073 N N . SER B 1 836 ? 50.938 -49.438 -32.781 1 14.58 836 SER B N 1
ATOM 13074 C CA . SER B 1 836 ? 50.656 -49.188 -31.375 1 14.58 836 SER B CA 1
ATOM 13075 C C . SER B 1 836 ? 50.875 -47.719 -31.047 1 14.58 836 SER B C 1
ATOM 13077 O O . SER B 1 836 ? 50.219 -47.188 -30.141 1 14.58 836 SER B O 1
ATOM 13079 N N . ASP B 1 837 ? 51.875 -46.969 -31.562 1 14.66 837 ASP B N 1
ATOM 13080 C CA . ASP B 1 837 ? 52.812 -46.344 -30.641 1 14.66 837 ASP B CA 1
ATOM 13081 C C . ASP B 1 837 ? 52.156 -45.219 -29.844 1 14.66 837 ASP B C 1
ATOM 13083 O O . ASP B 1 837 ? 51.281 -44.5 -30.375 1 14.66 837 ASP B O 1
ATOM 13087 N N . ILE B 1 838 ? 52.531 -45.094 -28.406 1 16.06 838 ILE B N 1
ATOM 13088 C CA . ILE B 1 838 ? 52.375 -44.625 -27.047 1 16.06 838 ILE B CA 1
ATOM 13089 C C . ILE B 1 838 ? 52.688 -43.125 -26.969 1 16.06 838 ILE B C 1
ATOM 13091 O O . ILE B 1 838 ? 52 -42.344 -26.312 1 16.06 838 ILE B O 1
ATOM 13095 N N . PRO B 1 839 ? 53.906 -42.562 -27.469 1 14.73 839 PRO B N 1
ATOM 13096 C CA . PRO B 1 839 ? 54.75 -42.062 -26.375 1 14.73 839 PRO B CA 1
ATOM 13097 C C . PRO B 1 839 ? 54.156 -40.812 -25.719 1 14.73 839 PRO B C 1
ATOM 13099 O O . PRO B 1 839 ? 53.219 -40.219 -26.25 1 14.73 839 PRO B O 1
ATOM 13102 N N . PRO B 1 840 ? 55.188 -39.75 -25.406 1 14.99 840 PRO B N 1
ATOM 13103 C CA . PRO B 1 840 ? 55.875 -39.125 -24.281 1 14.99 840 PRO B CA 1
ATOM 13104 C C . PRO B 1 840 ? 55.219 -37.812 -23.828 1 14.99 840 PRO B C 1
ATOM 13106 O O . PRO B 1 840 ? 54.344 -37.281 -24.531 1 14.99 840 PRO B O 1
ATOM 13109 N N . GLY B 1 841 ? 56.156 -36.875 -23.125 1 14.55 841 GLY B N 1
ATOM 13110 C CA . GLY B 1 841 ? 56.5 -36.125 -21.906 1 14.55 841 GLY B CA 1
ATOM 13111 C C . GLY B 1 841 ? 56.031 -34.688 -21.922 1 14.55 841 GLY B C 1
ATOM 13112 O O . GLY B 1 841 ? 55.25 -34.281 -21.062 1 14.55 841 GLY B O 1
ATOM 13113 N N . GLY B 1 842 ? 56.906 -33.688 -22.375 1 14.46 842 GLY B N 1
ATOM 13114 C CA . GLY B 1 842 ? 57.531 -32.781 -21.422 1 14.46 842 GLY B CA 1
ATOM 13115 C C . GLY B 1 842 ? 56.75 -31.484 -21.234 1 14.46 842 GLY B C 1
ATOM 13116 O O . GLY B 1 842 ? 56.25 -31.219 -20.156 1 14.46 842 GLY B O 1
ATOM 13117 N N . LYS B 1 843 ? 57.406 -30.359 -21.734 1 15.13 843 LYS B N 1
ATOM 13118 C CA . LYS B 1 843 ? 57.906 -29.328 -20.844 1 15.13 843 LYS B CA 1
ATOM 13119 C C . LYS B 1 843 ? 56.875 -28.219 -20.625 1 15.13 843 LYS B C 1
ATOM 13121 O O . LYS B 1 843 ? 56.656 -27.797 -19.484 1 15.13 843 LYS B O 1
ATOM 13126 N N . LYS B 1 844 ? 56.562 -27.406 -21.672 1 15.23 844 LYS B N 1
ATOM 13127 C CA . LYS B 1 844 ? 57.156 -26.094 -21.469 1 15.23 844 LYS B CA 1
ATOM 13128 C C . LYS B 1 844 ? 56.375 -25.281 -20.453 1 15.23 844 LYS B C 1
ATOM 13130 O O . LYS B 1 844 ? 55.219 -25.578 -20.172 1 15.23 844 LYS B O 1
ATOM 13135 N N . GLY B 1 845 ? 56.5 -23.906 -20.719 1 14.81 845 GLY B N 1
ATOM 13136 C CA . GLY B 1 845 ? 57.062 -22.734 -20.078 1 14.81 845 GLY B CA 1
ATOM 13137 C C . GLY B 1 845 ? 56.062 -21.953 -19.25 1 14.81 845 GLY B C 1
ATOM 13138 O O . GLY B 1 845 ? 54.875 -22.031 -19.484 1 14.81 845 GLY B O 1
ATOM 13139 N N . VAL B 1 846 ? 56.406 -21.828 -18.031 1 15.69 846 VAL B N 1
ATOM 13140 C CA . VAL B 1 846 ? 56.031 -21.219 -16.75 1 15.69 846 VAL B CA 1
ATOM 13141 C C . VAL B 1 846 ? 55.625 -19.766 -16.984 1 15.69 846 VAL B C 1
ATOM 13143 O O . VAL B 1 846 ? 56.25 -18.844 -16.469 1 15.69 846 VAL B O 1
ATOM 13146 N N . ALA B 1 847 ? 55.219 -19.453 -18.156 1 15.73 847 ALA B N 1
ATOM 13147 C CA . ALA B 1 847 ? 55.5 -18.016 -18.125 1 15.73 847 ALA B CA 1
ATOM 13148 C C . ALA B 1 847 ? 55.062 -17.422 -16.797 1 15.73 847 ALA B C 1
ATOM 13150 O O . ALA B 1 847 ? 54.125 -17.891 -16.156 1 15.73 847 ALA B O 1
ATOM 13151 N N . GLU B 1 848 ? 55.906 -16.406 -16.328 1 15.66 848 GLU B N 1
ATOM 13152 C CA . GLU B 1 848 ? 56.406 -15.586 -15.219 1 15.66 848 GLU B CA 1
ATOM 13153 C C . GLU B 1 848 ? 55.281 -14.742 -14.609 1 15.66 848 GLU B C 1
ATOM 13155 O O . GLU B 1 848 ? 54.406 -14.258 -15.328 1 15.66 848 GLU B O 1
ATOM 13160 N N . THR B 1 849 ? 55.125 -14.992 -13.484 1 15.7 849 THR B N 1
ATOM 13161 C CA . THR B 1 849 ? 54.344 -14.477 -12.352 1 15.7 849 THR B CA 1
ATOM 13162 C C . THR B 1 849 ? 54.5 -12.961 -12.242 1 15.7 849 THR B C 1
ATOM 13164 O O . THR B 1 849 ? 53.875 -12.328 -11.398 1 15.7 849 THR B O 1
ATOM 13167 N N . SER B 1 850 ? 55 -12.195 -13.281 1 15.74 850 SER B N 1
ATOM 13168 C CA . SER B 1 850 ? 55.656 -11.039 -12.719 1 15.74 850 SER B CA 1
ATOM 13169 C C . SER B 1 850 ? 54.75 -10.281 -11.75 1 15.74 850 SER B C 1
ATOM 13171 O O . SER B 1 850 ? 53.625 -9.938 -12.102 1 15.74 850 SER B O 1
ATOM 13173 N N . ILE B 1 851 ? 54.938 -10.57 -10.516 1 16.67 851 ILE B N 1
ATOM 13174 C CA . ILE B 1 851 ? 54.438 -10.039 -9.258 1 16.67 851 ILE B CA 1
ATOM 13175 C C . ILE B 1 851 ? 54.719 -8.547 -9.164 1 16.67 851 ILE B C 1
ATOM 13177 O O . ILE B 1 851 ? 54.312 -7.879 -8.219 1 16.67 851 ILE B O 1
ATOM 13181 N N . THR B 1 852 ? 54.656 -7.781 -10.172 1 16.52 852 THR B N 1
ATOM 13182 C CA . THR B 1 852 ? 55.312 -6.504 -9.945 1 16.52 852 THR B CA 1
ATOM 13183 C C . THR B 1 852 ? 54.906 -5.902 -8.609 1 16.52 852 THR B C 1
ATOM 13185 O O . THR B 1 852 ? 53.688 -5.84 -8.305 1 16.52 852 THR B O 1
ATOM 13188 N N . VAL B 1 853 ? 55.812 -5.844 -7.641 1 17.06 853 VAL B N 1
ATOM 13189 C CA . VAL B 1 853 ? 56 -5.43 -6.254 1 17.06 853 VAL B CA 1
ATOM 13190 C C . VAL B 1 853 ? 55.688 -3.939 -6.113 1 17.06 853 VAL B C 1
ATOM 13192 O O . VAL B 1 853 ? 56.312 -3.104 -6.777 1 17.06 853 VAL B O 1
ATOM 13195 N N . ILE B 1 854 ? 54.562 -3.582 -6.105 1 17.67 854 ILE B N 1
ATOM 13196 C CA . ILE B 1 854 ? 54.312 -2.162 -5.871 1 17.67 854 ILE B CA 1
ATOM 13197 C C . ILE B 1 854 ? 55.031 -1.728 -4.59 1 17.67 854 ILE B C 1
ATOM 13199 O O . ILE B 1 854 ? 54.875 -2.352 -3.539 1 17.67 854 ILE B O 1
ATOM 13203 N N . PRO B 1 855 ? 56.156 -0.955 -4.605 1 16.69 855 PRO B N 1
ATOM 13204 C CA . PRO B 1 855 ? 57.094 -0.565 -3.551 1 16.69 855 PRO B CA 1
ATOM 13205 C C . PRO B 1 855 ? 56.406 0.055 -2.34 1 16.69 855 PRO B C 1
ATOM 13207 O O . PRO B 1 855 ? 55.375 0.698 -2.482 1 16.69 855 PRO B O 1
ATOM 13210 N N . LYS B 1 856 ? 56.625 -0.556 -1.133 1 18.86 856 LYS B N 1
ATOM 13211 C CA . LYS B 1 856 ? 56.375 -0.201 0.259 1 18.86 856 LYS B CA 1
ATOM 13212 C C . LYS B 1 856 ? 57.062 1.116 0.629 1 18.86 856 LYS B C 1
ATOM 13214 O O . LYS B 1 856 ? 58.281 1.248 0.514 1 18.86 856 LYS B O 1
ATOM 13219 N N . GLN B 1 857 ? 56.562 2.277 0.327 1 18.11 857 GLN B N 1
ATOM 13220 C CA . GLN B 1 857 ? 57.25 3.453 0.853 1 18.11 857 GLN B CA 1
ATOM 13221 C C . GLN B 1 857 ? 57.625 3.268 2.324 1 18.11 857 GLN B C 1
ATOM 13223 O O . GLN B 1 857 ? 56.844 2.676 3.086 1 18.11 857 GLN B O 1
ATOM 13228 N N . GLU B 1 858 ? 58.906 3.316 2.672 1 18.44 858 GLU B N 1
ATOM 13229 C CA . GLU B 1 858 ? 59.688 3.27 3.895 1 18.44 858 GLU B CA 1
ATOM 13230 C C . GLU B 1 858 ? 59.156 4.246 4.938 1 18.44 858 GLU B C 1
ATOM 13232 O O . GLU B 1 858 ? 58.781 5.367 4.602 1 18.44 858 GLU B O 1
ATOM 13237 N N . ILE B 1 859 ? 58.781 3.682 6.078 1 19.41 859 ILE B N 1
ATOM 13238 C CA . ILE B 1 859 ? 58.531 4.27 7.391 1 19.41 859 ILE B CA 1
ATOM 13239 C C . ILE B 1 859 ? 59.781 4.988 7.887 1 19.41 859 ILE B C 1
ATOM 13241 O O . ILE B 1 859 ? 60.75 4.344 8.258 1 19.41 859 ILE B O 1
ATOM 13245 N N . THR B 1 860 ? 60.406 5.855 7.113 1 19.94 860 THR B N 1
ATOM 13246 C CA . THR B 1 860 ? 61.562 6.402 7.809 1 19.94 860 THR B CA 1
ATOM 13247 C C . THR B 1 860 ? 61.188 6.852 9.219 1 19.94 860 THR B C 1
ATOM 13249 O O . THR B 1 860 ? 60 7.133 9.492 1 19.94 860 THR B O 1
ATOM 13252 N N . GLY B 1 861 ? 62.344 7.023 10.094 1 19.39 861 GLY B N 1
ATOM 13253 C CA . GLY B 1 861 ? 62.906 7.316 11.398 1 19.39 861 GLY B CA 1
ATOM 13254 C C . GLY B 1 861 ? 62.562 8.703 11.906 1 19.39 861 GLY B C 1
ATOM 13255 O O . GLY B 1 861 ? 62.375 8.898 13.109 1 19.39 861 GLY B O 1
ATOM 13256 N N . ALA B 1 862 ? 62.25 9.859 11.398 1 19.94 862 ALA B N 1
ATOM 13257 C CA . ALA B 1 862 ? 62.094 10.781 12.516 1 19.94 862 ALA B CA 1
ATOM 13258 C C . ALA B 1 862 ? 60.719 10.617 13.18 1 19.94 862 ALA B C 1
ATOM 13260 O O . ALA B 1 862 ? 59.719 10.32 12.508 1 19.94 862 ALA B O 1
#

Secondary structure (DSSP, 8-state):
---HHHHHHHHHHHHHHHHHHHHHHHHHHHHHHH-SEEEHHHHHHHHHHHHTSSHHHHTT-GGG--TT--HHHHHHHHHHHHHHHHHHHHHHHGGGGEEEEEEEEEEEEEEEEE----SHHHHTPPPPPS---B----SSSS-PPTT-----EEEEEETTEEEEE-SSTT--B--BPPHHHHHHHHTTT-STT-----GGGEEESSEEEE--TTBGGG--EEEE--------GGG-SEEEETTEEEE-SSS-EEEE-B-EEESS-SS-EEEEEEEEEEEEEEEEEEEEEEEEEEEEE-SSSSSEEEEEEEEESSTTTT--GGGGEEPPP--TT---HHHHHHHHHHHHHHHHHHHTT--SSPPTT---PPPEE----TTBPTTTT-STTTTS-EEESS-BSSSSPP--TTS---S-SS--EEEPTTSPEEEE--SHHHHHHHHHT----STT---GGG-STTSB-EEEEEEE---SS-TTS---TTT--SEEEEEEEEEEEEEEEEEEEEEEEEEE-TT-S-GGGEEEEEEEEPPPSSGGGS-EEEEE--TTS-------EEEE-GGGTT--GGGTEEEEE-SEEEPBP-GGGTS---S-S-SSS-HHHHHHHHHHHTTT--GGGGGS---SSTT-HHHHHHHHHHSSSHHHHTHHHHHHHHHHHHHHEEE--BTT--S---SS--S----TTS---EEEEEEEEEEEEE-GGGGHHHHHHHHHHHHHHHHHHHHHHH-TTHHHHHHHHHHHTSHHHHHHHHHSTTTS-TT--HHHHHHTGGGSEEEETTTTSTT-S-SEEEE------SS---------------------------------------------------/---HHHHHHHHHHHHHHHHHHHHHHHHHHHHHHH-SEEEHHHHHHHHHHHHTSSHHHHTT-GGG--TT--HHHHHHHHHHHHHHHHHHHHHHHGGGGEEEEEEEEEEEEEEEEE----SHHHHTPPPPPS---B----SSSB-PPTT---SEEEEEEETTEEEEEESSTT--B--BPPHHHHHHHHTTT-STT-----GGGEEESSEEEE--TTBGGG--EEEE--------GGG-SEEEETTEEEE-SSS-EEEE-B-EEESS-SS-EEEEEEEEEEEEEEEEEEEEEEEEEEEEE-SSSSSEEEEEEEEESSTTTT--GGGGEEPPP--TT---HHHHHHHHHHHHHHHHHHHTT--SSPPTT---PPPEE----TTBPTTTT-STTTTS-EEESS-BSSSSPP--TTS---S-SS---PBPTTSPBPEE--SHHHHHHHHHT----SSS---GGG-STTSB-EEEEEEE---SS-SSS---TTT--SEEEEEEEEEEEEEEEEEEEEEEEEEE-TT-S-GGGEEEEEEEEPPPSSGGGS-EEEEE--TTS-------EEEE-GGGTT--GGGTEEEEE-SEEEPBP-GGGTS---S-S-SSS-HHHHHHHHHHHTTT--GGGGGS---SSTT-HHHHHHHHHHSSSHHHHTHHHHHHHHHHHHHHEEE--BTT--S---SS--TT---TTS---EEEEEEEEEEEEE-GGGGHHHHHHHHHHHHHHHHHHHHHHH-TTHHHHHHHHHHHHSHHHHHHHHHSTTTS-TT--HHHHHHTGGGSEEEETTTTSTT-S-SEEEE-------S---------------------------------------------------

Solvent-accessible surface area (backbone atoms only — not comparable to full-atom values): 92524 Å² total; per-residue (Å²): 131,84,48,69,28,50,50,41,13,51,51,39,46,50,49,53,49,50,67,57,45,37,46,42,21,34,40,54,48,34,61,73,68,53,72,52,61,42,26,19,36,36,47,19,31,52,49,35,53,44,40,53,32,64,53,42,66,76,68,55,32,49,47,56,53,71,75,82,39,57,65,71,57,46,49,45,53,48,49,44,55,53,45,51,56,46,45,56,52,20,49,27,41,36,38,50,25,48,47,79,42,81,40,79,48,66,72,39,79,37,43,38,41,82,46,71,38,85,50,52,58,28,70,65,45,44,67,51,54,91,50,67,61,27,52,72,34,42,90,79,36,49,53,54,39,93,90,28,84,54,63,39,39,30,38,70,77,39,95,92,39,70,36,70,40,56,74,46,101,78,42,26,44,50,33,60,69,54,64,68,55,57,51,43,39,38,54,55,38,49,48,67,52,38,28,40,49,34,38,79,30,32,28,47,24,28,71,43,77,46,62,34,42,58,35,57,69,39,47,67,44,47,20,23,41,40,50,46,39,70,83,56,62,63,69,56,44,72,41,80,47,51,15,28,37,37,32,39,50,92,72,26,22,41,28,37,31,23,50,59,43,72,61,88,41,68,62,14,34,36,38,72,45,51,25,28,28,42,31,48,47,43,26,33,19,68,36,36,36,28,45,31,44,38,38,37,53,61,37,77,48,104,52,67,50,75,49,49,28,43,36,45,69,51,44,58,62,93,37,44,81,70,51,30,50,42,73,76,69,83,39,68,72,54,77,57,41,47,61,34,8,40,50,36,25,51,30,47,42,52,42,41,28,36,16,64,72,46,77,70,56,53,66,87,91,59,73,59,57,73,74,37,73,64,87,41,63,79,41,27,54,87,50,73,85,30,82,94,46,45,68,26,40,42,63,26,54,55,60,46,84,19,40,50,79,53,67,59,73,93,54,70,73,69,94,66,68,52,55,79,52,65,57,43,96,86,62,44,59,31,42,42,42,82,48,48,68,38,34,37,34,53,45,30,48,53,61,65,46,66,97,83,49,61,55,31,64,44,31,24,58,50,31,48,35,44,38,43,23,29,38,33,29,16,37,70,60,74,84,78,56,91,60,42,67,87,74,58,76,49,62,47,76,40,43,22,45,37,29,22,30,20,35,33,44,33,40,35,51,27,35,34,33,36,38,38,46,26,93,47,100,46,58,85,32,54,42,71,77,42,81,41,75,57,82,64,94,47,79,82,66,32,51,35,33,35,21,27,37,48,63,95,40,76,49,53,43,55,47,51,55,35,46,32,41,78,90,52,68,80,43,32,77,91,70,39,28,44,54,48,76,38,72,59,42,50,42,50,23,38,66,53,34,72,62,28,63,31,72,51,54,40,85,26,40,47,30,57,40,47,55,57,46,32,44,48,27,36,63,25,33,50,74,30,52,77,77,49,68,84,83,37,20,77,51,18,44,41,49,32,54,54,41,43,75,25,29,79,41,38,76,46,37,17,45,54,63,19,40,54,48,39,43,53,47,59,38,30,38,24,16,38,37,35,55,22,42,50,61,66,63,62,79,60,59,37,59,69,67,64,65,71,77,65,63,65,18,53,48,63,28,30,34,36,37,81,41,77,44,71,46,64,82,35,38,47,55,46,49,54,49,52,51,52,34,48,55,35,44,52,53,24,50,50,49,55,68,73,36,86,56,50,66,56,37,47,52,36,44,51,41,47,49,27,36,22,53,36,50,50,48,67,76,40,70,86,78,63,71,83,76,49,53,47,72,60,35,44,70,53,68,20,56,42,36,36,32,45,47,50,44,90,42,89,87,50,83,64,64,70,44,75,69,82,85,82,80,73,74,72,78,72,82,66,70,72,77,86,73,87,70,75,86,85,74,88,88,89,92,81,90,83,91,84,91,90,73,94,87,79,91,80,85,86,69,90,69,84,81,78,79,71,80,80,70,87,74,78,81,73,87,133,131,83,50,72,27,50,50,41,13,51,50,39,47,50,48,51,49,48,66,57,46,37,46,44,22,34,40,53,48,35,62,71,69,53,73,53,60,42,26,18,35,35,46,18,31,52,50,36,54,45,39,55,32,63,52,43,65,74,68,57,34,49,47,56,54,70,74,82,39,57,66,72,57,46,49,47,53,48,49,41,54,53,46,52,56,46,45,56,53,21,48,26,41,37,35,50,25,50,45,80,44,80,40,78,47,65,72,38,78,37,43,39,41,82,46,71,39,86,51,52,59,28,71,63,43,44,67,50,51,92,49,65,60,27,53,72,34,32,87,66,40,66,38,48,37,91,91,27,81,50,59,41,37,31,38,71,77,40,96,92,38,71,36,72,41,54,77,45,100,78,38,23,39,45,33,62,69,54,65,71,56,56,50,43,39,36,54,55,39,55,48,72,56,39,31,38,48,36,39,77,30,32,28,47,23,27,70,43,77,47,61,34,43,58,35,56,69,38,47,66,45,48,20,24,41,38,52,46,38,68,82,56,62,63,69,55,43,71,41,79,49,50,14,28,36,38,33,39,52,90,72,25,23,40,29,37,31,26,50,58,42,72,60,90,41,71,61,13,33,35,36,71,44,52,26,28,27,42,31,47,46,42,27,33,20,68,36,34,37,28,46,32,43,37,38,36,54,60,37,76,48,103,50,67,51,74,48,51,28,42,36,44,70,50,42,59,63,95,39,45,79,70,53,31,49,41,73,76,69,84,38,69,72,56,77,57,40,46,61,34,8,40,50,37,26,52,31,48,42,50,40,40,29,38,17,64,72,45,76,71,56,52,67,90,90,59,72,57,56,71,74,38,73,64,88,42,63,80,40,28,54,86,52,74,86,30,82,93,47,46,67,26,42,43,62,27,55,54,58,46,85,20,41,50,78,53,66,59,76,94,54,72,72,68,93,65,64,56,53,77,59,63,58,43,95,86,61,47,58,32,40,44,42,79,48,47,67,35,33,37,35,54,46,30,49,52,62,63,46,65,96,87,50,54,52,27,64,46,31,23,58,50,31,46,34,44,36,44,24,28,39,32,29,16,34,70,57,76,86,77,62,84,62,46,68,88,74,58,76,51,62,47,77,40,41,21,46,37,28,22,30,20,34,35,46,34,40,34,51,26,36,34,32,34,37,36,47,27,91,44,101,45,57,87,33,55,42,72,77,43,80,41,75,56,84,65,92,48,79,82,64,33,51,35,34,36,22,28,37,46,65,95,39,75,51,51,42,55,46,49,55,35,46,32,40,78,90,52,68,79,43,31,74,90,70,40,28,43,53,47,75,38,73,58,43,50,43,50,24,37,64,54,33,72,61,32,61,31,64,51,53,41,87,24,40,48,30,57,39,46,53,59,47,31,44,48,29,38,62,26,33,50,74,31,52,78,78,49,67,84,83,37,20,76,51,19,44,42,48,32,53,54,41,43,75,24,29,78,40,37,76,46,37,18,45,54,62,19,40,52,50,37,43,53,46,58,38,30,38,25,16,42,36,34,52,25,46,50,53,72,62,62,82,54,63,37,60,66,66,69,59,69,79,50,59,65,15,58,48,62,28,28,32,37,37,79,40,78,44,70,46,65,82,34,38,46,54,44,50,52,49,50,49,53,35,48,54,34,44,52,55,23,50,52,50,55,70,73,36,88,56,50,67,57,35,47,52,36,43,50,40,46,49,26,36,20,52,36,50,50,48,68,76,41,71,87,79,62,69,82,75,50,52,47,71,59,35,46,70,53,68,21,56,40,34,35,33,45,50,49,46,89,43,89,88,53,85,63,65,71,42,76,66,79,82,75,82,79,73,72,82,83,74,74,75,81,76,75,84,76,73,89,83,72,87,82,91,87,82,87,77,81,86,85,91,82,90,78,87,93,83,84,79,86,78,71,82,76,71,80,66,80,75,78,81,76,82,76,82,73,81,129

Nearest PDB structures (foldseek):
  4lzk-assembly1_C  TM=1.803E-01  e=1.710E+00  Burkholderia cenocepacia J2315
  4lzk-assembly1_C  TM=1.797E-01  e=1.689E+00  Burkholderia cenocepacia J2315

Radius of gyration: 51.44 Å; Cα contacts (8 Å, |Δi|>4): 3722; chains: 2; bounding box: 114×167×118 Å

Foldseek 3Di:
DDDPLQVQLVVLLVVLCCVQVVLVVVLVVCVVPVAQWDFLQVQLVNVVSVVPHCVCVVVVHPVNDDPPDDPVVNVVVVCVVVLSVLVSQLSNLFSNQWDWDWDWFFWDKFFKFFAADPDPLRVQFDWDDPFFFFFDFDDAAQAADVVQDQQWGWDCPDVVDTDTPCPDPPQAREGHDDPVVVCFQCAVQQFFLRQEDTQLLKFWRAKDWDFDCRHPNTDIAMFFFFDADDAPLLVQAFDDGAQWTFHNHQFTWIWGARDIATPDFQFWFKDKHKTKIKTKFKFKDFLQKKKKWKWFDPVVDPDIDIWIWIWHRCNQAPADQCLQKDFFDQCQQPDDFHVLNHSLSRNQSLQQCQQLVHDDDDDNPDDTDPIGTADFQPFPDPPCPDPLQVQWKAFAAFTYRGGDGGDDPVVPDDPDAFPQDDADPVGTTMTGDRHRVNSQCRSQSFPPDDDPARQLQQQAQRRFGKGKHKMWFGWLDDPPDDDDPVPCPSMDMTMITMIIMMMFMKIAMKMWMWIAGNPDDHPVRIDTDDIGQDDDPDQVRAFKKKWFGPQPDRHAGQIDMTTGDPVCQPDDRVNRMDIDRDRMGRGGAGPLLQVLPAPRIGPTGRCSRCVQSNLNSCLRHDPRVVPGDDQRCSVPVSSSNQRSVQRNDSSSNRSSSRSVSSSSSSSTIRGQRHSRDRHDCPPPRISCCVVVPPGGGIDTIRRIDMDMDGDCVSNVSVVVSVVVVVVVVVVVVVVVVVDVCVVVVVVLVSQCPRSSNVQQCVQDPPPDDSSDDPVVCCVPSSRFMKGQDPPPPHPDDDRIDTPDDDPPPDDDPPPPDDDPDDDDDDDYDDDDDDDDDDDDDDDDDDDDDDPCPDDDDDPDDD/DDDPLQVQLVVLLVVLCCVQPVLVVVLVVCVVPVAQWDFLQVQLVNVVSVVVHCVCVVVVHPVNDDPPDDPVVNVVVVCVVVLSVLVSQLSNLFSNQWDWDWDWFFWDWFFKFFAADPDPLRVLFDWDDPFFFFFWFDDAAQTEDVPQDQQWGWDCPDVVDTDTPRPDPPQAHEGHDDPVVVCFQCAVQQFFLRQEDTQLLKFWRAKDWDFDCRHPNTDIAMFFQFDADDAPLLVQAWDDGAQWTFHNHLFTWIWGARDIATPDFQFWFKDKHKTKIKTKFKFKDFLQKKKKWKWFDPVVDPDIDIWIWIWHRPNQAPADQCLQKDFFDQCQQPDDFHVLNHSLSRNQSLQQCQQLVHDDDDDNVDDTDPIGTADFQPFPDPPCPDPLQVQWKAFAAFTYRGGDGGDDVVVPDDPDAFPQDDADPVGTTMTGDRHRVNSQCRSQSFPPDDDQFRLLQQQAQRRFGKGKHKMWFGWLDDPDDDDDPVPCPSMDMTMITMMIMMMFMKIAMKMWMWIAGNPDDHPVRIDTDDIGQDDAPDLVRAFKKKWFGPQNDRTAGQIGMTTGDPVCQPDDRVNRMDIDRDRMGRGGAGPLLQVLPAPNIGPTGRCSRCVQSNLNSCLRHDPNVVPGDDQRCSVPVSSSNQRSVQRNDSSSNRSSSRSVSSSSSSSTIRGQRHSFDSDDCPPSRISPPCVVVGGGGIDTIRRIDMDMDGDCVSNVSVVVSVVVVVVVVVVVVVVVVVDVCVVVVVVLVSQCPRSSLVQQCVQDPPPDDSSDDPVVCCVPSSRWMKGQDPPPDPPDDDRIDTPDDDPPPDDDPDDDDDDPDDDDDDDDDDDDDDDDDDDDDDDDDPPDPPPVDPDDPDPDDD